Protein 9NHM (pdb70)

Radius of gyration: 42.29 Å; Cα contacts (8 Å, |Δi|>4): 4297; chains: 8; bounding box: 102×111×116 Å

InterPro domains:
  IPR000328 Retroviral envelope protein GP41-like [PF00517] (517-707)
  IPR000328 Retroviral envelope protein GP41-like [cd09909] (526-651)
  IPR000777 Human immunodeficiency virus 1, envelope glycoprotein Gp120 [PF00516] (30-139)
  IPR000777 Human immunodeficiency virus 1, envelope glycoprotein Gp120 [PF00516] (143-498)
  IPR036377 Gp120 core superfamily [G3DSA:2.170.40.20] (36-139)
  IPR036377 Gp120 core superfamily [G3DSA:2.170.40.20] (140-499)
  IPR036377 Gp120 core superfamily [SSF56502] (81-135)
  IPR036377 Gp120 core superfamily [SSF56502] (144-479)
  IPR037527 Envelope glycoprotein Gp160 [MF_04083] (4-850)

B-factor: mean 91.53, std 26.63, range [28.81, 444.77]

Foldseek 3Di:
DQQWAFQADAADAQDFWDKRWTAGPDAALDFWWFKQFAAPPVRQGGAWCLGRPVDIGGGPNDPAAFAWDGDRVRSTTGTIGGSGGPVSQGWIWMFTQGFDDDPPDGDSPGDRHNIYPTYGHD/DAWAFPCAPVQDAFAWWFGFIPCPPLLPPDLLQKFKWWAAVPGDIDGQDGSQHGDPPDDQQWGWDNGSRITTIGVTRNVVRDTFMWMFSRSDPCGYIYPRHD/DLWDKDKFFQDWDWDFDDDDWAKAFLELVCVRRVHHDDPDWDKFFPPFDKDWFALVPFCVLVNVVVVVVVSVCVQFVPAAWCLQQFFKWQWDAADAPDPDGFPQKIKTKGWAQDAVNPDIDIDIFIFGPVQWDDDDPPDRIIGGPCNVFATETERDPSHDHFWTFMKIFDDPQKWKKFQDQFLPAGTTMGRGIMITGIATTATLFFKWFFQWDGAAGDDAWGWHFDPVVDLDRKIKIFHNDWWKKKKWDQKFWDWDWAARYDPHTDIGTDHIGDDHQAMKMKTADVVLVVRVVSVVVVVCVVPPPDWEAFAFDPDDDLRFRFIFHCFPNWTKRWHCGVSRGDTVNIDMIRIHTHFKDDPQPVRNYIYGTRDDGTIGMGMIIGGIGIWGPPVYIYSGTDSRSVSPSVRCSGMGMIGGDRIDMDIDSDDDDD/DVCPCQVFFQVVNVVVVVVVVVVVVVVVVVVVQVLCVLLPQRPHPDDDFPDDDPCVLPVDPCVVCSRVHGPVVVCVSNVVCVVVVSVVSNVRSVVVVVVCCPPVDHD/DKDKFFQDFDWFFDDDAWQLQQLELSCVRNVHHDDPDWDKFWDPQDKAWFALVPFCVLVNVVVVVVVSVCVQQVPAFWPQQQQDKKQWDFDDEQDPDGQPQKIKIWFFAQFEDGDPRDIDIFIAGPVQWDDDDPPDRIIGGVLSVFAIAGARDNSHFHFQWFTKIFDDPQKWKKFAPDLADQRGGMRRIIMITGIHDTAGLFFKFFFQWDADAGPDAWHWHWPDLPDLPIKIKIFHNDWWKKKKWQFWFWDWDWAGRYVRHIAIHTDGIYGDSQGMKMWTDPVCLVVRVVSSVVVNCVSVVADKEAEAQFDDDDQLHGFIWGQFRLWIKGWRCSLRRGDISSTSITRIDTHFWDPPPVDGHYTYGRHDDGTIGMHMIIGRIGMWGWDNYTYIYRGGSHSSSNVSVRCSGMGMIGGDGIDIDDDDDDPPPD/DPDFWAFQVVCPPVLPDVVVVVVVVVVVVVVVVVQVLCVLFVRHPHPDDDAPDDPDCVQDPPPDCCLNGVGGPVVVCVSRVPCPVVVSVVRNVRSVVVVVVPVVPDDDD/DDKDKFFQDFDWDFDDDAWQKEPLELSCVVSVHHDDPDWDKFWDPQDKDWFALVPFCPLVNVVVVVVVSVVVQQPPAFWCLQQFFKWQFDQDDQDDDSPQPFKTKTWGWTQFADNPDIDIDIFIFGPVQKDDPDPPPRIIGGVCNVFEIATERDPPYDHFWDWIKIFDDPQKWKKFAPDLQCQQTDMGRIIMITGIAGTDTLFFKAFFQWDGDARPDAWHWHWDPVVDLPIKIKIFHNFWWKKKKWDFWFWDWDWGGRHDPHIDIHTPHIHGDSAAMKMKTAVVVLVVRVLSSVVVVCVVVVDAWEAFDAADDDDLRWRFMWGPFGQKIKRWGCPVSGGDTNNIDMIGIHIHQKDDRQPDSHYIYGGRDDGTIGMGMIIRGIGIWGWDVHIYIYSGGDRRSSNVSSRVSGMHMIGGDRIDMDDDPDDDDPD/DAQCPCQPPAQQVPPVHLVRVVCVLAPVDDDVVVVVVVVNVVSVVVNVVVQVLCVLLVNHPHSDDDFPDDDDCVLPVDDDCCRGHPHGPVVSCVSNVVCPVVVSVVSNVRSVVVVVVVDDPPPVD

Solvent-accessible surface area: 83552 Å² total; per-residue (Å²): 98,25,61,12,62,29,67,49,40,93,65,54,99,52,47,78,58,49,53,34,10,7,47,30,76,68,62,14,44,18,17,42,27,34,30,8,30,22,43,121,62,39,48,31,29,26,22,4,44,7,32,21,15,48,64,72,56,57,17,62,43,43,113,100,45,38,65,31,46,85,48,36,106,58,27,26,24,4,4,38,37,64,98,30,52,73,106,69,49,40,32,30,9,9,9,12,19,28,20,43,26,52,78,94,103,71,27,46,39,29,20,38,50,22,66,2,91,34,28,67,34,84,70,47,17,51,22,98,24,82,98,42,102,62,63,73,74,33,87,37,19,49,8,60,24,75,39,63,14,49,115,76,82,38,6,31,16,25,29,34,30,59,100,118,56,50,33,62,24,33,1,20,42,39,55,51,11,79,91,51,58,104,50,21,42,25,46,109,55,50,46,9,21,23,28,35,67,45,19,91,88,52,83,66,34,37,36,16,11,22,8,9,38,29,86,43,19,29,49,2,58,28,24,59,159,114,18,49,0,4,1,20,53,58,8,10,2,19,94,105,21,138,23,40,6,40,16,1,71,179,23,10,25,52,99,78,4,91,71,108,43,63,116,102,100,132,99,25,106,5,88,130,7,86,28,93,3,68,2,36,140,20,37,5,1,77,31,15,20,104,18,12,32,55,9,26,44,106,17,10,166,85,19,29,96,3,22,52,8,2,6,37,2,90,11,73,115,9,45,11,28,89,120,47,113,20,109,23,7,30,41,0,24,8,73,8,61,24,51,13,124,64,119,134,60,91,16,28,5,14,12,24,89,59,2,19,42,82,63,105,51,167,35,56,52,31,35,9,50,20,0,47,62,3,43,0,27,3,9,18,74,139,27,32,53,118,24,35,58,6,45,14,26,10,22,76,42,22,0,0,0,36,7,47,74,113,93,24,53,11,67,20,94,0,106,85,4,6,6,14,84,30,5,61,23,5,82,11,16,36,5,8,0,0,13,12,58,30,44,66,10,108,53,102,9,8,9,10,20,44,109,26,95,60,73,37,99,28,3,4,2,12,1,48,98,52,1,130,0,68,0,16,4,36,19,68,9,14,54,5,52,3,75,15,5,38,53,64,28,4,43,2,3,13,66,12,79,51,84,53,146,100,2,68,0,57,0,53,85,82,51,13,92,108,8,3,9,50,0,2,132,22,0,88,147,81,13,87,149,88,119,2,23,4,70,50,30,103,40,64,97,41,54,68,34,8,0,18,4,48,23,42,34,0,34,0,7,0,70,1,46,46,2,0,104,24,118,103,168,64,39,79,1,72,4,144,12,32,2,5,10,42,42,19,98,54,108,49,99,7,10,7,4,20,1,50,58,17,99,14,90,19,83,14,76,0,7,3,0,4,0,31,37,107,44,26,0,50,0,19,25,41,65,24,55,8,13,0,26,16,13,2,22,44,1,29,6,0,48,15,61,30,23,10,9,0,6,28,79,12,72,29,151,132,92,134,2,20,30,0,6,34,44,0,36,61,12,27,138,113,81,92,8,57,17,102,5,60,33,8,16,55,66,8,48,30,77,23,42,7,14,10,2,30,1,67,71,90,88,51,19,25,3,57,8,76,15,88,40,91,18,10,137,92,90,4,90,138,38,46,85,107,14,28,5,41,102,2,39,144,49,11,57,118,59,43,132,89,0,38,22,61,2,9,112,22,22,3,86,52,9,49,98,62,24,68,76,161,107,25,109,69,0,9,3,19,48,11,3,11,7,11,93,92,24,136,31,50,14,92,42,7,40,182,19,6,16,44,83,66,2,82,87,120,48,69,133,100,92,119,78,68,102,4,145,153,8,72,26,87,3,49,2,48,151,23,36,6,5,73,35,8,30,105,33,5,31,68,17,23,56,88,12,13,158,80,17,15,86,6,39,40,7,15,10,41,4,80,10,79,76,1,53,2,74,109,100,66,98,2,125,10,4,25,63,0,15,6,75,6,38,8,73,3,84,86,87,118,72,144,56,82,2,6,11,9,85,47,2,18,47,84,68,104,53,165,30,54,57,28,40,13,49,12,2,97,46,20,37,11,24,1,10,18,87,131,24,44,47,110,45,53,59,1,54,20,15,5,10,70,44,27,1,0,0,39,3,56,58,130,63,8,72,0,57,19,83,0,105,82,1,1,11,12,84,31,2,64,21,3,92,6,21,37,3,11,1,5,14,16,53,29,60,60,9,87,19,68,6,10,6,6,10,64,69,48,117,51,74,62,68,38,4,6,0,20,1,52,98,48,0,131,7,77,4,13,0,31,3,77,8,66,82,54,61,5,59,18,8,33,52,53,23,6,60,0,0,35,63,6,108,35,47,73,136,29,6,50,2,56,3,43,54,79,49,3,74,118,7,2,13,68,0,3,157,44,0,82,121,51,6,82,88,138,76,0,28,2,68,52,39,45,57,69,97,52,31,41,35,7,8,17,12,68,1,62,45,8,17,0,4,1,74,8,50,37,7,0,100,38,96,75,166,36,31,79,7,82,5,110,1,20,5,3,8,41,27,27,95,76,139,17,146,10,9,8,3,21,4,48,104,20,104,26,92,31,97,21,70,0,9,1,0,0,0,44,26,101,166,81,29,31,0,66,9,12,30,6,56,14,74,13,13,1,36,18,21,4,13,40,6,32,8,0,43,22,62,27,28,12,6,0,6,41,39,17,91,51,174,133,94,36,30,71,14,9,52,58,3,22,60,6,76,82,47,12,79,133,99,106,115,6,78,23,98,7,72,36,18,50,60,58,10,133,35,51,78,39,5,44,72,6,28,4,65,63,108,56,62,6,47,5,25,12,77,15,64,87,101,15,12,119,83,71,148,76,115,7,66,67,89,37,12,9,30,89,2,30,156,79,5,66,82,41,39,122,78,0,41,27,61,10,55,114,28,32,78,111,18,38,89,86,78,45,88,109,113,120,19,96,89,61,0,2,2,14,7,0,1,0,3,21,94,104,25,137,35,30,12,43,20,0,53,157,23,10,22,48,88,35,4,63,46,106,45,55,135,102,88,115,79,45,78,5,117,142,4,86,23,93,4,54,0,36,144,20,65,8,0,57,37,4,31,112,26,6,31,52,12,27,23,81,16,13,104,102,20,26,96,2,54,36,4,4,10,48,3,71,7,72,99,5,56,12,58,147,56,58,119,31,123,29,18,34,60,0,28,8,94,2,51,14,35,5,134,54,101,117,50,158,64,85,1,16,9,29,101,49,1,18,58,81,55,75,51,150,51,62,72,40,19,4,47,33,0,75,75,19,44,3,21,2,8,20,83,150,26,40,36,118,30,32,64,3,41,13,15,7,14,23,16,26,2,0,0,37,2,60,59,115,74,13,65,0,60,23,91,0,108,82,1,0,6,9,91,24,4,66,25,6,94,5,24,18,4,25,2,1,14,19,60,31,51,66,8,104,18,78,9,13,12,6,21,55,90,28,102,59,80,67,72,36,2,4,0,12,2,49,99,40,2,127,2,75,2,42,10,39,13,80,5,72,76,52,62,5,97,17,6,24,38,61,13,1,54,0,3,36,56,20,102,41,48,74,135,75,2,40,1,63,0,56,84,73,45,6,64,109,9,5,11,61,0,3,142,34,0,93,137,78,12,88,127,132,77,2,25,0,59,40,29,96,48,62,96,32,38,84,29,7,5,16,4,44,4,62,34,0,12,0,6,2,75,6,54,49,4,0,82,38,96,76,176,65,27,73,8,60,3,122,10,25,8,3,6,45,21,20,98,54,145,37,115,7,12,6,2,19,2,38,108,18,99,16,102,25,85,11,75,0,6,0,3,5,1,34,18,120,179,36,32,29,0,74,0,15,46,49,71,24,61,10,14,1,28,14,12,0,10,35,3,27,13,0,47,6,59,6,21,15,6,0,0,10,51,2,80,34,98,151,176,167,31,37,0,11,6,0,6,39,41,0,25,61,0,0,90,10,0,4,28,0,0,99,44,18,17,58,87,159,72,118,41,16,28,51,25,4,74,14,47,4,68,27,8,56,90,20,13,120,29,50,67,46,5,34,61,2,32,0,68,44,73,15,2,4,20,4,44,8,76,25,65,78,91,18,8,130,81,83,33,69,64,0,38,98,100,9,20,4,35,102,3,38,162,66,6,66,84,46,46,110,74,0,41,37,76,2,57,89,23,18,25,79,48,38,113,127,113,76,55,138,108,101,71,152

Sequence (1856 aa):
CWCWCWCFENLWVTVYYGVPVWKDAETTLFCASHNVWATHCCVPTDPNPQEIVLENVTENFNMWKNNMVEQMHEDIISLWDQSLKPCVKLTPLCVTLNCTNATASNSSIIEGMKNCSFNITTELRDKREKKNALFYKLDIVQLDGNSSQYRLINCNTSAITQACPKVSFEPIPIHYCAPAGFAILKCNNKTFTGTGPCNNVSTVQCTHGIKPVVSTQLLLNGSLAEGEIIIRSENITDNGKTILVHLNESVKIECTRPNNKTRTSIRIGPGQAFYATGQVIGDIREAYCNISESTWNETLGKVVKQLRKHFPHKNITFQPSSGGDLEVTTHSFNCGGEFFYCNTSGLFNSTWDSITLPCRIKQIINMWQEVGRAMYAPPIQGNITCVSNITGLILTRDETFRPGGGDMRDNWRSELYKYKVVKIEPLGVAPTACKRRVGFLGAAGSTMGAASMIKQLQARVLAVEHYLRDQQLLGIWGCSGKLICTTNVPWNSTWSNKTLSEIWDNMTWLQWDKEISNYTQIIYGLLEESQNQQEKNETDNLTCDWVTVYYGVPVWKDAETTLFCASHNVWATHCCVPTDPNPQEIVLENVTENFNMWKNNMVEQMHEDIISLWDQSLKPCVKLTPLCVTLNCTNATASNSSIIEGMKNCSFNITTELRDKREKKNALFYKLDIVQLDGNSSQYRLINCNTSAITQACPKVSFEPIPIHYCAPAGFAILKCNNKTFTGTGPCNNVSTVQCTHGIKPVVSTQLLLNGSLAEGEIIIRSENITDNGKTILVHLNESVKIECTRPNNKTRTSIRIGPGQAFYATGQVIGDIREAYCNISESTWNETLGKVVKQLRKHFPHKNITFQPSSGGDLEVTTHSFNCGGEFFYCNTSGLFNSTWDSITLPCRIKQIINMWQEVGRAMYAPPIQGNITCVSNITGLILTRDNTETFRPGGGDMRDNWRSELYKYKVVKIEPLGVAPTACKRRVVLGAAGSTMGAASMTLTVIKQLQARVLAVEHYLRDQQLLGIWGCSGKLICTTNVPWNSTWSNKTLSEIWDNMTWLQWDKEISNYTQIIYGLLEESQNQQEKNETDNLTCDLWVTVYYGVPVWKDAETTLFCASHNVWATHCCVPTDPNPQEIVLENVTENFNMWKNNMVEQMHEDIISLWDQSLKPCVKLTPLCVTLNCTNATASNSSIIEGMKNCSFNITTELRDKREKKNALFYKLDIVQLDGNSSQYRLINCNTSAITQACPKVSFEPIPIHYCAPAGFAILKCNNKTFTGTGPCNNVSTVQCTHGIKPVVSTQLLLNGSLAEGEIIIRSENITDNGKTILVHLNESVKIECTRPNNKTRTSIRIGPGQAFYATGQVIGDIREAYCNISESTWNETLGKVVKQLRKHFPHKNITFQPSSGGDLEVTTHSFNCGGEFFYCNTSGLFNSTWDSITLPCRIKQIINMWQEVGRAMYAPPIQGNITCVSNITGLILTRDNTETFRPGGGDMRDNWRSELYKYKVVKIEPLGVAPTACKRRVVLGFLGAAGSTMGAASMTLTVQARNLLSGDTHWGIKQLQARVLAVEHYLRDQQLLGIWGCSGKLICTTNVPWNSTWSNKTLSEIWDNMTWLQWDKEISNYTQIIYGLLEESQNQQEKNETDNLTCD

Nearest PDB structures (foldseek):
  8tq1-assembly1_F  TM=9.311E-01  e=1.354E-13  Human immunodeficiency virus 1
  8t2e-assembly1_D  TM=9.448E-01  e=2.399E-13  Human immunodeficiency virus 1
  8swx-assembly1_D  TM=9.525E-01  e=3.513E-13  Human immunodeficiency virus 1
  6udk-assembly1_Q  TM=9.418E-01  e=5.842E-13  Human immunodeficiency virus 1
  8tox-assembly1_B  TM=9.506E-01  e=6.971E-12  Human immunodeficiency virus 1

Structure (mmCIF, N/CA/C/O backbone):
data_9NHM
#
_entry.id   9NHM
#
_cell.length_a   1.00
_cell.length_b   1.00
_cell.length_c   1.00
_cell.angle_alpha   90.00
_cell.angle_beta   90.00
_cell.angle_gamma   90.00
#
_symmetry.space_group_name_H-M   'P 1'
#
loop_
_entity.id
_entity.type
_entity.pdbx_description
1 polymer 'RUu-V1V2V3-1 pAb heavy chain'
2 polymer 'RUu-V1V2V3-1 pAb light chain'
3 polymer 'BG505-CH505 Envelope glycoprotein gp120'
4 polymer 'BG505-CH505 Transmembrane protein gp41'
5 branched 2-acetamido-2-deoxy-beta-D-glucopyranose-(1-4)-2-acetamido-2-deoxy-beta-D-glucopyranose-(1-4)-2-acetamido-2-deoxy-beta-D-glucopyranose
6 branched beta-D-mannopyranose-(1-4)-2-acetamido-2-deoxy-beta-D-glucopyranose-(1-4)-2-acetamido-2-deoxy-beta-D-glucopyranose
7 branched 2-acetamido-2-deoxy-beta-D-glucopyranose-(1-4)-2-acetamido-2-deoxy-beta-D-glucopyranose
8 non-polymer 2-acetamido-2-deoxy-beta-D-glucopyranose
#
loop_
_atom_site.group_PDB
_atom_site.id
_atom_site.type_symbol
_atom_site.label_atom_id
_atom_site.label_alt_id
_atom_site.label_comp_id
_atom_site.label_asym_id
_atom_site.label_entity_id
_atom_site.label_seq_id
_atom_site.pdbx_PDB_ins_code
_atom_site.Cartn_x
_atom_site.Cartn_y
_atom_site.Cartn_z
_atom_site.occupancy
_atom_site.B_iso_or_equiv
_atom_site.auth_seq_id
_atom_site.auth_comp_id
_atom_site.auth_asym_id
_atom_site.auth_atom_id
_atom_site.pdbx_PDB_model_num
ATOM 1 N N . UNK A 1 1 ? 209.175 257.053 297.225 1.00 125.58 1 UNK H N 1
ATOM 2 C CA . UNK A 1 1 ? 209.670 258.281 297.822 1.00 128.78 1 UNK H CA 1
ATOM 3 C C . UNK A 1 1 ? 210.729 257.930 298.869 1.00 126.84 1 UNK H C 1
ATOM 4 O O . UNK A 1 1 ? 210.481 257.079 299.735 1.00 125.11 1 UNK H O 1
ATOM 6 N N . UNK A 1 2 ? 211.916 258.598 298.803 1.00 125.31 2 UNK H N 1
ATOM 7 C CA . UNK A 1 2 ? 213.024 258.399 299.754 1.00 129.74 2 UNK H CA 1
ATOM 8 C C . UNK A 1 2 ? 212.606 258.773 301.165 1.00 127.19 2 UNK H C 1
ATOM 9 O O . UNK A 1 2 ? 213.061 258.160 302.123 1.00 127.52 2 UNK H O 1
ATOM 11 N N . UNK A 1 3 ? 211.788 259.821 301.296 1.00 126.73 3 UNK H N 1
ATOM 12 C CA . UNK A 1 3 ? 211.287 260.239 302.596 1.00 128.84 3 UNK H CA 1
ATOM 13 C C . UNK A 1 3 ? 212.417 260.265 303.605 1.00 126.49 3 UNK H C 1
ATOM 14 O O . UNK A 1 3 ? 212.290 259.710 304.696 1.00 125.59 3 UNK H O 1
ATOM 16 N N . UNK A 1 4 ? 213.533 260.871 303.234 1.00 122.97 4 UNK H N 1
ATOM 17 C CA . UNK A 1 4 ? 214.687 260.818 304.089 1.00 128.47 4 UNK H CA 1
ATOM 18 C C . UNK A 1 4 ? 214.524 261.636 305.358 1.00 128.57 4 UNK H C 1
ATOM 19 O O . UNK A 1 4 ? 213.937 262.723 305.357 1.00 126.10 4 UNK H O 1
ATOM 21 N N . UNK A 1 5 ? 215.092 261.106 306.436 1.00 131.43 5 UNK H N 1
ATOM 22 C CA . UNK A 1 5 ? 215.116 261.734 307.744 1.00 132.41 5 UNK H CA 1
ATOM 23 C C . UNK A 1 5 ? 216.365 262.565 307.944 1.00 139.85 5 UNK H C 1
ATOM 24 O O . UNK A 1 5 ? 217.471 262.024 308.025 1.00 140.39 5 UNK H O 1
ATOM 26 N N . UNK A 1 6 ? 216.203 263.879 308.020 1.00 140.90 6 UNK H N 1
ATOM 27 C CA . UNK A 1 6 ? 217.352 264.764 308.141 1.00 137.42 6 UNK H CA 1
ATOM 28 C C . UNK A 1 6 ? 218.082 264.462 309.429 1.00 140.82 6 UNK H C 1
ATOM 29 O O . UNK A 1 6 ? 217.456 264.336 310.481 1.00 140.43 6 UNK H O 1
ATOM 31 N N . UNK A 1 7 ? 219.412 264.375 309.359 1.00 138.99 7 UNK H N 1
ATOM 32 C CA . UNK A 1 7 ? 220.216 264.092 310.543 1.00 140.21 7 UNK H CA 1
ATOM 33 C C . UNK A 1 7 ? 220.467 265.321 311.401 1.00 140.66 7 UNK H C 1
ATOM 34 O O . UNK A 1 7 ? 220.602 265.210 312.619 1.00 146.38 7 UNK H O 1
ATOM 36 N N . UNK A 1 8 ? 220.493 266.488 310.764 1.00 150.47 8 UNK H N 1
ATOM 37 C CA . UNK A 1 8 ? 220.769 267.779 311.388 1.00 160.91 8 UNK H CA 1
ATOM 38 C C . UNK A 1 8 ? 222.192 267.876 311.946 1.00 160.13 8 UNK H C 1
ATOM 39 O O . UNK A 1 8 ? 222.971 266.924 311.904 1.00 160.71 8 UNK H O 1
ATOM 41 N N . UNK A 1 9 ? 222.538 269.067 312.430 1.00 168.84 9 UNK H N 1
ATOM 42 C CA . UNK A 1 9 ? 223.862 269.369 312.961 1.00 161.10 9 UNK H CA 1
ATOM 43 C C . UNK A 1 9 ? 223.761 270.534 313.929 1.00 160.38 9 UNK H C 1
ATOM 44 O O . UNK A 1 9 ? 222.777 271.268 313.905 1.00 160.49 9 UNK H O 1
ATOM 46 N N . UNK A 1 10 ? 224.756 270.678 314.795 1.00 164.90 10 UNK H N 1
ATOM 47 C CA . UNK A 1 10 ? 224.835 271.822 315.696 1.00 165.60 10 UNK H CA 1
ATOM 48 C C . UNK A 1 10 ? 225.223 273.069 314.925 1.00 164.41 10 UNK H C 1
ATOM 49 O O . UNK A 1 10 ? 225.925 272.977 313.918 1.00 162.56 10 UNK H O 1
ATOM 51 N N . UNK A 1 11 ? 224.771 274.230 315.390 1.00 161.01 11 UNK H N 1
ATOM 52 C CA . UNK A 1 11 ? 225.181 275.492 314.790 1.00 161.31 11 UNK H CA 1
ATOM 53 C C . UNK A 1 11 ? 226.589 275.819 315.228 1.00 158.65 11 UNK H C 1
ATOM 54 O O . UNK A 1 11 ? 226.974 275.520 316.359 1.00 157.96 11 UNK H O 1
ATOM 56 N N . UNK A 1 12 ? 227.335 276.511 314.377 1.00 164.98 12 UNK H N 1
ATOM 57 C CA . UNK A 1 12 ? 228.675 276.947 314.737 1.00 173.03 12 UNK H CA 1
ATOM 58 C C . UNK A 1 12 ? 228.830 278.426 314.468 1.00 194.20 12 UNK H C 1
ATOM 59 O O . UNK A 1 12 ? 228.277 278.973 313.507 1.00 180.25 12 UNK H O 1
ATOM 61 N N . UNK A 1 13 ? 229.656 279.076 315.270 1.00 182.47 13 UNK H N 1
ATOM 62 C CA . UNK A 1 13 ? 229.887 280.501 315.118 1.00 190.61 13 UNK H CA 1
ATOM 63 C C . UNK A 1 13 ? 230.868 280.778 314.011 1.00 179.29 13 UNK H C 1
ATOM 64 O O . UNK A 1 13 ? 232.005 281.165 314.268 1.00 179.20 13 UNK H O 1
ATOM 66 N N . UNK A 1 14 ? 230.415 280.578 312.774 1.00 197.03 14 UNK H N 1
ATOM 67 C CA . UNK A 1 14 ? 231.270 280.744 311.605 1.00 168.10 14 UNK H CA 1
ATOM 68 C C . UNK A 1 14 ? 232.523 279.923 311.790 1.00 149.85 14 UNK H C 1
ATOM 69 O O . UNK A 1 14 ? 233.640 280.424 311.660 1.00 168.08 14 UNK H O 1
ATOM 71 N N . UNK A 1 15 ? 232.331 278.659 312.134 1.00 174.90 15 UNK H N 1
ATOM 72 C CA . UNK A 1 15 ? 233.446 277.797 312.419 1.00 186.40 15 UNK H CA 1
ATOM 73 C C . UNK A 1 15 ? 233.182 276.350 312.058 1.00 184.74 15 UNK H C 1
ATOM 74 O O . UNK A 1 15 ? 232.041 275.896 312.009 1.00 187.96 15 UNK H O 1
ATOM 76 N N . UNK A 1 16 ? 234.268 275.628 311.848 1.00 190.12 16 UNK H N 1
ATOM 77 C CA . UNK A 1 16 ? 234.286 274.205 311.536 1.00 197.31 16 UNK H CA 1
ATOM 78 C C . UNK A 1 16 ? 233.500 273.851 310.262 1.00 188.71 16 UNK H C 1
ATOM 79 O O . UNK A 1 16 ? 233.690 274.486 309.216 1.00 194.02 16 UNK H O 1
ATOM 81 N N . UNK A 1 17 ? 232.695 272.778 310.317 1.00 188.85 17 UNK H N 1
ATOM 82 C CA . UNK A 1 17 ? 231.969 272.287 309.153 1.00 177.55 17 UNK H CA 1
ATOM 83 C C . UNK A 1 17 ? 230.904 271.267 309.527 1.00 173.41 17 UNK H C 1
ATOM 84 O O . UNK A 1 17 ? 230.922 270.720 310.630 1.00 175.28 17 UNK H O 1
ATOM 86 N N . UNK A 1 18 ? 230.007 270.966 308.585 1.00 174.92 18 UNK H N 1
ATOM 87 C CA . UNK A 1 18 ? 229.031 269.895 308.769 1.00 175.13 18 UNK H CA 1
ATOM 88 C C . UNK A 1 18 ? 228.643 269.209 307.446 1.00 174.64 18 UNK H C 1
ATOM 89 O O . UNK A 1 18 ? 228.714 269.796 306.362 1.00 170.55 18 UNK H O 1
ATOM 91 N N . UNK A 1 19 ? 228.218 267.946 307.571 1.00 170.39 19 UNK H N 1
ATOM 92 C CA . UNK A 1 19 ? 227.698 267.115 306.477 1.00 163.45 19 UNK H CA 1
ATOM 93 C C . UNK A 1 19 ? 226.615 266.223 307.042 1.00 156.50 19 UNK H C 1
ATOM 94 O O . UNK A 1 19 ? 226.769 265.007 307.055 1.00 159.30 19 UNK H O 1
ATOM 96 N N . UNK A 1 20 ? 225.559 266.808 307.585 1.00 153.90 20 UNK H N 1
ATOM 97 C CA . UNK A 1 20 ? 224.585 265.996 308.315 1.00 148.59 20 UNK H CA 1
ATOM 98 C C . UNK A 1 20 ? 223.890 264.921 307.485 1.00 145.27 20 UNK H C 1
ATOM 99 O O . UNK A 1 20 ? 223.798 263.768 307.910 1.00 138.54 20 UNK H O 1
ATOM 101 N N . UNK A 1 21 ? 223.542 265.270 306.254 1.00 147.92 21 UNK H N 1
ATOM 102 C CA . UNK A 1 21 ? 222.817 264.387 305.330 1.00 147.38 21 UNK H CA 1
ATOM 103 C C . UNK A 1 21 ? 221.448 264.014 305.920 1.00 144.44 21 UNK H C 1
ATOM 104 O O . UNK A 1 21 ? 221.077 264.561 306.973 1.00 143.72 21 UNK H O 1
ATOM 106 N N . CYS A 1 22 ? 220.684 263.146 305.202 1.00 143.80 22 CYS H N 1
ATOM 107 C CA . CYS A 1 22 ? 219.376 262.630 305.589 1.00 142.19 22 CYS H CA 1
ATOM 108 C C . CYS A 1 22 ? 219.379 261.122 305.343 1.00 138.87 22 CYS H C 1
ATOM 109 O O . CYS A 1 22 ? 219.842 260.661 304.298 1.00 137.84 22 CYS H O 1
ATOM 112 N N . UNK A 1 23 ? 218.834 260.337 306.258 1.00 135.72 23 UNK H N 1
ATOM 113 C CA . UNK A 1 23 ? 218.800 258.887 306.050 1.00 130.62 23 UNK H CA 1
ATOM 114 C C . UNK A 1 23 ? 217.569 258.463 305.269 1.00 130.42 23 UNK H C 1
ATOM 115 O O . UNK A 1 23 ? 216.442 258.721 305.700 1.00 132.16 23 UNK H O 1
ATOM 117 N N . UNK A 1 24 ? 217.779 257.797 304.136 1.00 125.15 24 UNK H N 1
ATOM 118 C CA . UNK A 1 24 ? 216.691 257.365 303.259 1.00 124.31 24 UNK H CA 1
ATOM 119 C C . UNK A 1 24 ? 215.830 256.306 303.925 1.00 123.21 24 UNK H C 1
ATOM 120 O O . UNK A 1 24 ? 216.317 255.491 304.708 1.00 122.67 24 UNK H O 1
ATOM 122 N N . UNK A 1 25 ? 214.535 256.310 303.604 1.00 125.08 25 UNK H N 1
ATOM 123 C CA . UNK A 1 25 ? 213.594 255.323 304.114 1.00 122.71 25 UNK H CA 1
ATOM 124 C C . UNK A 1 25 ? 213.723 254.007 303.363 1.00 122.88 25 UNK H C 1
ATOM 125 O O . UNK A 1 25 ? 213.261 252.962 303.820 1.00 122.86 25 UNK H O 1
ATOM 127 N N . UNK A 1 26 ? 214.300 254.079 302.174 1.00 124.42 26 UNK H N 1
ATOM 128 C CA . UNK A 1 26 ? 214.487 252.924 301.318 1.00 121.80 26 UNK H CA 1
ATOM 129 C C . UNK A 1 26 ? 215.686 253.143 300.425 1.00 117.44 26 UNK H C 1
ATOM 130 O O . UNK A 1 26 ? 215.887 254.247 299.910 1.00 116.31 26 UNK H O 1
ATOM 132 N N . UNK A 1 27 ? 216.388 252.051 300.152 1.00 112.20 27 UNK H N 1
ATOM 133 C CA . UNK A 1 27 ? 217.553 252.000 299.289 1.00 109.85 27 UNK H CA 1
ATOM 134 C C . UNK A 1 27 ? 218.650 252.917 299.777 1.00 118.88 27 UNK H C 1
ATOM 135 O O . UNK A 1 27 ? 218.573 253.515 300.851 1.00 124.30 27 UNK H O 1
ATOM 137 N N . UNK A 1 28 ? 219.717 252.942 299.012 1.00 107.85 28 UNK H N 1
ATOM 138 C CA . UNK A 1 28 ? 220.861 253.774 299.262 1.00 109.48 28 UNK H CA 1
ATOM 139 C C . UNK A 1 28 ? 221.525 253.960 297.941 1.00 94.64 28 UNK H C 1
ATOM 140 O O . UNK A 1 28 ? 221.490 253.042 297.116 1.00 89.88 28 UNK H O 1
ATOM 142 N N . UNK A 1 29 ? 222.195 255.076 297.734 1.00 90.99 29 UNK H N 1
ATOM 143 C CA . UNK A 1 29 ? 222.831 255.251 296.449 1.00 92.88 29 UNK H CA 1
ATOM 144 C C . UNK A 1 29 ? 221.751 255.077 295.384 1.00 98.56 29 UNK H C 1
ATOM 145 O O . UNK A 1 29 ? 220.967 255.992 295.135 1.00 106.91 29 UNK H O 1
ATOM 147 N N . UNK A 1 30 ? 221.721 253.927 294.741 1.00 91.32 30 UNK H N 1
ATOM 148 C CA . UNK A 1 30 ? 220.783 253.653 293.670 1.00 93.05 30 UNK H CA 1
ATOM 149 C C . UNK A 1 30 ? 220.891 254.720 292.606 1.00 94.57 30 UNK H C 1
ATOM 150 O O . UNK A 1 30 ? 221.993 255.020 292.139 1.00 92.81 30 UNK H O 1
ATOM 152 N N . UNK A 1 31 ? 219.759 255.294 292.198 1.00 95.68 31 UNK H N 1
ATOM 153 C CA . UNK A 1 31 ? 219.774 256.306 291.163 1.00 97.48 31 UNK H CA 1
ATOM 154 C C . UNK A 1 31 ? 218.676 257.335 291.367 1.00 88.02 31 UNK H C 1
ATOM 155 O O . UNK A 1 31 ? 217.798 257.495 290.505 1.00 82.38 31 UNK H O 1
ATOM 157 N N . UNK A 1 32 ? 218.652 257.931 292.555 1.00 89.78 32 UNK H N 1
ATOM 158 C CA . UNK A 1 32 ? 217.664 258.938 292.921 1.00 95.66 32 UNK H CA 1
ATOM 159 C C . UNK A 1 32 ? 218.123 259.672 294.167 1.00 109.14 32 UNK H C 1
ATOM 160 O O . UNK A 1 32 ? 217.852 259.225 295.285 1.00 108.57 32 UNK H O 1
ATOM 162 N N . UNK A 1 33 ? 218.857 260.759 293.992 1.00 106.62 33 UNK H N 1
ATOM 163 C CA . UNK A 1 33 ? 219.389 261.489 295.135 1.00 106.08 33 UNK H CA 1
ATOM 164 C C . UNK A 1 33 ? 219.656 262.947 294.760 1.00 105.87 33 UNK H C 1
ATOM 165 O O . UNK A 1 33 ? 219.750 263.275 293.575 1.00 106.10 33 UNK H O 1
ATOM 167 N N . UNK A 1 34 ? 219.657 263.834 295.765 1.00 108.47 34 UNK H N 1
ATOM 168 C CA . UNK A 1 34 ? 219.964 265.259 295.585 1.00 110.91 34 UNK H CA 1
ATOM 169 C C . UNK A 1 34 ? 220.262 265.946 296.928 1.00 110.90 34 UNK H C 1
ATOM 170 O O . UNK A 1 34 ? 219.769 265.502 297.973 1.00 115.47 34 UNK H O 1
ATOM 172 N N . TRP A 1 35 ? 220.987 267.081 296.900 1.00 115.62 35 TRP H N 1
ATOM 173 C CA . TRP A 1 35 ? 221.231 267.886 298.106 1.00 124.32 35 TRP H CA 1
ATOM 174 C C . TRP A 1 35 ? 221.031 269.393 297.839 1.00 127.45 35 TRP H C 1
ATOM 175 O O . TRP A 1 35 ? 221.476 269.933 296.809 1.00 129.11 35 TRP H O 1
ATOM 186 N N . UNK A 1 36 ? 220.368 270.102 298.762 1.00 127.64 36 UNK H N 1
ATOM 187 C CA . UNK A 1 36 ? 220.134 271.524 298.534 1.00 128.88 36 UNK H CA 1
ATOM 188 C C . UNK A 1 36 ? 220.189 272.380 299.770 1.00 129.99 36 UNK H C 1
ATOM 189 O O . UNK A 1 36 ? 219.961 271.939 300.897 1.00 133.29 36 UNK H O 1
ATOM 191 N N . UNK A 1 37 ? 220.503 273.643 299.531 1.00 129.86 37 UNK H N 1
ATOM 192 C CA . UNK A 1 37 ? 220.511 274.654 300.554 1.00 136.62 37 UNK H CA 1
ATOM 193 C C . UNK A 1 37 ? 219.080 275.037 300.825 1.00 132.78 37 UNK H C 1
ATOM 194 O O . UNK A 1 37 ? 218.213 274.856 299.967 1.00 129.83 37 UNK H O 1
ATOM 196 N N . UNK A 1 38 ? 218.800 275.570 301.995 1.00 133.78 38 UNK H N 1
ATOM 197 C CA . UNK A 1 38 ? 217.455 276.035 302.219 1.00 139.38 38 UNK H CA 1
ATOM 198 C C . UNK A 1 38 ? 217.479 277.323 303.019 1.00 139.79 38 UNK H C 1
ATOM 199 O O . UNK A 1 38 ? 218.297 277.522 303.908 1.00 141.34 38 UNK H O 1
ATOM 201 N N . UNK A 1 39 ? 216.598 278.236 302.668 1.00 141.08 39 UNK H N 1
ATOM 202 C CA . UNK A 1 39 ? 216.513 279.500 303.369 1.00 143.63 39 UNK H CA 1
ATOM 203 C C . UNK A 1 39 ? 215.226 280.199 303.023 1.00 151.89 39 UNK H C 1
ATOM 204 O O . UNK A 1 39 ? 214.645 279.958 301.960 1.00 144.30 39 UNK H O 1
ATOM 206 N N . UNK A 1 40 ? 214.826 281.167 303.842 1.00 161.14 40 UNK H N 1
ATOM 207 C CA . UNK A 1 40 ? 213.694 282.026 303.489 1.00 165.14 40 UNK H CA 1
ATOM 208 C C . UNK A 1 40 ? 214.214 283.131 302.577 1.00 160.53 40 UNK H C 1
ATOM 209 O O . UNK A 1 40 ? 214.224 284.312 302.917 1.00 154.39 40 UNK H O 1
ATOM 211 N N . UNK A 1 41 ? 214.689 282.690 301.429 1.00 155.65 41 UNK H N 1
ATOM 212 C CA . UNK A 1 41 ? 215.332 283.493 300.417 1.00 150.31 41 UNK H CA 1
ATOM 213 C C . UNK A 1 41 ? 215.127 282.883 299.047 1.00 143.12 41 UNK H C 1
ATOM 214 O O . UNK A 1 41 ? 216.070 282.366 298.453 1.00 138.43 41 UNK H O 1
ATOM 216 N N . UNK A 1 42 ? 213.887 282.849 298.575 1.00 142.43 42 UNK H N 1
ATOM 217 C CA . UNK A 1 42 ? 213.559 282.226 297.287 1.00 138.82 42 UNK H CA 1
ATOM 218 C C . UNK A 1 42 ? 214.046 280.781 297.217 1.00 152.57 42 UNK H C 1
ATOM 219 O O . UNK A 1 42 ? 214.585 280.347 296.205 1.00 134.62 42 UNK H O 1
ATOM 221 N N . UNK A 1 43 ? 213.869 280.052 298.313 1.00 137.79 43 UNK H N 1
ATOM 222 C CA . UNK A 1 43 ? 214.248 278.649 298.454 1.00 131.57 43 UNK H CA 1
ATOM 223 C C . UNK A 1 43 ? 215.742 278.379 298.246 1.00 130.15 43 UNK H C 1
ATOM 224 O O . UNK A 1 43 ? 216.134 277.237 298.018 1.00 129.99 43 UNK H O 1
ATOM 226 N N . UNK A 1 44 ? 216.588 279.378 298.456 1.00 130.22 44 UNK H N 1
ATOM 227 C CA . UNK A 1 44 ? 218.027 279.228 298.354 1.00 129.22 44 UNK H CA 1
ATOM 228 C C . UNK A 1 44 ? 218.462 278.665 296.994 1.00 124.38 44 UNK H C 1
ATOM 229 O O . UNK A 1 44 ? 218.195 279.267 295.954 1.00 126.73 44 UNK H O 1
ATOM 231 N N . UNK A 1 45 ? 219.228 277.575 296.995 1.00 125.26 45 UNK H N 1
ATOM 232 C CA . UNK A 1 45 ? 219.742 277.015 295.753 1.00 127.98 45 UNK H CA 1
ATOM 233 C C . UNK A 1 45 ? 220.140 275.556 295.884 1.00 128.84 45 UNK H C 1
ATOM 234 O O . UNK A 1 45 ? 220.512 275.086 296.964 1.00 128.43 45 UNK H O 1
ATOM 236 N N . UNK A 1 46 ? 220.162 274.849 294.758 1.00 128.87 46 UNK H N 1
ATOM 237 C CA . UNK A 1 46 ? 220.677 273.490 294.777 1.00 125.29 46 UNK H CA 1
ATOM 238 C C . UNK A 1 46 ? 222.114 273.571 295.231 1.00 127.22 46 UNK H C 1
ATOM 239 O O . UNK A 1 46 ? 222.858 274.436 294.761 1.00 132.99 46 UNK H O 1
ATOM 241 N N . UNK A 1 47 ? 222.520 272.670 296.111 1.00 124.22 47 UNK H N 1
ATOM 242 C CA . UNK A 1 47 ? 223.866 272.702 296.637 1.00 124.16 47 UNK H CA 1
ATOM 243 C C . UNK A 1 47 ? 224.737 271.689 295.948 1.00 123.98 47 UNK H C 1
ATOM 244 O O . UNK A 1 47 ? 225.909 271.967 295.656 1.00 126.76 47 UNK H O 1
ATOM 246 N N . UNK A 1 48 ? 224.179 270.516 295.668 1.00 125.38 48 UNK H N 1
ATOM 247 C CA . UNK A 1 48 ? 224.961 269.504 295.006 1.00 125.38 48 UNK H CA 1
ATOM 248 C C . UNK A 1 48 ? 224.126 268.500 294.250 1.00 118.73 48 UNK H C 1
ATOM 249 O O . UNK A 1 48 ? 223.055 268.020 294.664 1.00 115.21 48 UNK H O 1
ATOM 251 N N . UNK A 1 49 ? 224.722 268.047 293.176 1.00 116.51 49 UNK H N 1
ATOM 252 C CA . UNK A 1 49 ? 224.191 267.003 292.358 1.00 112.66 49 UNK H CA 1
ATOM 253 C C . UNK A 1 49 ? 224.651 265.699 292.937 1.00 110.58 49 UNK H C 1
ATOM 254 O O . UNK A 1 49 ? 225.391 264.930 292.323 1.00 113.87 49 UNK H O 1
ATOM 256 N N . UNK A 1 50 ? 224.203 265.423 294.139 1.00 107.65 50 UNK H N 1
ATOM 257 C CA . UNK A 1 50 ? 224.548 264.180 294.801 1.00 108.78 50 UNK H CA 1
ATOM 258 C C . UNK A 1 50 ? 223.545 263.166 294.307 1.00 113.65 50 UNK H C 1
ATOM 259 O O . UNK A 1 50 ? 222.713 262.699 295.064 1.00 110.28 50 UNK H O 1
ATOM 261 N N . UNK A 1 51 ? 223.638 262.876 293.013 1.00 117.16 51 UNK H N 1
ATOM 262 C CA . UNK A 1 51 ? 222.678 262.126 292.212 1.00 113.78 51 UNK H CA 1
ATOM 263 C C . UNK A 1 51 ? 222.691 260.628 292.317 1.00 109.16 51 UNK H C 1
ATOM 264 O O . UNK A 1 51 ? 221.741 259.994 291.861 1.00 104.41 51 UNK H O 1
ATOM 266 N N . UNK A 1 52 ? 223.728 260.060 292.900 1.00 109.46 52 UNK H N 1
ATOM 267 C CA . UNK A 1 52 ? 223.921 258.619 292.859 1.00 101.85 52 UNK H CA 1
ATOM 268 C C . UNK A 1 52 ? 223.943 258.281 291.379 1.00 103.75 52 UNK H C 1
ATOM 269 O O . UNK A 1 52 ? 224.562 259.016 290.622 1.00 106.36 52 UNK H O 1
ATOM 271 N N . UNK A 1 53 ? 223.332 257.187 290.917 1.00 100.75 53 UNK H N 1
ATOM 272 C CA . UNK A 1 53 ? 223.374 256.892 289.488 1.00 101.59 53 UNK H CA 1
ATOM 273 C C . UNK A 1 53 ? 224.801 256.898 288.963 1.00 99.26 53 UNK H C 1
ATOM 274 O O . UNK A 1 53 ? 225.055 257.372 287.859 1.00 96.97 53 UNK H O 1
ATOM 276 N N . UNK A 1 54 ? 225.732 256.383 289.763 1.00 96.05 54 UNK H N 1
ATOM 277 C CA . UNK A 1 54 ? 227.147 256.333 289.425 1.00 101.38 54 UNK H CA 1
ATOM 278 C C . UNK A 1 54 ? 227.750 257.717 289.097 1.00 107.11 54 UNK H C 1
ATOM 279 O O . UNK A 1 54 ? 228.707 257.784 288.320 1.00 104.27 54 UNK H O 1
ATOM 281 N N . UNK A 1 55 ? 227.263 258.810 289.713 1.00 108.44 55 UNK H N 1
ATOM 282 C CA . UNK A 1 55 ? 227.807 260.134 289.426 1.00 108.46 55 UNK H CA 1
ATOM 283 C C . UNK A 1 55 ? 227.577 261.159 290.539 1.00 112.26 55 UNK H C 1
ATOM 284 O O . UNK A 1 55 ? 226.662 261.037 291.352 1.00 115.44 55 UNK H O 1
ATOM 286 N N . UNK A 1 56 ? 228.412 262.197 290.570 1.00 113.48 56 UNK H N 1
ATOM 287 C CA . UNK A 1 56 ? 228.159 263.312 291.473 1.00 117.68 56 UNK H CA 1
ATOM 288 C C . UNK A 1 56 ? 228.846 264.576 290.982 1.00 108.42 56 UNK H C 1
ATOM 289 O O . UNK A 1 56 ? 229.909 264.521 290.362 1.00 108.28 56 UNK H O 1
ATOM 291 N N . UNK A 1 57 ? 228.260 265.710 291.327 1.00 112.68 57 UNK H N 1
ATOM 292 C CA . UNK A 1 57 ? 228.837 267.025 291.032 1.00 115.65 57 UNK H CA 1
ATOM 293 C C . UNK A 1 57 ? 228.322 268.096 291.986 1.00 120.80 57 UNK H C 1
ATOM 294 O O . UNK A 1 57 ? 227.298 267.913 292.625 1.00 121.58 57 UNK H O 1
ATOM 296 N N . UNK A 1 58 ? 229.041 269.206 292.103 1.00 122.31 58 UNK H N 1
ATOM 297 C CA . UNK A 1 58 ? 228.578 270.351 292.893 1.00 122.04 58 UNK H CA 1
ATOM 298 C C . UNK A 1 58 ? 227.517 271.113 292.109 1.00 126.98 58 UNK H C 1
ATOM 299 O O . UNK A 1 58 ? 227.475 271.014 290.882 1.00 122.54 58 UNK H O 1
ATOM 301 N N . UNK A 1 59 ? 226.664 271.878 292.796 1.00 129.96 59 UNK H N 1
ATOM 302 C CA . UNK A 1 59 ? 225.663 272.685 292.104 1.00 131.13 59 UNK H CA 1
ATOM 303 C C . UNK A 1 59 ? 225.975 274.170 292.326 1.00 135.59 59 UNK H C 1
ATOM 304 O O . UNK A 1 59 ? 227.090 274.525 292.702 1.00 135.17 59 UNK H O 1
ATOM 306 N N . UNK A 1 60 ? 225.014 275.052 292.045 1.00 140.13 60 UNK H N 1
ATOM 307 C CA . UNK A 1 60 ? 225.261 276.495 292.095 1.00 150.43 60 UNK H CA 1
ATOM 308 C C . UNK A 1 60 ? 225.153 277.211 293.451 1.00 152.20 60 UNK H C 1
ATOM 309 O O . UNK A 1 60 ? 225.492 278.393 293.509 1.00 152.35 60 UNK H O 1
ATOM 311 N N . UNK A 1 61 ? 224.729 276.571 294.551 1.00 149.45 61 UNK H N 1
ATOM 312 C CA . UNK A 1 61 ? 224.598 277.344 295.794 1.00 154.45 61 UNK H CA 1
ATOM 313 C C . UNK A 1 61 ? 225.899 278.024 296.217 1.00 163.09 61 UNK H C 1
ATOM 314 O O . UNK A 1 61 ? 225.865 279.121 296.780 1.00 168.24 61 UNK H O 1
ATOM 316 N N . UNK A 1 62 ? 227.041 277.376 296.002 1.00 165.29 62 UNK H N 1
ATOM 317 C CA . UNK A 1 62 ? 228.317 277.978 296.357 1.00 166.84 62 UNK H CA 1
ATOM 318 C C . UNK A 1 62 ? 229.416 277.380 295.506 1.00 166.11 62 UNK H C 1
ATOM 319 O O . UNK A 1 62 ? 229.480 276.165 295.340 1.00 165.66 62 UNK H O 1
ATOM 321 N N . UNK A 1 63 ? 230.347 278.214 295.045 1.00 166.89 63 UNK H N 1
ATOM 322 C CA . UNK A 1 63 ? 231.437 277.705 294.216 1.00 167.88 63 UNK H CA 1
ATOM 323 C C . UNK A 1 63 ? 232.349 276.713 294.931 1.00 170.00 63 UNK H C 1
ATOM 324 O O . UNK A 1 63 ? 232.820 275.752 294.324 1.00 177.33 63 UNK H O 1
ATOM 326 N N . UNK A 1 64 ? 232.629 276.947 296.208 1.00 170.79 64 UNK H N 1
ATOM 327 C CA . UNK A 1 64 ? 233.517 276.048 296.930 1.00 173.07 64 UNK H CA 1
ATOM 328 C C . UNK A 1 64 ? 233.218 276.022 298.418 1.00 171.99 64 UNK H C 1
ATOM 329 O O . UNK A 1 64 ? 234.105 276.282 299.227 1.00 165.73 64 UNK H O 1
ATOM 331 N N . UNK A 1 65 ? 231.972 275.760 298.792 1.00 175.62 65 UNK H N 1
ATOM 332 C CA . UNK A 1 65 ? 231.635 275.729 300.222 1.00 180.10 65 UNK H CA 1
ATOM 333 C C . UNK A 1 65 ? 231.609 274.312 300.761 1.00 174.85 65 UNK H C 1
ATOM 334 O O . UNK A 1 65 ? 231.798 274.088 301.962 1.00 172.62 65 UNK H O 1
ATOM 336 N N . UNK A 1 66 ? 231.302 273.369 299.873 1.00 170.68 66 UNK H N 1
ATOM 337 C CA . UNK A 1 66 ? 231.148 271.978 300.226 1.00 178.58 66 UNK H CA 1
ATOM 338 C C . UNK A 1 66 ? 231.364 271.110 299.007 1.00 159.28 66 UNK H C 1
ATOM 339 O O . UNK A 1 66 ? 231.129 271.557 297.882 1.00 163.22 66 UNK H O 1
ATOM 341 N N . UNK A 1 67 ? 231.755 269.861 299.218 1.00 156.81 67 UNK H N 1
ATOM 342 C CA . UNK A 1 67 ? 231.869 268.915 298.109 1.00 158.43 67 UNK H CA 1
ATOM 343 C C . UNK A 1 67 ? 230.849 267.802 298.232 1.00 162.81 67 UNK H C 1
ATOM 344 O O . UNK A 1 67 ? 230.634 267.275 299.316 1.00 150.36 67 UNK H O 1
ATOM 346 N N . UNK A 1 68 ? 230.266 267.369 297.122 1.00 158.15 68 UNK H N 1
ATOM 347 C CA . UNK A 1 68 ? 229.293 266.283 297.224 1.00 154.28 68 UNK H CA 1
ATOM 348 C C . UNK A 1 68 ? 229.956 265.070 297.868 1.00 153.93 68 UNK H C 1
ATOM 349 O O . UNK A 1 68 ? 231.053 264.680 297.463 1.00 156.14 68 UNK H O 1
ATOM 351 N N . UNK A 1 69 ? 229.268 264.423 298.807 1.00 144.31 69 UNK H N 1
ATOM 352 C CA . UNK A 1 69 ? 229.796 263.239 299.464 1.00 140.66 69 UNK H CA 1
ATOM 353 C C . UNK A 1 69 ? 228.669 262.271 299.807 1.00 140.78 69 UNK H C 1
ATOM 354 O O . UNK A 1 69 ? 227.529 262.682 300.028 1.00 142.77 69 UNK H O 1
ATOM 356 N N . UNK A 1 70 ? 228.969 260.974 299.867 1.00 141.26 70 UNK H N 1
ATOM 357 C CA . UNK A 1 70 ? 227.917 260.024 300.207 1.00 138.81 70 UNK H CA 1
ATOM 358 C C . UNK A 1 70 ? 228.438 258.732 300.785 1.00 135.22 70 UNK H C 1
ATOM 359 O O . UNK A 1 70 ? 229.576 258.337 300.529 1.00 129.92 70 UNK H O 1
ATOM 361 N N . UNK A 1 71 ? 227.571 258.043 301.523 1.00 139.88 71 UNK H N 1
ATOM 362 C CA . UNK A 1 71 ? 227.884 256.711 302.004 1.00 139.60 71 UNK H CA 1
ATOM 363 C C . UNK A 1 71 ? 226.686 255.814 301.816 1.00 137.22 71 UNK H C 1
ATOM 364 O O . UNK A 1 71 ? 225.678 255.934 302.522 1.00 135.23 71 UNK H O 1
ATOM 366 N N . UNK A 1 72 ? 226.818 254.828 300.925 1.00 134.00 72 UNK H N 1
ATOM 367 C CA . UNK A 1 72 ? 225.696 253.937 300.665 1.00 127.70 72 UNK H CA 1
ATOM 368 C C . UNK A 1 72 ? 225.335 253.199 301.938 1.00 129.84 72 UNK H C 1
ATOM 369 O O . UNK A 1 72 ? 224.168 252.972 302.235 1.00 133.26 72 UNK H O 1
ATOM 371 N N . UNK A 1 73 ? 226.350 252.893 302.729 1.00 124.99 73 UNK H N 1
ATOM 372 C CA . UNK A 1 73 ? 226.214 252.172 303.979 1.00 130.30 73 UNK H CA 1
ATOM 373 C C . UNK A 1 73 ? 225.322 252.892 304.978 1.00 140.56 73 UNK H C 1
ATOM 374 O O . UNK A 1 73 ? 224.760 252.265 305.875 1.00 137.22 73 UNK H O 1
ATOM 376 N N . UNK A 1 74 ? 225.277 254.221 304.902 1.00 141.15 74 UNK H N 1
ATOM 377 C CA . UNK A 1 74 ? 224.508 255.027 305.822 1.00 141.43 74 UNK H CA 1
ATOM 378 C C . UNK A 1 74 ? 223.155 255.379 305.250 1.00 138.34 74 UNK H C 1
ATOM 379 O O . UNK A 1 74 ? 222.378 256.089 305.889 1.00 139.50 74 UNK H O 1
ATOM 381 N N . UNK A 1 75 ? 222.902 254.967 304.006 1.00 136.57 75 UNK H N 1
ATOM 382 C CA . UNK A 1 75 ? 221.714 255.370 303.284 1.00 133.67 75 UNK H CA 1
ATOM 383 C C . UNK A 1 75 ? 221.630 256.880 303.311 1.00 134.72 75 UNK H C 1
ATOM 384 O O . UNK A 1 75 ? 220.544 257.443 303.460 1.00 131.36 75 UNK H O 1
ATOM 386 N N . UNK A 1 76 ? 222.765 257.573 303.147 1.00 135.98 76 UNK H N 1
ATOM 387 C CA . UNK A 1 76 ? 222.690 259.024 303.251 1.00 136.54 76 UNK H CA 1
ATOM 388 C C . UNK A 1 76 ? 223.757 259.741 302.440 1.00 134.62 76 UNK H C 1
ATOM 389 O O . UNK A 1 76 ? 224.850 259.211 302.210 1.00 134.77 76 UNK H O 1
ATOM 391 N N . UNK A 1 77 ? 223.448 260.983 302.055 1.00 135.60 77 UNK H N 1
ATOM 392 C CA . UNK A 1 77 ? 224.384 261.838 301.339 1.00 139.70 77 UNK H CA 1
ATOM 393 C C . UNK A 1 77 ? 224.158 263.310 301.651 1.00 144.31 77 UNK H C 1
ATOM 394 O O . UNK A 1 77 ? 223.047 263.725 301.985 1.00 141.17 77 UNK H O 1
ATOM 396 N N . UNK A 1 78 ? 225.229 264.080 301.529 1.00 148.35 78 UNK H N 1
ATOM 397 C CA . UNK A 1 78 ? 225.257 265.531 301.720 1.00 146.51 78 UNK H CA 1
ATOM 398 C C . UNK A 1 78 ? 226.472 266.077 301.068 1.00 160.64 78 UNK H C 1
ATOM 399 O O . UNK A 1 78 ? 227.417 265.336 300.835 1.00 145.01 78 UNK H O 1
ATOM 401 N N . UNK A 1 79 ? 226.495 267.355 300.781 1.00 149.93 79 UNK H N 1
ATOM 402 C CA . UNK A 1 79 ? 227.772 267.886 300.422 1.00 161.77 79 UNK H CA 1
ATOM 403 C C . UNK A 1 79 ? 228.451 268.146 301.744 1.00 163.41 79 UNK H C 1
ATOM 404 O O . UNK A 1 79 ? 227.803 268.594 302.693 1.00 151.77 79 UNK H O 1
ATOM 406 N N . UNK A 1 80 ? 229.730 267.863 301.812 1.00 159.27 80 UNK H N 1
ATOM 407 C CA . UNK A 1 80 ? 230.491 268.073 303.010 1.00 156.88 80 UNK H CA 1
ATOM 408 C C . UNK A 1 80 ? 231.141 269.418 303.008 1.00 168.59 80 UNK H C 1
ATOM 409 O O . UNK A 1 80 ? 231.985 269.706 302.151 1.00 162.48 80 UNK H O 1
ATOM 411 N N . UNK A 1 81 ? 230.726 270.243 303.958 1.00 167.35 81 UNK H N 1
ATOM 412 C CA . UNK A 1 81 ? 231.183 271.603 304.090 1.00 161.78 81 UNK H CA 1
ATOM 413 C C . UNK A 1 81 ? 232.578 271.676 304.613 1.00 184.47 81 UNK H C 1
ATOM 414 O O . UNK A 1 81 ? 233.072 270.761 305.272 1.00 179.10 81 UNK H O 1
ATOM 416 N N . UNK A 1 82 ? 233.198 272.801 304.338 1.00 179.19 82 UNK H N 1
ATOM 417 C CA . UNK A 1 82 ? 234.502 273.117 304.872 1.00 187.30 82 UNK H CA 1
ATOM 418 C C . UNK A 1 82 ? 234.591 274.609 305.070 1.00 186.18 82 UNK H C 1
ATOM 419 O O . UNK A 1 82 ? 233.896 275.359 304.391 1.00 189.23 82 UNK H O 1
ATOM 421 N N . UNK A 1 83 ? 235.459 275.054 305.975 1.00 189.95 83 UNK H N 1
ATOM 422 C CA . UNK A 1 83 ? 235.669 276.488 306.159 1.00 195.26 83 UNK H CA 1
ATOM 423 C C . UNK A 1 83 ? 234.359 277.233 306.392 1.00 194.55 83 UNK H C 1
ATOM 424 O O . UNK A 1 83 ? 234.055 278.199 305.688 1.00 188.98 83 UNK H O 1
ATOM 426 N N . UNK A 1 84 ? 233.583 276.794 307.381 1.00 169.67 84 UNK H N 1
ATOM 427 C CA . UNK A 1 84 ? 232.298 277.410 307.654 1.00 180.23 84 UNK H CA 1
ATOM 428 C C . UNK A 1 84 ? 232.458 278.883 307.944 1.00 444.77 84 UNK H C 1
ATOM 429 O O . UNK A 1 84 ? 233.450 279.334 308.518 1.00 189.85 84 UNK H O 1
ATOM 431 N N . UNK A 1 85 ? 231.447 279.631 307.540 1.00 185.81 85 UNK H N 1
ATOM 432 C CA . UNK A 1 85 ? 231.399 281.067 307.694 1.00 203.97 85 UNK H CA 1
ATOM 433 C C . UNK A 1 85 ? 229.982 281.479 308.012 1.00 176.84 85 UNK H C 1
ATOM 434 O O . UNK A 1 85 ? 229.052 280.716 307.783 1.00 181.68 85 UNK H O 1
ATOM 436 N N . UNK A 1 86 ? 229.801 282.689 308.529 1.00 185.50 86 UNK H N 1
ATOM 437 C CA . UNK A 1 86 ? 228.478 283.180 308.923 1.00 190.04 86 UNK H CA 1
ATOM 438 C C . UNK A 1 86 ? 227.485 283.173 307.770 1.00 183.82 86 UNK H C 1
ATOM 439 O O . UNK A 1 86 ? 226.287 282.990 307.969 1.00 184.88 86 UNK H O 1
ATOM 441 N N . UNK A 1 87 ? 227.974 283.349 306.554 1.00 181.05 87 UNK H N 1
ATOM 442 C CA . UNK A 1 87 ? 227.139 283.365 305.364 1.00 183.49 87 UNK H CA 1
ATOM 443 C C . UNK A 1 87 ? 226.402 282.038 305.158 1.00 183.17 87 UNK H C 1
ATOM 444 O O . UNK A 1 87 ? 225.415 281.971 304.428 1.00 178.62 87 UNK H O 1
ATOM 446 N N . UNK A 1 88 ? 226.930 280.968 305.743 1.00 180.75 88 UNK H N 1
ATOM 447 C CA . UNK A 1 88 ? 226.399 279.625 305.629 1.00 180.66 88 UNK H CA 1
ATOM 448 C C . UNK A 1 88 ? 225.384 279.321 306.726 1.00 175.99 88 UNK H C 1
ATOM 449 O O . UNK A 1 88 ? 224.854 278.208 306.802 1.00 175.90 88 UNK H O 1
ATOM 451 N N . UNK A 1 89 ? 225.099 280.292 307.591 1.00 176.40 89 UNK H N 1
ATOM 452 C CA . UNK A 1 89 ? 224.205 280.076 308.717 1.00 170.46 89 UNK H CA 1
ATOM 453 C C . UNK A 1 89 ? 222.765 280.032 308.244 1.00 169.62 89 UNK H C 1
ATOM 454 O O . UNK A 1 89 ? 221.999 280.987 308.382 1.00 170.66 89 UNK H O 1
ATOM 456 N N . UNK A 1 90 ? 222.411 278.884 307.687 1.00 169.66 90 UNK H N 1
ATOM 457 C CA . UNK A 1 90 ? 221.129 278.642 307.051 1.00 170.16 90 UNK H CA 1
ATOM 458 C C . UNK A 1 90 ? 220.726 277.171 307.106 1.00 162.29 90 UNK H C 1
ATOM 459 O O . UNK A 1 90 ? 221.462 276.304 307.589 1.00 158.35 90 UNK H O 1
ATOM 461 N N . UNK A 1 91 ? 219.496 276.930 306.685 1.00 152.43 91 UNK H N 1
ATOM 462 C CA . UNK A 1 91 ? 218.889 275.616 306.594 1.00 141.64 91 UNK H CA 1
ATOM 463 C C . UNK A 1 91 ? 219.439 274.820 305.413 1.00 139.82 91 UNK H C 1
ATOM 464 O O . UNK A 1 91 ? 220.132 275.343 304.525 1.00 141.10 91 UNK H O 1
ATOM 466 N N . UNK A 1 92 ? 219.182 273.517 305.446 1.00 137.06 92 UNK H N 1
ATOM 467 C CA . UNK A 1 92 ? 219.546 272.609 304.366 1.00 138.15 92 UNK H CA 1
ATOM 468 C C . UNK A 1 92 ? 218.497 271.508 304.258 1.00 134.86 92 UNK H C 1
ATOM 469 O O . UNK A 1 92 ? 217.800 271.196 305.227 1.00 132.53 92 UNK H O 1
ATOM 471 N N . UNK A 1 93 ? 218.383 270.913 303.077 1.00 132.92 93 UNK H N 1
ATOM 472 C CA . UNK A 1 93 ? 217.377 269.888 302.833 1.00 127.26 93 UNK H CA 1
ATOM 473 C C . UNK A 1 93 ? 217.831 268.849 301.795 1.00 124.82 93 UNK H C 1
ATOM 474 O O . UNK A 1 93 ? 218.768 269.098 301.029 1.00 127.03 93 UNK H O 1
ATOM 476 N N . CYS A 1 94 ? 217.176 267.665 301.807 1.00 118.54 94 CYS H N 1
ATOM 477 C CA . CYS A 1 94 ? 217.420 266.542 300.889 1.00 118.30 94 CYS H CA 1
ATOM 478 C C . CYS A 1 94 ? 216.206 266.336 299.974 1.00 112.72 94 CYS H C 1
ATOM 479 O O . CYS A 1 94 ? 215.057 266.595 300.353 1.00 114.43 94 CYS H O 1
ATOM 482 N N . UNK A 1 95 ? 216.466 265.799 298.787 1.00 108.06 95 UNK H N 1
ATOM 483 C CA . UNK A 1 95 ? 215.431 265.467 297.793 1.00 106.31 95 UNK H CA 1
ATOM 484 C C . UNK A 1 95 ? 215.933 264.319 296.953 1.00 100.26 95 UNK H C 1
ATOM 485 O O . UNK A 1 95 ? 217.097 263.954 297.070 1.00 104.49 95 UNK H O 1
ATOM 487 N N . UNK A 1 96 ? 215.075 263.687 296.166 1.00 100.96 96 UNK H N 1
ATOM 488 C CA . UNK A 1 96 ? 215.561 262.581 295.362 1.00 103.48 96 UNK H CA 1
ATOM 489 C C . UNK A 1 96 ? 214.984 262.522 293.958 1.00 100.36 96 UNK H C 1
ATOM 490 O O . UNK A 1 96 ? 214.315 261.547 293.612 1.00 100.19 96 UNK H O 1
ATOM 492 N N . UNK A 1 97 ? 215.215 263.546 293.137 1.00 95.90 97 UNK H N 1
ATOM 493 C CA . UNK A 1 97 ? 214.691 263.458 291.779 1.00 92.41 97 UNK H CA 1
ATOM 494 C C . UNK A 1 97 ? 215.304 262.224 291.153 1.00 90.10 97 UNK H C 1
ATOM 495 O O . UNK A 1 97 ? 216.516 262.030 291.241 1.00 90.47 97 UNK H O 1
ATOM 497 N N . UNK A 1 98 ? 214.493 261.429 290.475 1.00 85.31 98 UNK H N 1
ATOM 498 C CA . UNK A 1 98 ? 214.987 260.223 289.829 1.00 78.94 98 UNK H CA 1
ATOM 499 C C . UNK A 1 98 ? 215.956 260.566 288.724 1.00 72.04 98 UNK H C 1
ATOM 500 O O . UNK A 1 98 ? 215.790 261.572 288.032 1.00 73.17 98 UNK H O 1
ATOM 502 N N . UNK A 1 99 ? 216.951 259.710 288.538 1.00 68.98 99 UNK H N 1
ATOM 503 C CA . UNK A 1 99 ? 217.911 259.871 287.466 1.00 68.45 99 UNK H CA 1
ATOM 504 C C . UNK A 1 99 ? 217.271 259.562 286.123 1.00 70.04 99 UNK H C 1
ATOM 505 O O . UNK A 1 99 ? 216.273 258.831 286.049 1.00 71.08 99 UNK H O 1
ATOM 507 N N . UNK A 1 100 ? 217.840 260.141 285.068 1.00 66.41 100 UNK H N 1
ATOM 508 C CA . UNK A 1 100 ? 217.429 259.879 283.697 1.00 66.82 100 UNK H CA 1
ATOM 509 C C . UNK A 1 100 ? 218.576 260.159 282.756 1.00 63.56 100 UNK H C 1
ATOM 510 O O . UNK A 1 100 ? 219.485 260.926 283.085 1.00 72.00 100 UNK H O 1
ATOM 512 N N . UNK A 1 101 ? 218.529 259.547 281.587 1.00 66.52 101 UNK H N 1
ATOM 513 C CA . UNK A 1 101 ? 219.522 259.791 280.564 1.00 71.24 101 UNK H CA 1
ATOM 514 C C . UNK A 1 101 ? 219.031 260.924 279.674 1.00 81.68 101 UNK H C 1
ATOM 515 O O . UNK A 1 101 ? 217.902 260.897 279.179 1.00 85.84 101 UNK H O 1
ATOM 517 N N . UNK A 1 102 ? 219.874 261.919 279.442 1.00 94.78 102 UNK H N 1
ATOM 518 C CA . UNK A 1 102 ? 219.464 263.049 278.622 1.00 107.93 102 UNK H CA 1
ATOM 519 C C . UNK A 1 102 ? 220.606 263.572 277.770 1.00 123.90 102 UNK H C 1
ATOM 520 O O . UNK A 1 102 ? 220.886 264.767 277.779 1.00 124.05 102 UNK H O 1
ATOM 522 N N . UNK A 1 103 ? 221.241 262.701 277.000 1.00 120.68 103 UNK H N 1
ATOM 523 C CA . UNK A 1 103 ? 222.397 263.108 276.213 1.00 123.23 103 UNK H CA 1
ATOM 524 C C . UNK A 1 103 ? 223.548 263.531 277.126 1.00 127.97 103 UNK H C 1
ATOM 525 O O . UNK A 1 103 ? 223.922 262.789 278.035 1.00 122.51 103 UNK H O 1
ATOM 526 N N . UNK A 1 104 ? 224.137 264.695 276.852 1.00 124.57 104 UNK H N 1
ATOM 527 C CA . UNK A 1 104 ? 225.258 265.199 277.642 1.00 121.21 104 UNK H CA 1
ATOM 528 C C . UNK A 1 104 ? 224.814 265.650 279.021 1.00 128.53 104 UNK H C 1
ATOM 529 O O . UNK A 1 104 ? 223.770 266.282 279.176 1.00 128.47 104 UNK H O 1
ATOM 531 N N . UNK A 1 105 ? 225.681 265.449 280.003 1.00 126.38 105 UNK H N 1
ATOM 532 C CA . UNK A 1 105 ? 225.424 265.879 281.369 1.00 128.07 105 UNK H CA 1
ATOM 533 C C . UNK A 1 105 ? 224.093 265.314 281.864 1.00 127.33 105 UNK H C 1
ATOM 534 O O . UNK A 1 105 ? 223.880 264.102 281.809 1.00 118.24 105 UNK H O 1
ATOM 536 N N . UNK A 1 106 ? 223.227 266.166 282.405 1.00 120.96 106 UNK H N 1
ATOM 537 C CA . UNK A 1 106 ? 221.957 265.709 282.934 1.00 115.34 106 UNK H CA 1
ATOM 538 C C . UNK A 1 106 ? 220.980 266.858 283.041 1.00 119.05 106 UNK H C 1
ATOM 539 O O . UNK A 1 106 ? 221.379 268.018 283.099 1.00 116.29 106 UNK H O 1
ATOM 541 N N . UNK A 1 107 ? 219.699 266.531 283.136 1.00 112.61 107 UNK H N 1
ATOM 542 C CA . UNK A 1 107 ? 218.668 267.534 283.384 1.00 107.21 107 UNK H CA 1
ATOM 543 C C . UNK A 1 107 ? 217.700 266.973 284.390 1.00 96.27 107 UNK H C 1
ATOM 544 O O . UNK A 1 107 ? 217.280 265.819 284.269 1.00 96.03 107 UNK H O 1
ATOM 546 N N . UNK A 1 108 ? 217.256 267.784 285.343 1.00 98.43 108 UNK H N 1
ATOM 547 C CA . UNK A 1 108 ? 216.302 267.263 286.316 1.00 95.83 108 UNK H CA 1
ATOM 548 C C . UNK A 1 108 ? 214.884 267.382 285.800 1.00 98.38 108 UNK H C 1
ATOM 549 O O . UNK A 1 108 ? 214.045 268.053 286.390 1.00 100.25 108 UNK H O 1
ATOM 551 N N . UNK A 1 109 ? 214.593 266.677 284.715 1.00 94.81 109 UNK H N 1
ATOM 552 C CA . UNK A 1 109 ? 213.251 266.724 284.162 1.00 93.45 109 UNK H CA 1
ATOM 553 C C . UNK A 1 109 ? 212.283 266.161 285.192 1.00 84.68 109 UNK H C 1
ATOM 554 O O . UNK A 1 109 ? 211.137 266.598 285.297 1.00 87.95 109 UNK H O 1
ATOM 556 N N . UNK A 1 110 ? 212.742 265.158 285.937 1.00 85.67 110 UNK H N 1
ATOM 557 C CA . UNK A 1 110 ? 211.958 264.576 286.995 1.00 90.17 110 UNK H CA 1
ATOM 558 C C . UNK A 1 110 ? 211.875 265.585 288.119 1.00 93.42 110 UNK H C 1
ATOM 559 O O . UNK A 1 110 ? 212.879 266.191 288.490 1.00 96.71 110 UNK H O 1
ATOM 561 N N . UNK A 1 111 ? 210.727 265.672 288.752 1.00 92.81 111 UNK H N 1
ATOM 562 C CA . UNK A 1 111 ? 210.562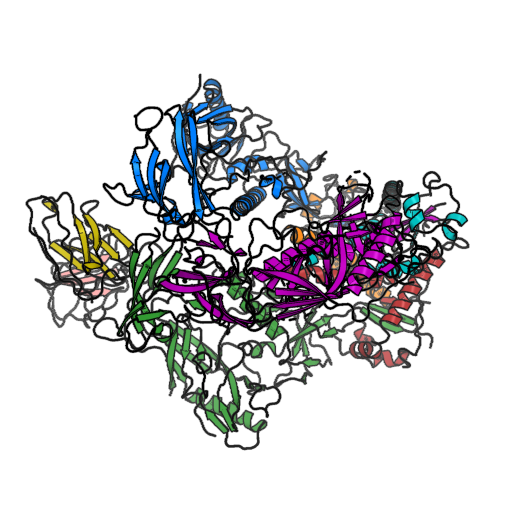 266.597 289.856 1.00 99.94 111 UNK H CA 1
ATOM 563 C C . UNK A 1 111 ? 211.391 266.210 291.070 1.00 104.29 111 UNK H C 1
ATOM 564 O O . UNK A 1 111 ? 211.654 265.031 291.334 1.00 103.08 111 UNK H O 1
ATOM 566 N N . UNK A 1 112 ? 211.733 267.209 291.887 1.00 102.76 112 UNK H N 1
ATOM 567 C CA . UNK A 1 112 ? 212.474 266.956 293.119 1.00 99.21 112 UNK H CA 1
ATOM 568 C C . UNK A 1 112 ? 211.538 266.396 294.164 1.00 103.81 112 UNK H C 1
ATOM 569 O O . UNK A 1 112 ? 211.061 267.083 295.059 1.00 105.29 112 UNK H O 1
ATOM 571 N N . UNK A 1 113 ? 211.252 265.133 293.970 1.00 105.74 113 UNK H N 1
ATOM 572 C CA . UNK A 1 113 ? 210.371 264.319 294.756 1.00 101.91 113 UNK H CA 1
ATOM 573 C C . UNK A 1 113 ? 211.020 263.992 296.068 1.00 105.39 113 UNK H C 1
ATOM 574 O O . UNK A 1 113 ? 212.247 264.027 296.196 1.00 107.23 113 UNK H O 1
ATOM 576 N N . UNK A 1 114 ? 210.194 263.602 297.030 1.00 101.01 114 UNK H N 1
ATOM 577 C CA . UNK A 1 114 ? 210.666 263.161 298.328 1.00 110.72 114 UNK H CA 1
ATOM 578 C C . UNK A 1 114 ? 211.472 264.189 299.101 1.00 106.18 114 UNK H C 1
ATOM 579 O O . UNK A 1 114 ? 212.519 263.859 299.656 1.00 110.01 114 UNK H O 1
ATOM 581 N N . TRP A 1 115 ? 210.984 265.418 299.193 1.00 104.70 115 TRP H N 1
ATOM 582 C CA . TRP A 1 115 ? 211.714 266.363 300.013 1.00 107.39 115 TRP H CA 1
ATOM 583 C C . TRP A 1 115 ? 211.660 265.926 301.458 1.00 109.44 115 TRP H C 1
ATOM 584 O O . TRP A 1 115 ? 210.612 265.542 301.983 1.00 108.81 115 TRP H O 1
ATOM 595 N N . UNK A 1 116 ? 212.813 266.006 302.086 1.00 112.46 116 UNK H N 1
ATOM 596 C CA . UNK A 1 116 ? 213.032 265.663 303.478 1.00 117.39 116 UNK H CA 1
ATOM 597 C C . UNK A 1 116 ? 212.483 266.722 304.396 1.00 121.14 116 UNK H C 1
ATOM 598 O O . UNK A 1 116 ? 212.316 267.879 304.018 1.00 120.51 116 UNK H O 1
ATOM 600 N N . UNK A 1 117 ? 212.291 266.336 305.654 1.00 128.03 117 UNK H N 1
ATOM 601 C CA . UNK A 1 117 ? 211.837 267.247 306.705 1.00 126.89 117 UNK H CA 1
ATOM 602 C C . UNK A 1 117 ? 212.788 268.425 306.845 1.00 126.32 117 UNK H C 1
ATOM 603 O O . UNK A 1 117 ? 212.389 269.498 307.296 1.00 126.49 117 UNK H O 1
ATOM 605 N N . UNK A 1 118 ? 214.044 268.192 306.476 1.00 126.39 118 UNK H N 1
ATOM 606 C CA . UNK A 1 118 ? 215.127 269.155 306.509 1.00 129.06 118 UNK H CA 1
ATOM 607 C C . UNK A 1 118 ? 215.548 269.508 307.917 1.00 132.70 118 UNK H C 1
ATOM 608 O O . UNK A 1 118 ? 215.012 268.996 308.903 1.00 132.22 118 UNK H O 1
ATOM 610 N N . UNK A 1 119 ? 216.568 270.349 308.002 1.00 131.02 119 UNK H N 1
ATOM 611 C CA . UNK A 1 119 ? 217.146 270.739 309.275 1.00 124.32 119 UNK H CA 1
ATOM 612 C C . UNK A 1 119 ? 217.853 272.066 309.137 1.00 130.47 119 UNK H C 1
ATOM 613 O O . UNK A 1 119 ? 218.131 272.511 308.022 1.00 133.95 119 UNK H O 1
ATOM 615 N N . UNK A 1 120 ? 218.148 272.718 310.257 1.00 134.34 120 UNK H N 1
ATOM 616 C CA . UNK A 1 120 ? 218.910 273.952 310.171 1.00 142.47 120 UNK H CA 1
ATOM 617 C C . UNK A 1 120 ? 219.840 274.094 311.341 1.00 144.05 120 UNK H C 1
ATOM 618 O O . UNK A 1 120 ? 219.555 273.629 312.441 1.00 138.72 120 UNK H O 1
ATOM 620 N N . UNK A 1 121 ? 220.953 274.767 311.104 1.00 145.27 121 UNK H N 1
ATOM 621 C CA . UNK A 1 121 ? 221.940 275.007 312.140 1.00 153.77 121 UNK H CA 1
ATOM 622 C C . UNK A 1 121 ? 222.567 276.395 311.996 1.00 155.68 121 UNK H C 1
ATOM 623 O O . UNK A 1 121 ? 223.784 276.512 311.830 1.00 162.15 121 UNK H O 1
ATOM 625 N N . UNK A 1 122 ? 221.727 277.453 312.045 1.00 156.12 122 UNK H N 1
ATOM 626 C CA . UNK A 1 122 ? 222.110 278.848 311.829 1.00 160.82 122 UNK H CA 1
ATOM 627 C C . UNK A 1 122 ? 222.508 279.484 313.155 1.00 160.75 122 UNK H C 1
ATOM 628 O O . UNK A 1 122 ? 223.147 280.540 313.194 1.00 160.21 122 UNK H O 1
ATOM 630 N N . UNK B 2 1 ? 221.445 280.564 283.735 1.00 114.95 1 UNK L N 1
ATOM 631 C CA . UNK B 2 1 ? 220.002 280.454 283.857 1.00 126.48 1 UNK L CA 1
ATOM 632 C C . UNK B 2 1 ? 219.528 281.409 284.955 1.00 119.82 1 UNK L C 1
ATOM 633 O O . UNK B 2 1 ? 220.327 281.840 285.802 1.00 116.70 1 UNK L O 1
ATOM 635 N N . UNK B 2 2 ? 218.226 281.769 284.917 1.00 118.52 2 UNK L N 1
ATOM 636 C CA . UNK B 2 2 ? 217.564 282.645 285.885 1.00 120.09 2 UNK L CA 1
ATOM 637 C C . UNK B 2 2 ? 216.081 282.358 285.892 1.00 120.98 2 UNK L C 1
ATOM 638 O O . UNK B 2 2 ? 215.471 281.984 284.875 1.00 122.07 2 UNK L O 1
ATOM 640 N N . UNK B 2 3 ? 215.481 282.611 287.035 1.00 122.00 3 UNK L N 1
ATOM 641 C CA . UNK B 2 3 ? 214.064 282.446 287.208 1.00 119.32 3 UNK L CA 1
ATOM 642 C C . UNK B 2 3 ? 213.562 283.508 288.150 1.00 122.11 3 UNK L C 1
ATOM 643 O O . UNK B 2 3 ? 214.248 283.907 289.086 1.00 123.56 3 UNK L O 1
ATOM 645 N N . UNK B 2 4 ? 212.381 283.995 287.858 1.00 123.58 4 UNK L N 1
ATOM 646 C CA . UNK B 2 4 ? 211.671 284.975 288.650 1.00 121.57 4 UNK L CA 1
ATOM 647 C C . UNK B 2 4 ? 210.279 284.995 288.116 1.00 118.32 4 UNK L C 1
ATOM 648 O O . UNK B 2 4 ? 210.108 284.696 286.945 1.00 118.31 4 UNK L O 1
ATOM 650 N N . UNK B 2 5 ? 209.296 285.409 288.893 1.00 117.15 5 UNK L N 1
ATOM 651 C CA . UNK B 2 5 ? 207.959 285.553 288.335 1.00 120.34 5 UNK L CA 1
ATOM 652 C C . UNK B 2 5 ? 207.228 286.631 289.117 1.00 125.60 5 UNK L C 1
ATOM 653 O O . UNK B 2 5 ? 207.377 286.727 290.339 1.00 130.28 5 UNK L O 1
ATOM 655 N N . UNK B 2 6 ? 206.360 287.391 288.461 1.00 120.57 6 UNK L N 1
ATOM 656 C CA . UNK B 2 6 ? 205.622 288.456 289.148 1.00 126.16 6 UNK L CA 1
ATOM 657 C C . UNK B 2 6 ? 204.395 287.938 289.880 1.00 126.73 6 UNK L C 1
ATOM 658 O O . UNK B 2 6 ? 203.263 288.252 289.522 1.00 117.77 6 UNK L O 1
ATOM 660 N N . UNK B 2 7 ? 204.636 287.160 290.923 1.00 132.61 7 UNK L N 1
ATOM 661 C CA . UNK B 2 7 ? 203.576 286.494 291.680 1.00 130.27 7 UNK L CA 1
ATOM 662 C C . UNK B 2 7 ? 203.458 287.031 293.101 1.00 134.13 7 UNK L C 1
ATOM 663 O O . UNK B 2 7 ? 203.018 286.328 294.012 1.00 132.50 7 UNK L O 1
ATOM 665 N N . UNK B 2 8 ? 203.910 288.253 293.307 1.00 130.12 8 UNK L N 1
ATOM 666 C CA . UNK B 2 8 ? 203.847 288.886 294.610 1.00 126.98 8 UNK L CA 1
ATOM 667 C C . UNK B 2 8 ? 202.420 289.228 294.988 1.00 127.49 8 UNK L C 1
ATOM 668 O O . UNK B 2 8 ? 201.611 289.584 294.135 1.00 126.09 8 UNK L O 1
ATOM 670 N N . UNK B 2 9 ? 202.122 289.157 296.285 1.00 129.89 9 UNK L N 1
ATOM 671 C CA . UNK B 2 9 ? 200.825 289.568 296.821 1.00 127.61 9 UNK L CA 1
ATOM 672 C C . UNK B 2 9 ? 199.661 288.889 296.117 1.00 126.63 9 UNK L C 1
ATOM 673 O O . UNK B 2 9 ? 198.613 289.498 295.884 1.00 125.04 9 UNK L O 1
ATOM 675 N N . UNK B 2 10 ? 199.789 287.598 295.871 1.00 129.11 10 UNK L N 1
ATOM 676 C CA . UNK B 2 10 ? 198.750 286.847 295.187 1.00 128.01 10 UNK L CA 1
ATOM 677 C C . UNK B 2 10 ? 197.636 286.446 296.138 1.00 126.85 10 UNK L C 1
ATOM 678 O O . UNK B 2 10 ? 197.408 285.271 296.413 1.00 127.28 10 UNK L O 1
ATOM 680 N N . UNK B 2 11 ? 196.924 287.443 296.627 1.00 130.76 11 UNK L N 1
ATOM 681 C CA . UNK B 2 11 ? 195.838 287.226 297.568 1.00 133.24 11 UNK L CA 1
ATOM 682 C C . UNK B 2 11 ? 194.568 286.971 296.789 1.00 135.29 11 UNK L C 1
ATOM 683 O O . UNK B 2 11 ? 193.970 287.892 296.233 1.00 130.38 11 UNK L O 1
ATOM 685 N N . UNK B 2 12 ? 194.169 285.713 296.713 1.00 138.97 12 UNK L N 1
ATOM 686 C CA . UNK B 2 12 ? 193.043 285.341 295.879 1.00 139.16 12 UNK L CA 1
ATOM 687 C C . UNK B 2 12 ? 192.409 284.033 296.309 1.00 141.57 12 UNK L C 1
ATOM 688 O O . UNK B 2 12 ? 193.008 283.230 297.027 1.00 136.45 12 UNK L O 1
ATOM 690 N N . UNK B 2 13 ? 191.187 283.824 295.841 1.00 146.61 13 UNK L N 1
ATOM 691 C CA . UNK B 2 13 ? 190.469 282.576 296.034 1.00 133.73 13 UNK L CA 1
ATOM 692 C C . UNK B 2 13 ? 189.563 282.343 294.834 1.00 147.74 13 UNK L C 1
ATOM 693 O O . UNK B 2 13 ? 189.155 283.289 294.155 1.00 136.81 13 UNK L O 1
ATOM 695 N N . UNK B 2 14 ? 189.256 281.073 294.571 1.00 141.22 14 UNK L N 1
ATOM 696 C CA . UNK B 2 14 ? 188.371 280.581 293.496 1.00 130.80 14 UNK L CA 1
ATOM 697 C C . UNK B 2 14 ? 189.023 280.696 292.114 1.00 141.38 14 UNK L C 1
ATOM 698 O O . UNK B 2 14 ? 189.130 279.705 291.370 1.00 125.13 14 UNK L O 1
ATOM 700 N N . UNK B 2 15 ? 189.429 281.910 291.761 1.00 129.97 15 UNK L N 1
ATOM 701 C CA . UNK B 2 15 ? 190.095 282.173 290.500 1.00 132.87 15 UNK L CA 1
ATOM 702 C C . UNK B 2 15 ? 191.589 281.967 290.637 1.00 130.82 15 UNK L C 1
ATOM 703 O O . UNK B 2 15 ? 192.252 282.652 291.417 1.00 130.94 15 UNK L O 1
ATOM 705 N N . UNK B 2 16 ? 192.106 281.011 289.888 1.00 130.25 16 UNK L N 1
ATOM 706 C CA . UNK B 2 16 ? 193.515 280.678 289.917 1.00 129.98 16 UNK L CA 1
ATOM 707 C C . UNK B 2 16 ? 194.326 281.600 289.049 1.00 121.09 16 UNK L C 1
ATOM 708 O O . UNK B 2 16 ? 193.836 282.125 288.048 1.00 119.43 16 UNK L O 1
ATOM 710 N N . UNK B 2 17 ? 195.578 281.789 289.431 1.00 119.99 17 UNK L N 1
ATOM 711 C CA . UNK B 2 17 ? 196.510 282.573 288.657 1.00 120.22 17 UNK L CA 1
ATOM 712 C C . UNK B 2 17 ? 197.928 282.243 289.062 1.00 119.11 17 UNK L C 1
ATOM 713 O O . UNK B 2 17 ? 198.169 281.775 290.175 1.00 117.62 17 UNK L O 1
ATOM 715 N N . UNK B 2 18 ? 198.859 282.517 288.172 1.00 116.63 18 UNK L N 1
ATOM 716 C CA . UNK B 2 18 ? 200.279 282.445 288.456 1.00 110.86 18 UNK L CA 1
ATOM 717 C C . UNK B 2 18 ? 200.965 283.348 287.497 1.00 114.26 18 UNK L C 1
ATOM 718 O O . UNK B 2 18 ? 200.456 283.605 286.407 1.00 117.64 18 UNK L O 1
ATOM 720 N N . UNK B 2 19 ? 202.123 283.821 287.868 1.00 110.70 19 UNK L N 1
ATOM 721 C CA . UNK B 2 19 ? 202.893 284.597 286.940 1.00 114.43 19 UNK L CA 1
ATOM 722 C C . UNK B 2 19 ? 203.819 283.691 286.193 1.00 109.66 19 UNK L C 1
ATOM 723 O O . UNK B 2 19 ? 204.293 282.699 286.743 1.00 109.91 19 UNK L O 1
ATOM 725 N N . UNK B 2 20 ? 204.073 284.033 284.946 1.00 115.11 20 UNK L N 1
ATOM 726 C CA . UNK B 2 20 ? 205.030 283.308 284.143 1.00 116.22 20 UNK L CA 1
ATOM 727 C C . UNK B 2 20 ? 206.420 283.601 284.641 1.00 120.07 20 UNK L C 1
ATOM 728 O O . UNK B 2 20 ? 206.693 284.752 285.012 1.00 120.13 20 UNK L O 1
ATOM 730 N N . CYS B 2 21 ? 207.322 282.598 284.564 1.00 121.94 21 CYS L N 1
ATOM 731 C CA . CYS B 2 21 ? 208.727 282.750 284.932 1.00 125.36 21 CYS L CA 1
ATOM 732 C C . CYS B 2 21 ? 209.565 283.432 283.851 1.00 128.53 21 CYS L C 1
ATOM 733 O O . CYS B 2 21 ? 209.318 283.304 282.651 1.00 124.57 21 CYS L O 1
ATOM 736 N N . UNK B 2 22 ? 210.644 284.067 284.305 1.00 124.75 22 UNK L N 1
ATOM 737 C CA . UNK B 2 22 ? 211.588 284.756 283.440 1.00 124.74 22 UNK L CA 1
ATOM 738 C C . UNK B 2 22 ? 212.130 283.847 282.361 1.00 124.99 22 UNK L C 1
ATOM 739 O O . UNK B 2 22 ? 212.355 284.295 281.239 1.00 130.00 22 UNK L O 1
ATOM 741 N N . UNK B 2 23 ? 212.359 282.578 282.690 1.00 126.54 23 UNK L N 1
ATOM 742 C CA . UNK B 2 23 ? 212.846 281.634 281.700 1.00 133.23 23 UNK L CA 1
ATOM 743 C C . UNK B 2 23 ? 214.030 282.202 280.946 1.00 138.17 23 UNK L C 1
ATOM 744 O O . UNK B 2 23 ? 214.030 282.213 279.714 1.00 140.51 23 UNK L O 1
ATOM 746 N N . UNK B 2 24 ? 215.059 282.691 281.666 1.00 136.65 24 UNK L N 1
ATOM 747 C CA . UNK B 2 24 ? 216.202 283.269 280.954 1.00 137.86 24 UNK L CA 1
ATOM 748 C C . UNK B 2 24 ? 216.795 282.205 280.050 1.00 145.01 24 UNK L C 1
ATOM 749 O O . UNK B 2 24 ? 217.271 282.479 278.949 1.00 134.61 24 UNK L O 1
ATOM 751 N N . UNK B 2 25 ? 216.767 280.982 280.543 1.00 144.50 25 UNK L N 1
ATOM 752 C CA . UNK B 2 25 ? 217.175 279.813 279.820 1.00 144.19 25 UNK L CA 1
ATOM 753 C C . UNK B 2 25 ? 215.878 279.105 279.494 1.00 154.14 25 UNK L C 1
ATOM 754 O O . UNK B 2 25 ? 215.087 278.845 280.399 1.00 141.75 25 UNK L O 1
ATOM 756 N N . UNK B 2 26 ? 215.654 278.757 278.229 1.00 143.42 26 UNK L N 1
ATOM 757 C CA . UNK B 2 26 ? 214.386 278.116 277.886 1.00 140.17 26 UNK L CA 1
ATOM 758 C C . UNK B 2 26 ? 214.190 276.822 278.653 1.00 136.62 26 UNK L C 1
ATOM 759 O O . UNK B 2 26 ? 213.067 276.452 278.987 1.00 129.44 26 UNK L O 1
ATOM 761 N N . UNK B 2 27 ? 215.289 276.104 278.892 1.00 136.76 27 UNK L N 1
ATOM 762 C CA . UNK B 2 27 ? 215.259 274.845 279.617 1.00 134.34 27 UNK L CA 1
ATOM 763 C C . UNK B 2 27 ? 214.283 273.883 278.971 1.00 134.77 27 UNK L C 1
ATOM 764 O O . UNK B 2 27 ? 213.588 273.132 279.643 1.00 127.49 27 UNK L O 1
ATOM 766 N N . UNK B 2 28 ? 214.249 273.862 277.647 1.00 135.08 28 UNK L N 1
ATOM 767 C CA . UNK B 2 28 ? 213.334 272.975 276.974 1.00 132.34 28 UNK L CA 1
ATOM 768 C C . UNK B 2 28 ? 213.938 272.392 275.718 1.00 131.30 28 UNK L C 1
ATOM 769 O O . UNK B 2 28 ? 213.316 272.428 274.661 1.00 120.21 28 UNK L O 1
ATOM 771 N N . UNK B 2 29 ? 215.154 271.837 275.821 1.00 132.91 29 UNK L N 1
ATOM 772 C CA . UNK B 2 29 ? 215.773 271.216 274.649 1.00 131.96 29 UNK L CA 1
ATOM 773 C C . UNK B 2 29 ? 214.926 270.041 274.210 1.00 130.94 29 UNK L C 1
ATOM 774 O O . UNK B 2 29 ? 214.780 269.754 273.021 1.00 126.91 29 UNK L O 1
ATOM 776 N N . UNK B 2 30 ? 214.386 269.349 275.203 1.00 131.68 30 UNK L N 1
ATOM 777 C CA . UNK B 2 30 ? 213.509 268.232 274.997 1.00 132.12 30 UNK L CA 1
ATOM 778 C C . UNK B 2 30 ? 212.659 268.051 276.236 1.00 126.03 30 UNK L C 1
ATOM 779 O O . UNK B 2 30 ? 213.167 268.029 277.354 1.00 122.41 30 UNK L O 1
ATOM 781 N N . UNK B 2 31 ? 211.370 267.880 276.029 1.00 121.93 31 UNK L N 1
ATOM 782 C CA . UNK B 2 31 ? 210.403 267.617 277.088 1.00 121.69 31 UNK L CA 1
ATOM 783 C C . UNK B 2 31 ? 210.334 268.670 278.194 1.00 129.31 31 UNK L C 1
ATOM 784 O O . UNK B 2 31 ? 210.067 268.315 279.338 1.00 130.01 31 UNK L O 1
ATOM 786 N N . UNK B 2 32 ? 210.530 269.954 277.878 1.00 124.33 32 UNK L N 1
ATOM 787 C CA . UNK B 2 32 ? 210.370 271.004 278.888 1.00 119.47 32 UNK L CA 1
ATOM 788 C C . UNK B 2 32 ? 211.066 270.713 280.223 1.00 117.84 32 UNK L C 1
ATOM 789 O O . UNK B 2 32 ? 210.397 270.640 281.256 1.00 116.30 32 UNK L O 1
ATOM 791 N N . UNK B 2 33 ? 212.394 270.570 280.247 1.00 114.22 33 UNK L N 1
ATOM 792 C CA . UNK B 2 33 ? 213.084 270.218 281.495 1.00 110.68 33 UNK L CA 1
ATOM 793 C C . UNK B 2 33 ? 213.178 271.395 282.469 1.00 111.82 33 UNK L C 1
ATOM 794 O O . UNK B 2 33 ? 214.226 272.018 282.682 1.00 112.71 33 UNK L O 1
ATOM 796 N N . UNK B 2 34 ? 212.038 271.649 283.085 1.00 112.01 34 UNK L N 1
ATOM 797 C CA . UNK B 2 34 ? 211.791 272.695 284.063 1.00 110.58 34 UNK L CA 1
ATOM 798 C C . UNK B 2 34 ? 210.700 272.196 285.002 1.00 106.67 34 UNK L C 1
ATOM 799 O O . UNK B 2 34 ? 209.867 271.372 284.600 1.00 106.37 34 UNK L O 1
ATOM 801 N N . UNK B 2 35 ? 210.673 272.693 286.236 1.00 106.55 35 UNK L N 1
ATOM 802 C CA . UNK B 2 35 ? 209.636 272.219 287.164 1.00 103.48 35 UNK L CA 1
ATOM 803 C C . UNK B 2 35 ? 209.239 273.229 288.223 1.00 105.14 35 UNK L C 1
ATOM 804 O O . UNK B 2 35 ? 209.977 274.168 288.524 1.00 106.53 35 UNK L O 1
ATOM 806 N N . TRP B 2 36 ? 208.039 273.014 288.773 1.00 104.71 36 TRP L N 1
ATOM 807 C CA . TRP B 2 36 ? 207.442 273.811 289.842 1.00 106.26 36 TRP L CA 1
ATOM 808 C C . TRP B 2 36 ? 207.209 273.019 291.117 1.00 108.33 36 TRP L C 1
ATOM 809 O O . TRP B 2 36 ? 206.772 271.860 291.076 1.00 110.39 36 TRP L O 1
ATOM 820 N N . UNK B 2 37 ? 207.363 273.698 292.247 1.00 103.27 37 UNK L N 1
ATOM 821 C CA . UNK B 2 37 ? 207.087 273.130 293.561 1.00 102.75 37 UNK L CA 1
ATOM 822 C C . UNK B 2 37 ? 206.600 274.226 294.478 1.00 106.88 37 UNK L C 1
ATOM 823 O O . UNK B 2 37 ? 206.824 275.414 294.222 1.00 108.40 37 UNK L O 1
ATOM 825 N N . UNK B 2 38 ? 205.930 273.838 295.547 1.00 111.35 38 UNK L N 1
ATOM 826 C CA . UNK B 2 38 ? 205.425 274.827 296.486 1.00 112.46 38 UNK L CA 1
ATOM 827 C C . UNK B 2 38 ? 205.457 274.325 297.903 1.00 119.69 38 UNK L C 1
ATOM 828 O O . UNK B 2 38 ? 205.481 273.116 298.144 1.00 114.85 38 UNK L O 1
ATOM 830 N N . UNK B 2 39 ? 205.472 275.260 298.857 1.00 125.97 39 UNK L N 1
ATOM 831 C CA . UNK B 2 39 ? 205.486 274.862 300.262 1.00 122.53 39 UNK L CA 1
ATOM 832 C C . UNK B 2 39 ? 204.624 275.746 301.126 1.00 125.52 39 UNK L C 1
ATOM 833 O O . UNK B 2 39 ? 204.752 276.971 301.134 1.00 124.83 39 UNK L O 1
ATOM 835 N N . UNK B 2 40 ? 203.856 275.080 301.962 1.00 127.29 40 UNK L N 1
ATOM 836 C CA . UNK B 2 40 ? 203.007 275.680 302.964 1.00 128.52 40 UNK L CA 1
ATOM 837 C C . UNK B 2 40 ? 203.887 276.208 304.061 1.00 129.31 40 UNK L C 1
ATOM 838 O O . UNK B 2 40 ? 205.074 275.894 304.118 1.00 130.97 40 UNK L O 1
ATOM 840 N N . UNK B 2 41 ? 203.363 277.083 304.891 1.00 125.95 41 UNK L N 1
ATOM 841 C CA . UNK B 2 41 ? 204.194 277.541 305.978 1.00 130.72 41 UNK L CA 1
ATOM 842 C C . UNK B 2 41 ? 204.592 276.345 306.820 1.00 132.85 41 UNK L C 1
ATOM 843 O O . UNK B 2 41 ? 203.760 275.487 307.114 1.00 132.09 41 UNK L O 1
ATOM 845 N N . UNK B 2 42 ? 205.846 276.334 307.279 1.00 136.66 42 UNK L N 1
ATOM 846 C CA . UNK B 2 42 ? 206.367 275.260 308.124 1.00 136.44 42 UNK L CA 1
ATOM 847 C C . UNK B 2 42 ? 206.193 273.895 307.470 1.00 137.48 42 UNK L C 1
ATOM 848 O O . UNK B 2 42 ? 205.770 272.932 308.112 1.00 137.74 42 UNK L O 1
ATOM 850 N N . UNK B 2 43 ? 206.551 273.807 306.195 1.00 138.33 43 UNK L N 1
ATOM 851 C CA . UNK B 2 43 ? 206.422 272.570 305.458 1.00 134.07 43 UNK L CA 1
ATOM 852 C C . UNK B 2 43 ? 207.483 272.437 304.380 1.00 128.93 43 UNK L C 1
ATOM 853 O O . UNK B 2 43 ? 208.029 273.424 303.884 1.00 128.54 43 UNK L O 1
ATOM 855 N N . UNK B 2 44 ? 207.774 271.193 304.029 1.00 124.84 44 UNK L N 1
ATOM 856 C CA . UNK B 2 44 ? 208.681 270.885 302.940 1.00 119.07 44 UNK L CA 1
ATOM 857 C C . UNK B 2 44 ? 207.990 271.205 301.643 1.00 114.63 44 UNK L C 1
ATOM 858 O O . UNK B 2 44 ? 206.761 271.165 301.574 1.00 119.13 44 UNK L O 1
ATOM 860 N N . UNK B 2 45 ? 208.766 271.514 300.627 1.00 109.80 45 UNK L N 1
ATOM 861 C CA . UNK B 2 45 ? 208.206 271.745 299.318 1.00 116.79 45 UNK L CA 1
ATOM 862 C C . UNK B 2 45 ? 207.751 270.451 298.709 1.00 116.89 45 UNK L C 1
ATOM 863 O O . UNK B 2 45 ? 208.257 269.382 299.047 1.00 114.38 45 UNK L O 1
ATOM 865 N N . UNK B 2 46 ? 206.792 270.547 297.809 1.00 110.46 46 UNK L N 1
ATOM 866 C CA . UNK B 2 46 ? 206.336 269.394 297.070 1.00 106.13 46 UNK L CA 1
ATOM 867 C C . UNK B 2 46 ? 206.092 269.785 295.642 1.00 106.92 46 UNK L C 1
ATOM 868 O O . UNK B 2 46 ? 205.744 270.930 295.348 1.00 108.79 46 UNK L O 1
ATOM 870 N N . UNK B 2 47 ? 206.281 268.837 294.737 1.00 103.61 47 UNK L N 1
ATOM 871 C CA . UNK B 2 47 ? 206.093 269.128 293.331 1.00 103.36 47 UNK L CA 1
ATOM 872 C C . UNK B 2 47 ? 204.678 269.549 293.047 1.00 106.60 47 UNK L C 1
ATOM 873 O O . UNK B 2 47 ? 203.721 268.957 293.544 1.00 103.59 47 UNK L O 1
ATOM 875 N N . UNK B 2 48 ? 204.556 270.562 292.217 1.00 105.36 48 UNK L N 1
ATOM 876 C CA . UNK B 2 48 ? 203.272 271.060 291.788 1.00 100.12 48 UNK L CA 1
ATOM 877 C C . UNK B 2 48 ? 203.031 270.651 290.351 1.00 105.79 48 UNK L C 1
ATOM 878 O O . UNK B 2 48 ? 201.919 270.264 289.972 1.00 109.28 48 UNK L O 1
ATOM 880 N N . UNK B 2 49 ? 204.097 270.756 289.556 1.00 105.57 49 UNK L N 1
ATOM 881 C CA . UNK B 2 49 ? 204.066 270.467 288.132 1.00 105.18 49 UNK L CA 1
ATOM 882 C C . UNK B 2 49 ? 205.463 270.166 287.625 1.00 104.56 49 UNK L C 1
ATOM 883 O O . UNK B 2 49 ? 206.459 270.639 288.174 1.00 104.29 49 UNK L O 1
ATOM 885 N N . UNK B 2 50 ? 205.550 269.430 286.537 1.00 105.85 50 UNK L N 1
ATOM 886 C CA . UNK B 2 50 ? 206.841 269.198 285.903 1.00 105.67 50 UNK L CA 1
ATOM 887 C C . UNK B 2 50 ? 206.615 269.115 284.422 1.00 107.14 50 UNK L C 1
ATOM 888 O O . UNK B 2 50 ? 205.649 268.511 283.976 1.00 106.79 50 UNK L O 1
ATOM 890 N N . UNK B 2 51 ? 207.474 269.756 283.639 1.00 109.23 51 UNK L N 1
ATOM 891 C CA . UNK B 2 51 ? 207.313 269.776 282.187 1.00 111.84 51 UNK L CA 1
ATOM 892 C C . UNK B 2 51 ? 205.911 270.283 281.839 1.00 109.84 51 UNK L C 1
ATOM 893 O O . UNK B 2 51 ? 205.253 269.775 280.931 1.00 111.29 51 UNK L O 1
ATOM 895 N N . UNK B 2 52 ? 205.465 271.287 282.601 1.00 106.09 52 UNK L N 1
ATOM 896 C CA . UNK B 2 52 ? 204.170 271.954 282.510 1.00 103.66 52 UNK L CA 1
ATOM 897 C C . UNK B 2 52 ? 202.985 271.003 282.697 1.00 106.87 52 UNK L C 1
ATOM 898 O O . UNK B 2 52 ? 201.867 271.317 282.285 1.00 107.66 52 UNK L O 1
ATOM 900 N N . UNK B 2 53 ? 203.194 269.870 283.352 1.00 108.46 53 UNK L N 1
ATOM 901 C CA . UNK B 2 53 ? 202.127 268.922 283.598 1.00 113.08 53 UNK L CA 1
ATOM 902 C C . UNK B 2 53 ? 201.875 268.788 285.078 1.00 114.96 53 UNK L C 1
ATOM 903 O O . UNK B 2 53 ? 202.808 268.830 285.877 1.00 112.04 53 UNK L O 1
ATOM 905 N N . UNK B 2 54 ? 200.626 268.556 285.472 1.00 119.66 54 UNK L N 1
ATOM 906 C CA . UNK B 2 54 ? 200.368 268.422 286.900 1.00 114.31 54 UNK L CA 1
ATOM 907 C C . UNK B 2 54 ? 201.273 267.350 287.447 1.00 112.07 54 UNK L C 1
ATOM 908 O O . UNK B 2 54 ? 201.434 266.293 286.831 1.00 107.50 54 UNK L O 1
ATOM 910 N N . UNK B 2 55 ? 201.872 267.614 288.601 1.00 113.78 55 UNK L N 1
ATOM 911 C CA . UNK B 2 55 ? 202.777 266.641 289.168 1.00 116.68 55 UNK L CA 1
ATOM 912 C C . UNK B 2 55 ? 202.011 265.400 289.562 1.00 116.18 55 UNK L C 1
ATOM 913 O O . UNK B 2 55 ? 200.839 265.450 289.975 1.00 112.91 55 UNK L O 1
ATOM 915 N N . UNK B 2 56 ? 202.663 264.259 289.393 1.00 124.04 56 UNK L N 1
ATOM 916 C CA . UNK B 2 56 ? 202.028 263.022 289.759 1.00 123.43 56 UNK L CA 1
ATOM 917 C C . UNK B 2 56 ? 201.787 263.016 291.236 1.00 110.54 56 UNK L C 1
ATOM 918 O O . UNK B 2 56 ? 202.637 263.450 292.012 1.00 108.78 56 UNK L O 1
ATOM 920 N N . UNK B 2 57 ? 200.624 262.516 291.616 1.00 107.54 57 UNK L N 1
ATOM 921 C CA . UNK B 2 57 ? 200.225 262.367 293.001 1.00 112.01 57 UNK L CA 1
ATOM 922 C C . UNK B 2 57 ? 200.259 263.684 293.762 1.00 113.40 57 UNK L C 1
ATOM 923 O O . UNK B 2 57 ? 200.374 263.680 294.987 1.00 116.75 57 UNK L O 1
ATOM 925 N N . UNK B 2 58 ? 200.088 264.806 293.063 1.00 111.40 58 UNK L N 1
ATOM 926 C CA . UNK B 2 58 ? 200.065 266.089 293.731 1.00 119.97 58 UNK L CA 1
ATOM 927 C C . UNK B 2 58 ? 198.633 266.580 293.881 1.00 113.81 58 UNK L C 1
ATOM 928 O O . UNK B 2 58 ? 198.004 266.343 294.912 1.00 107.33 58 UNK L O 1
ATOM 930 N N . UNK B 2 59 ? 198.100 267.273 292.882 1.00 111.71 59 UNK L N 1
ATOM 931 C CA . UNK B 2 59 ? 196.746 267.772 293.019 1.00 115.27 59 UNK L CA 1
ATOM 932 C C . UNK B 2 59 ? 196.060 267.929 291.689 1.00 123.06 59 UNK L C 1
ATOM 933 O O . UNK B 2 59 ? 196.711 268.080 290.658 1.00 117.17 59 UNK L O 1
ATOM 935 N N . UNK B 2 60 ? 194.728 267.871 291.730 1.00 125.72 60 UNK L N 1
ATOM 936 C CA . UNK B 2 60 ? 193.900 268.140 290.566 1.00 121.59 60 UNK L CA 1
ATOM 937 C C . UNK B 2 60 ? 193.989 269.605 290.193 1.00 117.58 60 UNK L C 1
ATOM 938 O O . UNK B 2 60 ? 193.958 269.977 289.021 1.00 115.80 60 UNK L O 1
ATOM 940 N N . UNK B 2 61 ? 194.139 270.463 291.199 1.00 116.35 61 UNK L N 1
ATOM 941 C CA . UNK B 2 61 ? 194.186 271.890 290.967 1.00 118.75 61 UNK L CA 1
ATOM 942 C C . UNK B 2 61 ? 195.571 272.319 290.541 1.00 119.20 61 UNK L C 1
ATOM 943 O O . UNK B 2 61 ? 196.264 273.049 291.248 1.00 116.41 61 UNK L O 1
ATOM 945 N N . UNK B 2 62 ? 195.965 271.884 289.361 1.00 119.97 62 UNK L N 1
ATOM 946 C CA . UNK B 2 62 ? 197.277 272.196 288.838 1.00 118.01 62 UNK L CA 1
ATOM 947 C C . UNK B 2 62 ? 197.225 272.292 287.328 1.00 114.47 62 UNK L C 1
ATOM 948 O O . UNK B 2 62 ? 196.540 271.520 286.657 1.00 116.11 62 UNK L O 1
ATOM 950 N N . UNK B 2 63 ? 197.960 273.247 286.799 1.00 113.12 63 UNK L N 1
ATOM 951 C CA . UNK B 2 63 ? 198.028 273.482 285.375 1.00 109.59 63 UNK L CA 1
ATOM 952 C C . UNK B 2 63 ? 199.248 274.317 285.071 1.00 111.82 63 UNK L C 1
ATOM 953 O O . UNK B 2 63 ? 199.841 274.889 285.981 1.00 114.28 63 UNK L O 1
ATOM 955 N N . UNK B 2 64 ? 199.676 274.342 283.823 1.00 109.09 64 UNK L N 1
ATOM 956 C CA . UNK B 2 64 ? 200.720 275.278 283.456 1.00 111.61 64 UNK L CA 1
ATOM 957 C C . UNK B 2 64 ? 200.669 275.563 281.981 1.00 114.07 64 UNK L C 1
ATOM 958 O O . UNK B 2 64 ? 200.280 274.715 281.180 1.00 114.59 64 UNK L O 1
ATOM 960 N N . UNK B 2 65 ? 201.102 276.756 281.624 1.00 115.49 65 UNK L N 1
ATOM 961 C CA . UNK B 2 65 ? 201.191 277.138 280.222 1.00 115.98 65 UNK L CA 1
ATOM 962 C C . UNK B 2 65 ? 202.246 276.345 279.464 1.00 115.07 65 UNK L C 1
ATOM 963 O O . UNK B 2 65 ? 203.333 276.065 279.966 1.00 114.13 65 UNK L O 1
ATOM 965 N N . UNK B 2 66 ? 201.970 276.059 278.199 1.00 115.31 66 UNK L N 1
ATOM 966 C CA . UNK B 2 66 ? 202.933 275.351 277.364 1.00 121.69 66 UNK L CA 1
ATOM 967 C C . UNK B 2 66 ? 203.962 276.319 276.793 1.00 117.67 66 UNK L C 1
ATOM 968 O O . UNK B 2 66 ? 203.948 276.643 275.606 1.00 117.46 66 UNK L O 1
ATOM 970 N N . UNK B 2 67 ? 204.839 276.788 277.660 1.00 117.30 67 UNK L N 1
ATOM 971 C CA . UNK B 2 67 ? 205.840 277.786 277.313 1.00 119.88 67 UNK L CA 1
ATOM 972 C C . UNK B 2 67 ? 207.071 277.647 278.175 1.00 127.05 67 UNK L C 1
ATOM 973 O O . UNK B 2 67 ? 206.996 277.130 279.281 1.00 125.71 67 UNK L O 1
ATOM 975 N N . UNK B 2 68 ? 208.234 278.106 277.704 1.00 135.95 68 UNK L N 1
ATOM 976 C CA . UNK B 2 68 ? 209.350 278.091 278.648 1.00 139.71 68 UNK L CA 1
ATOM 977 C C . UNK B 2 68 ? 209.004 279.044 279.786 1.00 132.49 68 UNK L C 1
ATOM 978 O O . UNK B 2 68 ? 209.133 278.727 280.971 1.00 127.00 68 UNK L O 1
ATOM 980 N N . UNK B 2 69 ? 208.436 280.191 279.416 1.00 129.51 69 UNK L N 1
ATOM 981 C CA . UNK B 2 69 ? 207.981 281.178 280.380 1.00 124.03 69 UNK L CA 1
ATOM 982 C C . UNK B 2 69 ? 206.564 280.833 280.744 1.00 117.30 69 UNK L C 1
ATOM 983 O O . UNK B 2 69 ? 205.625 281.557 280.410 1.00 114.05 69 UNK L O 1
ATOM 985 N N . UNK B 2 70 ? 206.405 279.688 281.360 1.00 116.35 70 UNK L N 1
ATOM 986 C CA . UNK B 2 70 ? 205.093 279.225 281.727 1.00 112.10 70 UNK L CA 1
ATOM 987 C C . UNK B 2 70 ? 204.686 279.767 283.052 1.00 111.09 70 UNK L C 1
ATOM 988 O O . UNK B 2 70 ? 205.525 279.947 283.938 1.00 116.58 70 UNK L O 1
ATOM 990 N N . UNK B 2 71 ? 203.390 279.970 283.201 1.00 110.95 71 UNK L N 1
ATOM 991 C CA . UNK B 2 71 ? 202.774 280.320 284.458 1.00 111.94 71 UNK L CA 1
ATOM 992 C C . UNK B 2 71 ? 202.017 279.121 284.970 1.00 111.44 71 UNK L C 1
ATOM 993 O O . UNK B 2 71 ? 201.053 278.680 284.331 1.00 109.77 71 UNK L O 1
ATOM 995 N N . UNK B 2 72 ? 202.392 278.615 286.136 1.00 111.27 72 UNK L N 1
ATOM 996 C CA . UNK B 2 72 ? 201.713 277.445 286.687 1.00 110.41 72 UNK L CA 1
ATOM 997 C C . UNK B 2 72 ? 200.483 277.844 287.458 1.00 105.84 72 UNK L C 1
ATOM 998 O O . UNK B 2 72 ? 200.433 277.692 288.678 1.00 105.23 72 UNK L O 1
ATOM 1000 N N . UNK B 2 73 ? 199.512 278.400 286.759 1.00 104.13 73 UNK L N 1
ATOM 1001 C CA . UNK B 2 73 ? 198.289 278.812 287.414 1.00 107.71 73 UNK L CA 1
ATOM 1002 C C . UNK B 2 73 ? 197.600 277.565 287.859 1.00 111.41 73 UNK L C 1
ATOM 1003 O O . UNK B 2 73 ? 197.598 276.576 287.138 1.00 111.61 73 UNK L O 1
ATOM 1005 N N . UNK B 2 74 ? 196.969 277.584 289.010 1.00 116.08 74 UNK L N 1
ATOM 1006 C CA . UNK B 2 74 ? 196.257 276.385 289.396 1.00 117.97 74 UNK L CA 1
ATOM 1007 C C . UNK B 2 74 ? 195.113 276.195 288.442 1.00 121.40 74 UNK L C 1
ATOM 1008 O O . UNK B 2 74 ? 194.621 277.148 287.855 1.00 117.78 74 UNK L O 1
ATOM 1010 N N . UNK B 2 75 ? 194.673 274.971 288.257 1.00 121.68 75 UNK L N 1
ATOM 1011 C CA . UNK B 2 75 ? 193.503 274.788 287.424 1.00 124.46 75 UNK L CA 1
ATOM 1012 C C . UNK B 2 75 ? 192.319 275.540 288.049 1.00 128.03 75 UNK L C 1
ATOM 1013 O O . UNK B 2 75 ? 191.462 276.080 287.350 1.00 121.02 75 UNK L O 1
ATOM 1015 N N . UNK B 2 76 ? 192.282 275.568 289.379 1.00 125.61 76 UNK L N 1
ATOM 1016 C CA . UNK B 2 76 ? 191.259 276.250 290.138 1.00 126.61 76 UNK L CA 1
ATOM 1017 C C . UNK B 2 76 ? 191.857 276.674 291.454 1.00 122.45 76 UNK L C 1
ATOM 1018 O O . UNK B 2 76 ? 192.742 275.998 291.972 1.00 123.87 76 UNK L O 1
ATOM 1020 N N . UNK B 2 77 ? 191.319 277.730 292.054 1.00 125.35 77 UNK L N 1
ATOM 1021 C CA . UNK B 2 77 ? 191.791 278.174 293.359 1.00 114.00 77 UNK L CA 1
ATOM 1022 C C . UNK B 2 77 ? 190.673 278.067 294.368 1.00 262.89 77 UNK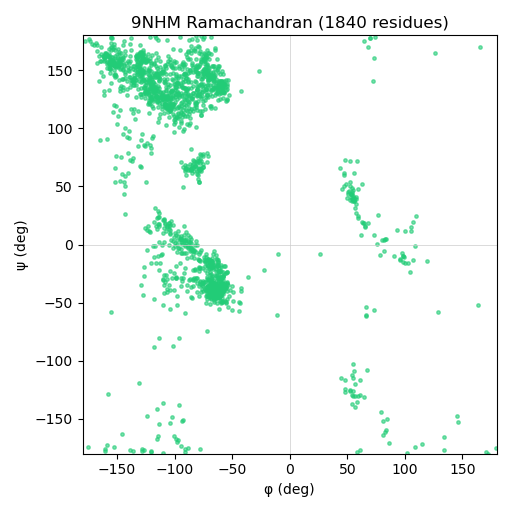 L C 1
ATOM 1023 O O . UNK B 2 77 ? 190.620 278.813 295.347 1.00 215.71 77 UNK L O 1
ATOM 1025 N N . UNK B 2 78 ? 189.800 277.092 294.170 1.00 119.37 78 UNK L N 1
ATOM 1026 C CA . UNK B 2 78 ? 188.657 276.869 295.044 1.00 141.02 78 UNK L CA 1
ATOM 1027 C C . UNK B 2 78 ? 189.080 276.642 296.491 1.00 141.99 78 UNK L C 1
ATOM 1028 O O . UNK B 2 78 ? 188.381 277.050 297.415 1.00 148.48 78 UNK L O 1
ATOM 1030 N N . UNK B 2 79 ? 190.231 276.008 296.699 1.00 145.01 79 UNK L N 1
ATOM 1031 C CA . UNK B 2 79 ? 190.728 275.729 298.038 1.00 153.82 79 UNK L CA 1
ATOM 1032 C C . UNK B 2 79 ? 191.471 276.910 298.657 1.00 150.18 79 UNK L C 1
ATOM 1033 O O . UNK B 2 79 ? 191.876 276.842 299.820 1.00 162.12 79 UNK L O 1
ATOM 1035 N N . UNK B 2 80 ? 191.687 277.984 297.894 1.00 138.28 80 UNK L N 1
ATOM 1036 C CA . UNK B 2 80 ? 192.493 279.093 298.377 1.00 285.46 80 UNK L CA 1
ATOM 1037 C C . UNK B 2 80 ? 193.842 278.511 298.795 1.00 148.06 80 UNK L C 1
ATOM 1038 O O . UNK B 2 80 ? 194.596 278.043 297.943 1.00 154.21 80 UNK L O 1
ATOM 1040 N N . UNK B 2 81 ? 194.174 278.569 300.087 1.00 163.12 81 UNK L N 1
ATOM 1041 C CA . UNK B 2 81 ? 195.440 278.035 300.587 1.00 162.39 81 UNK L CA 1
ATOM 1042 C C . UNK B 2 81 ? 196.669 278.580 299.871 1.00 158.69 81 UNK L C 1
ATOM 1043 O O . UNK B 2 81 ? 197.549 277.814 299.476 1.00 161.34 81 UNK L O 1
ATOM 1045 N N . UNK B 2 82 ? 196.754 279.899 299.712 1.00 157.93 82 UNK L N 1
ATOM 1046 C CA . UNK B 2 82 ? 197.922 280.464 299.052 1.00 155.27 82 UNK L CA 1
ATOM 1047 C C . UNK B 2 82 ? 199.170 280.091 299.823 1.00 148.86 82 UNK L C 1
ATOM 1048 O O . UNK B 2 82 ? 199.189 280.102 301.055 1.00 143.77 82 UNK L O 1
ATOM 1050 N N . UNK B 2 83 ? 200.217 279.779 299.085 1.00 144.93 83 UNK L N 1
ATOM 1051 C CA . UNK B 2 83 ? 201.494 279.410 299.654 1.00 142.69 83 UNK L CA 1
ATOM 1052 C C . UNK B 2 83 ? 202.566 279.757 298.664 1.00 130.97 83 UNK L C 1
ATOM 1053 O O . UNK B 2 83 ? 202.294 279.891 297.472 1.00 129.36 83 UNK L O 1
ATOM 1055 N N . UNK B 2 84 ? 203.780 279.914 299.140 1.00 125.92 84 UNK L N 1
ATOM 1056 C CA . UNK B 2 84 ? 204.874 280.224 298.246 1.00 121.81 84 UNK L CA 1
ATOM 1057 C C . UNK B 2 84 ? 205.078 279.157 297.207 1.00 123.26 84 UNK L C 1
ATOM 1058 O O . UNK B 2 84 ? 205.128 277.962 297.523 1.00 119.92 84 UNK L O 1
ATOM 1060 N N . UNK B 2 85 ? 205.315 279.589 295.974 1.00 120.23 85 UNK L N 1
ATOM 1061 C CA . UNK B 2 85 ? 205.594 278.642 294.903 1.00 117.97 85 UNK L CA 1
ATOM 1062 C C . UNK B 2 85 ? 206.634 279.190 293.956 1.00 115.97 85 UNK L C 1
ATOM 1063 O O . UNK B 2 85 ? 206.685 280.390 293.680 1.00 117.42 85 UNK L O 1
ATOM 1065 N N . UNK B 2 86 ? 207.441 278.295 293.412 1.00 109.96 86 UNK L N 1
ATOM 1066 C CA . UNK B 2 86 ? 208.504 278.704 292.510 1.00 111.54 86 UNK L CA 1
ATOM 1067 C C . UNK B 2 86 ? 208.832 277.643 291.467 1.00 110.02 86 UNK L C 1
ATOM 1068 O O . UNK B 2 86 ? 208.612 276.446 291.690 1.00 109.12 86 UNK L O 1
ATOM 1070 N N . CYS B 2 87 ? 209.397 278.103 290.337 1.00 112.17 87 CYS L N 1
ATOM 1071 C CA . CYS B 2 87 ? 209.914 277.300 289.247 1.00 114.88 87 CYS L CA 1
ATOM 1072 C C . CYS B 2 87 ? 211.427 277.177 289.400 1.00 110.64 87 CYS L C 1
ATOM 1073 O O . CYS B 2 87 ? 212.111 278.056 289.957 1.00 113.65 87 CYS L O 1
ATOM 1076 N N . UNK B 2 88 ? 211.970 276.129 288.805 1.00 102.56 88 UNK L N 1
ATOM 1077 C CA . UNK B 2 88 ? 213.408 275.989 288.742 1.00 103.93 88 UNK L CA 1
ATOM 1078 C C . UNK B 2 88 ? 213.852 275.626 287.346 1.00 103.64 88 UNK L C 1
ATOM 1079 O O . UNK B 2 88 ? 213.250 274.793 286.648 1.00 106.57 88 UNK L O 1
ATOM 1081 N N . UNK B 2 89 ? 215.001 276.165 286.960 1.00 104.07 89 UNK L N 1
ATOM 1082 C CA . UNK B 2 89 ? 215.581 275.875 285.655 1.00 106.36 89 UNK L CA 1
ATOM 1083 C C . UNK B 2 89 ? 216.304 274.551 285.698 1.00 109.27 89 UNK L C 1
ATOM 1084 O O . UNK B 2 89 ? 217.513 274.495 285.532 1.00 111.24 89 UNK L O 1
ATOM 1086 N N . UNK B 2 90 ? 215.514 273.490 285.796 1.00 108.51 90 UNK L N 1
ATOM 1087 C CA . UNK B 2 90 ? 215.932 272.106 286.015 1.00 110.66 90 UNK L CA 1
ATOM 1088 C C . UNK B 2 90 ? 216.945 271.605 285.002 1.00 111.65 90 UNK L C 1
ATOM 1089 O O . UNK B 2 90 ? 217.819 270.799 285.341 1.00 110.20 90 UNK L O 1
ATOM 1091 N N . UNK B 2 91 ? 216.843 272.078 283.770 1.00 109.69 91 UNK L N 1
ATOM 1092 C CA . UNK B 2 91 ? 217.766 271.728 282.704 1.00 111.00 91 UNK L CA 1
ATOM 1093 C C . UNK B 2 91 ? 219.208 272.115 283.029 1.00 108.25 91 UNK L C 1
ATOM 1094 O O . UNK B 2 91 ? 220.150 271.560 282.464 1.00 108.03 91 UNK L O 1
ATOM 1096 N N . UNK B 2 92 ? 219.381 273.162 283.827 1.00 107.65 92 UNK L N 1
ATOM 1097 C CA . UNK B 2 92 ? 220.690 273.687 284.168 1.00 111.08 92 UNK L CA 1
ATOM 1098 C C . UNK B 2 92 ? 221.240 273.070 285.439 1.00 115.21 92 UNK L C 1
ATOM 1099 O O . UNK B 2 92 ? 220.503 272.842 286.391 1.00 117.53 92 UNK L O 1
ATOM 1101 N N . UNK B 2 93 ? 222.569 272.894 285.527 1.00 112.90 93 UNK L N 1
ATOM 1102 C CA . UNK B 2 93 ? 223.118 272.483 286.822 1.00 115.14 93 UNK L CA 1
ATOM 1103 C C . UNK B 2 93 ? 222.792 273.595 287.809 1.00 116.97 93 UNK L C 1
ATOM 1104 O O . UNK B 2 93 ? 222.403 273.380 288.962 1.00 118.46 93 UNK L O 1
ATOM 1106 N N . UNK B 2 94 ? 222.866 274.810 287.288 1.00 109.72 94 UNK L N 1
ATOM 1107 C CA . UNK B 2 94 ? 222.506 275.999 288.006 1.00 113.69 94 UNK L CA 1
ATOM 1108 C C . UNK B 2 94 ? 221.017 276.197 287.862 1.00 116.29 94 UNK L C 1
ATOM 1109 O O . UNK B 2 94 ? 220.555 277.147 287.225 1.00 117.74 94 UNK L O 1
ATOM 1111 N N . UNK B 2 95 ? 220.255 275.317 288.478 1.00 114.55 95 UNK L N 1
ATOM 1112 C CA . UNK B 2 95 ? 218.817 275.345 288.301 1.00 117.27 95 UNK L CA 1
ATOM 1113 C C . UNK B 2 95 ? 218.220 276.433 289.134 1.00 110.78 95 UNK L C 1
ATOM 1114 O O . UNK B 2 95 ? 217.639 276.186 290.182 1.00 113.86 95 UNK L O 1
ATOM 1116 N N . UNK B 2 96 ? 218.353 277.646 288.627 1.00 108.69 96 UNK L N 1
ATOM 1117 C CA . UNK B 2 96 ? 217.958 278.866 289.293 1.00 109.33 96 UNK L CA 1
ATOM 1118 C C . UNK B 2 96 ? 216.518 278.820 289.715 1.00 112.22 96 UNK L C 1
ATOM 1119 O O . UNK B 2 96 ? 215.657 278.362 288.963 1.00 111.91 96 UNK L O 1
ATOM 1121 N N . PHE B 2 97 ? 216.254 279.310 290.931 1.00 113.14 97 PHE L N 1
ATOM 1122 C CA . PHE B 2 97 ? 214.911 279.311 291.502 1.00 117.00 97 PHE L CA 1
ATOM 1123 C C . PHE B 2 97 ? 214.236 280.668 291.445 1.00 118.41 97 PHE L C 1
ATOM 1124 O O . PHE B 2 97 ? 214.868 281.691 291.710 1.00 120.90 97 PHE L O 1
ATOM 1132 N N . UNK B 2 98 ? 212.930 280.650 291.197 1.00 117.09 98 UNK L N 1
ATOM 1133 C CA . UNK B 2 98 ? 212.112 281.858 291.240 1.00 121.79 98 UNK L CA 1
ATOM 1134 C C . UNK B 2 98 ? 211.942 282.296 292.693 1.00 123.96 98 UNK L C 1
ATOM 1135 O O . UNK B 2 98 ? 212.199 281.526 293.614 1.00 126.20 98 UNK L O 1
ATOM 1137 N N . UNK B 2 99 ? 211.446 283.522 292.878 1.00 119.57 99 UNK L N 1
ATOM 1138 C CA . UNK B 2 99 ? 211.280 284.216 294.161 1.00 120.69 99 UNK L CA 1
ATOM 1139 C C . UNK B 2 99 ? 210.489 283.478 295.236 1.00 126.27 99 UNK L C 1
ATOM 1140 O O . UNK B 2 99 ? 210.649 283.781 296.416 1.00 126.27 99 UNK L O 1
ATOM 1142 N N . UNK B 2 100 ? 209.637 282.547 294.848 1.00 129.62 100 UNK L N 1
ATOM 1143 C CA . UNK B 2 100 ? 208.796 281.796 295.780 1.00 125.67 100 UNK L CA 1
ATOM 1144 C C . UNK B 2 100 ? 207.830 282.694 296.524 1.00 131.21 100 UNK L C 1
ATOM 1145 O O . UNK B 2 100 ? 207.795 282.732 297.753 1.00 125.74 100 UNK L O 1
ATOM 1147 N N . UNK B 2 101 ? 207.097 283.485 295.755 1.00 133.91 101 UNK L N 1
ATOM 1148 C CA . UNK B 2 101 ? 206.067 284.374 296.269 1.00 134.03 101 UNK L CA 1
ATOM 1149 C C . UNK B 2 101 ? 204.788 283.562 296.488 1.00 129.32 101 UNK L C 1
ATOM 1150 O O . UNK B 2 101 ? 204.578 282.572 295.778 1.00 127.92 101 UNK L O 1
ATOM 1152 N N . UNK B 2 102 ? 203.907 283.998 297.435 1.00 122.12 102 UNK L N 1
ATOM 1153 C CA . UNK B 2 102 ? 202.601 283.381 297.764 1.00 121.50 102 UNK L CA 1
ATOM 1154 C C . UNK B 2 102 ? 201.736 283.153 296.510 1.00 125.58 102 UNK L C 1
ATOM 1155 O O . UNK B 2 102 ? 200.537 282.853 296.595 1.00 128.32 102 UNK L O 1
ATOM 1157 N N . GLU C 3 37 ? 222.377 215.008 205.200 1.00 91.89 32 GLU C N 1
ATOM 1158 C CA . GLU C 3 37 ? 221.342 216.010 205.486 1.00 93.30 32 GLU C CA 1
ATOM 1159 C C . GLU C 3 37 ? 221.715 217.451 205.038 1.00 92.24 32 GLU C C 1
ATOM 1160 O O . GLU C 3 37 ? 220.831 218.315 204.983 1.00 97.33 32 GLU C O 1
ATOM 1166 N N . ASN C 3 38 ? 223.014 217.704 204.705 1.00 81.80 33 ASN C N 1
ATOM 1167 C CA . ASN C 3 38 ? 223.610 219.005 204.322 1.00 75.41 33 ASN C CA 1
ATOM 1168 C C . ASN C 3 38 ? 223.421 220.079 205.379 1.00 72.86 33 ASN C C 1
ATOM 1169 O O . ASN C 3 38 ? 223.107 221.224 205.068 1.00 73.44 33 ASN C O 1
ATOM 1174 N N . LEU C 3 39 ? 223.576 219.687 206.625 1.00 69.76 34 LEU C N 1
ATOM 1175 C CA . LEU C 3 39 ? 223.481 220.608 207.728 1.00 64.18 34 LEU C CA 1
ATOM 1176 C C . LEU C 3 39 ? 224.814 220.662 208.418 1.00 60.38 34 LEU C C 1
ATOM 1177 O O . LEU C 3 39 ? 225.485 219.636 208.538 1.00 60.56 34 LEU C O 1
ATOM 1182 N N . TRP C 3 40 ? 225.166 221.839 208.893 1.00 59.06 35 TRP C N 1
ATOM 1183 C CA . TRP C 3 40 ? 226.399 222.110 209.614 1.00 55.07 35 TRP C CA 1
ATOM 1184 C C . TRP C 3 40 ? 226.063 222.842 210.873 1.00 53.78 35 TRP C C 1
ATOM 1185 O O . TRP C 3 40 ? 224.996 223.447 210.998 1.00 53.72 35 TRP C O 1
ATOM 1196 N N . VAL C 3 41 ? 226.931 222.741 211.842 1.00 48.11 36 VAL C N 1
ATOM 1197 C CA . VAL C 3 41 ? 226.639 223.389 213.095 1.00 39.61 36 VAL C CA 1
ATOM 1198 C C . VAL C 3 41 ? 226.745 224.904 213.003 1.00 39.99 36 VAL C C 1
ATOM 1199 O O . VAL C 3 41 ? 227.766 225.432 212.597 1.00 50.31 36 VAL C O 1
ATOM 1203 N N . THR C 3 42 ? 225.718 225.606 213.442 1.00 42.47 37 THR C N 1
ATOM 1204 C CA . THR C 3 42 ? 225.765 227.055 213.495 1.00 44.67 37 THR C CA 1
ATOM 1205 C C . THR C 3 42 ? 225.811 227.454 214.944 1.00 46.09 37 THR C C 1
ATOM 1206 O O . THR C 3 42 ? 225.057 226.945 215.783 1.00 47.84 37 THR C O 1
ATOM 1210 N N . VAL C 3 43 ? 226.739 228.331 215.249 1.00 45.16 38 VAL C N 1
ATOM 1211 C CA . VAL C 3 43 ? 226.923 228.788 216.596 1.00 40.90 38 VAL C CA 1
ATOM 1212 C C . VAL C 3 43 ? 226.242 230.110 216.775 1.00 49.26 38 VAL C C 1
ATOM 1213 O O . VAL C 3 43 ? 226.462 231.034 215.990 1.00 52.77 38 VAL C O 1
ATOM 1217 N N . TYR C 3 44 ? 225.425 230.214 217.814 1.00 46.82 39 TYR C N 1
ATOM 1218 C CA . TYR C 3 44 ? 224.717 231.443 218.098 1.00 47.27 39 TYR C CA 1
ATOM 1219 C C . TYR C 3 44 ? 225.038 231.957 219.489 1.00 50.24 39 TYR C C 1
ATOM 1220 O O . TYR C 3 44 ? 225.047 231.197 220.466 1.00 53.91 39 TYR C O 1
ATOM 1229 N N . TYR C 3 45 ? 225.215 233.262 219.608 1.00 46.95 40 TYR C N 1
ATOM 1230 C CA . TYR C 3 45 ? 225.427 233.847 220.908 1.00 49.73 40 TYR C CA 1
ATOM 1231 C C . TYR C 3 45 ? 224.368 234.906 221.155 1.00 58.31 40 TYR C C 1
ATOM 1232 O O . TYR C 3 45 ? 224.134 235.766 220.307 1.00 64.35 40 TYR C O 1
ATOM 1241 N N . GLY C 3 46 ? 223.730 234.845 222.319 1.00 59.87 41 GLY C N 1
ATOM 1242 C CA . GLY C 3 46 ? 222.649 235.752 222.668 1.00 65.67 41 GLY C CA 1
ATOM 1243 C C . GLY C 3 46 ? 221.328 234.988 222.672 1.00 59.99 41 GLY C C 1
ATOM 1244 O O . GLY C 3 46 ? 220.256 235.556 222.466 1.00 68.72 41 GLY C O 1
ATOM 1245 N N . VAL C 3 47 ? 221.433 233.686 222.877 1.00 48.51 42 VAL C N 1
ATOM 1246 C CA . VAL C 3 47 ? 220.325 232.761 222.925 1.00 44.27 42 VAL C CA 1
ATOM 1247 C C . VAL C 3 47 ? 219.518 232.919 224.224 1.00 52.91 42 VAL C C 1
ATOM 1248 O O . VAL C 3 47 ? 220.080 232.786 225.307 1.00 57.07 42 VAL C O 1
ATOM 1252 N N . PRO C 3 48 ? 218.191 233.110 224.175 1.00 52.29 43 PRO C N 1
ATOM 1253 C CA . PRO C 3 48 ? 217.330 233.350 225.322 1.00 50.83 43 PRO C CA 1
ATOM 1254 C C . PRO C 3 48 ? 216.997 232.115 226.138 1.00 52.42 43 PRO C C 1
ATOM 1255 O O . PRO C 3 48 ? 215.836 231.720 226.209 1.00 59.66 43 PRO C O 1
ATOM 1259 N N . VAL C 3 49 ? 218.008 231.503 226.729 1.00 49.49 44 VAL C N 1
ATOM 1260 C CA . VAL C 3 49 ? 217.787 230.329 227.567 1.00 49.86 44 VAL C CA 1
ATOM 1261 C C . VAL C 3 49 ? 218.446 230.470 228.919 1.00 54.74 44 VAL C C 1
ATOM 1262 O O . VAL C 3 49 ? 219.344 231.297 229.097 1.00 57.12 44 VAL C O 1
ATOM 1266 N N . TRP C 3 50 ? 218.006 229.654 229.864 1.00 52.34 45 TRP C N 1
ATOM 1267 C CA . TRP C 3 50 ? 218.523 229.706 231.213 1.00 54.11 45 TRP C CA 1
ATOM 1268 C C . TRP C 3 50 ? 218.418 228.400 231.975 1.00 54.22 45 TRP C C 1
ATOM 1269 O O . TRP C 3 50 ? 217.735 227.463 231.552 1.00 57.84 45 TRP C O 1
ATOM 1280 N N . LYS C 3 51 ? 219.106 228.359 233.114 1.00 59.32 46 LYS C N 1
ATOM 1281 C CA . LYS C 3 51 ? 219.082 227.229 234.040 1.00 62.73 46 LYS C CA 1
ATOM 1282 C C . LYS C 3 51 ? 218.845 227.630 235.488 1.00 63.24 46 LYS C C 1
ATOM 1283 O O . LYS C 3 51 ? 219.224 228.714 235.929 1.00 60.77 46 LYS C O 1
ATOM 1289 N N . ASP C 3 52 ? 218.266 226.723 236.264 1.00 60.63 47 ASP C N 1
ATOM 1290 C CA . ASP C 3 52 ? 218.083 226.993 237.682 1.00 57.03 47 ASP C CA 1
ATOM 1291 C C . ASP C 3 52 ? 219.443 227.261 238.267 1.00 60.98 47 ASP C C 1
ATOM 1292 O O . ASP C 3 52 ? 220.383 226.511 237.989 1.00 67.24 47 ASP C O 1
ATOM 1297 N N . ALA C 3 53 ? 219.576 228.272 239.112 1.00 62.61 48 ALA C N 1
ATOM 1298 C CA . ALA C 3 53 ? 220.897 228.504 239.657 1.00 68.19 48 ALA C CA 1
ATOM 1299 C C . ALA C 3 53 ? 220.882 229.139 241.020 1.00 68.00 48 ALA C C 1
ATOM 1300 O O . ALA C 3 53 ? 219.933 229.811 241.406 1.00 69.27 48 ALA C O 1
ATOM 1302 N N . GLU C 3 54 ? 221.958 228.933 241.755 1.00 64.35 49 GLU C N 1
ATOM 1303 C CA . GLU C 3 54 ? 222.081 229.554 243.048 1.00 64.45 49 GLU C CA 1
ATOM 1304 C C . GLU C 3 54 ? 223.301 230.437 243.063 1.00 65.77 49 GLU C C 1
ATOM 1305 O O . GLU C 3 54 ? 224.421 229.980 242.841 1.00 72.47 49 GLU C O 1
ATOM 1311 N N . THR C 3 55 ? 223.087 231.712 243.290 1.00 64.69 50 THR C N 1
ATOM 1312 C CA . THR C 3 55 ? 224.186 232.653 243.324 1.00 66.29 50 THR C CA 1
ATOM 1313 C C . THR C 3 55 ? 224.035 233.583 244.476 1.00 66.66 50 THR C C 1
ATOM 1314 O O . THR C 3 55 ? 223.098 233.444 245.267 1.00 69.65 50 THR C O 1
ATOM 1318 N N . THR C 3 56 ? 224.960 234.506 244.573 1.00 66.40 51 THR C N 1
ATOM 1319 C CA . THR C 3 56 ? 224.927 235.499 245.617 1.00 73.73 51 THR C CA 1
ATOM 1320 C C . THR C 3 56 ? 224.182 236.707 245.113 1.00 76.44 51 THR C C 1
ATOM 1321 O O . THR C 3 56 ? 224.538 237.271 244.081 1.00 77.41 51 THR C O 1
ATOM 1325 N N . LEU C 3 57 ? 223.163 237.117 245.838 1.00 72.52 52 LEU C N 1
ATOM 1326 C CA . LEU C 3 57 ? 222.405 238.283 245.467 1.00 72.59 52 LEU C CA 1
ATOM 1327 C C . LEU C 3 57 ? 222.876 239.399 246.337 1.00 77.65 52 LEU C C 1
ATOM 1328 O O . LEU C 3 57 ? 223.294 239.171 247.470 1.00 79.39 52 LEU C O 1
ATOM 1333 N N . PHE C 3 58 ? 222.773 240.609 245.846 1.00 77.11 53 PHE C N 1
ATOM 1334 C CA . PHE C 3 58 ? 223.176 241.733 246.662 1.00 77.84 53 PHE C CA 1
ATOM 1335 C C . PHE C 3 58 ? 221.975 242.572 246.982 1.00 76.49 53 PHE C C 1
ATOM 1336 O O . PHE C 3 58 ? 221.032 242.604 246.186 1.00 75.00 53 PHE C O 1
ATOM 1344 N N . CYS C 3 59 ? 221.978 243.232 248.159 1.00 69.89 54 CYS C N 1
ATOM 1345 C CA . CYS C 3 59 ? 220.873 244.073 248.589 1.00 73.05 54 CYS C CA 1
ATOM 1346 C C . CYS C 3 59 ? 221.101 245.531 248.210 1.00 76.68 54 CYS C C 1
ATOM 1347 O O . CYS C 3 59 ? 222.237 246.005 248.125 1.00 84.47 54 CYS C O 1
ATOM 1350 N N . ALA C 3 60 ? 219.996 246.244 248.083 1.00 78.52 55 ALA C N 1
ATOM 1351 C CA . ALA C 3 60 ? 220.005 247.663 247.809 1.00 83.87 55 ALA C CA 1
ATOM 1352 C C . ALA C 3 60 ? 218.906 248.387 248.606 1.00 81.88 55 ALA C C 1
ATOM 1353 O O . ALA C 3 60 ? 217.837 247.824 248.900 1.00 75.93 55 ALA C O 1
ATOM 1355 N N . SER C 3 61 ? 219.182 249.672 248.932 1.00 84.50 56 SER C N 1
ATOM 1356 C CA . SER C 3 61 ? 218.362 250.656 249.657 1.00 83.78 56 SER C CA 1
ATOM 1357 C C . SER C 3 61 ? 216.835 250.420 249.539 1.00 87.51 56 SER C C 1
ATOM 1358 O O . SER C 3 61 ? 216.047 251.363 249.360 1.00 88.68 56 SER C O 1
ATOM 1361 N N . HIS C 3 71 ? 222.469 256.214 261.037 1.00 98.80 66 HIS C N 1
ATOM 1362 C CA . HIS C 3 71 ? 222.527 255.358 262.226 1.00 97.29 66 HIS C CA 1
ATOM 1363 C C . HIS C 3 71 ? 221.734 254.014 262.102 1.00 99.05 66 HIS C C 1
ATOM 1364 O O . HIS C 3 71 ? 221.815 253.168 263.007 1.00 95.86 66 HIS C O 1
ATOM 1371 N N . ASN C 3 72 ? 220.946 253.841 261.014 1.00 98.36 67 ASN C N 1
ATOM 1372 C CA . ASN C 3 72 ? 220.177 252.629 260.690 1.00 90.68 67 ASN C CA 1
ATOM 1373 C C . ASN C 3 72 ? 221.091 251.553 260.109 1.00 87.28 67 ASN C C 1
ATOM 1374 O O . ASN C 3 72 ? 221.872 251.805 259.178 1.00 89.62 67 ASN C O 1
ATOM 1379 N N . VAL C 3 73 ? 221.016 250.368 260.687 1.00 84.10 68 VAL C N 1
ATOM 1380 C CA . VAL C 3 73 ? 221.887 249.272 260.321 1.00 82.06 68 VAL C CA 1
ATOM 1381 C C . VAL C 3 73 ? 221.654 248.760 258.909 1.00 84.41 68 VAL C C 1
ATOM 1382 O O . VAL C 3 73 ? 222.601 248.336 258.236 1.00 85.79 68 VAL C O 1
ATOM 1386 N N . TRP C 3 74 ? 220.405 248.786 258.464 1.00 80.93 69 TRP C N 1
ATOM 1387 C CA . TRP C 3 74 ? 220.048 248.260 257.180 1.00 81.12 69 TRP C CA 1
ATOM 1388 C C . TRP C 3 74 ? 220.476 249.198 256.114 1.00 84.57 69 TRP C C 1
ATOM 1389 O O . TRP C 3 74 ? 220.959 248.787 255.060 1.00 84.16 69 TRP C O 1
ATOM 1400 N N . ALA C 3 75 ? 220.285 250.481 256.398 1.00 86.13 70 ALA C N 1
ATOM 1401 C CA . ALA C 3 75 ? 220.635 251.524 255.454 1.00 90.55 70 ALA C CA 1
ATOM 1402 C C . ALA C 3 75 ? 222.142 251.581 255.267 1.00 91.25 70 ALA C C 1
ATOM 1403 O O . ALA C 3 75 ? 222.634 251.870 254.175 1.00 93.09 70 ALA C O 1
ATOM 1405 N N . THR C 3 76 ? 222.869 251.321 256.354 1.00 88.77 71 THR C N 1
ATOM 1406 C CA . THR C 3 76 ? 224.314 251.328 256.339 1.00 88.69 71 THR C CA 1
ATOM 1407 C C . THR C 3 76 ? 224.859 250.175 255.520 1.00 89.94 71 THR C C 1
ATOM 1408 O O . THR C 3 76 ? 225.776 250.350 254.718 1.00 94.38 71 THR C O 1
ATOM 1412 N N . HIS C 3 77 ? 224.312 248.981 255.727 1.00 87.43 72 HIS C N 1
ATOM 1413 C CA . HIS C 3 77 ? 224.778 247.819 254.986 1.00 89.71 72 HIS C CA 1
ATOM 1414 C C . HIS C 3 77 ? 224.348 247.801 253.510 1.00 94.16 72 HIS C C 1
ATOM 1415 O O . HIS C 3 77 ? 225.189 247.655 252.611 1.00 93.25 72 HIS C O 1
ATOM 1422 N N . CYS C 3 78 ? 223.036 248.008 253.229 1.00 90.04 73 CYS C N 1
ATOM 1423 C CA . CYS C 3 78 ? 222.451 247.969 251.890 1.00 89.32 73 CYS C CA 1
ATOM 1424 C C . CYS C 3 78 ? 222.538 249.393 251.359 1.00 91.62 73 CYS C C 1
ATOM 1425 O O . CYS C 3 78 ? 221.548 250.088 251.105 1.00 89.57 73 CYS C O 1
ATOM 1428 N N . CYS C 3 79 ? 223.787 249.805 251.193 1.00 94.80 74 CYS C N 1
ATOM 1429 C CA . CYS C 3 79 ? 224.176 251.143 250.782 1.00 100.91 74 CYS C CA 1
ATOM 1430 C C . CYS C 3 79 ? 224.028 251.352 249.289 1.00 101.42 74 CYS C C 1
ATOM 1431 O O . CYS C 3 79 ? 224.114 252.474 248.791 1.00 98.92 74 CYS C O 1
ATOM 1434 N N . VAL C 3 80 ? 223.842 250.257 248.584 1.00 93.49 75 VAL C N 1
ATOM 1435 C CA . VAL C 3 80 ? 223.711 250.235 247.154 1.00 91.47 75 VAL C CA 1
ATOM 1436 C C . VAL C 3 80 ? 222.357 250.820 246.765 1.00 92.61 75 VAL C C 1
ATOM 1437 O O . VAL C 3 80 ? 221.357 250.480 247.390 1.00 93.11 75 VAL C O 1
ATOM 1441 N N . PRO C 3 81 ? 222.288 251.787 245.843 1.00 97.35 76 PRO C N 1
ATOM 1442 C CA . PRO C 3 81 ? 221.063 252.377 245.343 1.00 100.53 76 PRO C CA 1
ATOM 1443 C C . PRO C 3 81 ? 220.195 251.353 244.652 1.00 101.31 76 PRO C C 1
ATOM 1444 O O . PRO C 3 81 ? 220.707 250.421 244.035 1.00 99.98 76 PRO C O 1
ATOM 1448 N N . THR C 3 82 ? 218.894 251.543 244.732 1.00 107.37 77 THR C N 1
ATOM 1449 C CA . THR C 3 82 ? 217.944 250.696 244.045 1.00 114.96 77 THR C CA 1
ATOM 1450 C C . THR C 3 82 ? 217.751 251.211 242.637 1.00 120.79 77 THR C C 1
ATOM 1451 O O . THR C 3 82 ? 218.171 252.322 242.314 1.00 120.34 77 THR C O 1
ATOM 1455 N N . ASP C 3 83 ? 217.115 250.404 241.794 1.00 126.24 78 ASP C N 1
ATOM 1456 C CA . ASP C 3 83 ? 216.775 250.815 240.440 1.00 131.01 78 ASP C CA 1
ATOM 1457 C C . ASP C 3 83 ? 215.543 251.720 240.517 1.00 129.74 78 ASP C C 1
ATOM 1458 O O . ASP C 3 83 ? 214.517 251.263 241.023 1.00 128.73 78 ASP C O 1
ATOM 1463 N N . PRO C 3 84 ? 215.617 253.021 240.172 1.00 131.65 79 PRO C N 1
ATOM 1464 C CA . PRO C 3 84 ? 214.510 253.950 240.252 1.00 133.58 79 PRO C CA 1
ATOM 1465 C C . PRO C 3 84 ? 213.414 253.634 239.237 1.00 136.15 79 PRO C C 1
ATOM 1466 O O . PRO C 3 84 ? 212.287 254.106 239.379 1.00 132.40 79 PRO C O 1
ATOM 1470 N N . ASN C 3 85 ? 213.747 252.851 238.202 1.00 132.52 80 ASN C N 1
ATOM 1471 C CA . ASN C 3 85 ? 212.786 252.525 237.165 1.00 129.52 80 ASN C CA 1
ATOM 1472 C C . ASN C 3 85 ? 212.892 251.061 236.760 1.00 136.37 80 ASN C C 1
ATOM 1473 O O . ASN C 3 85 ? 213.360 250.780 235.654 1.00 123.25 80 ASN C O 1
ATOM 1478 N N . PRO C 3 86 ? 212.439 250.114 237.596 1.00 127.75 81 PRO C N 1
ATOM 1479 C CA . PRO C 3 86 ? 212.591 248.687 237.404 1.00 129.29 81 PRO C CA 1
ATOM 1480 C C . PRO C 3 86 ? 211.987 248.256 236.087 1.00 119.84 81 PRO C C 1
ATOM 1481 O O . PRO C 3 86 ? 210.920 248.737 235.704 1.00 120.33 81 PRO C O 1
ATOM 1485 N N . GLN C 3 87 ? 212.654 247.334 235.417 1.00 117.21 82 GLN C N 1
ATOM 1486 C CA . GLN C 3 87 ? 212.174 246.827 234.145 1.00 110.30 82 GLN C CA 1
ATOM 1487 C C . GLN C 3 87 ? 211.509 245.492 234.335 1.00 91.35 82 GLN C C 1
ATOM 1488 O O . GLN C 3 87 ? 211.818 244.787 235.295 1.00 87.70 82 GLN C O 1
ATOM 1494 N N . GLU C 3 88 ? 210.616 245.140 233.422 1.00 81.60 83 GLU C N 1
ATOM 1495 C CA . GLU C 3 88 ? 209.987 243.837 233.479 1.00 75.13 83 GLU C CA 1
ATOM 1496 C C . GLU C 3 88 ? 209.669 243.305 232.090 1.00 73.27 83 GLU C C 1
ATOM 1497 O O . GLU C 3 88 ? 209.108 244.013 231.253 1.00 77.19 83 GLU C O 1
ATOM 1503 N N . ILE C 3 89 ? 209.977 242.040 231.866 1.00 66.94 84 ILE C N 1
ATOM 1504 C CA . ILE C 3 89 ? 209.710 241.407 230.581 1.00 61.54 84 ILE C CA 1
ATOM 1505 C C . ILE C 3 89 ? 208.588 240.412 230.716 1.00 62.94 84 ILE C C 1
ATOM 1506 O O . ILE C 3 89 ? 208.668 239.506 231.535 1.00 65.27 84 ILE C O 1
ATOM 1511 N N . VAL C 3 90 ? 207.573 240.535 229.878 1.00 54.95 85 VAL C N 1
ATOM 1512 C CA . VAL C 3 90 ? 206.382 239.681 229.944 1.00 59.84 85 VAL C CA 1
ATOM 1513 C C . VAL C 3 90 ? 206.559 238.205 229.569 1.00 58.41 85 VAL C C 1
ATOM 1514 O O . VAL C 3 90 ? 205.658 237.412 229.802 1.00 57.05 85 VAL C O 1
ATOM 1518 N N . LEU C 3 91 ? 207.654 237.867 228.912 1.00 59.36 86 LEU C N 1
ATOM 1519 C CA . LEU C 3 91 ? 207.958 236.495 228.522 1.00 61.73 86 LEU C CA 1
ATOM 1520 C C . LEU C 3 91 ? 206.786 235.802 227.850 1.00 61.49 86 LEU C C 1
ATOM 1521 O O . LEU C 3 91 ? 206.081 234.965 228.423 1.00 58.16 86 LEU C O 1
ATOM 1526 N N . GLU C 3 92 ? 206.535 236.207 226.632 1.00 66.79 87 GLU C N 1
ATOM 1527 C CA . GLU C 3 92 ? 205.412 235.716 225.877 1.00 67.60 87 GLU C CA 1
ATOM 1528 C C . GLU C 3 92 ? 205.519 234.203 225.751 1.00 68.96 87 GLU C C 1
ATOM 1529 O O . GLU C 3 92 ? 206.564 233.693 225.360 1.00 71.16 87 GLU C O 1
ATOM 1535 N N . ASN C 3 93 ? 204.429 233.490 226.014 1.00 61.11 88 ASN C N 1
ATOM 1536 C CA . ASN C 3 93 ? 204.384 232.029 225.888 1.00 57.90 88 ASN C CA 1
ATOM 1537 C C . ASN C 3 93 ? 205.455 231.293 226.695 1.00 61.63 88 ASN C C 1
ATOM 1538 O O . ASN C 3 93 ? 205.991 230.283 226.239 1.00 67.58 88 ASN C O 1
ATOM 1543 N N . VAL C 3 94 ? 205.740 231.747 227.899 1.00 58.64 89 VAL C N 1
ATOM 1544 C CA . VAL C 3 94 ? 206.735 231.074 228.716 1.00 55.15 89 VAL C CA 1
ATOM 1545 C C . VAL C 3 94 ? 206.164 230.577 230.006 1.00 59.31 89 VAL C C 1
ATOM 1546 O O . VAL C 3 94 ? 205.600 231.344 230.780 1.00 68.66 89 VAL C O 1
ATOM 1550 N N . THR C 3 95 ? 206.368 229.308 230.277 1.00 52.58 90 THR C N 1
ATOM 1551 C CA . THR C 3 95 ? 205.912 228.757 231.530 1.00 58.48 90 THR C CA 1
ATOM 1552 C C . THR C 3 95 ? 207.147 228.399 232.313 1.00 60.75 90 THR C C 1
ATOM 1553 O O . THR C 3 95 ? 208.206 228.171 231.722 1.00 61.40 90 THR C O 1
ATOM 1557 N N . GLU C 3 96 ? 207.013 228.313 233.631 1.00 62.12 91 GLU C N 1
ATOM 1558 C CA . GLU C 3 96 ? 208.154 227.946 234.466 1.00 55.88 91 GLU C CA 1
ATOM 1559 C C . GLU C 3 96 ? 207.737 227.271 235.762 1.00 60.45 91 GLU C C 1
ATOM 1560 O O . GLU C 3 96 ? 206.635 227.492 236.261 1.00 59.99 91 GLU C O 1
ATOM 1566 N N . ASN C 3 97 ? 208.630 226.459 236.311 1.00 56.05 92 ASN C N 1
ATOM 1567 C CA . ASN C 3 97 ? 208.415 225.796 237.596 1.00 57.38 92 ASN C CA 1
ATOM 1568 C C . ASN C 3 97 ? 209.037 226.508 238.776 1.00 60.04 92 ASN C C 1
ATOM 1569 O O . ASN C 3 97 ? 210.258 226.698 238.848 1.00 63.44 92 ASN C O 1
ATOM 1574 N N . PHE C 3 98 ? 208.182 226.893 239.704 1.00 58.42 93 PHE C N 1
ATOM 1575 C CA . PHE C 3 98 ? 208.593 227.595 240.906 1.00 52.29 93 PHE C CA 1
ATOM 1576 C C . PHE C 3 98 ? 208.412 226.686 242.108 1.00 57.88 93 PHE C C 1
ATOM 1577 O O . PHE C 3 98 ? 207.493 225.862 242.155 1.00 63.40 93 PHE C O 1
ATOM 1585 N N . ASN C 3 99 ? 209.277 226.827 243.095 1.00 51.72 94 ASN C N 1
ATOM 1586 C CA . ASN C 3 99 ? 209.133 226.027 244.293 1.00 52.46 94 ASN C CA 1
ATOM 1587 C C . ASN C 3 99 ? 209.552 226.815 245.510 1.00 58.28 94 ASN C C 1
ATOM 1588 O O . ASN C 3 99 ? 210.727 226.846 245.866 1.00 59.46 94 ASN C O 1
ATOM 1593 N N . MET C 3 100 ? 208.598 227.435 246.196 1.00 60.94 95 MET C N 1
ATOM 1594 C CA . MET C 3 100 ? 208.998 228.302 247.284 1.00 57.66 95 MET C CA 1
ATOM 1595 C C . MET C 3 100 ? 209.609 227.557 248.444 1.00 58.69 95 MET C C 1
ATOM 1596 O O . MET C 3 100 ? 210.505 228.065 249.120 1.00 61.78 95 MET C O 1
ATOM 1601 N N . TRP C 3 101 ? 209.209 226.323 248.636 1.00 57.50 96 TRP C N 1
ATOM 1602 C CA . TRP C 3 101 ? 209.685 225.586 249.773 1.00 58.59 96 TRP C CA 1
ATOM 1603 C C . TRP C 3 101 ? 211.150 225.228 249.671 1.00 60.97 96 TRP C C 1
ATOM 1604 O O . TRP C 3 101 ? 211.779 224.895 250.677 1.00 67.50 96 TRP C O 1
ATOM 1615 N N . LYS C 3 102 ? 211.685 225.232 248.460 1.00 58.40 97 LYS C N 1
ATOM 1616 C CA . LYS C 3 102 ? 213.065 224.873 248.228 1.00 58.36 97 LYS C CA 1
ATOM 1617 C C . LYS C 3 102 ? 213.842 226.065 247.690 1.00 56.62 97 LYS C C 1
ATOM 1618 O O . LYS C 3 102 ? 214.926 225.907 247.128 1.00 57.00 97 LYS C O 1
ATOM 1624 N N . ASN C 3 103 ? 213.275 227.257 247.830 1.00 58.16 98 ASN C N 1
ATOM 1625 C CA . ASN C 3 103 ? 213.869 228.462 247.290 1.00 56.41 98 ASN C CA 1
ATOM 1626 C C . ASN C 3 103 ? 215.033 228.918 248.140 1.00 58.93 98 ASN C C 1
ATOM 1627 O O . ASN C 3 103 ? 214.860 229.329 249.289 1.00 63.11 98 ASN C O 1
ATOM 1632 N N . ASN C 3 104 ? 216.221 228.890 247.558 1.00 57.36 99 ASN C N 1
ATOM 1633 C CA . ASN C 3 104 ? 217.456 229.183 248.258 1.00 62.31 99 ASN C CA 1
ATOM 1634 C C . ASN C 3 104 ? 217.569 230.628 248.686 1.00 64.54 99 ASN C C 1
ATOM 1635 O O . ASN C 3 104 ? 218.414 230.959 249.518 1.00 67.67 99 ASN C O 1
ATOM 1640 N N . MET C 3 105 ? 216.739 231.495 248.123 1.00 61.97 100 MET C N 1
ATOM 1641 C CA . MET C 3 105 ? 216.784 232.888 248.499 1.00 62.03 100 MET C CA 1
ATOM 1642 C C . MET C 3 105 ? 216.301 233.071 249.905 1.00 61.56 100 MET C C 1
ATOM 1643 O O . MET C 3 105 ? 216.665 234.046 250.559 1.00 62.00 100 MET C O 1
ATOM 1648 N N . VAL C 3 106 ? 215.468 232.159 250.393 1.00 59.43 101 VAL C N 1
ATOM 1649 C CA . VAL C 3 106 ? 214.973 232.340 251.727 1.00 53.59 101 VAL C CA 1
ATOM 1650 C C . VAL C 3 106 ? 216.139 232.126 252.657 1.00 60.86 101 VAL C C 1
ATOM 1651 O O . VAL C 3 106 ? 216.363 232.904 253.589 1.00 64.06 101 VAL C O 1
ATOM 1655 N N . GLU C 3 107 ? 216.905 231.083 252.385 1.00 58.16 102 GLU C N 1
ATOM 1656 C CA . GLU C 3 107 ? 218.038 230.778 253.218 1.00 62.49 102 GLU C CA 1
ATOM 1657 C C . GLU C 3 107 ? 219.108 231.845 253.072 1.00 62.38 102 GLU C C 1
ATOM 1658 O O . GLU C 3 107 ? 219.782 232.184 254.047 1.00 67.07 102 GLU C O 1
ATOM 1664 N N . GLN C 3 108 ? 219.294 232.377 251.868 1.00 60.52 103 GLN C N 1
ATOM 1665 C CA . GLN C 3 108 ? 220.316 233.387 251.722 1.00 64.98 103 GLN C CA 1
ATOM 1666 C C . GLN C 3 108 ? 219.937 234.642 252.495 1.00 64.64 103 GLN C C 1
ATOM 1667 O O . GLN C 3 108 ? 220.805 235.273 253.101 1.00 67.52 103 GLN C O 1
ATOM 1673 N N . MET C 3 109 ? 218.646 235.005 252.496 1.00 58.73 104 MET C N 1
ATOM 1674 C CA . MET C 3 109 ? 218.217 236.175 253.241 1.00 60.67 104 MET C CA 1
ATOM 1675 C C . MET C 3 109 ? 218.478 235.926 254.720 1.00 62.51 104 MET C C 1
ATOM 1676 O O . MET C 3 109 ? 218.869 236.848 255.444 1.00 65.21 104 MET C O 1
ATOM 1681 N N . HIS C 3 110 ? 218.284 234.682 255.170 1.00 60.79 105 HIS C N 1
ATOM 1682 C CA . HIS C 3 110 ? 218.564 234.348 256.552 1.00 60.53 105 HIS C CA 1
ATOM 1683 C C . HIS C 3 110 ? 220.028 234.600 256.835 1.00 64.33 105 HIS C C 1
ATOM 1684 O O . HIS C 3 110 ? 220.387 235.300 257.781 1.00 65.37 105 HIS C O 1
ATOM 1691 N N . GLU C 3 111 ? 220.915 234.110 255.983 1.00 62.37 106 GLU C N 1
ATOM 1692 C CA . GLU C 3 111 ? 222.313 234.334 256.293 1.00 67.16 106 GLU C CA 1
ATOM 1693 C C . GLU C 3 111 ? 222.636 235.818 256.354 1.00 67.66 106 GLU C C 1
ATOM 1694 O O . GLU C 3 111 ? 223.402 236.245 257.227 1.00 68.77 106 GLU C O 1
ATOM 1700 N N . ASP C 3 112 ? 222.037 236.625 255.481 1.00 62.88 107 ASP C N 1
ATOM 1701 C CA . ASP C 3 112 ? 222.319 238.045 255.537 1.00 64.91 107 ASP C CA 1
ATOM 1702 C C . ASP C 3 112 ? 221.811 238.691 256.812 1.00 66.32 107 ASP C C 1
ATOM 1703 O O . ASP C 3 112 ? 222.468 239.593 257.342 1.00 69.25 107 ASP C O 1
ATOM 1708 N N . ILE C 3 113 ? 220.660 238.262 257.338 1.00 61.27 108 ILE C N 1
ATOM 1709 C CA . ILE C 3 113 ? 220.197 238.934 258.536 1.00 59.16 108 ILE C CA 1
ATOM 1710 C C . ILE C 3 113 ? 221.069 238.571 259.710 1.00 66.96 108 ILE C C 1
ATOM 1711 O O . ILE C 3 113 ? 221.339 239.426 260.559 1.00 69.95 108 ILE C O 1
ATOM 1716 N N . ILE C 3 114 ? 221.539 237.328 259.762 1.00 65.09 109 ILE C N 1
ATOM 1717 C CA . ILE C 3 114 ? 222.362 236.950 260.883 1.00 65.65 109 ILE C CA 1
ATOM 1718 C C . ILE C 3 114 ? 223.672 237.690 260.800 1.00 69.07 109 ILE C C 1
ATOM 1719 O O . ILE C 3 114 ? 224.136 238.238 261.799 1.00 73.10 109 ILE C O 1
ATOM 1724 N N . SER C 3 115 ? 224.258 237.735 259.610 1.00 66.51 110 SER C N 1
ATOM 1725 C CA . SER C 3 115 ? 225.526 238.400 259.443 1.00 69.64 110 SER C CA 1
ATOM 1726 C C . SER C 3 115 ? 225.438 239.872 259.763 1.00 72.20 110 SER C C 1
ATOM 1727 O O . SER C 3 115 ? 226.305 240.403 260.465 1.00 77.01 110 SER C O 1
ATOM 1730 N N . LEU C 3 116 ? 224.389 240.548 259.300 1.00 67.49 111 LEU C N 1
ATOM 1731 C CA . LEU C 3 116 ? 224.304 241.958 259.585 1.00 71.15 111 LEU C CA 1
ATOM 1732 C C . LEU C 3 116 ? 224.129 242.202 261.057 1.00 72.75 111 LEU C C 1
ATOM 1733 O O . LEU C 3 116 ? 224.712 243.143 261.613 1.00 76.85 111 LEU C O 1
ATOM 1738 N N . TRP C 3 117 ? 223.306 241.385 261.693 1.00 70.70 112 TRP C N 1
ATOM 1739 C CA . TRP C 3 117 ? 223.084 241.515 263.101 1.00 72.33 112 TRP C CA 1
ATOM 1740 C C . TRP C 3 117 ? 224.403 241.433 263.829 1.00 76.49 112 TRP C C 1
ATOM 1741 O O . TRP C 3 117 ? 224.695 242.270 264.686 1.00 79.26 112 TRP C O 1
ATOM 1752 N N . ASP C 3 118 ? 225.212 240.429 263.492 1.00 74.32 113 ASP C N 1
ATOM 1753 C CA . ASP C 3 118 ? 226.475 240.254 264.167 1.00 78.18 113 ASP C CA 1
ATOM 1754 C C . ASP C 3 118 ? 227.422 241.408 263.919 1.00 78.94 113 ASP C C 1
ATOM 1755 O O . ASP C 3 118 ? 228.119 241.847 264.838 1.00 82.45 113 ASP C O 1
ATOM 1760 N N . GLN C 3 119 ? 227.440 241.965 262.708 1.00 78.49 114 GLN C N 1
ATOM 1761 C CA . GLN C 3 119 ? 228.360 243.068 262.502 1.00 79.79 114 GLN C CA 1
ATOM 1762 C C . GLN C 3 119 ? 227.986 244.232 263.391 1.00 80.35 114 GLN C C 1
ATOM 1763 O O . GLN C 3 119 ? 228.857 244.889 263.961 1.00 85.77 114 GLN C O 1
ATOM 1769 N N . SER C 3 120 ? 226.688 244.469 263.533 1.00 77.07 115 SER C N 1
ATOM 1770 C CA . SER C 3 120 ? 226.201 245.561 264.350 1.00 79.73 115 SER C CA 1
ATOM 1771 C C . SER C 3 120 ? 226.457 245.345 265.835 1.00 80.14 115 SER C C 1
ATOM 1772 O O . SER C 3 120 ? 226.876 246.263 266.539 1.00 83.14 115 SER C O 1
ATOM 1775 N N . LEU C 3 121 ? 226.199 244.132 266.318 1.00 78.51 116 LEU C N 1
ATOM 1776 C CA . LEU C 3 121 ? 226.357 243.818 267.729 1.00 78.97 116 LEU C CA 1
ATOM 1777 C C . LEU C 3 121 ? 227.777 243.587 268.199 1.00 83.56 116 LEU C C 1
ATOM 1778 O O . LEU C 3 121 ? 228.081 243.792 269.371 1.00 83.87 116 LEU C O 1
ATOM 1783 N N . LYS C 3 122 ? 228.644 243.069 267.348 1.00 84.07 117 LYS C N 1
ATOM 1784 C CA . LYS C 3 122 ? 229.998 242.799 267.780 1.00 88.28 117 LYS C CA 1
ATOM 1785 C C . LYS C 3 122 ? 230.712 243.976 268.490 1.00 83.96 117 LYS C C 1
ATOM 1786 O O . LYS C 3 122 ? 231.160 243.801 269.628 1.00 83.79 117 LYS C O 1
ATOM 1792 N N . PRO C 3 123 ? 230.851 245.186 267.906 1.00 80.44 118 PRO C N 1
ATOM 1793 C CA . PRO C 3 123 ? 231.561 246.309 268.506 1.00 75.02 118 PRO C CA 1
ATOM 1794 C C . PRO C 3 123 ? 230.739 247.073 269.547 1.00 76.44 118 PRO C C 1
ATOM 1795 O O . PRO C 3 123 ? 230.478 248.263 269.341 1.00 80.32 118 PRO C O 1
ATOM 1799 N N . CYS C 3 124 ? 230.365 246.392 270.649 1.00 74.00 119 CYS C N 1
ATOM 1800 C CA . CYS C 3 124 ? 229.514 246.900 271.728 1.00 72.30 119 CYS C CA 1
ATOM 1801 C C . CYS C 3 124 ? 229.952 246.342 273.081 1.00 75.76 119 CYS C C 1
ATOM 1802 O O . CYS C 3 124 ? 230.829 245.479 273.173 1.00 75.41 119 CYS C O 1
ATOM 1805 N N . VAL C 3 125 ? 229.352 246.885 274.131 1.00 71.76 120 VAL C N 1
ATOM 1806 C CA . VAL C 3 125 ? 229.614 246.545 275.523 1.00 65.54 120 VAL C CA 1
ATOM 1807 C C . VAL C 3 125 ? 229.187 245.152 275.935 1.00 68.32 120 VAL C C 1
ATOM 1808 O O . VAL C 3 125 ? 228.080 244.722 275.624 1.00 67.74 120 VAL C O 1
ATOM 1812 N N . LYS C 3 126 ? 230.075 244.448 276.631 1.00 61.05 121 LYS C N 1
ATOM 1813 C CA . LYS C 3 126 ? 229.775 243.114 277.118 1.00 63.18 121 LYS C CA 1
ATOM 1814 C C . LYS C 3 126 ? 229.168 243.272 278.497 1.00 63.91 121 LYS C C 1
ATOM 1815 O O . LYS C 3 126 ? 229.636 244.104 279.272 1.00 65.61 121 LYS C O 1
ATOM 1821 N N . LEU C 3 127 ? 228.184 242.451 278.854 1.00 64.35 122 LEU C N 1
ATOM 1822 C CA . LEU C 3 127 ? 227.608 242.538 280.182 1.00 65.13 122 LEU C CA 1
ATOM 1823 C C . LEU C 3 127 ? 228.025 241.403 281.079 1.00 71.38 122 LEU C C 1
ATOM 1824 O O . LEU C 3 127 ? 227.462 241.202 282.151 1.00 72.00 122 LEU C O 1
ATOM 1829 N N . THR C 3 128 ? 229.050 240.681 280.677 1.00 69.87 123 THR C N 1
ATOM 1830 C CA . THR C 3 128 ? 229.537 239.591 281.486 1.00 71.71 123 THR C CA 1
ATOM 1831 C C . THR C 3 128 ? 230.064 240.064 282.853 1.00 71.20 123 THR C C 1
ATOM 1832 O O . THR C 3 128 ? 229.991 239.289 283.811 1.00 73.74 123 THR C O 1
ATOM 1836 N N . PRO C 3 129 ? 230.589 241.310 283.029 1.00 66.24 124 PRO C N 1
ATOM 1837 C CA . PRO C 3 129 ? 230.987 241.862 284.306 1.00 64.02 124 PRO C CA 1
ATOM 1838 C C . PRO C 3 129 ? 229.819 241.931 285.285 1.00 67.86 124 PRO C C 1
ATOM 1839 O O . PRO C 3 129 ? 230.030 242.106 286.482 1.00 71.79 124 PRO C O 1
ATOM 1843 N N . LEU C 3 130 ? 228.583 241.837 284.784 1.00 68.09 125 LEU C N 1
ATOM 1844 C CA . LEU C 3 130 ? 227.409 241.889 285.644 1.00 69.78 125 LEU C CA 1
ATOM 1845 C C . LEU C 3 130 ? 226.885 240.516 286.105 1.00 65.15 125 LEU C C 1
ATOM 1846 O O . LEU C 3 130 ? 225.881 240.470 286.827 1.00 67.66 125 LEU C O 1
ATOM 1851 N N . CYS C 3 131 ? 227.545 239.384 285.728 1.00 65.75 126 CYS C N 1
ATOM 1852 C CA . CYS C 3 131 ? 227.125 238.043 286.124 1.00 66.69 126 CYS C CA 1
ATOM 1853 C C . CYS C 3 131 ? 227.588 237.756 287.549 1.00 73.18 126 CYS C C 1
ATOM 1854 O O . CYS C 3 131 ? 228.518 236.985 287.804 1.00 78.88 126 CYS C O 1
ATOM 1857 N N . VAL C 3 132 ? 226.877 238.402 288.458 1.00 63.68 127 VAL C N 1
ATOM 1858 C CA . VAL C 3 132 ? 227.107 238.370 289.892 1.00 68.86 127 VAL C CA 1
ATOM 1859 C C . VAL C 3 132 ? 225.827 237.997 290.597 1.00 67.97 127 VAL C C 1
ATOM 1860 O O . VAL C 3 132 ? 224.762 237.964 289.980 1.00 70.61 127 VAL C O 1
ATOM 1864 N N . THR C 3 133 ? 225.926 237.679 291.868 1.00 64.46 128 THR C N 1
ATOM 1865 C CA . THR C 3 133 ? 224.753 237.367 292.638 1.00 65.56 128 THR C CA 1
ATOM 1866 C C . THR C 3 133 ? 223.942 238.628 292.848 1.00 66.95 128 THR C C 1
ATOM 1867 O O . THR C 3 133 ? 224.468 239.685 293.200 1.00 68.52 128 THR C O 1
ATOM 1871 N N . LEU C 3 134 ? 222.654 238.518 292.627 1.00 69.39 129 LEU C N 1
ATOM 1872 C CA . LEU C 3 134 ? 221.735 239.611 292.812 1.00 70.29 129 LEU C CA 1
ATOM 1873 C C . LEU C 3 134 ? 220.959 239.404 294.110 1.00 77.22 129 LEU C C 1
ATOM 1874 O O . LEU C 3 134 ? 220.344 238.344 294.295 1.00 77.25 129 LEU C O 1
ATOM 1879 N N . ASN C 3 135 ? 220.978 240.406 295.014 1.00 78.70 130 ASN C N 1
ATOM 1880 C CA . ASN C 3 135 ? 220.237 240.392 296.274 1.00 81.26 130 ASN C CA 1
ATOM 1881 C C . ASN C 3 135 ? 218.898 241.079 296.002 1.00 79.77 130 ASN C C 1
ATOM 1882 O O . ASN C 3 135 ? 218.829 242.314 295.928 1.00 81.62 130 ASN C O 1
ATOM 1887 N N . CYS C 3 136 ? 217.832 240.281 295.758 1.00 82.15 131 CYS C N 1
ATOM 1888 C CA . CYS C 3 136 ? 216.557 240.804 295.280 1.00 80.51 131 CYS C CA 1
ATOM 1889 C C . CYS C 3 136 ? 215.494 240.763 296.360 1.00 84.31 131 CYS C C 1
ATOM 1890 O O . CYS C 3 136 ? 215.409 239.832 297.166 1.00 90.23 131 CYS C O 1
ATOM 1893 N N . THR C 3 137 ? 214.647 241.754 296.287 1.00 84.32 132 THR C N 1
ATOM 1894 C CA . THR C 3 137 ? 213.475 241.891 297.110 1.00 89.07 132 THR C CA 1
ATOM 1895 C C . THR C 3 137 ? 212.265 241.792 296.191 1.00 84.94 132 THR C C 1
ATOM 1896 O O . THR C 3 137 ? 212.386 241.346 295.041 1.00 83.95 132 THR C O 1
ATOM 1900 N N . ASN C 3 138 ? 211.086 242.147 296.718 1.00 85.81 133 ASN C N 1
ATOM 1901 C CA . ASN C 3 138 ? 209.801 242.075 296.041 1.00 88.74 133 ASN C CA 1
ATOM 1902 C C . ASN C 3 138 ? 209.692 243.203 294.995 1.00 87.26 133 ASN C C 1
ATOM 1903 O O . ASN C 3 138 ? 210.631 243.985 294.787 1.00 83.83 133 ASN C O 1
ATOM 1908 N N . ALA C 3 139 ? 208.561 243.224 294.275 1.00 85.17 134 ALA C N 1
ATOM 1909 C CA . ALA C 3 139 ? 208.231 244.204 293.256 1.00 88.42 134 ALA C CA 1
ATOM 1910 C C . ALA C 3 139 ? 207.983 245.568 293.891 1.00 87.74 134 ALA C C 1
ATOM 1911 O O . ALA C 3 139 ? 207.423 245.669 294.984 1.00 91.32 134 ALA C O 1
ATOM 1913 N N . THR C 3 140 ? 208.397 246.612 293.196 1.00 79.30 135 THR C N 1
ATOM 1914 C CA . THR C 3 140 ? 208.235 247.980 293.655 1.00 74.58 135 THR C CA 1
ATOM 1915 C C . THR C 3 140 ? 207.626 248.800 292.554 1.00 80.12 135 THR C C 1
ATOM 1916 O O . THR C 3 140 ? 207.470 248.315 291.432 1.00 81.78 135 THR C O 1
ATOM 1920 N N . ALA C 3 141 ? 207.255 250.032 292.867 1.00 84.51 136 ALA C N 1
ATOM 1921 C CA . ALA C 3 141 ? 206.694 250.940 291.880 1.00 88.31 136 ALA C CA 1
ATOM 1922 C C . ALA C 3 141 ? 206.726 252.362 292.364 1.00 90.24 136 ALA C C 1
ATOM 1923 O O . ALA C 3 141 ? 207.009 252.608 293.536 1.00 91.29 136 ALA C O 1
ATOM 1925 N N . SER C 3 142 ? 206.444 253.304 291.484 1.00 86.97 137 SER C N 1
ATOM 1926 C CA . SER C 3 142 ? 206.303 254.662 291.954 1.00 92.50 137 SER C CA 1
ATOM 1927 C C . SER C 3 142 ? 205.130 254.781 292.941 1.00 97.80 137 SER C C 1
ATOM 1928 O O . SER C 3 142 ? 204.026 254.250 292.732 1.00 98.63 137 SER C O 1
ATOM 1931 N N . ASN C 3 143 ? 205.384 255.534 294.003 1.00 102.35 138 ASN C N 1
ATOM 1932 C CA . ASN C 3 143 ? 204.455 255.843 295.079 1.00 104.02 138 ASN C CA 1
ATOM 1933 C C . ASN C 3 143 ? 203.833 254.599 295.725 1.00 101.00 138 ASN C C 1
ATOM 1934 O O . ASN C 3 143 ? 204.504 253.590 295.950 1.00 94.12 138 ASN C O 1
ATOM 1939 N N . SER C 3 144 ? 202.532 254.640 295.999 1.00 106.04 139 SER C N 1
ATOM 1940 C CA . SER C 3 144 ? 201.869 253.542 296.687 1.00 108.93 139 SER C CA 1
ATOM 1941 C C . SER C 3 144 ? 201.408 252.453 295.746 1.00 106.18 139 SER C C 1
ATOM 1942 O O . SER C 3 144 ? 200.206 252.223 295.588 1.00 109.88 139 SER C O 1
ATOM 1945 N N . SER C 3 145 ? 202.355 251.778 295.127 1.00 97.87 140 SER C N 1
ATOM 1946 C CA . SER C 3 145 ? 202.002 250.750 294.166 1.00 95.60 140 SER C CA 1
ATOM 1947 C C . SER C 3 145 ? 203.097 249.705 294.017 1.00 90.11 140 SER C C 1
ATOM 1948 O O . SER C 3 145 ? 204.193 249.854 294.560 1.00 89.80 140 SER C O 1
ATOM 1951 N N . ILE C 3 146 ? 202.767 248.595 293.356 1.00 87.14 141 ILE C N 1
ATOM 1952 C CA . ILE C 3 146 ? 203.705 247.508 293.058 1.00 84.52 141 ILE C CA 1
ATOM 1953 C C . ILE C 3 146 ? 203.680 247.087 291.585 1.00 85.51 141 ILE C C 1
ATOM 1954 O O . ILE C 3 146 ? 202.601 246.750 291.100 1.00 86.76 141 ILE C O 1
ATOM 1959 N N . ILE C 3 147 ? 204.823 246.995 290.880 1.00 82.01 142 ILE C N 1
ATOM 1960 C CA . ILE C 3 147 ? 204.715 246.482 289.519 1.00 82.11 142 ILE C CA 1
ATOM 1961 C C . ILE C 3 147 ? 204.965 245.008 289.456 1.00 81.08 142 ILE C C 1
ATOM 1962 O O . ILE C 3 147 ? 206.104 244.550 289.542 1.00 80.98 142 ILE C O 1
ATOM 1967 N N . GLU C 3 148 ? 203.904 244.262 289.260 1.00 84.35 143 GLU C N 1
ATOM 1968 C CA . GLU C 3 148 ? 204.042 242.839 289.161 1.00 82.63 143 GLU C CA 1
ATOM 1969 C C . GLU C 3 148 ? 204.820 242.584 287.900 1.00 86.71 143 GLU C C 1
ATOM 1970 O O . GLU C 3 148 ? 204.519 243.168 286.863 1.00 91.75 143 GLU C O 1
ATOM 1976 N N . GLY C 3 149 ? 205.815 241.728 287.967 1.00 79.51 144 GLY C N 1
ATOM 1977 C CA . GLY C 3 149 ? 206.611 241.426 286.796 1.00 77.73 144 GLY C CA 1
ATOM 1978 C C . GLY C 3 149 ? 207.983 242.049 286.890 1.00 73.75 144 GLY C C 1
ATOM 1979 O O . GLY C 3 149 ? 208.873 241.679 286.123 1.00 69.30 144 GLY C O 1
ATOM 1980 N N . MET C 3 150 ? 208.159 242.971 287.829 1.00 71.35 154 MET C N 1
ATOM 1981 C CA . MET C 3 150 ? 209.447 243.602 288.055 1.00 63.91 154 MET C CA 1
ATOM 1982 C C . MET C 3 150 ? 209.946 243.291 289.445 1.00 68.72 154 MET C C 1
ATOM 1983 O O . MET C 3 150 ? 209.159 243.183 290.379 1.00 76.56 154 MET C O 1
ATOM 1988 N N . LYS C 3 151 ? 211.254 243.187 289.594 1.00 62.19 155 LYS C N 1
ATOM 1989 C CA . LYS C 3 151 ? 211.853 243.027 290.914 1.00 66.07 155 LYS C CA 1
ATOM 1990 C C . LYS C 3 151 ? 212.965 244.053 291.131 1.00 68.35 155 LYS C C 1
ATOM 1991 O O . LYS C 3 151 ? 213.705 244.371 290.190 1.00 65.63 155 LYS C O 1
ATOM 1997 N N . ASN C 3 152 ? 213.102 244.548 292.384 1.00 72.17 156 ASN C N 1
ATOM 1998 C CA . ASN C 3 152 ? 214.164 245.460 292.816 1.00 69.16 156 ASN C CA 1
ATOM 1999 C C . ASN C 3 152 ? 215.375 244.644 293.309 1.00 77.89 156 ASN C C 1
ATOM 2000 O O . ASN C 3 152 ? 215.301 243.966 294.341 1.00 80.68 156 ASN C O 1
ATOM 2005 N N . CYS C 3 153 ? 216.501 244.670 292.539 1.00 75.86 157 CYS C N 1
ATOM 2006 C CA . CYS C 3 153 ? 217.703 243.877 292.839 1.00 74.25 157 CYS C CA 1
ATOM 2007 C C . CYS C 3 153 ? 218.945 244.737 293.056 1.00 74.19 157 CYS C C 1
ATOM 2008 O O . CYS C 3 153 ? 219.254 245.670 292.297 1.00 73.72 157 CYS C O 1
ATOM 2011 N N . SER C 3 154 ? 219.696 244.356 294.082 1.00 73.80 158 SER C N 1
ATOM 2012 C CA . SER C 3 154 ? 220.968 244.972 294.431 1.00 73.38 158 SER C CA 1
ATOM 2013 C C . SER C 3 154 ? 222.130 244.082 294.049 1.00 72.31 158 SER C C 1
ATOM 2014 O O . SER C 3 154 ? 222.099 242.864 294.248 1.00 73.56 158 SER C O 1
ATOM 2017 N N . PHE C 3 155 ? 223.180 244.655 293.502 1.00 68.13 159 PHE C N 1
ATOM 2018 C CA . PHE C 3 155 ? 224.300 243.807 293.131 1.00 68.59 159 PHE C CA 1
ATOM 2019 C C . PHE C 3 155 ? 225.664 244.444 293.368 1.00 71.90 159 PHE C C 1
ATOM 2020 O O . PHE C 3 155 ? 225.781 245.669 293.454 1.00 78.92 159 PHE C O 1
ATOM 2028 N N . ASN C 3 156 ? 226.703 243.585 293.519 1.00 71.15 160 ASN C N 1
ATOM 2029 C CA . ASN C 3 156 ? 228.103 243.949 293.736 1.00 73.49 160 ASN C CA 1
ATOM 2030 C C . ASN C 3 156 ? 228.848 244.079 292.403 1.00 70.59 160 ASN C C 1
ATOM 2031 O O . ASN C 3 156 ? 229.049 243.087 291.696 1.00 72.39 160 ASN C O 1
ATOM 2036 N N . ILE C 3 157 ? 229.221 245.319 292.046 1.00 75.35 161 ILE C N 1
ATOM 2037 C CA . ILE C 3 157 ? 229.907 245.683 290.807 1.00 77.30 161 ILE C CA 1
ATOM 2038 C C . ILE C 3 157 ? 231.275 246.292 291.097 1.00 90.59 161 ILE C C 1
ATOM 2039 O O . ILE C 3 157 ? 231.414 247.195 291.928 1.00 90.69 161 ILE C O 1
ATOM 2044 N N . THR C 3 158 ? 232.290 245.793 290.408 1.00 94.13 162 THR C N 1
ATOM 2045 C CA . THR C 3 158 ? 233.650 246.288 290.576 1.00 95.86 162 THR C CA 1
ATOM 2046 C C . THR C 3 158 ? 233.745 247.629 289.864 1.00 93.54 162 THR C C 1
ATOM 2047 O O . THR C 3 158 ? 233.226 247.773 288.756 1.00 89.48 162 THR C O 1
ATOM 2051 N N . THR C 3 159 ? 234.405 248.610 290.476 1.00 97.90 163 THR C N 1
ATOM 2052 C CA . THR C 3 159 ? 234.510 249.922 289.848 1.00 99.62 163 THR C CA 1
ATOM 2053 C C . THR C 3 159 ? 235.607 249.856 288.817 1.00 100.11 163 THR C C 1
ATOM 2054 O O . THR C 3 159 ? 236.320 248.851 288.692 1.00 100.28 163 THR C O 1
ATOM 2058 N N . GLU C 3 160 ? 235.794 250.939 288.092 1.00 100.73 164 GLU C N 1
ATOM 2059 C CA . GLU C 3 160 ? 236.784 250.986 287.036 1.00 106.81 164 GLU C CA 1
ATOM 2060 C C . GLU C 3 160 ? 238.224 250.783 287.517 1.00 102.91 164 GLU C C 1
ATOM 2061 O O . GLU C 3 160 ? 239.101 250.550 286.692 1.00 102.56 164 GLU C O 1
ATOM 2067 N N . LEU C 3 161 ? 238.488 250.862 288.827 1.00 96.87 165 LEU C N 1
ATOM 2068 C CA . LEU C 3 161 ? 239.859 250.677 289.283 1.00 94.54 165 LEU C CA 1
ATOM 2069 C C . LEU C 3 161 ? 240.202 249.243 289.646 1.00 95.58 165 LEU C C 1
ATOM 2070 O O . LEU C 3 161 ? 241.268 248.968 290.181 1.00 97.02 165 LEU C O 1
ATOM 2075 N N . ARG C 3 162 ? 239.282 248.315 289.442 1.00 94.52 166 ARG C N 1
ATOM 2076 C CA . ARG C 3 162 ? 239.591 246.914 289.697 1.00 93.88 166 ARG C CA 1
ATOM 2077 C C . ARG C 3 162 ? 240.105 246.643 291.109 1.00 93.53 166 ARG C C 1
ATOM 2078 O O . ARG C 3 162 ? 240.993 245.808 291.296 1.00 96.84 166 ARG C O 1
ATOM 2086 N N . ASP C 3 163 ? 239.543 247.318 292.096 1.00 92.22 167 ASP C N 1
ATOM 2087 C CA . ASP C 3 163 ? 239.932 247.161 293.481 1.00 93.55 167 ASP C CA 1
ATOM 2088 C C . ASP C 3 163 ? 238.772 247.567 294.374 1.00 98.44 167 ASP C C 1
ATOM 2089 O O . ASP C 3 163 ? 238.267 246.765 295.161 1.00 101.82 167 ASP C O 1
ATOM 2094 N N . LYS C 3 164 ? 238.330 248.793 294.221 1.00 96.86 168 LYS C N 1
ATOM 2095 C CA . LYS C 3 164 ? 237.184 249.316 294.916 1.00 98.50 168 LYS C CA 1
ATOM 2096 C C . LYS C 3 164 ? 235.965 248.623 294.342 1.00 98.08 168 LYS C C 1
ATOM 2097 O O . LYS C 3 164 ? 235.922 248.325 293.142 1.00 98.33 168 LYS C O 1
ATOM 2103 N N . ARG C 3 165 ? 235.008 248.323 295.199 1.00 94.78 169 ARG C N 1
ATOM 2104 C CA . ARG C 3 165 ? 233.770 247.701 294.777 1.00 93.76 169 ARG C CA 1
ATOM 2105 C C . ARG C 3 165 ? 232.617 248.498 295.347 1.00 95.31 169 ARG C C 1
ATOM 2106 O O . ARG C 3 165 ? 232.721 249.050 296.445 1.00 100.71 169 ARG C O 1
ATOM 2114 N N . GLU C 3 166 ? 231.530 248.566 294.599 1.00 90.70 170 GLU C N 1
ATOM 2115 C CA . GLU C 3 166 ? 230.330 249.285 295.002 1.00 88.55 170 GLU C CA 1
ATOM 2116 C C . GLU C 3 166 ? 229.067 248.489 294.783 1.00 85.84 170 GLU C C 1
ATOM 2117 O O . GLU C 3 166 ? 229.059 247.509 294.034 1.00 83.10 170 GLU C O 1
ATOM 2123 N N . LYS C 3 167 ? 228.002 248.872 295.479 1.00 82.50 171 LYS C N 1
ATOM 2124 C CA . LYS C 3 167 ? 226.742 248.221 295.206 1.00 79.12 171 LYS C CA 1
ATOM 2125 C C . LYS C 3 167 ? 225.872 249.161 294.395 1.00 76.44 171 LYS C C 1
ATOM 2126 O O . LYS C 3 167 ? 225.914 250.381 294.575 1.00 80.42 171 LYS C O 1
ATOM 2132 N N . LYS C 3 168 ? 225.071 248.581 293.520 1.00 72.99 172 LYS C N 1
ATOM 2133 C CA . LYS C 3 168 ? 224.119 249.320 292.703 1.00 65.87 172 LYS C CA 1
ATOM 2134 C C . LYS C 3 168 ? 222.756 248.675 292.717 1.00 70.14 172 LYS C C 1
ATOM 2135 O O . LYS C 3 168 ? 222.622 247.473 292.934 1.00 70.64 172 LYS C O 1
ATOM 2141 N N . ASN C 3 169 ? 221.731 249.489 292.506 1.00 70.76 173 ASN C N 1
ATOM 2142 C CA . ASN C 3 169 ? 220.371 248.981 292.436 1.00 70.58 173 ASN C CA 1
ATOM 2143 C C . ASN C 3 169 ? 219.809 249.158 291.042 1.00 68.23 173 ASN C C 1
ATOM 2144 O O . ASN C 3 169 ? 220.072 250.171 290.387 1.00 68.66 173 ASN C O 1
ATOM 2149 N N . ALA C 3 170 ? 219.009 248.192 290.605 1.00 64.86 174 ALA C N 1
ATOM 2150 C CA . ALA C 3 170 ? 218.324 248.268 289.319 1.00 63.00 174 ALA C CA 1
ATOM 2151 C C . ALA C 3 170 ? 217.053 247.439 289.333 1.00 66.52 174 ALA C C 1
ATOM 2152 O O . ALA C 3 170 ? 216.928 246.473 290.097 1.00 67.12 174 ALA C O 1
ATOM 2154 N N . LEU C 3 171 ? 216.109 247.792 288.470 1.00 62.39 175 LEU C N 1
ATOM 2155 C CA . LEU C 3 171 ? 214.929 246.962 288.371 1.00 60.18 175 LEU C CA 1
ATOM 2156 C C . LEU C 3 171 ? 215.076 246.037 287.193 1.00 59.36 175 LEU C C 1
ATOM 2157 O O . LEU C 3 171 ? 215.602 246.432 286.156 1.00 59.08 175 LEU C O 1
ATOM 2162 N N . PHE C 3 172 ? 214.585 244.824 287.347 1.00 57.48 176 PHE C N 1
ATOM 2163 C CA . PHE C 3 172 ? 214.615 243.854 286.269 1.00 52.77 176 PHE C CA 1
ATOM 2164 C C . PHE C 3 172 ? 213.287 243.168 286.080 1.00 58.84 176 PHE C C 1
ATOM 2165 O O . PHE C 3 172 ? 212.509 243.026 287.023 1.00 61.00 176 PHE C O 1
ATOM 2173 N N . TYR C 3 173 ? 213.045 242.688 284.873 1.00 56.30 177 TYR C N 1
ATOM 2174 C CA . TYR C 3 173 ? 211.854 241.902 284.621 1.00 56.26 177 TYR C CA 1
ATOM 2175 C C . TYR C 3 173 ? 212.054 240.524 285.182 1.00 54.93 177 TYR C C 1
ATOM 2176 O O . TYR C 3 173 ? 213.137 239.960 285.071 1.00 57.96 177 TYR C O 1
ATOM 2185 N N . LYS C 3 174 ? 210.998 239.922 285.697 1.00 55.38 178 LYS C N 1
ATOM 2186 C CA . LYS C 3 174 ? 211.099 238.565 286.215 1.00 55.07 178 LYS C CA 1
ATOM 2187 C C . LYS C 3 174 ? 211.541 237.584 285.151 1.00 58.10 178 LYS C C 1
ATOM 2188 O O . LYS C 3 174 ? 212.268 236.643 285.437 1.00 59.94 178 LYS C O 1
ATOM 2194 N N . LEU C 3 175 ? 211.156 237.818 283.912 1.00 56.16 179 LEU C N 1
ATOM 2195 C CA . LEU C 3 175 ? 211.473 236.907 282.832 1.00 52.06 179 LEU C CA 1
ATOM 2196 C C . LEU C 3 175 ? 212.953 236.889 282.475 1.00 54.58 179 LEU C C 1
ATOM 2197 O O . LEU C 3 175 ? 213.397 235.994 281.753 1.00 60.21 179 LEU C O 1
ATOM 2202 N N . ASP C 3 176 ? 213.705 237.889 282.929 1.00 54.79 180 ASP C N 1
ATOM 2203 C CA . ASP C 3 176 ? 215.126 237.980 282.663 1.00 53.88 180 ASP C CA 1
ATOM 2204 C C . ASP C 3 176 ? 215.965 237.521 283.862 1.00 60.47 180 ASP C C 1
ATOM 2205 O O . ASP C 3 176 ? 217.198 237.651 283.848 1.00 61.43 180 ASP C O 1
ATOM 2210 N N . ILE C 3 177 ? 215.305 237.050 284.929 1.00 58.87 181 ILE C N 1
ATOM 2211 C CA . ILE C 3 177 ? 215.983 236.677 286.172 1.00 56.99 181 ILE C CA 1
ATOM 2212 C C . ILE C 3 177 ? 215.736 235.232 286.592 1.00 59.52 181 ILE C C 1
ATOM 2213 O O . ILE C 3 177 ? 214.606 234.755 286.607 1.00 63.15 181 ILE C O 1
ATOM 2218 N N . VAL C 3 178 ? 216.792 234.534 286.971 1.00 61.76 182 VAL C N 1
ATOM 2219 C CA . VAL C 3 178 ? 216.639 233.161 287.418 1.00 60.62 182 VAL C CA 1
ATOM 2220 C C . VAL C 3 178 ? 217.105 232.980 288.856 1.00 68.92 182 VAL C C 1
ATOM 2221 O O . VAL C 3 178 ? 218.171 233.448 289.254 1.00 70.90 182 VAL C O 1
ATOM 2225 N N . GLN C 3 179 ? 216.281 232.309 289.645 1.00 69.74 183 GLN C N 1
ATOM 2226 C CA . GLN C 3 179 ? 216.564 232.072 291.058 1.00 76.28 183 GLN C CA 1
ATOM 2227 C C . GLN C 3 179 ? 217.691 231.082 291.241 1.00 81.92 183 GLN C C 1
ATOM 2228 O O . GLN C 3 179 ? 217.746 230.078 290.534 1.00 85.46 183 GLN C O 1
ATOM 2234 N N . LEU C 3 180 ? 218.597 231.363 292.185 1.00 81.88 184 LEU C N 1
ATOM 2235 C CA . LEU C 3 180 ? 219.714 230.458 292.436 1.00 85.20 184 LEU C CA 1
ATOM 2236 C C . LEU C 3 180 ? 219.370 229.186 293.201 1.00 93.65 184 LEU C C 1
ATOM 2237 O O . LEU C 3 180 ? 219.967 228.142 292.942 1.00 91.75 184 LEU C O 1
ATOM 2242 N N . ASP C 3 181 ? 218.441 229.256 294.147 1.00 95.53 185 ASP C N 1
ATOM 2243 C CA . ASP C 3 181 ? 218.058 228.071 294.907 1.00 100.63 185 ASP C CA 1
ATOM 2244 C C . ASP C 3 181 ? 216.646 228.244 295.442 1.00 101.73 185 ASP C C 1
ATOM 2245 O O . ASP C 3 181 ? 216.061 229.316 295.309 1.00 100.26 185 ASP C O 1
ATOM 2250 N N . GLY C 3 182 ? 216.130 227.237 296.115 1.00 105.80 186 GLY C N 1
ATOM 2251 C CA . GLY C 3 182 ? 214.794 227.335 296.672 1.00 109.20 186 GLY C CA 1
ATOM 2252 C C . GLY C 3 182 ? 214.822 228.155 297.938 1.00 112.06 186 GLY C C 1
ATOM 2253 O O . GLY C 3 182 ? 215.857 228.261 298.594 1.00 110.40 186 GLY C O 1
ATOM 2254 N N . ASN C 3 183 ? 213.686 228.751 298.290 1.00 112.55 187 ASN C N 1
ATOM 2255 C CA . ASN C 3 183 ? 213.587 229.514 299.527 1.00 116.03 187 ASN C CA 1
ATOM 2256 C C . ASN C 3 183 ? 214.720 230.524 299.636 1.00 111.36 187 ASN C C 1
ATOM 2257 O O . ASN C 3 183 ? 215.304 230.700 300.708 1.00 109.90 187 ASN C O 1
ATOM 2262 N N . SER C 3 184 ? 215.008 231.213 298.544 1.00 106.02 188 SER C N 1
ATOM 2263 C CA . SER C 3 184 ? 216.105 232.151 298.544 1.00 104.26 188 SER C CA 1
ATOM 2264 C C . SER C 3 184 ? 215.862 233.400 297.741 1.00 98.04 188 SER C C 1
ATOM 2265 O O . SER C 3 184 ? 215.230 233.398 296.683 1.00 96.39 188 SER C O 1
ATOM 2268 N N . SER C 3 185 ? 216.388 234.481 298.292 1.00 92.23 189 SER C N 1
ATOM 2269 C CA . SER C 3 185 ? 216.358 235.828 297.760 1.00 85.71 189 SER C CA 1
ATOM 2270 C C . SER C 3 185 ? 217.484 236.099 296.777 1.00 85.69 189 SER C C 1
ATOM 2271 O O . SER C 3 185 ? 217.606 237.205 296.237 1.00 84.97 189 SER C O 1
ATOM 2274 N N . GLN C 3 186 ? 218.357 235.117 296.596 1.00 85.26 190 GLN C N 1
ATOM 2275 C CA . GLN C 3 186 ? 219.483 235.318 295.710 1.00 84.29 190 GLN C CA 1
ATOM 2276 C C . GLN C 3 186 ? 219.175 234.816 294.301 1.00 82.58 190 GLN C C 1
ATOM 2277 O O . GLN C 3 186 ? 218.677 233.700 294.095 1.00 84.44 190 GLN C O 1
ATOM 2283 N N . TYR C 3 187 ? 219.458 235.679 293.338 1.00 77.42 191 TYR C N 1
ATOM 2284 C CA . TYR C 3 187 ? 219.189 235.470 291.920 1.00 72.65 191 TYR C CA 1
ATOM 2285 C C . TYR C 3 187 ? 220.376 235.795 291.032 1.00 70.82 191 TYR C C 1
ATOM 2286 O O . TYR C 3 187 ? 221.339 236.419 291.461 1.00 70.74 191 TYR C O 1
ATOM 2295 N N . ARG C 3 188 ? 220.331 235.330 289.799 1.00 68.07 192 ARG C N 1
ATOM 2296 C CA . ARG C 3 188 ? 221.319 235.704 288.788 1.00 65.01 192 ARG C CA 1
ATOM 2297 C C . ARG C 3 188 ? 220.604 236.057 287.501 1.00 64.74 192 ARG C C 1
ATOM 2298 O O . ARG C 3 188 ? 219.434 235.712 287.327 1.00 64.61 192 ARG C O 1
ATOM 2306 N N . LEU C 3 189 ? 221.285 236.746 286.605 1.00 63.16 193 LEU C N 1
ATOM 2307 C CA . LEU C 3 189 ? 220.661 237.083 285.338 1.00 61.51 193 LEU C CA 1
ATOM 2308 C C . LEU C 3 189 ? 220.476 235.821 284.519 1.00 67.81 193 LEU C C 1
ATOM 2309 O O . LEU C 3 189 ? 221.360 234.947 284.492 1.00 73.52 193 LEU C O 1
ATOM 2314 N N . ILE C 3 190 ? 219.368 235.755 283.796 1.00 65.12 194 ILE C N 1
ATOM 2315 C CA . ILE C 3 190 ? 219.113 234.616 282.946 1.00 65.34 194 ILE C CA 1
ATOM 2316 C C . ILE C 3 190 ? 220.202 234.542 281.922 1.00 65.27 194 ILE C C 1
ATOM 2317 O O . ILE C 3 190 ? 220.641 235.555 281.394 1.00 70.49 194 ILE C O 1
ATOM 2322 N N . ASN C 3 191 ? 220.617 233.326 281.653 1.00 66.12 195 ASN C N 1
ATOM 2323 C CA . ASN C 3 191 ? 221.674 232.944 280.734 1.00 75.27 195 ASN C CA 1
ATOM 2324 C C . ASN C 3 191 ? 223.141 233.215 281.157 1.00 79.41 195 ASN C C 1
ATOM 2325 O O . ASN C 3 191 ? 224.044 232.817 280.414 1.00 79.38 195 ASN C O 1
ATOM 2330 N N . CYS C 3 192 ? 223.435 233.648 282.430 1.00 77.57 196 CYS C N 1
ATOM 2331 C CA . CYS C 3 192 ? 224.846 233.770 282.906 1.00 78.87 196 CYS C CA 1
ATOM 2332 C C . CYS C 3 192 ? 225.443 232.381 283.136 1.00 83.88 196 CYS C C 1
ATOM 2333 O O . CYS C 3 192 ? 226.643 232.220 283.368 1.00 87.96 196 CYS C O 1
ATOM 2336 N N . ASN C 3 193 ? 224.592 231.375 283.097 1.00 81.49 197 ASN C N 1
ATOM 2337 C CA . ASN C 3 193 ? 225.029 229.993 283.211 1.00 85.12 197 ASN C CA 1
ATOM 2338 C C . ASN C 3 193 ? 225.131 229.279 281.842 1.00 85.73 197 ASN C C 1
ATOM 2339 O O . ASN C 3 193 ? 225.465 228.090 281.811 1.00 88.72 197 ASN C O 1
ATOM 2344 N N . THR C 3 194 ? 224.853 229.972 280.685 1.00 83.94 198 THR C N 1
ATOM 2345 C CA . THR C 3 194 ? 224.868 229.363 279.342 1.00 84.97 198 THR C CA 1
ATOM 2346 C C . THR C 3 194 ? 225.692 230.122 278.318 1.00 83.93 198 THR C C 1
ATOM 2347 O O . THR C 3 194 ? 226.296 229.511 277.431 1.00 88.47 198 THR C O 1
ATOM 2351 N N . SER C 3 195 ? 225.714 231.446 278.415 1.00 80.95 199 SER C N 1
ATOM 2352 C CA . SER C 3 195 ? 226.357 232.249 277.389 1.00 78.84 199 SER C CA 1
ATOM 2353 C C . SER C 3 195 ? 226.738 233.655 277.798 1.00 77.77 199 SER C C 1
ATOM 2354 O O . SER C 3 195 ? 226.271 234.184 278.804 1.00 77.78 199 SER C O 1
ATOM 2357 N N . ALA C 3 196 ? 227.597 234.286 277.008 1.00 73.34 200 ALA C N 1
ATOM 2358 C CA . ALA C 3 196 ? 227.889 235.685 277.249 1.00 68.58 200 ALA C CA 1
ATOM 2359 C C . ALA C 3 196 ? 226.682 236.513 276.866 1.00 66.34 200 ALA C C 1
ATOM 2360 O O . ALA C 3 196 ? 226.082 236.283 275.818 1.00 70.97 200 ALA C O 1
ATOM 2362 N N . ILE C 3 197 ? 226.398 237.531 277.648 1.00 64.42 201 ILE C N 1
ATOM 2363 C CA . ILE C 3 197 ? 225.311 238.434 277.344 1.00 64.19 201 ILE C CA 1
ATOM 2364 C C . ILE C 3 197 ? 225.929 239.736 276.937 1.00 64.41 201 ILE C C 1
ATOM 2365 O O . ILE C 3 197 ? 226.779 240.256 277.667 1.00 67.12 201 ILE C O 1
ATOM 2370 N N . THR C 3 198 ? 225.551 240.251 275.782 1.00 58.86 202 THR C N 1
ATOM 2371 C CA . THR C 3 198 ? 226.114 241.519 275.360 1.00 58.06 202 THR C CA 1
ATOM 2372 C C . THR C 3 198 ? 225.018 242.558 275.313 1.00 59.76 202 THR C C 1
ATOM 2373 O O . THR C 3 198 ? 223.842 242.212 275.243 1.00 60.40 202 THR C O 1
ATOM 2377 N N . GLN C 3 199 ? 225.392 243.827 275.323 1.00 58.29 203 GLN C N 1
ATOM 2378 C CA . GLN C 3 199 ? 224.429 244.913 275.257 1.00 56.60 203 GLN C CA 1
ATOM 2379 C C . GLN C 3 199 ? 224.381 245.515 273.895 1.00 53.90 203 GLN C C 1
ATOM 2380 O O . GLN C 3 199 ? 225.414 245.806 273.308 1.00 63.25 203 GLN C O 1
ATOM 2386 N N . ALA C 3 200 ? 223.186 245.698 273.375 1.00 58.39 204 ALA C N 1
ATOM 2387 C CA . ALA C 3 200 ? 223.084 246.343 272.085 1.00 61.55 204 ALA C CA 1
ATOM 2388 C C . ALA C 3 200 ? 223.466 247.796 272.267 1.00 64.30 204 ALA C C 1
ATOM 2389 O O . ALA C 3 200 ? 223.093 248.382 273.283 1.00 66.04 204 ALA C O 1
ATOM 2391 N N . CYS C 3 201 ? 224.168 248.400 271.287 1.00 67.35 205 CYS C N 1
ATOM 2392 C CA . CYS C 3 201 ? 224.533 249.808 271.316 1.00 71.82 205 CYS C CA 1
ATOM 2393 C C . CYS C 3 201 ? 223.284 250.673 270.991 1.00 78.02 205 CYS C C 1
ATOM 2394 O O . CYS C 3 201 ? 222.715 250.551 269.906 1.00 82.14 205 CYS C O 1
ATOM 2397 N N . PRO C 3 202 ? 222.884 251.622 271.852 1.00 78.48 206 PRO C N 1
ATOM 2398 C CA . PRO C 3 202 ? 221.739 252.517 271.676 1.00 81.78 206 PRO C CA 1
ATOM 2399 C C . PRO C 3 202 ? 221.833 253.384 270.423 1.00 85.23 206 PRO C C 1
ATOM 2400 O O . PRO C 3 202 ? 220.841 253.935 269.957 1.00 85.07 206 PRO C O 1
ATOM 2404 N N . LYS C 3 203 ? 223.044 253.521 269.907 1.00 85.12 207 LYS C N 1
ATOM 2405 C CA . LYS C 3 203 ? 223.350 254.329 268.743 1.00 91.11 207 LYS C CA 1
ATOM 2406 C C . LYS C 3 203 ? 222.829 253.742 267.439 1.00 91.46 207 LYS C C 1
ATOM 2407 O O . LYS C 3 203 ? 222.803 254.440 266.428 1.00 95.87 207 LYS C O 1
ATOM 2413 N N . VAL C 3 204 ? 222.493 252.453 267.424 1.00 86.15 208 VAL C N 1
ATOM 2414 C CA . VAL C 3 204 ? 222.080 251.845 266.166 1.00 87.32 208 VAL C CA 1
ATOM 2415 C C . VAL C 3 204 ? 220.642 251.405 266.142 1.00 85.49 208 VAL C C 1
ATOM 2416 O O . VAL C 3 204 ? 220.136 250.745 267.051 1.00 85.96 208 VAL C O 1
ATOM 2420 N N . SER C 3 205 ? 219.988 251.793 265.060 1.00 87.72 209 SER C N 1
ATOM 2421 C CA . SER C 3 205 ? 218.611 251.427 264.827 1.00 86.85 209 SER C CA 1
ATOM 2422 C C . SER C 3 205 ? 218.503 250.185 263.982 1.00 86.97 209 SER C C 1
ATOM 2423 O O . SER C 3 205 ? 219.214 250.011 262.987 1.00 87.12 209 SER C O 1
ATOM 2426 N N . PHE C 3 206 ? 217.597 249.309 264.374 1.00 83.86 210 PHE C N 1
ATOM 2427 C CA . PHE C 3 206 ? 217.347 248.087 263.634 1.00 82.73 210 PHE C CA 1
ATOM 2428 C C . PHE C 3 206 ? 216.024 248.135 262.906 1.00 79.88 210 PHE C C 1
ATOM 2429 O O . PHE C 3 206 ? 215.549 247.113 262.401 1.00 77.56 210 PHE C O 1
ATOM 2437 N N . GLU C 3 207 ? 215.424 249.322 262.847 1.00 81.75 211 GLU C N 1
ATOM 2438 C CA . GLU C 3 207 ? 214.128 249.459 262.210 1.00 82.39 211 GLU C CA 1
ATOM 2439 C C . GLU C 3 207 ? 214.164 248.941 260.775 1.00 78.75 211 GLU C C 1
ATOM 2440 O O . GLU C 3 207 ? 214.945 249.436 259.964 1.00 79.53 211 GLU C O 1
ATOM 2446 N N . PRO C 3 208 ? 213.314 247.982 260.402 1.00 71.53 212 PRO C N 1
ATOM 2447 C CA . PRO C 3 208 ? 213.248 247.421 259.075 1.00 74.81 212 PRO C CA 1
ATOM 2448 C C . PRO C 3 208 ? 212.985 248.486 258.025 1.00 74.93 212 PRO C C 1
ATOM 2449 O O . PRO C 3 208 ? 212.097 249.322 258.187 1.00 75.52 212 PRO C O 1
ATOM 2453 N N . ILE C 3 209 ? 213.696 248.408 256.914 1.00 71.77 213 ILE C N 1
ATOM 2454 C CA . ILE C 3 209 ? 213.479 249.319 255.810 1.00 69.21 213 ILE C CA 1
ATOM 2455 C C . ILE C 3 209 ? 213.306 248.351 254.670 1.00 68.66 213 ILE C C 1
ATOM 2456 O O . ILE C 3 209 ? 213.735 247.213 254.823 1.00 68.99 213 ILE C O 1
ATOM 2461 N N . PRO C 3 210 ? 212.698 248.691 253.546 1.00 65.15 214 PRO C N 1
ATOM 2462 C CA . PRO C 3 210 ? 212.574 247.770 252.457 1.00 65.15 214 PRO C CA 1
ATOM 2463 C C . PRO C 3 210 ? 213.947 247.413 251.969 1.00 65.44 214 PRO C C 1
ATOM 2464 O O . PRO C 3 210 ? 214.763 248.307 251.748 1.00 64.43 214 PRO C O 1
ATOM 2468 N N . ILE C 3 211 ? 214.177 246.145 251.727 1.00 65.31 215 ILE C N 1
ATOM 2469 C CA . ILE C 3 211 ? 215.432 245.701 251.172 1.00 63.17 215 ILE C CA 1
ATOM 2470 C C . ILE C 3 211 ? 215.164 245.104 249.816 1.00 68.05 215 ILE C C 1
ATOM 2471 O O . ILE C 3 211 ? 214.314 244.222 249.688 1.00 67.83 215 ILE C O 1
ATOM 2476 N N . HIS C 3 212 ? 215.868 245.557 248.801 1.00 66.36 216 HIS C N 1
ATOM 2477 C CA . HIS C 3 212 ? 215.661 244.998 247.478 1.00 67.57 216 HIS C CA 1
ATOM 2478 C C . HIS C 3 212 ? 216.806 244.087 247.122 1.00 72.16 216 HIS C C 1
ATOM 2479 O O . HIS C 3 212 ? 217.958 244.478 247.276 1.00 72.41 216 HIS C O 1
ATOM 2486 N N . TYR C 3 213 ? 216.534 242.871 246.659 1.00 68.07 217 TYR C N 1
ATOM 2487 C CA . TYR C 3 213 ? 217.645 242.021 246.236 1.00 68.95 217 TYR C CA 1
ATOM 2488 C C . TYR C 3 213 ? 217.782 242.047 244.735 1.00 71.51 217 TYR C C 1
ATOM 2489 O O . TYR C 3 213 ? 216.771 241.982 244.039 1.00 69.70 217 TYR C O 1
ATOM 2498 N N . CYS C 3 214 ? 219.035 242.123 244.234 1.00 71.18 218 CYS C N 1
ATOM 2499 C CA . CYS C 3 214 ? 219.359 242.192 242.813 1.00 69.98 218 CYS C CA 1
ATOM 2500 C C . CYS C 3 214 ? 220.323 241.086 242.406 1.00 70.34 218 CYS C C 1
ATOM 2501 O O . CYS C 3 214 ? 221.304 240.782 243.098 1.00 71.16 218 CYS C O 1
ATOM 2504 N N . ALA C 3 215 ? 220.033 240.483 241.264 1.00 68.99 219 ALA C N 1
ATOM 2505 C CA . ALA C 3 215 ? 220.900 239.455 240.734 1.00 65.47 219 ALA C CA 1
ATOM 2506 C C . ALA C 3 215 ? 222.153 240.102 240.151 1.00 65.77 219 ALA C C 1
ATOM 2507 O O . ALA C 3 215 ? 222.093 241.242 239.683 1.00 71.73 219 ALA C O 1
ATOM 2509 N N . PRO C 3 216 ? 223.312 239.433 240.215 1.00 67.26 220 PRO C N 1
ATOM 2510 C CA . PRO C 3 216 ? 224.571 239.827 239.625 1.00 71.01 220 PRO C CA 1
ATOM 2511 C C . PRO C 3 216 ? 224.537 239.626 238.132 1.00 70.62 220 PRO C C 1
ATOM 2512 O O . PRO C 3 216 ? 223.701 238.880 237.621 1.00 70.16 220 PRO C O 1
ATOM 2516 N N . ALA C 3 217 ? 225.468 240.239 237.432 1.00 69.45 221 ALA C N 1
ATOM 2517 C CA . ALA C 3 217 ? 225.511 240.053 235.999 1.00 72.26 221 ALA C CA 1
ATOM 2518 C C . ALA C 3 217 ? 225.607 238.581 235.651 1.00 70.54 221 ALA C C 1
ATOM 2519 O O . ALA C 3 217 ? 226.365 237.828 236.262 1.00 73.85 221 ALA C O 1
ATOM 2521 N N . GLY C 3 218 ? 224.847 238.186 234.634 1.00 63.18 222 GLY C N 1
ATOM 2522 C CA . GLY C 3 218 ? 224.810 236.807 234.170 1.00 65.29 222 GLY C CA 1
ATOM 2523 C C . GLY C 3 218 ? 223.607 236.067 234.729 1.00 63.88 222 GLY C C 1
ATOM 2524 O O . GLY C 3 218 ? 223.309 234.948 234.304 1.00 65.24 222 GLY C O 1
ATOM 2525 N N . PHE C 3 219 ? 222.924 236.701 235.673 1.00 60.27 223 PHE C N 1
ATOM 2526 C CA . PHE C 3 219 ? 221.754 236.150 236.325 1.00 61.19 223 PHE C CA 1
ATOM 2527 C C . PHE C 3 219 ? 220.545 237.055 236.227 1.00 60.55 223 PHE C C 1
ATOM 2528 O O . PHE C 3 219 ? 220.646 238.274 236.050 1.00 65.17 223 PHE C O 1
ATOM 2536 N N . ALA C 3 220 ? 219.383 236.445 236.359 1.00 51.80 224 ALA C N 1
ATOM 2537 C CA . ALA C 3 220 ? 218.131 237.180 236.344 1.00 50.96 224 ALA C CA 1
ATOM 2538 C C . ALA C 3 220 ? 217.154 236.532 237.283 1.00 58.54 224 ALA C C 1
ATOM 2539 O O . ALA C 3 220 ? 217.345 235.381 237.689 1.00 56.45 224 ALA C O 1
ATOM 2541 N N . ILE C 3 221 ? 216.146 237.288 237.700 1.00 57.97 225 ILE C N 1
ATOM 2542 C CA . ILE C 3 221 ? 215.164 236.737 238.596 1.00 50.21 225 ILE C CA 1
ATOM 2543 C C . ILE C 3 221 ? 213.826 236.617 237.894 1.00 53.78 225 ILE C C 1
ATOM 2544 O O . ILE C 3 221 ? 213.321 237.566 237.295 1.00 55.99 225 ILE C O 1
ATOM 2549 N N . LEU C 3 222 ? 213.258 235.438 237.936 1.00 50.28 226 LEU C N 1
ATOM 2550 C CA . LEU C 3 222 ? 211.981 235.248 237.303 1.00 51.02 226 LEU C CA 1
ATOM 2551 C C . LEU C 3 222 ? 210.919 235.403 238.355 1.00 54.27 226 LEU C C 1
ATOM 2552 O O . LEU C 3 222 ? 211.102 234.990 239.502 1.00 53.62 226 LEU C O 1
ATOM 2557 N N . LYS C 3 223 ? 209.788 235.959 237.970 1.00 53.73 227 LYS C N 1
ATOM 2558 C CA . LYS C 3 223 ? 208.680 236.107 238.885 1.00 51.03 227 LYS C CA 1
ATOM 2559 C C . LYS C 3 223 ? 207.442 235.413 238.394 1.00 55.11 227 LYS C C 1
ATOM 2560 O O . LYS C 3 223 ? 207.145 235.488 237.200 1.00 55.06 227 LYS C O 1
ATOM 2566 N N . CYS C 3 224 ? 206.648 234.838 239.324 1.00 53.96 228 CYS C N 1
ATOM 2567 C CA . CYS C 3 224 ? 205.333 234.291 239.014 1.00 52.75 228 CYS C CA 1
ATOM 2568 C C . CYS C 3 224 ? 204.296 235.363 239.310 1.00 53.06 228 CYS C C 1
ATOM 2569 O O . CYS C 3 224 ? 204.096 235.762 240.461 1.00 64.65 228 CYS C O 1
ATOM 2572 N N . ASN C 3 225 ? 203.646 235.830 238.262 1.00 55.41 229 ASN C N 1
ATOM 2573 C CA . ASN C 3 225 ? 202.672 236.911 238.382 1.00 57.96 229 ASN C CA 1
ATOM 2574 C C . ASN C 3 225 ? 201.211 236.531 238.079 1.00 65.04 229 ASN C C 1
ATOM 2575 O O . ASN C 3 225 ? 200.388 237.431 237.896 1.00 69.28 229 ASN C O 1
ATOM 2580 N N . ASN C 3 226 ? 200.894 235.214 238.063 1.00 65.85 230 ASN C N 1
ATOM 2581 C CA . ASN C 3 226 ? 199.578 234.646 237.754 1.00 69.29 230 ASN C CA 1
ATOM 2582 C C . ASN C 3 226 ? 198.515 234.944 238.828 1.00 65.64 230 ASN C C 1
ATOM 2583 O O . ASN C 3 226 ? 197.335 235.094 238.500 1.00 74.09 230 ASN C O 1
ATOM 2588 N N . LYS C 3 227 ? 198.921 235.077 240.119 1.00 64.80 231 LYS C N 1
ATOM 2589 C CA . LYS C 3 227 ? 198.066 235.239 241.301 1.00 68.73 231 LYS C CA 1
ATOM 2590 C C . LYS C 3 227 ? 197.425 233.889 241.558 1.00 65.24 231 LYS C C 1
ATOM 2591 O O . LYS C 3 227 ? 197.479 232.992 240.722 1.00 65.28 231 LYS C O 1
ATOM 2597 N N . THR C 3 228 ? 196.942 233.678 242.762 1.00 65.68 232 THR C N 1
ATOM 2598 C CA . THR C 3 228 ? 196.394 232.376 243.124 1.00 68.32 232 THR C CA 1
ATOM 2599 C C . THR C 3 228 ? 197.386 231.274 242.743 1.00 64.23 232 THR C C 1
ATOM 2600 O O . THR C 3 228 ? 197.009 230.195 242.296 1.00 67.79 232 THR C O 1
ATOM 2604 N N . PHE C 3 229 ? 198.671 231.532 242.969 1.00 60.91 233 PHE C N 1
ATOM 2605 C CA . PHE C 3 229 ? 199.699 230.569 242.631 1.00 63.04 233 PHE C CA 1
ATOM 2606 C C . PHE C 3 229 ? 199.682 229.418 243.591 1.00 63.48 233 PHE C C 1
ATOM 2607 O O . PHE C 3 229 ? 199.827 228.262 243.211 1.00 66.35 233 PHE C O 1
ATOM 2615 N N . THR C 3 230 ? 199.476 229.776 244.844 1.00 62.09 234 THR C N 1
ATOM 2616 C CA . THR C 3 230 ? 199.467 228.952 246.042 1.00 65.41 234 THR C CA 1
ATOM 2617 C C . THR C 3 230 ? 200.833 228.381 246.369 1.00 62.89 234 THR C C 1
ATOM 2618 O O . THR C 3 230 ? 201.719 229.122 246.798 1.00 64.21 234 THR C O 1
ATOM 2622 N N . GLY C 3 231 ? 201.011 227.084 246.175 1.00 66.77 235 GLY C N 1
ATOM 2623 C CA . GLY C 3 231 ? 202.245 226.397 246.530 1.00 71.75 235 GLY C CA 1
ATOM 2624 C C . GLY C 3 231 ? 203.202 226.231 245.376 1.00 69.71 235 GLY C C 1
ATOM 2625 O O . GLY C 3 231 ? 203.494 227.170 244.657 1.00 65.56 235 GLY C O 1
ATOM 2626 N N . THR C 3 232 ? 203.810 225.064 245.279 1.00 70.01 236 THR C N 1
ATOM 2627 C CA . THR C 3 232 ? 204.812 224.841 244.254 1.00 67.53 236 THR C CA 1
ATOM 2628 C C . THR C 3 232 ? 204.141 224.405 242.974 1.00 70.41 236 THR C C 1
ATOM 2629 O O . THR C 3 232 ? 202.996 223.948 242.997 1.00 75.05 236 THR C O 1
ATOM 2633 N N . GLY C 3 233 ? 204.866 224.464 241.865 1.00 70.39 237 GLY C N 1
ATOM 2634 C CA . GLY C 3 233 ? 204.312 223.984 240.611 1.00 69.47 237 GLY C CA 1
ATOM 2635 C C . GLY C 3 233 ? 204.560 224.959 239.474 1.00 67.19 237 GLY C C 1
ATOM 2636 O O . GLY C 3 233 ? 205.327 225.917 239.628 1.00 63.10 237 GLY C O 1
ATOM 2637 N N . PRO C 3 234 ? 204.043 224.664 238.285 1.00 59.77 238 PRO C N 1
ATOM 2638 C CA . PRO C 3 234 ? 204.193 225.473 237.116 1.00 58.93 238 PRO C CA 1
ATOM 2639 C C . PRO C 3 234 ? 203.392 226.736 237.298 1.00 57.42 238 PRO C C 1
ATOM 2640 O O . PRO C 3 234 ? 202.295 226.679 237.863 1.00 58.61 238 PRO C O 1
ATOM 2644 N N . CYS C 3 235 ? 203.901 227.838 236.749 1.00 58.12 239 CYS C N 1
ATOM 2645 C CA . CYS C 3 235 ? 203.291 229.143 236.693 1.00 58.88 239 CYS C CA 1
ATOM 2646 C C . CYS C 3 235 ? 203.188 229.459 235.218 1.00 59.51 239 CYS C C 1
ATOM 2647 O O . CYS C 3 235 ? 204.175 229.393 234.468 1.00 61.41 239 CYS C O 1
ATOM 2650 N N . ASN C 3 236 ? 201.985 229.786 234.780 1.00 62.12 240 ASN C N 1
ATOM 2651 C CA . ASN C 3 236 ? 201.778 230.072 233.362 1.00 63.23 240 ASN C CA 1
ATOM 2652 C C . ASN C 3 236 ? 201.786 231.559 232.948 1.00 58.40 240 ASN C C 1
ATOM 2653 O O . ASN C 3 236 ? 201.475 231.870 231.797 1.00 59.46 240 ASN C O 1
ATOM 2658 N N . ASN C 3 237 ? 202.139 232.462 233.884 1.00 54.47 241 ASN C N 1
ATOM 2659 C CA . ASN C 3 237 ? 202.269 233.901 233.690 1.00 53.56 241 ASN C CA 1
ATOM 2660 C C . ASN C 3 237 ? 203.507 234.351 234.477 1.00 54.92 241 ASN C C 1
ATOM 2661 O O . ASN C 3 237 ? 203.435 234.605 235.685 1.00 59.87 241 ASN C O 1
ATOM 2666 N N . VAL C 3 238 ? 204.661 234.359 233.787 1.00 51.35 242 VAL C N 1
ATOM 2667 C CA . VAL C 3 238 ? 206.001 234.532 234.344 1.00 50.29 242 VAL C CA 1
ATOM 2668 C C . VAL C 3 238 ? 206.674 235.724 233.721 1.00 50.36 242 VAL C C 1
ATOM 2669 O O . VAL C 3 238 ? 206.547 235.919 232.526 1.00 58.82 242 VAL C O 1
ATOM 2673 N N . SER C 3 239 ? 207.387 236.510 234.506 1.00 48.38 243 SER C N 1
ATOM 2674 C CA . SER C 3 239 ? 208.083 237.660 233.947 1.00 53.01 243 SER C CA 1
ATOM 2675 C C . SER C 3 239 ? 209.514 237.752 234.445 1.00 53.26 243 SER C C 1
ATOM 2676 O O . SER C 3 239 ? 209.886 237.148 235.450 1.00 55.95 243 SER C O 1
ATOM 2679 N N . THR C 3 240 ? 210.341 238.515 233.743 1.00 55.81 244 THR C N 1
ATOM 2680 C CA . THR C 3 240 ? 211.739 238.666 234.168 1.00 56.43 244 THR C CA 1
ATOM 2681 C C . THR C 3 240 ? 212.076 240.045 234.671 1.00 61.89 244 THR C C 1
ATOM 2682 O O . THR C 3 240 ? 211.769 241.054 234.028 1.00 66.95 244 THR C O 1
ATOM 2686 N N . VAL C 3 241 ? 212.714 240.075 235.841 1.00 58.41 245 VAL C N 1
ATOM 2687 C CA . VAL C 3 241 ? 213.173 241.301 236.472 1.00 59.19 245 VAL C CA 1
ATOM 2688 C C . VAL C 3 241 ? 214.625 241.153 236.899 1.00 65.47 245 VAL C C 1
ATOM 2689 O O . VAL C 3 241 ? 215.137 240.036 237.019 1.00 66.32 245 VAL C O 1
ATOM 2693 N N . GLN C 3 242 ? 215.294 242.261 237.181 1.00 68.87 246 GLN C N 1
ATOM 2694 C CA . GLN C 3 242 ? 216.654 242.140 237.725 1.00 75.06 246 GLN C CA 1
ATOM 2695 C C . GLN C 3 242 ? 216.710 242.162 239.275 1.00 70.40 246 GLN C C 1
ATOM 2696 O O . GLN C 3 242 ? 217.634 241.578 239.862 1.00 70.17 246 GLN C O 1
ATOM 2702 N N . CYS C 3 243 ? 215.757 242.895 239.914 1.00 70.53 247 CYS C N 1
ATOM 2703 C CA . CYS C 3 243 ? 215.659 243.133 241.352 1.00 69.51 247 CYS C CA 1
ATOM 2704 C C . CYS C 3 243 ? 214.257 242.782 241.848 1.00 69.24 247 CYS C C 1
ATOM 2705 O O . CYS C 3 243 ? 213.266 242.952 241.124 1.00 73.93 247 CYS C O 1
ATOM 2708 N N . THR C 3 244 ? 214.174 242.365 243.107 1.00 62.95 248 THR C N 1
ATOM 2709 C CA . THR C 3 244 ? 212.914 242.054 243.767 1.00 56.90 248 THR C CA 1
ATOM 2710 C C . THR C 3 244 ? 212.295 243.328 244.270 1.00 64.31 248 THR C C 1
ATOM 2711 O O . THR C 3 244 ? 212.946 244.385 244.268 1.00 68.94 248 THR C O 1
ATOM 2715 N N . HIS C 3 245 ? 211.039 243.227 244.702 1.00 65.64 249 HIS C N 1
ATOM 2716 C CA . HIS C 3 245 ? 210.368 244.344 245.332 1.00 67.46 249 HIS C CA 1
ATOM 2717 C C . HIS C 3 245 ? 211.029 244.504 246.666 1.00 68.61 249 HIS C C 1
ATOM 2718 O O . HIS C 3 245 ? 211.844 243.658 247.064 1.00 70.20 249 HIS C O 1
ATOM 2725 N N . GLY C 3 246 ? 210.827 245.633 247.318 1.00 68.39 250 GLY C N 1
ATOM 2726 C CA . GLY C 3 246 ? 211.476 245.744 248.595 1.00 69.02 250 GLY C CA 1
ATOM 2727 C C . GLY C 3 246 ? 210.720 244.917 249.594 1.00 69.10 250 GLY C C 1
ATOM 2728 O O . GLY C 3 246 ? 209.495 245.010 249.690 1.00 67.27 250 GLY C O 1
ATOM 2729 N N . ILE C 3 247 ? 211.453 244.195 250.409 1.00 64.30 251 ILE C N 1
ATOM 2730 C CA . ILE C 3 247 ? 210.877 243.423 251.480 1.00 62.55 251 ILE C CA 1
ATOM 2731 C C . ILE C 3 247 ? 211.407 243.919 252.788 1.00 66.32 251 ILE C C 1
ATOM 2732 O O . ILE C 3 247 ? 212.618 243.945 252.966 1.00 66.30 251 ILE C O 1
ATOM 2737 N N . LYS C 3 248 ? 210.538 244.310 253.707 1.00 65.95 252 LYS C N 1
ATOM 2738 C CA . LYS C 3 248 ? 211.057 244.726 254.988 1.00 63.01 252 LYS C CA 1
ATOM 2739 C C . LYS C 3 248 ? 211.354 243.485 255.820 1.00 58.46 252 LYS C C 1
ATOM 2740 O O . LYS C 3 248 ? 210.490 242.615 255.933 1.00 61.22 252 LYS C O 1
ATOM 2746 N N . PRO C 3 249 ? 212.505 243.396 256.479 1.00 56.56 253 PRO C N 1
ATOM 2747 C CA . PRO C 3 249 ? 212.927 242.302 257.323 1.00 56.20 253 PRO C CA 1
ATOM 2748 C C . PRO C 3 249 ? 212.265 242.350 258.679 1.00 58.47 253 PRO C C 1
ATOM 2749 O O . PRO C 3 249 ? 212.918 242.588 259.694 1.00 61.41 253 PRO C O 1
ATOM 2753 N N . VAL C 3 250 ? 210.962 242.176 258.674 1.00 56.56 254 VAL C N 1
ATOM 2754 C CA . VAL C 3 250 ? 210.185 242.208 259.890 1.00 52.87 254 VAL C CA 1
ATOM 2755 C C . VAL C 3 250 ? 210.191 240.818 260.483 1.00 58.09 254 VAL C C 1
ATOM 2756 O O . VAL C 3 250 ? 209.895 239.850 259.788 1.00 62.24 254 VAL C O 1
ATOM 2760 N N . VAL C 3 251 ? 210.535 240.722 261.752 1.00 53.06 255 VAL C N 1
ATOM 2761 C CA . VAL C 3 251 ? 210.618 239.445 262.430 1.00 51.90 255 VAL C CA 1
ATOM 2762 C C . VAL C 3 251 ? 209.509 239.291 263.446 1.00 48.17 255 VAL C C 1
ATOM 2763 O O . VAL C 3 251 ? 209.333 240.139 264.311 1.00 52.61 255 VAL C O 1
ATOM 2767 N N . SER C 3 252 ? 208.757 238.213 263.316 1.00 47.05 256 SER C N 1
ATOM 2768 C CA . SER C 3 252 ? 207.623 237.904 264.173 1.00 40.48 256 SER C CA 1
ATOM 2769 C C . SER C 3 252 ? 207.394 236.404 264.169 1.00 49.13 256 SER C C 1
ATOM 2770 O O . SER C 3 252 ? 208.113 235.668 263.487 1.00 60.88 256 SER C O 1
ATOM 2773 N N . THR C 3 253 ? 206.404 235.945 264.935 1.00 44.50 257 THR C N 1
ATOM 2774 C CA . THR C 3 253 ? 206.092 234.526 265.063 1.00 46.46 257 THR C CA 1
ATOM 2775 C C . THR C 3 253 ? 204.708 234.128 264.577 1.00 43.40 257 THR C C 1
ATOM 2776 O O . THR C 3 253 ? 204.543 233.706 263.445 1.00 51.88 257 THR C O 1
ATOM 2780 N N . GLN C 3 254 ? 203.725 234.192 265.446 1.00 37.97 258 GLN C N 1
ATOM 2781 C CA . GLN C 3 254 ? 202.381 233.723 265.107 1.00 34.89 258 GLN C CA 1
ATOM 2782 C C . GLN C 3 254 ? 201.663 234.573 264.072 1.00 37.39 258 GLN C C 1
ATOM 2783 O O . GLN C 3 254 ? 200.859 234.079 263.275 1.00 48.20 258 GLN C O 1
ATOM 2789 N N . LEU C 3 255 ? 201.916 235.863 264.100 1.00 36.58 259 LEU C N 1
ATOM 2790 C CA . LEU C 3 255 ? 201.300 236.775 263.161 1.00 37.22 259 LEU C CA 1
ATOM 2791 C C . LEU C 3 255 ? 202.397 237.388 262.334 1.00 45.98 259 LEU C C 1
ATOM 2792 O O . LEU C 3 255 ? 203.389 237.860 262.888 1.00 48.67 259 LEU C O 1
ATOM 2797 N N . LEU C 3 256 ? 202.223 237.398 261.023 1.00 44.50 260 LEU C N 1
ATOM 2798 C CA . LEU C 3 256 ? 203.190 238.004 260.129 1.00 42.54 260 LEU C CA 1
ATOM 2799 C C . LEU C 3 256 ? 202.752 239.405 259.854 1.00 50.17 260 LEU C C 1
ATOM 2800 O O . LEU C 3 256 ? 201.638 239.639 259.357 1.00 45.54 260 LEU C O 1
ATOM 2805 N N . LEU C 3 257 ? 203.628 240.330 260.188 1.00 43.41 261 LEU C N 1
ATOM 2806 C CA . LEU C 3 257 ? 203.334 241.733 260.076 1.00 45.27 261 LEU C CA 1
ATOM 2807 C C . LEU C 3 257 ? 204.071 242.427 258.935 1.00 47.03 261 LEU C C 1
ATOM 2808 O O . LEU C 3 257 ? 205.165 242.004 258.558 1.00 49.05 261 LEU C O 1
ATOM 2813 N N . ASN C 3 258 ? 203.441 243.502 258.409 1.00 50.58 262 ASN C N 1
ATOM 2814 C CA . ASN C 3 258 ? 203.929 244.487 257.440 1.00 51.86 262 ASN C CA 1
ATOM 2815 C C . ASN C 3 258 ? 204.442 243.882 256.111 1.00 58.39 262 ASN C C 1
ATOM 2816 O O . ASN C 3 258 ? 205.377 244.416 255.501 1.00 58.37 262 ASN C O 1
ATOM 2821 N N . GLY C 3 259 ? 203.789 242.815 255.595 1.00 62.52 263 GLY C N 1
ATOM 2822 C CA . GLY C 3 259 ? 204.113 242.195 254.311 1.00 66.24 263 GLY C CA 1
ATOM 2823 C C . GLY C 3 259 ? 203.149 242.725 253.272 1.00 65.92 263 GLY C C 1
ATOM 2824 O O . GLY C 3 259 ? 202.447 243.714 253.500 1.00 65.66 263 GLY C O 1
ATOM 2825 N N . SER C 3 260 ? 203.125 242.096 252.126 1.00 62.09 264 SER C N 1
ATOM 2826 C CA . SER C 3 260 ? 202.218 242.511 251.083 1.00 67.63 264 SER C CA 1
ATOM 2827 C C . SER C 3 260 ? 200.928 241.741 251.260 1.00 66.90 264 SER C C 1
ATOM 2828 O O . SER C 3 260 ? 200.883 240.752 251.988 1.00 67.14 264 SER C O 1
ATOM 2831 N N . LEU C 3 261 ? 199.856 242.177 250.626 1.00 62.49 265 LEU C N 1
ATOM 2832 C CA . LEU C 3 261 ? 198.616 241.415 250.709 1.00 66.33 265 LEU C CA 1
ATOM 2833 C C . LEU C 3 261 ? 198.412 240.576 249.495 1.00 68.94 265 LEU C C 1
ATOM 2834 O O . LEU C 3 261 ? 198.893 240.904 248.410 1.00 72.90 265 LEU C O 1
ATOM 2839 N N . ALA C 3 262 ? 197.706 239.479 249.681 1.00 67.29 266 ALA C N 1
ATOM 2840 C CA . ALA C 3 262 ? 197.386 238.608 248.578 1.00 71.35 266 ALA C CA 1
ATOM 2841 C C . ALA C 3 262 ? 196.448 239.312 247.633 1.00 77.95 266 ALA C C 1
ATOM 2842 O O . ALA C 3 262 ? 195.521 239.993 248.061 1.00 77.83 266 ALA C O 1
ATOM 2844 N N . GLU C 3 263 ? 196.645 239.123 246.349 1.00 74.45 267 GLU C N 1
ATOM 2845 C CA . GLU C 3 263 ? 195.698 239.667 245.407 1.00 76.61 267 GLU C CA 1
ATOM 2846 C C . GLU C 3 263 ? 194.649 238.599 245.239 1.00 73.98 267 GLU C C 1
ATOM 2847 O O . GLU C 3 263 ? 194.978 237.415 245.266 1.00 73.22 267 GLU C O 1
ATOM 2853 N N . GLY C 3 264 ? 193.409 238.976 245.005 1.00 74.67 268 GLY C N 1
ATOM 2854 C CA . GLY C 3 264 ? 192.408 237.941 244.856 1.00 72.66 268 GLY C CA 1
ATOM 2855 C C . GLY C 3 264 ? 192.035 237.458 246.244 1.00 73.58 268 GLY C C 1
ATOM 2856 O O . GLY C 3 264 ? 191.966 238.257 247.163 1.00 75.86 268 GLY C O 1
ATOM 2857 N N . GLU C 3 265 ? 191.760 236.173 246.384 1.00 74.79 269 GLU C N 1
ATOM 2858 C CA . GLU C 3 265 ? 191.276 235.603 247.638 1.00 76.12 269 GLU C CA 1
ATOM 2859 C C . GLU C 3 265 ? 192.412 235.249 248.589 1.00 70.11 269 GLU C C 1
ATOM 2860 O O . GLU C 3 265 ? 193.584 235.363 248.246 1.00 69.25 269 GLU C O 1
ATOM 2866 N N . ILE C 3 266 ? 192.054 234.778 249.779 1.00 65.90 270 ILE C N 1
ATOM 2867 C CA . ILE C 3 266 ? 193.051 234.370 250.759 1.00 58.56 270 ILE C CA 1
ATOM 2868 C C . ILE C 3 266 ? 193.741 233.122 250.260 1.00 58.18 270 ILE C C 1
ATOM 2869 O O . ILE C 3 266 ? 193.099 232.173 249.793 1.00 65.35 270 ILE C O 1
ATOM 2874 N N . ILE C 3 267 ? 195.059 233.130 250.329 1.00 51.86 271 ILE C N 1
ATOM 2875 C CA . ILE C 3 267 ? 195.828 232.015 249.829 1.00 49.93 271 ILE C CA 1
ATOM 2876 C C . ILE C 3 267 ? 196.448 231.184 250.912 1.00 52.37 271 ILE C C 1
ATOM 2877 O O . ILE C 3 267 ? 197.153 231.684 251.786 1.00 52.18 271 ILE C O 1
ATOM 2882 N N . ILE C 3 268 ? 196.211 229.893 250.838 1.00 44.54 272 ILE C N 1
ATOM 2883 C CA . ILE C 3 268 ? 196.777 228.996 251.810 1.00 40.68 272 ILE C CA 1
ATOM 2884 C C . ILE C 3 268 ? 197.918 228.238 251.181 1.00 42.96 272 ILE C C 1
ATOM 2885 O O . ILE C 3 268 ? 197.734 227.519 250.200 1.00 58.05 272 ILE C O 1
ATOM 2890 N N . ARG C 3 269 ? 199.105 228.402 251.739 1.00 45.30 273 ARG C N 1
ATOM 2891 C CA . ARG C 3 269 ? 200.276 227.767 251.179 1.00 47.08 273 ARG C CA 1
ATOM 2892 C C . ARG C 3 269 ? 200.882 226.752 252.132 1.00 48.89 273 ARG C C 1
ATOM 2893 O O . ARG C 3 269 ? 201.127 227.026 253.306 1.00 51.76 273 ARG C O 1
ATOM 2901 N N . SER C 3 270 ? 201.166 225.580 251.625 1.00 47.97 274 SER C N 1
ATOM 2902 C CA . SER C 3 270 ? 201.719 224.520 252.447 1.00 53.01 274 SER C CA 1
ATOM 2903 C C . SER C 3 270 ? 202.499 223.564 251.581 1.00 62.38 274 SER C C 1
ATOM 2904 O O . SER C 3 270 ? 202.508 223.701 250.352 1.00 66.67 274 SER C O 1
ATOM 2907 N N . GLU C 3 271 ? 203.231 222.660 252.208 1.00 65.38 275 GLU C N 1
ATOM 2908 C CA . GLU C 3 271 ? 203.911 221.593 251.491 1.00 69.43 275 GLU C CA 1
ATOM 2909 C C . GLU C 3 271 ? 203.239 220.302 251.955 1.00 73.97 275 GLU C C 1
ATOM 2910 O O . GLU C 3 271 ? 203.488 219.900 253.080 1.00 76.38 275 GLU C O 1
ATOM 2916 N N . ASN C 3 272 ? 202.378 219.647 251.118 1.00 74.78 276 ASN C N 1
ATOM 2917 C CA . ASN C 3 272 ? 201.581 218.469 251.518 1.00 83.96 276 ASN C CA 1
ATOM 2918 C C . ASN C 3 272 ? 200.670 218.806 252.724 1.00 82.58 276 ASN C C 1
ATOM 2919 O O . ASN C 3 272 ? 200.904 218.340 253.847 1.00 86.98 276 ASN C O 1
ATOM 2924 N N . ILE C 3 273 ? 199.604 219.610 252.468 1.00 77.43 277 ILE C N 1
ATOM 2925 C CA . ILE C 3 273 ? 198.679 220.206 253.455 1.00 76.24 277 ILE C CA 1
ATOM 2926 C C . ILE C 3 273 ? 197.993 219.192 254.359 1.00 85.64 277 ILE C C 1
ATOM 2927 O O . ILE C 3 273 ? 197.462 219.550 255.406 1.00 86.61 277 ILE C O 1
ATOM 2932 N N . THR C 3 274 ? 197.977 217.938 253.948 1.00 87.50 278 THR C N 1
ATOM 2933 C CA . THR C 3 274 ? 197.357 216.897 254.732 1.00 91.24 278 THR C CA 1
ATOM 2934 C C . THR C 3 274 ? 198.209 216.509 255.947 1.00 93.50 278 THR C C 1
ATOM 2935 O O . THR C 3 274 ? 197.720 215.818 256.851 1.00 93.75 278 THR C O 1
ATOM 2939 N N . ASP C 3 275 ? 199.477 216.937 255.975 1.00 92.49 279 ASP C N 1
ATOM 2940 C CA . ASP C 3 275 ? 200.384 216.656 257.083 1.00 92.76 279 ASP C CA 1
ATOM 2941 C C . ASP C 3 275 ? 200.066 217.572 258.264 1.00 91.47 279 ASP C C 1
ATOM 2942 O O . ASP C 3 275 ? 199.410 218.607 258.117 1.00 89.59 279 ASP C O 1
ATOM 2947 N N . ASN C 3 276 ? 200.493 217.170 259.449 1.00 91.52 280 ASN C N 1
ATOM 2948 C CA . ASN C 3 276 ? 200.319 217.982 260.641 1.00 93.88 280 ASN C CA 1
ATOM 2949 C C . ASN C 3 276 ? 201.427 219.019 260.734 1.00 92.89 280 ASN C C 1
ATOM 2950 O O . ASN C 3 276 ? 201.250 220.136 261.257 1.00 91.76 280 ASN C O 1
ATOM 2955 N N . GLY C 3 277 ? 202.574 218.650 260.176 1.00 87.66 281 GLY C N 1
ATOM 2956 C CA . GLY C 3 277 ? 203.748 219.495 260.163 1.00 81.27 281 GLY C CA 1
ATOM 2957 C C . GLY C 3 277 ? 203.686 220.241 258.861 1.00 75.53 281 GLY C C 1
ATOM 2958 O O . GLY C 3 277 ? 202.596 220.507 258.366 1.00 75.93 281 GLY C O 1
ATOM 2959 N N . LYS C 3 278 ? 204.824 220.634 258.305 1.00 72.56 282 LYS C N 1
ATOM 2960 C CA . LYS C 3 278 ? 204.752 221.380 257.056 1.00 76.07 282 LYS C CA 1
ATOM 2961 C C . LYS C 3 278 ? 203.869 222.601 257.217 1.00 67.31 282 LYS C C 1
ATOM 2962 O O . LYS C 3 278 ? 202.840 222.746 256.551 1.00 66.60 282 LYS C O 1
ATOM 2968 N N . THR C 3 279 ? 204.307 223.470 258.113 1.00 60.71 283 THR C N 1
ATOM 2969 C CA . THR C 3 279 ? 203.611 224.659 258.542 1.00 54.09 283 THR C CA 1
ATOM 2970 C C . THR C 3 279 ? 202.968 225.406 257.401 1.00 49.04 283 THR C C 1
ATOM 2971 O O . THR C 3 279 ? 203.579 225.632 256.354 1.00 56.22 283 THR C O 1
ATOM 2975 N N . ILE C 3 280 ? 201.707 225.755 257.636 1.00 46.18 284 ILE C N 1
ATOM 2976 C CA . ILE C 3 280 ? 200.831 226.427 256.711 1.00 44.99 284 ILE C CA 1
ATOM 2977 C C . ILE C 3 280 ? 200.941 227.930 256.822 1.00 44.49 284 ILE C C 1
ATOM 2978 O O . ILE C 3 280 ? 200.817 228.509 257.907 1.00 44.36 284 ILE C O 1
ATOM 2983 N N . LEU C 3 281 ? 201.159 228.575 255.697 1.00 41.46 285 LEU C N 1
ATOM 2984 C CA . LEU C 3 281 ? 201.240 230.014 255.677 1.00 36.24 285 LEU C CA 1
ATOM 2985 C C . LEU C 3 281 ? 199.968 230.551 255.058 1.00 38.97 285 LEU C C 1
ATOM 2986 O O . LEU C 3 281 ? 199.640 230.232 253.913 1.00 48.36 285 LEU C O 1
ATOM 2991 N N . VAL C 3 282 ? 199.222 231.341 255.806 1.00 34.82 286 VAL C N 1
ATOM 2992 C CA . VAL C 3 282 ? 197.985 231.871 255.266 1.00 33.09 286 VAL C CA 1
ATOM 2993 C C . VAL C 3 282 ? 198.201 233.322 254.926 1.00 40.04 286 VAL C C 1
ATOM 2994 O O . VAL C 3 282 ? 198.504 234.142 255.795 1.00 47.72 286 VAL C O 1
ATOM 2998 N N . HIS C 3 283 ? 198.034 233.646 253.664 1.00 43.37 287 HIS C N 1
ATOM 2999 C CA . HIS C 3 283 ? 198.292 234.985 253.189 1.00 48.33 287 HIS C CA 1
ATOM 3000 C C . HIS C 3 283 ? 196.976 235.709 252.959 1.00 54.75 287 HIS C C 1
ATOM 3001 O O . HIS C 3 283 ? 196.145 235.315 252.128 1.00 57.33 287 HIS C O 1
ATOM 3008 N N . LEU C 3 284 ? 196.748 236.747 253.743 1.00 52.61 288 LEU C N 1
ATOM 3009 C CA . LEU C 3 284 ? 195.477 237.436 253.721 1.00 57.36 288 LEU C CA 1
ATOM 3010 C C . LEU C 3 284 ? 195.456 238.427 252.564 1.00 63.16 288 LEU C C 1
ATOM 3011 O O . LEU C 3 284 ? 196.512 238.962 252.226 1.00 62.10 288 LEU C O 1
ATOM 3016 N N . ASN C 3 285 ? 194.256 238.689 251.975 1.00 65.63 289 ASN C N 1
ATOM 3017 C CA . ASN C 3 285 ? 194.040 239.692 250.918 1.00 67.86 289 ASN C CA 1
ATOM 3018 C C . ASN C 3 285 ? 193.625 241.080 251.467 1.00 65.85 289 ASN C C 1
ATOM 3019 O O . ASN C 3 285 ? 193.571 242.058 250.717 1.00 69.05 289 ASN C O 1
ATOM 3024 N N . GLU C 3 286 ? 193.367 241.182 252.790 1.00 67.29 290 GLU C N 1
ATOM 3025 C CA . GLU C 3 286 ? 192.965 242.371 253.534 1.00 74.40 290 GLU C CA 1
ATOM 3026 C C . GLU C 3 286 ? 193.791 242.368 254.794 1.00 71.20 290 GLU C C 1
ATOM 3027 O O . GLU C 3 286 ? 193.989 241.309 255.388 1.00 72.12 290 GLU C O 1
ATOM 3033 N N . SER C 3 287 ? 194.256 243.524 255.214 1.00 59.61 291 SER C N 1
ATOM 3034 C CA . SER C 3 287 ? 195.036 243.615 256.428 1.00 59.21 291 SER C CA 1
ATOM 3035 C C . SER C 3 287 ? 194.188 243.769 257.666 1.00 55.78 291 SER C C 1
ATOM 3036 O O . SER C 3 287 ? 193.051 244.247 257.608 1.00 58.52 291 SER C O 1
ATOM 3039 N N . VAL C 3 288 ? 194.779 243.434 258.807 1.00 56.68 292 VAL C N 1
ATOM 3040 C CA . VAL C 3 288 ? 194.133 243.686 260.085 1.00 53.70 292 VAL C CA 1
ATOM 3041 C C . VAL C 3 288 ? 195.011 244.616 260.908 1.00 57.80 292 VAL C C 1
ATOM 3042 O O . VAL C 3 288 ? 196.199 244.367 261.110 1.00 55.72 292 VAL C O 1
ATOM 3046 N N . LYS C 3 289 ? 194.447 245.724 261.351 1.00 56.27 293 LYS C N 1
ATOM 3047 C CA . LYS C 3 289 ? 195.220 246.676 262.134 1.00 54.16 293 LYS C CA 1
ATOM 3048 C C . LYS C 3 289 ? 195.420 246.194 263.548 1.00 55.69 293 LYS C C 1
ATOM 3049 O O . LYS C 3 289 ? 194.456 245.813 264.212 1.00 59.17 293 LYS C O 1
ATOM 3055 N N . ILE C 3 290 ? 196.658 246.237 264.018 1.00 54.23 294 ILE C N 1
ATOM 3056 C CA . ILE C 3 290 ? 196.946 245.890 265.399 1.00 51.15 294 ILE C CA 1
ATOM 3057 C C . ILE C 3 290 ? 197.713 247.015 266.085 1.00 56.58 294 ILE C C 1
ATOM 3058 O O . ILE C 3 290 ? 198.777 247.441 265.621 1.00 58.32 294 ILE C O 1
ATOM 3063 N N . GLU C 3 291 ? 197.195 247.478 267.214 1.00 59.51 295 GLU C N 1
ATOM 3064 C CA . GLU C 3 291 ? 197.869 248.546 267.954 1.00 58.23 295 GLU C CA 1
ATOM 3065 C C . GLU C 3 291 ? 198.371 248.052 269.306 1.00 58.42 295 GLU C C 1
ATOM 3066 O O . GLU C 3 291 ? 197.563 247.653 270.144 1.00 60.08 295 GLU C O 1
ATOM 3072 N N . CYS C 3 292 ? 199.697 248.099 269.525 1.00 54.94 296 CYS C N 1
ATOM 3073 C CA . CYS C 3 292 ? 200.371 247.595 270.719 1.00 55.93 296 CYS C CA 1
ATOM 3074 C C . CYS C 3 292 ? 200.992 248.724 271.520 1.00 61.36 296 CYS C C 1
ATOM 3075 O O . CYS C 3 292 ? 201.576 249.668 270.980 1.00 62.33 296 CYS C O 1
ATOM 3078 N N . THR C 3 293 ? 200.901 248.606 272.828 1.00 57.42 297 THR C N 1
ATOM 3079 C CA . THR C 3 293 ? 201.450 249.643 273.663 1.00 54.56 297 THR C CA 1
ATOM 3080 C C . THR C 3 293 ? 201.913 249.235 275.044 1.00 58.34 297 THR C C 1
ATOM 3081 O O . THR C 3 293 ? 201.474 248.236 275.633 1.00 58.02 297 THR C O 1
ATOM 3085 N N . ARG C 3 294 ? 202.826 250.051 275.546 1.00 55.94 298 ARG C N 1
ATOM 3086 C CA . ARG C 3 294 ? 203.374 249.987 276.885 1.00 54.76 298 ARG C CA 1
ATOM 3087 C C . ARG C 3 294 ? 203.150 251.340 277.556 1.00 56.43 298 ARG C C 1
ATOM 3088 O O . ARG C 3 294 ? 203.999 252.235 277.465 1.00 58.84 298 ARG C O 1
ATOM 3096 N N . PRO C 3 295 ? 202.000 251.553 278.199 1.00 51.04 299 PRO C N 1
ATOM 3097 C CA . PRO C 3 295 ? 201.525 252.817 278.723 1.00 56.62 299 PRO C CA 1
ATOM 3098 C C . PRO C 3 295 ? 202.131 253.219 280.056 1.00 63.73 299 PRO C C 1
ATOM 3099 O O . PRO C 3 295 ? 201.409 253.363 281.037 1.00 69.40 299 PRO C O 1
ATOM 3103 N N . ASN C 3 296 ? 203.434 253.363 280.105 1.00 62.88 300 ASN C N 1
ATOM 3104 C CA . ASN C 3 296 ? 204.104 253.787 281.335 1.00 65.30 300 ASN C CA 1
ATOM 3105 C C . ASN C 3 296 ? 205.393 254.502 280.964 1.00 68.37 300 ASN C C 1
ATOM 3106 O O . ASN C 3 296 ? 205.923 254.221 279.896 1.00 67.15 300 ASN C O 1
ATOM 3111 N N . ASN C 3 297 ? 205.897 255.408 281.841 1.00 65.79 301 ASN C N 1
ATOM 3112 C CA . ASN C 3 297 ? 207.107 256.201 281.624 1.00 63.77 301 ASN C CA 1
ATOM 3113 C C . ASN C 3 297 ? 208.314 255.601 282.353 1.00 62.69 301 ASN C C 1
ATOM 3114 O O . ASN C 3 297 ? 208.422 255.684 283.583 1.00 63.76 301 ASN C O 1
ATOM 3119 N N . LYS C 3 298 ? 209.228 254.964 281.599 1.00 57.63 302 LYS C N 1
ATOM 3120 C CA . LYS C 3 298 ? 210.420 254.315 282.140 1.00 58.50 302 LYS C CA 1
ATOM 3121 C C . LYS C 3 298 ? 211.576 255.305 282.102 1.00 57.23 302 LYS C C 1
ATOM 3122 O O . LYS C 3 298 ? 211.561 256.243 281.297 1.00 60.82 302 LYS C O 1
ATOM 3128 N N . THR C 3 299 ? 212.556 255.128 282.984 1.00 55.87 303 THR C N 1
ATOM 3129 C CA . THR C 3 299 ? 213.753 255.958 282.939 1.00 57.51 303 THR C CA 1
ATOM 3130 C C . THR C 3 299 ? 214.957 255.062 282.808 1.00 59.46 303 THR C C 1
ATOM 3131 O O . THR C 3 299 ? 214.888 253.863 283.110 1.00 60.88 303 THR C O 1
ATOM 3135 N N . ARG C 3 300 ? 216.078 255.644 282.427 1.00 57.13 304 ARG C N 1
ATOM 3136 C CA . ARG C 3 300 ? 217.300 254.889 282.253 1.00 55.23 304 ARG C CA 1
ATOM 3137 C C . ARG C 3 300 ? 218.460 255.448 283.035 1.00 59.91 304 ARG C C 1
ATOM 3138 O O . ARG C 3 300 ? 218.672 256.659 283.093 1.00 65.88 304 ARG C O 1
ATOM 3146 N N . THR C 3 301 ? 219.213 254.549 283.651 1.00 55.68 305 THR C N 1
ATOM 3147 C CA . THR C 3 301 ? 220.384 254.947 284.411 1.00 55.18 305 THR C CA 1
ATOM 3148 C C . THR C 3 301 ? 221.640 254.393 283.794 1.00 60.81 305 THR C C 1
ATOM 3149 O O . THR C 3 301 ? 221.750 253.192 283.525 1.00 60.37 305 THR C O 1
ATOM 3153 N N . SER C 3 302 ? 222.606 255.268 283.577 1.00 63.81 306 SER C N 1
ATOM 3154 C CA . SER C 3 302 ? 223.858 254.833 282.998 1.00 65.40 306 SER C CA 1
ATOM 3155 C C . SER C 3 302 ? 224.821 254.440 284.095 1.00 63.80 306 SER C C 1
ATOM 3156 O O . SER C 3 302 ? 225.254 255.281 284.878 1.00 70.21 306 SER C O 1
ATOM 3159 N N . ILE C 3 303 ? 225.181 253.177 284.128 1.00 61.44 307 ILE C N 1
ATOM 3160 C CA . ILE C 3 303 ? 226.089 252.672 285.128 1.00 63.92 307 ILE C CA 1
ATOM 3161 C C . ILE C 3 303 ? 227.409 252.386 284.490 1.00 67.82 307 ILE C C 1
ATOM 3162 O O . ILE C 3 303 ? 227.510 251.610 283.545 1.00 66.62 307 ILE C O 1
ATOM 3167 N N . ARG C 3 304 ? 228.454 252.998 284.989 1.00 69.94 308 ARG C N 1
ATOM 3168 C CA . ARG C 3 304 ? 229.726 252.718 284.378 1.00 69.35 308 ARG C CA 1
ATOM 3169 C C . ARG C 3 304 ? 230.107 251.325 284.805 1.00 68.89 308 ARG C C 1
ATOM 3170 O O . ARG C 3 304 ? 229.988 251.010 285.987 1.00 72.78 308 ARG C O 1
ATOM 3178 N N . ILE C 3 305 ? 230.552 250.483 283.875 1.00 71.23 309 ILE C N 1
ATOM 3179 C CA . ILE C 3 305 ? 230.942 249.147 284.299 1.00 70.19 309 ILE C CA 1
ATOM 3180 C C . ILE C 3 305 ? 232.411 248.883 284.030 1.00 75.02 309 ILE C C 1
ATOM 3181 O O . ILE C 3 305 ? 232.968 247.906 284.527 1.00 78.79 309 ILE C O 1
ATOM 3186 N N . GLY C 3 306 ? 233.061 249.765 283.274 1.00 80.21 312 GLY C N 1
ATOM 3187 C CA . GLY C 3 306 ? 234.464 249.544 282.983 1.00 87.51 312 GLY C CA 1
ATOM 3188 C C . GLY C 3 306 ? 235.121 250.684 282.203 1.00 90.24 312 GLY C C 1
ATOM 3189 O O . GLY C 3 306 ? 234.487 251.698 281.869 1.00 89.24 312 GLY C O 1
ATOM 3190 N N . PRO C 3 307 ? 236.381 250.508 281.801 1.00 89.27 313 PRO C N 1
ATOM 3191 C CA . PRO C 3 307 ? 237.215 251.476 281.129 1.00 88.53 313 PRO C CA 1
ATOM 3192 C C . PRO C 3 307 ? 236.765 251.693 279.706 1.00 86.53 313 PRO C C 1
ATOM 3193 O O . PRO C 3 307 ? 237.329 251.108 278.775 1.00 86.09 313 PRO C O 1
ATOM 3197 N N . GLY C 3 308 ? 235.697 252.490 279.580 1.00 88.86 314 GLY C N 1
ATOM 3198 C CA . GLY C 3 308 ? 235.055 252.796 278.312 1.00 92.88 314 GLY C CA 1
ATOM 3199 C C . GLY C 3 308 ? 233.721 252.074 278.120 1.00 89.65 314 GLY C C 1
ATOM 3200 O O . GLY C 3 308 ? 233.190 252.029 277.007 1.00 86.58 314 GLY C O 1
ATOM 3201 N N . GLN C 3 309 ? 233.187 251.470 279.186 1.00 83.43 315 GLN C N 1
ATOM 3202 C CA . GLN C 3 309 ? 231.927 250.741 279.068 1.00 76.00 315 GLN C CA 1
ATOM 3203 C C . GLN C 3 309 ? 230.885 251.150 280.090 1.00 75.82 315 GLN C C 1
ATOM 3204 O O . GLN C 3 309 ? 231.206 251.439 281.253 1.00 77.56 315 GLN C O 1
ATOM 3210 N N . ALA C 3 310 ? 229.622 251.078 279.679 1.00 68.16 316 ALA C N 1
ATOM 3211 C CA . ALA C 3 310 ? 228.505 251.355 280.564 1.00 69.31 316 ALA C CA 1
ATOM 3212 C C . ALA C 3 310 ? 227.330 250.470 280.240 1.00 68.63 316 ALA C C 1
ATOM 3213 O O . ALA C 3 310 ? 227.124 250.064 279.096 1.00 75.21 316 ALA C O 1
ATOM 3215 N N . PHE C 3 311 ? 226.564 250.212 281.267 1.00 63.77 317 PHE C N 1
ATOM 3216 C CA . PHE C 3 311 ? 225.356 249.431 281.253 1.00 59.62 317 PHE C CA 1
ATOM 3217 C C . PHE C 3 311 ? 224.152 250.287 281.445 1.00 63.83 317 PHE C C 1
ATOM 3218 O O . PHE C 3 311 ? 224.173 251.233 282.235 1.00 64.65 317 PHE C O 1
ATOM 3226 N N . TYR C 3 312 ? 223.105 249.992 280.713 1.00 60.14 318 TYR C N 1
ATOM 3227 C CA . TYR C 3 312 ? 221.901 250.758 280.917 1.00 60.37 318 TYR C CA 1
ATOM 3228 C C . TYR C 3 312 ? 220.879 250.021 281.745 1.00 57.29 318 TYR C C 1
ATOM 3229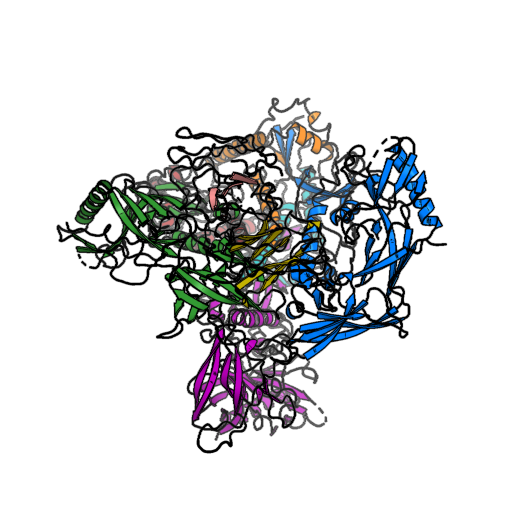 O O . TYR C 3 312 ? 220.317 249.011 281.321 1.00 58.47 318 TYR C O 1
ATOM 3238 N N . ALA C 3 313 ? 220.651 250.544 282.934 1.00 55.67 319 ALA C N 1
ATOM 3239 C CA . ALA C 3 313 ? 219.774 249.954 283.916 1.00 53.81 319 ALA C CA 1
ATOM 3240 C C . ALA C 3 313 ? 218.396 250.568 283.865 1.00 57.70 319 ALA C C 1
ATOM 3241 O O . ALA C 3 313 ? 218.241 251.744 283.517 1.00 59.20 319 ALA C O 1
ATOM 3243 N N . THR C 3 314 ? 217.403 249.797 284.283 1.00 55.15 320 THR C N 1
ATOM 3244 C CA . THR C 3 314 ? 216.049 250.319 284.422 1.00 53.18 320 THR C CA 1
ATOM 3245 C C . THR C 3 314 ? 215.853 250.945 285.797 1.00 52.91 320 THR C C 1
ATOM 3246 O O . THR C 3 314 ? 216.134 250.334 286.837 1.00 55.05 320 THR C O 1
ATOM 3250 N N . GLY C 3 315 ? 215.366 252.183 285.795 1.00 55.83 321 GLY C N 1
ATOM 3251 C CA . GLY C 3 315 ? 215.117 252.916 287.027 1.00 53.03 321 GLY C CA 1
ATOM 3252 C C . GLY C 3 315 ? 213.636 252.959 287.367 1.00 54.50 321 GLY C C 1
ATOM 3253 O O . GLY C 3 315 ? 212.859 252.106 286.956 1.00 61.88 321 GLY C O 1
ATOM 3254 N N . GLN C 3 316 ? 213.215 253.981 288.088 1.00 50.51 322 GLN C N 1
ATOM 3255 C CA . GLN C 3 316 ? 211.831 254.002 288.520 1.00 52.02 322 GLN C CA 1
ATOM 3256 C C . GLN C 3 316 ? 210.862 254.200 287.370 1.00 56.19 322 GLN C C 1
ATOM 3257 O O . GLN C 3 316 ? 211.130 254.948 286.436 1.00 61.49 322 GLN C O 1
ATOM 3263 N N . VAL C 3 317 ? 209.722 253.530 287.458 1.00 54.74 323 VAL C N 1
ATOM 3264 C CA . VAL C 3 317 ? 208.696 253.629 286.431 1.00 60.06 323 VAL C CA 1
ATOM 3265 C C . VAL C 3 317 ? 207.498 254.445 286.904 1.00 66.75 323 VAL C C 1
ATOM 3266 O O . VAL C 3 317 ? 206.891 254.165 287.940 1.00 74.29 323 VAL C O 1
ATOM 3270 N N . ILE C 3 318 A 207.180 255.452 286.111 1.00 58.47 323 ILE C N 1
ATOM 3271 C CA . ILE C 3 318 A 206.159 256.453 286.337 1.00 60.23 323 ILE C CA 1
ATOM 3272 C C . ILE C 3 318 A 204.825 256.203 285.631 1.00 70.81 323 ILE C C 1
ATOM 3273 O O . ILE C 3 318 A 204.765 255.936 284.427 1.00 75.35 323 ILE C O 1
ATOM 3278 N N . GLY C 3 319 ? 203.725 256.324 286.373 1.00 79.10 324 GLY C N 1
ATOM 3279 C CA . GLY C 3 319 ? 202.406 256.155 285.769 1.00 86.76 324 GLY C CA 1
ATOM 3280 C C . GLY C 3 319 ? 201.663 254.951 286.305 1.00 99.00 324 GLY C C 1
ATOM 3281 O O . GLY C 3 319 ? 202.058 254.364 287.311 1.00 94.03 324 GLY C O 1
ATOM 3282 N N . ASP C 3 320 ? 200.536 254.640 285.669 1.00 102.22 325 ASP C N 1
ATOM 3283 C CA . ASP C 3 320 ? 199.698 253.533 286.095 1.00 106.33 325 ASP C CA 1
ATOM 3284 C C . ASP C 3 320 ? 200.381 252.249 285.690 1.00 96.31 325 ASP C C 1
ATOM 3285 O O . ASP C 3 320 ? 201.250 252.240 284.816 1.00 88.39 325 ASP C O 1
ATOM 3290 N N . ILE C 3 321 ? 200.010 251.164 286.321 1.00 95.31 326 ILE C N 1
ATOM 3291 C CA . ILE C 3 321 ? 200.639 249.913 285.982 1.00 89.93 326 ILE C CA 1
ATOM 3292 C C . ILE C 3 321 ? 199.677 249.043 285.214 1.00 91.33 326 ILE C C 1
ATOM 3293 O O . ILE C 3 321 ? 198.798 248.412 285.793 1.00 92.29 326 ILE C O 1
ATOM 3298 N N . ARG C 3 322 ? 199.867 248.978 283.905 1.00 84.83 327 ARG C N 1
ATOM 3299 C CA . ARG C 3 322 ? 198.951 248.226 283.063 1.00 87.90 327 ARG C CA 1
ATOM 3300 C C . ARG C 3 322 ? 199.666 247.176 282.236 1.00 77.74 327 ARG C C 1
ATOM 3301 O O . ARG C 3 322 ? 199.086 246.617 281.310 1.00 77.50 327 ARG C O 1
ATOM 3309 N N . GLU C 3 323 ? 200.921 246.918 282.580 1.00 73.16 328 GLU C N 1
ATOM 3310 C CA . GLU C 3 323 ? 201.768 245.970 281.862 1.00 68.68 328 GLU C CA 1
ATOM 3311 C C . GLU C 3 323 ? 201.928 246.437 280.413 1.00 60.63 328 GLU C C 1
ATOM 3312 O O . GLU C 3 323 ? 202.516 247.492 280.162 1.00 68.80 328 GLU C O 1
ATOM 3318 N N . ALA C 3 324 ? 201.442 245.644 279.472 1.00 56.55 329 ALA C N 1
ATOM 3319 C CA . ALA C 3 324 ? 201.495 245.943 278.054 1.00 53.11 329 ALA C CA 1
ATOM 3320 C C . ALA C 3 324 ? 200.340 245.213 277.407 1.00 55.26 329 ALA C C 1
ATOM 3321 O O . ALA C 3 324 ? 199.844 244.211 277.941 1.00 60.80 329 ALA C O 1
ATOM 3323 N N . TYR C 3 325 ? 199.879 245.718 276.284 1.00 51.63 330 TYR C N 1
ATOM 3324 C CA . TYR C 3 325 ? 198.783 245.047 275.603 1.00 53.51 330 TYR C CA 1
ATOM 3325 C C . TYR C 3 325 ? 198.679 245.414 274.123 1.00 56.71 330 TYR C C 1
ATOM 3326 O O . TYR C 3 325 ? 199.262 246.423 273.704 1.00 57.29 330 TYR C O 1
ATOM 3335 N N . CYS C 3 326 ? 197.908 244.604 273.342 1.00 49.56 331 CYS C N 1
ATOM 3336 C CA . CYS C 3 326 ? 197.594 244.883 271.927 1.00 47.92 331 CYS C CA 1
ATOM 3337 C C . CYS C 3 326 ? 196.085 244.868 271.660 1.00 54.69 331 CYS C C 1
ATOM 3338 O O . CYS C 3 326 ? 195.360 243.962 272.075 1.00 55.05 331 CYS C O 1
ATOM 3341 N N . ASN C 3 327 ? 195.626 245.878 270.923 1.00 52.73 332 ASN C N 1
ATOM 3342 C CA . ASN C 3 327 ? 194.234 246.090 270.532 1.00 47.75 332 ASN C CA 1
ATOM 3343 C C . ASN C 3 327 ? 193.964 245.669 269.077 1.00 54.47 332 ASN C C 1
ATOM 3344 O O . ASN C 3 327 ? 194.594 246.172 268.135 1.00 59.49 332 ASN C O 1
ATOM 3349 N N . ILE C 3 328 ? 193.039 244.698 268.910 1.00 54.20 333 ILE C N 1
ATOM 3350 C CA . ILE C 3 328 ? 192.578 244.126 267.634 1.00 48.62 333 ILE C CA 1
ATOM 3351 C C . ILE C 3 328 ? 191.064 244.309 267.531 1.00 58.66 333 ILE C C 1
ATOM 3352 O O . ILE C 3 328 ? 190.342 243.978 268.471 1.00 62.12 333 ILE C O 1
ATOM 3357 N N . SER C 3 329 ? 190.560 244.859 266.425 1.00 55.49 334 SER C N 1
ATOM 3358 C CA . SER C 3 329 ? 189.109 245.037 266.302 1.00 60.77 334 SER C CA 1
ATOM 3359 C C . SER C 3 329 ? 188.449 243.667 266.309 1.00 64.44 334 SER C C 1
ATOM 3360 O O . SER C 3 329 ? 188.941 242.737 265.657 1.00 64.33 334 SER C O 1
ATOM 3363 N N . GLU C 3 330 ? 187.322 243.532 267.006 1.00 68.89 335 GLU C N 1
ATOM 3364 C CA . GLU C 3 330 ? 186.719 242.216 267.132 1.00 69.50 335 GLU C CA 1
ATOM 3365 C C . GLU C 3 330 ? 186.066 241.730 265.877 1.00 68.59 335 GLU C C 1
ATOM 3366 O O . GLU C 3 330 ? 186.241 240.569 265.494 1.00 67.03 335 GLU C O 1
ATOM 3372 N N . SER C 3 331 ? 185.310 242.599 265.216 1.00 68.89 336 SER C N 1
ATOM 3373 C CA . SER C 3 331 ? 184.607 242.149 264.039 1.00 70.81 336 SER C CA 1
ATOM 3374 C C . SER C 3 331 ? 185.571 241.875 262.919 1.00 64.65 336 SER C C 1
ATOM 3375 O O . SER C 3 331 ? 185.352 240.971 262.106 1.00 65.05 336 SER C O 1
ATOM 3378 N N . THR C 3 332 ? 186.678 242.609 262.899 1.00 59.80 337 THR C N 1
ATOM 3379 C CA . THR C 3 332 ? 187.641 242.408 261.853 1.00 56.54 337 THR C CA 1
ATOM 3380 C C . THR C 3 332 ? 188.267 241.056 262.038 1.00 57.63 337 THR C C 1
ATOM 3381 O O . THR C 3 332 ? 188.387 240.287 261.077 1.00 58.65 337 THR C O 1
ATOM 3385 N N . TRP C 3 333 ? 188.667 240.739 263.270 1.00 56.33 338 TRP C N 1
ATOM 3386 C CA . TRP C 3 333 ? 189.269 239.442 263.494 1.00 53.42 338 TRP C CA 1
ATOM 3387 C C . TRP C 3 333 ? 188.311 238.289 263.213 1.00 55.50 338 TRP C C 1
ATOM 3388 O O . TRP C 3 333 ? 188.718 237.325 262.553 1.00 56.28 338 TRP C O 1
ATOM 3399 N N . ASN C 3 334 ? 187.035 238.371 263.702 1.00 58.85 339 ASN C N 1
ATOM 3400 C CA . ASN C 3 334 ? 186.021 237.326 263.537 1.00 61.49 339 ASN C CA 1
ATOM 3401 C C . ASN C 3 334 ? 185.743 237.047 262.045 1.00 63.59 339 ASN C C 1
ATOM 3402 O O . ASN C 3 334 ? 185.734 235.879 261.630 1.00 68.51 339 ASN C O 1
ATOM 3407 N N . GLU C 3 335 ? 185.617 238.116 261.206 1.00 61.79 340 GLU C N 1
ATOM 3408 C CA . GLU C 3 335 ? 185.361 237.986 259.774 1.00 63.77 340 GLU C CA 1
ATOM 3409 C C . GLU C 3 335 ? 186.595 237.458 259.060 1.00 62.80 340 GLU C C 1
ATOM 3410 O O . GLU C 3 335 ? 186.483 236.599 258.184 1.00 65.29 340 GLU C O 1
ATOM 3416 N N . THR C 3 336 ? 187.776 237.924 259.462 1.00 56.08 341 THR C N 1
ATOM 3417 C CA . THR C 3 336 ? 188.987 237.484 258.813 1.00 49.17 341 THR C CA 1
ATOM 3418 C C . THR C 3 336 ? 189.186 236.012 259.045 1.00 54.32 341 THR C C 1
ATOM 3419 O O . THR C 3 336 ? 189.505 235.268 258.114 1.00 56.07 341 THR C O 1
ATOM 3423 N N . LEU C 3 337 ? 188.980 235.566 260.278 1.00 53.65 342 LEU C N 1
ATOM 3424 C CA . LEU C 3 337 ? 189.200 234.177 260.564 1.00 52.21 342 LEU C CA 1
ATOM 3425 C C . LEU C 3 337 ? 188.166 233.342 259.833 1.00 59.62 342 LEU C C 1
ATOM 3426 O O . LEU C 3 337 ? 188.491 232.258 259.344 1.00 60.80 342 LEU C O 1
ATOM 3431 N N . GLY C 3 338 ? 186.916 233.811 259.757 1.00 61.10 343 GLY C N 1
ATOM 3432 C CA . GLY C 3 338 ? 185.905 233.045 259.050 1.00 67.09 343 GLY C CA 1
ATOM 3433 C C . GLY C 3 338 ? 186.268 232.868 257.581 1.00 65.00 343 GLY C C 1
ATOM 3434 O O . GLY C 3 338 ? 186.074 231.785 257.019 1.00 67.12 343 GLY C O 1
ATOM 3435 N N . LYS C 3 339 ? 186.815 233.911 256.955 1.00 60.34 344 LYS C N 1
ATOM 3436 C CA . LYS C 3 339 ? 187.221 233.805 255.563 1.00 63.26 344 LYS C CA 1
ATOM 3437 C C . LYS C 3 339 ? 188.332 232.771 255.402 1.00 61.73 344 LYS C C 1
ATOM 3438 O O . LYS C 3 339 ? 188.342 232.015 254.425 1.00 66.29 344 LYS C O 1
ATOM 3444 N N . VAL C 3 340 ? 189.248 232.704 256.372 1.00 56.38 345 VAL C N 1
ATOM 3445 C CA . VAL C 3 340 ? 190.314 231.719 256.299 1.00 51.91 345 VAL C CA 1
ATOM 3446 C C . VAL C 3 340 ? 189.707 230.338 256.346 1.00 60.31 345 VAL C C 1
ATOM 3447 O O . VAL C 3 340 ? 190.137 229.453 255.606 1.00 62.14 345 VAL C O 1
ATOM 3451 N N . VAL C 3 341 ? 188.722 230.150 257.213 1.00 60.00 346 VAL C N 1
ATOM 3452 C CA . VAL C 3 341 ? 188.061 228.867 257.325 1.00 63.54 346 VAL C CA 1
ATOM 3453 C C . VAL C 3 341 ? 187.378 228.492 256.032 1.00 66.41 346 VAL C C 1
ATOM 3454 O O . VAL C 3 341 ? 187.474 227.345 255.588 1.00 69.60 346 VAL C O 1
ATOM 3458 N N . LYS C 3 342 ? 186.710 229.438 255.399 1.00 64.50 347 LYS C N 1
ATOM 3459 C CA . LYS C 3 342 ? 186.076 229.111 254.142 1.00 69.22 347 LYS C CA 1
ATOM 3460 C C . LYS C 3 342 ? 187.109 228.603 253.146 1.00 68.16 347 LYS C C 1
ATOM 3461 O O . LYS C 3 342 ? 186.822 227.684 252.380 1.00 72.48 347 LYS C O 1
ATOM 3467 N N . GLN C 3 343 ? 188.319 229.162 253.165 1.00 64.24 348 GLN C N 1
ATOM 3468 C CA . GLN C 3 343 ? 189.340 228.657 252.263 1.00 67.79 348 GLN C CA 1
ATOM 3469 C C . GLN C 3 343 ? 189.882 227.309 252.751 1.00 69.21 348 GLN C C 1
ATOM 3470 O O . GLN C 3 343 ? 190.166 226.430 251.948 1.00 75.22 348 GLN C O 1
ATOM 3476 N N . LEU C 3 344 ? 189.946 227.075 254.060 1.00 65.20 349 LEU C N 1
ATOM 3477 C CA . LEU C 3 344 ? 190.405 225.768 254.542 1.00 67.65 349 LEU C CA 1
ATOM 3478 C C . LEU C 3 344 ? 189.454 224.683 254.067 1.00 73.41 349 LEU C C 1
ATOM 3479 O O . LEU C 3 344 ? 189.886 223.589 253.693 1.00 75.15 349 LEU C O 1
ATOM 3484 N N . ARG C 3 345 ? 188.177 225.018 253.965 1.00 72.72 350 ARG C N 1
ATOM 3485 C CA . ARG C 3 345 ? 187.153 224.091 253.497 1.00 76.92 350 ARG C CA 1
ATOM 3486 C C . ARG C 3 345 ? 187.325 223.707 252.017 1.00 79.27 350 ARG C C 1
ATOM 3487 O O . ARG C 3 345 ? 186.610 222.847 251.506 1.00 82.95 350 ARG C O 1
ATOM 3495 N N . LYS C 3 346 ? 188.238 224.364 251.296 1.00 79.17 351 LYS C N 1
ATOM 3496 C CA . LYS C 3 346 ? 188.519 223.989 249.920 1.00 83.77 351 LYS C CA 1
ATOM 3497 C C . LYS C 3 346 ? 189.623 222.932 249.874 1.00 80.48 351 LYS C C 1
ATOM 3498 O O . LYS C 3 346 ? 189.882 222.346 248.821 1.00 83.10 351 LYS C O 1
ATOM 3504 N N . HIS C 3 347 ? 190.291 222.711 251.008 1.00 75.73 352 HIS C N 1
ATOM 3505 C CA . HIS C 3 347 ? 191.370 221.744 251.113 1.00 76.13 352 HIS C CA 1
ATOM 3506 C C . HIS C 3 347 ? 190.918 220.564 251.940 1.00 79.92 352 HIS C C 1
ATOM 3507 O O . HIS C 3 347 ? 191.401 219.442 251.770 1.00 83.16 352 HIS C O 1
ATOM 3514 N N . PHE C 3 348 ? 189.957 220.818 252.813 1.00 78.60 353 PHE C N 1
ATOM 3515 C CA . PHE C 3 348 ? 189.440 219.802 253.686 1.00 81.08 353 PHE C CA 1
ATOM 3516 C C . PHE C 3 348 ? 187.934 219.684 253.443 1.00 85.95 353 PHE C C 1
ATOM 3517 O O . PHE C 3 348 ? 187.307 220.680 253.112 1.00 84.62 353 PHE C O 1
ATOM 3525 N N . PRO C 3 349 ? 187.321 218.507 253.624 1.00 94.92 354 PRO C N 1
ATOM 3526 C CA . PRO C 3 349 ? 185.893 218.254 253.526 1.00 102.75 354 PRO C CA 1
ATOM 3527 C C . PRO C 3 349 ? 185.219 219.013 254.628 1.00 102.64 354 PRO C C 1
ATOM 3528 O O . PRO C 3 349 ? 185.913 219.579 255.469 1.00 98.72 354 PRO C O 1
ATOM 3532 N N . HIS C 3 350 ? 183.895 219.117 254.614 1.00 104.80 355 HIS C N 1
ATOM 3533 C CA . HIS C 3 350 ? 183.304 219.793 255.750 1.00 104.75 355 HIS C CA 1
ATOM 3534 C C . HIS C 3 350 ? 183.764 218.992 256.961 1.00 103.03 355 HIS C C 1
ATOM 3535 O O . HIS C 3 350 ? 183.572 217.776 257.030 1.00 101.57 355 HIS C O 1
ATOM 3542 N N . LYS C 3 351 ? 184.370 219.692 257.901 1.00 100.41 356 LYS C N 1
ATOM 3543 C CA . LYS C 3 351 ? 184.978 219.135 259.096 1.00 99.21 356 LYS C CA 1
ATOM 3544 C C . LYS C 3 351 ? 184.791 220.041 260.308 1.00 98.69 356 LYS C C 1
ATOM 3545 O O . LYS C 3 351 ? 184.463 221.229 260.183 1.00 95.40 356 LYS C O 1
ATOM 3551 N N . ASN C 3 352 ? 185.063 219.487 261.497 1.00 99.81 357 ASN C N 1
ATOM 3552 C CA . ASN C 3 352 ? 184.991 220.156 262.790 1.00 96.16 357 ASN C CA 1
ATOM 3553 C C . ASN C 3 352 ? 186.243 221.035 262.972 1.00 92.29 357 ASN C C 1
ATOM 3554 O O . ASN C 3 352 ? 187.157 220.710 263.742 1.00 90.69 357 ASN C O 1
ATOM 3559 N N . ILE C 3 353 ? 186.265 222.168 262.221 1.00 88.55 358 ILE C N 1
ATOM 3560 C CA . ILE C 3 353 ? 187.369 223.137 262.202 1.00 82.23 358 ILE C CA 1
ATOM 3561 C C . ILE C 3 353 ? 187.348 224.000 263.442 1.00 77.93 358 ILE C C 1
ATOM 3562 O O . ILE C 3 353 ? 186.319 224.587 263.799 1.00 76.79 358 ILE C O 1
ATOM 3567 N N . THR C 3 354 ? 188.490 224.056 264.094 1.00 74.19 359 THR C N 1
ATOM 3568 C CA . THR C 3 354 ? 188.634 224.825 265.310 1.00 71.92 359 THR C CA 1
ATOM 3569 C C . THR C 3 354 ? 190.036 225.348 265.534 1.00 71.19 359 THR C C 1
ATOM 3570 O O . THR C 3 354 ? 191.023 224.777 265.063 1.00 71.80 359 THR C O 1
ATOM 3574 N N . PHE C 3 355 ? 190.110 226.454 266.251 1.00 70.11 361 PHE C N 1
ATOM 3575 C CA . PHE C 3 355 ? 191.374 227.078 266.571 1.00 68.61 361 PHE C CA 1
ATOM 3576 C C . PHE C 3 355 ? 191.623 227.143 268.045 1.00 67.66 361 PHE C C 1
ATOM 3577 O O . PHE C 3 355 ? 190.756 227.543 268.832 1.00 70.22 361 PHE C O 1
ATOM 3585 N N . GLN C 3 356 ? 192.844 226.781 268.393 1.00 66.99 362 GLN C N 1
ATOM 3586 C CA . GLN C 3 356 ? 193.320 226.793 269.757 1.00 70.95 362 GLN C CA 1
ATOM 3587 C C . GLN C 3 356 ? 194.693 227.480 269.870 1.00 69.20 362 GLN C C 1
ATOM 3588 O O . GLN C 3 356 ? 195.380 227.623 268.864 1.00 65.51 362 GLN C O 1
ATOM 3594 N N . PRO C 3 357 ? 195.072 227.991 271.051 1.00 63.67 363 PRO C N 1
ATOM 3595 C CA . PRO C 3 357 ? 196.381 228.521 271.405 1.00 60.61 363 PRO C CA 1
ATOM 3596 C C . PRO C 3 357 ? 197.437 227.433 271.329 1.00 66.39 363 PRO C C 1
ATOM 3597 O O . PRO C 3 357 ? 197.105 226.253 271.404 1.00 66.33 363 PRO C O 1
ATOM 3601 N N . SER C 3 358 ? 198.707 227.818 271.205 1.00 65.90 364 SER C N 1
ATOM 3602 C CA . SER C 3 358 ? 199.779 226.827 271.172 1.00 65.37 364 SER C CA 1
ATOM 3603 C C . SER C 3 358 ? 199.743 225.933 272.377 1.00 71.62 364 SER C C 1
ATOM 3604 O O . SER C 3 358 ? 199.475 226.373 273.497 1.00 78.67 364 SER C O 1
ATOM 3607 N N . SER C 3 359 ? 200.024 224.664 272.137 1.00 75.10 365 SER C N 1
ATOM 3608 C CA . SER C 3 359 ? 200.007 223.628 273.146 1.00 88.46 365 SER C CA 1
ATOM 3609 C C . SER C 3 359 ? 201.172 223.657 274.123 1.00 90.35 365 SER C C 1
ATOM 3610 O O . SER C 3 359 ? 201.122 222.993 275.161 1.00 91.91 365 SER C O 1
ATOM 3613 N N . GLY C 3 360 ? 202.233 224.392 273.814 1.00 87.14 366 GLY C N 1
ATOM 3614 C CA . GLY C 3 360 ? 203.357 224.384 274.740 1.00 90.19 366 GLY C CA 1
ATOM 3615 C C . GLY C 3 360 ? 204.617 225.059 274.232 1.00 89.05 366 GLY C C 1
ATOM 3616 O O . GLY C 3 360 ? 204.671 225.576 273.116 1.00 86.30 366 GLY C O 1
ATOM 3617 N N . GLY C 3 361 ? 205.647 225.027 275.073 1.00 79.49 367 GLY C N 1
ATOM 3618 C CA . GLY C 3 361 ? 206.928 225.654 274.778 1.00 81.12 367 GLY C CA 1
ATOM 3619 C C . GLY C 3 361 ? 207.031 226.976 275.516 1.00 83.47 367 GLY C C 1
ATOM 3620 O O . GLY C 3 361 ? 206.143 227.331 276.293 1.00 80.97 367 GLY C O 1
ATOM 3621 N N . ASP C 3 362 ? 208.143 227.675 275.344 1.00 77.35 368 ASP C N 1
ATOM 3622 C CA . ASP C 3 362 ? 208.347 228.927 276.042 1.00 71.83 368 ASP C CA 1
ATOM 3623 C C . ASP C 3 362 ? 207.772 230.095 275.248 1.00 70.96 368 ASP C C 1
ATOM 3624 O O . ASP C 3 362 ? 207.238 229.918 274.146 1.00 73.08 368 ASP C O 1
ATOM 3629 N N . LEU C 3 363 ? 207.988 231.313 275.730 1.00 66.77 369 LEU C N 1
ATOM 3630 C CA . LEU C 3 363 ? 207.361 232.471 275.114 1.00 66.94 369 LEU C CA 1
ATOM 3631 C C . LEU C 3 363 ? 207.749 232.647 273.659 1.00 69.01 369 LEU C C 1
ATOM 3632 O O . LEU C 3 363 ? 206.928 233.078 272.845 1.00 65.93 369 LEU C O 1
ATOM 3637 N N . GLU C 3 364 ? 208.942 232.219 273.281 1.00 68.89 370 GLU C N 1
ATOM 3638 C CA . GLU C 3 364 ? 209.404 232.397 271.919 1.00 70.73 370 GLU C CA 1
ATOM 3639 C C . GLU C 3 364 ? 208.519 231.670 270.911 1.00 69.31 370 GLU C C 1
ATOM 3640 O O . GLU C 3 364 ? 208.539 231.999 269.725 1.00 69.13 370 GLU C O 1
ATOM 3646 N N . VAL C 3 365 ? 207.831 230.614 271.345 1.00 67.55 371 VAL C N 1
ATOM 3647 C CA . VAL C 3 365 ? 206.963 229.873 270.447 1.00 65.93 371 VAL C CA 1
ATOM 3648 C C . VAL C 3 365 ? 205.488 229.927 270.849 1.00 62.08 371 VAL C C 1
ATOM 3649 O O . VAL C 3 365 ? 204.622 229.650 270.024 1.00 62.87 371 VAL C O 1
ATOM 3653 N N . THR C 3 366 ? 205.186 230.326 272.086 1.00 61.44 372 THR C N 1
ATOM 3654 C CA . THR C 3 366 ? 203.790 230.392 272.486 1.00 61.34 372 THR C CA 1
ATOM 3655 C C . THR C 3 366 ? 203.183 231.771 272.331 1.00 59.16 372 THR C C 1
ATOM 3656 O O . THR C 3 366 ? 201.959 231.899 272.274 1.00 65.01 372 THR C O 1
ATOM 3660 N N . THR C 3 367 ? 204.002 232.805 272.187 1.00 57.93 373 THR C N 1
ATOM 3661 C CA . THR C 3 367 ? 203.511 234.175 272.054 1.00 59.85 373 THR C CA 1
ATOM 3662 C C . THR C 3 367 ? 203.845 234.809 270.717 1.00 53.41 373 THR C C 1
ATOM 3663 O O . THR C 3 367 ? 204.428 234.184 269.814 1.00 57.31 373 THR C O 1
ATOM 3667 N N . HIS C 3 368 ? 203.366 236.029 270.568 1.00 47.30 374 HIS C N 1
ATOM 3668 C CA . HIS C 3 368 ? 203.658 236.854 269.429 1.00 43.03 374 HIS C CA 1
ATOM 3669 C C . HIS C 3 368 ? 204.918 237.650 269.740 1.00 50.42 374 HIS C C 1
ATOM 3670 O O . HIS C 3 368 ? 204.875 238.631 270.495 1.00 47.93 374 HIS C O 1
ATOM 3677 N N . SER C 3 369 ? 206.054 237.236 269.155 1.00 49.31 375 SER C N 1
ATOM 3678 C CA . SER C 3 369 ? 207.356 237.845 269.454 1.00 48.49 375 SER C CA 1
ATOM 3679 C C . SER C 3 369 ? 207.568 239.089 268.620 1.00 45.26 375 SER C C 1
ATOM 3680 O O . SER C 3 369 ? 208.332 239.107 267.657 1.00 49.88 375 SER C O 1
ATOM 3683 N N . PHE C 3 370 ? 206.843 240.103 269.007 1.00 44.83 376 PHE C N 1
ATOM 3684 C CA . PHE C 3 370 ? 206.749 241.396 268.375 1.00 42.81 376 PHE C CA 1
ATOM 3685 C C . PHE C 3 370 ? 207.863 242.354 268.823 1.00 46.89 376 PHE C C 1
ATOM 3686 O O . PHE C 3 370 ? 208.084 242.548 270.015 1.00 48.08 376 PHE C O 1
ATOM 3694 N N . ASN C 3 371 ? 208.607 242.934 267.880 1.00 44.57 377 ASN C N 1
ATOM 3695 C CA . ASN C 3 371 ? 209.713 243.827 268.264 1.00 49.08 377 ASN C CA 1
ATOM 3696 C C . ASN C 3 371 ? 209.336 245.259 268.690 1.00 51.55 377 ASN C C 1
ATOM 3697 O O . ASN C 3 371 ? 210.131 245.920 269.362 1.00 56.01 377 ASN C O 1
ATOM 3702 N N . CYS C 3 372 ? 208.160 245.751 268.247 1.00 55.75 378 CYS C N 1
ATOM 3703 C CA . CYS C 3 372 ? 207.569 247.062 268.521 1.00 60.66 378 CYS C CA 1
ATOM 3704 C C . CYS C 3 372 ? 208.603 248.195 268.387 1.00 60.12 378 CYS C C 1
ATOM 3705 O O . CYS C 3 372 ? 209.133 248.450 267.304 1.00 66.69 378 CYS C O 1
ATOM 3708 N N . GLY C 3 373 ? 208.902 248.864 269.509 1.00 60.21 379 GLY C N 1
ATOM 3709 C CA . GLY C 3 373 ? 209.812 249.999 269.558 1.00 62.52 379 GLY C CA 1
ATOM 3710 C C . GLY C 3 373 ? 211.262 249.665 269.922 1.00 63.96 379 GLY C C 1
ATOM 3711 O O . GLY C 3 373 ? 212.085 250.570 270.053 1.00 62.95 379 GLY C O 1
ATOM 3712 N N . GLY C 3 374 ? 211.600 248.387 270.072 1.00 59.24 380 GLY C N 1
ATOM 3713 C CA . GLY C 3 374 ? 212.949 248.001 270.496 1.00 57.75 380 GLY C CA 1
ATOM 3714 C C . GLY C 3 374 ? 212.989 247.229 271.819 1.00 61.13 380 GLY C C 1
ATOM 3715 O O . GLY C 3 374 ? 214.021 246.658 272.175 1.00 72.31 380 GLY C O 1
ATOM 3716 N N . GLU C 3 375 ? 211.900 247.241 272.572 1.00 52.72 381 GLU C N 1
ATOM 3717 C CA . GLU C 3 375 ? 211.828 246.417 273.775 1.00 54.54 381 GLU C CA 1
ATOM 3718 C C . GLU C 3 375 ? 211.115 245.210 273.251 1.00 53.93 381 GLU C C 1
ATOM 3719 O O . GLU C 3 375 ? 210.366 245.351 272.295 1.00 52.86 381 GLU C O 1
ATOM 3725 N N . PHE C 3 376 ? 211.305 244.029 273.807 1.00 49.11 382 PHE C N 1
ATOM 3726 C CA . PHE C 3 376 ? 210.642 242.928 273.146 1.00 43.73 382 PHE C CA 1
ATOM 3727 C C . PHE C 3 376 ? 209.365 242.502 273.791 1.00 48.65 382 PHE C C 1
ATOM 3728 O O . PHE C 3 376 ? 209.300 242.217 274.989 1.00 46.86 382 PHE C O 1
ATOM 3736 N N . PHE C 3 377 ? 208.335 242.452 272.969 1.00 42.18 383 PHE C N 1
ATOM 3737 C CA . PHE C 3 377 ? 207.014 242.084 273.388 1.00 45.68 383 PHE C CA 1
ATOM 3738 C C . PHE C 3 377 ? 206.762 240.623 273.119 1.00 44.60 383 PHE C C 1
ATOM 3739 O O . PHE C 3 377 ? 207.107 240.110 272.059 1.00 46.42 383 PHE C O 1
ATOM 3747 N N . TYR C 3 378 ? 206.159 239.969 274.082 1.00 41.62 384 TYR C N 1
ATOM 3748 C CA . TYR C 3 378 ? 205.744 238.583 274.006 1.00 41.89 384 TYR C CA 1
ATOM 3749 C C . TYR C 3 378 ? 204.274 238.530 274.364 1.00 50.91 384 TYR C C 1
ATOM 3750 O O . TYR C 3 378 ? 203.944 238.348 275.547 1.00 57.80 384 TYR C O 1
ATOM 3759 N N . CYS C 3 379 ? 203.394 238.754 273.352 1.00 49.49 385 CYS C N 1
ATOM 3760 C CA . CYS C 3 379 ? 201.960 238.954 273.563 1.00 46.37 385 CYS C CA 1
ATOM 3761 C C . CYS C 3 379 ? 201.187 237.645 273.452 1.00 52.06 385 CYS C C 1
ATOM 3762 O O . CYS C 3 379 ? 201.440 236.808 272.581 1.00 53.57 385 CYS C O 1
ATOM 3765 N N . ASN C 3 380 ? 200.209 237.496 274.335 1.00 51.31 386 ASN C N 1
ATOM 3766 C CA . ASN C 3 380 ? 199.391 236.296 274.432 1.00 50.19 386 ASN C CA 1
ATOM 3767 C C . ASN C 3 380 ? 198.283 236.297 273.374 1.00 52.28 386 ASN C C 1
ATOM 3768 O O . ASN C 3 380 ? 197.359 237.110 273.428 1.00 55.66 386 ASN C O 1
ATOM 3773 N N . THR C 3 381 ? 198.337 235.326 272.439 1.00 49.84 387 THR C N 1
ATOM 3774 C CA . THR C 3 381 ? 197.432 235.176 271.304 1.00 51.53 387 THR C CA 1
ATOM 3775 C C . THR C 3 381 ? 196.221 234.341 271.690 1.00 53.99 387 THR C C 1
ATOM 3776 O O . THR C 3 381 ? 195.328 234.068 270.871 1.00 56.07 387 THR C O 1
ATOM 3780 N N . SER C 3 382 ? 196.188 233.884 272.930 1.00 49.84 388 SER C N 1
ATOM 3781 C CA . SER C 3 382 ? 195.010 233.181 273.357 1.00 50.75 388 SER C CA 1
ATOM 3782 C C . SER C 3 382 ? 193.913 234.212 273.331 1.00 51.37 388 SER C C 1
ATOM 3783 O O . SER C 3 382 ? 194.138 235.381 273.634 1.00 60.19 388 SER C O 1
ATOM 3786 N N . GLY C 3 383 ? 192.735 233.820 272.907 1.00 55.02 389 GLY C N 1
ATOM 3787 C CA . GLY C 3 383 ? 191.620 234.749 272.827 1.00 56.68 389 GLY C CA 1
ATOM 3788 C C . GLY C 3 383 ? 191.507 235.296 271.414 1.00 56.36 389 GLY C C 1
ATOM 3789 O O . GLY C 3 383 ? 190.497 235.894 271.047 1.00 58.72 389 GLY C O 1
ATOM 3790 N N . LEU C 3 384 ? 192.543 235.065 270.615 1.00 53.06 390 LEU C N 1
ATOM 3791 C CA . LEU C 3 384 ? 192.579 235.487 269.238 1.00 53.90 390 LEU C CA 1
ATOM 3792 C C . LEU C 3 384 ? 192.337 234.201 268.461 1.00 54.56 390 LEU C C 1
ATOM 3793 O O . LEU C 3 384 ? 191.347 234.036 267.736 1.00 55.49 390 LEU C O 1
ATOM 3798 N N . PHE C 3 385 ? 193.186 233.215 268.728 1.00 54.40 391 PHE C N 1
ATOM 3799 C CA . PHE C 3 385 ? 193.031 231.893 268.121 1.00 53.23 391 PHE C CA 1
ATOM 3800 C C . PHE C 3 385 ? 192.207 230.986 269.028 1.00 60.09 391 PHE C C 1
ATOM 3801 O O . PHE C 3 385 ? 192.721 230.017 269.587 1.00 61.92 391 PHE C O 1
ATOM 3809 N N . ASN C 3 386 ? 190.925 231.349 269.170 1.00 62.38 392 ASN C N 1
ATOM 3810 C CA . ASN C 3 386 ? 189.923 230.712 270.022 1.00 67.70 392 ASN C CA 1
ATOM 3811 C C . ASN C 3 386 ? 188.582 230.708 269.279 1.00 72.61 392 ASN C C 1
ATOM 3812 O O . ASN C 3 386 ? 187.848 231.703 269.310 1.00 80.94 392 ASN C O 1
ATOM 3817 N N . SER C 3 387 ? 188.289 229.617 268.532 1.00 71.70 393 SER C N 1
ATOM 3818 C CA . SER C 3 387 ? 187.029 229.501 267.765 1.00 74.59 393 SER C CA 1
ATOM 3819 C C . SER C 3 387 ? 186.669 228.089 267.395 1.00 71.53 393 SER C C 1
ATOM 3820 O O . SER C 3 387 ? 187.519 227.204 267.289 1.00 73.63 393 SER C O 1
ATOM 3823 N N . THR C 3 388 ? 185.393 227.890 267.116 1.00 71.75 394 THR C N 1
ATOM 3824 C CA . THR C 3 388 ? 184.901 226.641 266.561 1.00 77.03 394 THR C CA 1
ATOM 3825 C C . THR C 3 388 ? 184.035 226.995 265.357 1.00 76.96 394 THR C C 1
ATOM 3826 O O . THR C 3 388 ? 183.286 227.976 265.434 1.00 78.19 394 THR C O 1
ATOM 3830 N N . TRP C 3 389 ? 184.051 226.148 264.295 1.00 72.57 395 TRP C N 1
ATOM 3831 C CA . TRP C 3 389 ? 183.313 226.381 263.046 1.00 70.23 395 TRP C CA 1
ATOM 3832 C C . TRP C 3 389 ? 182.598 225.108 262.609 1.00 77.71 395 TRP C C 1
ATOM 3833 O O . TRP C 3 389 ? 181.652 225.151 261.812 1.00 81.80 395 TRP C O 1
ATOM 3844 N N . ASP C 3 405 ? 183.281 245.464 270.717 1.00 77.88 413 ASP C N 1
ATOM 3845 C CA . ASP C 3 405 ? 183.824 246.128 269.530 1.00 78.24 413 ASP C CA 1
ATOM 3846 C C . ASP C 3 405 ? 185.290 245.747 269.243 1.00 79.54 413 ASP C C 1
ATOM 3847 O O . ASP C 3 405 ? 185.692 245.679 268.067 1.00 79.70 413 ASP C O 1
ATOM 3852 N N . SER C 3 406 ? 186.095 245.504 270.3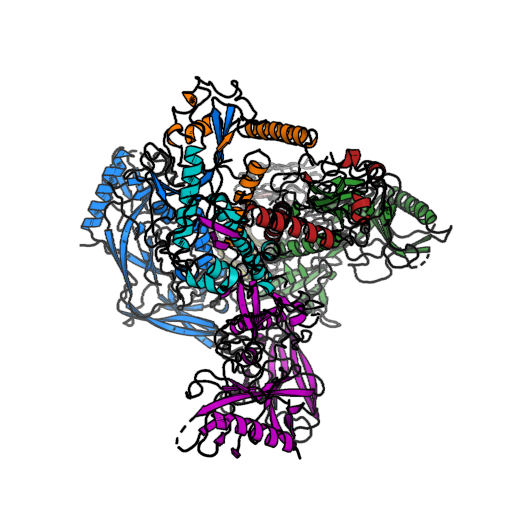00 1.00 73.01 414 SER C N 1
ATOM 3853 C CA . SER C 3 406 ? 187.523 245.164 270.235 1.00 70.57 414 SER C CA 1
ATOM 3854 C C . SER C 3 406 ? 187.910 244.217 271.333 1.00 66.48 414 SER C C 1
ATOM 3855 O O . SER C 3 406 ? 187.233 244.087 272.356 1.00 66.29 414 SER C O 1
ATOM 3858 N N . ILE C 3 407 ? 189.034 243.560 271.115 1.00 61.50 415 ILE C N 1
ATOM 3859 C CA . ILE C 3 407 ? 189.589 242.654 272.089 1.00 57.67 415 ILE C CA 1
ATOM 3860 C C . ILE C 3 407 ? 190.996 243.081 272.389 1.00 60.17 415 ILE C C 1
ATOM 3861 O O . ILE C 3 407 ? 191.636 243.752 271.569 1.00 59.05 415 ILE C O 1
ATOM 3866 N N . THR C 3 408 ? 191.509 242.662 273.533 1.00 55.40 416 THR C N 1
ATOM 3867 C CA . THR C 3 408 ? 192.881 242.973 273.829 1.00 50.41 416 THR C CA 1
ATOM 3868 C C . THR C 3 408 ? 193.659 241.740 274.166 1.00 51.73 416 THR C C 1
ATOM 3869 O O . THR C 3 408 ? 193.149 240.812 274.797 1.00 57.32 416 THR C O 1
ATOM 3873 N N . LEU C 3 409 ? 194.921 241.773 273.824 1.00 50.74 417 LEU C N 1
ATOM 3874 C CA . LEU C 3 409 ? 195.827 240.706 274.155 1.00 50.33 417 LEU C CA 1
ATOM 3875 C C . LEU C 3 409 ? 196.713 241.196 275.281 1.00 55.51 417 LEU C C 1
ATOM 3876 O O . LEU C 3 409 ? 197.288 242.278 275.138 1.00 54.95 417 LEU C O 1
ATOM 3881 N N . PRO C 3 410 ? 196.824 240.509 276.420 1.00 48.09 418 PRO C N 1
ATOM 3882 C CA . PRO C 3 410 ? 197.708 240.890 277.497 1.00 41.06 418 PRO C CA 1
ATOM 3883 C C . PRO C 3 410 ? 199.069 240.598 276.927 1.00 43.46 418 PRO C C 1
ATOM 3884 O O . PRO C 3 410 ? 199.150 239.649 276.129 1.00 48.53 418 PRO C O 1
ATOM 3888 N N . CYS C 3 411 ? 200.123 241.340 277.338 1.00 46.92 419 CYS C N 1
ATOM 3889 C CA . CYS C 3 411 ? 201.467 241.152 276.791 1.00 46.71 419 CYS C CA 1
ATOM 3890 C C . CYS C 3 411 ? 202.585 241.368 277.816 1.00 47.57 419 CYS C C 1
ATOM 3891 O O . CYS C 3 411 ? 202.493 242.213 278.709 1.00 56.58 419 CYS C O 1
ATOM 3894 N N . ARG C 3 412 ? 203.623 240.537 277.709 1.00 43.37 420 ARG C N 1
ATOM 3895 C CA . ARG C 3 412 ? 204.784 240.615 278.584 1.00 40.48 420 ARG C CA 1
ATOM 3896 C C . ARG C 3 412 ? 205.969 241.260 277.879 1.00 43.17 420 ARG C C 1
ATOM 3897 O O . ARG C 3 412 ? 206.066 241.226 276.653 1.00 46.59 420 ARG C O 1
ATOM 3905 N N . ILE C 3 413 ? 206.867 241.861 278.655 1.00 40.55 421 ILE C N 1
ATOM 3906 C CA . ILE C 3 413 ? 208.048 242.531 278.107 1.00 36.31 421 ILE C CA 1
ATOM 3907 C C . ILE C 3 413 ? 209.363 241.947 278.610 1.00 41.22 421 ILE C C 1
ATOM 3908 O O . ILE C 3 413 ? 209.478 241.600 279.783 1.00 50.32 421 ILE C O 1
ATOM 3913 N N . LYS C 3 414 ? 210.335 241.798 277.706 1.00 37.53 422 LYS C N 1
ATOM 3914 C CA . LYS C 3 414 ? 211.665 241.316 278.070 1.00 39.47 422 LYS C CA 1
ATOM 3915 C C . LYS C 3 414 ? 212.812 242.177 277.555 1.00 46.46 422 LYS C C 1
ATOM 3916 O O . LYS C 3 414 ? 212.715 242.846 276.511 1.00 52.10 422 LYS C O 1
ATOM 3922 N N . GLN C 3 415 ? 213.940 242.128 278.276 1.00 47.19 423 GLN C N 1
ATOM 3923 C CA . GLN C 3 415 ? 215.157 242.759 277.811 1.00 49.68 423 GLN C CA 1
ATOM 3924 C C . GLN C 3 415 ? 216.230 241.781 277.330 1.00 54.54 423 GLN C C 1
ATOM 3925 O O . GLN C 3 415 ? 217.064 242.173 276.516 1.00 54.18 423 GLN C O 1
ATOM 3931 N N . ILE C 3 416 ? 216.266 240.531 277.822 1.00 51.63 424 ILE C N 1
ATOM 3932 C CA . ILE C 3 416 ? 217.326 239.636 277.359 1.00 48.60 424 ILE C CA 1
ATOM 3933 C C . ILE C 3 416 ? 216.766 238.592 276.429 1.00 55.09 424 ILE C C 1
ATOM 3934 O O . ILE C 3 416 ? 215.948 237.758 276.821 1.00 59.53 424 ILE C O 1
ATOM 3939 N N . ILE C 3 417 ? 217.224 238.617 275.193 1.00 52.54 425 ILE C N 1
ATOM 3940 C CA . ILE C 3 417 ? 216.703 237.690 274.216 1.00 50.37 425 ILE C CA 1
ATOM 3941 C C . ILE C 3 417 ? 217.806 236.912 273.521 1.00 60.33 425 ILE C C 1
ATOM 3942 O O . ILE C 3 417 ? 218.964 237.329 273.480 1.00 64.67 425 ILE C O 1
ATOM 3947 N N . ASN C 3 418 ? 217.437 235.782 272.930 1.00 62.13 426 ASN C N 1
ATOM 3948 C CA . ASN C 3 418 ? 218.402 234.919 272.250 1.00 71.12 426 ASN C CA 1
ATOM 3949 C C . ASN C 3 418 ? 218.279 234.935 270.722 1.00 78.47 426 ASN C C 1
ATOM 3950 O O . ASN C 3 418 ? 218.792 234.049 270.028 1.00 85.24 426 ASN C O 1
ATOM 3955 N N . MET C 3 419 ? 217.614 235.964 270.220 1.00 74.11 427 MET C N 1
ATOM 3956 C CA . MET C 3 419 ? 217.390 236.223 268.801 1.00 81.14 427 MET C CA 1
ATOM 3957 C C . MET C 3 419 ? 216.884 235.014 268.020 1.00 84.22 427 MET C C 1
ATOM 3958 O O . MET C 3 419 ? 215.924 234.363 268.431 1.00 84.89 427 MET C O 1
ATOM 3963 N N . TRP C 3 420 ? 217.554 234.648 266.924 1.00 85.30 428 TRP C N 1
ATOM 3964 C CA . TRP C 3 420 ? 217.083 233.557 266.075 1.00 87.46 428 TRP C CA 1
ATOM 3965 C C . TRP C 3 420 ? 217.541 232.217 266.567 1.00 90.36 428 TRP C C 1
ATOM 3966 O O . TRP C 3 420 ? 218.277 231.512 265.878 1.00 90.80 428 TRP C O 1
ATOM 3977 N N . GLN C 3 421 ? 217.111 231.875 267.768 1.00 92.33 429 GLN C N 1
ATOM 3978 C CA . GLN C 3 421 ? 217.490 230.627 268.393 1.00 96.71 429 GLN C CA 1
ATOM 3979 C C . GLN C 3 421 ? 218.999 230.449 268.371 1.00 97.30 429 GLN C C 1
ATOM 3980 O O . GLN C 3 421 ? 219.488 229.364 268.054 1.00 94.06 429 GLN C O 1
ATOM 3986 N N . GLU C 3 422 ? 219.745 231.503 268.726 1.00 97.29 430 GLU C N 1
ATOM 3987 C CA . GLU C 3 422 ? 221.192 231.412 268.723 1.00 100.21 430 GLU C CA 1
ATOM 3988 C C . GLU C 3 422 ? 221.636 230.523 269.860 1.00 101.61 430 GLU C C 1
ATOM 3989 O O . GLU C 3 422 ? 222.636 229.810 269.755 1.00 98.03 430 GLU C O 1
ATOM 3995 N N . VAL C 3 423 ? 220.890 230.596 270.972 1.00 103.97 431 VAL C N 1
ATOM 3996 C CA . VAL C 3 423 ? 221.046 229.811 272.203 1.00 107.31 431 VAL C CA 1
ATOM 3997 C C . VAL C 3 423 ? 222.328 230.075 272.984 1.00 103.11 431 VAL C C 1
ATOM 3998 O O . VAL C 3 423 ? 222.290 230.382 274.172 1.00 98.04 431 VAL C O 1
ATOM 4002 N N . GLY C 3 424 ? 223.465 229.959 272.315 1.00 100.50 432 GLY C N 1
ATOM 4003 C CA . GLY C 3 424 ? 224.778 230.143 272.908 1.00 100.94 432 GLY C CA 1
ATOM 4004 C C . GLY C 3 424 ? 225.186 231.606 272.911 1.00 99.06 432 GLY C C 1
ATOM 4005 O O . GLY C 3 424 ? 226.313 231.946 273.270 1.00 97.78 432 GLY C O 1
ATOM 4006 N N . ARG C 3 425 ? 224.278 232.469 272.479 1.00 94.59 433 ARG C N 1
ATOM 4007 C CA . ARG C 3 425 ? 224.492 233.902 272.415 1.00 91.15 433 ARG C CA 1
ATOM 4008 C C . ARG C 3 425 ? 223.261 234.580 272.992 1.00 88.79 433 ARG C C 1
ATOM 4009 O O . ARG C 3 425 ? 222.151 234.061 272.842 1.00 88.80 433 ARG C O 1
ATOM 4017 N N . ALA C 3 426 ? 223.433 235.762 273.588 1.00 80.27 434 ALA C N 1
ATOM 4018 C CA . ALA C 3 426 ? 222.299 236.519 274.118 1.00 67.73 434 ALA C CA 1
ATOM 4019 C C . ALA C 3 426 ? 222.541 238.005 274.009 1.00 61.89 434 ALA C C 1
ATOM 4020 O O . ALA C 3 426 ? 223.683 238.467 274.075 1.00 65.54 434 ALA C O 1
ATOM 4022 N N . MET C 3 427 ? 221.454 238.751 273.870 1.00 59.03 435 MET C N 1
ATOM 4023 C CA . MET C 3 427 ? 221.538 240.195 273.778 1.00 57.06 435 MET C CA 1
ATOM 4024 C C . MET C 3 427 ? 220.604 240.900 274.743 1.00 58.96 435 MET C C 1
ATOM 4025 O O . MET C 3 427 ? 219.448 240.515 274.919 1.00 59.55 435 MET C O 1
ATOM 4030 N N . TYR C 3 428 ? 221.104 241.979 275.329 1.00 54.11 436 TYR C N 1
ATOM 4031 C CA . TYR C 3 428 ? 220.351 242.822 276.229 1.00 53.17 436 TYR C CA 1
ATOM 4032 C C . TYR C 3 428 ? 219.930 244.109 275.573 1.00 54.28 436 TYR C C 1
ATOM 4033 O O . TYR C 3 428 ? 220.749 244.873 275.042 1.00 56.68 436 TYR C O 1
ATOM 4042 N N . ALA C 3 429 ? 218.640 244.359 275.619 1.00 51.38 437 ALA C N 1
ATOM 4043 C CA . ALA C 3 429 ? 218.072 245.552 275.056 1.00 48.41 437 ALA C CA 1
ATOM 4044 C C . ALA C 3 429 ? 218.011 246.643 276.118 1.00 53.46 437 ALA C C 1
ATOM 4045 O O . ALA C 3 429 ? 217.339 246.434 277.132 1.00 55.94 437 ALA C O 1
ATOM 4047 N N . PRO C 3 430 ? 218.693 247.787 275.945 1.00 51.07 438 PRO C N 1
ATOM 4048 C CA . PRO C 3 430 ? 218.673 248.890 276.863 1.00 48.56 438 PRO C CA 1
ATOM 4049 C C . PRO C 3 430 ? 217.221 249.269 276.930 1.00 49.33 438 PRO C C 1
ATOM 4050 O O . PRO C 3 430 ? 216.549 249.161 275.910 1.00 55.48 438 PRO C O 1
ATOM 4054 N N . PRO C 3 431 ? 216.732 249.778 278.044 1.00 47.69 439 PRO C N 1
ATOM 4055 C CA . PRO C 3 431 ? 215.365 250.175 278.240 1.00 47.95 439 PRO C CA 1
ATOM 4056 C C . PRO C 3 431 ? 215.052 251.404 277.428 1.00 51.85 439 PRO C C 1
ATOM 4057 O O . PRO C 3 431 ? 215.928 252.247 277.221 1.00 57.13 439 PRO C O 1
ATOM 4061 N N . ILE C 3 432 ? 213.794 251.551 277.050 1.00 53.75 440 ILE C N 1
ATOM 4062 C CA . ILE C 3 432 ? 213.361 252.750 276.351 1.00 52.65 440 ILE C CA 1
ATOM 4063 C C . ILE C 3 432 ? 212.628 253.701 277.263 1.00 58.57 440 ILE C C 1
ATOM 4064 O O . ILE C 3 432 ? 211.560 253.388 277.792 1.00 61.83 440 ILE C O 1
ATOM 4069 N N . GLN C 3 433 ? 213.176 254.899 277.387 1.00 59.47 441 GLN C N 1
ATOM 4070 C CA . GLN C 3 433 ? 212.629 255.882 278.294 1.00 61.55 441 GLN C CA 1
ATOM 4071 C C . GLN C 3 433 ? 211.310 256.418 277.769 1.00 64.69 441 GLN C C 1
ATOM 4072 O O . GLN C 3 433 ? 211.123 256.559 276.560 1.00 63.37 441 GLN C O 1
ATOM 4078 N N . GLY C 3 434 ? 210.403 256.741 278.680 1.00 69.15 442 GLY C N 1
ATOM 4079 C CA . GLY C 3 434 ? 209.089 257.248 278.291 1.00 71.47 442 GLY C CA 1
ATOM 4080 C C . GLY C 3 434 ? 208.209 256.048 277.954 1.00 69.34 442 GLY C C 1
ATOM 4081 O O . GLY C 3 434 ? 208.481 254.959 278.484 1.00 68.19 442 GLY C O 1
ATOM 4082 N N . ASN C 3 435 ? 207.083 256.269 277.209 1.00 64.21 443 ASN C N 1
ATOM 4083 C CA . ASN C 3 435 ? 206.101 255.235 276.847 1.00 63.25 443 ASN C CA 1
ATOM 4084 C C . ASN C 3 435 ? 206.246 254.861 275.360 1.00 62.11 443 ASN C C 1
ATOM 4085 O O . ASN C 3 435 ? 206.883 255.586 274.589 1.00 65.67 443 ASN C O 1
ATOM 4090 N N . ILE C 3 436 ? 205.684 253.683 274.964 1.00 62.78 444 ILE C N 1
ATOM 4091 C CA . ILE C 3 436 ? 205.700 253.165 273.566 1.00 56.17 444 ILE C CA 1
ATOM 4092 C C . ILE C 3 436 ? 204.337 252.837 272.964 1.00 59.74 444 ILE C C 1
ATOM 4093 O O . ILE C 3 436 ? 203.519 252.147 273.579 1.00 61.04 444 ILE C O 1
ATOM 4098 N N . THR C 3 437 ? 204.100 253.317 271.742 1.00 58.54 445 THR C N 1
ATOM 4099 C CA . THR C 3 437 ? 202.911 252.945 270.971 1.00 58.47 445 THR C CA 1
ATOM 4100 C C . THR C 3 437 ? 203.384 252.497 269.574 1.00 57.30 445 THR C C 1
ATOM 4101 O O . THR C 3 437 ? 204.125 253.245 268.927 1.00 57.86 445 THR C O 1
ATOM 4105 N N . CYS C 3 438 ? 202.931 251.307 269.104 1.00 60.68 446 CYS C N 1
ATOM 4106 C CA . CYS C 3 438 ? 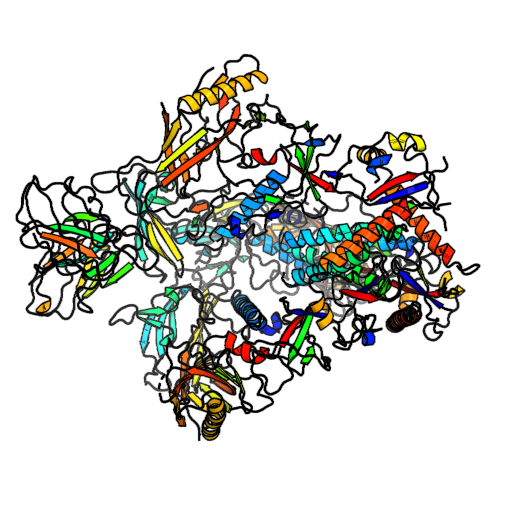203.264 250.719 267.801 1.00 56.62 446 CYS C CA 1
ATOM 4107 C C . CYS C 3 438 ? 202.002 250.291 267.055 1.00 60.00 446 CYS C C 1
ATOM 4108 O O . CYS C 3 438 ? 201.122 249.609 267.592 1.00 62.06 446 CYS C O 1
ATOM 4111 N N . VAL C 3 439 ? 201.940 250.622 265.776 1.00 57.13 447 VAL C N 1
ATOM 4112 C CA . VAL C 3 439 ? 200.827 250.173 264.958 1.00 55.74 447 VAL C CA 1
ATOM 4113 C C . VAL C 3 439 ? 201.339 249.388 263.785 1.00 56.64 447 VAL C C 1
ATOM 4114 O O . VAL C 3 439 ? 202.101 249.911 262.975 1.00 62.50 447 VAL C O 1
ATOM 4118 N N . SER C 3 440 ? 200.884 248.155 263.663 1.00 54.86 448 SER C N 1
ATOM 4119 C CA . SER C 3 440 ? 201.336 247.292 262.584 1.00 52.29 448 SER C CA 1
ATOM 4120 C C . SER C 3 440 ? 200.162 246.728 261.782 1.00 54.16 448 SER C C 1
ATOM 4121 O O . SER C 3 440 ? 199.007 246.776 262.230 1.00 56.84 448 SER C O 1
ATOM 4124 N N . ASN C 3 441 ? 200.465 246.230 260.566 1.00 49.74 449 ASN C N 1
ATOM 4125 C CA . ASN C 3 441 ? 199.525 245.593 259.644 1.00 46.63 449 ASN C CA 1
ATOM 4126 C C . ASN C 3 441 ? 199.703 244.070 259.654 1.00 53.58 449 ASN C C 1
ATOM 4127 O O . ASN C 3 441 ? 200.771 243.573 259.283 1.00 52.23 449 ASN C O 1
ATOM 4132 N N . ILE C 3 442 ? 198.668 243.292 260.078 1.00 49.98 450 ILE C N 1
ATOM 4133 C CA . ILE C 3 442 ? 198.744 241.817 260.057 1.00 43.30 450 ILE C CA 1
ATOM 4134 C C . ILE C 3 442 ? 198.430 241.425 258.637 1.00 47.32 450 ILE C C 1
ATOM 4135 O O . ILE C 3 442 ? 197.344 241.727 258.138 1.00 53.96 450 ILE C O 1
ATOM 4140 N N . THR C 3 443 ? 199.386 240.783 257.982 1.00 43.23 451 THR C N 1
ATOM 4141 C CA . THR C 3 443 ? 199.244 240.435 256.580 1.00 43.99 451 THR C CA 1
ATOM 4142 C C . THR C 3 443 ? 199.145 238.934 256.371 1.00 47.82 451 THR C C 1
ATOM 4143 O O . THR C 3 443 ? 198.682 238.468 255.326 1.00 55.80 451 THR C O 1
ATOM 4147 N N . GLY C 3 444 ? 199.509 238.166 257.379 1.00 46.36 452 GLY C N 1
ATOM 4148 C CA . GLY C 3 444 ? 199.394 236.726 257.233 1.00 45.46 452 GLY C CA 1
ATOM 4149 C C . GLY C 3 444 ? 199.473 236.019 258.558 1.00 42.72 452 GLY C C 1
ATOM 4150 O O . GLY C 3 444 ? 199.918 236.579 259.561 1.00 48.32 452 GLY C O 1
ATOM 4151 N N . LEU C 3 445 ? 199.046 234.773 258.550 1.00 35.16 453 LEU C N 1
ATOM 4152 C CA . LEU C 3 445 ? 199.017 233.962 259.750 1.00 31.56 453 LEU C CA 1
ATOM 4153 C C . LEU C 3 445 ? 199.836 232.698 259.606 1.00 38.99 453 LEU C C 1
ATOM 4154 O O . LEU C 3 445 ? 199.924 232.121 258.519 1.00 47.12 453 LEU C O 1
ATOM 4159 N N . ILE C 3 446 ? 200.402 232.220 260.698 1.00 34.66 454 ILE C N 1
ATOM 4160 C CA . ILE C 3 446 ? 201.058 230.922 260.652 1.00 28.96 454 ILE C CA 1
ATOM 4161 C C . ILE C 3 446 ? 200.301 229.889 261.439 1.00 41.50 454 ILE C C 1
ATOM 4162 O O . ILE C 3 446 ? 199.926 230.148 262.570 1.00 49.01 454 ILE C O 1
ATOM 4167 N N . LEU C 3 447 ? 200.008 228.755 260.792 1.00 43.23 455 LEU C N 1
ATOM 4168 C CA . LEU C 3 447 ? 199.272 227.653 261.412 1.00 44.52 455 LEU C CA 1
ATOM 4169 C C . LEU C 3 447 ? 199.900 226.260 261.254 1.00 53.23 455 LEU C C 1
ATOM 4170 O O . LEU C 3 447 ? 200.514 225.929 260.233 1.00 55.25 455 LEU C O 1
ATOM 4175 N N . THR C 3 448 ? 199.677 225.406 262.247 1.00 55.94 456 THR C N 1
ATOM 4176 C CA . THR C 3 448 ? 200.054 223.995 262.185 1.00 59.06 456 THR C CA 1
ATOM 4177 C C . THR C 3 448 ? 198.812 223.172 262.526 1.00 64.30 456 THR C C 1
ATOM 4178 O O . THR C 3 448 ? 197.834 223.713 263.057 1.00 65.45 456 THR C O 1
ATOM 4182 N N . ARG C 3 449 ? 198.829 221.862 262.260 1.00 70.41 457 ARG C N 1
ATOM 4183 C CA . ARG C 3 449 ? 197.646 221.045 262.549 1.00 76.92 457 ARG C CA 1
ATOM 4184 C C . ARG C 3 449 ? 197.886 219.984 263.624 1.00 81.73 457 ARG C C 1
ATOM 4185 O O . ARG C 3 449 ? 199.017 219.549 263.844 1.00 83.59 457 ARG C O 1
ATOM 4193 N N . ASP C 3 450 ? 196.803 219.621 264.345 1.00 86.20 458 ASP C N 1
ATOM 4194 C CA . ASP C 3 450 ? 196.754 218.594 265.385 1.00 92.29 458 ASP C CA 1
ATOM 4195 C C . ASP C 3 450 ? 196.855 217.187 264.763 1.00 95.63 458 ASP C C 1
ATOM 4196 O O . ASP C 3 450 ? 196.028 216.767 263.941 1.00 96.56 458 ASP C O 1
ATOM 4201 N N . GLU C 3 457 ? 189.389 218.979 262.797 1.00 85.40 466 GLU C N 1
ATOM 4202 C CA . GLU C 3 457 ? 190.477 219.721 262.176 1.00 83.11 466 GLU C CA 1
ATOM 4203 C C . GLU C 3 457 ? 190.863 220.895 263.104 1.00 83.66 466 GLU C C 1
ATOM 4204 O O . GLU C 3 457 ? 190.443 222.050 262.893 1.00 79.59 466 GLU C O 1
ATOM 4210 N N . THR C 3 458 ? 191.690 220.586 264.132 1.00 76.28 467 THR C N 1
ATOM 4211 C CA . THR C 3 458 ? 192.205 221.567 265.090 1.00 74.31 467 THR C CA 1
ATOM 4212 C C . THR C 3 458 ? 193.512 222.154 264.610 1.00 74.73 467 THR C C 1
ATOM 4213 O O . THR C 3 458 ? 194.476 221.435 264.308 1.00 76.29 467 THR C O 1
ATOM 4217 N N . PHE C 3 459 ? 193.534 223.473 264.578 1.00 72.59 468 PHE C N 1
ATOM 4218 C CA . PHE C 3 459 ? 194.676 224.250 264.175 1.00 67.57 468 PHE C CA 1
ATOM 4219 C C . PHE C 3 459 ? 195.174 225.067 265.332 1.00 65.15 468 PHE C C 1
ATOM 4220 O O . PHE C 3 459 ? 194.386 225.507 266.179 1.00 67.21 468 PHE C O 1
ATOM 4228 N N . ARG C 3 460 ? 196.471 225.268 265.361 1.00 57.71 469 ARG C N 1
ATOM 4229 C CA . ARG C 3 460 ? 197.077 226.118 266.358 1.00 51.91 469 ARG C CA 1
ATOM 4230 C C . ARG C 3 460 ? 198.085 226.983 265.638 1.00 54.62 469 ARG C C 1
ATOM 4231 O O . ARG C 3 460 ? 198.606 226.560 264.615 1.00 56.17 469 ARG C O 1
ATOM 4239 N N . PRO C 3 461 ? 198.377 228.197 266.094 1.00 47.80 470 PRO C N 1
ATOM 4240 C CA . PRO C 3 461 ? 199.381 229.063 265.518 1.00 49.39 470 PRO C CA 1
ATOM 4241 C C . PRO C 3 461 ? 200.728 228.393 265.305 1.00 55.15 470 PRO C C 1
ATOM 4242 O O . PRO C 3 461 ? 201.422 228.657 264.330 1.00 55.95 470 PRO C O 1
ATOM 4246 N N . GLY C 3 462 ? 201.115 227.511 266.205 1.00 57.68 471 GLY C N 1
ATOM 4247 C CA . GLY C 3 462 ? 202.382 226.857 266.007 1.00 66.52 471 GLY C CA 1
ATOM 4248 C C . GLY C 3 462 ? 203.452 227.917 265.888 1.00 58.64 471 GLY C C 1
ATOM 4249 O O . GLY C 3 462 ? 203.522 228.837 266.699 1.00 63.67 471 GLY C O 1
ATOM 4250 N N . GLY C 3 463 ? 204.264 227.795 264.855 1.00 57.01 472 GLY C N 1
ATOM 4251 C CA . GLY C 3 463 ? 205.326 228.732 264.581 1.00 59.34 472 GLY C CA 1
ATOM 4252 C C . GLY C 3 463 ? 206.270 228.112 263.580 1.00 71.36 472 GLY C C 1
ATOM 4253 O O . GLY C 3 463 ? 206.168 226.923 263.271 1.00 71.47 472 GLY C O 1
ATOM 4254 N N . GLY C 3 464 ? 207.188 228.912 263.067 1.00 71.44 473 GLY C N 1
ATOM 4255 C CA . GLY C 3 464 ? 208.143 228.427 262.083 1.00 77.58 473 GLY C CA 1
ATOM 4256 C C . GLY C 3 464 ? 209.572 228.423 262.598 1.00 81.76 473 GLY C C 1
ATOM 4257 O O . GLY C 3 464 ? 209.831 228.359 263.797 1.00 85.15 473 GLY C O 1
ATOM 4258 N N . ASP C 3 465 ? 210.489 228.519 261.651 1.00 78.13 474 ASP C N 1
ATOM 4259 C CA . ASP C 3 465 ? 211.941 228.525 261.799 1.00 80.73 474 ASP C CA 1
ATOM 4260 C C . ASP C 3 465 ? 212.493 229.925 261.620 1.00 78.01 474 ASP C C 1
ATOM 4261 O O . ASP C 3 465 ? 213.666 230.137 261.292 1.00 76.65 474 ASP C O 1
ATOM 4266 N N . MET C 3 466 ? 211.585 230.872 261.759 1.00 74.65 475 MET C N 1
ATOM 4267 C CA . MET C 3 466 ? 211.787 232.298 261.624 1.00 74.63 475 MET C CA 1
ATOM 4268 C C . MET C 3 466 ? 212.187 232.679 260.212 1.00 75.95 475 MET C C 1
ATOM 4269 O O . MET C 3 466 ? 212.698 233.773 260.004 1.00 77.27 475 MET C O 1
ATOM 4274 N N . ARG C 3 467 ? 211.928 231.791 259.238 1.00 71.76 476 ARG C N 1
ATOM 4275 C CA . ARG C 3 467 ? 212.203 232.069 257.843 1.00 67.39 476 ARG C CA 1
ATOM 4276 C C . ARG C 3 467 ? 210.916 232.224 257.038 1.00 64.14 476 ARG C C 1
ATOM 4277 O O . ARG C 3 467 ? 210.924 232.566 255.850 1.00 62.08 476 ARG C O 1
ATOM 4285 N N . ASP C 3 468 ? 209.790 232.078 257.713 1.00 60.38 477 ASP C N 1
ATOM 4286 C CA . ASP C 3 468 ? 208.491 232.128 257.056 1.00 59.42 477 ASP C CA 1
ATOM 4287 C C . ASP C 3 468 ? 208.070 233.544 256.799 1.00 62.88 477 ASP C C 1
ATOM 4288 O O . ASP C 3 468 ? 207.160 233.815 256.017 1.00 65.11 477 ASP C O 1
ATOM 4293 N N . ASN C 3 469 ? 208.786 234.455 257.418 1.00 63.31 478 ASN C N 1
ATOM 4294 C CA . ASN C 3 469 ? 208.543 235.863 257.283 1.00 65.00 478 ASN C CA 1
ATOM 4295 C C . ASN C 3 469 ? 209.303 236.406 256.095 1.00 65.74 478 ASN C C 1
ATOM 4296 O O . ASN C 3 469 ? 209.259 237.601 255.809 1.00 72.69 478 ASN C O 1
ATOM 4301 N N . TRP C 3 470 ? 209.995 235.516 255.401 1.00 61.13 479 TRP C N 1
ATOM 4302 C CA . TRP C 3 470 ? 210.734 235.836 254.214 1.00 61.75 479 TRP C CA 1
ATOM 4303 C C . TRP C 3 470 ? 210.112 235.045 253.102 1.00 59.48 479 TRP C C 1
ATOM 4304 O O . TRP C 3 470 ? 209.781 235.594 252.051 1.00 58.93 479 TRP C O 1
ATOM 4315 N N . ARG C 3 471 ? 209.870 233.759 253.348 1.00 58.09 480 ARG C N 1
ATOM 4316 C CA . ARG C 3 471 ? 209.275 232.924 252.330 1.00 53.27 480 ARG C CA 1
ATOM 4317 C C . ARG C 3 471 ? 207.941 233.482 251.876 1.00 54.71 480 ARG C C 1
ATOM 4318 O O . ARG C 3 471 ? 207.622 233.437 250.686 1.00 58.90 480 ARG C O 1
ATOM 4326 N N . SER C 3 472 ? 207.174 234.071 252.788 1.00 51.35 481 SER C N 1
ATOM 4327 C CA . SER C 3 472 ? 205.877 234.618 252.441 1.00 58.81 481 SER C CA 1
ATOM 4328 C C . SER C 3 472 ? 205.949 235.773 251.436 1.00 65.24 481 SER C C 1
ATOM 4329 O O . SER C 3 472 ? 204.924 236.127 250.853 1.00 67.70 481 SER C O 1
ATOM 4332 N N . GLU C 3 473 ? 207.126 236.381 251.251 1.00 60.55 482 GLU C N 1
ATOM 4333 C CA . GLU C 3 473 ? 207.308 237.438 250.262 1.00 61.73 482 GLU C CA 1
ATOM 4334 C C . GLU C 3 473 ? 208.144 236.941 249.074 1.00 60.04 482 GLU C C 1
ATOM 4335 O O . GLU C 3 473 ? 207.928 237.358 247.935 1.00 64.13 482 GLU C O 1
ATOM 4341 N N . LEU C 3 474 ? 209.083 236.030 249.333 1.00 54.63 483 LEU C N 1
ATOM 4342 C CA . LEU C 3 474 ? 209.995 235.535 248.307 1.00 47.74 483 LEU C CA 1
ATOM 4343 C C . LEU C 3 474 ? 209.456 234.404 247.452 1.00 54.40 483 LEU C C 1
ATOM 4344 O O . LEU C 3 474 ? 210.047 234.055 246.432 1.00 56.66 483 LEU C O 1
ATOM 4349 N N . TYR C 3 475 ? 208.313 233.867 247.810 1.00 55.36 484 TYR C N 1
ATOM 4350 C CA . TYR C 3 475 ? 207.685 232.756 247.106 1.00 56.20 484 TYR C CA 1
ATOM 4351 C C . TYR C 3 475 ? 207.462 232.971 245.626 1.00 52.99 484 TYR C C 1
ATOM 4352 O O . TYR C 3 475 ? 207.306 232.006 244.883 1.00 59.03 484 TYR C O 1
ATOM 4361 N N . LYS C 3 476 ? 207.384 234.205 245.177 1.00 53.03 485 LYS C N 1
ATOM 4362 C CA . LYS C 3 476 ? 207.119 234.429 243.779 1.00 54.78 485 LYS C CA 1
ATOM 4363 C C . LYS C 3 476 ? 208.380 234.599 242.974 1.00 55.49 485 LYS C C 1
ATOM 4364 O O . LYS C 3 476 ? 208.309 234.800 241.768 1.00 54.67 485 LYS C O 1
ATOM 4370 N N . TYR C 3 477 ? 209.550 234.523 243.604 1.00 50.58 486 TYR C N 1
ATOM 4371 C CA . TYR C 3 477 ? 210.770 234.762 242.848 1.00 53.73 486 TYR C CA 1
ATOM 4372 C C . TYR C 3 477 ? 211.672 233.536 242.705 1.00 51.19 486 TYR C C 1
ATOM 4373 O O . TYR C 3 477 ? 211.884 232.776 243.647 1.00 52.26 486 TYR C O 1
ATOM 4382 N N . LYS C 3 478 ? 212.307 233.414 241.543 1.00 53.34 487 LYS C N 1
ATOM 4383 C CA . LYS C 3 478 ? 213.290 232.360 241.278 1.00 48.72 487 LYS C CA 1
ATOM 4384 C C . LYS C 3 478 ? 214.564 232.887 240.619 1.00 52.95 487 LYS C C 1
ATOM 4385 O O . LYS C 3 478 ? 214.500 233.732 239.735 1.00 55.32 487 LYS C O 1
ATOM 4391 N N . VAL C 3 479 ? 215.725 232.357 240.990 1.00 48.18 488 VAL C N 1
ATOM 4392 C CA . VAL C 3 479 ? 216.966 232.796 240.343 1.00 47.88 488 VAL C CA 1
ATOM 4393 C C . VAL C 3 479 ? 217.432 231.856 239.255 1.00 55.54 488 VAL C C 1
ATOM 4394 O O . VAL C 3 479 ? 217.520 230.640 239.477 1.00 59.63 488 VAL C O 1
ATOM 4398 N N . VAL C 3 480 ? 217.724 232.421 238.080 1.00 54.63 489 VAL C N 1
ATOM 4399 C CA . VAL C 3 480 ? 218.230 231.608 236.994 1.00 53.16 489 VAL C CA 1
ATOM 4400 C C . VAL C 3 480 ? 219.503 232.184 236.394 1.00 60.95 489 VAL C C 1
ATOM 4401 O O . VAL C 3 480 ? 219.706 233.404 236.349 1.00 59.45 489 VAL C O 1
ATOM 4405 N N . LYS C 3 481 ? 220.346 231.291 235.907 1.00 62.23 490 LYS C N 1
ATOM 4406 C CA . LYS C 3 481 ? 221.576 231.643 235.226 1.00 61.05 490 LYS C CA 1
ATOM 4407 C C . LYS C 3 481 ? 221.292 231.748 233.767 1.00 58.46 490 LYS C C 1
ATOM 4408 O O . LYS C 3 481 ? 220.627 230.879 233.197 1.00 59.31 490 LYS C O 1
ATOM 4414 N N . ILE C 3 482 ? 221.793 232.784 233.144 1.00 55.77 491 ILE C N 1
ATOM 4415 C CA . ILE C 3 482 ? 221.556 232.952 231.736 1.00 55.36 491 ILE C CA 1
ATOM 4416 C C . ILE C 3 482 ? 222.663 232.260 230.977 1.00 59.35 491 ILE C C 1
ATOM 4417 O O . ILE C 3 482 ? 223.841 232.396 231.319 1.00 61.64 491 ILE C O 1
ATOM 4422 N N . GLU C 3 483 ? 222.279 231.484 229.972 1.00 59.84 492 GLU C N 1
ATOM 4423 C CA . GLU C 3 483 ? 223.219 230.726 229.164 1.00 60.03 492 GLU C CA 1
ATOM 4424 C C . GLU C 3 483 ? 223.119 231.121 227.693 1.00 56.82 492 GLU C C 1
ATOM 4425 O O . GLU C 3 483 ? 222.571 230.365 226.903 1.00 60.02 492 GLU C O 1
ATOM 4431 N N . PRO C 3 484 ? 223.708 232.254 227.277 1.00 49.83 493 PRO C N 1
ATOM 4432 C CA . PRO C 3 484 ? 223.584 232.862 225.967 1.00 54.29 493 PRO C CA 1
ATOM 4433 C C . PRO C 3 484 ? 224.241 232.101 224.826 1.00 56.46 493 PRO C C 1
ATOM 4434 O O . PRO C 3 484 ? 224.053 232.464 223.667 1.00 56.03 493 PRO C O 1
ATOM 4438 N N . LEU C 3 485 ? 225.083 231.126 225.122 1.00 55.00 494 LEU C N 1
ATOM 4439 C CA . LEU C 3 485 ? 225.750 230.416 224.049 1.00 53.09 494 LEU C CA 1
ATOM 4440 C C . LEU C 3 485 ? 225.068 229.103 223.719 1.00 51.56 494 LEU C C 1
ATOM 4441 O O . LEU C 3 485 ? 224.790 228.306 224.614 1.00 58.78 494 LEU C O 1
ATOM 4446 N N . GLY C 3 486 ? 224.889 228.820 222.434 1.00 49.90 495 GLY C N 1
ATOM 4447 C CA . GLY C 3 486 ? 224.321 227.535 222.054 1.00 53.10 495 GLY C CA 1
ATOM 4448 C C . GLY C 3 486 ? 224.446 227.255 220.566 1.00 52.40 495 GLY C C 1
ATOM 4449 O O . GLY C 3 486 ? 224.903 228.098 219.789 1.00 51.54 495 GLY C O 1
ATOM 4450 N N . VAL C 3 487 ? 224.074 226.042 220.177 1.00 43.49 496 VAL C N 1
ATOM 4451 C CA . VAL C 3 487 ? 224.190 225.641 218.787 1.00 43.57 496 VAL C CA 1
ATOM 4452 C C . VAL C 3 487 ? 222.935 224.999 218.256 1.00 47.64 496 VAL C C 1
ATOM 4453 O O . VAL C 3 487 ? 222.141 224.463 219.030 1.00 53.46 496 VAL C O 1
ATOM 4457 N N . ALA C 3 488 ? 222.819 224.994 216.936 1.00 47.28 497 ALA C N 1
ATOM 4458 C CA . ALA C 3 488 ? 221.760 224.304 216.209 1.00 44.19 497 ALA C CA 1
ATOM 4459 C C . ALA C 3 488 ? 222.255 224.075 214.787 1.00 46.54 497 ALA C C 1
ATOM 4460 O O . ALA C 3 488 ? 223.140 224.805 214.357 1.00 48.88 497 ALA C O 1
ATOM 4462 N N . PRO C 3 489 ? 221.819 223.050 214.058 1.00 43.16 498 PRO C N 1
ATOM 4463 C CA . PRO C 3 489 ? 222.173 222.846 212.677 1.00 49.88 498 PRO C CA 1
ATOM 4464 C C . PRO C 3 489 ? 221.485 223.797 211.745 1.00 46.53 498 PRO C C 1
ATOM 4465 O O . PRO C 3 489 ? 220.303 224.089 211.940 1.00 43.66 498 PRO C O 1
ATOM 4469 N N . THR C 3 490 ? 222.191 224.196 210.698 1.00 52.18 499 THR C N 1
ATOM 4470 C CA . THR C 3 490 ? 221.637 224.998 209.626 1.00 52.24 499 THR C CA 1
ATOM 4471 C C . THR C 3 490 ? 222.189 224.533 208.281 1.00 62.20 499 THR C C 1
ATOM 4472 O O . THR C 3 490 ? 223.294 223.983 208.191 1.00 61.27 499 THR C O 1
ATOM 4476 N N . ALA C 3 491 ? 221.491 224.833 207.194 1.00 64.79 500 ALA C N 1
ATOM 4477 C CA . ALA C 3 491 ? 222.021 224.457 205.879 1.00 65.68 500 ALA C CA 1
ATOM 4478 C C . ALA C 3 491 ? 222.971 225.514 205.307 1.00 61.04 500 ALA C C 1
ATOM 4479 O O . ALA C 3 491 ? 222.668 226.125 204.278 1.00 65.63 500 ALA C O 1
ATOM 4481 N N . CYS C 3 492 ? 224.114 225.715 205.989 1.00 61.81 501 CYS C N 1
ATOM 4482 C CA . CYS C 3 492 ? 225.164 226.667 205.643 1.00 66.36 501 CYS C CA 1
ATOM 4483 C C . CYS C 3 492 ? 226.534 226.235 206.166 1.00 68.99 501 CYS C C 1
ATOM 4484 O O . CYS C 3 492 ? 226.775 226.176 207.372 1.00 70.81 501 CYS C O 1
ATOM 4487 N N . LYS C 3 493 ? 227.425 225.936 205.237 1.00 69.05 502 LYS C N 1
ATOM 4488 C CA . LYS C 3 493 ? 228.787 225.540 205.542 1.00 68.27 502 LYS C CA 1
ATOM 4489 C C . LYS C 3 493 ? 229.675 226.783 205.607 1.00 69.67 502 LYS C C 1
ATOM 4490 O O . LYS C 3 493 ? 229.522 227.708 204.796 1.00 77.11 502 LYS C O 1
ATOM 4496 N N . ARG C 3 494 ? 230.650 226.808 206.511 1.00 63.98 503 ARG C N 1
ATOM 4497 C CA . ARG C 3 494 ? 231.555 227.949 206.526 1.00 65.52 503 ARG C CA 1
ATOM 4498 C C . ARG C 3 494 ? 232.348 228.076 205.240 1.00 75.71 503 ARG C C 1
ATOM 4499 O O . ARG C 3 494 ? 233.004 227.128 204.793 1.00 81.47 503 ARG C O 1
ATOM 4507 N N . ARG C 3 495 ? 232.379 229.294 204.708 1.00 81.26 504 ARG C N 1
ATOM 4508 C CA . ARG C 3 495 ? 233.191 229.599 203.543 1.00 86.88 504 ARG C CA 1
ATOM 4509 C C . ARG C 3 495 ? 234.582 230.008 204.010 1.00 85.48 504 ARG C C 1
ATOM 4510 O O . ARG C 3 495 ? 234.691 230.809 204.941 1.00 86.59 504 ARG C O 1
ATOM 4518 N N . VAL C 3 496 ? 235.635 229.467 203.361 1.00 90.47 505 VAL C N 1
ATOM 4519 C CA . VAL C 3 496 ? 237.041 229.757 203.659 1.00 102.87 505 VAL C CA 1
ATOM 4520 C C . VAL C 3 496 ? 237.712 230.139 202.337 1.00 103.14 505 VAL C C 1
ATOM 4521 O O . VAL C 3 496 ? 237.452 231.201 201.762 1.00 98.05 505 VAL C O 1
ATOM 4525 N N . GLY D 4 10 ? 213.094 243.297 224.991 1.00 77.35 521 GLY D N 1
ATOM 4526 C CA . GLY D 4 10 ? 213.444 242.857 226.319 1.00 85.34 521 GLY D CA 1
ATOM 4527 C C . GLY D 4 10 ? 214.486 241.736 226.249 1.00 77.99 521 GLY D C 1
ATOM 4528 O O . GLY D 4 10 ? 214.438 240.908 225.338 1.00 72.20 521 GLY D O 1
ATOM 4529 N N . PHE D 4 11 ? 215.356 241.650 227.275 1.00 73.15 522 PHE D N 1
ATOM 4530 C CA . PHE D 4 11 ? 216.486 240.708 227.412 1.00 75.78 522 PHE D CA 1
ATOM 4531 C C . PHE D 4 11 ? 216.161 239.219 227.149 1.00 73.11 522 PHE D C 1
ATOM 4532 O O . PHE D 4 11 ? 216.857 238.567 226.372 1.00 75.89 522 PHE D O 1
ATOM 4540 N N . LEU D 4 12 ? 215.106 238.705 227.755 1.00 65.50 523 LEU D N 1
ATOM 4541 C CA . LEU D 4 12 ? 214.630 237.346 227.499 1.00 60.70 523 LEU D CA 1
ATOM 4542 C C . LEU D 4 12 ? 213.314 237.368 226.741 1.00 62.36 523 LEU D C 1
ATOM 4543 O O . LEU D 4 12 ? 212.546 236.395 226.778 1.00 63.44 523 LEU D O 1
ATOM 4548 N N . GLY D 4 13 ? 213.024 238.471 226.074 1.00 65.12 524 GLY D N 1
ATOM 4549 C CA . GLY D 4 13 ? 211.776 238.563 225.362 1.00 66.12 524 GLY D CA 1
ATOM 4550 C C . GLY D 4 13 ? 211.821 237.544 224.258 1.00 62.08 524 GLY D C 1
ATOM 4551 O O . GLY D 4 13 ? 212.893 237.184 223.774 1.00 63.43 524 GLY D O 1
ATOM 4552 N N . ALA D 4 14 ? 210.656 237.048 223.877 1.00 62.35 525 ALA D N 1
ATOM 4553 C CA . ALA D 4 14 ? 210.503 236.035 222.846 1.00 62.90 525 ALA D CA 1
ATOM 4554 C C . ALA D 4 14 ? 211.167 234.720 223.231 1.00 56.90 525 ALA D C 1
ATOM 4555 O O . ALA D 4 14 ? 211.290 233.833 222.399 1.00 63.37 525 ALA D O 1
ATOM 4557 N N . ALA D 4 15 ? 211.448 234.505 224.514 1.00 51.17 526 ALA D N 1
ATOM 4558 C CA . ALA D 4 15 ? 212.004 233.225 224.936 1.00 55.09 526 ALA D CA 1
ATOM 4559 C C . ALA D 4 15 ? 211.053 232.079 224.598 1.00 58.05 526 ALA D C 1
ATOM 4560 O O . ALA D 4 15 ? 211.495 230.972 224.317 1.00 66.47 526 ALA D O 1
ATOM 4562 N N . GLY D 4 16 ? 209.747 232.329 224.599 1.00 60.32 527 GLY D N 1
ATOM 4563 C CA . GLY D 4 16 ? 208.768 231.290 224.297 1.00 66.26 527 GLY D CA 1
ATOM 4564 C C . GLY D 4 16 ? 208.460 231.175 222.796 1.00 67.25 527 GLY D C 1
ATOM 4565 O O . GLY D 4 16 ? 207.574 230.412 222.384 1.00 72.19 527 GLY D O 1
ATOM 4566 N N . SER D 4 17 ? 209.138 231.968 221.972 1.00 59.75 528 SER D N 1
ATOM 4567 C CA . SER D 4 17 ? 208.899 231.959 220.540 1.00 63.85 528 SER D CA 1
ATOM 4568 C C . SER D 4 17 ? 209.769 230.930 219.866 1.00 66.61 528 SER D C 1
ATOM 4569 O O . SER D 4 17 ? 210.811 230.522 220.384 1.00 68.75 528 SER D O 1
ATOM 4572 N N . THR D 4 18 ? 209.390 230.526 218.677 1.00 62.44 529 THR D N 1
ATOM 4573 C CA . THR D 4 18 ? 210.213 229.565 218.003 1.00 65.95 529 THR D CA 1
ATOM 4574 C C . THR D 4 18 ? 211.426 230.229 217.392 1.00 67.44 529 THR D C 1
ATOM 4575 O O . THR D 4 18 ? 211.449 231.457 217.215 1.00 67.19 529 THR D O 1
ATOM 4579 N N . MET D 4 19 ? 212.392 229.404 216.985 1.00 67.50 530 MET D N 1
ATOM 4580 C CA . MET D 4 19 ? 213.711 229.849 216.524 1.00 70.26 530 MET D CA 1
ATOM 4581 C C . MET D 4 19 ? 213.675 230.871 215.416 1.00 71.65 530 MET D C 1
ATOM 4582 O O . MET D 4 19 ? 214.470 231.819 215.413 1.00 71.50 530 MET D O 1
ATOM 4587 N N . GLY D 4 20 ? 212.701 230.771 214.527 1.00 72.83 531 GLY D N 1
ATOM 4588 C CA . GLY D 4 20 ? 212.638 231.686 213.406 1.00 74.60 531 GLY D CA 1
ATOM 4589 C C . GLY D 4 20 ? 212.615 233.143 213.862 1.00 70.84 531 GLY D C 1
ATOM 4590 O O . GLY D 4 20 ? 213.117 234.022 213.161 1.00 76.13 531 GLY D O 1
ATOM 4591 N N . ALA D 4 21 ? 212.001 233.413 215.015 1.00 69.29 532 ALA D N 1
ATOM 4592 C CA . ALA D 4 21 ? 211.939 234.757 215.553 1.00 72.84 532 ALA D CA 1
ATOM 4593 C C . ALA D 4 21 ? 212.823 234.902 216.775 1.00 73.83 532 ALA D C 1
ATOM 4594 O O . ALA D 4 21 ? 213.401 235.959 217.027 1.00 74.73 532 ALA D O 1
ATOM 4596 N N . ALA D 4 22 ? 212.917 233.834 217.560 1.00 73.94 533 ALA D N 1
ATOM 4597 C CA . ALA D 4 22 ? 213.631 233.854 218.827 1.00 80.25 533 ALA D CA 1
ATOM 4598 C C . ALA D 4 22 ? 215.092 234.157 218.609 1.00 80.58 533 ALA D C 1
ATOM 4599 O O . ALA D 4 22 ? 215.731 234.819 219.426 1.00 83.55 533 ALA D O 1
ATOM 4601 N N . SER D 4 23 ? 215.615 233.708 217.480 1.00 76.12 534 SER D N 1
ATOM 4602 C CA . SER D 4 23 ? 217.000 233.934 217.109 1.00 80.18 534 SER D CA 1
ATOM 4603 C C . SER D 4 23 ? 217.369 235.402 216.768 1.00 81.09 534 SER D C 1
ATOM 4604 O O . SER D 4 23 ? 218.562 235.713 216.690 1.00 81.20 534 SER D O 1
ATOM 4607 N N . MET D 4 24 ? 216.369 236.304 216.563 1.00 78.78 535 MET D N 1
ATOM 4608 C CA . MET D 4 24 ? 216.542 237.706 216.198 1.00 77.67 535 MET D CA 1
ATOM 4609 C C . MET D 4 24 ? 216.580 238.541 217.469 1.00 74.31 535 MET D C 1
ATOM 4610 O O . MET D 4 24 ? 217.136 239.646 217.496 1.00 71.65 535 MET D O 1
ATOM 4615 N N . ILE D 4 62 ? 232.995 240.982 251.598 1.00 79.91 573 ILE D N 1
ATOM 4616 C CA . ILE D 4 62 ? 233.854 240.164 250.727 1.00 84.37 573 ILE D CA 1
ATOM 4617 C C . ILE D 4 62 ? 233.094 239.534 249.521 1.00 84.40 573 ILE D C 1
ATOM 4618 O O . ILE D 4 62 ? 233.711 239.226 248.482 1.00 84.50 573 ILE D O 1
ATOM 4623 N N . LYS D 4 63 ? 231.750 239.404 249.635 1.00 85.99 574 LYS D N 1
ATOM 4624 C CA . LYS D 4 63 ? 230.846 238.825 248.637 1.00 84.71 574 LYS D CA 1
ATOM 4625 C C . LYS D 4 63 ? 230.934 239.555 247.313 1.00 84.25 574 LYS D C 1
ATOM 4626 O O . LYS D 4 63 ? 230.843 238.939 246.251 1.00 82.27 574 LYS D O 1
ATOM 4632 N N . GLN D 4 64 ? 231.151 240.856 247.385 1.00 84.84 575 GLN D N 1
ATOM 4633 C CA . GLN D 4 64 ? 231.255 241.678 246.211 1.00 84.69 575 GLN D CA 1
ATOM 4634 C C . GLN D 4 64 ? 232.482 241.326 245.388 1.00 81.79 575 GLN D C 1
ATOM 4635 O O . GLN D 4 64 ? 232.440 241.434 244.163 1.00 80.21 575 GLN D O 1
ATOM 4641 N N . LEU D 4 65 ? 233.589 240.910 246.017 1.00 79.59 576 LEU D N 1
ATOM 4642 C CA . LEU D 4 65 ? 234.730 240.601 245.180 1.00 76.76 576 LEU D CA 1
ATOM 4643 C C . LEU D 4 65 ? 234.504 239.266 244.557 1.00 75.18 576 LEU D C 1
ATOM 4644 O O . LEU D 4 65 ? 234.859 239.059 243.398 1.00 74.23 576 LEU D O 1
ATOM 4649 N N . GLN D 4 66 ? 233.856 238.368 245.282 1.00 75.48 577 GLN D N 1
ATOM 4650 C CA . GLN D 4 66 ? 233.623 237.080 244.685 1.00 74.55 577 GLN D CA 1
ATOM 4651 C C . GLN D 4 66 ? 232.695 237.225 243.500 1.00 75.07 577 GLN D C 1
ATOM 4652 O O . GLN D 4 66 ? 232.924 236.622 242.450 1.00 74.65 577 GLN D O 1
ATOM 4658 N N . ALA D 4 67 ? 231.673 238.061 243.633 1.00 74.32 578 ALA D N 1
ATOM 4659 C CA . ALA D 4 67 ? 230.757 238.240 242.535 1.00 75.90 578 ALA D CA 1
ATOM 4660 C C . ALA D 4 67 ? 231.421 238.890 241.339 1.00 71.70 578 ALA D C 1
ATOM 4661 O O . ALA D 4 67 ? 231.170 238.480 240.202 1.00 74.13 578 ALA D O 1
ATOM 4663 N N . ARG D 4 68 ? 232.303 239.865 241.571 1.00 69.16 579 ARG D N 1
ATOM 4664 C CA . ARG D 4 68 ? 232.951 240.504 240.449 1.00 68.40 579 ARG D CA 1
ATOM 4665 C C . ARG D 4 68 ? 233.862 239.533 239.736 1.00 68.83 579 ARG D C 1
ATOM 4666 O O . ARG D 4 68 ? 233.895 239.509 238.502 1.00 71.23 579 ARG D O 1
ATOM 4674 N N . VAL D 4 69 ? 234.564 238.694 240.493 1.00 65.23 580 VAL D N 1
ATOM 4675 C CA . VAL D 4 69 ? 235.453 237.741 239.873 1.00 62.98 580 VAL D CA 1
ATOM 4676 C C . VAL D 4 69 ? 234.673 236.753 239.054 1.00 67.14 580 VAL D C 1
ATOM 4677 O O . VAL D 4 69 ? 235.091 236.428 237.942 1.00 67.09 580 VAL D O 1
ATOM 4681 N N . LEU D 4 70 ? 233.557 236.262 239.575 1.00 68.40 581 LEU D N 1
ATOM 4682 C CA . LEU D 4 70 ? 232.797 235.315 238.802 1.00 68.63 581 LEU D CA 1
ATOM 4683 C C . LEU D 4 70 ? 232.256 235.962 237.551 1.00 68.26 581 LEU D C 1
ATOM 4684 O O . LEU D 4 70 ? 232.304 235.369 236.475 1.00 66.88 581 LEU D O 1
ATOM 4689 N N . ALA D 4 71 ? 231.802 237.211 237.632 1.00 64.81 582 ALA D N 1
ATOM 4690 C CA . ALA D 4 71 ? 231.281 237.824 236.429 1.00 64.45 582 ALA D CA 1
ATOM 4691 C C . ALA D 4 71 ? 232.355 237.860 235.360 1.00 64.55 582 ALA D C 1
ATOM 4692 O O . ALA D 4 71 ? 232.086 237.552 234.190 1.00 68.87 582 ALA D O 1
ATOM 4694 N N . VAL D 4 72 ? 233.589 238.147 235.769 1.00 60.55 583 VAL D N 1
ATOM 4695 C CA . VAL D 4 72 ? 234.676 238.166 234.824 1.00 59.11 583 VAL D CA 1
ATOM 4696 C C . VAL D 4 72 ? 234.963 236.791 234.284 1.00 61.47 583 VAL D C 1
ATOM 4697 O O . VAL D 4 72 ? 235.153 236.648 233.077 1.00 60.27 583 VAL D O 1
ATOM 4701 N N . GLU D 4 73 ? 235.006 235.777 235.138 1.00 60.78 584 GLU D N 1
ATOM 4702 C CA . GLU D 4 73 ? 235.295 234.456 234.630 1.00 63.74 584 GLU D CA 1
ATOM 4703 C C . GLU D 4 73 ? 234.237 233.973 233.654 1.00 65.31 584 GLU D C 1
ATOM 4704 O O . GLU D 4 73 ? 234.576 233.326 232.658 1.00 65.46 584 GLU D O 1
ATOM 4710 N N . HIS D 4 74 ? 232.965 234.290 233.892 1.00 65.94 585 HIS D N 1
ATOM 4711 C CA . HIS D 4 74 ? 231.952 233.825 232.963 1.00 65.45 585 HIS D CA 1
ATOM 4712 C C . HIS D 4 74 ? 232.120 234.544 231.638 1.00 62.90 585 HIS D C 1
ATOM 4713 O O . HIS D 4 74 ? 232.062 233.924 230.569 1.00 67.43 585 HIS D O 1
ATOM 4720 N N . TYR D 4 75 ? 232.406 235.840 231.695 1.00 60.46 586 TYR D N 1
ATOM 4721 C CA . TYR D 4 75 ? 232.619 236.610 230.492 1.00 57.89 586 TYR D CA 1
ATOM 4722 C C . TYR D 4 75 ? 233.760 236.055 229.673 1.00 60.81 586 TYR D C 1
ATOM 4723 O O . TYR D 4 75 ? 233.617 235.844 228.460 1.00 61.18 586 TYR D O 1
ATOM 4732 N N . LEU D 4 76 ? 234.895 235.819 230.328 1.00 58.47 587 LEU D N 1
ATOM 4733 C CA . LEU D 4 76 ? 236.054 235.359 229.612 1.00 57.84 587 LEU D CA 1
ATOM 4734 C C . LEU D 4 76 ? 235.840 233.993 229.033 1.00 61.05 587 LEU D C 1
ATOM 4735 O O . LEU D 4 76 ? 236.317 233.736 227.927 1.00 61.83 587 LEU D O 1
ATOM 4740 N N . ARG D 4 77 ? 235.142 233.102 229.735 1.00 60.86 588 ARG D N 1
ATOM 4741 C CA . ARG D 4 77 ? 234.913 231.804 229.142 1.00 61.26 588 ARG D CA 1
ATOM 4742 C C . ARG D 4 77 ? 234.096 231.908 227.881 1.00 60.62 588 ARG D C 1
ATOM 4743 O O . ARG D 4 77 ? 234.431 231.255 226.890 1.00 61.76 588 ARG D O 1
ATOM 4751 N N . ASP D 4 78 ? 233.068 232.756 227.852 1.00 58.86 589 ASP D N 1
ATOM 4752 C CA . ASP D 4 78 ? 232.329 232.822 226.607 1.00 57.70 589 ASP D CA 1
ATOM 4753 C C . ASP D 4 78 ? 233.170 233.413 225.506 1.00 60.94 589 ASP D C 1
ATOM 4754 O O . ASP D 4 78 ? 233.099 232.950 224.366 1.00 60.55 589 ASP D O 1
ATOM 4759 N N . GLN D 4 79 ? 233.995 234.405 225.814 1.00 59.01 590 GLN D N 1
ATOM 4760 C CA . GLN D 4 79 ? 234.773 234.978 224.738 1.00 59.29 590 GLN D CA 1
ATOM 4761 C C . GLN D 4 79 ? 235.827 234.025 224.234 1.00 59.12 590 GLN D C 1
ATOM 4762 O O . GLN D 4 79 ? 236.068 233.951 223.023 1.00 60.79 590 GLN D O 1
ATOM 4768 N N . GLN D 4 80 ? 236.446 233.263 225.133 1.00 56.42 591 GLN D N 1
ATOM 4769 C CA . GLN D 4 80 ? 237.465 232.351 224.683 1.00 59.01 591 GLN D CA 1
ATOM 4770 C C . GLN D 4 80 ? 236.850 231.275 223.840 1.00 59.10 591 GLN D C 1
ATOM 4771 O O . GLN D 4 80 ? 237.393 230.920 222.792 1.00 60.36 591 GLN D O 1
ATOM 4777 N N . LEU D 4 81 ? 235.711 230.764 224.284 1.00 57.94 592 LEU D N 1
ATOM 4778 C CA . LEU D 4 81 ? 235.087 229.663 223.611 1.00 57.23 592 LEU D CA 1
ATOM 4779 C C . LEU D 4 81 ? 234.553 230.083 222.252 1.00 58.58 592 LEU D C 1
ATOM 4780 O O . LEU D 4 81 ? 234.619 229.330 221.290 1.00 57.77 592 LEU D O 1
ATOM 4785 N N . LEU D 4 82 ? 234.013 231.281 222.130 1.00 57.12 593 LEU D N 1
ATOM 4786 C CA . LEU D 4 82 ? 233.609 231.685 220.805 1.00 58.65 593 LEU D CA 1
ATOM 4787 C C . LEU D 4 82 ? 234.828 231.883 219.913 1.00 59.69 593 LEU D C 1
ATOM 4788 O O . LEU D 4 82 ? 234.881 231.398 218.773 1.00 58.93 593 LEU D O 1
ATOM 4793 N N . GLY D 4 83 ? 235.879 232.499 220.444 1.00 56.59 594 GLY D N 1
ATOM 4794 C CA . GLY D 4 83 ? 237.030 232.766 219.612 1.00 59.19 594 GLY D CA 1
ATOM 4795 C C . GLY D 4 83 ? 237.720 231.518 219.106 1.00 56.04 594 GLY D C 1
ATOM 4796 O O . GLY D 4 83 ? 238.079 231.435 217.930 1.00 61.58 594 GLY D O 1
ATOM 4797 N N . ILE D 4 84 ? 237.812 230.510 219.953 1.00 52.56 595 ILE D N 1
ATOM 4798 C CA . ILE D 4 84 ? 238.519 229.277 219.664 1.00 52.02 595 ILE D CA 1
ATOM 4799 C C . ILE D 4 84 ? 237.810 228.459 218.586 1.00 57.15 595 ILE D C 1
ATOM 4800 O O . ILE D 4 84 ? 238.361 227.478 218.093 1.00 61.92 595 ILE D O 1
ATOM 4805 N N . TRP D 4 85 ? 236.556 228.798 218.285 1.00 55.33 596 TRP D N 1
ATOM 4806 C CA . TRP D 4 85 ? 235.770 228.122 217.271 1.00 57.73 596 TRP D CA 1
ATOM 4807 C C . TRP D 4 85 ? 235.651 228.944 215.999 1.00 56.57 596 TRP D C 1
ATOM 4808 O O . TRP D 4 85 ? 234.976 228.524 215.053 1.00 59.82 596 TRP D O 1
ATOM 4819 N N . GLY D 4 86 ? 236.245 230.129 215.987 1.00 58.66 597 GLY D N 1
ATOM 4820 C CA . GLY D 4 86 ? 236.101 231.021 214.844 1.00 64.02 597 GLY D CA 1
ATOM 4821 C C . GLY D 4 86 ? 234.968 232.089 214.869 1.00 61.45 597 GLY D C 1
ATOM 4822 O O . GLY D 4 86 ? 234.727 232.695 213.821 1.00 69.52 597 GLY D O 1
ATOM 4823 N N . CYS D 4 87 ? 234.293 232.356 216.033 1.00 58.35 598 CYS D N 1
ATOM 4824 C CA . CYS D 4 87 ? 233.222 233.356 216.157 1.00 62.43 598 CYS D CA 1
ATOM 4825 C C . CYS D 4 87 ? 233.763 234.611 216.851 1.00 68.25 598 CYS D C 1
ATOM 4826 O O . CYS D 4 87 ? 233.009 235.405 217.423 1.00 69.12 598 CYS D O 1
ATOM 4829 N N . SER D 4 88 ? 235.068 234.816 216.869 1.00 64.38 599 SER D N 1
ATOM 4830 C CA . SER D 4 88 ? 235.497 236.028 217.531 1.00 66.89 599 SER D CA 1
ATOM 4831 C C . SER D 4 88 ? 234.936 237.214 216.778 1.00 69.56 599 SER D C 1
ATOM 4832 O O . SER D 4 88 ? 235.056 237.295 215.556 1.00 73.90 599 SER D O 1
ATOM 4835 N N . GLY D 4 89 ? 234.316 238.138 217.495 1.00 71.44 600 GLY D N 1
ATOM 4836 C CA . GLY D 4 89 ? 233.779 239.337 216.867 1.00 78.53 600 GLY D CA 1
ATOM 4837 C C . GLY D 4 89 ? 232.409 239.164 216.210 1.00 74.51 600 GLY D C 1
ATOM 4838 O O . GLY D 4 89 ? 231.912 240.114 215.602 1.00 80.41 600 GLY D O 1
ATOM 4839 N N . LYS D 4 90 ? 231.804 237.985 216.335 1.00 63.12 601 LYS D N 1
ATOM 4840 C CA . LYS D 4 90 ? 230.520 237.696 215.719 1.00 65.56 601 LYS D CA 1
ATOM 4841 C C . LYS D 4 90 ? 229.512 237.137 216.696 1.00 62.81 601 LYS D C 1
ATOM 4842 O O . LYS D 4 90 ? 229.862 236.436 217.637 1.00 62.89 601 LYS D O 1
ATOM 4848 N N . LEU D 4 91 ? 228.238 237.427 216.467 1.00 62.93 602 LEU D N 1
ATOM 4849 C CA . LEU D 4 91 ? 227.205 236.825 217.293 1.00 59.11 602 LEU D CA 1
ATOM 4850 C C . LEU D 4 91 ? 226.804 235.491 216.722 1.00 56.38 602 LEU D C 1
ATOM 4851 O O . LEU D 4 91 ? 226.352 234.593 217.434 1.00 56.61 602 LEU D O 1
ATOM 4856 N N . ILE D 4 92 ? 226.897 235.377 215.413 1.00 54.47 603 ILE D N 1
ATOM 4857 C CA . ILE D 4 92 ? 226.548 234.147 214.744 1.00 54.47 603 ILE D CA 1
ATOM 4858 C C . ILE D 4 92 ? 227.667 233.799 213.773 1.00 54.66 603 ILE D C 1
ATOM 4859 O O . ILE D 4 92 ? 228.086 234.697 213.033 1.00 62.66 603 ILE D O 1
ATOM 4864 N N . CYS D 4 93 ? 228.139 232.525 213.738 1.00 51.53 604 CYS D N 1
ATOM 4865 C CA . CYS D 4 93 ? 229.112 232.108 212.721 1.00 53.74 604 CYS D CA 1
ATOM 4866 C C . CYS D 4 93 ? 228.838 230.653 212.428 1.00 53.15 604 CYS D C 1
ATOM 4867 O O . CYS D 4 93 ? 228.176 229.939 213.197 1.00 54.35 604 CYS D O 1
ATOM 4870 N N . THR D 4 94 ? 229.375 230.200 211.318 1.00 48.63 605 THR D N 1
ATOM 4871 C CA . THR D 4 94 ? 229.230 228.826 210.916 1.00 56.56 605 THR D CA 1
ATOM 4872 C C . THR D 4 94 ? 230.579 228.177 210.903 1.00 61.33 605 THR D C 1
ATOM 4873 O O . THR D 4 94 ? 231.601 228.872 210.942 1.00 64.36 605 THR D O 1
ATOM 4877 N N . THR D 4 95 ? 230.565 226.858 210.855 1.00 53.85 606 THR D N 1
ATOM 4878 C CA . THR D 4 95 ? 231.735 226.000 210.822 1.00 57.64 606 THR D CA 1
ATOM 4879 C C . THR D 4 95 ? 231.704 224.992 209.711 1.00 61.47 606 THR D C 1
ATOM 4880 O O . THR D 4 95 ? 230.770 224.953 208.910 1.00 64.02 606 THR D O 1
ATOM 4884 N N . ASN D 4 96 ? 232.730 224.155 209.684 1.00 58.41 607 ASN D N 1
ATOM 4885 C CA . ASN D 4 96 ? 232.835 223.088 208.708 1.00 59.91 607 ASN D CA 1
ATOM 4886 C C . ASN D 4 96 ? 232.481 221.723 209.304 1.00 55.84 607 ASN D C 1
ATOM 4887 O O . ASN D 4 96 ? 232.552 220.699 208.628 1.00 59.09 607 ASN D O 1
ATOM 4892 N N . VAL D 4 97 ? 232.063 221.728 210.558 1.00 48.41 608 VAL D N 1
ATOM 4893 C CA . VAL D 4 97 ? 231.631 220.532 211.252 1.00 48.16 608 VAL D CA 1
ATOM 4894 C C . VAL D 4 97 ? 230.197 220.250 210.849 1.00 54.87 608 VAL D C 1
ATOM 4895 O O . VAL D 4 97 ? 229.355 221.125 211.067 1.00 54.75 608 VAL D O 1
ATOM 4899 N N . PRO D 4 98 ? 229.891 219.082 210.276 1.00 51.61 609 PRO D N 1
ATOM 4900 C CA . PRO D 4 98 ? 228.590 218.665 209.826 1.00 52.43 609 PRO D CA 1
ATOM 4901 C C . PRO D 4 98 ? 227.749 218.308 211.007 1.00 55.36 609 PRO D C 1
ATOM 4902 O O . PRO D 4 98 ? 228.282 217.928 212.049 1.00 59.39 609 PRO D O 1
ATOM 4906 N N . TRP D 4 99 ? 226.457 218.345 210.827 1.00 55.79 610 TRP D N 1
ATOM 4907 C CA . TRP D 4 99 ? 225.562 217.837 211.836 1.00 58.83 610 TRP D CA 1
ATOM 4908 C C . TRP D 4 99 ? 225.566 216.323 211.630 1.00 63.25 610 TRP D C 1
ATOM 4909 O O . TRP D 4 99 ? 225.337 215.878 210.502 1.00 65.50 610 TRP D O 1
ATOM 4920 N N . ASN D 4 100 ? 225.805 215.522 212.702 1.00 65.56 611 ASN D N 1
ATOM 4921 C CA . ASN D 4 100 ? 225.922 214.055 212.623 1.00 70.11 611 ASN D CA 1
ATOM 4922 C C . ASN D 4 100 ? 224.587 213.318 212.409 1.00 71.28 611 ASN D C 1
ATOM 4923 O O . ASN D 4 100 ? 224.594 212.163 211.974 1.00 74.12 611 ASN D O 1
ATOM 4928 N N . SER D 4 101 ? 223.419 213.941 212.755 1.00 69.70 612 SER D N 1
ATOM 4929 C CA . SER D 4 101 ? 222.034 213.387 212.681 1.00 72.57 612 SER D CA 1
ATOM 4930 C C . SER D 4 101 ? 221.716 212.447 213.831 1.00 73.12 612 SER D C 1
ATOM 4931 O O . SER D 4 101 ? 220.573 212.035 214.016 1.00 74.22 612 SER D O 1
ATOM 4934 N N . THR D 4 102 ? 222.732 212.106 214.610 1.00 70.58 613 THR D N 1
ATOM 4935 C CA . THR D 4 102 ? 222.558 211.212 215.724 1.00 72.79 613 THR D CA 1
ATOM 4936 C C . THR D 4 102 ? 222.261 212.017 216.964 1.00 73.37 613 THR D C 1
ATOM 4937 O O . THR D 4 102 ? 221.591 211.547 217.879 1.00 79.67 613 THR D O 1
ATOM 4941 N N . TRP D 4 103 ? 222.701 213.269 216.948 1.00 70.43 614 TRP D N 1
ATOM 4942 C CA . TRP D 4 103 ? 222.486 214.196 218.039 1.00 70.56 614 TRP D CA 1
ATOM 4943 C C . TRP D 4 103 ? 221.000 214.489 218.084 1.00 71.82 614 TRP D C 1
ATOM 4944 O O . TRP D 4 103 ? 220.385 214.625 219.139 1.00 77.46 614 TRP D O 1
ATOM 4955 N N . SER D 4 104 ? 220.448 214.615 216.893 1.00 67.46 615 SER D N 1
ATOM 4956 C CA . SER D 4 104 ? 219.035 214.789 216.634 1.00 70.87 615 SER D CA 1
ATOM 4957 C C . SER D 4 104 ? 218.787 214.419 215.182 1.00 76.92 615 SER D C 1
ATOM 4958 O O . SER D 4 104 ? 219.458 214.963 214.290 1.00 75.53 615 SER D O 1
ATOM 4961 N N . ASN D 4 105 ? 217.794 213.535 214.935 1.00 84.25 616 ASN D N 1
ATOM 4962 C CA . ASN D 4 105 ? 217.423 213.021 213.608 1.00 88.44 616 ASN D CA 1
ATOM 4963 C C . ASN D 4 105 ? 216.233 213.770 212.967 1.00 86.97 616 ASN D C 1
ATOM 4964 O O . ASN D 4 105 ? 215.712 213.332 211.936 1.00 90.66 616 ASN D O 1
ATOM 4969 N N . LYS D 4 106 ? 215.816 214.926 213.541 1.00 84.36 617 LYS D N 1
ATOM 4970 C CA . LYS D 4 106 ? 214.700 215.745 213.073 1.00 90.08 617 LYS D CA 1
ATOM 4971 C C . LYS D 4 106 ? 214.932 216.517 211.794 1.00 89.88 617 LYS D C 1
ATOM 4972 O O . LYS D 4 106 ? 216.021 217.018 211.508 1.00 88.95 617 LYS D O 1
ATOM 4978 N N . THR D 4 107 ? 213.867 216.666 211.024 1.00 92.78 618 THR D N 1
ATOM 4979 C CA . THR D 4 107 ? 213.893 217.452 209.809 1.00 91.49 618 THR D CA 1
ATOM 4980 C C . THR D 4 107 ? 213.790 218.917 210.182 1.00 86.87 618 THR D C 1
ATOM 4981 O O . THR D 4 107 ? 212.764 219.578 209.938 1.00 87.34 618 THR D O 1
ATOM 4985 N N . LEU D 4 108 ? 214.889 219.393 210.751 1.00 88.55 619 LEU D N 1
ATOM 4986 C CA . LEU D 4 108 ? 215.047 220.699 211.350 1.00 91.52 619 LEU D CA 1
ATOM 4987 C C . LEU D 4 108 ? 214.984 221.811 210.362 1.00 85.63 619 LEU D C 1
ATOM 4988 O O . LEU D 4 108 ? 214.619 222.924 210.718 1.00 86.19 619 LEU D O 1
ATOM 4993 N N . SER D 4 109 ? 215.189 221.532 209.092 1.00 79.61 620 SER D N 1
ATOM 4994 C CA . SER D 4 109 ? 215.049 222.612 208.151 1.00 86.70 620 SER D CA 1
ATOM 4995 C C . SER D 4 109 ? 213.611 223.155 208.184 1.00 92.98 620 SER D C 1
ATOM 4996 O O . SER D 4 109 ? 213.390 224.316 207.830 1.00 100.20 620 SER D O 1
ATOM 4999 N N . GLU D 4 110 ? 212.625 222.343 208.626 1.00 91.75 621 GLU D N 1
ATOM 5000 C CA . GLU D 4 110 ? 211.263 222.837 208.751 1.00 95.02 621 GLU D CA 1
ATOM 5001 C C . GLU D 4 110 ? 210.909 223.026 210.234 1.00 86.56 621 GLU D C 1
ATOM 5002 O O . GLU D 4 110 ? 210.294 224.037 210.594 1.00 86.04 621 GLU D O 1
ATOM 5008 N N . ILE D 4 111 ? 211.389 222.094 211.084 1.00 87.83 622 ILE D N 1
ATOM 5009 C CA . ILE D 4 111 ? 211.147 222.081 212.537 1.00 89.35 622 ILE D CA 1
ATOM 5010 C C . ILE D 4 111 ? 211.733 223.297 213.225 1.00 80.53 622 ILE D C 1
ATOM 5011 O O . ILE D 4 111 ? 211.225 223.745 214.241 1.00 79.68 622 ILE D O 1
ATOM 5016 N N . TRP D 4 112 ? 212.793 223.864 212.682 1.00 79.74 623 TRP D N 1
ATOM 5017 C CA . TRP D 4 112 ? 213.374 225.084 213.191 1.00 72.95 623 TRP D CA 1
ATOM 5018 C C . TRP D 4 112 ? 212.292 226.092 213.562 1.00 71.58 623 TRP D C 1
ATOM 5019 O O . TRP D 4 112 ? 212.390 226.753 214.587 1.00 74.98 623 TRP D O 1
ATOM 5030 N N . ASP D 4 113 ? 211.231 226.222 212.767 1.00 66.67 624 ASP D N 1
ATOM 5031 C CA . ASP D 4 113 ? 210.256 227.248 213.083 1.00 71.30 624 ASP D CA 1
ATOM 5032 C C . ASP D 4 113 ? 209.114 226.815 214.001 1.00 76.80 624 ASP D C 1
ATOM 5033 O O . ASP D 4 113 ? 208.201 227.614 214.253 1.00 81.36 624 ASP D O 1
ATOM 5038 N N . ASN D 4 114 ? 209.141 225.580 214.512 1.00 76.86 625 ASN D N 1
ATOM 5039 C CA . ASN D 4 114 ? 208.096 225.126 215.425 1.00 79.32 625 ASN D CA 1
ATOM 5040 C C . ASN D 4 114 ? 208.668 224.649 216.775 1.00 76.75 625 ASN D C 1
ATOM 5041 O O . ASN D 4 114 ? 207.966 224.016 217.567 1.00 74.29 625 ASN D O 1
ATOM 5046 N N . MET D 4 115 ? 209.925 225.005 217.058 1.00 77.54 626 MET D N 1
ATOM 5047 C CA . MET D 4 115 ? 210.573 224.665 218.324 1.00 73.11 626 MET D CA 1
ATOM 5048 C C . MET D 4 115 ? 211.200 225.926 218.898 1.00 71.78 626 MET D C 1
ATOM 5049 O O . MET D 4 115 ? 211.637 226.803 218.151 1.00 71.99 626 MET D O 1
ATOM 5054 N N . THR D 4 116 ? 211.268 226.003 220.219 1.00 67.63 627 THR D N 1
ATOM 5055 C CA . THR D 4 116 ? 211.888 227.120 220.924 1.00 68.73 627 THR D CA 1
ATOM 5056 C C . THR D 4 116 ? 213.328 226.806 221.281 1.00 68.45 627 THR D C 1
ATOM 5057 O O . THR D 4 116 ? 213.741 225.642 221.230 1.00 68.90 627 THR D O 1
ATOM 5061 N N . TRP D 4 117 ? 214.091 227.827 221.697 1.00 61.48 628 TRP D N 1
ATOM 5062 C CA . TRP D 4 117 ? 215.461 227.576 222.118 1.00 60.75 628 TRP D CA 1
ATOM 5063 C C . TRP D 4 117 ? 215.524 226.815 223.418 1.00 62.01 628 TRP D C 1
ATOM 5064 O O . TRP D 4 117 ? 216.469 226.066 223.652 1.00 63.37 628 TRP D O 1
ATOM 5075 N N . LEU D 4 118 ? 214.542 227.003 224.285 1.00 60.68 629 LEU D N 1
ATOM 5076 C CA . LEU D 4 118 ? 214.572 226.302 225.551 1.00 62.80 629 LEU D CA 1
ATOM 5077 C C . LEU D 4 118 ? 214.385 224.813 225.327 1.00 65.18 629 LEU D C 1
ATOM 5078 O O . LEU D 4 118 ? 215.099 223.991 225.913 1.00 69.44 629 LEU D O 1
ATOM 5083 N N . GLN D 4 119 ? 213.462 224.450 224.435 1.00 64.58 630 GLN D N 1
ATOM 5084 C CA . GLN D 4 119 ? 213.231 223.038 224.206 1.00 70.53 630 GLN D CA 1
ATOM 5085 C C . GLN D 4 119 ? 214.407 222.404 223.502 1.00 69.69 630 GLN D C 1
ATOM 5086 O O . GLN D 4 119 ? 214.796 221.275 223.814 1.00 69.61 630 GLN D O 1
ATOM 5092 N N . TRP D 4 120 ? 214.979 223.140 222.561 1.00 65.53 631 TRP D N 1
ATOM 5093 C CA . TRP D 4 120 ? 216.114 222.674 221.803 1.00 65.57 631 TRP D CA 1
ATOM 5094 C C . TRP D 4 120 ? 217.305 222.450 222.702 1.00 65.29 631 TRP D C 1
ATOM 5095 O O . TRP D 4 120 ? 217.990 221.427 222.614 1.00 68.13 631 TRP D O 1
ATOM 5106 N N . ASP D 4 121 ? 217.554 223.392 223.611 1.00 66.24 632 ASP D N 1
ATOM 5107 C CA . ASP D 4 121 ? 218.683 223.253 224.494 1.00 70.31 632 ASP D CA 1
ATOM 5108 C C . ASP D 4 121 ? 218.552 221.956 225.269 1.00 71.24 632 ASP D C 1
ATOM 5109 O O . ASP D 4 121 ? 219.532 221.229 225.434 1.00 71.14 632 ASP D O 1
ATOM 5114 N N . LYS D 4 122 ? 217.339 221.613 225.697 1.00 72.15 633 LYS D N 1
ATOM 5115 C CA . LYS D 4 122 ? 217.195 220.347 226.380 1.00 75.66 633 LYS D CA 1
ATOM 5116 C C . LYS D 4 122 ? 217.418 219.168 225.428 1.00 71.68 633 LYS D C 1
ATOM 5117 O O . LYS D 4 122 ? 218.167 218.243 225.753 1.00 70.16 633 LYS D O 1
ATOM 5123 N N . GLU D 4 123 ? 216.866 219.252 224.215 1.00 68.34 634 GLU D N 1
ATOM 5124 C CA . GLU D 4 123 ? 216.911 218.154 223.252 1.00 67.08 634 GLU D CA 1
ATOM 5125 C C . GLU D 4 123 ? 218.295 217.645 222.945 1.00 67.07 634 GLU D C 1
ATOM 5126 O O . GLU D 4 123 ? 218.493 216.435 222.835 1.00 73.81 634 GLU D O 1
ATOM 5132 N N . ILE D 4 124 ? 219.256 218.538 222.818 1.00 67.13 635 ILE D N 1
ATOM 5133 C CA . ILE D 4 124 ? 220.606 218.100 222.503 1.00 66.06 635 ILE D CA 1
ATOM 5134 C C . ILE D 4 124 ? 221.599 218.355 223.614 1.00 71.43 635 ILE D C 1
ATOM 5135 O O . ILE D 4 124 ? 222.803 218.447 223.352 1.00 70.91 635 ILE D O 1
ATOM 5140 N N . SER D 4 125 ? 221.144 218.473 224.857 1.00 71.88 636 SER D N 1
ATOM 5141 C CA . SER D 4 125 ? 222.107 218.787 225.916 1.00 74.19 636 SER D CA 1
ATOM 5142 C C . SER D 4 125 ? 223.224 217.738 226.108 1.00 76.10 636 SER D C 1
ATOM 5143 O O . SER D 4 125 ? 224.369 218.120 226.404 1.00 78.88 636 SER D O 1
ATOM 5146 N N . ASN D 4 126 ? 222.961 216.450 225.775 1.00 75.94 637 ASN D N 1
ATOM 5147 C CA . ASN D 4 126 ? 223.889 215.319 225.908 1.00 75.51 637 ASN D CA 1
ATOM 5148 C C . ASN D 4 126 ? 225.060 215.364 224.912 1.00 74.49 637 ASN D C 1
ATOM 5149 O O . ASN D 4 126 ? 226.019 214.601 225.062 1.00 76.88 637 ASN D O 1
ATOM 5154 N N . TYR D 4 127 ? 224.993 216.231 223.873 1.00 69.66 638 TYR D N 1
ATOM 5155 C CA . TYR D 4 127 ? 225.980 216.333 222.814 1.00 68.20 638 TYR D CA 1
ATOM 5156 C C . TYR D 4 127 ? 226.754 217.620 222.936 1.00 67.35 638 TYR D C 1
ATOM 5157 O O . TYR D 4 127 ? 227.525 217.971 222.043 1.00 63.75 638 TYR D O 1
ATOM 5166 N N . THR D 4 128 ? 226.582 218.337 224.042 1.00 64.50 639 THR D N 1
ATOM 5167 C CA . THR D 4 128 ? 227.231 219.632 224.154 1.00 65.10 639 THR D CA 1
ATOM 5168 C C . THR D 4 128 ? 228.735 219.559 224.027 1.00 64.18 639 THR D C 1
ATOM 5169 O O . THR D 4 128 ? 229.335 220.332 223.280 1.00 66.13 639 THR D O 1
ATOM 5173 N N . GLN D 4 129 ? 229.353 218.618 224.714 1.00 66.92 640 GLN D N 1
ATOM 5174 C CA . GLN D 4 129 ? 230.797 218.530 224.694 1.00 69.99 640 GLN D CA 1
ATOM 5175 C C . GLN D 4 129 ? 231.293 217.956 223.395 1.00 66.62 640 GLN D C 1
ATOM 5176 O O . GLN D 4 129 ? 232.375 218.313 222.927 1.00 67.18 640 GLN D O 1
ATOM 5182 N N . ILE D 4 130 ? 230.505 217.083 222.797 1.00 63.13 641 ILE D N 1
ATOM 5183 C CA . ILE D 4 130 ? 230.904 216.485 221.547 1.00 59.52 641 ILE D CA 1
ATOM 5184 C C . ILE D 4 130 ? 230.953 217.544 220.485 1.00 61.56 641 ILE D C 1
ATOM 5185 O O . ILE D 4 130 ? 231.941 217.659 219.756 1.00 61.87 641 ILE D O 1
ATOM 5190 N N . ILE D 4 131 ? 229.908 218.349 220.414 1.00 59.02 642 ILE D N 1
ATOM 5191 C CA . ILE D 4 131 ? 229.870 219.364 219.406 1.00 55.74 642 ILE D CA 1
ATOM 5192 C C . ILE D 4 131 ? 230.948 220.370 219.649 1.00 57.23 642 ILE D C 1
ATOM 5193 O O . ILE D 4 131 ? 231.623 220.778 218.705 1.00 57.18 642 ILE D O 1
ATOM 5198 N N . TYR D 4 132 ? 231.122 220.795 220.889 1.00 57.14 643 TYR D N 1
ATOM 5199 C CA . TYR D 4 132 ? 232.130 221.786 221.138 1.00 57.38 643 TYR D CA 1
ATOM 5200 C C . TYR D 4 132 ? 233.501 221.250 220.787 1.00 62.04 643 TYR D C 1
ATOM 5201 O O . TYR D 4 132 ? 234.300 221.976 220.191 1.00 62.51 643 TYR D O 1
ATOM 5210 N N . GLY D 4 133 ? 233.781 219.984 221.102 1.00 61.97 644 GLY D N 1
ATOM 5211 C CA . GLY D 4 133 ? 235.078 219.419 220.777 1.00 68.08 644 GLY D CA 1
ATOM 5212 C C . GLY D 4 133 ? 235.307 219.415 219.273 1.00 65.35 644 GLY D C 1
ATOM 5213 O O . GLY D 4 133 ? 236.397 219.745 218.802 1.00 68.16 644 GLY D O 1
ATOM 5214 N N . LEU D 4 134 ? 234.275 219.087 218.506 1.00 57.68 645 LEU D N 1
ATOM 5215 C CA . LEU D 4 134 ? 234.433 219.085 217.070 1.00 59.74 645 LEU D CA 1
ATOM 5216 C C . LEU D 4 134 ? 234.675 220.484 216.551 1.00 62.18 645 LEU D C 1
ATOM 5217 O O . LEU D 4 134 ? 235.478 220.671 215.631 1.00 64.49 645 LEU D O 1
ATOM 5222 N N . LEU D 4 135 ? 234.008 221.478 217.136 1.00 58.10 646 LEU D N 1
ATOM 5223 C CA . LEU D 4 135 ? 234.201 222.841 216.687 1.00 59.84 646 LEU D CA 1
ATOM 5224 C C . LEU D 4 135 ? 235.628 223.287 216.956 1.00 62.82 646 LEU D C 1
ATOM 5225 O O . LEU D 4 135 ? 236.233 223.962 216.112 1.00 65.53 646 LEU D O 1
ATOM 5230 N N . GLU D 4 136 ? 236.190 222.885 218.101 1.00 62.59 647 GLU D N 1
ATOM 5231 C CA . GLU D 4 136 ? 237.563 223.250 218.415 1.00 63.35 647 GLU D CA 1
ATOM 5232 C C . GLU D 4 136 ? 238.519 222.615 217.415 1.00 64.11 647 GLU D C 1
ATOM 5233 O O . GLU D 4 136 ? 239.430 223.277 216.902 1.00 67.11 647 GLU D O 1
ATOM 5239 N N . GLU D 4 137 ? 238.273 221.349 217.069 1.00 62.54 648 GLU D N 1
ATOM 5240 C CA . GLU D 4 137 ? 239.152 220.666 216.142 1.00 66.64 648 GLU D CA 1
ATOM 5241 C C . GLU D 4 137 ? 239.103 221.293 214.778 1.00 66.25 648 GLU D C 1
ATOM 5242 O O . GLU D 4 137 ? 240.140 221.443 214.127 1.00 67.53 648 GLU D O 1
ATOM 5248 N N . SER D 4 138 ? 237.912 221.695 214.357 1.00 62.64 649 SER D N 1
ATOM 5249 C CA . SER D 4 138 ? 237.737 222.283 213.054 1.00 64.56 649 SER D CA 1
ATOM 5250 C C . SER D 4 138 ? 238.520 223.563 212.942 1.00 64.87 649 SER D C 1
ATOM 5251 O O . SER D 4 138 ? 239.243 223.770 211.960 1.00 71.26 649 SER D O 1
ATOM 5254 N N . GLN D 4 139 ? 238.438 224.413 213.963 1.00 63.74 650 GLN D N 1
ATOM 5255 C CA . GLN D 4 139 ? 239.164 225.661 213.885 1.00 66.58 650 GLN D CA 1
ATOM 5256 C C . GLN D 4 139 ? 240.654 225.427 213.900 1.00 63.57 650 GLN D C 1
ATOM 5257 O O . GLN D 4 139 ? 241.397 226.091 213.169 1.00 67.21 650 GLN D O 1
ATOM 5263 N N . ASN D 4 140 ? 241.107 224.451 214.674 1.00 60.48 651 ASN D N 1
ATOM 5264 C CA . ASN D 4 140 ? 242.529 224.239 214.739 1.00 63.09 651 ASN D CA 1
ATOM 5265 C C . ASN D 4 140 ? 243.034 223.692 213.414 1.00 65.02 651 ASN D C 1
ATOM 5266 O O . ASN D 4 140 ? 244.106 224.078 212.941 1.00 67.76 651 ASN D O 1
ATOM 5271 N N . GLN D 4 141 ? 242.257 222.822 212.776 1.00 64.43 652 GLN D N 1
ATOM 5272 C CA . GLN D 4 141 ? 242.715 222.284 211.518 1.00 67.90 652 GLN D CA 1
ATOM 5273 C C . GLN D 4 141 ? 242.747 223.375 210.462 1.00 70.51 652 GLN D C 1
ATOM 5274 O O . GLN D 4 141 ? 243.681 223.431 209.658 1.00 73.04 652 GLN D O 1
ATOM 5280 N N . GLN D 4 142 ? 241.774 224.291 210.479 1.00 65.90 653 GLN D N 1
ATOM 5281 C CA . GLN D 4 142 ? 241.787 225.339 209.475 1.00 66.11 653 GLN D CA 1
ATOM 5282 C C . GLN D 4 142 ? 243.067 226.138 209.576 1.00 67.51 653 GLN D C 1
ATOM 5283 O O . GLN D 4 142 ? 243.673 226.462 208.546 1.00 75.43 653 GLN D O 1
ATOM 5289 N N . GLU D 4 143 ? 243.498 226.447 210.801 1.00 65.41 654 GLU D N 1
ATOM 5290 C CA . GLU D 4 143 ? 244.733 227.196 210.954 1.00 68.08 654 GLU D CA 1
ATOM 5291 C C . GLU D 4 143 ? 245.935 226.393 210.470 1.00 71.36 654 GLU D C 1
ATOM 5292 O O . GLU D 4 143 ? 246.838 226.944 209.827 1.00 74.38 654 GLU D O 1
ATOM 5298 N N . LYS D 4 144 ? 245.942 225.090 210.734 1.00 66.35 655 LYS D N 1
ATOM 5299 C CA . LYS D 4 144 ? 247.055 224.279 210.251 1.00 70.37 655 LYS D CA 1
ATOM 5300 C C . LYS D 4 144 ? 247.148 224.257 208.718 1.00 74.41 655 LYS D C 1
ATOM 5301 O O . LYS D 4 144 ? 248.266 224.252 208.187 1.00 79.01 655 LYS D O 1
ATOM 5307 N N . ASN D 4 145 ? 245.990 224.266 207.999 1.00 72.64 656 ASN D N 1
ATOM 5308 C CA . ASN D 4 145 ? 245.947 224.308 206.536 1.00 74.59 656 ASN D CA 1
ATOM 5309 C C . ASN D 4 145 ? 246.443 225.669 206.004 1.00 77.76 656 ASN D C 1
ATOM 5310 O O . ASN D 4 145 ? 247.214 225.705 205.038 1.00 87.73 656 ASN D O 1
ATOM 5315 N N . GLU D 4 146 ? 246.102 226.799 206.693 1.00 76.26 657 GLU D N 1
ATOM 5316 C CA . GLU D 4 146 ? 246.508 228.175 206.343 1.00 82.39 657 GLU D CA 1
ATOM 5317 C C . GLU D 4 146 ? 248.015 228.352 206.288 1.00 84.99 657 GLU D C 1
ATOM 5318 O O . GLU D 4 146 ? 248.552 228.969 205.362 1.00 93.62 657 GLU D O 1
ATOM 5324 N N . THR D 4 147 ? 248.703 227.735 207.236 1.00 79.29 658 THR D N 1
ATOM 5325 C CA . THR D 4 147 ? 250.147 227.851 207.316 1.00 81.25 658 THR D CA 1
ATOM 5326 C C . THR D 4 147 ? 250.883 226.644 206.766 1.00 85.87 658 THR D C 1
ATOM 5327 O O . THR D 4 147 ? 252.046 226.422 207.097 1.00 83.53 658 THR D O 1
ATOM 5331 N N . ASP D 4 148 ? 250.209 225.809 205.982 1.00 89.69 659 ASP D N 1
ATOM 5332 C CA . ASP D 4 148 ? 250.878 224.667 205.384 1.00 91.24 659 ASP D CA 1
ATOM 5333 C C . ASP D 4 148 ? 251.961 225.196 204.469 1.00 98.84 659 ASP D C 1
ATOM 5334 O O . ASP D 4 148 ? 251.694 226.013 203.599 1.00 100.79 659 ASP D O 1
ATOM 5339 N N . ASN D 4 149 ? 253.190 224.766 204.688 1.00 99.77 660 ASN D N 1
ATOM 5340 C CA . ASN D 4 149 ? 254.324 225.279 203.942 1.00 101.91 660 ASN D CA 1
ATOM 5341 C C . ASN D 4 149 ? 254.283 224.953 202.455 1.00 104.70 660 ASN D C 1
ATOM 5342 O O . ASN D 4 149 ? 254.880 225.672 201.653 1.00 107.36 660 ASN D O 1
ATOM 5347 N N . LEU D 4 150 ? 253.617 223.866 202.063 1.00 104.39 661 LEU D N 1
ATOM 5348 C CA . LEU D 4 150 ? 253.640 223.498 200.650 1.00 109.10 661 LEU D CA 1
ATOM 5349 C C . LEU D 4 150 ? 252.883 224.506 199.791 1.00 108.52 661 LEU D C 1
ATOM 5350 O O . LEU D 4 150 ? 253.349 224.911 198.724 1.00 109.02 661 LEU D O 1
ATOM 5355 N N . THR D 4 151 ? 251.706 224.897 200.254 1.00 108.47 662 THR D N 1
ATOM 5356 C CA . THR D 4 151 ? 250.859 225.877 199.581 1.00 112.13 662 THR D CA 1
ATOM 5357 C C . THR D 4 151 ? 250.323 226.827 200.640 1.00 107.93 662 THR D C 1
ATOM 5358 O O . THR D 4 151 ? 249.154 226.698 201.022 1.00 107.84 662 THR D O 1
ATOM 5362 N N . CYS D 4 152 ? 251.180 227.736 201.147 1.00 105.86 663 CYS D N 1
ATOM 5363 C CA . CYS D 4 152 ? 250.884 228.614 202.280 1.00 105.90 663 CYS D CA 1
ATOM 5364 C C . CYS D 4 152 ? 249.999 229.791 201.871 1.00 112.13 663 CYS D C 1
ATOM 5365 O O . CYS D 4 152 ? 250.253 230.461 200.864 1.00 115.61 663 CYS D O 1
ATOM 5368 N N . ASP D 4 153 ? 248.949 230.026 202.667 1.00 109.64 664 ASP D N 1
ATOM 5369 C CA . ASP D 4 153 ? 247.985 231.089 202.457 1.00 115.74 664 ASP D CA 1
ATOM 5370 C C . ASP D 4 153 ? 247.926 231.456 200.974 1.00 125.96 664 ASP D C 1
ATOM 5371 O O . ASP D 4 153 ? 247.014 231.041 200.242 1.00 129.24 664 ASP D O 1
ATOM 5376 N N . TRP E 3 40 ? 233.107 262.799 209.904 1.00 117.49 35 TRP A N 1
ATOM 5377 C CA . TRP E 3 40 ? 233.007 261.374 210.231 1.00 116.04 35 TRP A CA 1
ATOM 5378 C C . TRP E 3 40 ? 233.655 261.138 211.595 1.00 111.07 35 TRP A C 1
ATOM 5379 O O . TRP E 3 40 ? 234.689 261.746 211.894 1.00 115.58 35 TRP A O 1
ATOM 5390 N N . VAL E 3 41 ? 233.056 260.272 212.453 1.00 108.98 36 VAL A N 1
ATOM 5391 C CA . VAL E 3 41 ? 233.602 260.036 213.807 1.00 101.53 36 VAL A CA 1
ATOM 5392 C C . VAL E 3 41 ? 234.730 259.011 213.801 1.00 92.63 36 VAL A C 1
ATOM 5393 O O . VAL E 3 41 ? 234.517 257.838 213.528 1.00 95.61 36 VAL A O 1
ATOM 5397 N N . THR E 3 42 ? 235.915 259.431 214.198 1.00 95.48 37 THR A N 1
ATOM 5398 C CA . THR E 3 42 ? 237.032 258.511 214.258 1.00 95.66 37 THR A CA 1
ATOM 5399 C C . THR E 3 42 ? 237.230 258.164 215.694 1.00 91.48 37 THR A C 1
ATOM 5400 O O . THR E 3 42 ? 237.219 259.034 216.570 1.00 95.40 37 THR A O 1
ATOM 5404 N N . VAL E 3 43 ? 237.360 256.888 215.951 1.00 83.43 38 VAL A N 1
ATOM 5405 C CA . VAL E 3 43 ? 237.543 256.413 217.291 1.00 78.49 38 VAL A CA 1
ATOM 5406 C C . VAL E 3 43 ? 238.991 256.040 217.516 1.00 86.53 38 VAL A C 1
ATOM 5407 O O . VAL E 3 43 ? 239.620 255.371 216.686 1.00 90.07 38 VAL A O 1
ATOM 5411 N N . TYR E 3 44 ? 239.536 256.528 218.624 1.00 85.23 39 TYR A N 1
ATOM 5412 C CA . TYR E 3 44 ? 240.924 256.305 218.972 1.00 79.71 39 TYR A CA 1
ATOM 5413 C C . TYR E 3 44 ? 241.041 255.621 220.329 1.00 74.36 39 TYR A C 1
ATOM 5414 O O . TYR E 3 44 ? 240.336 255.979 221.284 1.00 80.27 39 TYR A O 1
ATOM 5423 N N . TYR E 3 45 ? 241.992 254.700 220.448 1.00 70.29 40 TYR A N 1
ATOM 5424 C CA . TYR E 3 45 ? 242.292 254.061 221.724 1.00 71.66 40 TYR A CA 1
ATOM 5425 C C . TYR E 3 45 ? 243.758 254.191 222.109 1.00 82.29 40 TYR A C 1
ATOM 5426 O O . TYR E 3 45 ? 244.642 253.851 221.331 1.00 87.13 40 TYR A O 1
ATOM 5435 N N . GLY E 3 46 ? 244.011 254.637 223.344 1.00 83.54 41 GLY A N 1
ATOM 5436 C CA . GLY E 3 46 ? 245.367 254.863 223.852 1.00 88.42 41 GLY A CA 1
ATOM 5437 C C . GLY E 3 46 ? 245.674 256.363 223.910 1.00 85.44 41 GLY A C 1
ATOM 5438 O O . GLY E 3 46 ? 246.824 256.776 224.049 1.00 87.03 41 GLY A O 1
ATOM 5439 N N . VAL E 3 47 ? 244.619 257.157 223.804 1.00 82.06 42 VAL A N 1
ATOM 5440 C CA . VAL E 3 47 ? 244.638 258.609 223.788 1.00 82.05 42 VAL A CA 1
ATOM 5441 C C . VAL E 3 47 ? 245.193 259.208 225.088 1.00 91.64 42 VAL A C 1
ATOM 5442 O O . VAL E 3 47 ? 244.729 258.871 226.174 1.00 91.86 42 VAL A O 1
ATOM 5446 N N . PRO E 3 48 ? 246.144 260.159 225.021 1.00 97.17 43 PRO A N 1
ATOM 5447 C CA . PRO E 3 48 ? 246.821 260.776 226.152 1.00 93.67 43 PRO A CA 1
ATOM 5448 C C . PRO E 3 48 ? 245.986 261.794 226.923 1.00 92.30 43 PRO A C 1
ATOM 5449 O O . PRO E 3 48 ? 246.243 262.996 226.872 1.00 93.91 43 PRO A O 1
ATOM 5453 N N . VAL E 3 49 ? 244.954 261.291 227.575 1.00 88.18 44 VAL A N 1
ATOM 5454 C CA . VAL E 3 49 ? 244.025 262.060 228.394 1.00 83.74 44 VAL A CA 1
ATOM 5455 C C . VAL E 3 49 ? 243.873 261.466 229.777 1.00 86.42 44 VAL A C 1
ATOM 5456 O O . VAL E 3 49 ? 243.892 260.246 229.947 1.00 86.01 44 VAL A O 1
ATOM 5460 N N . TRP E 3 50 ? 243.758 262.334 230.768 1.00 87.74 45 TRP A N 1
ATOM 5461 C CA . TRP E 3 50 ? 243.578 261.909 232.136 1.00 85.61 45 TRP A CA 1
ATOM 5462 C C . TRP E 3 50 ? 242.558 262.772 232.839 1.00 86.97 45 TRP A C 1
ATOM 5463 O O . TRP E 3 50 ? 242.305 263.909 232.432 1.00 85.70 45 TRP A O 1
ATOM 5474 N N . LYS E 3 51 ? 241.980 262.225 233.903 1.00 91.40 46 LYS A N 1
ATOM 5475 C CA . LYS E 3 51 ? 241.015 262.935 234.730 1.00 93.77 46 LYS A CA 1
ATOM 5476 C C . LYS E 3 51 ? 241.316 262.791 236.207 1.00 94.33 46 LYS A C 1
ATOM 5477 O O . LYS E 3 51 ? 241.843 261.778 236.659 1.00 91.16 46 LYS A O 1
ATOM 5483 N N . ASP E 3 52 ? 240.939 263.787 236.985 1.00 98.09 47 ASP A N 1
ATOM 5484 C CA . ASP E 3 52 ? 241.168 263.716 238.418 1.00 98.71 47 ASP A CA 1
ATOM 5485 C C . ASP E 3 52 ? 240.481 262.508 238.988 1.00 94.16 47 ASP A C 1
ATOM 5486 O O . ASP E 3 52 ? 239.328 262.232 238.646 1.00 98.15 47 ASP A O 1
ATOM 5491 N N . ALA E 3 53 ? 241.161 261.782 239.867 1.00 90.22 48 ALA A N 1
ATOM 5492 C CA . ALA E 3 53 ? 240.531 260.600 240.414 1.00 93.07 48 ALA A CA 1
ATOM 5493 C C . ALA E 3 53 ? 241.087 260.219 241.759 1.00 90.84 48 ALA A C 1
ATOM 5494 O O . ALA E 3 53 ? 242.211 260.567 242.098 1.00 90.46 48 ALA A O 1
ATOM 5496 N N . GLU E 3 54 ? 240.307 259.477 242.527 1.00 92.14 49 GLU A N 1
ATOM 5497 C CA . GLU E 3 54 ? 240.801 259.008 243.802 1.00 93.42 49 GLU A CA 1
ATOM 5498 C C . GLU E 3 54 ? 240.841 257.500 243.829 1.00 93.00 49 GLU A C 1
ATOM 5499 O O . GLU E 3 54 ? 239.844 256.829 243.560 1.00 95.93 49 GLU A O 1
ATOM 5505 N N . THR E 3 55 ? 242.011 256.982 244.131 1.00 89.72 50 THR A N 1
ATOM 5506 C CA . THR E 3 55 ? 242.245 255.556 244.237 1.00 92.39 50 THR A CA 1
ATOM 5507 C C . THR E 3 55 ? 243.122 255.256 245.409 1.00 87.04 50 THR A C 1
ATOM 5508 O O . THR E 3 55 ? 243.490 256.161 246.161 1.00 88.11 50 THR A O 1
ATOM 5512 N N . THR E 3 56 ? 243.449 253.995 245.559 1.00 83.44 51 THR A N 1
ATOM 5513 C CA . THR E 3 56 ? 244.305 253.548 246.637 1.00 91.46 51 THR A CA 1
ATOM 5514 C C . THR E 3 56 ? 245.722 253.411 246.135 1.00 93.24 51 THR A C 1
ATOM 5515 O O . THR E 3 56 ? 245.965 252.693 245.169 1.00 94.85 51 THR A O 1
ATOM 5519 N N . LEU E 3 57 ? 246.661 254.072 246.796 1.00 91.56 52 LEU A N 1
ATOM 5520 C CA . LEU E 3 57 ? 248.051 253.981 246.386 1.00 91.31 52 LEU A CA 1
ATOM 5521 C C . LEU E 3 57 ? 248.735 252.857 247.109 1.00 96.04 52 LEU A C 1
ATOM 5522 O O . LEU E 3 57 ? 248.320 252.444 248.191 1.00 98.53 52 LEU A O 1
ATOM 5527 N N . PHE E 3 58 ? 249.784 252.350 246.510 1.00 99.54 53 PHE A N 1
ATOM 5528 C CA . PHE E 3 58 ? 250.527 251.283 247.114 1.00 103.26 53 PHE A CA 1
ATOM 5529 C C . PHE E 3 58 ? 251.388 251.821 248.241 1.00 105.12 53 PHE A C 1
ATOM 5530 O O . PHE E 3 58 ? 252.022 252.871 248.075 1.00 103.40 53 PHE A O 1
ATOM 5538 N N . CYS E 3 59 ? 251.496 251.019 249.342 1.00 107.88 54 CYS A N 1
ATOM 5539 C CA . CYS E 3 59 ? 252.345 251.225 250.522 1.00 114.88 54 CYS A CA 1
ATOM 5540 C C . CYS E 3 59 ? 253.789 251.212 250.023 1.00 114.78 54 CYS A C 1
ATOM 5541 O O . CYS E 3 59 ? 254.609 252.063 250.360 1.00 114.37 54 CYS A O 1
ATOM 5544 N N . ALA E 3 60 ? 254.028 250.298 249.086 1.00 118.21 55 ALA A N 1
ATOM 5545 C CA . ALA E 3 60 ? 255.309 250.166 248.412 1.00 122.86 55 ALA A CA 1
ATOM 5546 C C . ALA E 3 60 ? 256.419 249.955 249.460 1.00 124.92 55 ALA A C 1
ATOM 5547 O O . ALA E 3 60 ? 256.340 248.951 250.163 1.00 123.41 55 ALA A O 1
ATOM 5549 N N . SER E 3 61 ? 257.440 250.846 249.549 1.00 122.68 56 SER A N 1
ATOM 5550 C CA . SER E 3 61 ? 258.584 250.817 250.464 1.00 122.80 56 SER A CA 1
ATOM 5551 C C . SER E 3 61 ? 259.193 252.210 250.422 1.00 114.82 56 SER A C 1
ATOM 5552 O O . SER E 3 61 ? 258.769 253.050 249.612 1.00 111.26 56 SER A O 1
ATOM 5555 N N . HIS E 3 71 ? 259.821 243.704 263.242 1.00 123.16 66 HIS A N 1
ATOM 5556 C CA . HIS E 3 71 ? 260.741 244.574 263.978 1.00 126.57 66 HIS A CA 1
ATOM 5557 C C . HIS E 3 71 ? 260.703 246.078 263.556 1.00 127.83 66 HIS A C 1
ATOM 5558 O O . HIS E 3 71 ? 261.335 246.918 264.215 1.00 127.28 66 HIS A O 1
ATOM 5565 N N . ASN E 3 72 ? 259.972 246.407 262.469 1.00 125.32 67 ASN A N 1
ATOM 5566 C CA . ASN E 3 72 ? 259.752 247.747 261.908 1.00 120.50 67 ASN A CA 1
ATOM 5567 C C . ASN E 3 72 ? 258.403 247.766 261.214 1.00 118.25 67 ASN A C 1
ATOM 5568 O O . ASN E 3 72 ? 258.139 246.983 260.291 1.00 118.51 67 ASN A O 1
ATOM 5573 N N . VAL E 3 73 ? 257.523 248.622 261.697 1.00 114.39 68 VAL A N 1
ATOM 5574 C CA . VAL E 3 73 ? 256.151 248.628 261.204 1.00 113.31 68 VAL A CA 1
ATOM 5575 C C . VAL E 3 73 ? 256.045 249.018 259.763 1.00 115.78 68 VAL A C 1
ATOM 5576 O O . VAL E 3 73 ? 255.334 248.391 258.970 1.00 116.12 68 VAL A O 1
ATOM 5580 N N . TRP E 3 74 ? 256.749 250.059 259.421 1.00 111.61 69 TRP A N 1
ATOM 5581 C CA . TRP E 3 74 ? 256.696 250.586 258.097 1.00 111.78 69 TRP A CA 1
ATOM 5582 C C . TRP E 3 74 ? 257.203 249.568 257.108 1.00 116.73 69 TRP A C 1
ATOM 5583 O O . TRP E 3 74 ? 256.564 249.325 256.091 1.00 118.63 69 TRP A O 1
ATOM 5594 N N . ALA E 3 75 ? 258.315 248.912 257.445 1.00 115.90 70 ALA A N 1
ATOM 5595 C CA . ALA E 3 75 ? 258.913 247.898 256.597 1.00 122.08 70 ALA A CA 1
ATOM 5596 C C . ALA E 3 75 ? 258.043 246.655 256.480 1.00 121.67 70 ALA A C 1
ATOM 5597 O O . ALA E 3 75 ? 258.084 245.964 255.464 1.00 125.14 70 ALA A O 1
ATOM 5599 N N . THR E 3 76 ? 257.303 246.323 257.543 1.00 120.88 71 THR A N 1
ATOM 5600 C CA . THR E 3 76 ? 256.448 245.147 257.527 1.00 123.61 71 THR A CA 1
ATOM 5601 C C . THR E 3 76 ? 255.349 245.274 256.498 1.00 122.38 71 THR A C 1
ATOM 5602 O O . THR E 3 76 ? 255.100 244.341 255.729 1.00 132.44 71 THR A O 1
ATOM 5606 N N . HIS E 3 77 ? 254.694 246.428 256.466 1.00 124.91 72 HIS A N 1
ATOM 5607 C CA . HIS E 3 77 ? 253.612 246.614 255.499 1.00 126.31 72 HIS A CA 1
ATOM 5608 C C . HIS E 3 77 ? 254.063 247.174 254.145 1.00 122.48 72 HIS A C 1
ATOM 5609 O O . HIS E 3 77 ? 253.642 246.671 253.093 1.00 127.42 72 HIS A O 1
ATOM 5616 N N . CYS E 3 78 ? 255.003 248.144 254.140 1.00 119.02 73 CYS A N 1
ATOM 5617 C CA . CYS E 3 78 ? 255.541 248.774 252.950 1.00 124.01 73 CYS A CA 1
ATOM 5618 C C . CYS E 3 78 ? 256.802 247.958 252.674 1.00 126.54 73 CYS A C 1
ATOM 5619 O O . CYS E 3 78 ? 257.954 248.389 252.847 1.00 123.20 73 CYS A O 1
ATOM 5622 N N . CYS E 3 79 ? 256.520 246.736 252.243 1.00 125.26 74 CYS A N 1
ATOM 5623 C CA . CYS E 3 79 ? 257.489 245.683 252.017 1.00 131.28 74 CYS A CA 1
ATOM 5624 C C . CYS E 3 79 ? 257.748 245.366 250.550 1.00 133.71 74 CYS A C 1
ATOM 5625 O O . CYS E 3 79 ? 258.260 244.292 250.227 1.00 135.39 74 CYS A O 1
ATOM 5628 N N . VAL E 3 80 ? 257.380 246.275 249.663 1.00 131.51 75 VAL A N 1
ATOM 5629 C CA . VAL E 3 80 ? 257.572 246.082 248.243 1.00 133.70 75 VAL A CA 1
ATOM 5630 C C . VAL E 3 80 ? 258.630 247.040 247.706 1.00 134.15 75 VAL A C 1
ATOM 5631 O O . VAL E 3 80 ? 258.395 248.243 247.686 1.00 133.73 75 VAL A O 1
ATOM 5635 N N . PRO E 3 81 ? 259.746 246.554 247.151 1.00 141.07 76 PRO A N 1
ATOM 5636 C CA . PRO E 3 81 ? 260.848 247.361 246.673 1.00 141.03 76 PRO A CA 1
ATOM 5637 C C . PRO E 3 81 ? 260.388 248.413 245.694 1.00 140.43 76 PRO A C 1
ATOM 5638 O O . PRO E 3 81 ? 259.509 248.171 244.866 1.00 139.43 76 PRO A O 1
ATOM 5642 N N . THR E 3 82 ? 261.003 249.576 245.802 1.00 140.96 77 THR A N 1
ATOM 5643 C CA . THR E 3 82 ? 260.696 250.714 244.975 1.00 148.28 77 THR A CA 1
ATOM 5644 C C . THR E 3 82 ? 261.418 250.625 243.657 1.00 152.16 77 THR A C 1
ATOM 5645 O O . THR E 3 82 ? 262.353 249.843 243.497 1.00 150.65 77 THR A O 1
ATOM 5649 N N . ASP E 3 83 ? 261.015 251.466 242.720 1.00 150.21 78 ASP A N 1
ATOM 5650 C CA . ASP E 3 83 ? 261.665 251.531 241.426 1.00 177.57 78 ASP A CA 1
ATOM 5651 C C . ASP E 3 83 ? 263.107 252.014 241.622 1.00 164.88 78 ASP A C 1
ATOM 5652 O O . ASP E 3 83 ? 263.291 253.074 242.222 1.00 149.33 78 ASP A O 1
ATOM 5657 N N . PRO E 3 84 ? 264.151 251.220 241.282 1.00 167.36 79 PRO A N 1
ATOM 5658 C CA . PRO E 3 84 ? 265.552 251.565 241.443 1.00 160.21 79 PRO A CA 1
ATOM 5659 C C . PRO E 3 84 ? 265.973 252.703 240.521 1.00 154.97 79 PRO A C 1
ATOM 5660 O O . PRO E 3 84 ? 267.026 253.308 240.718 1.00 152.62 79 PRO A O 1
ATOM 5664 N N . ASN E 3 85 ? 265.166 252.980 239.497 1.00 151.40 80 ASN A N 1
ATOM 5665 C CA . ASN E 3 85 ? 265.482 254.040 238.565 1.00 162.01 80 ASN A CA 1
ATOM 5666 C C . ASN E 3 85 ? 264.203 254.692 238.064 1.00 165.69 80 ASN A C 1
ATOM 5667 O O . ASN E 3 85 ? 263.792 254.440 236.928 1.00 151.41 80 ASN A O 1
ATOM 5672 N N . PRO E 3 86 ? 263.551 255.532 238.885 1.00 152.61 81 PRO A N 1
ATOM 5673 C CA . PRO E 3 86 ? 262.283 256.163 238.602 1.00 152.87 81 PRO A CA 1
ATOM 5674 C C . PRO E 3 86 ? 262.384 256.989 237.351 1.00 146.93 81 PRO A C 1
ATOM 5675 O O . PRO E 3 86 ? 263.379 257.682 237.146 1.00 151.65 81 PRO A O 1
ATOM 5679 N N . GLN E 3 87 ? 261.350 256.945 236.539 1.00 148.52 82 GLN A N 1
ATOM 5680 C CA . GLN E 3 87 ? 261.341 257.738 235.330 1.00 140.13 82 GLN A CA 1
ATOM 5681 C C . GLN E 3 87 ? 260.402 258.895 235.480 1.00 129.33 82 GLN A C 1
ATOM 5682 O O . GLN E 3 87 ? 259.458 258.830 236.267 1.00 121.86 82 GLN A O 1
ATOM 5688 N N . GLU E 3 88 ? 260.650 259.941 234.714 1.00 119.49 83 GLU A N 1
ATOM 5689 C CA . GLU E 3 88 ? 259.786 261.099 234.737 1.00 114.59 83 GLU A CA 1
ATOM 5690 C C . GLU E 3 88 ? 259.654 261.735 233.374 1.00 110.32 83 GLU A C 1
ATOM 5691 O O . GLU E 3 88 ? 260.650 261.978 232.690 1.00 109.87 83 GLU A O 1
ATOM 5697 N N . ILE E 3 89 ? 258.421 262.039 232.998 1.00 103.76 84 ILE A N 1
ATOM 5698 C CA . ILE E 3 89 ? 258.160 262.669 231.714 1.00 94.81 84 ILE A CA 1
ATOM 5699 C C . ILE E 3 89 ? 257.651 264.073 231.842 1.00 89.39 84 ILE A C 1
ATOM 5700 O O . ILE E 3 89 ? 256.645 264.331 232.494 1.00 91.25 84 ILE A O 1
ATOM 5705 N N . VAL E 3 90 ? 258.334 264.991 231.199 1.00 85.52 85 VAL A N 1
ATOM 5706 C CA . VAL E 3 90 ? 257.933 266.384 231.243 1.00 91.76 85 VAL A CA 1
ATOM 5707 C C . VAL E 3 90 ? 256.816 266.600 230.257 1.00 88.67 85 VAL A C 1
ATOM 5708 O O . VAL E 3 90 ? 256.904 266.128 229.124 1.00 91.45 85 VAL A O 1
ATOM 5712 N N . LEU E 3 91 ? 255.752 267.272 230.677 1.00 89.40 86 LEU A N 1
ATOM 5713 C CA . LEU E 3 91 ? 254.666 267.485 229.753 1.00 86.66 86 LEU A CA 1
ATOM 5714 C C . LEU E 3 91 ? 254.723 268.891 229.190 1.00 86.20 86 LEU A C 1
ATOM 5715 O O . LEU E 3 91 ? 254.281 269.859 229.819 1.00 88.81 86 LEU A O 1
ATOM 5720 N N . GLU E 3 92 ? 255.308 269.005 228.015 1.00 90.04 87 GLU A N 1
ATOM 5721 C CA . GLU E 3 92 ? 255.526 270.293 227.399 1.00 98.40 87 GLU A CA 1
ATOM 5722 C C . GLU E 3 92 ? 254.187 270.964 227.142 1.00 103.93 87 GLU A C 1
ATOM 5723 O O . GLU E 3 92 ? 253.268 270.302 226.669 1.00 104.96 87 GLU A O 1
ATOM 5729 N N . ASN E 3 93 ? 254.066 272.280 227.452 1.00 107.52 88 ASN A N 1
ATOM 5730 C CA . ASN E 3 93 ? 252.869 273.108 227.207 1.00 112.55 88 ASN A CA 1
ATOM 5731 C C . ASN E 3 93 ? 251.625 272.678 228.033 1.00 107.48 88 ASN A C 1
ATOM 5732 O O . ASN E 3 93 ? 250.519 273.169 227.779 1.00 108.38 88 ASN A O 1
ATOM 5737 N N . VAL E 3 94 ? 251.788 271.842 229.099 1.00 102.61 89 VAL A N 1
ATOM 5738 C CA . VAL E 3 94 ? 250.688 271.409 229.977 1.00 104.08 89 VAL A CA 1
ATOM 5739 C C . VAL E 3 94 ? 250.654 272.163 231.295 1.00 104.64 89 VAL A C 1
ATOM 5740 O O . VAL E 3 94 ? 251.664 272.330 231.970 1.00 102.34 89 VAL A O 1
ATOM 5744 N N . THR E 3 95 ? 249.467 272.627 231.634 1.00 99.45 90 THR A N 1
ATOM 5745 C CA . THR E 3 95 ? 249.188 273.309 232.886 1.00 100.61 90 THR A CA 1
ATOM 5746 C C . THR E 3 95 ? 248.186 272.454 233.627 1.00 102.57 90 THR A C 1
ATOM 5747 O O . THR E 3 95 ? 247.272 271.913 233.002 1.00 98.79 90 THR A O 1
ATOM 5751 N N . GLU E 3 96 ? 248.369 272.301 234.935 1.00 102.43 91 GLU A N 1
ATOM 5752 C CA . GLU E 3 96 ? 247.440 271.499 235.729 1.00 100.36 91 GLU A CA 1
ATOM 5753 C C . GLU E 3 96 ? 247.168 272.143 237.085 1.00 96.03 91 GLU A C 1
ATOM 5754 O O . GLU E 3 96 ? 247.995 272.885 237.609 1.00 95.80 91 GLU A O 1
ATOM 5760 N N . ASN E 3 97 ? 245.994 271.867 237.642 1.00 94.40 92 ASN A N 1
ATOM 5761 C CA . ASN E 3 97 ? 245.578 272.408 238.936 1.00 94.75 92 ASN A CA 1
ATOM 5762 C C . ASN E 3 97 ? 245.860 271.519 240.127 1.00 90.79 92 ASN A C 1
ATOM 5763 O O . ASN E 3 97 ? 245.359 270.392 240.232 1.00 91.97 92 ASN A O 1
ATOM 5768 N N . PHE E 3 98 ? 246.667 272.037 241.037 1.00 86.29 93 PHE A N 1
ATOM 5769 C CA . PHE E 3 98 ? 247.034 271.299 242.236 1.00 87.12 93 PHE A CA 1
ATOM 5770 C C . PHE E 3 98 ? 246.432 272.044 243.413 1.00 89.66 93 PHE A C 1
ATOM 5771 O O . PHE E 3 98 ? 246.345 273.265 243.374 1.00 90.45 93 PHE A O 1
ATOM 5779 N N . ASN E 3 99 ? 246.007 271.325 244.445 1.00 87.40 94 ASN A N 1
ATOM 5780 C CA . ASN E 3 99 ? 245.469 271.996 245.616 1.00 86.59 94 ASN A CA 1
ATOM 5781 C C . ASN E 3 99 ? 245.747 271.199 246.875 1.00 87.60 94 ASN A C 1
ATOM 5782 O O . ASN E 3 99 ? 245.191 270.124 247.092 1.00 88.23 94 ASN A O 1
ATOM 5787 N N . MET E 3 100 ? 246.616 271.728 247.709 1.00 88.42 95 MET A N 1
ATOM 5788 C CA . MET E 3 100 ? 247.068 271.049 248.909 1.00 88.04 95 MET A CA 1
ATOM 5789 C C . MET E 3 100 ? 245.977 270.689 249.879 1.00 87.58 95 MET A C 1
ATOM 5790 O O . MET E 3 100 ? 246.041 269.653 250.543 1.00 87.02 95 MET A O 1
ATOM 5795 N N . TRP E 3 101 ? 244.948 271.499 249.954 1.00 87.51 96 TRP A N 1
ATOM 5796 C CA . TRP E 3 101 ? 243.937 271.277 250.952 1.00 89.05 96 TRP A CA 1
ATOM 5797 C C . TRP E 3 101 ? 242.783 270.459 250.427 1.00 92.45 96 TRP A C 1
ATOM 5798 O O . TRP E 3 101 ? 241.811 270.216 251.142 1.00 101.69 96 TRP A O 1
ATOM 5809 N N . LYS E 3 102 ? 242.885 270.041 249.170 1.00 87.89 97 LYS A N 1
ATOM 5810 C CA . LYS E 3 102 ? 241.876 269.231 248.524 1.00 86.51 97 LYS A CA 1
ATOM 5811 C C . LYS E 3 102 ? 242.531 267.942 248.067 1.00 83.59 97 LYS A C 1
ATOM 5812 O O . LYS E 3 102 ? 241.972 267.183 247.278 1.00 86.10 97 LYS A O 1
ATOM 5818 N N . ASN E 3 103 ? 243.750 267.723 248.522 1.00 84.41 98 ASN A N 1
ATOM 5819 C CA . ASN E 3 103 ? 244.534 266.588 248.092 1.00 83.21 98 ASN A CA 1
ATOM 5820 C C . ASN E 3 103 ? 244.227 265.379 248.947 1.00 81.45 98 ASN A C 1
ATOM 5821 O O . ASN E 3 103 ? 244.624 265.304 250.113 1.00 85.02 98 ASN A O 1
ATOM 5826 N N . ASN E 3 104 ? 243.549 264.409 248.359 1.00 76.90 99 ASN A N 1
ATOM 5827 C CA . ASN E 3 104 ? 243.063 263.244 249.073 1.00 82.91 99 ASN A CA 1
ATOM 5828 C C . ASN E 3 104 ? 244.166 262.326 249.542 1.00 84.12 99 ASN A C 1
ATOM 5829 O O . ASN E 3 104 ? 243.917 261.430 250.351 1.00 85.48 99 ASN A O 1
ATOM 5834 N N . MET E 3 105 ? 245.373 262.509 249.028 1.00 82.51 100 MET A N 1
ATOM 5835 C CA . MET E 3 105 ? 246.468 261.668 249.446 1.00 83.68 100 MET A CA 1
ATOM 5836 C C . MET E 3 105 ? 246.854 261.966 250.865 1.00 82.37 100 MET A C 1
ATOM 5837 O O . MET E 3 105 ? 247.403 261.107 251.553 1.00 83.12 100 MET A O 1
ATOM 5842 N N . VAL E 3 106 ? 246.589 263.181 251.334 1.00 80.04 101 VAL A N 1
ATOM 5843 C CA . VAL E 3 106 ? 247.000 263.493 252.675 1.00 78.93 101 VAL A CA 1
ATOM 5844 C C . VAL E 3 106 ? 246.129 262.684 253.604 1.00 84.18 101 VAL A C 1
ATOM 5845 O O . VAL E 3 106 ? 246.612 262.091 254.577 1.00 88.60 101 VAL A O 1
ATOM 5849 N N . GLU E 3 107 ? 244.837 262.674 253.304 1.00 83.58 102 GLU A N 1
ATOM 5850 C CA . GLU E 3 107 ? 243.885 261.963 254.115 1.00 86.56 102 GLU A CA 1
ATOM 5851 C C . GLU E 3 107 ? 244.103 260.468 253.992 1.00 87.52 102 GLU A C 1
ATOM 5852 O O . GLU E 3 107 ? 244.012 259.746 254.986 1.00 92.31 102 GLU A O 1
ATOM 5858 N N . GLN E 3 108 ? 244.408 259.984 252.785 1.00 84.92 103 GLN A N 1
ATOM 5859 C CA . GLN E 3 108 ? 244.610 258.561 252.645 1.00 87.69 103 GLN A CA 1
ATOM 5860 C C . GLN E 3 108 ? 245.806 258.106 253.428 1.00 89.46 103 GLN A C 1
ATOM 5861 O O . GLN E 3 108 ? 245.749 257.075 254.102 1.00 92.87 103 GLN A O 1
ATOM 5867 N N . MET E 3 109 ? 246.903 258.860 253.367 1.00 85.20 104 MET A N 1
ATOM 5868 C CA . MET E 3 109 ? 248.061 258.411 254.087 1.00 87.12 104 MET A CA 1
ATOM 5869 C C . MET E 3 109 ? 247.756 258.423 255.569 1.00 88.79 104 MET A C 1
ATOM 5870 O O . MET E 3 109 ? 248.160 257.507 256.278 1.00 90.56 104 MET A O 1
ATOM 5875 N N . HIS E 3 110 ? 247.011 259.425 256.039 1.00 86.96 105 HIS A N 1
ATOM 5876 C CA . HIS E 3 110 ? 246.653 259.520 257.441 1.00 88.42 105 HIS A CA 1
ATOM 5877 C C . HIS E 3 110 ? 245.907 258.276 257.877 1.00 90.66 105 HIS A C 1
ATOM 5878 O O . HIS E 3 110 ? 246.259 257.663 258.891 1.00 93.37 105 HIS A O 1
ATOM 5885 N N . GLU E 3 111 ? 244.895 257.866 257.109 1.00 92.33 106 GLU A N 1
ATOM 5886 C CA . GLU E 3 111 ? 244.147 256.687 257.504 1.00 94.07 106 GLU A CA 1
ATOM 5887 C C . GLU E 3 111 ? 245.018 255.447 257.521 1.00 93.08 106 GLU A C 1
ATOM 5888 O O . GLU E 3 111 ? 244.924 254.627 258.446 1.00 95.31 106 GLU A O 1
ATOM 5894 N N . ASP E 3 112 ? 245.913 255.316 256.548 1.00 90.98 107 ASP A N 1
ATOM 5895 C CA . ASP E 3 112 ? 246.750 254.140 256.539 1.00 96.02 107 ASP A CA 1
ATOM 5896 C C . ASP E 3 112 ? 247.744 254.153 257.676 1.00 95.17 107 ASP A C 1
ATOM 5897 O O . ASP E 3 112 ? 248.000 253.104 258.265 1.00 97.35 107 ASP A O 1
ATOM 5902 N N . ILE E 3 113 ? 248.268 255.315 258.039 1.00 89.81 108 ILE A N 1
ATOM 5903 C CA . ILE E 3 113 ? 249.221 255.345 259.123 1.00 90.36 108 ILE A CA 1
ATOM 5904 C C . ILE E 3 113 ? 248.535 254.941 260.407 1.00 91.61 108 ILE A C 1
ATOM 5905 O O . ILE E 3 113 ? 249.132 254.226 261.216 1.00 93.83 108 ILE A O 1
ATOM 5910 N N . ILE E 3 114 ? 247.310 255.414 260.628 1.00 89.83 109 ILE A N 1
ATOM 5911 C CA . ILE E 3 114 ? 246.619 255.047 261.847 1.00 91.26 109 ILE A CA 1
ATOM 5912 C C . ILE E 3 114 ? 246.452 253.553 261.880 1.00 92.10 109 ILE A C 1
ATOM 5913 O O . ILE E 3 114 ? 246.685 252.931 262.918 1.00 96.40 109 ILE A O 1
ATOM 5918 N N . SER E 3 115 ? 246.054 252.964 260.760 1.00 88.33 110 SER A N 1
ATOM 5919 C CA . SER E 3 115 ? 245.888 251.534 260.732 1.00 92.13 110 SER A CA 1
ATOM 5920 C C . SER E 3 115 ? 247.198 250.829 261.048 1.00 94.10 110 SER A C 1
ATOM 5921 O O . SER E 3 115 ? 247.208 249.893 261.850 1.00 97.60 110 SER A O 1
ATOM 5924 N N . LEU E 3 116 ? 248.318 251.295 260.480 1.00 92.59 111 LEU A N 1
ATOM 5925 C CA . LEU E 3 116 ? 249.595 250.641 260.730 1.00 94.32 111 LEU A CA 1
ATOM 5926 C C . LEU E 3 116 ? 249.957 250.714 262.199 1.00 95.55 111 LEU A C 1
ATOM 5927 O O . LEU E 3 116 ? 250.461 249.745 262.775 1.00 99.43 111 LEU A O 1
ATOM 5932 N N . TRP E 3 117 ? 249.694 251.861 262.808 1.00 93.70 112 TRP A N 1
ATOM 5933 C CA . TRP E 3 117 ? 249.977 252.079 264.208 1.00 98.45 112 TRP A CA 1
ATOM 5934 C C . TRP E 3 117 ? 249.226 251.087 265.078 1.00 97.08 112 TRP A C 1
ATOM 5935 O O . TRP E 3 117 ? 249.817 250.401 265.925 1.00 105.13 112 TRP A O 1
ATOM 5946 N N . ASP E 3 118 ? 247.921 250.977 264.849 1.00 98.43 113 ASP A N 1
ATOM 5947 C CA . ASP E 3 118 ? 247.119 250.085 265.657 1.00 101.35 113 ASP A CA 1
ATOM 5948 C C . ASP E 3 118 ? 247.412 248.633 265.369 1.00 101.46 113 ASP A C 1
ATOM 5949 O O . ASP E 3 118 ? 247.396 247.803 266.282 1.00 103.70 113 ASP A O 1
ATOM 5954 N N . GLN E 3 119 ? 247.681 248.295 264.113 1.00 100.68 114 GLN A N 1
ATOM 5955 C CA . GLN E 3 119 ? 247.937 246.910 263.790 1.00 105.37 114 GLN A CA 1
ATOM 5956 C C . GLN E 3 119 ? 249.189 246.439 264.487 1.00 108.23 114 GLN A C 1
ATOM 5957 O O . GLN E 3 119 ? 249.242 245.310 264.973 1.00 108.85 114 GLN A O 1
ATOM 5963 N N . SER E 3 120 ? 250.195 247.305 264.548 1.00 103.29 115 SER A N 1
ATOM 5964 C CA . SER E 3 120 ? 251.439 246.971 265.197 1.00 104.29 115 SER A CA 1
ATOM 5965 C C . SER E 3 120 ? 251.286 246.770 266.688 1.00 102.61 115 SER A C 1
ATOM 5966 O O . SER E 3 120 ? 251.831 245.820 267.254 1.00 105.25 115 SER A O 1
ATOM 5969 N N . LEU E 3 121 ? 250.546 247.666 267.339 1.00 101.38 116 LEU A N 1
ATOM 5970 C CA . LEU E 3 121 ? 250.371 247.575 268.775 1.00 102.06 116 LEU A CA 1
ATOM 5971 C C . LEU E 3 121 ? 249.411 246.490 269.221 1.00 104.03 116 LEU A C 1
ATOM 5972 O O . LEU E 3 121 ? 249.607 245.900 270.275 1.00 104.76 116 LEU A O 1
ATOM 5977 N N . LYS E 3 122 ? 248.380 246.198 268.442 1.00 106.69 117 LYS A N 1
ATOM 5978 C CA . LYS E 3 122 ? 247.415 245.188 268.841 1.00 109.14 117 LYS A CA 1
ATOM 5979 C C . LYS E 3 122 ? 248.030 243.886 269.420 1.00 110.34 117 LYS A C 1
ATOM 5980 O O . LYS E 3 122 ? 247.700 243.530 270.557 1.00 107.81 117 LYS A O 1
ATOM 5986 N N . PRO E 3 123 ? 248.915 243.134 268.723 1.00 113.04 118 PRO A N 1
ATOM 5987 C CA . PRO E 3 123 ? 249.519 241.894 269.216 1.00 113.09 118 PRO A CA 1
ATOM 5988 C C . PRO E 3 123 ? 250.683 242.146 270.193 1.00 110.35 118 PRO A C 1
ATOM 5989 O O . PRO E 3 123 ? 251.845 241.828 269.867 1.00 114.33 118 PRO A O 1
ATOM 5993 N N . CYS E 3 124 ? 250.349 242.731 271.367 1.00 106.87 119 CYS A N 1
ATOM 5994 C CA . CYS E 3 124 ? 251.276 243.156 272.415 1.00 103.88 119 CYS A CA 1
ATOM 5995 C C . CYS E 3 124 ? 250.573 243.135 273.782 1.00 98.47 119 CYS A C 1
ATOM 5996 O O . CYS E 3 124 ? 249.464 242.612 273.921 1.00 99.00 119 CYS A O 1
ATOM 5999 N N . VAL E 3 125 ? 251.266 243.610 274.811 1.00 98.99 120 VAL A N 1
ATOM 6000 C CA . VAL E 3 125 ? 250.837 243.606 276.195 1.00 96.35 120 VAL A CA 1
ATOM 6001 C C . VAL E 3 125 ? 249.804 244.642 276.586 1.00 94.92 120 VAL A C 1
ATOM 6002 O O . VAL E 3 125 ? 249.944 245.838 276.326 1.00 95.70 120 VAL A O 1
ATOM 6006 N N . LYS E 3 126 ? 248.767 244.179 277.265 1.00 93.89 121 LYS A N 1
ATOM 6007 C CA . LYS E 3 126 ? 247.745 245.091 277.744 1.00 92.51 121 LYS A CA 1
ATOM 6008 C C . LYS E 3 126 ? 248.109 245.506 279.154 1.00 92.29 121 LYS A C 1
ATOM 6009 O O . LYS E 3 126 ? 248.560 244.685 279.945 1.00 95.90 121 LYS A O 1
ATOM 6015 N N . LEU E 3 127 ? 247.869 246.756 279.510 1.00 89.36 122 LEU A N 1
ATOM 6016 C CA . LEU E 3 127 ? 248.156 247.199 280.861 1.00 87.91 122 LEU A CA 1
ATOM 6017 C C . LEU E 3 127 ? 246.915 247.347 281.709 1.00 89.51 122 LEU A C 1
ATOM 6018 O O . LEU E 3 127 ? 246.965 247.895 282.804 1.00 89.61 122 LEU A O 1
ATOM 6023 N N . THR E 3 128 ? 245.801 246.830 281.221 1.00 86.15 123 THR A N 1
ATOM 6024 C CA . THR E 3 128 ? 244.531 246.904 281.915 1.00 88.57 123 THR A CA 1
ATOM 6025 C C . THR E 3 128 ? 244.613 246.622 283.427 1.00 88.02 123 THR A C 1
ATOM 6026 O O . THR E 3 128 ? 244.112 247.438 284.205 1.00 87.17 123 THR A O 1
ATOM 6030 N N . PRO E 3 129 ? 245.242 245.524 283.918 1.00 89.57 124 PRO A N 1
ATOM 6031 C CA . PRO E 3 129 ? 245.305 245.180 285.323 1.00 90.11 124 PRO A CA 1
ATOM 6032 C C . PRO E 3 129 ? 246.044 246.185 286.187 1.00 89.26 124 PRO A C 1
ATOM 6033 O O . PRO E 3 129 ? 245.971 246.096 287.407 1.00 92.35 124 PRO A O 1
ATOM 6037 N N . LEU E 3 130 ? 246.771 247.114 285.581 1.00 84.82 125 LEU A N 1
ATOM 6038 C CA . LEU E 3 130 ? 247.475 248.140 286.340 1.00 85.91 125 LEU A CA 1
ATOM 6039 C C . LEU E 3 130 ? 246.624 249.378 286.673 1.00 85.58 125 LEU A C 1
ATOM 6040 O O . LEU E 3 130 ? 247.098 250.266 287.394 1.00 90.31 125 LEU A O 1
ATOM 6045 N N . CYS E 3 131 ? 245.352 249.449 286.194 1.00 84.71 126 CYS A N 1
ATOM 6046 C CA . CYS E 3 131 ? 244.447 250.561 286.463 1.00 85.18 126 CYS A CA 1
ATOM 6047 C C . CYS E 3 131 ? 243.819 250.349 287.841 1.00 88.08 126 CYS A C 1
ATOM 6048 O O . CYS E 3 131 ? 242.640 250.031 287.986 1.00 92.53 126 CYS A O 1
ATOM 6051 N N . VAL E 3 132 ? 244.660 250.528 288.840 1.00 83.74 127 VAL A N 1
ATOM 6052 C CA . VAL E 3 132 ? 244.332 250.328 290.238 1.00 85.83 127 VAL A CA 1
ATOM 6053 C C . VAL E 3 132 ? 244.751 251.520 291.045 1.00 89.71 127 VAL A C 1
ATOM 6054 O O . VAL E 3 132 ? 245.531 252.344 290.573 1.00 92.32 127 VAL A O 1
ATOM 6058 N N . THR E 3 133 ? 244.265 251.619 292.266 1.00 88.67 128 THR A N 1
ATOM 6059 C CA . THR E 3 133 ? 244.701 252.696 293.120 1.00 91.50 128 THR A CA 1
ATOM 6060 C C . THR E 3 133 ? 246.192 252.564 293.371 1.00 93.94 128 THR A C 1
ATOM 6061 O O . THR E 3 133 ? 246.677 251.479 293.689 1.00 96.48 128 THR A O 1
ATOM 6065 N N . LEU E 3 134 ? 246.913 253.664 293.221 1.00 89.85 129 LEU A N 1
ATOM 6066 C CA . LEU E 3 134 ? 248.340 253.696 293.465 1.00 88.69 129 LEU A CA 1
ATOM 6067 C C . LEU E 3 134 ? 248.612 254.500 294.733 1.00 96.93 129 LEU A C 1
ATOM 6068 O O . LEU E 3 134 ? 247.974 255.537 294.943 1.00 100.93 129 LEU A O 1
ATOM 6073 N N . ASN E 3 135 ? 249.598 254.069 295.551 1.00 100.95 130 ASN A N 1
ATOM 6074 C CA . ASN E 3 135 ? 250.070 254.782 296.747 1.00 105.14 130 ASN A CA 1
ATOM 6075 C C . ASN E 3 135 ? 251.370 255.509 296.380 1.00 106.59 130 ASN A C 1
ATOM 6076 O O . ASN E 3 135 ? 252.412 254.863 296.218 1.00 109.81 130 ASN A O 1
ATOM 6081 N N . CYS E 3 136 ? 251.313 256.858 296.172 1.00 108.06 131 CYS A N 1
ATOM 6082 C CA . CYS E 3 136 ? 252.440 257.625 295.620 1.00 109.48 131 CYS A CA 1
ATOM 6083 C C . CYS E 3 136 ? 253.032 258.638 296.599 1.00 109.75 131 CYS A C 1
ATOM 6084 O O . CYS E 3 136 ? 252.326 259.450 297.207 1.00 107.79 131 CYS A O 1
ATOM 6087 N N . THR E 3 137 ? 254.366 258.653 296.615 1.00 114.31 132 THR A N 1
ATOM 6088 C CA . THR E 3 137 ? 255.202 259.588 297.369 1.00 116.16 132 THR A CA 1
ATOM 6089 C C . THR E 3 137 ? 256.228 260.278 296.478 1.00 114.88 132 THR A C 1
ATOM 6090 O O . THR E 3 137 ? 256.229 260.113 295.259 1.00 113.90 132 THR A O 1
ATOM 6094 N N . ASN E 3 138 ? 257.076 261.101 297.070 1.00 116.80 133 ASN A N 1
ATOM 6095 C CA . ASN E 3 138 ? 258.066 261.850 296.290 1.00 117.92 133 ASN A CA 1
ATOM 6096 C C . ASN E 3 138 ? 259.295 261.025 295.920 1.00 119.56 133 ASN A C 1
ATOM 6097 O O . ASN E 3 138 ? 259.917 260.416 296.790 1.00 117.96 133 ASN A O 1
ATOM 6102 N N . ALA E 3 139 ? 259.646 261.000 294.628 1.00 119.59 134 ALA A N 1
ATOM 6103 C CA . ALA E 3 139 ? 260.813 260.257 294.173 1.00 120.30 134 ALA A CA 1
ATOM 6104 C C . ALA E 3 139 ? 262.069 261.102 294.268 1.00 125.17 134 ALA A C 1
ATOM 6105 O O . ALA E 3 139 ? 262.005 262.315 294.068 1.00 125.76 134 ALA A O 1
ATOM 6107 N N . THR E 3 140 ? 263.210 260.459 294.491 1.00 127.70 135 THR A N 1
ATOM 6108 C CA . THR E 3 140 ? 264.498 261.140 294.528 1.00 132.21 135 THR A CA 1
ATOM 6109 C C . THR E 3 140 ? 265.400 260.578 293.449 1.00 134.58 135 THR A C 1
ATOM 6110 O O . THR E 3 140 ? 265.126 259.499 292.906 1.00 132.13 135 THR A O 1
ATOM 6114 N N . ALA E 3 141 ? 266.463 261.313 293.125 1.00 134.49 136 ALA A N 1
ATOM 6115 C CA . ALA E 3 141 ? 267.435 260.827 292.134 1.00 133.31 136 ALA A CA 1
ATOM 6116 C C . ALA E 3 141 ? 268.819 261.378 292.377 1.00 137.26 136 ALA A C 1
ATOM 6117 O O . ALA E 3 141 ? 268.971 262.543 292.745 1.00 140.93 136 ALA A O 1
ATOM 6119 N N . SER E 3 142 ? 269.842 260.540 292.118 1.00 137.41 137 SER A N 1
ATOM 6120 C CA . SER E 3 142 ? 271.282 260.858 292.232 1.00 139.50 137 SER A CA 1
ATOM 6121 C C . SER E 3 142 ? 271.711 261.122 293.684 1.00 142.33 137 SER A C 1
ATOM 6122 O O . SER E 3 142 ? 272.558 260.423 294.240 1.00 139.01 137 SER A O 1
ATOM 6125 N N . ASN E 3 143 ? 271.119 262.146 294.269 1.00 142.52 138 ASN A N 1
ATOM 6126 C CA . ASN E 3 143 ? 271.297 262.585 295.633 1.00 143.21 138 ASN A CA 1
ATOM 6127 C C . ASN E 3 143 ? 269.997 262.273 296.376 1.00 137.31 138 ASN A C 1
ATOM 6128 O O . ASN E 3 143 ? 269.060 261.726 295.801 1.00 136.36 138 ASN A O 1
ATOM 6133 N N . SER E 3 144 ? 269.934 262.614 297.655 1.00 143.79 139 SER A N 1
ATOM 6134 C CA . SER E 3 144 ? 268.745 262.409 298.483 1.00 145.67 139 SER A CA 1
ATOM 6135 C C . SER E 3 144 ? 267.598 263.359 298.102 1.00 146.50 139 SER A C 1
ATOM 6136 O O . SER E 3 144 ? 266.464 263.206 298.564 1.00 141.21 139 SER A O 1
ATOM 6139 N N . SER E 3 145 ? 267.914 264.366 297.296 1.00 144.38 140 SER A N 1
ATOM 6140 C CA . SER E 3 145 ? 266.978 265.372 296.828 1.00 139.30 140 SER A CA 1
ATOM 6141 C C . SER E 3 145 ? 265.891 264.808 295.921 1.00 130.51 140 SER A C 1
ATOM 6142 O O . SER E 3 145 ? 266.137 263.933 295.076 1.00 130.23 140 SER A O 1
ATOM 6145 N N . ILE E 3 146 ? 264.703 265.388 296.064 1.00 128.33 141 ILE A N 1
ATOM 6146 C CA . ILE E 3 146 ? 263.527 265.042 295.282 1.00 127.40 141 ILE A CA 1
ATOM 6147 C C . ILE E 3 146 ? 263.649 265.534 293.874 1.00 123.68 141 ILE A C 1
ATOM 6148 O O . ILE E 3 146 ? 264.023 266.686 293.643 1.00 121.69 141 ILE A O 1
ATOM 6153 N N . ILE E 3 147 ? 263.367 264.647 292.936 1.00 125.52 142 ILE A N 1
ATOM 6154 C CA . ILE E 3 147 ? 263.424 265.015 291.541 1.00 125.16 142 ILE A CA 1
ATOM 6155 C C . ILE E 3 147 ? 262.023 265.358 291.055 1.00 120.08 142 ILE A C 1
ATOM 6156 O O . ILE E 3 147 ? 261.144 264.502 290.923 1.00 116.91 142 ILE A O 1
ATOM 6161 N N . GLU E 3 148 ? 261.847 266.627 290.754 1.00 119.33 143 GLU A N 1
ATOM 6162 C CA . GLU E 3 148 ? 260.556 267.144 290.370 1.00 117.96 143 GLU A CA 1
ATOM 6163 C C . GLU E 3 148 ? 259.997 266.494 289.139 1.00 113.47 143 GLU A C 1
ATOM 6164 O O . GLU E 3 148 ? 260.663 266.382 288.111 1.00 119.11 143 GLU A O 1
ATOM 6170 N N . GLY E 3 149 ? 258.747 266.094 289.258 1.00 111.02 144 GLY A N 1
ATOM 6171 C CA . GLY E 3 149 ? 257.998 265.487 288.190 1.00 107.67 144 GLY A CA 1
ATOM 6172 C C . GLY E 3 149 ? 257.892 263.999 288.362 1.00 101.38 144 GLY A C 1
ATOM 6173 O O . GLY E 3 149 ? 257.032 263.373 287.738 1.00 96.91 144 GLY A O 1
ATOM 6174 N N . MET E 3 150 ? 258.724 263.414 289.228 1.00 104.69 154 MET A N 1
ATOM 6175 C CA . MET E 3 150 ? 258.617 261.982 289.424 1.00 108.84 154 MET A CA 1
ATOM 6176 C C . MET E 3 150 ? 258.033 261.608 290.769 1.00 110.55 154 MET A C 1
ATOM 6177 O O . MET E 3 150 ? 258.408 262.153 291.820 1.00 113.25 154 MET A O 1
ATOM 6182 N N . LYS E 3 151 ? 257.170 260.611 290.741 1.00 107.71 155 LYS A N 1
ATOM 6183 C CA . LYS E 3 151 ? 256.610 260.090 291.968 1.00 106.81 155 LYS A CA 1
ATOM 6184 C C . LYS E 3 151 ? 256.907 258.603 292.080 1.00 108.06 155 LYS A C 1
ATOM 6185 O O . LYS E 3 151 ? 256.973 257.883 291.078 1.00 109.36 155 LYS A O 1
ATOM 6191 N N . ASN E 3 152 ? 257.117 258.157 293.324 1.00 112.42 156 ASN A N 1
ATOM 6192 C CA . ASN E 3 152 ? 257.418 256.784 293.721 1.00 112.37 156 ASN A CA 1
ATOM 6193 C C . ASN E 3 152 ? 256.107 256.099 294.140 1.00 112.80 156 ASN A C 1
ATOM 6194 O O . ASN E 3 152 ? 255.570 256.368 295.222 1.00 111.16 156 ASN A O 1
ATOM 6199 N N . CYS E 3 153 ? 255.525 255.272 293.230 1.00 112.65 157 CYS A N 1
ATOM 6200 C CA . CYS E 3 153 ? 254.179 254.699 293.394 1.00 114.60 157 CYS A CA 1
ATOM 6201 C C . CYS E 3 153 ? 254.188 253.190 293.565 1.00 113.64 157 CYS A C 1
ATOM 6202 O O . CYS E 3 153 ? 254.826 252.451 292.802 1.00 113.18 157 CYS A O 1
ATOM 6205 N N . SER E 3 154 ? 253.408 252.719 294.535 1.00 111.30 158 SER A N 1
ATOM 6206 C CA . SER E 3 154 ? 253.268 251.285 294.765 1.00 108.12 158 SER A CA 1
ATOM 6207 C C . SER E 3 154 ? 251.847 250.787 294.523 1.00 106.92 158 SER A C 1
ATOM 6208 O O . SER E 3 154 ? 250.859 251.524 294.653 1.00 105.81 158 SER A O 1
ATOM 6211 N N . PHE E 3 155 ? 251.744 249.504 294.183 1.00 107.22 159 PHE A N 1
ATOM 6212 C CA . PHE E 3 155 ? 250.464 248.848 293.922 1.00 106.93 159 PHE A CA 1
ATOM 6213 C C . PHE E 3 155 ? 250.480 247.316 294.134 1.00 110.17 159 PHE A C 1
ATOM 6214 O O . PHE E 3 155 ? 251.548 246.703 294.137 1.00 107.70 159 PHE A O 1
ATOM 6222 N N . ASN E 3 156 ? 249.273 246.699 294.288 1.00 107.25 160 ASN A N 1
ATOM 6223 C CA . ASN E 3 156 ? 249.049 245.252 294.447 1.00 110.80 160 ASN A CA 1
ATOM 6224 C C . ASN E 3 156 ? 248.646 244.591 293.111 1.00 110.52 160 ASN A C 1
ATOM 6225 O O . ASN E 3 156 ? 247.537 244.817 292.613 1.00 110.98 160 ASN A O 1
ATOM 6230 N N . ILE E 3 157 ? 249.552 243.770 292.521 1.00 110.41 161 ILE A N 1
ATOM 6231 C CA . ILE E 3 157 ? 249.381 243.084 291.217 1.00 109.94 161 ILE A CA 1
ATOM 6232 C C . ILE E 3 157 ? 249.468 241.553 291.332 1.00 117.18 161 ILE A C 1
ATOM 6233 O O . ILE E 3 157 ? 250.253 241.005 292.105 1.00 119.31 161 ILE A O 1
ATOM 6238 N N . THR E 3 158 ? 248.640 240.849 290.560 1.00 117.05 162 THR A N 1
ATOM 6239 C CA . THR E 3 158 ? 248.598 239.393 290.620 1.00 118.08 162 THR A CA 1
ATOM 6240 C C . THR E 3 158 ? 249.899 238.682 290.259 1.00 119.13 162 THR A C 1
ATOM 6241 O O . THR E 3 158 ? 250.309 237.783 290.973 1.00 121.22 162 THR A O 1
ATOM 6245 N N . THR E 3 159 ? 250.564 239.095 289.191 1.00 117.11 163 THR A N 1
ATOM 6246 C CA . THR E 3 159 ? 251.780 238.462 288.646 1.00 119.59 163 THR A CA 1
ATOM 6247 C C . THR E 3 159 ? 251.553 236.966 288.344 1.00 119.24 163 THR A C 1
ATOM 6248 O O . THR E 3 159 ? 250.895 236.610 287.365 1.00 119.18 163 THR A O 1
ATOM 6252 N N . GLU E 3 160 ? 252.153 236.073 289.130 1.00 120.42 164 GLU A N 1
ATOM 6253 C CA . GLU E 3 160 ? 252.006 234.648 288.873 1.00 118.58 164 GLU A CA 1
ATOM 6254 C C . GLU E 3 160 ? 250.705 234.091 289.418 1.00 115.37 164 GLU A C 1
ATOM 6255 O O . GLU E 3 160 ? 250.320 234.354 290.554 1.00 116.05 164 GLU A O 1
ATOM 6261 N N . LEU E 3 161 ? 250.096 233.214 288.645 1.00 111.84 165 LEU A N 1
ATOM 6262 C CA . LEU E 3 161 ? 248.893 232.517 289.055 1.00 109.74 165 LEU A CA 1
ATOM 6263 C C . LEU E 3 161 ? 247.793 233.457 289.548 1.00 111.79 165 LEU A C 1
ATOM 6264 O O . LEU E 3 161 ? 247.388 234.367 288.817 1.00 111.77 165 LEU A O 1
ATOM 6269 N N . ARG E 3 162 ? 247.288 233.224 290.768 1.00 109.41 166 ARG A N 1
ATOM 6270 C CA . ARG E 3 162 ? 246.224 234.026 291.347 1.00 112.00 166 ARG A CA 1
ATOM 6271 C C . ARG E 3 162 ? 246.441 234.300 292.821 1.00 114.97 166 ARG A C 1
ATOM 6272 O O . ARG E 3 162 ? 247.102 233.531 293.521 1.00 116.84 166 ARG A O 1
ATOM 6280 N N . ASP E 3 163 ? 245.815 235.386 293.275 1.00 117.48 167 ASP A N 1
ATOM 6281 C CA . ASP E 3 163 ? 245.775 235.842 294.657 1.00 122.44 167 ASP A CA 1
ATOM 6282 C C . ASP E 3 163 ? 247.125 236.099 295.292 1.00 122.52 167 ASP A C 1
ATOM 6283 O O . ASP E 3 163 ? 247.311 235.843 296.480 1.00 123.17 167 ASP A O 1
ATOM 6288 N N . LYS E 3 164 ? 248.060 236.661 294.544 1.00 122.13 168 LYS A N 1
ATOM 6289 C CA . LYS E 3 164 ? 249.331 236.945 295.176 1.00 122.60 168 LYS A CA 1
ATOM 6290 C C . LYS E 3 164 ? 249.349 238.372 295.676 1.00 122.57 168 LYS A C 1
ATOM 6291 O O . LYS E 3 164 ? 249.932 238.653 296.719 1.00 125.21 168 LYS A O 1
ATOM 6297 N N . ARG E 3 165 ? 248.710 239.279 294.931 1.00 120.71 169 ARG A N 1
ATOM 6298 C CA . ARG E 3 165 ? 248.651 240.685 295.316 1.00 117.33 169 ARG A CA 1
ATOM 6299 C C . ARG E 3 165 ? 250.025 241.165 295.706 1.00 116.07 169 ARG A C 1
ATOM 6300 O O . ARG E 3 165 ? 250.214 241.703 296.797 1.00 115.50 169 ARG A O 1
ATOM 6308 N N . GLU E 3 166 ? 251.000 240.913 294.857 1.00 118.18 170 GLU A N 1
ATOM 6309 C CA . GLU E 3 166 ? 252.346 241.249 295.213 1.00 120.39 170 GLU A CA 1
ATOM 6310 C C . GLU E 3 166 ? 252.525 242.736 295.142 1.00 118.35 170 GLU A C 1
ATOM 6311 O O . GLU E 3 166 ? 252.076 243.387 294.193 1.00 115.39 170 GLU A O 1
ATOM 6317 N N . LYS E 3 167 ? 253.187 243.293 296.142 1.00 116.93 171 LYS A N 1
ATOM 6318 C CA . LYS E 3 167 ? 253.398 244.717 296.128 1.00 112.95 171 LYS A CA 1
ATOM 6319 C C . LYS E 3 167 ? 254.594 245.060 295.270 1.00 113.00 171 LYS A C 1
ATOM 6320 O O . LYS E 3 167 ? 255.718 244.626 295.528 1.00 118.20 171 LYS A O 1
ATOM 6326 N N . LYS E 3 168 ? 254.325 245.856 294.260 1.00 110.89 172 LYS A N 1
ATOM 6327 C CA . LYS E 3 168 ? 255.286 246.302 293.277 1.00 111.37 172 LYS A CA 1
ATOM 6328 C C . LYS E 3 168 ? 255.285 247.793 293.216 1.00 112.28 172 LYS A C 1
ATOM 6329 O O . LYS E 3 168 ? 254.338 248.439 293.664 1.00 112.78 172 LYS A O 1
ATOM 6335 N N . ASN E 3 169 ? 256.349 248.359 292.688 1.00 111.03 173 ASN A N 1
ATOM 6336 C CA . ASN E 3 169 ? 256.361 249.785 292.528 1.00 109.56 173 ASN A CA 1
ATOM 6337 C C . ASN E 3 169 ? 257.177 250.201 291.335 1.00 108.98 173 ASN A C 1
ATOM 6338 O O . ASN E 3 169 ? 257.901 249.395 290.743 1.00 111.27 173 ASN A O 1
ATOM 6343 N N . ALA E 3 170 ? 257.034 251.466 290.987 1.00 107.05 174 ALA A N 1
ATOM 6344 C CA . ALA E 3 170 ? 257.773 252.073 289.897 1.00 105.92 174 ALA A CA 1
ATOM 6345 C C . ALA E 3 170 ? 257.757 253.576 290.010 1.00 106.71 174 ALA A C 1
ATOM 6346 O O . ALA E 3 170 ? 256.915 254.160 290.708 1.00 106.92 174 ALA A O 1
ATOM 6348 N N . LEU E 3 171 ? 258.678 254.214 289.308 1.00 108.53 175 LEU A N 1
ATOM 6349 C CA . LEU E 3 171 ? 258.626 255.655 289.267 1.00 107.80 175 LEU A CA 1
ATOM 6350 C C . LEU E 3 171 ? 257.792 256.044 288.069 1.00 105.90 175 LEU A C 1
ATOM 6351 O O . LEU E 3 171 ? 257.885 255.425 287.009 1.00 105.54 175 LEU A O 1
ATOM 6356 N N . PHE E 3 172 ? 256.988 257.073 288.247 1.00 102.85 176 PHE A N 1
ATOM 6357 C CA . PHE E 3 172 ? 256.126 257.602 287.204 1.00 96.38 176 PHE A CA 1
ATOM 6358 C C . PHE E 3 172 ? 256.198 259.096 287.082 1.00 96.76 176 PHE A C 1
ATOM 6359 O O . PHE E 3 172 ? 256.474 259.799 288.053 1.00 102.34 176 PHE A O 1
ATOM 6367 N N . TYR E 3 173 ? 255.876 259.591 285.905 1.00 90.76 177 TYR A N 1
ATOM 6368 C CA . TYR E 3 173 ? 255.787 261.019 285.699 1.00 91.67 177 TYR A CA 1
ATOM 6369 C C . TYR E 3 173 ? 254.464 261.533 286.211 1.00 86.96 177 TYR A C 1
ATOM 6370 O O . TYR E 3 173 ? 253.426 260.895 286.032 1.00 87.69 177 TYR A O 1
ATOM 6379 N N . LYS E 3 174 ? 254.470 262.738 286.754 1.00 84.01 178 LYS A N 1
ATOM 6380 C CA . LYS E 3 174 ? 253.231 263.361 287.189 1.00 86.20 178 LYS A CA 1
ATOM 6381 C C . LYS E 3 174 ? 252.246 263.548 286.046 1.00 83.33 178 LYS A C 1
ATOM 6382 O O . LYS E 3 174 ? 251.044 263.450 286.243 1.00 85.73 178 LYS A O 1
ATOM 6388 N N . LEU E 3 175 ? 252.729 263.758 284.834 1.00 76.02 179 LEU A N 1
ATOM 6389 C CA . LEU E 3 175 ? 251.840 264.002 283.709 1.00 69.41 179 LEU A CA 1
ATOM 6390 C C . LEU E 3 175 ? 250.944 262.818 283.380 1.00 73.14 179 LEU A C 1
ATOM 6391 O O . LEU E 3 175 ? 249.944 262.982 282.682 1.00 77.89 179 LEU A O 1
ATOM 6396 N N . ASP E 3 176 ? 251.326 261.621 283.813 1.00 76.66 180 ASP A N 1
ATOM 6397 C CA . ASP E 3 176 ? 250.568 260.416 283.532 1.00 81.95 180 ASP A CA 1
ATOM 6398 C C . ASP E 3 176 ? 249.626 260.014 284.672 1.00 81.71 180 ASP A C 1
ATOM 6399 O O . ASP E 3 176 ? 248.903 259.007 284.576 1.00 82.02 180 ASP A O 1
ATOM 6404 N N . ILE E 3 177 ? 249.665 260.761 285.780 1.00 77.78 181 ILE A N 1
ATOM 6405 C CA . ILE E 3 177 ? 248.911 260.402 286.974 1.00 76.09 181 ILE A CA 1
ATOM 6406 C C . ILE E 3 177 ? 247.947 261.452 287.507 1.00 77.40 181 ILE A C 1
ATOM 6407 O O . ILE E 3 177 ? 248.282 262.622 287.668 1.00 86.55 181 ILE A O 1
ATOM 6412 N N . VAL E 3 178 ? 246.741 261.013 287.820 1.00 79.98 182 VAL A N 1
ATOM 6413 C CA . VAL E 3 178 ? 245.730 261.902 288.366 1.00 82.60 182 VAL A CA 1
ATOM 6414 C C . VAL E 3 178 ? 245.316 261.516 289.781 1.00 90.92 182 VAL A C 1
ATOM 6415 O O . VAL E 3 178 ? 245.068 260.352 290.094 1.00 93.83 182 VAL A O 1
ATOM 6419 N N . GLN E 3 179 ? 245.269 262.519 290.647 1.00 95.30 183 GLN A N 1
ATOM 6420 C CA . GLN E 3 179 ? 244.918 262.356 292.055 1.00 97.89 183 GLN A CA 1
ATOM 6421 C C . GLN E 3 179 ? 243.461 261.990 292.232 1.00 99.32 183 GLN A C 1
ATOM 6422 O O . GLN E 3 179 ? 242.595 262.559 291.571 1.00 96.72 183 GLN A O 1
ATOM 6428 N N . LEU E 3 180 ? 243.187 261.039 293.128 1.00 100.90 184 LEU A N 1
ATOM 6429 C CA . LEU E 3 180 ? 241.815 260.619 293.377 1.00 100.23 184 LEU A CA 1
ATOM 6430 C C . LEU E 3 180 ? 240.989 261.545 294.261 1.00 105.83 184 LEU A C 1
ATOM 6431 O O . LEU E 3 180 ? 239.776 261.633 294.076 1.00 106.84 184 LEU A O 1
ATOM 6436 N N . ASP E 3 181 ? 241.610 262.216 295.225 1.00 111.67 185 ASP A N 1
ATOM 6437 C CA . ASP E 3 181 ? 240.861 263.106 296.106 1.00 117.30 185 ASP A CA 1
ATOM 6438 C C . ASP E 3 181 ? 241.764 264.198 296.674 1.00 120.70 185 ASP A C 1
ATOM 6439 O O . ASP E 3 181 ? 242.974 264.195 296.466 1.00 118.94 185 ASP A O 1
ATOM 6444 N N . GLY E 3 182 ? 241.202 265.096 297.455 1.00 123.12 186 GLY A N 1
ATOM 6445 C CA . GLY E 3 182 ? 242.000 266.156 298.046 1.00 125.97 186 GLY A CA 1
ATOM 6446 C C . GLY E 3 182 ? 242.845 265.618 299.180 1.00 127.14 186 GLY A C 1
ATOM 6447 O O . GLY E 3 182 ? 242.466 264.651 299.839 1.00 124.99 186 GLY A O 1
ATOM 6448 N N . ASN E 3 183 ? 243.997 266.245 299.419 1.00 127.94 187 ASN A N 1
ATOM 6449 C CA . ASN E 3 183 ? 244.857 265.854 300.531 1.00 129.94 187 ASN A CA 1
ATOM 6450 C C . ASN E 3 183 ? 245.122 264.357 300.526 1.00 128.40 187 ASN A C 1
ATOM 6451 O O . ASN E 3 183 ? 245.087 263.704 301.571 1.00 128.78 187 ASN A O 1
ATOM 6456 N N . SER E 3 184 ? 245.426 263.801 299.365 1.00 125.04 188 SER A N 1
ATOM 6457 C CA . SER E 3 184 ? 245.606 262.370 299.316 1.00 121.27 188 SER A CA 1
ATOM 6458 C C . SER E 3 184 ? 246.733 261.847 298.469 1.00 113.79 188 SER A C 1
ATOM 6459 O O . SER E 3 184 ? 247.077 262.350 297.394 1.00 112.76 188 SER A O 1
ATOM 6462 N N . SER E 3 185 ? 247.298 260.785 299.011 1.00 112.05 189 SER A N 1
ATOM 6463 C CA . SER E 3 185 ? 248.375 259.981 298.468 1.00 115.58 189 SER A CA 1
ATOM 6464 C C . SER E 3 185 ? 247.889 258.961 297.450 1.00 110.13 189 SER A C 1
ATOM 6465 O O . SER E 3 185 ? 248.692 258.228 296.856 1.00 111.92 189 SER A O 1
ATOM 6468 N N . GLN E 3 186 ? 246.568 258.852 297.305 1.00 106.10 190 GLN A N 1
ATOM 6469 C CA . GLN E 3 186 ? 246.009 257.865 296.401 1.00 102.82 190 GLN A CA 1
ATOM 6470 C C . GLN E 3 186 ? 245.741 258.454 295.019 1.00 102.28 190 GLN A C 1
ATOM 6471 O O . GLN E 3 186 ? 245.116 259.515 294.868 1.00 101.68 190 GLN A O 1
ATOM 6477 N N . TYR E 3 187 ? 246.251 257.750 294.016 1.00 98.93 191 TYR A N 1
ATOM 6478 C CA . TYR E 3 187 ? 246.201 258.144 292.609 1.00 95.11 191 TYR A CA 1
ATOM 6479 C C . TYR E 3 187 ? 245.761 257.046 291.648 1.00 92.15 191 TYR A C 1
ATOM 6480 O O . TYR E 3 187 ? 245.791 255.863 291.974 1.00 93.52 191 TYR A O 1
ATOM 6489 N N . ARG E 3 188 ? 245.327 257.446 290.459 1.00 90.11 192 ARG A N 1
ATOM 6490 C CA . ARG E 3 188 ? 245.026 256.502 289.378 1.00 85.42 192 ARG A CA 1
ATOM 6491 C C . ARG E 3 188 ? 245.687 256.990 288.099 1.00 86.60 192 ARG A C 1
ATOM 6492 O O . ARG E 3 188 ? 246.071 258.157 288.013 1.00 86.15 192 ARG A O 1
ATOM 6500 N N . LEU E 3 189 ? 245.821 256.119 287.111 1.00 85.12 193 LEU A N 1
ATOM 6501 C CA . LEU E 3 189 ? 246.398 256.544 285.845 1.00 81.79 193 LEU A CA 1
ATOM 6502 C C . LEU E 3 189 ? 245.377 257.354 285.072 1.00 83.81 193 LEU A C 1
ATOM 6503 O O . LEU E 3 189 ? 244.180 257.060 285.079 1.00 86.73 193 LEU A O 1
ATOM 6508 N N . ILE E 3 190 ? 245.842 258.322 284.304 1.00 80.69 194 ILE A N 1
ATOM 6509 C CA . ILE E 3 190 ? 244.897 259.177 283.585 1.00 81.85 194 ILE A CA 1
ATOM 6510 C C . ILE E 3 190 ? 243.991 258.488 282.576 1.00 79.23 194 ILE A C 1
ATOM 6511 O O . ILE E 3 190 ? 242.831 258.879 282.423 1.00 87.30 194 ILE A O 1
ATOM 6516 N N . ASN E 3 191 ? 244.427 257.396 281.976 1.00 76.64 195 ASN A N 1
ATOM 6517 C CA . ASN E 3 191 ? 243.548 256.776 280.987 1.00 82.42 195 ASN A CA 1
ATOM 6518 C C . ASN E 3 191 ? 242.459 255.860 281.569 1.00 86.07 195 ASN A C 1
ATOM 6519 O O . ASN E 3 191 ? 241.603 255.396 280.807 1.00 86.15 195 ASN A O 1
ATOM 6524 N N . CYS E 3 192 ? 242.393 255.696 282.926 1.00 87.98 196 CYS A N 1
ATOM 6525 C CA . CYS E 3 192 ? 241.407 254.885 283.640 1.00 87.99 196 CYS A CA 1
ATOM 6526 C C . CYS E 3 192 ? 240.038 255.510 283.471 1.00 91.07 196 CYS A C 1
ATOM 6527 O O . CYS E 3 192 ? 239.010 254.857 283.649 1.00 91.34 196 CYS A O 1
ATOM 6530 N N . ASN E 3 193 ? 240.042 256.779 283.101 1.00 91.82 197 ASN A N 1
ATOM 6531 C CA . ASN E 3 193 ? 238.832 257.550 282.873 1.00 93.80 197 ASN A CA 1
ATOM 6532 C C . ASN E 3 193 ? 238.088 257.115 281.594 1.00 93.84 197 ASN A C 1
ATOM 6533 O O . ASN E 3 193 ? 236.871 257.297 281.512 1.00 98.04 197 ASN A O 1
ATOM 6538 N N . THR E 3 194 ? 238.822 256.603 280.551 1.00 91.83 198 THR A N 1
ATOM 6539 C CA . THR E 3 194 ? 238.274 256.278 279.224 1.00 92.57 198 THR A CA 1
ATOM 6540 C C . THR E 3 194 ? 238.539 254.880 278.678 1.00 91.66 198 THR A C 1
ATOM 6541 O O . THR E 3 194 ? 237.667 254.321 278.012 1.00 93.91 198 THR A O 1
ATOM 6545 N N . SER E 3 195 ? 239.763 254.366 278.814 1.00 91.06 199 SER A N 1
ATOM 6546 C CA . SER E 3 195 ? 240.105 253.138 278.093 1.00 93.15 199 SER A CA 1
ATOM 6547 C C . SER E 3 195 ? 241.302 252.376 278.620 1.00 90.18 199 SER A C 1
ATOM 6548 O O . SER E 3 195 ? 241.899 252.717 279.641 1.00 90.67 199 SER A O 1
ATOM 6551 N N . ALA E 3 196 ? 241.622 251.305 277.921 1.00 86.29 200 ALA A N 1
ATOM 6552 C CA . ALA E 3 196 ? 242.771 250.478 278.236 1.00 84.30 200 ALA A CA 1
ATOM 6553 C C . ALA E 3 196 ? 244.017 251.127 277.676 1.00 82.89 200 ALA A C 1
ATOM 6554 O O . ALA E 3 196 ? 243.948 251.877 276.704 1.00 87.73 200 ALA A O 1
ATOM 6556 N N . ILE E 3 197 ? 245.157 250.832 278.263 1.00 80.22 201 ILE A N 1
ATOM 6557 C CA . ILE E 3 197 ? 246.396 251.353 277.726 1.00 84.94 201 ILE A CA 1
ATOM 6558 C C . ILE E 3 197 ? 247.179 250.186 277.159 1.00 85.61 201 ILE A C 1
ATOM 6559 O O . ILE E 3 197 ? 247.363 249.173 277.839 1.00 87.21 201 ILE A O 1
ATOM 6564 N N . THR E 3 198 ? 247.612 250.294 275.917 1.00 80.49 202 THR A N 1
ATOM 6565 C CA . THR E 3 198 ? 248.402 249.212 275.336 1.00 79.52 202 THR A CA 1
ATOM 6566 C C . THR E 3 198 ? 249.867 249.571 275.466 1.00 84.15 202 THR A C 1
ATOM 6567 O O . THR E 3 198 ? 250.257 250.685 275.143 1.00 85.19 202 THR A O 1
ATOM 6571 N N . GLN E 3 199 ? 250.680 248.665 275.969 1.00 85.82 203 GLN A N 1
ATOM 6572 C CA . GLN E 3 199 ? 252.098 248.947 276.087 1.00 87.17 203 GLN A CA 1
ATOM 6573 C C . GLN E 3 199 ? 252.730 248.747 274.760 1.00 87.90 203 GLN A C 1
ATOM 6574 O O . GLN E 3 199 ? 252.449 247.761 274.112 1.00 94.26 203 GLN A O 1
ATOM 6580 N N . ALA E 3 200 ? 253.590 249.639 274.329 1.00 92.04 204 ALA A N 1
ATOM 6581 C CA . ALA E 3 200 ? 254.257 249.315 273.079 1.00 95.95 204 ALA A CA 1
ATOM 6582 C C . ALA E 3 200 ? 255.333 248.289 273.404 1.00 103.10 204 ALA A C 1
ATOM 6583 O O . ALA E 3 200 ? 256.082 248.492 274.359 1.00 104.94 204 ALA A O 1
ATOM 6585 N N . CYS E 3 201 ? 255.493 247.247 272.564 1.00 107.74 205 CYS A N 1
ATOM 6586 C CA . CYS E 3 201 ? 256.519 246.221 272.727 1.00 114.33 205 CYS A CA 1
ATOM 6587 C C . CYS E 3 201 ? 257.843 246.701 272.104 1.00 115.07 205 CYS A C 1
ATOM 6588 O O . CYS E 3 201 ? 257.877 247.045 270.920 1.00 115.65 205 CYS A O 1
ATOM 6591 N N . PRO E 3 202 ? 258.973 246.615 272.835 1.00 114.24 206 PRO A N 1
ATOM 6592 C CA . PRO E 3 202 ? 260.322 246.979 272.416 1.00 118.25 206 PRO A CA 1
ATOM 6593 C C . PRO E 3 202 ? 260.784 246.237 271.169 1.00 120.88 206 PRO A C 1
ATOM 6594 O O . PRO E 3 202 ? 261.744 246.643 270.521 1.00 123.99 206 PRO A O 1
ATOM 6598 N N . LYS E 3 203 ? 260.119 245.129 270.864 1.00 118.41 207 LYS A N 1
ATOM 6599 C CA . LYS E 3 203 ? 260.430 244.300 269.718 1.00 121.47 207 LYS A CA 1
ATOM 6600 C C . LYS E 3 203 ? 260.208 245.027 268.396 1.00 123.51 207 LYS A C 1
ATOM 6601 O O . LYS E 3 203 ? 260.761 244.619 267.376 1.00 125.11 207 LYS A O 1
ATOM 6607 N N . VAL E 3 204 ? 259.358 246.062 268.385 1.00 121.54 208 VAL A N 1
ATOM 6608 C CA . VAL E 3 204 ? 259.061 246.741 267.133 1.00 123.54 208 VAL A CA 1
ATOM 6609 C C . VAL E 3 204 ? 259.318 248.236 267.106 1.00 122.85 208 VAL A C 1
ATOM 6610 O O . VAL E 3 204 ? 258.835 248.994 267.950 1.00 120.05 208 VAL A O 1
ATOM 6614 N N . SER E 3 205 ? 260.022 248.654 266.064 1.00 126.17 209 SER A N 1
ATOM 6615 C CA . SER E 3 205 ? 260.306 250.048 265.815 1.00 126.50 209 SER A CA 1
ATOM 6616 C C . SER E 3 205 ? 259.235 250.727 264.989 1.00 123.20 209 SER A C 1
ATOM 6617 O O . SER E 3 205 ? 258.708 250.185 264.009 1.00 125.16 209 SER A O 1
ATOM 6620 N N . PHE E 3 206 ? 258.973 251.969 265.341 1.00 123.47 210 PHE A N 1
ATOM 6621 C CA . PHE E 3 206 ? 258.044 252.812 264.615 1.00 122.50 210 PHE A CA 1
ATOM 6622 C C . PHE E 3 206 ? 258.774 253.924 263.859 1.00 119.36 210 PHE A C 1
ATOM 6623 O O . PHE E 3 206 ? 258.143 254.871 263.383 1.00 116.37 210 PHE A O 1
ATOM 6631 N N . GLU E 3 207 ? 260.098 253.796 263.731 1.00 118.76 211 GLU A N 1
ATOM 6632 C CA . GLU E 3 207 ? 260.923 254.811 263.081 1.00 117.72 211 GLU A CA 1
ATOM 6633 C C . GLU E 3 207 ? 260.395 255.164 261.686 1.00 115.82 211 GLU A C 1
ATOM 6634 O O . GLU E 3 207 ? 260.293 254.289 260.826 1.00 115.49 211 GLU A O 1
ATOM 6640 N N . PRO E 3 208 ? 260.184 256.454 261.369 1.00 113.73 212 PRO A N 1
ATOM 6641 C CA . PRO E 3 208 ? 259.606 256.944 260.133 1.00 109.54 212 PRO A CA 1
ATOM 6642 C C . PRO E 3 208 ? 260.522 256.896 258.925 1.00 106.94 212 PRO A C 1
ATOM 6643 O O . PRO E 3 208 ? 260.955 257.932 258.430 1.00 104.41 212 PRO A O 1
ATOM 6647 N N . ILE E 3 209 ? 260.811 255.692 258.475 1.00 109.20 213 ILE A N 1
ATOM 6648 C CA . ILE E 3 209 ? 261.624 255.479 257.287 1.00 106.96 213 ILE A CA 1
ATOM 6649 C C . ILE E 3 209 ? 260.811 256.027 256.101 1.00 102.12 213 ILE A C 1
ATOM 6650 O O . ILE E 3 209 ? 259.593 255.877 256.096 1.00 102.89 213 ILE A O 1
ATOM 6655 N N . PRO E 3 210 ? 261.422 256.684 255.111 1.00 100.57 214 PRO A N 1
ATOM 6656 C CA . PRO E 3 210 ? 260.728 257.284 253.989 1.00 100.20 214 PRO A CA 1
ATOM 6657 C C . PRO E 3 210 ? 260.030 256.274 253.131 1.00 101.26 214 PRO A C 1
ATOM 6658 O O . PRO E 3 210 ? 260.631 255.268 252.748 1.00 106.33 214 PRO A O 1
ATOM 6662 N N . ILE E 3 211 ? 258.803 256.590 252.760 1.00 97.46 215 ILE A N 1
ATOM 6663 C CA . ILE E 3 211 ? 258.009 255.734 251.902 1.00 98.99 215 ILE A CA 1
ATOM 6664 C C . ILE E 3 211 ? 257.613 256.438 250.618 1.00 98.76 215 ILE A C 1
ATOM 6665 O O . ILE E 3 211 ? 257.202 257.600 250.638 1.00 99.68 215 ILE A O 1
ATOM 6670 N N . HIS E 3 212 ? 257.756 255.741 249.508 1.00 98.76 216 HIS A N 1
ATOM 6671 C CA . HIS E 3 212 ? 257.383 256.238 248.191 1.00 99.14 216 HIS A CA 1
ATOM 6672 C C . HIS E 3 212 ? 256.017 255.686 247.850 1.00 101.22 216 HIS A C 1
ATOM 6673 O O . HIS E 3 212 ? 255.882 254.481 247.744 1.00 107.76 216 HIS A O 1
ATOM 6680 N N . TYR E 3 213 ? 255.004 256.517 247.666 1.00 99.58 217 TYR A N 1
ATOM 6681 C CA . TYR E 3 213 ? 253.687 255.933 247.395 1.00 100.46 217 TYR A CA 1
ATOM 6682 C C . TYR E 3 213 ? 253.512 255.825 245.893 1.00 102.98 217 TYR A C 1
ATOM 6683 O O . TYR E 3 213 ? 253.874 256.767 245.179 1.00 101.27 217 TYR A O 1
ATOM 6692 N N . CYS E 3 214 ? 252.995 254.666 245.404 1.00 103.33 218 CYS A N 1
ATOM 6693 C CA . CYS E 3 214 ? 252.910 254.372 243.964 1.00 104.38 218 CYS A CA 1
ATOM 6694 C C . CYS E 3 214 ? 251.478 254.173 243.473 1.00 103.40 218 CYS A C 1
ATOM 6695 O O . CYS E 3 214 ? 250.642 253.548 244.131 1.00 102.96 218 CYS A O 1
ATOM 6698 N N . ALA E 3 215 ? 251.191 254.697 242.286 1.00 102.74 219 ALA A N 1
ATOM 6699 C CA . ALA E 3 215 ? 249.866 254.540 241.699 1.00 99.16 219 ALA A CA 1
ATOM 6700 C C . ALA E 3 215 ? 249.687 253.148 241.077 1.00 98.55 219 ALA A C 1
ATOM 6701 O O . ALA E 3 215 ? 250.659 252.557 240.601 1.00 100.45 219 ALA A O 1
ATOM 6703 N N . PRO E 3 216 ? 248.457 252.592 241.103 1.00 96.85 220 PRO A N 1
ATOM 6704 C CA . PRO E 3 216 ? 248.030 251.352 240.484 1.00 98.68 220 PRO A CA 1
ATOM 6705 C C . PRO E 3 216 ? 247.907 251.490 238.999 1.00 98.78 220 PRO A C 1
ATOM 6706 O O . PRO E 3 216 ? 247.780 252.598 238.484 1.00 97.74 220 PRO A O 1
ATOM 6710 N N . ALA E 3 217 ? 247.893 250.368 238.308 1.00 97.71 221 ALA A N 1
ATOM 6711 C CA . ALA E 3 217 ? 247.722 250.423 236.876 1.00 103.53 221 ALA A CA 1
ATOM 6712 C C . ALA E 3 217 ? 246.437 251.147 236.534 1.00 100.60 221 ALA A C 1
ATOM 6713 O O . ALA E 3 217 ? 245.397 250.930 237.157 1.00 99.21 221 ALA A O 1
ATOM 6715 N N . GLY E 3 218 ? 246.517 251.995 235.514 1.00 95.47 222 GLY A N 1
ATOM 6716 C CA . GLY E 3 218 ? 245.387 252.786 235.059 1.00 93.67 222 GLY A CA 1
ATOM 6717 C C . GLY E 3 218 ? 245.450 254.194 235.624 1.00 93.29 222 GLY A C 1
ATOM 6718 O O . GLY E 3 218 ? 244.689 255.063 235.202 1.00 92.71 222 GLY A O 1
ATOM 6719 N N . PHE E 3 219 ? 246.364 254.403 236.567 1.00 92.99 223 PHE A N 1
ATOM 6720 C CA . PHE E 3 219 ? 246.581 255.670 237.241 1.00 92.87 223 PHE A CA 1
ATOM 6721 C C . PHE E 3 219 ? 248.015 256.158 237.150 1.00 95.72 223 PHE A C 1
ATOM 6722 O O . PHE E 3 219 ? 248.959 255.398 236.893 1.00 98.51 223 PHE A O 1
ATOM 6730 N N . ALA E 3 220 ? 248.168 257.457 237.343 1.00 90.19 224 ALA A N 1
ATOM 6731 C CA . ALA E 3 220 ? 249.475 258.096 237.334 1.00 89.78 224 ALA A CA 1
ATOM 6732 C C . ALA E 3 220 ? 249.498 259.248 238.307 1.00 89.63 224 ALA A C 1
ATOM 6733 O O . ALA E 3 220 ? 248.443 259.734 238.734 1.00 86.20 224 ALA A O 1
ATOM 6735 N N . ILE E 3 221 ? 250.695 259.645 238.722 1.00 89.32 225 ILE A N 1
ATOM 6736 C CA . ILE E 3 221 ? 250.812 260.760 239.625 1.00 80.52 225 ILE A CA 1
ATOM 6737 C C . ILE E 3 221 ? 251.432 261.935 238.899 1.00 82.74 225 ILE A C 1
ATOM 6738 O O . ILE E 3 221 ? 252.500 261.835 238.298 1.00 86.27 225 ILE A O 1
ATOM 6743 N N . LEU E 3 222 ? 250.759 263.053 238.928 1.00 78.98 226 LEU A N 1
ATOM 6744 C CA . LEU E 3 222 ? 251.315 264.201 238.271 1.00 81.84 226 LEU A CA 1
ATOM 6745 C C . LEU E 3 222 ? 252.062 264.964 239.324 1.00 82.91 226 LEU A C 1
ATOM 6746 O O . LEU E 3 222 ? 251.638 265.027 240.480 1.00 84.41 226 LEU A O 1
ATOM 6751 N N . LYS E 3 223 ? 253.164 265.563 238.936 1.00 84.08 227 LYS A N 1
ATOM 6752 C CA . LYS E 3 223 ? 253.957 266.342 239.856 1.00 79.73 227 LYS A CA 1
ATOM 6753 C C . LYS E 3 223 ? 254.118 267.777 239.353 1.00 81.36 227 LYS A C 1
ATOM 6754 O O . LYS E 3 223 ? 254.309 268.003 238.148 1.00 86.11 227 LYS A O 1
ATOM 6760 N N . CYS E 3 224 ? 254.059 268.749 240.286 1.00 81.47 228 CYS A N 1
ATOM 6761 C CA . CYS E 3 224 ? 254.271 270.168 240.035 1.00 87.38 228 CYS A CA 1
ATOM 6762 C C . CYS E 3 224 ? 255.745 270.495 240.230 1.00 82.34 228 CYS A C 1
ATOM 6763 O O . CYS E 3 224 ? 256.325 270.233 241.286 1.00 89.34 228 CYS A O 1
ATOM 6766 N N . ASN E 3 225 ? 256.357 271.075 239.212 1.00 83.31 229 ASN A N 1
ATOM 6767 C CA . ASN E 3 225 ? 257.767 271.424 239.286 1.00 89.56 229 ASN A CA 1
ATOM 6768 C C . ASN E 3 225 ? 258.058 272.942 239.383 1.00 93.62 229 ASN A C 1
ATOM 6769 O O . ASN E 3 225 ? 259.162 273.386 239.042 1.00 95.29 229 ASN A O 1
ATOM 6774 N N . ASN E 3 226 ? 257.064 273.736 239.846 1.00 92.27 230 ASN A N 1
ATOM 6775 C CA . ASN E 3 226 ? 257.166 275.172 240.074 1.00 92.33 230 ASN A CA 1
ATOM 6776 C C . ASN E 3 226 ? 257.705 275.410 241.496 1.00 96.11 230 ASN A C 1
ATOM 6777 O O . ASN E 3 226 ? 257.030 275.125 242.492 1.00 97.22 230 ASN A O 1
ATOM 6782 N N . LYS E 3 227 ? 258.939 275.948 241.581 1.00 96.01 231 LYS A N 1
ATOM 6783 C CA . LYS E 3 227 ? 259.729 276.176 242.800 1.00 97.72 231 LYS A CA 1
ATOM 6784 C C . LYS E 3 227 ? 259.073 277.157 243.760 1.00 95.00 231 LYS A C 1
ATOM 6785 O O . LYS E 3 227 ? 259.438 277.237 244.932 1.00 104.58 231 LYS A O 1
ATOM 6791 N N . THR E 3 228 ? 258.134 277.935 243.243 1.00 88.09 232 THR A N 1
ATOM 6792 C CA . THR E 3 228 ? 257.420 278.913 244.027 1.00 91.87 232 THR A CA 1
ATOM 6793 C C . THR E 3 228 ? 255.926 278.620 244.076 1.00 91.30 232 THR A C 1
ATOM 6794 O O . THR E 3 228 ? 255.128 279.514 244.352 1.00 92.55 232 THR A O 1
ATOM 6798 N N . PHE E 3 229 ? 255.523 277.385 243.783 1.00 89.48 233 PHE A N 1
ATOM 6799 C CA . PHE E 3 229 ? 254.105 277.052 243.804 1.00 90.10 233 PHE A CA 1
ATOM 6800 C C . PHE E 3 229 ? 253.497 277.305 245.171 1.00 88.91 233 PHE A C 1
ATOM 6801 O O . PHE E 3 229 ? 254.028 276.850 246.188 1.00 88.51 233 PHE A O 1
ATOM 6809 N N . THR E 3 230 ? 252.345 277.983 245.197 1.00 88.88 234 THR A N 1
ATOM 6810 C CA . THR E 3 230 ? 251.691 278.385 246.435 1.00 89.86 234 THR A CA 1
ATOM 6811 C C . THR E 3 230 ? 250.676 277.427 247.032 1.00 89.51 234 THR A C 1
ATOM 6812 O O . THR E 3 230 ? 250.071 277.724 248.060 1.00 92.29 234 THR A O 1
ATOM 6816 N N . GLY E 3 231 ? 250.431 276.312 246.387 1.00 89.98 235 GLY A N 1
ATOM 6817 C CA . GLY E 3 231 ? 249.527 275.318 246.949 1.00 94.30 235 GLY A CA 1
ATOM 6818 C C . GLY E 3 231 ? 248.079 275.275 246.477 1.00 94.58 235 GLY A C 1
ATOM 6819 O O . GLY E 3 231 ? 247.399 274.296 246.766 1.00 92.72 235 GLY A O 1
ATOM 6820 N N . THR E 3 232 ? 247.565 276.305 245.799 1.00 96.20 236 THR A N 1
ATOM 6821 C CA . THR E 3 232 ? 246.159 276.246 245.336 1.00 96.41 236 THR A CA 1
ATOM 6822 C C . THR E 3 232 ? 245.928 276.495 243.846 1.00 96.66 236 THR A C 1
ATOM 6823 O O . THR E 3 232 ? 244.849 276.208 243.319 1.00 100.74 236 THR A O 1
ATOM 6827 N N . GLY E 3 233 ? 246.886 277.107 243.176 1.00 89.05 237 GLY A N 1
ATOM 6828 C CA . GLY E 3 233 ? 246.666 277.522 241.801 1.00 87.24 237 GLY A CA 1
ATOM 6829 C C . GLY E 3 233 ? 247.138 276.523 240.757 1.00 91.06 237 GLY A C 1
ATOM 6830 O O . GLY E 3 233 ? 247.457 275.374 241.081 1.00 91.90 237 GLY A O 1
ATOM 6831 N N . PRO E 3 234 ? 247.079 276.916 239.478 1.00 89.61 238 PRO A N 1
ATOM 6832 C CA . PRO E 3 234 ? 247.560 276.174 238.350 1.00 86.59 238 PRO A CA 1
ATOM 6833 C C . PRO E 3 234 ? 249.062 276.128 238.498 1.00 85.88 238 PRO A C 1
ATOM 6834 O O . PRO E 3 234 ? 249.638 277.098 238.998 1.00 89.99 238 PRO A O 1
ATOM 6838 N N . CYS E 3 235 ? 249.684 275.048 238.037 1.00 85.49 239 CYS A N 1
ATOM 6839 C CA . CYS E 3 235 ? 251.112 274.846 237.974 1.00 88.17 239 CYS A CA 1
ATOM 6840 C C . CYS E 3 235 ? 251.402 274.806 236.478 1.00 92.91 239 CYS A C 1
ATOM 6841 O O . CYS E 3 235 ? 250.848 273.978 235.741 1.00 98.24 239 CYS A O 1
ATOM 6844 N N . ASN E 3 236 ? 252.264 275.706 236.009 1.00 95.35 240 ASN A N 1
ATOM 6845 C CA . ASN E 3 236 ? 252.528 275.816 234.559 1.00 97.00 240 ASN A CA 1
ATOM 6846 C C . ASN E 3 236 ? 253.740 275.028 234.006 1.00 92.73 240 ASN A C 1
ATOM 6847 O O . ASN E 3 236 ? 254.095 275.193 232.836 1.00 90.98 240 ASN A O 1
ATOM 6852 N N . ASN E 3 237 ? 254.367 274.197 234.850 1.00 89.05 241 ASN A N 1
ATOM 6853 C CA . ASN E 3 237 ? 255.487 273.320 234.541 1.00 83.30 241 ASN A CA 1
ATOM 6854 C C . ASN E 3 237 ? 255.267 272.031 235.337 1.00 86.90 241 ASN A C 1
ATOM 6855 O O . ASN E 3 237 ? 255.502 272.001 236.552 1.00 92.20 241 ASN A O 1
ATOM 6860 N N . VAL E 3 238 ? 254.755 270.982 234.659 1.00 81.12 242 VAL A N 1
ATOM 6861 C CA . VAL E 3 238 ? 254.359 269.712 235.276 1.00 82.66 242 VAL A CA 1
ATOM 6862 C C . VAL E 3 238 ? 254.992 268.536 234.562 1.00 83.25 242 VAL A C 1
ATOM 6863 O O . VAL E 3 238 ? 255.365 268.644 233.386 1.00 91.11 242 VAL A O 1
ATOM 6867 N N . SER E 3 239 ? 255.040 267.418 235.271 1.00 79.77 243 SER A N 1
ATOM 6868 C CA . SER E 3 239 ? 255.577 266.166 234.765 1.00 84.79 243 SER A CA 1
ATOM 6869 C C . SER E 3 239 ? 254.843 264.967 235.334 1.00 86.20 243 SER A C 1
ATOM 6870 O O . SER E 3 239 ? 254.092 265.078 236.307 1.00 85.92 243 SER A O 1
ATOM 6873 N N . THR E 3 240 ? 255.028 263.813 234.711 1.00 89.20 244 THR A N 1
ATOM 6874 C CA . THR E 3 240 ? 254.368 262.598 235.167 1.00 88.11 244 THR A CA 1
ATOM 6875 C C . THR E 3 240 ? 255.315 261.556 235.722 1.00 89.29 244 THR A C 1
ATOM 6876 O O . THR E 3 240 ? 256.344 261.216 235.119 1.00 96.62 244 THR A O 1
ATOM 6880 N N . VAL E 3 241 ? 254.952 261.050 236.898 1.00 84.20 245 VAL A N 1
ATOM 6881 C CA . VAL E 3 241 ? 255.698 260.009 237.578 1.00 89.99 245 VAL A CA 1
ATOM 6882 C C . VAL E 3 241 ? 254.752 258.887 237.993 1.00 96.33 245 VAL A C 1
ATOM 6883 O O . VAL E 3 241 ? 253.536 259.074 238.068 1.00 95.60 245 VAL A O 1
ATOM 6887 N N . GLN E 3 242 ? 255.295 257.723 238.305 1.00 103.92 246 GLN A N 1
ATOM 6888 C CA . GLN E 3 242 ? 254.428 256.652 238.814 1.00 108.80 246 GLN A CA 1
ATOM 6889 C C . GLN E 3 242 ? 254.366 256.580 240.363 1.00 108.66 246 GLN A C 1
ATOM 6890 O O . GLN E 3 242 ? 253.373 256.070 240.903 1.00 107.90 246 GLN A O 1
ATOM 6896 N N . CYS E 3 243 ? 255.459 257.014 241.051 1.00 106.79 247 CYS A N 1
ATOM 6897 C CA . CYS E 3 243 ? 255.658 256.983 242.501 1.00 107.22 247 CYS A CA 1
ATOM 6898 C C . CYS E 3 243 ? 256.084 258.371 242.980 1.00 106.42 247 CYS A C 1
ATOM 6899 O O . CYS E 3 243 ? 256.794 259.091 242.263 1.00 107.93 247 CYS A O 1
ATOM 6902 N N . THR E 3 244 ? 255.728 258.702 244.220 1.00 98.96 248 THR A N 1
ATOM 6903 C CA . THR E 3 244 ? 256.154 259.946 244.858 1.00 92.43 248 THR A CA 1
ATOM 6904 C C . THR E 3 244 ? 257.566 259.734 245.340 1.00 94.94 248 THR A C 1
ATOM 6905 O O . THR E 3 244 ? 258.080 258.609 245.273 1.00 96.72 248 THR A O 1
ATOM 6909 N N . HIS E 3 245 ? 258.219 260.799 245.791 1.00 91.85 249 HIS A N 1
ATOM 6910 C CA . HIS E 3 245 ? 259.537 260.635 246.355 1.00 90.94 249 HIS A CA 1
ATOM 6911 C C . HIS E 3 245 ? 259.321 260.032 247.717 1.00 93.14 249 HIS A C 1
ATOM 6912 O O . HIS E 3 245 ? 258.173 259.774 248.115 1.00 99.01 249 HIS A O 1
ATOM 6919 N N . GLY E 3 246 ? 260.400 259.727 248.421 1.00 94.05 250 GLY A N 1
ATOM 6920 C CA . GLY E 3 246 ? 260.225 259.107 249.713 1.00 96.07 250 GLY A CA 1
ATOM 6921 C C . GLY E 3 246 ? 259.915 260.144 250.762 1.00 94.35 250 GLY A C 1
ATOM 6922 O O . GLY E 3 246 ? 260.727 261.027 251.039 1.00 95.10 250 GLY A O 1
ATOM 6923 N N . ILE E 3 247 ? 258.760 260.009 251.385 1.00 94.41 251 ILE A N 1
ATOM 6924 C CA . ILE E 3 247 ? 258.332 260.934 252.413 1.00 92.28 251 ILE A CA 1
ATOM 6925 C C . ILE E 3 247 ? 258.375 260.266 253.756 1.00 93.53 251 ILE A C 1
ATOM 6926 O O . ILE E 3 247 ? 257.758 259.218 253.954 1.00 94.63 251 ILE A O 1
ATOM 6931 N N . LYS E 3 248 ? 259.111 260.863 254.677 1.00 91.76 252 LYS A N 1
ATOM 6932 C CA . LYS E 3 248 ? 259.209 260.312 256.011 1.00 92.43 252 LYS A CA 1
ATOM 6933 C C . LYS E 3 248 ? 257.960 260.707 256.780 1.00 87.89 252 LYS A C 1
ATOM 6934 O O . LYS E 3 248 ? 257.694 261.902 256.923 1.00 89.70 252 LYS A O 1
ATOM 6940 N N . PRO E 3 249 ? 257.188 259.770 257.337 1.00 89.97 253 PRO A N 1
ATOM 6941 C CA . PRO E 3 249 ? 255.967 260.013 258.080 1.00 89.55 253 PRO A CA 1
ATOM 6942 C C . PRO E 3 249 ? 256.298 260.472 259.483 1.00 89.89 253 PRO A C 1
ATOM 6943 O O . PRO E 3 249 ? 256.048 259.769 260.460 1.00 91.92 253 PRO A O 1
ATOM 6947 N N . VAL E 3 250 ? 256.909 261.635 259.552 1.00 88.93 254 VAL A N 1
ATOM 6948 C CA . VAL E 3 250 ? 257.369 262.224 260.788 1.00 89.28 254 VAL A CA 1
ATOM 6949 C C . VAL E 3 250 ? 256.211 262.850 261.517 1.00 86.53 254 VAL A C 1
ATOM 6950 O O . VAL E 3 250 ? 255.316 263.437 260.905 1.00 88.81 254 VAL A O 1
ATOM 6954 N N . VAL E 3 251 ? 256.185 262.637 262.819 1.00 82.96 255 VAL A N 1
ATOM 6955 C CA . VAL E 3 251 ? 255.157 263.188 263.666 1.00 79.41 255 VAL A CA 1
ATOM 6956 C C . VAL E 3 251 ? 255.687 264.313 264.524 1.00 80.16 255 VAL A C 1
ATOM 6957 O O . VAL E 3 251 ? 256.692 264.164 265.221 1.00 85.09 255 VAL A O 1
ATOM 6961 N N . SER E 3 252 ? 254.998 265.432 264.442 1.00 76.98 256 SER A N 1
ATOM 6962 C CA . SER E 3 252 ? 255.301 266.653 265.161 1.00 78.25 256 SER A CA 1
ATOM 6963 C C . SER E 3 252 ? 254.025 267.483 265.314 1.00 76.61 256 SER A C 1
ATOM 6964 O O . SER E 3 252 ? 252.972 267.123 264.771 1.00 78.60 256 SER A O 1
ATOM 6967 N N . THR E 3 253 ? 254.113 268.579 266.070 1.00 72.55 257 THR A N 1
ATOM 6968 C CA . THR E 3 253 ? 252.988 269.474 266.322 1.00 70.89 257 THR A CA 1
ATOM 6969 C C . THR E 3 253 ? 253.155 270.849 265.715 1.00 71.47 257 THR A C 1
ATOM 6970 O O . THR E 3 253 ? 252.547 271.142 264.689 1.00 79.44 257 THR A O 1
ATOM 6974 N N . GLN E 3 254 ? 253.911 271.704 266.399 1.00 65.20 258 GLN A N 1
ATOM 6975 C CA . GLN E 3 254 ? 254.127 273.100 265.999 1.00 68.14 258 GLN A CA 1
ATOM 6976 C C . GLN E 3 254 ? 255.225 273.337 264.974 1.00 67.36 258 GLN A C 1
ATOM 6977 O O . GLN E 3 254 ? 255.194 274.324 264.230 1.00 71.75 258 GLN A O 1
ATOM 6983 N N . LEU E 3 255 ? 256.230 272.484 264.972 1.00 64.47 259 LEU A N 1
ATOM 6984 C CA . LEU E 3 255 ? 257.346 272.630 264.058 1.00 71.16 259 LEU A CA 1
ATOM 6985 C C . LEU E 3 255 ? 257.346 271.457 263.116 1.00 75.89 259 LEU A C 1
ATOM 6986 O O . LEU E 3 255 ? 257.029 270.346 263.534 1.00 76.04 259 LEU A O 1
ATOM 6991 N N . LEU E 3 256 ? 257.737 271.692 261.873 1.00 74.07 260 LEU A N 1
ATOM 6992 C CA . LEU E 3 256 ? 257.840 270.636 260.888 1.00 69.55 260 LEU A CA 1
ATOM 6993 C C . LEU E 3 256 ? 259.272 270.173 260.827 1.00 74.04 260 LEU A C 1
ATOM 6994 O O . LEU E 3 256 ? 260.184 270.953 260.516 1.00 74.32 260 LEU A O 1
ATOM 6999 N N . LEU E 3 257 ? 259.477 268.906 261.150 1.00 73.67 261 LEU A N 1
ATOM 7000 C CA . LEU E 3 257 ? 260.818 268.364 261.205 1.00 69.77 261 LEU A CA 1
ATOM 7001 C C . LEU E 3 257 ? 261.094 267.384 260.075 1.00 71.90 261 LEU A C 1
ATOM 7002 O O . LEU E 3 257 ? 260.174 266.704 259.616 1.00 78.68 261 LEU A O 1
ATOM 7007 N N . ASN E 3 258 ? 262.374 267.322 259.646 1.00 70.83 262 ASN A N 1
ATOM 7008 C CA . ASN E 3 258 ? 262.974 266.349 258.728 1.00 71.23 262 ASN A CA 1
ATOM 7009 C C . ASN E 3 258 ? 262.246 266.215 257.367 1.00 81.65 262 ASN A C 1
ATOM 7010 O O . ASN E 3 258 ? 262.203 265.122 256.788 1.00 91.42 262 ASN A O 1
ATOM 7015 N N . GLY E 3 259 ? 261.740 267.329 256.792 1.00 79.41 263 GLY A N 1
ATOM 7016 C CA . GLY E 3 259 ? 261.079 267.348 255.487 1.00 84.28 263 GLY A CA 1
ATOM 7017 C C . GLY E 3 259 ? 262.061 267.776 254.419 1.00 88.28 263 GLY A C 1
ATOM 7018 O O . GLY E 3 259 ? 263.276 267.821 254.639 1.00 89.15 263 GLY A O 1
ATOM 7019 N N . SER E 3 260 ? 261.532 268.072 253.256 1.00 83.73 264 SER A N 1
ATOM 7020 C CA . SER E 3 260 ? 262.348 268.516 252.147 1.00 82.75 264 SER A CA 1
ATOM 7021 C C . SER E 3 260 ? 262.314 270.027 252.125 1.00 81.02 264 SER A C 1
ATOM 7022 O O . SER E 3 260 ? 261.230 270.598 252.188 1.00 79.74 264 SER A O 1
ATOM 7025 N N . LEU E 3 261 ? 263.475 270.671 252.077 1.00 83.25 265 LEU A N 1
ATOM 7026 C CA . LEU E 3 261 ? 263.554 272.134 252.062 1.00 86.86 265 LEU A CA 1
ATOM 7027 C C . LEU E 3 261 ? 263.135 272.700 250.736 1.00 87.46 265 LEU A C 1
ATOM 7028 O O . LEU E 3 261 ? 263.279 272.054 249.702 1.00 91.00 265 LEU A O 1
ATOM 7033 N N . ALA E 3 262 ? 262.610 273.909 250.775 1.00 91.01 266 ALA A N 1
ATOM 7034 C CA . ALA E 3 262 ? 262.127 274.584 249.585 1.00 99.31 266 ALA A CA 1
ATOM 7035 C C . ALA E 3 262 ? 263.218 274.780 248.556 1.00 105.07 266 ALA A C 1
ATOM 7036 O O . ALA E 3 262 ? 264.349 275.130 248.890 1.00 102.01 266 ALA A O 1
ATOM 7038 N N . GLU E 3 263 ? 262.849 274.584 247.285 1.00 112.61 267 GLU A N 1
ATOM 7039 C CA . GLU E 3 263 ? 263.748 274.792 246.155 1.00 117.38 267 GLU A CA 1
ATOM 7040 C C . GLU E 3 263 ? 264.083 276.266 245.970 1.00 114.33 267 GLU A C 1
ATOM 7041 O O . GLU E 3 263 ? 265.194 276.625 245.580 1.00 105.77 267 GLU A O 1
ATOM 7047 N N . GLY E 3 264 ? 263.086 277.105 246.209 1.00 110.75 268 GLY A N 1
ATOM 7048 C CA . GLY E 3 264 ? 263.198 278.544 246.065 1.00 109.88 268 GLY A CA 1
ATOM 7049 C C . GLY E 3 264 ? 263.357 279.160 247.435 1.00 101.99 268 GLY A C 1
ATOM 7050 O O . GLY E 3 264 ? 263.949 278.563 248.320 1.00 97.88 268 GLY A O 1
ATOM 7051 N N . GLU E 3 265 ? 262.852 280.365 247.592 1.00 103.17 269 GLU A N 1
ATOM 7052 C CA . GLU E 3 265 ? 262.918 281.131 248.824 1.00 100.55 269 GLU A CA 1
ATOM 7053 C C . GLU E 3 265 ? 261.889 280.580 249.786 1.00 100.72 269 GLU A C 1
ATOM 7054 O O . GLU E 3 265 ? 261.228 279.596 249.473 1.00 97.56 269 GLU A O 1
ATOM 7060 N N . ILE E 3 266 ? 261.786 281.141 250.984 1.00 98.45 270 ILE A N 1
ATOM 7061 C CA . ILE E 3 266 ? 260.835 280.570 251.925 1.00 93.77 270 ILE A CA 1
ATOM 7062 C C . ILE E 3 266 ? 259.449 280.767 251.349 1.00 88.44 270 ILE A C 1
ATOM 7063 O O . ILE E 3 266 ? 259.074 281.881 250.981 1.00 89.01 270 ILE A O 1
ATOM 7068 N N . ILE E 3 267 ? 258.680 279.689 251.290 1.00 80.98 271 ILE A N 1
ATOM 7069 C CA . ILE E 3 267 ? 257.365 279.783 250.701 1.00 78.08 271 ILE A CA 1
ATOM 7070 C C . ILE E 3 267 ? 256.324 279.678 251.777 1.00 75.80 271 ILE A C 1
ATOM 7071 O O . ILE E 3 267 ? 256.325 278.748 252.582 1.00 74.35 271 ILE A O 1
ATOM 7076 N N . ILE E 3 268 ? 255.429 280.634 251.800 1.00 69.67 272 ILE A N 1
ATOM 7077 C CA . ILE E 3 268 ? 254.387 280.628 252.793 1.00 67.56 272 ILE A CA 1
ATOM 7078 C C . ILE E 3 268 ? 253.101 280.188 252.133 1.00 68.39 272 ILE A C 1
ATOM 7079 O O . ILE E 3 268 ? 252.607 280.836 251.213 1.00 72.82 272 ILE A O 1
ATOM 7084 N N . ARG E 3 269 ? 252.573 279.052 252.577 1.00 66.28 273 ARG A N 1
ATOM 7085 C CA . ARG E 3 269 ? 251.410 278.484 251.931 1.00 63.58 273 ARG A CA 1
ATOM 7086 C C . ARG E 3 269 ? 250.224 278.333 252.852 1.00 67.74 273 ARG A C 1
ATOM 7087 O O . ARG E 3 269 ? 250.312 277.745 253.931 1.00 72.28 273 ARG A O 1
ATOM 7095 N N . SER E 3 270 ? 249.091 278.812 252.410 1.00 67.59 274 SER A N 1
ATOM 7096 C CA . SER E 3 270 ? 247.877 278.666 253.185 1.00 72.30 274 SER A CA 1
ATOM 7097 C C . SER E 3 270 ? 246.749 278.562 252.213 1.00 76.88 274 SER A C 1
ATOM 7098 O O . SER E 3 270 ? 246.882 278.998 251.072 1.00 82.31 274 SER A O 1
ATOM 7101 N N . GLU E 3 271 ? 245.640 277.987 252.643 1.00 83.46 275 GLU A N 1
ATOM 7102 C CA . GLU E 3 271 ? 244.485 277.903 251.780 1.00 87.56 275 GLU A CA 1
ATOM 7103 C C . GLU E 3 271 ? 243.991 279.299 251.441 1.00 91.31 275 GLU A C 1
ATOM 7104 O O . GLU E 3 271 ? 243.509 279.553 250.336 1.00 97.11 275 GLU A O 1
ATOM 7110 N N . ASN E 3 272 ? 244.062 280.194 252.424 1.00 89.57 276 ASN A N 1
ATOM 7111 C CA . ASN E 3 272 ? 243.611 281.559 252.273 1.00 95.62 276 ASN A CA 1
ATOM 7112 C C . ASN E 3 272 ? 244.399 282.465 253.224 1.00 93.91 276 ASN A C 1
ATOM 7113 O O . ASN E 3 272 ? 244.392 282.254 254.433 1.00 96.98 276 ASN A O 1
ATOM 7118 N N . ILE E 3 273 ? 245.108 283.449 252.675 1.00 92.11 277 ILE A N 1
ATOM 7119 C CA . ILE E 3 273 ? 245.915 284.373 253.477 1.00 93.07 277 ILE A CA 1
ATOM 7120 C C . ILE E 3 273 ? 245.076 285.257 254.393 1.00 99.69 277 ILE A C 1
ATOM 7121 O O . ILE E 3 273 ? 245.387 285.378 255.582 1.00 102.97 277 ILE A O 1
ATOM 7126 N N . THR E 3 274 ? 243.997 285.814 253.838 1.00 101.52 278 THR A N 1
ATOM 7127 C CA . THR E 3 274 ? 243.072 286.721 254.514 1.00 105.31 278 THR A CA 1
ATOM 7128 C C . THR E 3 274 ? 242.321 286.070 255.671 1.00 103.66 278 THR A C 1
ATOM 7129 O O . THR E 3 274 ? 242.101 286.691 256.717 1.00 104.74 278 THR A O 1
ATOM 7133 N N . ASP E 3 275 ? 241.907 284.835 255.488 1.00 101.65 279 ASP A N 1
ATOM 7134 C CA . ASP E 3 275 ? 241.131 284.121 256.483 1.00 103.01 279 ASP A CA 1
ATOM 7135 C C . ASP E 3 275 ? 241.981 283.695 257.684 1.00 104.42 279 ASP A C 1
ATOM 7136 O O . ASP E 3 275 ? 242.903 282.887 257.570 1.00 104.13 279 ASP A O 1
ATOM 7141 N N . ASN E 3 276 ? 241.673 284.219 258.868 1.00 106.03 280 ASN A N 1
ATOM 7142 C CA . ASN E 3 276 ? 242.485 283.913 260.043 1.00 106.61 280 ASN A CA 1
ATOM 7143 C C . ASN E 3 276 ? 242.118 282.555 260.629 1.00 104.46 280 ASN A C 1
ATOM 7144 O O . ASN E 3 276 ? 242.758 282.059 261.555 1.00 99.50 280 ASN A O 1
ATOM 7149 N N . GLY E 3 277 ? 241.148 281.896 260.013 1.00 107.67 281 GLY A N 1
ATOM 7150 C CA . GLY E 3 277 ? 240.739 280.582 260.436 1.00 110.91 281 GLY A CA 1
ATOM 7151 C C . GLY E 3 277 ? 241.565 279.504 259.754 1.00 101.35 281 GLY A C 1
ATOM 7152 O O . GLY E 3 277 ? 241.375 278.315 260.019 1.00 96.46 281 GLY A O 1
ATOM 7153 N N . LYS E 3 278 ? 242.480 279.896 258.866 1.00 98.10 282 LYS A N 1
ATOM 7154 C CA . LYS E 3 278 ? 243.279 278.908 258.171 1.00 90.48 282 LYS A CA 1
ATOM 7155 C C . LYS E 3 278 ? 244.673 278.809 258.751 1.00 85.17 282 LYS A C 1
ATOM 7156 O O . LYS E 3 278 ? 245.222 279.773 259.283 1.00 87.91 282 LYS A O 1
ATOM 7162 N N . THR E 3 279 ? 245.251 277.632 258.598 1.00 77.93 283 THR A N 1
ATOM 7163 C CA . THR E 3 279 ? 246.607 277.331 259.022 1.00 70.23 283 THR A CA 1
ATOM 7164 C C . THR E 3 279 ? 247.626 277.749 257.981 1.00 70.67 283 THR A C 1
ATOM 7165 O O . THR E 3 279 ? 247.432 277.507 256.789 1.00 77.45 283 THR A O 1
ATOM 7169 N N . ILE E 3 280 ? 248.715 278.364 258.426 1.00 67.18 284 ILE A N 1
ATOM 7170 C CA . ILE E 3 280 ? 249.789 278.761 257.544 1.00 65.20 284 ILE A CA 1
ATOM 7171 C C . ILE E 3 280 ? 250.977 277.828 257.671 1.00 63.49 284 ILE A C 1
ATOM 7172 O O . ILE E 3 280 ? 251.556 277.663 258.749 1.00 64.15 284 ILE A O 1
ATOM 7177 N N . LEU E 3 281 ? 251.361 277.221 256.564 1.00 62.13 285 LEU A N 1
ATOM 7178 C CA . LEU E 3 281 ? 252.492 276.324 256.571 1.00 58.80 285 LEU A CA 1
ATOM 7179 C C . LEU E 3 281 ? 253.680 277.061 255.988 1.00 62.47 285 LEU A C 1
ATOM 7180 O O . LEU E 3 281 ? 253.643 277.526 254.844 1.00 67.72 285 LEU A O 1
ATOM 7185 N N . VAL E 3 282 ? 254.728 277.204 256.774 1.00 58.90 286 VAL A N 1
ATOM 7186 C CA . VAL E 3 282 ? 255.891 277.916 256.290 1.00 57.60 286 VAL A CA 1
ATOM 7187 C C . VAL E 3 282 ? 256.927 276.915 255.884 1.00 59.10 286 VAL A C 1
ATOM 7188 O O . VAL E 3 282 ? 257.385 276.120 256.707 1.00 66.96 286 VAL A O 1
ATOM 7192 N N . HIS E 3 283 ? 257.318 276.967 254.623 1.00 69.77 287 HIS A N 1
ATOM 7193 C CA . HIS E 3 283 ? 258.268 276.026 254.085 1.00 78.23 287 HIS A CA 1
ATOM 7194 C C . HIS E 3 283 ? 259.616 276.709 253.935 1.00 80.72 287 HIS A C 1
ATOM 7195 O O . HIS E 3 283 ? 259.818 277.587 253.085 1.00 83.89 287 HIS A O 1
ATOM 7202 N N . LEU E 3 284 ? 260.564 276.311 254.763 1.00 80.50 288 LEU A N 1
ATOM 7203 C CA . LEU E 3 284 ? 261.844 276.984 254.785 1.00 83.62 288 LEU A CA 1
ATOM 7204 C C . LEU E 3 284 ? 262.714 276.452 253.658 1.00 86.45 288 LEU A C 1
ATOM 7205 O O . LEU E 3 284 ? 262.561 275.286 253.288 1.00 86.87 288 LEU A O 1
ATOM 7210 N N . ASN E 3 285 ? 263.636 277.296 253.129 1.00 87.37 289 ASN A N 1
ATOM 7211 C CA . ASN E 3 285 ? 264.647 276.914 252.127 1.00 88.40 289 ASN A CA 1
ATOM 7212 C C . ASN E 3 285 ? 266.009 276.530 252.759 1.00 88.57 289 ASN A C 1
ATOM 7213 O O . ASN E 3 285 ? 266.898 276.026 252.068 1.00 90.22 289 ASN A O 1
ATOM 7218 N N . GLU E 3 286 ? 266.165 276.731 254.092 1.00 88.77 290 GLU A N 1
ATOM 7219 C CA . GLU E 3 286 ? 267.341 276.445 254.912 1.00 90.59 290 GLU A CA 1
ATOM 7220 C C . GLU E 3 286 ? 266.838 275.805 256.187 1.00 84.83 290 GLU A C 1
ATOM 7221 O O . GLU E 3 286 ? 265.806 276.209 256.717 1.00 84.02 290 GLU A O 1
ATOM 7227 N N . SER E 3 287 ? 267.563 274.827 256.684 1.00 81.44 291 SER A N 1
ATOM 7228 C CA . SER E 3 287 ? 267.196 274.143 257.905 1.00 83.16 291 SER A CA 1
ATOM 7229 C C . SER E 3 287 ? 267.741 274.756 259.177 1.00 83.46 291 SER A C 1
ATOM 7230 O O . SER E 3 287 ? 268.753 275.464 259.171 1.00 84.77 291 SER A O 1
ATOM 7233 N N . VAL E 3 288 ? 267.114 274.387 260.291 1.00 80.54 292 VAL A N 1
ATOM 7234 C CA . VAL E 3 288 ? 267.614 274.779 261.603 1.00 72.76 292 VAL A CA 1
ATOM 7235 C C . VAL E 3 288 ? 268.052 273.517 262.328 1.00 73.58 292 VAL A C 1
ATOM 7236 O O . VAL E 3 288 ? 267.270 272.571 262.447 1.00 76.23 292 VAL A O 1
ATOM 7240 N N . LYS E 3 289 ? 269.293 273.478 262.816 1.00 66.39 293 LYS A N 1
ATOM 7241 C CA . LYS E 3 289 ? 269.741 272.283 263.531 1.00 75.12 293 LYS A CA 1
ATOM 7242 C C . LYS E 3 289 ? 269.296 272.285 264.977 1.00 79.71 293 LYS A C 1
ATOM 7243 O O . LYS E 3 289 ? 269.627 273.196 265.740 1.00 83.20 293 LYS A O 1
ATOM 7249 N N . ILE E 3 290 ? 268.564 271.242 265.350 1.00 82.71 294 ILE A N 1
ATOM 7250 C CA . ILE E 3 290 ? 268.031 271.084 266.689 1.00 80.91 294 ILE A CA 1
ATOM 7251 C C . ILE E 3 290 ? 268.593 269.874 267.404 1.00 87.67 294 ILE A C 1
ATOM 7252 O O . ILE E 3 290 ? 268.511 268.755 266.900 1.00 86.63 294 ILE A O 1
ATOM 7257 N N . GLU E 3 291 ? 269.140 270.073 268.595 1.00 94.27 295 GLU A N 1
ATOM 7258 C CA . GLU E 3 291 ? 269.627 268.930 269.367 1.00 95.76 295 GLU A CA 1
ATOM 7259 C C . GLU E 3 291 ? 268.936 268.859 270.738 1.00 94.95 295 GLU A C 1
ATOM 7260 O O . GLU E 3 291 ? 269.180 269.725 271.585 1.00 97.53 295 GLU A O 1
ATOM 7266 N N . CYS E 3 292 ? 268.101 267.814 270.969 1.00 89.79 296 CYS A N 1
ATOM 7267 C CA . CYS E 3 292 ? 267.296 267.645 272.182 1.00 88.16 296 CYS A CA 1
ATOM 7268 C C . CYS E 3 292 ? 267.821 266.478 273.010 1.00 95.44 296 CYS A C 1
ATOM 7269 O O . CYS E 3 292 ? 268.328 265.483 272.479 1.00 97.37 296 CYS A O 1
ATOM 7272 N N . THR E 3 293 ? 267.681 266.588 274.329 1.00 96.95 297 THR A N 1
ATOM 7273 C CA . THR E 3 293 ? 268.170 265.525 275.195 1.00 94.19 297 THR A CA 1
ATOM 7274 C C . THR E 3 293 ? 267.510 265.332 276.549 1.00 96.65 297 THR A C 1
ATOM 7275 O O . THR E 3 293 ? 266.883 266.232 277.125 1.00 100.43 297 THR A O 1
ATOM 7279 N N . ARG E 3 294 ? 267.689 264.113 277.038 1.00 98.54 298 ARG A N 1
ATOM 7280 C CA . ARG E 3 294 ? 267.316 263.659 278.367 1.00 100.09 298 ARG A CA 1
ATOM 7281 C C . ARG E 3 294 ? 268.606 263.197 279.062 1.00 104.26 298 ARG A C 1
ATOM 7282 O O . ARG E 3 294 ? 269.028 262.037 278.925 1.00 106.76 298 ARG A O 1
ATOM 7290 N N . PRO E 3 295 ? 269.281 264.098 279.804 1.00 107.24 299 PRO A N 1
ATOM 7291 C CA . PRO E 3 295 ? 270.622 263.946 280.363 1.00 111.37 299 PRO A CA 1
ATOM 7292 C C . PRO E 3 295 ? 270.715 263.108 281.636 1.00 111.56 299 PRO A C 1
ATOM 7293 O O . PRO E 3 295 ? 271.287 263.549 282.644 1.00 116.81 299 PRO A O 1
ATOM 7297 N N . ASN E 3 296 ? 270.191 261.910 281.583 1.00 106.14 300 ASN A N 1
ATOM 7298 C CA . ASN E 3 296 ? 270.282 261.025 282.726 1.00 109.15 300 ASN A CA 1
ATOM 7299 C C . ASN E 3 296 ? 270.195 259.585 282.273 1.00 109.24 300 ASN A C 1
ATOM 7300 O O . ASN E 3 296 ? 269.674 259.336 281.193 1.00 109.12 300 ASN A O 1
ATOM 7305 N N . ASN E 3 297 ? 270.686 258.645 283.102 1.00 110.97 301 ASN A N 1
ATOM 7306 C CA . ASN E 3 297 ? 270.680 257.209 282.850 1.00 110.96 301 ASN A CA 1
ATOM 7307 C C . ASN E 3 297 ? 269.534 256.527 283.594 1.00 111.03 301 ASN A C 1
ATOM 7308 O O . ASN E 3 297 ? 269.552 256.431 284.829 1.00 112.20 301 ASN A O 1
ATOM 7313 N N . LYS E 3 298 ? 268.506 256.088 282.849 1.00 108.24 302 LYS A N 1
ATOM 7314 C CA . LYS E 3 298 ? 267.344 255.430 283.420 1.00 108.83 302 LYS A CA 1
ATOM 7315 C C . LYS E 3 298 ? 267.595 253.932 283.508 1.00 108.54 302 LYS A C 1
ATOM 7316 O O . LYS E 3 298 ? 268.200 253.329 282.616 1.00 108.91 302 LYS A O 1
ATOM 7322 N N . THR E 3 299 ? 267.157 253.336 284.598 1.00 108.98 303 THR A N 1
ATOM 7323 C CA . THR E 3 299 ? 267.202 251.895 284.750 1.00 108.92 303 THR A CA 1
ATOM 7324 C C . THR E 3 299 ? 265.788 251.448 284.962 1.00 107.60 303 THR A C 1
ATOM 7325 O O . THR E 3 299 ? 265.031 252.087 285.706 1.00 109.18 303 THR A O 1
ATOM 7329 N N . ARG E 3 300 ? 265.416 250.370 284.300 1.00 105.26 304 ARG A N 1
ATOM 7330 C CA . ARG E 3 300 ? 264.045 249.906 284.337 1.00 109.61 304 ARG A CA 1
ATOM 7331 C C . ARG E 3 300 ? 263.905 248.514 284.865 1.00 107.57 304 ARG A C 1
ATOM 7332 O O . ARG E 3 300 ? 264.837 247.712 284.803 1.00 104.50 304 ARG A O 1
ATOM 7340 N N . THR E 3 301 ? 262.708 248.237 285.344 1.00 106.72 305 THR A N 1
ATOM 7341 C CA . THR E 3 301 ? 262.335 246.924 285.802 1.00 107.09 305 THR A CA 1
ATOM 7342 C C . THR E 3 301 ? 261.262 246.332 284.938 1.00 105.86 305 THR A C 1
ATOM 7343 O O . THR E 3 301 ? 260.716 246.989 284.040 1.00 106.65 305 THR A O 1
ATOM 7347 N N . SER E 3 302 ? 260.931 245.092 285.247 1.00 104.26 306 SER A N 1
ATOM 7348 C CA . SER E 3 302 ? 259.897 244.371 284.530 1.00 100.50 306 SER A CA 1
ATOM 7349 C C . SER E 3 302 ? 259.003 243.661 285.511 1.00 94.87 306 SER A C 1
ATOM 7350 O O . SER E 3 302 ? 259.434 242.786 286.269 1.00 97.48 306 SER A O 1
ATOM 7353 N N . ILE E 3 303 ? 257.757 244.072 285.518 1.00 97.52 307 ILE A N 1
ATOM 7354 C CA . ILE E 3 303 ? 256.780 243.556 286.433 1.00 97.40 307 ILE A CA 1
ATOM 7355 C C . ILE E 3 303 ? 255.850 242.596 285.742 1.00 97.75 307 ILE A C 1
ATOM 7356 O O . ILE E 3 303 ? 255.057 242.970 284.880 1.00 101.55 307 ILE A O 1
ATOM 7361 N N . ARG E 3 304 ? 255.904 241.344 286.149 1.00 99.18 308 ARG A N 1
ATOM 7362 C CA . ARG E 3 304 ? 255.074 240.352 285.507 1.00 102.74 308 ARG A CA 1
ATOM 7363 C C . ARG E 3 304 ? 253.629 240.715 285.690 1.00 108.31 308 ARG A C 1
ATOM 7364 O O . ARG E 3 304 ? 253.204 241.041 286.794 1.00 111.87 308 ARG A O 1
ATOM 7372 N N . ILE E 3 305 ? 252.862 240.618 284.632 1.00 107.39 309 ILE A N 1
ATOM 7373 C CA . ILE E 3 305 ? 251.445 240.870 284.721 1.00 107.84 309 ILE A CA 1
ATOM 7374 C C . ILE E 3 305 ? 250.714 239.563 284.839 1.00 109.15 309 ILE A C 1
ATOM 7375 O O . ILE E 3 305 ? 249.765 239.425 285.613 1.00 110.28 309 ILE A O 1
ATOM 7380 N N . GLY E 3 306 ? 251.144 238.627 284.011 1.00 110.02 312 GLY A N 1
ATOM 7381 C CA . GLY E 3 306 ? 250.535 237.324 283.910 1.00 112.08 312 GLY A CA 1
ATOM 7382 C C . GLY E 3 306 ? 251.283 236.539 282.855 1.00 112.06 312 GLY A C 1
ATOM 7383 O O . GLY E 3 306 ? 252.319 236.987 282.360 1.00 111.76 312 GLY A O 1
ATOM 7384 N N . PRO E 3 307 ? 250.843 235.340 282.510 1.00 109.13 313 PRO A N 1
ATOM 7385 C CA . PRO E 3 307 ? 251.508 234.525 281.531 1.00 108.44 313 PRO A CA 1
ATOM 7386 C C . PRO E 3 307 ? 251.509 235.288 280.229 1.00 109.72 313 PRO A C 1
ATOM 7387 O O . PRO E 3 307 ? 250.444 235.683 279.756 1.00 109.56 313 PRO A O 1
ATOM 7391 N N . GLY E 3 308 ? 252.672 235.481 279.636 1.00 108.96 314 GLY A N 1
ATOM 7392 C CA . GLY E 3 308 ? 252.765 236.154 278.353 1.00 111.60 314 GLY A CA 1
ATOM 7393 C C . GLY E 3 308 ? 252.689 237.680 278.424 1.00 110.00 314 GLY A C 1
ATOM 7394 O O . GLY E 3 308 ? 252.668 238.336 277.378 1.00 106.55 314 GLY A O 1
ATOM 7395 N N . GLN E 3 309 ? 252.629 238.253 279.635 1.00 111.48 315 GLN A N 1
ATOM 7396 C CA . GLN E 3 309 ? 252.496 239.702 279.785 1.00 111.48 315 GLN A CA 1
ATOM 7397 C C . GLN E 3 309 ? 253.416 240.275 280.873 1.00 110.28 315 GLN A C 1
ATOM 7398 O O . GLN E 3 309 ? 253.477 239.743 281.992 1.00 109.48 315 GLN A O 1
ATOM 7404 N N . ALA E 3 310 ? 254.048 241.420 280.592 1.00 107.17 316 ALA A N 1
ATOM 7405 C CA . ALA E 3 310 ? 254.862 242.116 281.591 1.00 104.81 316 ALA A CA 1
ATOM 7406 C C . ALA E 3 310 ? 254.868 243.605 281.332 1.00 106.97 316 ALA A C 1
ATOM 7407 O O . ALA E 3 310 ? 254.899 244.046 280.181 1.00 109.25 316 ALA A O 1
ATOM 7409 N N . PHE E 3 311 ? 254.897 244.355 282.416 1.00 104.82 317 PHE A N 1
ATOM 7410 C CA . PHE E 3 311 ? 254.953 245.800 282.449 1.00 99.17 317 PHE A CA 1
ATOM 7411 C C . PHE E 3 311 ? 256.346 246.340 282.615 1.00 99.19 317 PHE A C 1
ATOM 7412 O O . PHE E 3 311 ? 257.075 245.960 283.532 1.00 98.48 317 PHE A O 1
ATOM 7420 N N . TYR E 3 312 ? 256.738 247.227 281.736 1.00 96.32 318 TYR A N 1
ATOM 7421 C CA . TYR E 3 312 ? 258.058 247.801 281.886 1.00 96.25 318 TYR A CA 1
ATOM 7422 C C . TYR E 3 312 ? 257.917 249.141 282.543 1.00 97.13 318 TYR A C 1
ATOM 7423 O O . TYR E 3 312 ? 257.086 249.957 282.142 1.00 97.56 318 TYR A O 1
ATOM 7432 N N . ALA E 3 313 ? 258.736 249.384 283.549 1.00 96.02 319 ALA A N 1
ATOM 7433 C CA . ALA E 3 313 ? 258.586 250.630 284.276 1.00 96.44 319 ALA A CA 1
ATOM 7434 C C . ALA E 3 313 ? 259.866 251.144 284.884 1.00 99.60 319 ALA A C 1
ATOM 7435 O O . ALA E 3 313 ? 260.796 250.398 285.185 1.00 102.28 319 ALA A O 1
ATOM 7437 N N . THR E 3 314 ? 259.926 252.446 285.084 1.00 102.55 320 THR A N 1
ATOM 7438 C CA . THR E 3 314 ? 261.127 253.040 285.630 1.00 108.28 320 THR A CA 1
ATOM 7439 C C . THR E 3 314 ? 261.445 252.522 287.022 1.00 107.95 320 THR A C 1
ATOM 7440 O O . THR E 3 314 ? 260.616 252.566 287.934 1.00 106.65 320 THR A O 1
ATOM 7444 N N . GLY E 3 315 ? 262.685 252.094 287.202 1.00 109.71 321 GLY A N 1
ATOM 7445 C CA . GLY E 3 315 ? 263.190 251.608 288.464 1.00 110.71 321 GLY A CA 1
ATOM 7446 C C . GLY E 3 315 ? 263.790 252.778 289.217 1.00 114.52 321 GLY A C 1
ATOM 7447 O O . GLY E 3 315 ? 263.413 253.076 290.351 1.00 116.82 321 GLY A O 1
ATOM 7448 N N . GLN E 3 316 ? 264.774 253.402 288.577 1.00 113.05 322 GLN A N 1
ATOM 7449 C CA . GLN E 3 316 ? 265.478 254.542 289.143 1.00 115.66 322 GLN A CA 1
ATOM 7450 C C . GLN E 3 316 ? 266.130 255.406 288.066 1.00 113.47 322 GLN A C 1
ATOM 7451 O O . GLN E 3 316 ? 266.431 254.955 286.961 1.00 111.97 322 GLN A O 1
ATOM 7457 N N . VAL E 3 317 ? 266.360 256.666 288.393 1.00 112.74 323 VAL A N 1
ATOM 7458 C CA . VAL E 3 317 ? 267.094 257.552 287.510 1.00 112.77 323 VAL A CA 1
ATOM 7459 C C . VAL E 3 317 ? 268.382 258.050 288.163 1.00 115.97 323 VAL A C 1
ATOM 7460 O O . VAL E 3 317 ? 268.376 258.480 289.319 1.00 119.57 323 VAL A O 1
ATOM 7464 N N . ILE E 3 318 A 269.494 257.904 287.446 1.00 114.71 323 ILE A N 1
ATOM 7465 C CA . ILE E 3 318 A 270.798 258.367 287.901 1.00 116.66 323 ILE A CA 1
ATOM 7466 C C . ILE E 3 318 A 271.362 259.373 286.902 1.00 117.87 323 ILE A C 1
ATOM 7467 O O . ILE E 3 318 A 271.507 259.060 285.723 1.00 118.13 323 ILE A O 1
ATOM 7472 N N . GLY E 3 319 ? 271.711 260.565 287.346 1.00 120.79 324 GLY A N 1
ATOM 7473 C CA . GLY E 3 319 ? 272.221 261.543 286.389 1.00 120.81 324 GLY A CA 1
ATOM 7474 C C . GLY E 3 319 ? 271.795 262.950 286.748 1.00 124.97 324 GLY A C 1
ATOM 7475 O O . GLY E 3 319 ? 271.691 263.302 287.931 1.00 127.39 324 GLY A O 1
ATOM 7476 N N . ASP E 3 320 ? 271.600 263.781 285.724 1.00 119.31 325 ASP A N 1
ATOM 7477 C CA . ASP E 3 320 ? 271.181 265.137 285.950 1.00 119.85 325 ASP A CA 1
ATOM 7478 C C . ASP E 3 320 ? 269.755 265.084 286.441 1.00 120.23 325 ASP A C 1
ATOM 7479 O O . ASP E 3 320 ? 269.062 264.076 286.289 1.00 118.52 325 ASP A O 1
ATOM 7484 N N . ILE E 3 321 ? 269.360 266.151 287.075 1.00 122.26 326 ILE A N 1
ATOM 7485 C CA . ILE E 3 321 ? 268.048 266.331 287.631 1.00 124.63 326 ILE A CA 1
ATOM 7486 C C . ILE E 3 321 ? 267.147 266.944 286.586 1.00 124.07 326 ILE A C 1
ATOM 7487 O O . ILE E 3 321 ? 265.942 266.697 286.582 1.00 124.74 326 ILE A O 1
ATOM 7492 N N . ARG E 3 322 ? 267.697 267.810 285.742 1.00 123.97 327 ARG A N 1
ATOM 7493 C CA . ARG E 3 322 ? 266.840 268.404 284.728 1.00 118.98 327 ARG A CA 1
ATOM 7494 C C . ARG E 3 322 ? 266.257 267.246 283.947 1.00 116.20 327 ARG A C 1
ATOM 7495 O O . ARG E 3 322 ? 266.993 266.386 283.474 1.00 116.93 327 ARG A O 1
ATOM 7503 N N . GLU E 3 323 ? 264.948 267.225 283.748 1.00 113.39 328 GLU A N 1
ATOM 7504 C CA . GLU E 3 323 ? 264.406 266.080 283.038 1.00 113.18 328 GLU A CA 1
ATOM 7505 C C . GLU E 3 323 ? 264.779 266.085 281.572 1.00 109.95 328 GLU A C 1
ATOM 7506 O O . GLU E 3 323 ? 265.128 265.053 281.009 1.00 106.10 328 GLU A O 1
ATOM 7512 N N . ALA E 3 324 ? 264.685 267.237 280.944 1.00 107.98 329 ALA A N 1
ATOM 7513 C CA . ALA E 3 324 ? 265.009 267.342 279.542 1.00 99.80 329 ALA A CA 1
ATOM 7514 C C . ALA E 3 324 ? 265.191 268.808 279.177 1.00 93.65 329 ALA A C 1
ATOM 7515 O O . ALA E 3 324 ? 264.687 269.710 279.862 1.00 92.76 329 ALA A O 1
ATOM 7517 N N . TYR E 3 325 ? 265.905 269.027 278.092 1.00 93.10 330 TYR A N 1
ATOM 7518 C CA . TYR E 3 325 ? 266.120 270.355 277.531 1.00 91.99 330 TYR A CA 1
ATOM 7519 C C . TYR E 3 325 ? 266.463 270.218 276.053 1.00 95.07 330 TYR A C 1
ATOM 7520 O O . TYR E 3 325 ? 266.692 269.079 275.614 1.00 96.87 330 TYR A O 1
ATOM 7529 N N . CYS E 3 326 ? 266.463 271.350 275.273 1.00 95.38 331 CYS A N 1
ATOM 7530 C CA . CYS E 3 326 ? 266.844 271.298 273.847 1.00 98.21 331 CYS A CA 1
ATOM 7531 C C . CYS E 3 326 ? 267.612 272.560 273.347 1.00 97.20 331 CYS A C 1
ATOM 7532 O O . CYS E 3 326 ? 267.273 273.724 273.629 1.00 95.81 331 CYS A O 1
ATOM 7535 N N . ASN E 3 327 ? 268.684 272.273 272.590 1.00 97.39 332 ASN A N 1
ATOM 7536 C CA . ASN E 3 327 ? 269.630 273.216 271.997 1.00 91.32 332 ASN A CA 1
ATOM 7537 C C . ASN E 3 327 ? 269.260 273.613 270.549 1.00 92.41 332 ASN A C 1
ATOM 7538 O O . ASN E 3 327 ? 269.373 272.808 269.616 1.00 91.88 332 ASN A O 1
ATOM 7543 N N . ILE E 3 328 ? 268.829 274.874 270.352 1.00 90.51 333 ILE A N 1
ATOM 7544 C CA . ILE E 3 328 ? 268.462 275.474 269.058 1.00 88.45 333 ILE A CA 1
ATOM 7545 C C . ILE E 3 328 ? 269.457 276.586 268.805 1.00 88.93 333 ILE A C 1
ATOM 7546 O O . ILE E 3 328 ? 269.558 277.500 269.622 1.00 94.17 333 ILE A O 1
ATOM 7551 N N . SER E 3 329 ? 270.186 276.554 267.698 1.00 84.96 334 SER A N 1
ATOM 7552 C CA . SER E 3 329 ? 271.186 277.609 267.493 1.00 90.91 334 SER A CA 1
ATOM 7553 C C . SER E 3 329 ? 270.538 278.984 267.537 1.00 91.84 334 SER A C 1
ATOM 7554 O O . SER E 3 329 ? 269.554 279.240 266.829 1.00 88.86 334 SER A O 1
ATOM 7557 N N . GLU E 3 330 ? 271.127 279.892 268.324 1.00 94.17 335 GLU A N 1
ATOM 7558 C CA . GLU E 3 330 ? 270.555 281.220 268.511 1.00 93.84 335 GLU A CA 1
ATOM 7559 C C . GLU E 3 330 ? 270.581 282.063 267.264 1.00 92.72 335 GLU A C 1
ATOM 7560 O O . GLU E 3 330 ? 269.569 282.668 266.895 1.00 95.63 335 GLU A O 1
ATOM 7566 N N . SER E 3 331 ? 271.709 282.077 266.567 1.00 90.73 336 SER A N 1
ATOM 7567 C CA . SER E 3 331 ? 271.780 282.940 265.412 1.00 92.88 336 SER A CA 1
ATOM 7568 C C . SER E 3 331 ? 270.893 282.429 264.309 1.00 92.87 336 SER A C 1
ATOM 7569 O O . SER E 3 331 ? 270.198 283.213 263.656 1.00 90.67 336 SER A O 1
ATOM 7572 N N . THR E 3 332 ? 270.861 281.111 264.132 1.00 88.61 337 THR A N 1
ATOM 7573 C CA . THR E 3 332 ? 270.072 280.550 263.067 1.00 88.28 337 THR A CA 1
ATOM 7574 C C . THR E 3 332 ? 268.619 280.837 263.307 1.00 84.63 337 THR A C 1
ATOM 7575 O O . THR E 3 332 ? 267.911 281.257 262.389 1.00 84.20 337 THR A O 1
ATOM 7579 N N . TRP E 3 333 ? 268.156 280.634 264.532 1.00 84.10 338 TRP A N 1
ATOM 7580 C CA . TRP E 3 333 ? 266.766 280.856 264.815 1.00 82.27 338 TRP A CA 1
ATOM 7581 C C . TRP E 3 333 ? 266.366 282.291 264.568 1.00 89.76 338 TRP A C 1
ATOM 7582 O O . TRP E 3 333 ? 265.319 282.553 263.963 1.00 83.89 338 TRP A O 1
ATOM 7593 N N . ASN E 3 334 ? 267.178 283.239 265.029 1.00 85.90 339 ASN A N 1
ATOM 7594 C CA . ASN E 3 334 ? 266.784 284.618 264.875 1.00 89.32 339 ASN A CA 1
ATOM 7595 C C . ASN E 3 334 ? 266.747 285.039 263.420 1.00 94.90 339 ASN A C 1
ATOM 7596 O O . ASN E 3 334 ? 265.814 285.739 262.996 1.00 93.17 339 ASN A O 1
ATOM 7601 N N . GLU E 3 335 ? 267.711 284.570 262.631 1.00 89.84 340 GLU A N 1
ATOM 7602 C CA . GLU E 3 335 ? 267.731 284.941 261.235 1.00 90.93 340 GLU A CA 1
ATOM 7603 C C . GLU E 3 335 ? 266.619 284.255 260.485 1.00 85.56 340 GLU A C 1
ATOM 7604 O O . GLU E 3 335 ? 266.010 284.852 259.593 1.00 84.75 340 GLU A O 1
ATOM 7610 N N . THR E 3 336 ? 266.324 283.015 260.860 1.00 85.37 341 THR A N 1
ATOM 7611 C CA . THR E 3 336 ? 265.304 282.263 260.179 1.00 82.06 341 THR A CA 1
ATOM 7612 C C . THR E 3 336 ? 263.981 282.933 260.341 1.00 79.79 341 THR A C 1
ATOM 7613 O O . THR E 3 336 ? 263.257 283.105 259.360 1.00 81.70 341 THR A O 1
ATOM 7617 N N . LEU E 3 337 ? 263.646 283.348 261.555 1.00 80.61 342 LEU A N 1
ATOM 7618 C CA . LEU E 3 337 ? 262.348 283.949 261.686 1.00 88.46 342 LEU A CA 1
ATOM 7619 C C . LEU E 3 337 ? 262.309 285.283 260.980 1.00 94.74 342 LEU A C 1
ATOM 7620 O O . LEU E 3 337 ? 261.276 285.637 260.407 1.00 95.71 342 LEU A O 1
ATOM 7625 N N . GLY E 3 338 ? 263.409 286.038 260.992 1.00 90.55 343 GLY A N 1
ATOM 7626 C CA . GLY E 3 338 ? 263.374 287.315 260.312 1.00 98.35 343 GLY A CA 1
ATOM 7627 C C . GLY E 3 338 ? 263.096 287.122 258.826 1.00 96.46 343 GLY A C 1
ATOM 7628 O O . GLY E 3 338 ? 262.303 287.867 258.241 1.00 96.68 343 GLY A O 1
ATOM 7629 N N . LYS E 3 339 ? 263.719 286.107 258.217 1.00 90.16 344 LYS A N 1
ATOM 7630 C CA . LYS E 3 339 ? 263.496 285.825 256.806 1.00 93.96 344 LYS A CA 1
ATOM 7631 C C . LYS E 3 339 ? 262.051 285.423 256.534 1.00 90.43 344 LYS A C 1
ATOM 7632 O O . LYS E 3 339 ? 261.468 285.852 255.528 1.00 90.55 344 LYS A O 1
ATOM 7638 N N . VAL E 3 340 ? 261.454 284.646 257.450 1.00 90.12 345 VAL A N 1
ATOM 7639 C CA . VAL E 3 340 ? 260.071 284.235 257.273 1.00 88.21 345 VAL A CA 1
ATOM 7640 C C . VAL E 3 340 ? 259.208 285.446 257.265 1.00 88.03 345 VAL A C 1
ATOM 7641 O O . VAL E 3 340 ? 258.320 285.553 256.430 1.00 90.01 345 VAL A O 1
ATOM 7645 N N . VAL E 3 341 ? 259.458 286.354 258.186 1.00 89.81 346 VAL A N 1
ATOM 7646 C CA . VAL E 3 341 ? 258.671 287.548 258.278 1.00 92.34 346 VAL A CA 1
ATOM 7647 C C . VAL E 3 341 ? 258.852 288.440 257.068 1.00 95.28 346 VAL A C 1
ATOM 7648 O O . VAL E 3 341 ? 257.876 288.987 256.555 1.00 97.15 346 VAL A O 1
ATOM 7652 N N . LYS E 3 342 ? 260.070 288.595 256.566 1.00 91.69 347 LYS A N 1
ATOM 7653 C CA . LYS E 3 342 ? 260.210 289.422 255.379 1.00 95.68 347 LYS A CA 1
ATOM 7654 C C . LYS E 3 342 ? 259.308 288.891 254.275 1.00 92.59 347 LYS A C 1
ATOM 7655 O O . LYS E 3 342 ? 258.708 289.677 253.538 1.00 95.88 347 LYS A O 1
ATOM 7661 N N . GLN E 3 343 ? 259.202 287.565 254.159 1.00 89.06 348 GLN A N 1
ATOM 7662 C CA . GLN E 3 343 ? 258.302 286.990 253.177 1.00 91.82 348 GLN A CA 1
ATOM 7663 C C . GLN E 3 343 ? 256.843 287.081 253.645 1.00 93.00 348 GLN A C 1
ATOM 7664 O O . GLN E 3 343 ? 255.943 287.305 252.857 1.00 97.39 348 GLN A O 1
ATOM 7670 N N . LEU E 3 344 ? 256.590 286.988 254.937 1.00 90.70 349 LEU A N 1
ATOM 7671 C CA . LEU E 3 344 ? 255.230 287.021 255.460 1.00 94.04 349 LEU A CA 1
ATOM 7672 C C . LEU E 3 344 ? 254.609 288.371 255.156 1.00 102.35 349 LEU A C 1
ATOM 7673 O O . LEU E 3 344 ? 253.435 288.450 254.789 1.00 102.98 349 LEU A O 1
ATOM 7678 N N . ARG E 3 345 ? 255.413 289.421 255.202 1.0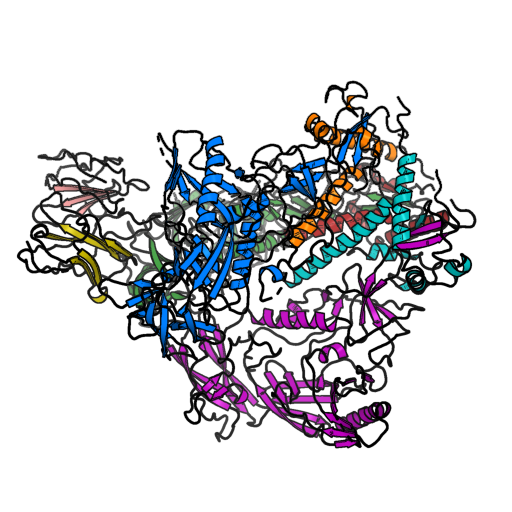0 98.06 350 ARG A N 1
ATOM 7679 C CA . ARG E 3 345 ? 254.951 290.776 254.953 1.00 102.88 350 ARG A CA 1
ATOM 7680 C C . ARG E 3 345 ? 254.530 291.017 253.516 1.00 102.32 350 ARG A C 1
ATOM 7681 O O . ARG E 3 345 ? 253.995 292.075 253.211 1.00 107.42 350 ARG A O 1
ATOM 7689 N N . LYS E 3 346 ? 254.821 290.107 252.585 1.00 100.66 351 LYS A N 1
ATOM 7690 C CA . LYS E 3 346 ? 254.379 290.380 251.225 1.00 103.26 351 LYS A CA 1
ATOM 7691 C C . LYS E 3 346 ? 252.943 289.888 251.098 1.00 103.84 351 LYS A C 1
ATOM 7692 O O . LYS E 3 346 ? 252.278 290.134 250.093 1.00 108.98 351 LYS A O 1
ATOM 7698 N N . HIS E 3 347 ? 252.476 289.150 252.111 1.00 103.58 352 HIS A N 1
ATOM 7699 C CA . HIS E 3 347 ? 251.141 288.602 252.122 1.00 104.66 352 HIS A CA 1
ATOM 7700 C C . HIS E 3 347 ? 250.354 289.418 253.115 1.00 106.49 352 HIS A C 1
ATOM 7701 O O . HIS E 3 347 ? 249.155 289.652 252.946 1.00 107.76 352 HIS A O 1
ATOM 7708 N N . PHE E 3 348 ? 251.087 289.911 254.112 1.00 107.48 353 PHE A N 1
ATOM 7709 C CA . PHE E 3 348 ? 250.556 290.717 255.182 1.00 113.04 353 PHE A CA 1
ATOM 7710 C C . PHE E 3 348 ? 251.338 292.004 255.402 1.00 106.15 353 PHE A C 1
ATOM 7711 O O . PHE E 3 348 ? 251.902 292.198 256.482 1.00 116.15 353 PHE A O 1
ATOM 7719 N N . PRO E 3 349 ? 251.336 292.951 254.460 1.00 113.23 354 PRO A N 1
ATOM 7720 C CA . PRO E 3 349 ? 252.075 294.198 254.523 1.00 120.99 354 PRO A CA 1
ATOM 7721 C C . PRO E 3 349 ? 251.349 295.189 255.405 1.00 123.68 354 PRO A C 1
ATOM 7722 O O . PRO E 3 349 ? 250.885 296.223 254.922 1.00 121.73 354 PRO A O 1
ATOM 7726 N N . HIS E 3 350 ? 251.208 294.869 256.683 1.00 128.41 355 HIS A N 1
ATOM 7727 C CA . HIS E 3 350 ? 250.400 295.725 257.532 1.00 135.95 355 HIS A CA 1
ATOM 7728 C C . HIS E 3 350 ? 251.065 296.091 258.838 1.00 135.09 355 HIS A C 1
ATOM 7729 O O . HIS E 3 350 ? 251.294 295.234 259.688 1.00 127.05 355 HIS A O 1
ATOM 7736 N N . LYS E 3 351 ? 251.355 297.372 259.011 1.00 137.32 356 LYS A N 1
ATOM 7737 C CA . LYS E 3 351 ? 251.993 297.837 260.236 1.00 139.19 356 LYS A CA 1
ATOM 7738 C C . LYS E 3 351 ? 253.207 296.913 260.544 1.00 132.19 356 LYS A C 1
ATOM 7739 O O . LYS E 3 351 ? 254.077 296.780 259.671 1.00 130.73 356 LYS A O 1
ATOM 7745 N N . ASN E 3 352 ? 253.273 296.295 261.759 1.00 130.54 357 ASN A N 1
ATOM 7746 C CA . ASN E 3 352 ? 254.333 295.398 262.227 1.00 127.34 357 ASN A CA 1
ATOM 7747 C C . ASN E 3 352 ? 253.759 294.003 262.515 1.00 121.67 357 ASN A C 1
ATOM 7748 O O . ASN E 3 352 ? 252.562 293.856 262.796 1.00 122.02 357 ASN A O 1
ATOM 7753 N N . ILE E 3 353 ? 254.651 292.986 262.464 1.00 116.45 358 ILE A N 1
ATOM 7754 C CA . ILE E 3 353 ? 254.378 291.574 262.759 1.00 114.01 358 ILE A CA 1
ATOM 7755 C C . ILE E 3 353 ? 255.071 291.110 264.000 1.00 108.92 358 ILE A C 1
ATOM 7756 O O . ILE E 3 353 ? 256.268 291.332 264.187 1.00 109.71 358 ILE A O 1
ATOM 7761 N N . THR E 3 354 ? 254.313 290.461 264.858 1.00 110.11 359 THR A N 1
ATOM 7762 C CA . THR E 3 354 ? 254.907 289.930 266.061 1.00 105.47 359 THR A CA 1
ATOM 7763 C C . THR E 3 354 ? 254.547 288.472 266.223 1.00 100.13 359 THR A C 1
ATOM 7764 O O . THR E 3 354 ? 253.440 288.043 265.875 1.00 104.73 359 THR A O 1
ATOM 7768 N N . PHE E 3 355 ? 255.500 287.714 266.729 1.00 98.94 361 PHE A N 1
ATOM 7769 C CA . PHE E 3 355 ? 255.314 286.319 267.068 1.00 94.88 361 PHE A CA 1
ATOM 7770 C C . PHE E 3 355 ? 255.260 286.280 268.564 1.00 93.53 361 PHE A C 1
ATOM 7771 O O . PHE E 3 355 ? 256.213 286.683 269.246 1.00 91.27 361 PHE A O 1
ATOM 7779 N N . GLN E 3 356 ? 254.110 285.872 269.063 1.00 92.39 362 GLN A N 1
ATOM 7780 C CA . GLN E 3 356 ? 253.857 285.847 270.481 1.00 90.64 362 GLN A CA 1
ATOM 7781 C C . GLN E 3 356 ? 254.191 284.473 271.023 1.00 86.79 362 GLN A C 1
ATOM 7782 O O . GLN E 3 356 ? 253.753 283.469 270.459 1.00 84.91 362 GLN A O 1
ATOM 7788 N N . PRO E 3 357 ? 254.885 284.361 272.158 1.00 89.76 363 PRO A N 1
ATOM 7789 C CA . PRO E 3 357 ? 255.243 283.109 272.777 1.00 90.58 363 PRO A CA 1
ATOM 7790 C C . PRO E 3 357 ? 254.057 282.531 273.505 1.00 92.02 363 PRO A C 1
ATOM 7791 O O . PRO E 3 357 ? 254.056 282.441 274.732 1.00 95.70 363 PRO A O 1
ATOM 7795 N N . SER E 3 358 ? 253.037 282.173 272.751 1.00 85.49 364 SER A N 1
ATOM 7796 C CA . SER E 3 358 ? 251.812 281.685 273.342 1.00 87.66 364 SER A CA 1
ATOM 7797 C C . SER E 3 358 ? 251.127 280.679 272.465 1.00 80.62 364 SER A C 1
ATOM 7798 O O . SER E 3 358 ? 251.344 280.616 271.257 1.00 81.01 364 SER A O 1
ATOM 7801 N N . SER E 3 359 ? 250.295 279.879 273.092 1.00 77.89 365 SER A N 1
ATOM 7802 C CA . SER E 3 359 ? 249.506 278.862 272.436 1.00 83.29 365 SER A CA 1
ATOM 7803 C C . SER E 3 359 ? 248.320 278.530 273.326 1.00 88.00 365 SER A C 1
ATOM 7804 O O . SER E 3 359 ? 248.340 278.852 274.515 1.00 90.51 365 SER A O 1
ATOM 7807 N N . GLY E 3 360 ? 247.280 277.901 272.776 1.00 92.20 366 GLY A N 1
ATOM 7808 C CA . GLY E 3 360 ? 246.159 277.472 273.619 1.00 95.13 366 GLY A CA 1
ATOM 7809 C C . GLY E 3 360 ? 245.955 275.962 273.549 1.00 111.63 366 GLY A C 1
ATOM 7810 O O . GLY E 3 360 ? 246.655 275.273 272.810 1.00 108.41 366 GLY A O 1
ATOM 7811 N N . GLY E 3 361 ? 244.934 275.457 274.239 1.00 100.10 367 GLY A N 1
ATOM 7812 C CA . GLY E 3 361 ? 244.667 274.017 274.257 1.00 97.60 367 GLY A CA 1
ATOM 7813 C C . GLY E 3 361 ? 245.496 273.335 275.344 1.00 95.68 367 GLY A C 1
ATOM 7814 O O . GLY E 3 361 ? 246.068 274.003 276.206 1.00 92.85 367 GLY A O 1
ATOM 7815 N N . ASP E 3 362 ? 245.509 272.006 275.356 1.00 92.84 368 ASP A N 1
ATOM 7816 C CA . ASP E 3 362 ? 246.233 271.272 276.387 1.00 95.64 368 ASP A CA 1
ATOM 7817 C C . ASP E 3 362 ? 247.677 270.975 275.951 1.00 91.71 368 ASP A C 1
ATOM 7818 O O . ASP E 3 362 ? 248.101 271.347 274.848 1.00 90.54 368 ASP A O 1
ATOM 7823 N N . LEU E 3 363 ? 248.420 270.239 276.776 1.00 89.25 369 LEU A N 1
ATOM 7824 C CA . LEU E 3 363 ? 249.832 269.986 276.499 1.00 85.88 369 LEU A CA 1
ATOM 7825 C C . LEU E 3 363 ? 250.095 269.274 275.190 1.00 84.17 369 LEU A C 1
ATOM 7826 O O . LEU E 3 363 ? 251.203 269.323 274.685 1.00 81.69 369 LEU A O 1
ATOM 7831 N N . GLU E 3 364 ? 249.140 268.557 274.646 1.00 84.91 370 GLU A N 1
ATOM 7832 C CA . GLU E 3 364 ? 249.440 267.827 273.435 1.00 85.13 370 GLU A CA 1
ATOM 7833 C C . GLU E 3 364 ? 249.639 268.779 272.264 1.00 82.39 370 GLU A C 1
ATOM 7834 O O . GLU E 3 364 ? 250.182 268.381 271.233 1.00 85.11 370 GLU A O 1
ATOM 7840 N N . VAL E 3 365 ? 249.070 269.984 272.360 1.00 82.86 371 VAL A N 1
ATOM 7841 C CA . VAL E 3 365 ? 249.147 270.944 271.271 1.00 86.89 371 VAL A CA 1
ATOM 7842 C C . VAL E 3 365 ? 249.811 272.286 271.610 1.00 83.23 371 VAL A C 1
ATOM 7843 O O . VAL E 3 365 ? 250.233 272.997 270.690 1.00 84.27 371 VAL A O 1
ATOM 7847 N N . THR E 3 366 ? 249.960 272.611 272.902 1.00 82.71 372 THR A N 1
ATOM 7848 C CA . THR E 3 366 ? 250.548 273.892 273.290 1.00 79.08 372 THR A CA 1
ATOM 7849 C C . THR E 3 366 ? 252.037 273.923 273.163 1.00 79.88 372 THR A C 1
ATOM 7850 O O . THR E 3 366 ? 252.629 275.008 273.128 1.00 83.63 372 THR A O 1
ATOM 7854 N N . THR E 3 367 ? 252.624 272.756 273.019 1.00 78.49 373 THR A N 1
ATOM 7855 C CA . THR E 3 367 ? 254.060 272.548 272.957 1.00 80.51 373 THR A CA 1
ATOM 7856 C C . THR E 3 367 ? 254.552 271.903 271.683 1.00 79.17 373 THR A C 1
ATOM 7857 O O . THR E 3 367 ? 253.780 271.586 270.766 1.00 79.77 373 THR A O 1
ATOM 7861 N N . HIS E 3 368 ? 255.859 271.687 271.638 1.00 75.94 374 HIS A N 1
ATOM 7862 C CA . HIS E 3 368 ? 256.453 270.969 270.540 1.00 73.97 374 HIS A CA 1
ATOM 7863 C C . HIS E 3 368 ? 256.566 269.524 270.941 1.00 75.38 374 HIS A C 1
ATOM 7864 O O . HIS E 3 368 ? 257.425 269.156 271.750 1.00 77.74 374 HIS A O 1
ATOM 7871 N N . SER E 3 369 ? 255.681 268.705 270.396 1.00 71.27 375 SER A N 1
ATOM 7872 C CA . SER E 3 369 ? 255.662 267.309 270.739 1.00 72.78 375 SER A CA 1
ATOM 7873 C C . SER E 3 369 ? 256.259 266.522 269.622 1.00 71.93 375 SER A C 1
ATOM 7874 O O . SER E 3 369 ? 255.899 266.710 268.461 1.00 74.69 375 SER A O 1
ATOM 7877 N N . PHE E 3 370 ? 257.225 265.702 269.958 1.00 72.16 376 PHE A N 1
ATOM 7878 C CA . PHE E 3 370 ? 257.913 264.896 268.969 1.00 73.16 376 PHE A CA 1
ATOM 7879 C C . PHE E 3 370 ? 258.493 263.648 269.575 1.00 74.19 376 PHE A C 1
ATOM 7880 O O . PHE E 3 370 ? 258.712 263.558 270.791 1.00 77.72 376 PHE A O 1
ATOM 7888 N N . ASN E 3 371 ? 258.787 262.685 268.727 1.00 71.91 377 ASN A N 1
ATOM 7889 C CA . ASN E 3 371 ? 259.433 261.503 269.226 1.00 75.35 377 ASN A CA 1
ATOM 7890 C C . ASN E 3 371 ? 260.931 261.718 269.129 1.00 79.36 377 ASN A C 1
ATOM 7891 O O . ASN E 3 371 ? 261.396 262.364 268.185 1.00 87.33 377 ASN A O 1
ATOM 7896 N N . CYS E 3 372 ? 261.668 261.142 270.079 1.00 82.15 378 CYS A N 1
ATOM 7897 C CA . CYS E 3 372 ? 263.120 261.115 270.159 1.00 84.80 378 CYS A CA 1
ATOM 7898 C C . CYS E 3 372 ? 263.513 259.655 270.343 1.00 93.56 378 CYS A C 1
ATOM 7899 O O . CYS E 3 372 ? 263.493 259.109 271.449 1.00 93.29 378 CYS A O 1
ATOM 7902 N N . GLY E 3 373 ? 263.824 258.991 269.253 1.00 98.47 379 GLY A N 1
ATOM 7903 C CA . GLY E 3 373 ? 263.997 257.567 269.373 1.00 99.44 379 GLY A CA 1
ATOM 7904 C C . GLY E 3 373 ? 262.634 257.095 269.844 1.00 102.32 379 GLY A C 1
ATOM 7905 O O . GLY E 3 373 ? 261.615 257.473 269.266 1.00 101.17 379 GLY A O 1
ATOM 7906 N N . GLY E 3 374 ? 262.591 256.310 270.906 1.00 99.22 380 GLY A N 1
ATOM 7907 C CA . GLY E 3 374 ? 261.306 255.837 271.419 1.00 111.32 380 GLY A CA 1
ATOM 7908 C C . GLY E 3 374 ? 260.751 256.730 272.539 1.00 99.64 380 GLY A C 1
ATOM 7909 O O . GLY E 3 374 ? 259.773 256.371 273.197 1.00 98.56 380 GLY A O 1
ATOM 7910 N N . GLU E 3 375 ? 261.419 257.840 272.813 1.00 89.92 381 GLU A N 1
ATOM 7911 C CA . GLU E 3 375 ? 261.032 258.729 273.893 1.00 85.23 381 GLU A CA 1
ATOM 7912 C C . GLU E 3 375 ? 260.030 259.786 273.442 1.00 83.24 381 GLU A C 1
ATOM 7913 O O . GLU E 3 375 ? 260.025 260.232 272.294 1.00 87.31 381 GLU A O 1
ATOM 7919 N N . PHE E 3 376 ? 259.195 260.236 274.370 1.00 81.61 382 PHE A N 1
ATOM 7920 C CA . PHE E 3 376 ? 258.211 261.271 274.044 1.00 79.14 382 PHE A CA 1
ATOM 7921 C C . PHE E 3 376 ? 258.425 262.611 274.727 1.00 77.13 382 PHE A C 1
ATOM 7922 O O . PHE E 3 376 ? 258.196 262.781 275.933 1.00 78.66 382 PHE A O 1
ATOM 7930 N N . PHE E 3 377 ? 258.838 263.578 273.911 1.00 71.14 383 PHE A N 1
ATOM 7931 C CA . PHE E 3 377 ? 259.182 264.920 274.351 1.00 73.25 383 PHE A CA 1
ATOM 7932 C C . PHE E 3 377 ? 258.103 265.923 274.080 1.00 75.41 383 PHE A C 1
ATOM 7933 O O . PHE E 3 377 ? 257.468 265.911 273.031 1.00 74.82 383 PHE A O 1
ATOM 7941 N N . TYR E 3 378 ? 257.941 266.816 275.039 1.00 72.65 384 TYR A N 1
ATOM 7942 C CA . TYR E 3 378 ? 257.034 267.953 275.026 1.00 72.10 384 TYR A CA 1
ATOM 7943 C C . TYR E 3 378 ? 257.810 269.237 275.404 1.00 75.60 384 TYR A C 1
ATOM 7944 O O . TYR E 3 378 ? 257.959 269.510 276.602 1.00 79.43 384 TYR A O 1
ATOM 7953 N N . CYS E 3 379 ? 258.398 269.961 274.407 1.00 74.66 385 CYS A N 1
ATOM 7954 C CA . CYS E 3 379 ? 259.302 271.102 274.632 1.00 75.12 385 CYS A CA 1
ATOM 7955 C C . CYS E 3 379 ? 258.575 272.446 274.590 1.00 78.77 385 CYS A C 1
ATOM 7956 O O . CYS E 3 379 ? 257.731 272.718 273.729 1.00 77.22 385 CYS A O 1
ATOM 7959 N N . ASN E 3 380 ? 258.947 273.323 275.509 1.00 79.69 386 ASN A N 1
ATOM 7960 C CA . ASN E 3 380 ? 258.332 274.643 275.594 1.00 76.57 386 ASN A CA 1
ATOM 7961 C C . ASN E 3 380 ? 258.863 275.547 274.476 1.00 79.00 386 ASN A C 1
ATOM 7962 O O . ASN E 3 380 ? 260.050 275.840 274.438 1.00 81.34 386 ASN A O 1
ATOM 7967 N N . THR E 3 381 ? 257.976 276.055 273.589 1.00 74.20 387 THR A N 1
ATOM 7968 C CA . THR E 3 381 ? 258.311 276.875 272.417 1.00 71.85 387 THR A CA 1
ATOM 7969 C C . THR E 3 381 ? 258.220 278.366 272.703 1.00 73.11 387 THR A C 1
ATOM 7970 O O . THR E 3 381 ? 258.414 279.208 271.814 1.00 74.91 387 THR A O 1
ATOM 7974 N N . SER E 3 382 ? 257.949 278.716 273.960 1.00 71.73 388 SER A N 1
ATOM 7975 C CA . SER E 3 382 ? 257.845 280.117 274.368 1.00 75.27 388 SER A CA 1
ATOM 7976 C C . SER E 3 382 ? 259.196 280.796 274.290 1.00 71.51 388 SER A C 1
ATOM 7977 O O . SER E 3 382 ? 259.302 282.017 274.214 1.00 78.71 388 SER A O 1
ATOM 7980 N N . GLY E 3 383 ? 260.243 279.995 274.271 1.00 74.31 389 GLY A N 1
ATOM 7981 C CA . GLY E 3 383 ? 261.598 280.502 274.180 1.00 81.42 389 GLY A CA 1
ATOM 7982 C C . GLY E 3 383 ? 262.010 280.710 272.726 1.00 84.82 389 GLY A C 1
ATOM 7983 O O . GLY E 3 383 ? 263.122 281.156 272.449 1.00 80.05 389 GLY A O 1
ATOM 7984 N N . LEU E 3 384 ? 261.119 280.367 271.795 1.00 80.21 390 LEU A N 1
ATOM 7985 C CA . LEU E 3 384 ? 261.401 280.493 270.381 1.00 75.28 390 LEU A CA 1
ATOM 7986 C C . LEU E 3 384 ? 260.596 281.590 269.709 1.00 73.69 390 LEU A C 1
ATOM 7987 O O . LEU E 3 384 ? 261.144 282.483 269.051 1.00 77.04 390 LEU A O 1
ATOM 7992 N N . PHE E 3 385 ? 259.286 281.554 269.887 1.00 70.95 391 PHE A N 1
ATOM 7993 C CA . PHE E 3 385 ? 258.415 282.500 269.199 1.00 73.79 391 PHE A CA 1
ATOM 7994 C C . PHE E 3 385 ? 258.153 283.749 269.987 1.00 80.77 391 PHE A C 1
ATOM 7995 O O . PHE E 3 385 ? 257.034 284.010 270.398 1.00 81.37 391 PHE A O 1
ATOM 8003 N N . ASN E 3 386 ? 259.191 284.542 270.149 1.00 81.78 392 ASN A N 1
ATOM 8004 C CA . ASN E 3 386 ? 259.096 285.748 270.958 1.00 82.45 392 ASN A CA 1
ATOM 8005 C C . ASN E 3 386 ? 259.854 286.899 270.336 1.00 79.45 392 ASN A C 1
ATOM 8006 O O . ASN E 3 386 ? 260.991 287.183 270.723 1.00 84.13 392 ASN A O 1
ATOM 8011 N N . SER E 3 387 ? 259.255 287.522 269.331 1.00 85.66 393 SER A N 1
ATOM 8012 C CA . SER E 3 387 ? 259.942 288.583 268.596 1.00 99.41 393 SER A CA 1
ATOM 8013 C C . SER E 3 387 ? 259.008 289.482 267.784 1.00 106.07 393 SER A C 1
ATOM 8014 O O . SER E 3 387 ? 257.987 289.028 267.259 1.00 101.68 393 SER A O 1
ATOM 8017 N N . THR E 3 388 ? 259.348 290.766 267.696 1.00 108.48 394 THR A N 1
ATOM 8018 C CA . THR E 3 388 ? 258.555 291.729 266.925 1.00 108.95 394 THR A CA 1
ATOM 8019 C C . THR E 3 388 ? 259.396 292.401 265.831 1.00 110.35 394 THR A C 1
ATOM 8020 O O . THR E 3 388 ? 260.517 292.840 266.109 1.00 114.06 394 THR A O 1
ATOM 8024 N N . TRP E 3 389 ? 258.828 292.510 264.602 1.00 107.17 395 TRP A N 1
ATOM 8025 C CA . TRP E 3 389 ? 259.443 293.127 263.432 1.00 111.53 395 TRP A CA 1
ATOM 8026 C C . TRP E 3 389 ? 258.434 294.141 262.852 1.00 114.60 395 TRP A C 1
ATOM 8027 O O . TRP E 3 389 ? 257.604 293.805 261.980 1.00 116.44 395 TRP A O 1
ATOM 8038 N N . ASP E 3 405 ? 275.807 280.760 270.491 1.00 102.41 413 ASP A N 1
ATOM 8039 C CA . ASP E 3 405 ? 274.885 280.557 271.601 1.00 107.22 413 ASP A CA 1
ATOM 8040 C C . ASP E 3 405 ? 273.678 279.704 271.129 1.00 109.22 413 ASP A C 1
ATOM 8041 O O . ASP E 3 405 ? 273.539 279.402 269.929 1.00 108.36 413 ASP A O 1
ATOM 8046 N N . SER E 3 406 ? 272.744 279.380 272.062 1.00 105.69 414 SER A N 1
ATOM 8047 C CA . SER E 3 406 ? 271.517 278.621 271.771 1.00 101.15 414 SER A CA 1
ATOM 8048 C C . SER E 3 406 ? 270.406 279.032 272.709 1.00 96.48 414 SER A C 1
ATOM 8049 O O . SER E 3 406 ? 270.641 279.642 273.753 1.00 96.75 414 SER A O 1
ATOM 8052 N N . ILE E 3 407 ? 269.198 278.662 272.315 1.00 92.77 415 ILE A N 1
ATOM 8053 C CA . ILE E 3 407 ? 267.957 278.941 273.028 1.00 92.35 415 ILE A CA 1
ATOM 8054 C C . ILE E 3 407 ? 267.820 278.218 274.378 1.00 94.72 415 ILE A C 1
ATOM 8055 O O . ILE E 3 407 ? 267.264 278.780 275.320 1.00 97.74 415 ILE A O 1
ATOM 8060 N N . THR E 3 408 ? 268.235 276.954 274.414 1.00 94.33 416 THR A N 1
ATOM 8061 C CA . THR E 3 408 ? 268.169 276.059 275.574 1.00 91.84 416 THR A CA 1
ATOM 8062 C C . THR E 3 408 ? 266.779 275.990 276.189 1.00 91.41 416 THR A C 1
ATOM 8063 O O . THR E 3 408 ? 266.536 276.539 277.270 1.00 94.50 416 THR A O 1
ATOM 8067 N N . LEU E 3 409 ? 265.864 275.338 275.489 1.00 92.18 417 LEU A N 1
ATOM 8068 C CA . LEU E 3 409 ? 264.494 275.238 275.953 1.00 90.65 417 LEU A CA 1
ATOM 8069 C C . LEU E 3 409 ? 264.381 274.156 276.991 1.00 89.39 417 LEU A C 1
ATOM 8070 O O . LEU E 3 409 ? 265.136 273.189 276.925 1.00 94.51 417 LEU A O 1
ATOM 8075 N N . PRO E 3 410 ? 263.494 274.276 277.983 1.00 85.74 418 PRO A N 1
ATOM 8076 C CA . PRO E 3 410 ? 263.154 273.220 278.904 1.00 84.30 418 PRO A CA 1
ATOM 8077 C C . PRO E 3 410 ? 262.262 272.264 278.140 1.00 79.73 418 PRO A C 1
ATOM 8078 O O . PRO E 3 410 ? 261.487 272.757 277.301 1.00 79.42 418 PRO A O 1
ATOM 8082 N N . CYS E 3 411 ? 262.303 270.955 278.478 1.00 84.39 419 CYS A N 1
ATOM 8083 C CA . CYS E 3 411 ? 261.438 269.929 277.885 1.00 83.92 419 CYS A CA 1
ATOM 8084 C C . CYS E 3 411 ? 260.861 268.986 278.945 1.00 87.58 419 CYS A C 1
ATOM 8085 O O . CYS E 3 411 ? 261.502 268.655 279.946 1.00 93.30 419 CYS A O 1
ATOM 8088 N N . ARG E 3 412 ? 259.634 268.538 278.707 1.00 79.90 420 ARG A N 1
ATOM 8089 C CA . ARG E 3 412 ? 258.963 267.571 279.563 1.00 76.83 420 ARG A CA 1
ATOM 8090 C C . ARG E 3 412 ? 258.861 266.210 278.896 1.00 78.40 420 ARG A C 1
ATOM 8091 O O . ARG E 3 412 ? 258.870 266.103 277.666 1.00 78.56 420 ARG A O 1
ATOM 8099 N N . ILE E 3 413 ? 258.793 265.170 279.720 1.00 74.53 421 ILE A N 1
ATOM 8100 C CA . ILE E 3 413 ? 258.664 263.789 279.267 1.00 72.47 421 ILE A CA 1
ATOM 8101 C C . ILE E 3 413 ? 257.375 263.168 279.773 1.00 73.09 421 ILE A C 1
ATOM 8102 O O . ILE E 3 413 ? 256.994 263.388 280.921 1.00 79.37 421 ILE A O 1
ATOM 8107 N N . LYS E 3 414 ? 256.675 262.447 278.898 1.00 72.42 422 LYS A N 1
ATOM 8108 C CA . LYS E 3 414 ? 255.409 261.801 279.275 1.00 74.33 422 LYS A CA 1
ATOM 8109 C C . LYS E 3 414 ? 255.358 260.365 278.737 1.00 74.01 422 LYS A C 1
ATOM 8110 O O . LYS E 3 414 ? 255.853 260.124 277.643 1.00 78.36 422 LYS A O 1
ATOM 8116 N N . GLN E 3 415 ? 254.778 259.404 279.484 1.00 75.11 423 GLN A N 1
ATOM 8117 C CA . GLN E 3 415 ? 254.687 258.026 278.991 1.00 77.75 423 GLN A CA 1
ATOM 8118 C C . GLN E 3 415 ? 253.332 257.542 278.474 1.00 78.37 423 GLN A C 1
ATOM 8119 O O . GLN E 3 415 ? 253.302 256.575 277.708 1.00 78.37 423 GLN A O 1
ATOM 8125 N N . ILE E 3 416 ? 252.205 258.137 278.875 1.00 79.60 424 ILE A N 1
ATOM 8126 C CA . ILE E 3 416 ? 250.946 257.616 278.337 1.00 75.62 424 ILE A CA 1
ATOM 8127 C C . ILE E 3 416 ? 250.546 258.551 277.232 1.00 76.27 424 ILE A C 1
ATOM 8128 O O . ILE E 3 416 ? 250.155 259.692 277.473 1.00 81.96 424 ILE A O 1
ATOM 8133 N N . ILE E 3 417 ? 250.630 258.052 276.022 1.00 73.67 425 ILE A N 1
ATOM 8134 C CA . ILE E 3 417 ? 250.464 258.877 274.866 1.00 75.21 425 ILE A CA 1
ATOM 8135 C C . ILE E 3 417 ? 249.169 258.627 274.133 1.00 82.49 425 ILE A C 1
ATOM 8136 O O . ILE E 3 417 ? 248.930 257.550 273.575 1.00 85.18 425 ILE A O 1
ATOM 8141 N N . ASN E 3 418 ? 248.351 259.657 274.042 1.00 81.04 426 ASN A N 1
ATOM 8142 C CA . ASN E 3 418 ? 247.091 259.552 273.335 1.00 79.94 426 ASN A CA 1
ATOM 8143 C C . ASN E 3 418 ? 247.341 259.932 271.894 1.00 87.93 426 ASN A C 1
ATOM 8144 O O . ASN E 3 418 ? 246.868 260.962 271.402 1.00 98.13 426 ASN A O 1
ATOM 8149 N N . MET E 3 419 ? 248.122 259.113 271.224 1.00 87.50 427 MET A N 1
ATOM 8150 C CA . MET E 3 419 ? 248.544 259.448 269.883 1.00 96.16 427 MET A CA 1
ATOM 8151 C C . MET E 3 419 ? 247.326 259.491 269.024 1.00 102.13 427 MET A C 1
ATOM 8152 O O . MET E 3 419 ? 246.407 258.701 269.222 1.00 103.54 427 MET A O 1
ATOM 8157 N N . TRP E 3 420 ? 247.316 260.441 268.092 1.00 105.74 428 TRP A N 1
ATOM 8158 C CA . TRP E 3 420 ? 246.228 260.691 267.147 1.00 104.83 428 TRP A CA 1
ATOM 8159 C C . TRP E 3 420 ? 245.123 261.509 267.769 1.00 107.46 428 TRP A C 1
ATOM 8160 O O . TRP E 3 420 ? 244.187 261.903 267.078 1.00 108.26 428 TRP A O 1
ATOM 8171 N N . GLN E 3 421 ? 245.231 261.784 269.070 1.00 110.05 429 GLN A N 1
ATOM 8172 C CA . GLN E 3 421 ? 244.247 262.563 269.792 1.00 116.12 429 GLN A CA 1
ATOM 8173 C C . GLN E 3 421 ? 242.861 261.954 269.660 1.00 119.65 429 GLN A C 1
ATOM 8174 O O . GLN E 3 421 ? 241.867 262.669 269.537 1.00 122.19 429 GLN A O 1
ATOM 8180 N N . GLU E 3 422 ? 242.791 260.627 269.726 1.00 117.66 430 GLU A N 1
ATOM 8181 C CA . GLU E 3 422 ? 241.524 259.931 269.657 1.00 121.30 430 GLU A CA 1
ATOM 8182 C C . GLU E 3 422 ? 241.082 259.512 271.037 1.00 122.35 430 GLU A C 1
ATOM 8183 O O . GLU E 3 422 ? 241.898 259.199 271.902 1.00 116.05 430 GLU A O 1
ATOM 8189 N N . VAL E 3 423 ? 239.784 259.502 271.232 1.00 126.49 431 VAL A N 1
ATOM 8190 C CA . VAL E 3 423 ? 239.219 259.073 272.485 1.00 127.42 431 VAL A CA 1
ATOM 8191 C C . VAL E 3 423 ? 238.997 257.578 272.452 1.00 124.73 431 VAL A C 1
ATOM 8192 O O . VAL E 3 423 ? 238.375 257.063 271.528 1.00 124.77 431 VAL A O 1
ATOM 8196 N N . GLY E 3 424 ? 239.484 256.886 273.471 1.00 120.48 432 GLY A N 1
ATOM 8197 C CA . GLY E 3 424 ? 239.321 255.438 273.541 1.00 123.55 432 GLY A CA 1
ATOM 8198 C C . GLY E 3 424 ? 240.615 254.667 273.310 1.00 119.63 432 GLY A C 1
ATOM 8199 O O . GLY E 3 424 ? 240.625 253.428 273.381 1.00 115.15 432 GLY A O 1
ATOM 8200 N N . ARG E 3 425 ? 241.705 255.385 273.053 1.00 114.88 433 ARG A N 1
ATOM 8201 C CA . ARG E 3 425 ? 242.997 254.764 272.825 1.00 103.16 433 ARG A CA 1
ATOM 8202 C C . ARG E 3 425 ? 244.117 255.480 273.542 1.00 99.55 433 ARG A C 1
ATOM 8203 O O . ARG E 3 425 ? 244.157 256.714 273.593 1.00 100.37 433 ARG A O 1
ATOM 8211 N N . ALA E 3 426 ? 245.050 254.685 274.044 1.00 92.64 434 ALA A N 1
ATOM 8212 C CA . ALA E 3 426 ? 246.266 255.187 274.648 1.00 90.12 434 ALA A CA 1
ATOM 8213 C C . ALA E 3 426 ? 247.352 254.158 274.511 1.00 84.58 434 ALA A C 1
ATOM 8214 O O . ALA E 3 426 ? 247.085 252.948 274.533 1.00 83.95 434 ALA A O 1
ATOM 8216 N N . MET E 3 427 ? 248.576 254.633 274.435 1.00 83.82 435 MET A N 1
ATOM 8217 C CA . MET E 3 427 ? 249.710 253.749 274.396 1.00 80.37 435 MET A CA 1
ATOM 8218 C C . MET E 3 427 ? 250.680 254.099 275.508 1.00 81.78 435 MET A C 1
ATOM 8219 O O . MET E 3 427 ? 250.870 255.268 275.838 1.00 81.20 435 MET A O 1
ATOM 8224 N N . TYR E 3 428 ? 251.291 253.096 276.104 1.00 80.99 436 TYR A N 1
ATOM 8225 C CA . TYR E 3 428 ? 252.292 253.352 277.123 1.00 81.40 436 TYR A CA 1
ATOM 8226 C C . TYR E 3 428 ? 253.683 253.116 276.628 1.00 81.89 436 TYR A C 1
ATOM 8227 O O . TYR E 3 428 ? 254.043 252.017 276.193 1.00 84.87 436 TYR A O 1
ATOM 8236 N N . ALA E 3 429 ? 254.482 254.159 276.717 1.00 79.11 437 ALA A N 1
ATOM 8237 C CA . ALA E 3 429 ? 255.842 254.125 276.263 1.00 79.10 437 ALA A CA 1
ATOM 8238 C C . ALA E 3 429 ? 256.732 253.537 277.349 1.00 83.33 437 ALA A C 1
ATOM 8239 O O . ALA E 3 429 ? 256.862 254.165 278.402 1.00 86.38 437 ALA A O 1
ATOM 8241 N N . PRO E 3 430 ? 257.358 252.365 277.144 1.00 82.08 438 PRO A N 1
ATOM 8242 C CA . PRO E 3 430 ? 258.201 251.706 278.101 1.00 82.38 438 PRO A CA 1
ATOM 8243 C C . PRO E 3 430 ? 259.346 252.646 278.348 1.00 84.55 438 PRO A C 1
ATOM 8244 O O . PRO E 3 430 ? 259.710 253.387 277.440 1.00 89.62 438 PRO A O 1
ATOM 8248 N N . PRO E 3 431 ? 259.983 252.595 279.497 1.00 86.69 439 PRO A N 1
ATOM 8249 C CA . PRO E 3 431 ? 261.131 253.386 279.823 1.00 90.71 439 PRO A CA 1
ATOM 8250 C C . PRO E 3 431 ? 262.282 252.935 278.957 1.00 96.91 439 PRO A C 1
ATOM 8251 O O . PRO E 3 431 ? 262.433 251.731 278.713 1.00 98.61 439 PRO A O 1
ATOM 8255 N N . ILE E 3 432 ? 263.125 253.882 278.583 1.00 97.96 440 ILE A N 1
ATOM 8256 C CA . ILE E 3 432 ? 264.323 253.603 277.816 1.00 97.49 440 ILE A CA 1
ATOM 8257 C C . ILE E 3 432 ? 265.552 253.776 278.663 1.00 101.95 440 ILE A C 1
ATOM 8258 O O . ILE E 3 432 ? 265.839 254.871 279.157 1.00 101.80 440 ILE A O 1
ATOM 8263 N N . GLN E 3 433 ? 266.294 252.696 278.775 1.00 105.86 441 GLN A N 1
ATOM 8264 C CA . GLN E 3 433 ? 267.464 252.625 279.611 1.00 107.92 441 GLN A CA 1
ATOM 8265 C C . GLN E 3 433 ? 268.613 253.483 279.112 1.00 111.84 441 GLN A C 1
ATOM 8266 O O . GLN E 3 433 ? 268.835 253.630 277.908 1.00 109.14 441 GLN A O 1
ATOM 8272 N N . GLY E 3 434 ? 269.355 254.039 280.055 1.00 116.41 442 GLY A N 1
ATOM 8273 C CA . GLY E 3 434 ? 270.508 254.875 279.735 1.00 117.55 442 GLY A CA 1
ATOM 8274 C C . GLY E 3 434 ? 270.019 256.277 279.395 1.00 113.69 442 GLY A C 1
ATOM 8275 O O . GLY E 3 434 ? 268.929 256.655 279.851 1.00 110.45 442 GLY A O 1
ATOM 8276 N N . ASN E 3 435 ? 270.890 257.094 278.747 1.00 115.80 443 ASN A N 1
ATOM 8277 C CA . ASN E 3 435 ? 270.629 258.492 278.387 1.00 115.06 443 ASN A CA 1
ATOM 8278 C C . ASN E 3 435 ? 270.325 258.586 276.886 1.00 111.51 443 ASN A C 1
ATOM 8279 O O . ASN E 3 435 ? 270.669 257.677 276.122 1.00 108.71 443 ASN A O 1
ATOM 8284 N N . ILE E 3 436 ? 269.604 259.659 276.458 1.00 108.00 444 ILE A N 1
ATOM 8285 C CA . ILE E 3 436 ? 269.258 259.876 275.030 1.00 104.72 444 ILE A CA 1
ATOM 8286 C C . ILE E 3 436 ? 269.465 261.287 274.500 1.00 104.29 444 ILE A C 1
ATOM 8287 O O . ILE E 3 436 ? 269.172 262.291 275.165 1.00 102.89 444 ILE A O 1
ATOM 8292 N N . THR E 3 437 ? 269.942 261.345 273.260 1.00 103.00 445 THR A N 1
ATOM 8293 C CA . THR E 3 437 ? 270.067 262.573 272.499 1.00 102.76 445 THR A CA 1
ATOM 8294 C C . THR E 3 437 ? 269.479 262.325 271.114 1.00 99.90 445 THR A C 1
ATOM 8295 O O . THR E 3 437 ? 269.656 261.223 270.577 1.00 96.58 445 THR A O 1
ATOM 8299 N N . CYS E 3 438 ? 268.884 263.373 270.497 1.00 98.29 446 CYS A N 1
ATOM 8300 C CA . CYS E 3 438 ? 268.348 263.355 269.132 1.00 93.36 446 CYS A CA 1
ATOM 8301 C C . CYS E 3 438 ? 268.704 264.625 268.399 1.00 87.01 446 CYS A C 1
ATOM 8302 O O . CYS E 3 438 ? 268.647 265.736 268.943 1.00 90.13 446 CYS A O 1
ATOM 8305 N N . VAL E 3 439 ? 269.011 264.464 267.131 1.00 79.31 447 VAL A N 1
ATOM 8306 C CA . VAL E 3 439 ? 269.282 265.599 266.281 1.00 79.02 447 VAL A CA 1
ATOM 8307 C C . VAL E 3 439 ? 268.262 265.620 265.178 1.00 82.87 447 VAL A C 1
ATOM 8308 O O . VAL E 3 439 ? 268.001 264.595 264.556 1.00 85.13 447 VAL A O 1
ATOM 8312 N N . SER E 3 440 ? 267.699 266.778 264.919 1.00 82.18 448 SER A N 1
ATOM 8313 C CA . SER E 3 440 ? 266.711 266.910 263.867 1.00 80.15 448 SER A CA 1
ATOM 8314 C C . SER E 3 440 ? 266.828 268.257 263.166 1.00 79.68 448 SER A C 1
ATOM 8315 O O . SER E 3 440 ? 267.445 269.194 263.686 1.00 79.58 448 SER A O 1
ATOM 8318 N N . ASN E 3 441 ? 266.253 268.338 261.951 1.00 78.69 449 ASN A N 1
ATOM 8319 C CA . ASN E 3 441 ? 266.252 269.526 261.096 1.00 75.15 449 ASN A CA 1
ATOM 8320 C C . ASN E 3 441 ? 264.864 270.169 261.041 1.00 75.63 449 ASN A C 1
ATOM 8321 O O . ASN E 3 441 ? 263.901 269.518 260.613 1.00 74.44 449 ASN A O 1
ATOM 8326 N N . ILE E 3 442 ? 264.726 271.473 261.447 1.00 70.65 450 ILE A N 1
ATOM 8327 C CA . ILE E 3 442 ? 263.415 272.150 261.286 1.00 68.79 450 ILE A CA 1
ATOM 8328 C C . ILE E 3 442 ? 263.397 272.578 259.849 1.00 74.02 450 ILE A C 1
ATOM 8329 O O . ILE E 3 442 ? 264.291 273.301 259.401 1.00 76.86 450 ILE A O 1
ATOM 8334 N N . THR E 3 443 ? 262.398 272.106 259.132 1.00 67.95 451 THR A N 1
ATOM 8335 C CA . THR E 3 443 ? 262.260 272.386 257.725 1.00 69.30 451 THR A CA 1
ATOM 8336 C C . THR E 3 443 ? 261.056 273.272 257.473 1.00 72.27 451 THR A C 1
ATOM 8337 O O . THR E 3 443 ? 260.888 273.817 256.378 1.00 79.38 451 THR A O 1
ATOM 8341 N N . GLY E 3 444 ? 260.259 273.474 258.512 1.00 71.37 452 GLY A N 1
ATOM 8342 C CA . GLY E 3 444 ? 259.102 274.336 258.396 1.00 71.86 452 GLY A CA 1
ATOM 8343 C C . GLY E 3 444 ? 258.455 274.645 259.733 1.00 69.11 452 GLY A C 1
ATOM 8344 O O . GLY E 3 444 ? 258.822 274.109 260.781 1.00 70.51 452 GLY A O 1
ATOM 8345 N N . LEU E 3 445 ? 257.513 275.561 259.689 1.00 64.17 453 LEU A N 1
ATOM 8346 C CA . LEU E 3 445 ? 256.810 276.019 260.883 1.00 58.73 453 LEU A CA 1
ATOM 8347 C C . LEU E 3 445 ? 255.315 275.965 260.660 1.00 62.39 453 LEU A C 1
ATOM 8348 O O . LEU E 3 445 ? 254.863 276.148 259.525 1.00 65.73 453 LEU A O 1
ATOM 8353 N N . ILE E 3 446 ? 254.517 275.761 261.705 1.00 56.34 454 ILE A N 1
ATOM 8354 C CA . ILE E 3 446 ? 253.090 275.937 261.494 1.00 56.74 454 ILE A CA 1
ATOM 8355 C C . ILE E 3 446 ? 252.592 277.107 262.317 1.00 61.56 454 ILE A C 1
ATOM 8356 O O . ILE E 3 446 ? 252.763 277.117 263.533 1.00 68.16 454 ILE A O 1
ATOM 8361 N N . LEU E 3 447 ? 251.984 278.082 261.652 1.00 60.38 455 LEU A N 1
ATOM 8362 C CA . LEU E 3 447 ? 251.466 279.278 262.308 1.00 63.86 455 LEU A CA 1
ATOM 8363 C C . LEU E 3 447 ? 249.985 279.547 262.096 1.00 73.41 455 LEU A C 1
ATOM 8364 O O . LEU E 3 447 ? 249.409 279.229 261.052 1.00 72.49 455 LEU A O 1
ATOM 8369 N N . THR E 3 448 ? 249.380 280.175 263.094 1.00 77.31 456 THR A N 1
ATOM 8370 C CA . THR E 3 448 ? 248.017 280.697 263.021 1.00 79.49 456 THR A CA 1
ATOM 8371 C C . THR E 3 448 ? 248.074 282.143 263.494 1.00 88.91 456 THR A C 1
ATOM 8372 O O . THR E 3 448 ? 249.077 282.573 264.071 1.00 90.64 456 THR A O 1
ATOM 8376 N N . ARG E 3 449 ? 247.025 282.919 263.255 1.00 91.30 457 ARG A N 1
ATOM 8377 C CA . ARG E 3 449 ? 247.065 284.319 263.667 1.00 97.58 457 ARG A CA 1
ATOM 8378 C C . ARG E 3 449 ? 245.741 284.801 264.266 1.00 100.83 457 ARG A C 1
ATOM 8379 O O . ARG E 3 449 ? 244.709 284.151 264.084 1.00 98.58 457 ARG A O 1
ATOM 8387 N N . ASP E 3 450 ? 245.798 285.939 265.011 1.00 100.55 458 ASP A N 1
ATOM 8388 C CA . ASP E 3 450 ? 244.678 286.635 265.675 1.00 101.97 458 ASP A CA 1
ATOM 8389 C C . ASP E 3 450 ? 244.214 285.822 266.879 1.00 110.90 458 ASP A C 1
ATOM 8390 O O . ASP E 3 450 ? 244.496 286.161 268.040 1.00 113.62 458 ASP A O 1
ATOM 8395 N N . ASN E 3 455 ? 245.635 296.976 264.590 1.00 139.97 464 ASN A N 1
ATOM 8396 C CA . ASN E 3 455 ? 246.599 297.607 263.693 1.00 142.24 464 ASN A CA 1
ATOM 8397 C C . ASN E 3 455 ? 247.670 296.599 263.236 1.00 140.92 464 ASN A C 1
ATOM 8398 O O . ASN E 3 455 ? 247.821 296.367 262.029 1.00 138.21 464 ASN A O 1
ATOM 8403 N N . THR E 3 456 ? 248.431 296.031 264.198 1.00 140.13 465 THR A N 1
ATOM 8404 C CA . THR E 3 456 ? 249.513 295.058 263.979 1.00 139.02 465 THR A CA 1
ATOM 8405 C C . THR E 3 456 ? 248.970 293.646 263.972 1.00 135.57 465 THR A C 1
ATOM 8406 O O . THR E 3 456 ? 247.842 293.395 264.406 1.00 130.72 465 THR A O 1
ATOM 8410 N N . GLU E 3 457 ? 249.779 292.699 263.514 1.00 131.57 466 GLU A N 1
ATOM 8411 C CA . GLU E 3 457 ? 249.308 291.321 263.503 1.00 129.34 466 GLU A CA 1
ATOM 8412 C C . GLU E 3 457 ? 250.165 290.393 264.336 1.00 120.21 466 GLU A C 1
ATOM 8413 O O . GLU E 3 457 ? 251.399 290.438 264.287 1.00 112.52 466 GLU A O 1
ATOM 8419 N N . THR E 3 458 ? 249.471 289.546 265.091 1.00 114.02 467 THR A N 1
ATOM 8420 C CA . THR E 3 458 ? 250.093 288.569 265.966 1.00 106.29 467 THR A CA 1
ATOM 8421 C C . THR E 3 458 ? 249.902 287.163 265.473 1.00 104.36 467 THR A C 1
ATOM 8422 O O . THR E 3 458 ? 248.773 286.720 265.222 1.00 101.59 467 THR A O 1
ATOM 8426 N N . PHE E 3 459 ? 251.018 286.461 265.388 1.00 103.28 468 PHE A N 1
ATOM 8427 C CA . PHE E 3 459 ? 251.061 285.081 264.967 1.00 98.44 468 PHE A CA 1
ATOM 8428 C C . PHE E 3 459 ? 251.514 284.221 266.126 1.00 92.92 468 PHE A C 1
ATOM 8429 O O . PHE E 3 459 ? 252.293 284.650 266.988 1.00 93.46 468 PHE A O 1
ATOM 8437 N N . ARG E 3 460 ? 251.007 283.005 266.154 1.00 86.79 469 ARG A N 1
ATOM 8438 C CA . ARG E 3 460 ? 251.351 282.055 267.188 1.00 85.98 469 ARG A CA 1
ATOM 8439 C C . ARG E 3 460 ? 251.631 280.701 266.574 1.00 81.24 469 ARG A C 1
ATOM 8440 O O . ARG E 3 460 ? 251.123 280.405 265.492 1.00 79.66 469 ARG A O 1
ATOM 8448 N N . PRO E 3 461 ? 252.446 279.851 267.192 1.00 78.36 470 PRO A N 1
ATOM 8449 C CA . PRO E 3 461 ? 252.611 278.491 266.774 1.00 74.12 470 PRO A CA 1
ATOM 8450 C C . PRO E 3 461 ? 251.251 277.840 266.758 1.00 74.04 470 PRO A C 1
ATOM 8451 O O . PRO E 3 461 ? 250.485 277.956 267.716 1.00 75.27 470 PRO A O 1
ATOM 8455 N N . GLY E 3 462 ? 250.973 277.149 265.685 1.00 74.53 471 GLY A N 1
ATOM 8456 C CA . GLY E 3 462 ? 249.726 276.456 265.485 1.00 73.99 471 GLY A CA 1
ATOM 8457 C C . GLY E 3 462 ? 250.019 275.013 265.202 1.00 76.13 471 GLY A C 1
ATOM 8458 O O . GLY E 3 462 ? 250.994 274.467 265.702 1.00 75.77 471 GLY A O 1
ATOM 8459 N N . GLY E 3 463 ? 249.193 274.391 264.383 1.00 75.38 472 GLY A N 1
ATOM 8460 C CA . GLY E 3 463 ? 249.393 272.984 264.105 1.00 79.23 472 GLY A CA 1
ATOM 8461 C C . GLY E 3 463 ? 248.748 272.131 265.166 1.00 83.12 472 GLY A C 1
ATOM 8462 O O . GLY E 3 463 ? 247.691 272.477 265.696 1.00 79.67 472 GLY A O 1
ATOM 8463 N N . GLY E 3 464 ? 249.334 270.963 265.396 1.00 86.11 473 GLY A N 1
ATOM 8464 C CA . GLY E 3 464 ? 248.773 269.952 266.289 1.00 87.18 473 GLY A CA 1
ATOM 8465 C C . GLY E 3 464 ? 247.960 268.909 265.515 1.00 97.40 473 GLY A C 1
ATOM 8466 O O . GLY E 3 464 ? 247.596 267.860 266.047 1.00 98.80 473 GLY A O 1
ATOM 8467 N N . ASP E 3 465 ? 247.652 269.209 264.254 1.00 92.90 474 ASP A N 1
ATOM 8468 C CA . ASP E 3 465 ? 246.907 268.306 263.386 1.00 91.97 474 ASP A CA 1
ATOM 8469 C C . ASP E 3 465 ? 247.917 267.557 262.558 1.00 94.90 474 ASP A C 1
ATOM 8470 O O . ASP E 3 465 ? 248.623 268.143 261.745 1.00 94.57 474 ASP A O 1
ATOM 8475 N N . MET E 3 466 ? 248.027 266.267 262.785 1.00 95.42 475 MET A N 1
ATOM 8476 C CA . MET E 3 466 ? 249.067 265.462 262.165 1.00 94.86 475 MET A CA 1
ATOM 8477 C C . MET E 3 466 ? 249.038 265.514 260.645 1.00 93.97 475 MET A C 1
ATOM 8478 O O . MET E 3 466 ? 250.077 265.400 260.001 1.00 90.86 475 MET A O 1
ATOM 8483 N N . ARG E 3 467 ? 247.881 265.762 260.048 1.00 90.68 476 ARG A N 1
ATOM 8484 C CA . ARG E 3 467 ? 247.820 265.789 258.601 1.00 88.57 476 ARG A CA 1
ATOM 8485 C C . ARG E 3 467 ? 248.564 266.979 258.024 1.00 87.80 476 ARG A C 1
ATOM 8486 O O . ARG E 3 467 ? 249.009 266.935 256.873 1.00 88.26 476 ARG A O 1
ATOM 8494 N N . ASP E 3 468 ? 248.792 268.008 258.834 1.00 88.69 477 ASP A N 1
ATOM 8495 C CA . ASP E 3 468 ? 249.454 269.215 258.380 1.00 89.20 477 ASP A CA 1
ATOM 8496 C C . ASP E 3 468 ? 250.908 268.925 258.118 1.00 86.67 477 ASP A C 1
ATOM 8497 O O . ASP E 3 468 ? 251.577 269.648 257.380 1.00 86.79 477 ASP A O 1
ATOM 8502 N N . ASN E 3 469 ? 251.409 267.848 258.706 1.00 85.67 478 ASN A N 1
ATOM 8503 C CA . ASN E 3 469 ? 252.799 267.523 258.579 1.00 85.68 478 ASN A CA 1
ATOM 8504 C C . ASN E 3 469 ? 253.058 266.776 257.300 1.00 86.84 478 ASN A C 1
ATOM 8505 O O . ASN E 3 469 ? 254.209 266.560 256.925 1.00 91.25 478 ASN A O 1
ATOM 8510 N N . TRP E 3 470 ? 251.991 266.334 256.645 1.00 84.40 479 TRP A N 1
ATOM 8511 C CA . TRP E 3 470 ? 252.114 265.511 255.463 1.00 83.30 479 TRP A CA 1
ATOM 8512 C C . TRP E 3 470 ? 251.676 266.300 254.256 1.00 84.26 479 TRP A C 1
ATOM 8513 O O . TRP E 3 470 ? 252.233 266.160 253.160 1.00 82.72 479 TRP A O 1
ATOM 8524 N N . ARG E 3 471 ? 250.750 267.223 254.486 1.00 81.99 480 ARG A N 1
ATOM 8525 C CA . ARG E 3 471 ? 250.248 268.087 253.445 1.00 79.33 480 ARG A CA 1
ATOM 8526 C C . ARG E 3 471 ? 251.379 268.899 252.863 1.00 78.67 480 ARG A C 1
ATOM 8527 O O . ARG E 3 471 ? 251.377 269.211 251.677 1.00 83.56 480 ARG A O 1
ATOM 8535 N N . SER E 3 472 ? 252.333 269.255 253.711 1.00 78.69 481 SER A N 1
ATOM 8536 C CA . SER E 3 472 ? 253.500 270.033 253.364 1.00 84.17 481 SER A CA 1
ATOM 8537 C C . SER E 3 472 ? 254.508 269.292 252.474 1.00 86.94 481 SER A C 1
ATOM 8538 O O . SER E 3 472 ? 255.413 269.925 251.934 1.00 94.63 481 SER A O 1
ATOM 8541 N N . GLU E 3 473 ? 254.400 267.963 252.354 1.00 83.20 482 GLU A N 1
ATOM 8542 C CA . GLU E 3 473 ? 255.300 267.169 251.509 1.00 83.42 482 GLU A CA 1
ATOM 8543 C C . GLU E 3 473 ? 254.608 266.719 250.224 1.00 83.08 482 GLU A C 1
ATOM 8544 O O . GLU E 3 473 ? 255.194 266.723 249.140 1.00 88.30 482 GLU A O 1
ATOM 8550 N N . LEU E 3 474 ? 253.321 266.427 250.329 1.00 78.52 483 LEU A N 1
ATOM 8551 C CA . LEU E 3 474 ? 252.517 265.926 249.223 1.00 76.01 483 LEU A CA 1
ATOM 8552 C C . LEU E 3 474 ? 251.946 267.024 248.351 1.00 79.28 483 LEU A C 1
ATOM 8553 O O . LEU E 3 474 ? 251.246 266.759 247.377 1.00 81.82 483 LEU A O 1
ATOM 8558 N N . TYR E 3 475 ? 252.261 268.258 248.678 1.00 79.40 484 TYR A N 1
ATOM 8559 C CA . TYR E 3 475 ? 251.725 269.433 248.014 1.00 81.49 484 TYR A CA 1
ATOM 8560 C C . TYR E 3 475 ? 251.955 269.500 246.532 1.00 82.35 484 TYR A C 1
ATOM 8561 O O . TYR E 3 475 ? 251.222 270.183 245.818 1.00 87.12 484 TYR A O 1
ATOM 8570 N N . LYS E 3 476 ? 252.990 268.843 246.059 1.00 84.90 485 LYS A N 1
ATOM 8571 C CA . LYS E 3 476 ? 253.315 268.885 244.661 1.00 87.94 485 LYS A CA 1
ATOM 8572 C C . LYS E 3 476 ? 252.809 267.681 243.896 1.00 83.18 485 LYS A C 1
ATOM 8573 O O . LYS E 3 476 ? 253.072 267.568 242.703 1.00 86.69 485 LYS A O 1
ATOM 8579 N N . TYR E 3 477 ? 252.080 266.771 244.542 1.00 76.49 486 TYR A N 1
ATOM 8580 C CA . TYR E 3 477 ? 251.631 265.595 243.808 1.00 78.92 486 TYR A CA 1
ATOM 8581 C C . TYR E 3 477 ? 250.113 265.496 243.675 1.00 77.84 486 TYR A C 1
ATOM 8582 O O . TYR E 3 477 ? 249.364 265.769 244.613 1.00 81.45 486 TYR A O 1
ATOM 8591 N N . LYS E 3 478 ? 249.658 264.995 242.528 1.00 79.18 487 LYS A N 1
ATOM 8592 C CA . LYS E 3 478 ? 248.232 264.766 242.288 1.00 76.70 487 LYS A CA 1
ATOM 8593 C C . LYS E 3 478 ? 247.954 263.410 241.637 1.00 80.76 487 LYS A C 1
ATOM 8594 O O . LYS E 3 478 ? 248.688 262.985 240.754 1.00 82.78 487 LYS A O 1
ATOM 8600 N N . VAL E 3 479 ? 246.860 262.748 242.009 1.00 77.37 488 VAL A N 1
ATOM 8601 C CA . VAL E 3 479 ? 246.529 261.471 241.367 1.00 75.19 488 VAL A CA 1
ATOM 8602 C C . VAL E 3 479 ? 245.446 261.594 240.317 1.00 80.43 488 VAL A C 1
ATOM 8603 O O . VAL E 3 479 ? 244.382 262.169 240.584 1.00 86.94 488 VAL A O 1
ATOM 8607 N N . VAL E 3 480 ? 245.733 261.060 239.126 1.00 80.28 489 VAL A N 1
ATOM 8608 C CA . VAL E 3 480 ? 244.760 261.085 238.049 1.00 82.80 489 VAL A CA 1
ATOM 8609 C C . VAL E 3 480 ? 244.582 259.704 237.440 1.00 86.98 489 VAL A C 1
ATOM 8610 O O . VAL E 3 480 ? 245.482 258.859 237.498 1.00 87.61 489 VAL A O 1
ATOM 8614 N N . LYS E 3 481 ? 243.428 259.497 236.831 1.00 89.82 490 LYS A N 1
ATOM 8615 C CA . LYS E 3 481 ? 243.089 258.279 236.121 1.00 91.62 490 LYS A CA 1
ATOM 8616 C C . LYS E 3 481 ? 243.338 258.491 234.654 1.00 92.08 490 LYS A C 1
ATOM 8617 O O . LYS E 3 481 ? 243.032 259.555 234.114 1.00 90.71 490 LYS A O 1
ATOM 8623 N N . ILE E 3 482 ? 243.868 257.486 233.999 1.00 89.01 491 ILE A N 1
ATOM 8624 C CA . ILE E 3 482 ? 244.125 257.579 232.581 1.00 81.64 491 ILE A CA 1
ATOM 8625 C C . ILE E 3 482 ? 242.893 257.108 231.832 1.00 85.72 491 ILE A C 1
ATOM 8626 O O . ILE E 3 482 ? 242.322 256.065 232.162 1.00 88.82 491 ILE A O 1
ATOM 8631 N N . GLU E 3 483 ? 242.475 257.886 230.832 1.00 83.15 492 GLU A N 1
ATOM 8632 C CA . GLU E 3 483 ? 241.289 257.592 230.033 1.00 80.94 492 GLU A CA 1
ATOM 8633 C C . GLU E 3 483 ? 241.600 257.444 228.534 1.00 78.74 492 GLU A C 1
ATOM 8634 O O . GLU E 3 483 ? 241.439 258.403 227.788 1.00 83.23 492 GLU A O 1
ATOM 8640 N N . PRO E 3 484 ? 241.996 256.243 228.061 1.00 75.99 493 PRO A N 1
ATOM 8641 C CA . PRO E 3 484 ? 242.446 255.907 226.717 1.00 76.57 493 PRO A CA 1
ATOM 8642 C C . PRO E 3 484 ? 241.464 256.094 225.562 1.00 79.57 493 PRO A C 1
ATOM 8643 O O . PRO E 3 484 ? 241.880 255.998 224.407 1.00 81.24 493 PRO A O 1
ATOM 8647 N N . LEU E 3 485 ? 240.167 256.215 225.813 1.00 76.63 494 LEU A N 1
ATOM 8648 C CA . LEU E 3 485 ? 239.263 256.371 224.678 1.00 73.95 494 LEU A CA 1
ATOM 8649 C C . LEU E 3 485 ? 238.847 257.787 224.391 1.00 74.32 494 LEU A C 1
ATOM 8650 O O . LEU E 3 485 ? 238.568 258.571 225.298 1.00 77.71 494 LEU A O 1
ATOM 8655 N N . GLY E 3 486 ? 238.681 258.066 223.108 1.00 76.76 495 GLY A N 1
ATOM 8656 C CA . GLY E 3 486 ? 238.161 259.348 222.677 1.00 83.58 495 GLY A CA 1
ATOM 8657 C C . GLY E 3 486 ? 237.880 259.365 221.188 1.00 88.18 495 GLY A C 1
ATOM 8658 O O . GLY E 3 486 ? 238.170 258.401 220.471 1.00 87.53 495 GLY A O 1
ATOM 8659 N N . VAL E 3 487 ? 237.256 260.447 220.743 1.00 91.11 496 VAL A N 1
ATOM 8660 C CA . VAL E 3 487 ? 236.878 260.603 219.350 1.00 94.23 496 VAL A CA 1
ATOM 8661 C C . VAL E 3 487 ? 237.251 261.958 218.787 1.00 103.68 496 VAL A C 1
ATOM 8662 O O . VAL E 3 487 ? 237.422 262.909 219.548 1.00 106.94 496 VAL A O 1
ATOM 8666 N N . ALA E 3 488 ? 237.298 262.049 217.464 1.00 104.94 497 ALA A N 1
ATOM 8667 C CA . ALA E 3 488 ? 237.512 263.318 216.765 1.00 109.45 497 ALA A CA 1
ATOM 8668 C C . ALA E 3 488 ? 236.938 263.199 215.342 1.00 108.32 497 ALA A C 1
ATOM 8669 O O . ALA E 3 488 ? 236.753 262.078 214.875 1.00 107.68 497 ALA A O 1
ATOM 8671 N N . PRO E 3 489 ? 236.541 264.294 214.667 1.00 106.70 498 PRO A N 1
ATOM 8672 C CA . PRO E 3 489 ? 236.056 264.298 213.298 1.00 108.00 498 PRO A CA 1
ATOM 8673 C C . PRO E 3 489 ? 237.128 264.012 212.265 1.00 114.30 498 PRO A C 1
ATOM 8674 O O . PRO E 3 489 ? 238.248 264.501 212.393 1.00 118.15 498 PRO A O 1
ATOM 8678 N N . THR E 3 490 ? 236.754 263.331 211.188 1.00 120.04 499 THR A N 1
ATOM 8679 C CA . THR E 3 490 ? 237.648 263.116 210.056 1.00 127.38 499 THR A CA 1
ATOM 8680 C C . THR E 3 490 ? 236.987 263.272 208.693 1.00 125.26 499 THR A C 1
ATOM 8681 O O . THR E 3 490 ? 235.777 263.504 208.551 1.00 123.45 499 THR A O 1
ATOM 8685 N N . ALA E 3 491 ? 237.824 263.129 207.673 1.00 123.76 500 ALA A N 1
ATOM 8686 C CA . ALA E 3 491 ? 237.414 263.229 206.273 1.00 127.71 500 ALA A CA 1
ATOM 8687 C C . ALA E 3 491 ? 236.746 261.974 205.656 1.00 133.69 500 ALA A C 1
ATOM 8688 O O . ALA E 3 491 ? 235.946 262.131 204.730 1.00 133.16 500 ALA A O 1
ATOM 8690 N N . CYS E 3 492 ? 237.083 260.746 206.139 1.00 135.45 501 CYS A N 1
ATOM 8691 C CA . CYS E 3 492 ? 236.645 259.475 205.553 1.00 135.10 501 CYS A CA 1
ATOM 8692 C C . CYS E 3 492 ? 235.623 258.704 206.390 1.00 127.00 501 CYS A C 1
ATOM 8693 O O . CYS E 3 492 ? 235.660 258.671 207.623 1.00 123.16 501 CYS A O 1
ATOM 8696 N N . LYS E 3 493 ? 234.785 257.993 205.648 1.00 123.60 502 LYS A N 1
ATOM 8697 C CA . LYS E 3 493 ? 233.816 257.008 206.113 1.00 116.76 502 LYS A CA 1
ATOM 8698 C C . LYS E 3 493 ? 234.508 255.658 206.051 1.00 117.69 502 LYS A C 1
ATOM 8699 O O . LYS E 3 493 ? 235.436 255.485 205.258 1.00 122.57 502 LYS A O 1
ATOM 8705 N N . ARG E 3 494 ? 234.049 254.682 206.819 1.00 111.80 503 ARG A N 1
ATOM 8706 C CA . ARG E 3 494 ? 234.601 253.346 206.702 1.00 111.56 503 ARG A CA 1
ATOM 8707 C C . ARG E 3 494 ? 234.491 252.944 205.241 1.00 121.54 503 ARG A C 1
ATOM 8708 O O . ARG E 3 494 ? 233.458 253.176 204.615 1.00 122.47 503 ARG A O 1
ATOM 8716 N N . ARG E 3 495 ? 235.576 252.385 204.688 1.00 132.69 504 ARG A N 1
ATOM 8717 C CA . ARG E 3 495 ? 235.614 252.029 203.269 1.00 140.95 504 ARG A CA 1
ATOM 8718 C C . ARG E 3 495 ? 234.849 250.769 202.888 1.00 144.89 504 ARG A C 1
ATOM 8719 O O . ARG E 3 495 ? 234.305 250.680 201.787 1.00 141.61 504 ARG A O 1
ATOM 8727 N N . VAL E 3 496 ? 234.840 249.777 203.763 1.00 139.82 505 VAL A N 1
ATOM 8728 C CA . VAL E 3 496 ? 234.155 248.532 203.445 1.00 142.98 505 VAL A CA 1
ATOM 8729 C C . VAL E 3 496 ? 232.950 248.404 204.365 1.00 140.80 505 VAL A C 1
ATOM 8730 O O . VAL E 3 496 ? 233.126 248.189 205.567 1.00 141.20 505 VAL A O 1
ATOM 8734 N N . VAL E 3 497 ? 231.727 248.487 203.788 1.00 136.80 506 VAL A N 1
ATOM 8735 C CA . VAL E 3 497 ? 230.466 248.531 204.541 1.00 140.07 506 VAL A CA 1
ATOM 8736 C C . VAL E 3 497 ? 229.495 247.544 203.890 1.00 142.24 506 VAL A C 1
ATOM 8737 O O . VAL E 3 497 ? 228.926 246.650 204.534 1.00 141.96 506 VAL A O 1
ATOM 8741 N N . LEU F 4 12 ? 251.115 256.732 231.337 1.00 94.20 523 LEU B N 1
ATOM 8742 C CA . LEU F 4 12 ? 250.666 257.784 230.420 1.00 103.53 523 LEU B CA 1
ATOM 8743 C C . LEU F 4 12 ? 251.586 257.910 229.190 1.00 101.19 523 LEU B C 1
ATOM 8744 O O . LEU F 4 12 ? 251.093 257.891 228.052 1.00 112.22 523 LEU B O 1
ATOM 8749 N N . GLY F 4 13 ? 252.918 258.061 229.413 1.00 86.11 524 GLY B N 1
ATOM 8750 C CA . GLY F 4 13 ? 253.909 258.281 228.352 1.00 86.22 524 GLY B CA 1
ATOM 8751 C C . GLY F 4 13 ? 253.896 259.755 227.961 1.00 90.46 524 GLY B C 1
ATOM 8752 O O . GLY F 4 13 ? 253.702 260.621 228.814 1.00 92.76 524 GLY B O 1
ATOM 8753 N N . ALA F 4 14 ? 254.244 260.051 226.719 1.00 93.04 525 ALA B N 1
ATOM 8754 C CA . ALA F 4 14 ? 254.281 261.437 226.281 1.00 93.40 525 ALA B CA 1
ATOM 8755 C C . ALA F 4 14 ? 252.848 261.922 226.180 1.00 90.16 525 ALA B C 1
ATOM 8756 O O . ALA F 4 14 ? 251.958 261.142 225.842 1.00 94.29 525 ALA B O 1
ATOM 8758 N N . ALA F 4 15 ? 252.608 263.192 226.454 1.00 79.78 526 ALA B N 1
ATOM 8759 C CA . ALA F 4 15 ? 251.252 263.707 226.367 1.00 83.91 526 ALA B CA 1
ATOM 8760 C C . ALA F 4 15 ? 251.240 265.216 226.225 1.00 84.44 526 ALA B C 1
ATOM 8761 O O . ALA F 4 15 ? 252.247 265.871 226.465 1.00 90.84 526 ALA B O 1
ATOM 8763 N N . GLY F 4 16 ? 250.095 265.760 225.801 1.00 94.38 527 GLY B N 1
ATOM 8764 C CA . GLY F 4 16 ? 249.860 267.206 225.748 1.00 99.49 527 GLY B CA 1
ATOM 8765 C C . GLY F 4 16 ? 250.066 267.881 224.393 1.00 110.22 527 GLY B C 1
ATOM 8766 O O . GLY F 4 16 ? 249.757 269.064 224.244 1.00 116.29 527 GLY B O 1
ATOM 8767 N N . SER F 4 17 ? 250.582 267.153 223.416 1.00 114.57 528 SER B N 1
ATOM 8768 C CA . SER F 4 17 ? 250.825 267.722 222.100 1.00 123.10 528 SER B CA 1
ATOM 8769 C C . SER F 4 17 ? 249.551 267.947 221.287 1.00 125.93 528 SER B C 1
ATOM 8770 O O . SER F 4 17 ? 248.520 267.298 221.491 1.00 125.15 528 SER B O 1
ATOM 8773 N N . THR F 4 18 ? 249.637 268.829 220.303 1.00 126.75 529 THR B N 1
ATOM 8774 C CA . THR F 4 18 ? 248.497 269.162 219.465 1.00 124.43 529 THR B CA 1
ATOM 8775 C C . THR F 4 18 ? 248.030 267.855 218.837 1.00 123.90 529 THR B C 1
ATOM 8776 O O . THR F 4 18 ? 248.860 267.103 218.349 1.00 122.71 529 THR B O 1
ATOM 8780 N N . MET F 4 19 ? 246.722 267.584 218.810 1.00 124.76 530 MET B N 1
ATOM 8781 C CA . MET F 4 19 ? 246.186 266.294 218.353 1.00 120.28 530 MET B CA 1
ATOM 8782 C C . MET F 4 19 ? 246.792 265.660 217.104 1.00 119.66 530 MET B C 1
ATOM 8783 O O . MET F 4 19 ? 246.948 264.441 217.078 1.00 112.66 530 MET B O 1
ATOM 8788 N N . GLY F 4 20 ? 247.176 266.406 216.074 1.00 124.77 531 GLY B N 1
ATOM 8789 C CA . GLY F 4 20 ? 247.704 265.751 214.883 1.00 126.24 531 GLY B CA 1
ATOM 8790 C C . GLY F 4 20 ? 249.083 265.148 215.137 1.00 123.05 531 GLY B C 1
ATOM 8791 O O . GLY F 4 20 ? 249.589 264.337 214.359 1.00 126.08 531 GLY B O 1
ATOM 8792 N N . ALA F 4 21 ? 249.696 265.549 216.239 1.00 118.05 532 ALA B N 1
ATOM 8793 C CA . ALA F 4 21 ? 250.997 265.092 216.665 1.00 119.27 532 ALA B CA 1
ATOM 8794 C C . ALA F 4 21 ? 250.856 263.846 217.512 1.00 115.45 532 ALA B C 1
ATOM 8795 O O . ALA F 4 21 ? 251.850 263.267 217.946 1.00 122.94 532 ALA B O 1
ATOM 8797 N N . ALA F 4 22 ? 249.618 263.426 217.762 1.00 109.39 533 ALA B N 1
ATOM 8798 C CA . ALA F 4 22 ? 249.361 262.274 218.595 1.00 106.67 533 ALA B CA 1
ATOM 8799 C C . ALA F 4 22 ? 249.483 260.984 217.809 1.00 110.46 533 ALA B C 1
ATOM 8800 O O . ALA F 4 22 ? 249.328 259.893 218.377 1.00 107.89 533 ALA B O 1
ATOM 8802 N N . SER F 4 23 ? 249.704 261.086 216.510 1.00 110.74 534 SER B N 1
ATOM 8803 C CA . SER F 4 23 ? 249.807 259.895 215.712 1.00 113.44 534 SER B CA 1
ATOM 8804 C C . SER F 4 23 ? 250.970 259.088 216.228 1.00 113.58 534 SER B C 1
ATOM 8805 O O . SER F 4 23 ? 252.015 259.630 216.576 1.00 107.77 534 SER B O 1
ATOM 8808 N N . MET F 4 24 ? 250.771 257.782 216.286 1.00 115.25 535 MET B N 1
ATOM 8809 C CA . MET F 4 24 ? 251.759 256.819 216.752 1.00 114.79 535 MET B CA 1
ATOM 8810 C C . MET F 4 24 ? 252.164 256.992 218.203 1.00 111.62 535 MET B C 1
ATOM 8811 O O . MET F 4 24 ? 253.161 256.418 218.635 1.00 112.08 535 MET B O 1
ATOM 8816 N N . THR F 4 25 ? 251.349 257.689 218.994 1.00 107.66 536 THR B N 1
ATOM 8817 C CA . THR F 4 25 ? 251.643 257.790 220.416 1.00 111.80 536 THR B CA 1
ATOM 8818 C C . THR F 4 25 ? 250.745 256.825 221.171 1.00 109.51 536 THR B C 1
ATOM 8819 O O . THR F 4 25 ? 250.884 256.611 222.377 1.00 108.81 536 THR B O 1
ATOM 8823 N N . LEU F 4 26 ? 249.857 256.159 220.441 1.00 103.84 537 LEU B N 1
ATOM 8824 C CA . LEU F 4 26 ? 248.870 255.272 221.037 1.00 96.70 537 LEU B CA 1
ATOM 8825 C C . LEU F 4 26 ? 249.487 253.905 221.270 1.00 92.31 537 LEU B C 1
ATOM 8826 O O . LEU F 4 26 ? 249.104 252.917 220.658 1.00 94.99 537 LEU B O 1
ATOM 8831 N N . THR F 4 27 ? 250.465 253.861 222.158 1.00 92.98 538 THR B N 1
ATOM 8832 C CA . THR F 4 27 ? 251.226 252.639 222.423 1.00 103.06 538 THR B CA 1
ATOM 8833 C C . THR F 4 27 ? 251.075 251.997 223.825 1.00 104.54 538 THR B C 1
ATOM 8834 O O . THR F 4 27 ? 251.746 251.002 224.105 1.00 96.22 538 THR B O 1
ATOM 8838 N N . VAL F 4 28 ? 250.224 252.570 224.714 1.00 102.73 539 VAL B N 1
ATOM 8839 C CA . VAL F 4 28 ? 249.994 252.118 226.095 1.00 96.39 539 VAL B CA 1
ATOM 8840 C C . VAL F 4 28 ? 249.065 250.899 226.050 1.00 90.71 539 VAL B C 1
ATOM 8841 O O . VAL F 4 28 ? 249.167 249.979 226.870 1.00 94.04 539 VAL B O 1
ATOM 8845 N N . ILE F 4 62 ? 243.028 243.173 251.814 1.00 78.82 573 ILE B N 1
ATOM 8846 C CA . ILE F 4 62 ? 241.883 243.110 250.896 1.00 77.66 573 ILE B CA 1
ATOM 8847 C C . ILE F 4 62 ? 241.908 244.257 249.856 1.00 81.72 573 ILE B C 1
ATOM 8848 O O . ILE F 4 62 ? 241.436 244.062 248.725 1.00 81.96 573 ILE B O 1
ATOM 8853 N N . LYS F 4 63 ? 242.509 245.426 250.191 1.00 82.08 574 LYS B N 1
ATOM 8854 C CA . LYS F 4 63 ? 242.605 246.608 249.310 1.00 82.73 574 LYS B CA 1
ATOM 8855 C C . LYS F 4 63 ? 243.304 246.266 247.998 1.00 86.11 574 LYS B C 1
ATOM 8856 O O . LYS F 4 63 ? 242.960 246.802 246.943 1.00 85.78 574 LYS B O 1
ATOM 8862 N N . GLN F 4 64 ? 244.263 245.352 248.074 1.00 85.98 575 GLN B N 1
ATOM 8863 C CA . GLN F 4 64 ? 245.003 244.915 246.916 1.00 87.84 575 GLN B CA 1
ATOM 8864 C C . GLN F 4 64 ? 244.102 244.128 245.967 1.00 82.90 575 GLN B C 1
ATOM 8865 O O . GLN F 4 64 ? 244.306 244.157 244.751 1.00 84.43 575 GLN B O 1
ATOM 8871 N N . LEU F 4 65 ? 243.125 243.389 246.506 1.00 79.97 576 LEU B N 1
ATOM 8872 C CA . LEU F 4 65 ? 242.239 242.634 245.651 1.00 77.00 576 LEU B CA 1
ATOM 8873 C C . LEU F 4 65 ? 241.313 243.595 244.991 1.00 77.08 576 LEU B C 1
ATOM 8874 O O . LEU F 4 65 ? 241.003 243.465 243.811 1.00 75.70 576 LEU B O 1
ATOM 8879 N N . GLN F 4 66 ? 240.895 244.600 245.736 1.00 76.98 577 GLN B N 1
ATOM 8880 C CA . GLN F 4 66 ? 239.967 245.538 245.171 1.00 74.99 577 GLN B CA 1
ATOM 8881 C C . GLN F 4 66 ? 240.636 246.271 244.032 1.00 77.04 577 GLN B C 1
ATOM 8882 O O . GLN F 4 66 ? 240.036 246.444 242.972 1.00 78.08 577 GLN B O 1
ATOM 8888 N N . ALA F 4 67 ? 241.903 246.643 244.215 1.00 75.38 578 ALA B N 1
ATOM 8889 C CA . ALA F 4 67 ? 242.617 247.339 243.170 1.00 76.83 578 ALA B CA 1
ATOM 8890 C C . ALA F 4 67 ? 242.821 246.473 241.938 1.00 75.19 578 ALA B C 1
ATOM 8891 O O . ALA F 4 67 ? 242.657 246.953 240.811 1.00 75.91 578 ALA B O 1
ATOM 8893 N N . ARG F 4 68 ? 243.142 245.190 242.129 1.00 73.91 579 ARG B N 1
ATOM 8894 C CA . ARG F 4 68 ? 243.365 244.334 240.982 1.00 73.00 579 ARG B CA 1
ATOM 8895 C C . ARG F 4 68 ? 242.083 244.040 240.242 1.00 71.70 579 ARG B C 1
ATOM 8896 O O . ARG F 4 68 ? 242.061 244.049 239.008 1.00 74.50 579 ARG B O 1
ATOM 8904 N N . VAL F 4 69 ? 241.004 243.824 240.980 1.00 69.90 580 VAL B N 1
ATOM 8905 C CA . VAL F 4 69 ? 239.748 243.510 240.354 1.00 67.29 580 VAL B CA 1
ATOM 8906 C C . VAL F 4 69 ? 239.260 244.696 239.567 1.00 70.09 580 VAL B C 1
ATOM 8907 O O . VAL F 4 69 ? 238.762 244.522 238.453 1.00 69.48 580 VAL B O 1
ATOM 8911 N N . LEU F 4 70 ? 239.367 245.895 240.128 1.00 72.33 581 LEU B N 1
ATOM 8912 C CA . LEU F 4 70 ? 238.939 247.050 239.388 1.00 73.54 581 LEU B CA 1
ATOM 8913 C C . LEU F 4 70 ? 239.814 247.271 238.179 1.00 75.48 581 LEU B C 1
ATOM 8914 O O . LEU F 4 70 ? 239.304 247.586 237.109 1.00 76.56 581 LEU B O 1
ATOM 8919 N N . ALA F 4 71 ? 241.123 247.044 238.269 1.00 70.59 582 ALA B N 1
ATOM 8920 C CA . ALA F 4 71 ? 241.916 247.252 237.071 1.00 71.27 582 ALA B CA 1
ATOM 8921 C C . ALA F 4 71 ? 241.412 246.353 235.950 1.00 69.47 582 ALA B C 1
ATOM 8922 O O . ALA F 4 71 ? 241.289 246.798 234.800 1.00 70.10 582 ALA B O 1
ATOM 8924 N N . VAL F 4 72 ? 241.036 245.118 236.297 1.00 67.61 583 VAL B N 1
ATOM 8925 C CA . VAL F 4 72 ? 240.498 244.206 235.314 1.00 61.08 583 VAL B CA 1
ATOM 8926 C C . VAL F 4 72 ? 239.177 244.702 234.788 1.00 65.81 583 VAL B C 1
ATOM 8927 O O . VAL F 4 72 ? 238.955 244.666 233.577 1.00 65.21 583 VAL B O 1
ATOM 8931 N N . GLU F 4 73 ? 238.304 245.172 235.668 1.00 66.33 584 GLU B N 1
ATOM 8932 C CA . GLU F 4 73 ? 237.018 245.651 235.220 1.00 68.74 584 GLU B CA 1
ATOM 8933 C C . GLU F 4 73 ? 237.164 246.829 234.280 1.00 73.77 584 GLU B C 1
ATOM 8934 O O . GLU F 4 73 ? 236.489 246.879 233.254 1.00 74.23 584 GLU B O 1
ATOM 8940 N N . HIS F 4 74 ? 238.079 247.744 234.562 1.00 73.93 585 HIS B N 1
ATOM 8941 C CA . HIS F 4 74 ? 238.200 248.895 233.696 1.00 73.30 585 HIS B CA 1
ATOM 8942 C C . HIS F 4 74 ? 238.731 248.472 232.346 1.00 71.37 585 HIS B C 1
ATOM 8943 O O . HIS F 4 74 ? 238.241 248.931 231.307 1.00 75.76 585 HIS B O 1
ATOM 8950 N N . TYR F 4 75 ? 239.692 247.556 232.345 1.00 66.23 586 TYR B N 1
ATOM 8951 C CA . TYR F 4 75 ? 240.236 247.065 231.103 1.00 63.08 586 TYR B CA 1
ATOM 8952 C C . TYR F 4 75 ? 239.156 246.451 230.255 1.00 65.44 586 TYR B C 1
ATOM 8953 O O . TYR F 4 75 ? 239.029 246.769 229.064 1.00 68.82 586 TYR B O 1
ATOM 8962 N N . LEU F 4 76 ? 238.369 245.569 230.858 1.00 63.55 587 LEU B N 1
ATOM 8963 C CA . LEU F 4 76 ? 237.353 244.909 230.095 1.00 63.27 587 LEU B CA 1
ATOM 8964 C C . LEU F 4 76 ? 236.298 245.888 229.637 1.00 68.77 587 LEU B C 1
ATOM 8965 O O . LEU F 4 76 ? 235.862 245.806 228.498 1.00 69.26 587 LEU B O 1
ATOM 8970 N N . ARG F 4 77 ? 235.930 246.885 230.440 1.00 69.97 588 ARG B N 1
ATOM 8971 C CA . ARG F 4 77 ? 234.904 247.797 229.959 1.00 71.20 588 ARG B CA 1
ATOM 8972 C C . ARG F 4 77 ? 235.319 248.461 228.660 1.00 72.94 588 ARG B C 1
ATOM 8973 O O . ARG F 4 77 ? 234.501 248.576 227.737 1.00 75.26 588 ARG B O 1
ATOM 8981 N N . ASP F 4 78 ? 236.588 248.844 228.541 1.00 70.16 589 ASP B N 1
ATOM 8982 C CA . ASP F 4 78 ? 237.003 249.454 227.293 1.00 72.30 589 ASP B CA 1
ATOM 8983 C C . ASP F 4 78 ? 237.001 248.430 226.177 1.00 73.43 589 ASP B C 1
ATOM 8984 O O . ASP F 4 78 ? 236.584 248.728 225.055 1.00 76.37 589 ASP B O 1
ATOM 8989 N N . GLN F 4 79 ? 237.394 247.199 226.471 1.00 67.29 590 GLN B N 1
ATOM 8990 C CA . GLN F 4 79 ? 237.398 246.214 225.408 1.00 67.92 590 GLN B CA 1
ATOM 8991 C C . GLN F 4 79 ? 235.989 245.872 224.953 1.00 72.58 590 GLN B C 1
ATOM 8992 O O . GLN F 4 79 ? 235.761 245.660 223.762 1.00 77.34 590 GLN B O 1
ATOM 8998 N N . GLN F 4 80 ? 235.038 245.856 225.877 1.00 70.38 591 GLN B N 1
ATOM 8999 C CA . GLN F 4 80 ? 233.658 245.531 225.564 1.00 71.02 591 GLN B CA 1
ATOM 9000 C C . GLN F 4 80 ? 233.045 246.597 224.678 1.00 74.17 591 GLN B C 1
ATOM 9001 O O . GLN F 4 80 ? 232.284 246.278 223.758 1.00 77.63 591 GLN B O 1
ATOM 9007 N N . LEU F 4 81 ? 233.396 247.853 224.934 1.00 73.81 592 LEU B N 1
ATOM 9008 C CA . LEU F 4 81 ? 232.895 248.949 224.134 1.00 75.53 592 LEU B CA 1
ATOM 9009 C C . LEU F 4 81 ? 233.509 248.898 222.729 1.00 77.61 592 LEU B C 1
ATOM 9010 O O . LEU F 4 81 ? 232.812 249.082 221.728 1.00 84.31 592 LEU B O 1
ATOM 9015 N N . LEU F 4 82 ? 234.802 248.586 222.645 1.00 75.68 593 LEU B N 1
ATOM 9016 C CA . LEU F 4 82 ? 235.461 248.469 221.352 1.00 79.88 593 LEU B CA 1
ATOM 9017 C C . LEU F 4 82 ? 234.882 247.270 220.616 1.00 79.53 593 LEU B C 1
ATOM 9018 O O . LEU F 4 82 ? 234.821 247.250 219.386 1.00 82.57 593 LEU B O 1
ATOM 9023 N N . GLY F 4 83 ? 234.463 246.268 221.393 1.00 77.67 594 GLY B N 1
ATOM 9024 C CA . GLY F 4 83 ? 233.794 245.060 220.943 1.00 85.08 594 GLY B CA 1
ATOM 9025 C C . GLY F 4 83 ? 232.435 245.335 220.294 1.00 84.83 594 GLY B C 1
ATOM 9026 O O . GLY F 4 83 ? 232.161 244.820 219.209 1.00 85.65 594 GLY B O 1
ATOM 9027 N N . ILE F 4 84 ? 231.566 246.115 220.958 1.00 78.44 595 ILE B N 1
ATOM 9028 C CA . ILE F 4 84 ? 230.263 246.434 220.364 1.00 80.56 595 ILE B CA 1
ATOM 9029 C C . ILE F 4 84 ? 230.411 247.313 219.134 1.00 80.06 595 ILE B C 1
ATOM 9030 O O . ILE F 4 84 ? 229.613 247.224 218.208 1.00 87.92 595 ILE B O 1
ATOM 9035 N N . TRP F 4 85 ? 231.399 248.181 219.137 1.00 79.37 596 TRP B N 1
ATOM 9036 C CA . TRP F 4 85 ? 231.711 249.019 218.002 1.00 81.00 596 TRP B CA 1
ATOM 9037 C C . TRP F 4 85 ? 232.522 248.169 217.051 1.00 82.48 596 TRP B C 1
ATOM 9038 O O . TRP F 4 85 ? 233.121 247.186 217.455 1.00 84.03 596 TRP B O 1
ATOM 9049 N N . GLY F 4 86 ? 232.613 248.516 215.790 1.00 82.58 597 GLY B N 1
ATOM 9050 C CA . GLY F 4 86 ? 233.511 247.706 214.948 1.00 93.33 597 GLY B CA 1
ATOM 9051 C C . GLY F 4 86 ? 235.000 248.111 215.136 1.00 94.28 597 GLY B C 1
ATOM 9052 O O . GLY F 4 86 ? 235.667 248.459 214.156 1.00 98.61 597 GLY B O 1
ATOM 9053 N N . CYS F 4 87 ? 235.507 248.073 216.405 1.00 87.25 598 CYS B N 1
ATOM 9054 C CA . CYS F 4 87 ? 236.828 248.561 216.801 1.00 90.59 598 CYS B CA 1
ATOM 9055 C C . CYS F 4 87 ? 237.688 247.508 217.489 1.00 93.58 598 CYS B C 1
ATOM 9056 O O . CYS F 4 87 ? 238.847 247.772 217.827 1.00 94.05 598 CYS B O 1
ATOM 9059 N N . SER F 4 88 ? 237.161 246.328 217.745 1.00 89.85 599 SER B N 1
ATOM 9060 C CA . SER F 4 88 ? 237.978 245.383 218.472 1.00 90.82 599 SER B CA 1
ATOM 9061 C C . SER F 4 88 ? 239.273 245.097 217.738 1.00 95.08 599 SER B C 1
ATOM 9062 O O . SER F 4 88 ? 239.284 244.881 216.521 1.00 97.83 599 SER B O 1
ATOM 9065 N N . GLY F 4 89 ? 240.373 245.108 218.487 1.00 91.31 600 GLY B N 1
ATOM 9066 C CA . GLY F 4 89 ? 241.696 244.809 217.956 1.00 91.16 600 GLY B CA 1
ATOM 9067 C C . GLY F 4 89 ? 242.387 245.986 217.270 1.00 89.10 600 GLY B C 1
ATOM 9068 O O . GLY F 4 89 ? 243.476 245.821 216.722 1.00 91.73 600 GLY B O 1
ATOM 9069 N N . LYS F 4 90 ? 241.787 247.171 217.307 1.00 89.60 601 LYS B N 1
ATOM 9070 C CA . LYS F 4 90 ? 242.371 248.309 216.616 1.00 92.64 601 LYS B CA 1
ATOM 9071 C C . LYS F 4 90 ? 242.640 249.511 217.503 1.00 89.19 601 LYS B C 1
ATOM 9072 O O . LYS F 4 90 ? 241.864 249.811 218.401 1.00 91.84 601 LYS B O 1
ATOM 9078 N N . LEU F 4 91 ? 243.705 250.256 217.196 1.00 86.55 602 LEU B N 1
ATOM 9079 C CA . LEU F 4 91 ? 243.951 251.517 217.894 1.00 87.07 602 LEU B CA 1
ATOM 9080 C C . LEU F 4 91 ? 243.152 252.607 217.231 1.00 86.56 602 LEU B C 1
ATOM 9081 O O . LEU F 4 91 ? 242.671 253.548 217.872 1.00 87.51 602 LEU B O 1
ATOM 9086 N N . ILE F 4 92 ? 243.051 252.488 215.919 1.00 79.69 603 ILE B N 1
ATOM 9087 C CA . ILE F 4 92 ? 242.314 253.424 215.103 1.00 86.28 603 ILE B CA 1
ATOM 9088 C C . ILE F 4 92 ? 241.242 252.643 214.365 1.00 90.09 603 ILE B C 1
ATOM 9089 O O . ILE F 4 92 ? 241.578 251.682 213.665 1.00 89.95 603 ILE B O 1
ATOM 9094 N N . CYS F 4 93 ? 239.978 253.084 214.457 1.00 92.07 604 CYS B N 1
ATOM 9095 C CA . CYS F 4 93 ? 238.837 252.483 213.769 1.00 92.38 604 CYS B CA 1
ATOM 9096 C C . CYS F 4 93 ? 237.962 253.586 213.172 1.00 92.46 604 CYS B C 1
ATOM 9097 O O . CYS F 4 93 ? 237.723 254.659 213.750 1.00 92.14 604 CYS B O 1
ATOM 9100 N N . THR F 4 94 ? 237.470 253.292 211.977 1.00 87.87 605 THR B N 1
ATOM 9101 C CA . THR F 4 94 ? 236.669 254.223 211.201 1.00 89.75 605 THR B CA 1
ATOM 9102 C C . THR F 4 94 ? 235.220 253.808 211.279 1.00 96.13 605 THR B C 1
ATOM 9103 O O . THR F 4 94 ? 234.908 252.618 211.232 1.00 96.12 605 THR B O 1
ATOM 9107 N N . THR F 4 95 ? 234.358 254.787 211.449 1.00 100.04 606 THR B N 1
ATOM 9108 C CA . THR F 4 95 ? 232.924 254.606 211.593 1.00 102.16 606 THR B CA 1
ATOM 9109 C C . THR F 4 95 ? 232.062 254.738 210.364 1.00 106.04 606 THR B C 1
ATOM 9110 O O . THR F 4 95 ? 232.522 255.049 209.261 1.00 108.83 606 THR B O 1
ATOM 9114 N N . ASN F 4 96 ? 230.771 254.521 210.607 1.00 103.01 607 ASN B N 1
ATOM 9115 C CA . ASN F 4 96 ? 229.715 254.726 209.632 1.00 102.84 607 ASN B CA 1
ATOM 9116 C C . ASN F 4 96 ? 228.783 255.857 210.086 1.00 104.74 607 ASN B C 1
ATOM 9117 O O . ASN F 4 96 ? 227.704 256.051 209.527 1.00 110.81 607 ASN B O 1
ATOM 9122 N N . VAL F 4 97 ? 229.224 256.608 211.088 1.00 99.94 608 VAL B N 1
ATOM 9123 C CA . VAL F 4 97 ? 228.505 257.746 211.643 1.00 98.01 608 VAL B CA 1
ATOM 9124 C C . VAL F 4 97 ? 229.187 259.067 211.258 1.00 104.72 608 VAL B C 1
ATOM 9125 O O . VAL F 4 97 ? 230.357 259.243 211.596 1.00 107.18 608 VAL B O 1
ATOM 9129 N N . PRO F 4 98 ? 228.525 259.978 210.528 1.00 102.94 609 PRO B N 1
ATOM 9130 C CA . PRO F 4 98 ? 229.030 261.278 210.129 1.00 108.79 609 PRO B CA 1
ATOM 9131 C C . PRO F 4 98 ? 229.271 262.087 211.376 1.00 111.98 609 PRO B C 1
ATOM 9132 O O . PRO F 4 98 ? 228.558 261.898 212.358 1.00 111.25 609 PRO B O 1
ATOM 9136 N N . TRP F 4 99 ? 230.225 262.999 211.368 1.00 113.94 610 TRP B N 1
ATOM 9137 C CA . TRP F 4 99 ? 230.356 263.833 212.544 1.00 121.99 610 TRP B CA 1
ATOM 9138 C C . TRP F 4 99 ? 229.171 264.780 212.501 1.00 120.76 610 TRP B C 1
ATOM 9139 O O . TRP F 4 99 ? 228.874 265.355 211.452 1.00 125.24 610 TRP B O 1
ATOM 9150 N N . ASN F 4 100 ? 228.488 264.954 213.610 1.00 124.94 611 ASN B N 1
ATOM 9151 C CA . ASN F 4 100 ? 227.351 265.853 213.637 1.00 122.32 611 ASN B CA 1
ATOM 9152 C C . ASN F 4 100 ? 227.819 267.276 213.912 1.00 128.18 611 ASN B C 1
ATOM 9153 O O . ASN F 4 100 ? 228.367 267.580 214.972 1.00 143.19 611 ASN B O 1
ATOM 9158 N N . SER F 4 101 ? 227.592 268.155 212.943 1.00 133.52 612 SER B N 1
ATOM 9159 C CA . SER F 4 101 ? 228.021 269.553 212.949 1.00 133.23 612 SER B CA 1
ATOM 9160 C C . SER F 4 101 ? 227.367 270.379 214.048 1.00 140.35 612 SER B C 1
ATOM 9161 O O . SER F 4 101 ? 227.749 271.523 214.290 1.00 139.94 612 SER B O 1
ATOM 9164 N N . THR F 4 102 ? 226.341 269.823 214.672 1.00 135.83 613 THR B N 1
ATOM 9165 C CA . THR F 4 102 ? 225.650 270.477 215.763 1.00 137.92 613 THR B CA 1
ATOM 9166 C C . THR F 4 102 ? 226.504 270.490 217.034 1.00 138.94 613 THR B C 1
ATOM 9167 O O . THR F 4 102 ? 226.326 271.347 217.898 1.00 135.78 613 THR B O 1
ATOM 9171 N N . TRP F 4 103 ? 227.392 269.501 217.193 1.00 140.64 614 TRP B N 1
ATOM 9172 C CA . TRP F 4 103 ? 228.140 269.361 218.434 1.00 139.35 614 TRP B CA 1
ATOM 9173 C C . TRP F 4 103 ? 229.151 270.473 218.717 1.00 137.45 614 TRP B C 1
ATOM 9174 O O . TRP F 4 103 ? 229.254 270.984 219.840 1.00 140.09 614 TRP B O 1
ATOM 9185 N N . SER F 4 104 ? 229.893 270.865 217.701 1.00 145.33 615 SER B N 1
ATOM 9186 C CA . SER F 4 104 ? 230.936 271.865 217.844 1.00 150.89 615 SER B CA 1
ATOM 9187 C C . SER F 4 104 ? 231.106 272.587 216.533 1.00 153.20 615 SER B C 1
ATOM 9188 O O . SER F 4 104 ? 230.734 272.069 215.485 1.00 146.58 615 SER B O 1
ATOM 9191 N N . ASN F 4 105 ? 231.739 273.747 216.558 1.00 153.01 616 ASN B N 1
ATOM 9192 C CA . ASN F 4 105 ? 231.937 274.460 215.312 1.00 159.40 616 ASN B CA 1
ATOM 9193 C C . ASN F 4 105 ? 233.131 273.906 214.568 1.00 159.76 616 ASN B C 1
ATOM 9194 O O . ASN F 4 105 ? 234.276 274.222 214.881 1.00 158.57 616 ASN B O 1
ATOM 9199 N N . LYS F 4 106 ? 232.859 273.078 213.574 1.00 154.50 617 LYS B N 1
ATOM 9200 C CA . LYS F 4 106 ? 233.915 272.405 212.859 1.00 161.97 617 LYS B CA 1
ATOM 9201 C C . LYS F 4 106 ? 234.421 273.254 211.734 1.00 162.27 617 LYS B C 1
ATOM 9202 O O . LYS F 4 106 ? 233.814 273.327 210.661 1.00 170.87 617 LYS B O 1
ATOM 9208 N N . THR F 4 107 ? 235.585 273.832 211.927 1.00 160.32 618 THR B N 1
ATOM 9209 C CA . THR F 4 107 ? 236.194 274.682 210.937 1.00 172.24 618 THR B CA 1
ATOM 9210 C C . THR F 4 107 ? 237.027 273.758 210.062 1.00 163.07 618 THR B C 1
ATOM 9211 O O . THR F 4 107 ? 238.269 273.775 210.107 1.00 165.76 618 THR B O 1
ATOM 9215 N N . LEU F 4 108 ? 236.310 272.915 209.337 1.00 174.44 619 LEU B N 1
ATOM 9216 C CA . LEU F 4 108 ? 236.839 271.854 208.507 1.00 179.43 619 LEU B CA 1
ATOM 9217 C C . LEU F 4 108 ? 237.796 270.995 209.318 1.00 166.76 619 LEU B C 1
ATOM 9218 O O . LEU F 4 108 ? 237.445 270.520 210.395 1.00 161.65 619 LEU B O 1
ATOM 9223 N N . SER F 4 109 ? 239.014 270.805 208.829 1.00 173.87 620 SER B N 1
ATOM 9224 C CA . SER F 4 109 ? 239.986 269.967 209.502 1.00 172.59 620 SER B CA 1
ATOM 9225 C C . SER F 4 109 ? 240.805 270.690 210.556 1.00 156.56 620 SER B C 1
ATOM 9226 O O . SER F 4 109 ? 241.576 270.060 211.275 1.00 164.83 620 SER B O 1
ATOM 9229 N N . GLU F 4 110 ? 240.658 272.003 210.694 1.00 164.42 621 GLU B N 1
ATOM 9230 C CA . GLU F 4 110 ? 241.529 272.713 211.623 1.00 156.22 621 GLU B CA 1
ATOM 9231 C C . GLU F 4 110 ? 241.237 272.317 213.056 1.00 145.17 621 GLU B C 1
ATOM 9232 O O . GLU F 4 110 ? 242.142 272.232 213.879 1.00 142.50 621 GLU B O 1
ATOM 9238 N N . ILE F 4 111 ? 239.979 272.012 213.343 1.00 166.43 622 ILE B N 1
ATOM 9239 C CA . ILE F 4 111 ? 239.533 271.610 214.672 1.00 146.71 622 ILE B CA 1
ATOM 9240 C C . ILE F 4 111 ? 240.193 270.313 215.119 1.00 141.11 622 ILE B C 1
ATOM 9241 O O . ILE F 4 111 ? 240.216 269.992 216.304 1.00 142.22 622 ILE B O 1
ATOM 9246 N N . TRP F 4 112 ? 240.652 269.519 214.160 1.00 143.70 623 TRP B N 1
ATOM 9247 C CA . TRP F 4 112 ? 241.271 268.251 214.432 1.00 141.55 623 TRP B CA 1
ATOM 9248 C C . TRP F 4 112 ? 242.714 268.427 214.883 1.00 132.53 623 TRP B C 1
ATOM 9249 O O . TRP F 4 112 ? 243.296 267.499 215.433 1.00 128.23 623 TRP B O 1
ATOM 9260 N N . ASP F 4 113 ? 243.336 269.579 214.590 1.00 135.40 624 ASP B N 1
ATOM 9261 C CA . ASP F 4 113 ? 244.737 269.753 214.932 1.00 134.70 624 ASP B CA 1
ATOM 9262 C C . ASP F 4 113 ? 245.087 271.179 215.370 1.00 139.45 624 ASP B C 1
ATOM 9263 O O . ASP F 4 113 ? 246.112 271.721 214.961 1.00 139.02 624 ASP B O 1
ATOM 9268 N N . ASN F 4 114 ? 244.252 271.804 216.202 1.00 137.52 625 ASN B N 1
ATOM 9269 C CA . ASN F 4 114 ? 244.550 273.148 216.694 1.00 148.95 625 ASN B CA 1
ATOM 9270 C C . ASN F 4 114 ? 244.618 273.236 218.222 1.00 145.24 625 ASN B C 1
ATOM 9271 O O . ASN F 4 114 ? 244.662 274.326 218.794 1.00 137.32 625 ASN B O 1
ATOM 9276 N N . MET F 4 115 ? 244.647 272.081 218.861 1.00 142.45 626 MET B N 1
ATOM 9277 C CA . MET F 4 115 ? 244.704 271.920 220.310 1.00 134.63 626 MET B CA 1
ATOM 9278 C C . MET F 4 115 ? 245.025 270.478 220.614 1.00 129.63 626 MET B C 1
ATOM 9279 O O . MET F 4 115 ? 244.995 269.654 219.704 1.00 129.76 626 MET B O 1
ATOM 9284 N N . THR F 4 116 ? 245.290 270.154 221.868 1.00 126.85 627 THR B N 1
ATOM 9285 C CA . THR F 4 116 ? 245.486 268.761 222.238 1.00 121.19 627 THR B CA 1
ATOM 9286 C C . THR F 4 116 ? 244.179 268.125 222.663 1.00 119.03 627 THR B C 1
ATOM 9287 O O . THR F 4 116 ? 243.107 268.745 222.613 1.00 121.20 627 THR B O 1
ATOM 9291 N N . TRP F 4 117 ? 244.283 266.867 223.048 1.00 119.94 628 TRP B N 1
ATOM 9292 C CA . TRP F 4 117 ? 243.152 266.047 223.383 1.00 115.30 628 TRP B CA 1
ATOM 9293 C C . TRP F 4 117 ? 242.450 266.508 224.634 1.00 114.59 628 TRP B C 1
ATOM 9294 O O . TRP F 4 117 ? 241.256 266.279 224.794 1.00 115.95 628 TRP B O 1
ATOM 9305 N N . LEU F 4 118 ? 243.174 267.149 225.530 1.00 115.96 629 LEU B N 1
ATOM 9306 C CA . LEU F 4 118 ? 242.599 267.582 226.778 1.00 117.09 629 LEU B CA 1
ATOM 9307 C C . LEU F 4 118 ? 241.548 268.667 226.557 1.00 116.21 629 LEU B C 1
ATOM 9308 O O . LEU F 4 118 ? 240.481 268.633 227.179 1.00 125.94 629 LEU B O 1
ATOM 9313 N N . GLN F 4 119 ? 241.813 269.604 225.643 1.00 125.83 630 GLN B N 1
ATOM 9314 C CA . GLN F 4 119 ? 240.863 270.676 225.399 1.00 127.70 630 GLN B CA 1
ATOM 9315 C C . GLN F 4 119 ? 239.755 270.170 224.547 1.00 130.48 630 GLN B C 1
ATOM 9316 O O . GLN F 4 119 ? 238.604 270.574 224.713 1.00 126.91 630 GLN B O 1
ATOM 9322 N N . TRP F 4 120 ? 240.091 269.283 223.634 1.00 124.67 631 TRP B N 1
ATOM 9323 C CA . TRP F 4 120 ? 239.087 268.734 222.777 1.00 117.15 631 TRP B CA 1
ATOM 9324 C C . TRP F 4 120 ? 238.082 267.944 223.576 1.00 123.26 631 TRP B C 1
ATOM 9325 O O . TRP F 4 120 ? 236.874 268.128 223.423 1.00 136.36 631 TRP B O 1
ATOM 9336 N N . ASP F 4 121 ? 238.566 267.127 224.506 1.00 123.62 632 ASP B N 1
ATOM 9337 C CA . ASP F 4 121 ? 237.669 266.348 225.319 1.00 121.20 632 ASP B CA 1
ATOM 9338 C C . ASP F 4 121 ? 236.755 267.273 226.097 1.00 124.15 632 ASP B C 1
ATOM 9339 O O . ASP F 4 121 ? 235.563 267.007 226.221 1.00 124.26 632 ASP B O 1
ATOM 9344 N N . LYS F 4 122 ? 237.276 268.400 226.585 1.00 127.14 633 LYS B N 1
ATOM 9345 C CA . LYS F 4 122 ? 236.394 269.314 227.277 1.00 128.29 633 LYS B CA 1
ATOM 9346 C C . LYS F 4 122 ? 235.361 269.925 226.324 1.00 130.46 633 LYS B C 1
ATOM 9347 O O . LYS F 4 122 ? 234.171 269.965 226.642 1.00 132.14 633 LYS B O 1
ATOM 9353 N N . GLU F 4 123 ? 235.777 270.304 225.109 1.00 128.80 634 GLU B N 1
ATOM 9354 C CA . GLU F 4 123 ? 234.857 270.928 224.153 1.00 140.41 634 GLU B CA 1
ATOM 9355 C C . GLU F 4 123 ? 233.664 270.047 223.837 1.00 135.13 634 GLU B C 1
ATOM 9356 O O . GLU F 4 123 ? 232.545 270.540 223.690 1.00 135.54 634 GLU B O 1
ATOM 9362 N N . ILE F 4 124 ? 233.896 268.749 223.743 1.00 129.13 635 ILE B N 1
ATOM 9363 C CA . ILE F 4 124 ? 232.830 267.811 223.444 1.00 129.39 635 ILE B CA 1
ATOM 9364 C C . ILE F 4 124 ? 232.520 266.870 224.598 1.00 128.43 635 ILE B C 1
ATOM 9365 O O . ILE F 4 124 ? 232.025 265.759 224.378 1.00 126.24 635 ILE B O 1
ATOM 9370 N N . SER F 4 125 ? 232.775 267.300 225.832 1.00 123.80 636 SER B N 1
ATOM 9371 C CA . SER F 4 125 ? 232.548 266.431 226.977 1.00 123.87 636 SER B CA 1
ATOM 9372 C C . SER F 4 125 ? 231.101 266.039 227.148 1.00 121.29 636 SER B C 1
ATOM 9373 O O . SER F 4 125 ? 230.797 264.950 227.636 1.00 120.72 636 SER B O 1
ATOM 9376 N N . ASN F 4 126 ? 230.193 266.869 226.669 1.00 125.09 637 ASN B N 1
ATOM 9377 C CA . ASN F 4 126 ? 228.785 266.610 226.807 1.00 129.09 637 ASN B CA 1
ATOM 9378 C C . ASN F 4 126 ? 228.182 265.852 225.648 1.00 127.67 637 ASN B C 1
ATOM 9379 O O . ASN F 4 126 ? 226.962 265.689 225.584 1.00 126.55 637 ASN B O 1
ATOM 9384 N N . TYR F 4 127 ? 229.016 265.369 224.737 1.00 127.19 638 TYR B N 1
ATOM 9385 C CA . TYR F 4 127 ? 228.481 264.606 223.639 1.00 122.25 638 TYR B CA 1
ATOM 9386 C C . TYR F 4 127 ? 229.021 263.203 223.636 1.00 122.77 638 TYR B C 1
ATOM 9387 O O . TYR F 4 127 ? 228.621 262.381 222.818 1.00 116.60 638 TYR B O 1
ATOM 9396 N N . THR F 4 128 ? 229.891 262.870 224.566 1.00 120.19 639 THR B N 1
ATOM 9397 C CA . THR F 4 128 ? 230.532 261.565 224.505 1.00 116.08 639 THR B CA 1
ATOM 9398 C C . THR F 4 128 ? 229.537 260.423 224.517 1.00 111.06 639 THR B C 1
ATOM 9399 O O . THR F 4 128 ? 229.676 259.467 223.755 1.00 108.24 639 THR B O 1
ATOM 9403 N N . GLN F 4 129 ? 228.528 260.526 225.356 1.00 112.38 640 GLN B N 1
ATOM 9404 C CA . GLN F 4 129 ? 227.514 259.496 225.484 1.00 112.39 640 GLN B CA 1
ATOM 9405 C C . GLN F 4 129 ? 226.575 259.448 224.273 1.00 110.08 640 GLN B C 1
ATOM 9406 O O . GLN F 4 129 ? 225.880 258.455 224.044 1.00 111.23 640 GLN B O 1
ATOM 9412 N N . ILE F 4 130 ? 226.562 260.512 223.484 1.00 111.27 641 ILE B N 1
ATOM 9413 C CA . ILE F 4 130 ? 225.713 260.596 222.323 1.00 106.69 641 ILE B CA 1
ATOM 9414 C C . ILE F 4 130 ? 226.453 259.945 221.205 1.00 104.73 641 ILE B C 1
ATOM 9415 O O . ILE F 4 130 ? 225.893 259.138 220.466 1.00 103.69 641 ILE B O 1
ATOM 9420 N N . ILE F 4 131 ? 227.725 260.283 221.099 1.00 108.90 642 ILE B N 1
ATOM 9421 C CA . ILE F 4 131 ? 228.548 259.755 220.055 1.00 107.21 642 ILE B CA 1
ATOM 9422 C C . ILE F 4 131 ? 228.651 258.266 220.247 1.00 101.95 642 ILE B C 1
ATOM 9423 O O . ILE F 4 131 ? 228.506 257.512 219.287 1.00 100.58 642 ILE B O 1
ATOM 9428 N N . TYR F 4 132 ? 228.886 257.829 221.479 1.00 103.15 643 TYR B N 1
ATOM 9429 C CA . TYR F 4 132 ? 229.002 256.417 221.718 1.00 100.00 643 TYR B CA 1
ATOM 9430 C C . TYR F 4 132 ? 227.706 255.708 221.396 1.00 96.82 643 TYR B C 1
ATOM 9431 O O . TYR F 4 132 ? 227.739 254.640 220.778 1.00 97.57 643 TYR B O 1
ATOM 9440 N N . GLY F 4 133 ? 226.561 256.292 221.758 1.00 97.36 644 GLY B N 1
ATOM 9441 C CA . GLY F 4 133 ? 225.306 255.654 221.434 1.00 98.60 644 GLY B CA 1
ATOM 9442 C C . GLY F 4 133 ? 225.121 255.540 219.926 1.00 101.02 644 GLY B C 1
ATOM 9443 O O . GLY F 4 133 ? 224.687 254.496 219.435 1.00 103.71 644 GLY B O 1
ATOM 9444 N N . LEU F 4 134 ? 225.486 256.585 219.176 1.00 99.45 645 LEU B N 1
ATOM 9445 C CA . LEU F 4 134 ? 225.331 256.532 217.731 1.00 102.00 645 LEU B CA 1
ATOM 9446 C C . LEU F 4 134 ? 226.223 255.485 217.114 1.00 102.01 645 LEU B C 1
ATOM 9447 O O . LEU F 4 134 ? 225.810 254.790 216.179 1.00 102.16 645 LEU B O 1
ATOM 9452 N N . LEU F 4 135 ? 227.440 255.346 217.633 1.00 99.41 646 LEU B N 1
ATOM 9453 C CA . LEU F 4 135 ? 228.345 254.356 217.098 1.00 99.34 646 LEU B CA 1
ATOM 9454 C C . LEU F 4 135 ? 227.779 252.967 217.336 1.00 98.52 646 LEU B C 1
ATOM 9455 O O . LEU F 4 135 ? 227.837 252.115 216.440 1.00 99.92 646 LEU B O 1
ATOM 9460 N N . GLU F 4 136 ? 227.173 252.736 218.509 1.00 99.56 647 GLU B N 1
ATOM 9461 C CA . GLU F 4 136 ? 226.593 251.431 218.767 1.00 100.90 647 GLU B CA 1
ATOM 9462 C C . GLU F 4 136 ? 225.424 251.167 217.844 1.00 101.91 647 GLU B C 1
ATOM 9463 O O . GLU F 4 136 ? 225.319 250.073 217.299 1.00 103.10 647 GLU B O 1
ATOM 9469 N N . GLU F 4 137 ? 224.580 252.171 217.606 1.00 102.22 648 GLU B N 1
ATOM 9470 C CA . GLU F 4 137 ? 223.426 251.953 216.755 1.00 102.96 648 GLU B CA 1
ATOM 9471 C C . GLU F 4 137 ? 223.843 251.629 215.348 1.00 102.05 648 GLU B C 1
ATOM 9472 O O . GLU F 4 137 ? 223.268 250.739 214.709 1.00 101.41 648 GLU B O 1
ATOM 9478 N N . SER F 4 138 ? 224.865 252.320 214.872 1.00 99.53 649 SER B N 1
ATOM 9479 C CA . SER F 4 138 ? 225.337 252.094 213.536 1.00 103.92 649 SER B CA 1
ATOM 9480 C C . SER F 4 138 ? 225.930 250.707 213.407 1.00 104.29 649 SER B C 1
ATOM 9481 O O . SER F 4 138 ? 225.645 249.993 212.436 1.00 107.18 649 SER B O 1
ATOM 9484 N N . GLN F 4 139 ? 226.743 250.297 214.382 1.00 103.90 650 GLN B N 1
ATOM 9485 C CA . GLN F 4 139 ? 227.336 248.982 214.296 1.00 104.82 650 GLN B CA 1
ATOM 9486 C C . GLN F 4 139 ? 226.264 247.916 214.445 1.00 104.53 650 GLN B C 1
ATOM 9487 O O . GLN F 4 139 ? 226.385 246.844 213.853 1.00 106.86 650 GLN B O 1
ATOM 9493 N N . ASN F 4 140 ? 225.225 248.181 215.240 1.00 101.46 651 ASN B N 1
ATOM 9494 C CA . ASN F 4 140 ? 224.173 247.201 215.400 1.00 103.28 651 ASN B CA 1
ATOM 9495 C C . ASN F 4 140 ? 223.460 247.015 214.072 1.00 105.25 651 ASN B C 1
ATOM 9496 O O . ASN F 4 140 ? 223.116 245.887 213.704 1.00 110.28 651 ASN B O 1
ATOM 9501 N N . GLN F 4 141 ? 223.282 248.105 213.315 1.00 105.03 652 GLN B N 1
ATOM 9502 C CA . GLN F 4 141 ? 222.672 247.973 212.006 1.00 107.58 652 GLN B CA 1
ATOM 9503 C C . GLN F 4 141 ? 223.576 247.205 211.076 1.00 110.09 652 GLN B C 1
ATOM 9504 O O . GLN F 4 141 ? 223.097 246.396 210.276 1.00 114.16 652 GLN B O 1
ATOM 9510 N N . GLN F 4 142 ? 224.881 247.425 211.190 1.00 108.40 653 GLN B N 1
ATOM 9511 C CA . GLN F 4 142 ? 225.818 246.720 210.344 1.00 111.78 653 GLN B CA 1
ATOM 9512 C C . GLN F 4 142 ? 225.762 245.233 210.642 1.00 111.92 653 GLN B C 1
ATOM 9513 O O . GLN F 4 142 ? 225.760 244.421 209.713 1.00 118.34 653 GLN B O 1
ATOM 9519 N N . GLU F 4 143 ? 225.624 244.876 211.922 1.00 110.71 654 GLU B N 1
ATOM 9520 C CA . GLU F 4 143 ? 225.574 243.480 212.300 1.00 112.70 654 GLU B CA 1
ATOM 9521 C C . GLU F 4 143 ? 224.315 242.854 211.762 1.00 115.37 654 GLU B C 1
ATOM 9522 O O . GLU F 4 143 ? 224.354 241.753 211.196 1.00 116.63 654 GLU B O 1
ATOM 9528 N N . LYS F 4 144 ? 223.193 243.561 211.870 1.00 115.22 655 LYS B N 1
ATOM 9529 C CA . LYS F 4 144 ? 221.969 242.986 211.349 1.00 117.75 655 LYS B CA 1
ATOM 9530 C C . LYS F 4 144 ? 222.031 242.811 209.830 1.00 117.35 655 LYS B C 1
ATOM 9531 O O . LYS F 4 144 ? 221.592 241.767 209.333 1.00 120.64 655 LYS B O 1
ATOM 9537 N N . ASN F 4 145 ? 222.604 243.806 209.091 1.00 113.08 656 ASN B N 1
ATOM 9538 C CA . ASN F 4 145 ? 222.693 243.770 207.634 1.00 115.42 656 ASN B CA 1
ATOM 9539 C C . ASN F 4 145 ? 223.599 242.625 207.147 1.00 116.43 656 ASN B C 1
ATOM 9540 O O . ASN F 4 145 ? 223.249 241.958 206.169 1.00 120.05 656 ASN B O 1
ATOM 9545 N N . GLU F 4 146 ? 224.738 242.335 207.860 1.00 115.09 657 GLU B N 1
ATOM 9546 C CA . GLU F 4 146 ? 225.644 241.217 207.539 1.00 119.57 657 GLU B CA 1
ATOM 9547 C C . GLU F 4 146 ? 224.989 239.885 207.885 1.00 118.34 657 GLU B C 1
ATOM 9548 O O . GLU F 4 146 ? 225.161 238.892 207.183 1.00 123.16 657 GLU B O 1
ATOM 9554 N N . THR F 4 147 ? 224.215 239.873 208.965 1.00 114.76 658 THR B N 1
ATOM 9555 C CA . THR F 4 147 ? 223.526 238.672 209.381 1.00 116.34 658 THR B CA 1
ATOM 9556 C C . THR F 4 147 ? 222.515 238.264 208.327 1.00 118.78 658 THR B C 1
ATOM 9557 O O . THR F 4 147 ? 222.437 237.089 207.959 1.00 120.64 658 THR B O 1
ATOM 9561 N N . ASP F 4 148 ? 221.750 239.233 207.820 1.00 119.31 659 ASP B N 1
ATOM 9562 C CA . ASP F 4 148 ? 220.758 238.930 206.806 1.00 125.28 659 ASP B CA 1
ATOM 9563 C C . ASP F 4 148 ? 221.394 238.711 205.435 1.00 124.73 659 ASP B C 1
ATOM 9564 O O . ASP F 4 148 ? 221.008 237.801 204.690 1.00 122.00 659 ASP B O 1
ATOM 9569 N N . ASN F 4 149 ? 222.420 239.493 205.096 1.00 126.02 660 ASN B N 1
ATOM 9570 C CA . ASN F 4 149 ? 223.062 239.368 203.801 1.00 128.68 660 ASN B CA 1
ATOM 9571 C C . ASN F 4 149 ? 224.150 238.316 203.862 1.00 129.91 660 ASN B C 1
ATOM 9572 O O . ASN F 4 149 ? 225.346 238.608 203.772 1.00 129.94 660 ASN B O 1
ATOM 9577 N N . LEU F 4 150 ? 223.703 237.088 204.001 1.00 128.23 661 LEU B N 1
ATOM 9578 C CA . LEU F 4 150 ? 224.553 235.932 204.124 1.00 127.67 661 LEU B CA 1
ATOM 9579 C C . LEU F 4 150 ? 225.219 235.605 202.811 1.00 131.34 661 LEU B C 1
ATOM 9580 O O . LEU F 4 150 ? 224.575 235.637 201.763 1.00 136.91 661 LEU B O 1
ATOM 9585 N N . THR F 4 151 ? 226.501 235.272 202.876 1.00 124.48 662 THR B N 1
ATOM 9586 C CA . THR F 4 151 ? 227.269 234.830 201.725 1.00 123.11 662 THR B CA 1
ATOM 9587 C C . THR F 4 151 ? 227.259 233.286 201.753 1.00 119.80 662 THR B C 1
ATOM 9588 O O . THR F 4 151 ? 226.424 232.677 201.079 1.00 124.50 662 THR B O 1
ATOM 9592 N N . CYS F 4 152 ? 228.136 232.671 202.595 1.00 113.62 663 CYS B N 1
ATOM 9593 C CA . CYS F 4 152 ? 228.242 231.223 202.884 1.00 106.24 663 CYS B CA 1
ATOM 9594 C C . CYS F 4 152 ? 228.741 230.355 201.704 1.00 104.07 663 CYS B C 1
ATOM 9595 O O . CYS F 4 152 ? 228.912 230.815 200.562 1.00 109.80 663 CYS B O 1
ATOM 9598 N N . ASP F 4 153 ? 229.035 229.085 202.014 1.00 98.79 664 ASP B N 1
ATOM 9599 C CA . ASP F 4 153 ? 229.465 228.101 201.036 1.00 96.40 664 ASP B CA 1
ATOM 9600 C C . ASP F 4 153 ? 228.361 227.056 200.864 1.00 92.98 664 ASP B C 1
ATOM 9601 O O . ASP F 4 153 ? 227.359 227.278 200.171 1.00 100.57 664 ASP B O 1
ATOM 9606 N N . LEU G 3 39 ? 263.595 232.169 206.624 1.00 92.52 34 LEU E N 1
ATOM 9607 C CA . LEU G 3 39 ? 262.482 231.731 207.457 1.00 84.84 34 LEU E CA 1
ATOM 9608 C C . LEU G 3 39 ? 261.890 232.945 208.178 1.00 84.71 34 LEU E C 1
ATOM 9609 O O . LEU G 3 39 ? 262.544 233.995 208.270 1.00 87.01 34 LEU E O 1
ATOM 9614 N N . TRP G 3 40 ? 260.639 232.793 208.657 1.00 84.10 35 TRP E N 1
ATOM 9615 C CA . TRP G 3 40 ? 259.785 233.804 209.307 1.00 83.15 35 TRP E CA 1
ATOM 9616 C C . TRP G 3 40 ? 259.329 233.401 210.697 1.00 79.36 35 TRP E C 1
ATOM 9617 O O . TRP G 3 40 ? 259.258 232.217 211.015 1.00 77.37 35 TRP E O 1
ATOM 9628 N N . VAL G 3 41 ? 259.072 234.382 211.556 1.00 75.27 36 VAL E N 1
ATOM 9629 C CA . VAL G 3 41 ? 258.587 234.076 212.898 1.00 63.18 36 VAL E CA 1
ATOM 9630 C C . VAL G 3 41 ? 257.091 233.749 212.936 1.00 65.42 36 VAL E C 1
ATOM 9631 O O . VAL G 3 41 ? 256.271 234.530 212.445 1.00 72.77 36 VAL E O 1
ATOM 9635 N N . THR G 3 42 ? 256.744 232.627 213.578 1.00 67.70 37 THR E N 1
ATOM 9636 C CA . THR G 3 42 ? 255.350 232.244 213.799 1.00 70.16 37 THR E CA 1
ATOM 9637 C C . THR G 3 42 ? 255.084 232.220 215.293 1.00 65.04 37 THR E C 1
ATOM 9638 O O . THR G 3 42 ? 255.863 231.677 216.082 1.00 63.07 37 THR E O 1
ATOM 9642 N N . VAL G 3 43 ? 253.987 232.837 215.672 1.00 63.67 38 VAL E N 1
ATOM 9643 C CA . VAL G 3 43 ? 253.527 232.945 217.033 1.00 58.02 38 VAL E CA 1
ATOM 9644 C C . VAL G 3 43 ? 252.488 231.887 217.336 1.00 58.95 38 VAL E C 1
ATOM 9645 O O . VAL G 3 43 ? 251.520 231.710 216.589 1.00 60.11 38 VAL E O 1
ATOM 9649 N N . TYR G 3 44 ? 252.679 231.176 218.435 1.00 53.72 39 TYR E N 1
ATOM 9650 C CA . TYR G 3 44 ? 251.733 230.158 218.831 1.00 52.47 39 TYR E CA 1
ATOM 9651 C C . TYR G 3 44 ? 251.174 230.394 220.217 1.00 55.28 39 TYR E C 1
ATOM 9652 O O . TYR G 3 44 ? 251.898 230.788 221.140 1.00 57.65 39 TYR E O 1
ATOM 9661 N N . TYR G 3 45 ? 249.893 230.069 220.381 1.00 52.99 40 TYR E N 1
ATOM 9662 C CA . TYR G 3 45 ? 249.235 230.099 221.676 1.00 53.61 40 TYR E CA 1
ATOM 9663 C C . TYR G 3 45 ? 248.555 228.777 221.966 1.00 59.22 40 TYR E C 1
ATOM 9664 O O . TYR G 3 45 ? 247.777 228.292 221.150 1.00 61.19 40 TYR E O 1
ATOM 9673 N N . GLY G 3 46 ? 248.833 228.225 223.145 1.00 59.85 41 GLY E N 1
ATOM 9674 C CA . GLY G 3 46 ? 248.293 226.930 223.548 1.00 59.27 41 GLY E CA 1
ATOM 9675 C C . GLY G 3 46 ? 249.390 225.869 223.502 1.00 56.99 41 GLY E C 1
ATOM 9676 O O . GLY G 3 46 ? 249.121 224.674 223.419 1.00 60.08 41 GLY E O 1
ATOM 9677 N N . VAL G 3 47 ? 250.634 226.310 223.521 1.00 48.88 42 VAL E N 1
ATOM 9678 C CA . VAL G 3 47 ? 251.774 225.424 223.480 1.00 48.44 42 VAL E CA 1
ATOM 9679 C C . VAL G 3 47 ? 251.922 224.668 224.812 1.00 57.28 42 VAL E C 1
ATOM 9680 O O . VAL G 3 47 ? 252.052 225.298 225.857 1.00 59.96 42 VAL E O 1
ATOM 9684 N N . PRO G 3 48 ? 252.001 223.329 224.820 1.00 52.99 43 PRO E N 1
ATOM 9685 C CA . PRO G 3 48 ? 252.063 222.492 226.009 1.00 53.13 43 PRO E CA 1
ATOM 9686 C C . PRO G 3 48 ? 253.418 222.451 226.700 1.00 53.06 43 PRO E C 1
ATOM 9687 O O . PRO G 3 48 ? 254.064 221.408 226.736 1.00 59.70 43 PRO E O 1
ATOM 9691 N N . VAL G 3 49 ? 253.841 223.587 227.225 1.00 52.96 44 VAL E N 1
ATOM 9692 C CA . VAL G 3 49 ? 255.100 223.699 227.965 1.00 60.63 44 VAL E CA 1
ATOM 9693 C C . VAL G 3 49 ? 254.862 224.334 229.328 1.00 62.25 44 VAL E C 1
ATOM 9694 O O . VAL G 3 49 ? 253.810 224.934 229.556 1.00 62.12 44 VAL E O 1
ATOM 9698 N N . TRP G 3 50 ? 255.833 224.205 230.228 1.00 60.23 45 TRP E N 1
ATOM 9699 C CA . TRP G 3 50 ? 255.686 224.730 231.576 1.00 60.79 45 TRP E CA 1
ATOM 9700 C C . TRP G 3 50 ? 256.981 225.119 232.270 1.00 65.57 45 TRP E C 1
ATOM 9701 O O . TRP G 3 50 ? 258.081 224.821 231.798 1.00 65.89 45 TRP E O 1
ATOM 9712 N N . LYS G 3 51 ? 256.820 225.786 233.415 1.00 67.59 46 LYS E N 1
ATOM 9713 C CA . LYS G 3 51 ? 257.911 226.197 234.301 1.00 68.94 46 LYS E CA 1
ATOM 9714 C C . LYS G 3 51 ? 257.670 225.854 235.758 1.00 73.40 46 LYS E C 1
ATOM 9715 O O . LYS G 3 51 ? 256.533 225.806 236.229 1.00 69.79 46 LYS E O 1
ATOM 9721 N N . ASP G 3 52 ? 258.755 225.683 236.508 1.00 75.36 47 ASP E N 1
ATOM 9722 C CA . ASP G 3 52 ? 258.644 225.441 237.942 1.00 75.60 47 ASP E CA 1
ATOM 9723 C C . ASP G 3 52 ? 257.856 226.599 238.510 1.00 74.69 47 ASP E C 1
ATOM 9724 O O . ASP G 3 52 ? 258.157 227.752 238.189 1.00 80.13 47 ASP E O 1
ATOM 9729 N N . ALA G 3 53 ? 256.887 226.345 239.380 1.00 69.07 48 ALA E N 1
ATOM 9730 C CA . ALA G 3 53 ? 256.127 227.483 239.868 1.00 72.71 48 ALA E CA 1
ATOM 9731 C C . ALA G 3 53 ? 255.544 227.297 241.247 1.00 73.28 48 ALA E C 1
ATOM 9732 O O . ALA G 3 53 ? 255.399 226.184 241.741 1.00 77.40 48 ALA E O 1
ATOM 9734 N N . GLU G 3 54 ? 255.208 228.412 241.879 1.00 66.46 49 GLU E N 1
ATOM 9735 C CA . GLU G 3 54 ? 254.588 228.358 243.183 1.00 68.25 49 GLU E CA 1
ATOM 9736 C C . GLU G 3 54 ? 253.219 229.006 243.142 1.00 72.09 49 GLU E C 1
ATOM 9737 O O . GLU G 3 54 ? 253.034 230.047 242.513 1.00 80.45 49 GLU E O 1
ATOM 9743 N N . THR G 3 55 ? 252.269 228.378 243.811 1.00 70.35 50 THR E N 1
ATOM 9744 C CA . THR G 3 55 ? 250.909 228.877 243.950 1.00 71.82 50 THR E CA 1
ATOM 9745 C C . THR G 3 55 ? 250.239 228.261 245.135 1.00 75.63 50 THR E C 1
ATOM 9746 O O . THR G 3 55 ? 250.884 227.541 245.896 1.00 77.42 50 THR E O 1
ATOM 9750 N N . THR G 3 56 ? 248.950 228.519 245.272 1.00 74.37 51 THR E N 1
ATOM 9751 C CA . THR G 3 56 ? 248.162 227.957 246.358 1.00 76.92 51 THR E CA 1
ATOM 9752 C C . THR G 3 56 ? 247.327 226.815 245.830 1.00 78.34 51 THR E C 1
ATOM 9753 O O . THR G 3 56 ? 246.547 226.993 244.898 1.00 80.64 51 THR E O 1
ATOM 9757 N N . LEU G 3 57 ? 247.458 225.651 246.438 1.00 75.12 52 LEU E N 1
ATOM 9758 C CA . LEU G 3 57 ? 246.689 224.501 246.006 1.00 80.59 52 LEU E CA 1
ATOM 9759 C C . LEU G 3 57 ? 245.402 224.413 246.788 1.00 79.39 52 LEU E C 1
ATOM 9760 O O . LEU G 3 57 ? 245.300 224.911 247.910 1.00 75.91 52 LEU E O 1
ATOM 9765 N N . PHE G 3 58 ? 244.410 223.794 246.184 1.00 81.79 53 PHE E N 1
ATOM 9766 C CA . PHE G 3 58 ? 243.133 223.590 246.833 1.00 83.15 53 PHE E CA 1
ATOM 9767 C C . PHE G 3 58 ? 243.181 222.331 247.667 1.00 80.83 53 PHE E C 1
ATOM 9768 O O . PHE G 3 58 ? 243.726 221.324 247.206 1.00 81.44 53 PHE E O 1
ATOM 9776 N N . CYS G 3 59 ? 242.568 222.354 248.870 1.00 75.62 54 CYS E N 1
ATOM 9777 C CA . CYS G 3 59 ? 242.474 221.192 249.745 1.00 76.30 54 CYS E CA 1
ATOM 9778 C C . CYS G 3 59 ? 241.144 220.490 249.487 1.00 79.77 54 CYS E C 1
ATOM 9779 O O . CYS G 3 59 ? 240.071 221.033 249.763 1.00 86.51 54 CYS E O 1
ATOM 9782 N N . ALA G 3 60 ? 241.200 219.282 248.943 1.00 81.58 55 ALA E N 1
ATOM 9783 C CA . ALA G 3 60 ? 239.962 218.596 248.620 1.00 86.85 55 ALA E CA 1
ATOM 9784 C C . ALA G 3 60 ? 239.740 217.349 249.494 1.00 91.57 55 ALA E C 1
ATOM 9785 O O . ALA G 3 60 ? 240.661 216.556 249.750 1.00 86.43 55 ALA E O 1
ATOM 9787 N N . SER G 3 61 ? 238.458 217.142 249.856 1.00 94.53 56 SER E N 1
ATOM 9788 C CA . SER G 3 61 ? 237.896 216.024 250.611 1.00 88.95 56 SER E CA 1
ATOM 9789 C C . SER G 3 61 ? 236.401 215.964 250.278 1.00 90.86 56 SER E C 1
ATOM 9790 O O . SER G 3 61 ? 235.854 214.931 249.868 1.00 85.53 56 SER E O 1
ATOM 9793 N N . HIS G 3 71 ? 231.683 215.639 263.202 1.00 100.84 66 HIS E N 1
ATOM 9794 C CA . HIS G 3 71 ? 232.071 217.042 263.128 1.00 100.24 66 HIS E CA 1
ATOM 9795 C C . HIS G 3 71 ? 233.628 217.141 263.121 1.00 101.19 66 HIS E C 1
ATOM 9796 O O . HIS G 3 71 ? 234.256 217.548 264.116 1.00 100.00 66 HIS E O 1
ATOM 9803 N N . ASN G 3 72 ? 234.224 216.727 261.981 1.00 97.66 67 ASN E N 1
ATOM 9804 C CA . ASN G 3 72 ? 235.661 216.708 261.676 1.00 95.04 67 ASN E CA 1
ATOM 9805 C C . ASN G 3 72 ? 236.163 218.047 261.130 1.00 93.09 67 ASN E C 1
ATOM 9806 O O . ASN G 3 72 ? 235.513 218.656 260.266 1.00 94.33 67 ASN E O 1
ATOM 9811 N N . VAL G 3 73 ? 237.305 218.502 261.643 1.00 90.28 68 VAL E N 1
ATOM 9812 C CA . VAL G 3 73 ? 237.880 219.781 261.225 1.00 90.40 68 VAL E CA 1
ATOM 9813 C C . VAL G 3 73 ? 238.410 219.768 259.814 1.00 92.81 68 VAL E C 1
ATOM 9814 O O . VAL G 3 73 ? 238.351 220.784 259.120 1.00 96.28 68 VAL E O 1
ATOM 9818 N N . TRP G 3 74 ? 238.950 218.640 259.384 1.00 89.99 69 TRP E N 1
ATOM 9819 C CA . TRP G 3 74 ? 239.550 218.565 258.084 1.00 89.84 69 TRP E CA 1
ATOM 9820 C C . TRP G 3 74 ? 238.456 218.566 257.076 1.00 88.88 69 TRP E C 1
ATOM 9821 O O . TRP G 3 74 ? 238.558 219.199 256.030 1.00 94.23 69 TRP E O 1
ATOM 9832 N N . ALA G 3 75 ? 237.385 217.853 257.406 1.00 92.19 70 ALA E N 1
ATOM 9833 C CA . ALA G 3 75 ? 236.250 217.756 256.505 1.00 93.87 70 ALA E CA 1
ATOM 9834 C C . ALA G 3 75 ? 235.534 219.095 256.370 1.00 94.02 70 ALA E C 1
ATOM 9835 O O . ALA G 3 75 ? 235.039 219.437 255.296 1.00 95.41 70 ALA E O 1
ATOM 9837 N N . THR G 3 76 ? 235.469 219.836 257.478 1.00 93.77 71 THR E N 1
ATOM 9838 C CA . THR G 3 76 ? 234.821 221.133 257.514 1.00 94.95 71 THR E CA 1
ATOM 9839 C C . THR G 3 76 ? 235.613 222.167 256.740 1.00 94.80 71 THR E C 1
ATOM 9840 O O . THR G 3 76 ? 235.048 222.966 255.992 1.00 96.52 71 THR E O 1
ATOM 9844 N N . HIS G 3 77 ? 236.924 222.178 256.951 1.00 93.86 72 HIS E N 1
ATOM 9845 C CA . HIS G 3 77 ? 237.822 223.110 256.288 1.00 96.49 72 HIS E CA 1
ATOM 9846 C C . HIS G 3 77 ? 237.966 222.816 254.785 1.00 99.48 72 HIS E C 1
ATOM 9847 O O . HIS G 3 77 ? 237.736 223.687 253.937 1.00 104.46 72 HIS E O 1
ATOM 9854 N N . CYS G 3 78 ? 238.268 221.543 254.426 1.00 94.62 73 CYS E N 1
ATOM 9855 C CA . CYS G 3 78 ? 238.499 221.072 253.065 1.00 93.69 73 CYS E CA 1
ATOM 9856 C C . CYS G 3 78 ? 237.133 220.614 252.571 1.00 95.37 73 CYS E C 1
ATOM 9857 O O . CYS G 3 78 ? 236.874 219.443 252.277 1.00 93.99 73 CYS E O 1
ATOM 9860 N N . CYS G 3 79 ? 236.259 221.604 252.461 1.00 96.85 74 CYS E N 1
ATOM 9861 C CA . CYS G 3 79 ? 234.860 221.440 252.104 1.00 100.92 74 CYS E CA 1
ATOM 9862 C C . CYS G 3 79 ? 234.673 221.126 250.633 1.00 101.26 74 CYS E C 1
ATOM 9863 O O . CYS G 3 79 ? 233.593 220.730 250.199 1.00 101.67 74 CYS E O 1
ATOM 9866 N N . VAL G 3 80 ? 235.728 221.340 249.873 1.00 96.39 75 VAL E N 1
ATOM 9867 C CA . VAL G 3 80 ? 235.764 221.110 248.452 1.00 95.42 75 VAL E CA 1
ATOM 9868 C C . VAL G 3 80 ? 235.805 219.604 248.187 1.00 94.08 75 VAL E C 1
ATOM 9869 O O . VAL G 3 80 ? 236.713 218.943 248.678 1.00 94.72 75 VAL E O 1
ATOM 9873 N N . PRO G 3 81 ? 234.880 219.031 247.407 1.00 93.53 76 PRO E N 1
ATOM 9874 C CA . PRO G 3 81 ? 234.820 217.622 247.057 1.00 96.58 76 PRO E CA 1
ATOM 9875 C C . PRO G 3 81 ? 236.035 217.194 246.272 1.00 98.12 76 PRO E C 1
ATOM 9876 O O . PRO G 3 81 ? 236.630 218.004 245.564 1.00 98.73 76 PRO E O 1
ATOM 9880 N N . THR G 3 82 ? 236.395 215.929 246.375 1.00 101.29 77 THR E N 1
ATOM 9881 C CA . THR G 3 82 ? 237.479 215.407 245.573 1.00 108.55 77 THR E CA 1
ATOM 9882 C C . THR G 3 82 ? 236.941 215.063 244.218 1.00 107.95 77 THR E C 1
ATOM 9883 O O . THR G 3 82 ? 235.730 214.968 244.022 1.00 106.26 77 THR E O 1
ATOM 9887 N N . ASP G 3 83 ? 237.841 214.838 243.288 1.00 111.82 78 ASP E N 1
ATOM 9888 C CA . ASP G 3 83 ? 237.463 214.407 241.965 1.00 118.50 78 ASP E CA 1
ATOM 9889 C C . ASP G 3 83 ? 236.918 212.984 242.108 1.00 120.20 78 ASP E C 1
ATOM 9890 O O . ASP G 3 83 ? 237.613 212.153 242.695 1.00 118.39 78 ASP E O 1
ATOM 9895 N N . PRO G 3 84 ? 235.645 212.699 241.757 1.00 119.76 79 PRO E N 1
ATOM 9896 C CA . PRO G 3 84 ? 235.004 211.400 241.894 1.00 123.65 79 PRO E CA 1
ATOM 9897 C C . PRO G 3 84 ? 235.639 210.344 240.993 1.00 121.20 79 PRO E C 1
ATOM 9898 O O . PRO G 3 84 ? 235.429 209.147 241.187 1.00 115.52 79 PRO E O 1
ATOM 9902 N N . ASN G 3 85 ? 236.391 210.788 239.992 1.00 120.95 80 ASN E N 1
ATOM 9903 C CA . ASN G 3 85 ? 237.055 209.886 239.076 1.00 120.13 80 ASN E CA 1
ATOM 9904 C C . ASN G 3 85 ? 238.320 210.560 238.579 1.00 118.82 80 ASN E C 1
ATOM 9905 O O . ASN G 3 85 ? 238.349 211.047 237.447 1.00 117.27 80 ASN E O 1
ATOM 9910 N N . PRO G 3 86 ? 239.382 210.612 239.397 1.00 116.54 81 PRO E N 1
ATOM 9911 C CA . PRO G 3 86 ? 240.604 211.332 239.129 1.00 112.31 81 PRO E CA 1
ATOM 9912 C C . PRO G 3 86 ? 241.207 210.848 237.846 1.00 109.23 81 PRO E C 1
ATOM 9913 O O . PRO G 3 86 ? 241.231 209.643 237.600 1.00 108.55 81 PRO E O 1
ATOM 9917 N N . GLN G 3 87 ? 241.716 211.762 237.046 1.00 101.56 82 GLN E N 1
ATOM 9918 C CA . GLN G 3 87 ? 242.349 211.362 235.810 1.00 91.25 82 GLN E CA 1
ATOM 9919 C C . GLN G 3 87 ? 243.830 211.534 235.900 1.00 83.75 82 GLN E C 1
ATOM 9920 O O . GLN G 3 87 ? 244.321 212.373 236.660 1.00 85.86 82 GLN E O 1
ATOM 9926 N N . GLU G 3 88 ? 244.534 210.759 235.104 1.00 76.65 83 GLU E N 1
ATOM 9927 C CA . GLU G 3 88 ? 245.968 210.859 235.015 1.00 76.81 83 GLU E CA 1
ATOM 9928 C C . GLU G 3 88 ? 246.409 210.681 233.592 1.00 77.95 83 GLU E C 1
ATOM 9929 O O . GLU G 3 88 ? 246.049 209.700 232.941 1.00 83.78 83 GLU E O 1
ATOM 9935 N N . ILE G 3 89 ? 247.208 211.615 233.116 1.00 71.96 84 ILE E N 1
ATOM 9936 C CA . ILE G 3 89 ? 247.680 211.544 231.753 1.00 67.60 84 ILE E CA 1
ATOM 9937 C C . ILE G 3 89 ? 249.154 211.259 231.673 1.00 69.90 84 ILE E C 1
ATOM 9938 O O . ILE G 3 89 ? 249.993 212.064 232.069 1.00 69.27 84 ILE E O 1
ATOM 9943 N N . VAL G 3 90 ? 249.500 210.129 231.110 1.00 66.56 85 VAL E N 1
ATOM 9944 C CA . VAL G 3 90 ? 250.901 209.779 231.027 1.00 66.07 85 VAL E CA 1
ATOM 9945 C C . VAL G 3 90 ? 251.539 210.630 229.972 1.00 66.86 85 VAL E C 1
ATOM 9946 O O . VAL G 3 90 ? 250.976 210.779 228.889 1.00 74.75 85 VAL E O 1
ATOM 9950 N N . LEU G 3 91 ? 252.688 211.210 230.269 1.00 63.34 86 LEU E N 1
ATOM 9951 C CA . LEU G 3 91 ? 253.308 212.021 229.269 1.00 67.32 86 LEU E CA 1
ATOM 9952 C C . LEU G 3 91 ? 254.367 211.192 228.575 1.00 73.46 86 LEU E C 1
ATOM 9953 O O . LEU G 3 91 ? 255.404 210.851 229.144 1.00 74.30 86 LEU E O 1
ATOM 9958 N N . GLU G 3 92 ? 254.112 210.845 227.339 1.00 74.66 87 GLU E N 1
ATOM 9959 C CA . GLU G 3 92 ? 255.059 210.001 226.647 1.00 79.63 87 GLU E CA 1
ATOM 9960 C C . GLU G 3 92 ? 256.249 210.866 226.261 1.00 76.93 87 GLU E C 1
ATOM 9961 O O . GLU G 3 92 ? 256.055 212.036 225.934 1.00 78.50 87 GLU E O 1
ATOM 9967 N N . ASN G 3 93 ? 257.475 210.297 226.308 1.00 71.65 88 ASN E N 1
ATOM 9968 C CA . ASN G 3 93 ? 258.752 210.936 225.940 1.00 75.11 88 ASN E CA 1
ATOM 9969 C C . ASN G 3 93 ? 259.020 212.252 226.727 1.00 75.49 88 ASN E C 1
ATOM 9970 O O . ASN G 3 93 ? 259.598 213.202 226.189 1.00 81.65 88 ASN E O 1
ATOM 9975 N N . VAL G 3 94 ? 258.658 212.295 228.034 1.00 65.28 89 VAL E N 1
ATOM 9976 C CA . VAL G 3 94 ? 258.856 213.438 228.939 1.00 60.39 89 VAL E CA 1
ATOM 9977 C C . VAL G 3 94 ? 259.659 213.060 230.140 1.00 71.58 89 VAL E C 1
ATOM 9978 O O . VAL G 3 94 ? 259.393 212.061 230.803 1.00 74.34 89 VAL E O 1
ATOM 9982 N N . THR G 3 95 ? 260.643 213.884 230.431 1.00 74.48 90 THR E N 1
ATOM 9983 C CA . THR G 3 95 ? 261.450 213.687 231.603 1.00 76.50 90 THR E CA 1
ATOM 9984 C C . THR G 3 95 ? 261.278 214.945 232.423 1.00 71.21 90 THR E C 1
ATOM 9985 O O . THR G 3 95 ? 260.972 216.005 231.870 1.00 75.97 90 THR E O 1
ATOM 9989 N N . GLU G 3 96 ? 261.496 214.843 233.724 1.00 68.66 91 GLU E N 1
ATOM 9990 C CA . GLU G 3 96 ? 261.383 216.006 234.606 1.00 68.04 91 GLU E CA 1
ATOM 9991 C C . GLU G 3 96 ? 262.262 215.864 235.836 1.00 73.90 91 GLU E C 1
ATOM 9992 O O . GLU G 3 96 ? 262.569 214.750 236.251 1.00 72.82 91 GLU E O 1
ATOM 9998 N N . ASN G 3 97 ? 262.665 216.996 236.415 1.00 72.98 92 ASN E N 1
ATOM 9999 C CA . ASN G 3 97 ? 263.488 217.031 237.628 1.00 72.87 92 ASN E CA 1
ATOM 10000 C C . ASN G 3 97 ? 262.712 217.305 238.894 1.00 72.33 92 ASN E C 1
ATOM 10001 O O . ASN G 3 97 ? 262.129 218.378 239.080 1.00 78.05 92 ASN E O 1
ATOM 10006 N N . PHE G 3 98 ? 262.726 216.327 239.772 1.00 66.31 93 PHE E N 1
ATOM 10007 C CA . PHE G 3 98 ? 261.992 216.386 241.017 1.00 60.03 93 PHE E CA 1
ATOM 10008 C C . PHE G 3 98 ? 262.956 216.518 242.192 1.00 68.22 93 PHE E C 1
ATOM 10009 O O . PHE G 3 98 ? 264.112 216.079 242.118 1.00 72.53 93 PHE E O 1
ATOM 10017 N N . ASN G 3 99 ? 262.501 217.163 243.263 1.00 69.50 94 ASN E N 1
ATOM 10018 C CA . ASN G 3 99 ? 263.319 217.291 244.461 1.00 72.35 94 ASN E CA 1
ATOM 10019 C C . ASN G 3 99 ? 262.448 217.365 245.702 1.00 74.15 94 ASN E C 1
ATOM 10020 O O . ASN G 3 99 ? 261.860 218.405 246.003 1.00 75.47 94 ASN E O 1
ATOM 10025 N N . MET G 3 100 ? 262.380 216.276 246.441 1.00 72.88 95 MET E N 1
ATOM 10026 C CA . MET G 3 100 ? 261.506 216.170 247.599 1.00 71.84 95 MET E CA 1
ATOM 10027 C C . MET G 3 100 ? 261.899 217.070 248.753 1.00 73.35 95 MET E C 1
ATOM 10028 O O . MET G 3 100 ? 261.153 217.200 249.729 1.00 74.11 95 MET E O 1
ATOM 10033 N N . TRP G 3 101 ? 263.102 217.610 248.706 1.00 71.73 96 TRP E N 1
ATOM 10034 C CA . TRP G 3 101 ? 263.583 218.431 249.781 1.00 74.84 96 TRP E CA 1
ATOM 10035 C C . TRP G 3 101 ? 263.298 219.896 249.495 1.00 79.04 96 TRP E C 1
ATOM 10036 O O . TRP G 3 101 ? 263.568 220.753 250.336 1.00 83.94 96 TRP E O 1
ATOM 10047 N N . LYS G 3 102 ? 262.808 220.204 248.285 1.00 79.40 97 LYS E N 1
ATOM 10048 C CA . LYS G 3 102 ? 262.610 221.593 247.889 1.00 80.17 97 LYS E CA 1
ATOM 10049 C C . LYS G 3 102 ? 261.363 221.874 247.035 1.00 82.00 97 LYS E C 1
ATOM 10050 O O . LYS G 3 102 ? 261.368 222.837 246.273 1.00 82.37 97 LYS E O 1
ATOM 10056 N N . ASN G 3 103 ? 260.298 221.071 247.122 1.00 80.26 98 ASN E N 1
ATOM 10057 C CA . ASN G 3 103 ? 259.160 221.319 246.220 1.00 81.25 98 ASN E CA 1
ATOM 10058 C C . ASN G 3 103 ? 258.056 222.256 246.715 1.00 77.14 98 ASN E C 1
ATOM 10059 O O . ASN G 3 103 ? 257.080 222.490 246.003 1.00 77.88 98 ASN E O 1
ATOM 10064 N N . ASN G 3 104 ? 258.187 222.768 247.923 1.00 75.71 99 ASN E N 1
ATOM 10065 C CA . ASN G 3 104 ? 257.245 223.701 248.538 1.00 76.59 99 ASN E CA 1
ATOM 10066 C C . ASN G 3 104 ? 255.831 223.169 248.742 1.00 74.44 99 ASN E C 1
ATOM 10067 O O . ASN G 3 104 ? 254.952 223.913 249.184 1.00 76.07 99 ASN E O 1
ATOM 10072 N N . MET G 3 105 ? 255.589 221.884 248.512 1.00 71.15 100 MET E N 1
ATOM 10073 C CA . MET G 3 105 ? 254.245 221.395 248.734 1.00 71.24 100 MET E CA 1
ATOM 10074 C C . MET G 3 105 ? 254.124 221.067 250.193 1.00 70.38 100 MET E C 1
ATOM 10075 O O . MET G 3 105 ? 253.054 221.191 250.791 1.00 72.33 100 MET E O 1
ATOM 10080 N N . VAL G 3 106 ? 255.248 220.679 250.767 1.00 66.56 101 VAL E N 1
ATOM 10081 C CA . VAL G 3 106 ? 255.327 220.335 252.157 1.00 67.15 101 VAL E CA 1
ATOM 10082 C C . VAL G 3 106 ? 255.207 221.590 252.981 1.00 71.86 101 VAL E C 1
ATOM 10083 O O . VAL G 3 106 ? 254.505 221.614 253.991 1.00 75.62 101 VAL E O 1
ATOM 10087 N N . GLU G 3 107 ? 255.899 222.632 252.568 1.00 70.79 102 GLU E N 1
ATOM 10088 C CA . GLU G 3 107 ? 255.829 223.888 253.267 1.00 72.06 102 GLU E CA 1
ATOM 10089 C C . GLU G 3 107 ? 254.443 224.479 253.184 1.00 70.35 102 GLU E C 1
ATOM 10090 O O . GLU G 3 107 ? 253.930 224.992 254.183 1.00 70.88 102 GLU E O 1
ATOM 10096 N N . GLN G 3 108 ? 253.803 224.385 252.025 1.00 69.29 103 GLN E N 1
ATOM 10097 C CA . GLN G 3 108 ? 252.473 224.922 251.954 1.00 70.39 103 GLN E CA 1
ATOM 10098 C C . GLN G 3 108 ? 251.504 224.148 252.804 1.00 69.67 103 GLN E C 1
ATOM 10099 O O . GLN G 3 108 ? 250.658 224.755 253.472 1.00 72.69 103 GLN E O 1
ATOM 10105 N N . MET G 3 109 ? 251.601 222.811 252.834 1.00 67.11 104 MET E N 1
ATOM 10106 C CA . MET G 3 109 ? 250.607 222.171 253.655 1.00 73.58 104 MET E CA 1
ATOM 10107 C C . MET G 3 109 ? 250.944 222.452 255.092 1.00 71.70 104 MET E C 1
ATOM 10108 O O . MET G 3 109 ? 250.044 222.646 255.891 1.00 72.66 104 MET E O 1
ATOM 10113 N N . HIS G 3 110 ? 252.217 222.632 255.432 1.00 69.12 105 HIS E N 1
ATOM 10114 C CA . HIS G 3 110 ? 252.531 222.912 256.810 1.00 69.39 105 HIS E CA 1
ATOM 10115 C C . HIS G 3 110 ? 251.742 224.116 257.239 1.00 71.45 105 HIS E C 1
ATOM 10116 O O . HIS G 3 110 ? 251.018 224.076 258.234 1.00 75.04 105 HIS E O 1
ATOM 10123 N N . GLU G 3 111 ? 251.788 225.188 256.457 1.00 71.64 106 GLU E N 1
ATOM 10124 C CA . GLU G 3 111 ? 251.080 226.371 256.906 1.00 75.57 106 GLU E CA 1
ATOM 10125 C C . GLU G 3 111 ? 249.594 226.107 257.088 1.00 76.18 106 GLU E C 1
ATOM 10126 O O . GLU G 3 111 ? 249.013 226.547 258.086 1.00 76.99 106 GLU E O 1
ATOM 10132 N N . ASP G 3 112 ? 248.985 225.335 256.192 1.00 74.08 107 ASP E N 1
ATOM 10133 C CA . ASP G 3 112 ? 247.566 225.034 256.339 1.00 76.95 107 ASP E CA 1
ATOM 10134 C C . ASP G 3 112 ? 247.268 224.092 257.502 1.00 75.56 107 ASP E C 1
ATOM 10135 O O . ASP G 3 112 ? 246.197 224.175 258.114 1.00 78.20 107 ASP E O 1
ATOM 10140 N N . ILE G 3 113 ? 248.189 223.195 257.824 1.00 71.57 108 ILE E N 1
ATOM 10141 C CA . ILE G 3 113 ? 247.981 222.285 258.929 1.00 67.61 108 ILE E CA 1
ATOM 10142 C C . ILE G 3 113 ? 247.967 223.101 260.203 1.00 76.11 108 ILE E C 1
ATOM 10143 O O . ILE G 3 113 ? 247.106 222.895 261.066 1.00 79.36 108 ILE E O 1
ATOM 10148 N N . ILE G 3 114 ? 248.904 224.043 260.311 1.00 74.84 109 ILE E N 1
ATOM 10149 C CA . ILE G 3 114 ? 249.006 224.873 261.497 1.00 76.86 109 ILE E CA 1
ATOM 10150 C C . ILE G 3 114 ? 247.807 225.776 261.604 1.00 77.75 109 ILE E C 1
ATOM 10151 O O . ILE G 3 114 ? 247.231 225.922 262.689 1.00 82.28 109 ILE E O 1
ATOM 10156 N N . SER G 3 115 ? 247.425 226.381 260.487 1.00 74.08 110 SER E N 1
ATOM 10157 C CA . SER G 3 115 ? 246.307 227.284 260.468 1.00 75.99 110 SER E CA 1
ATOM 10158 C C . SER G 3 115 ? 245.035 226.592 260.875 1.00 77.75 110 SER E C 1
ATOM 10159 O O . SER G 3 115 ? 244.293 227.117 261.705 1.00 80.24 110 SER E O 1
ATOM 10162 N N . LEU G 3 116 ? 244.764 225.399 260.348 1.00 75.83 111 LEU E N 1
ATOM 10163 C CA . LEU G 3 116 ? 243.539 224.749 260.747 1.00 79.60 111 LEU E CA 1
ATOM 10164 C C . LEU G 3 116 ? 243.580 224.339 262.189 1.00 82.93 111 LEU E C 1
ATOM 10165 O O . LEU G 3 116 ? 242.587 224.493 262.905 1.00 86.83 111 LEU E O 1
ATOM 10170 N N . TRP G 3 117 ? 244.704 223.801 262.639 1.00 82.57 112 TRP E N 1
ATOM 10171 C CA . TRP G 3 117 ? 244.809 223.386 264.014 1.00 83.13 112 TRP E CA 1
ATOM 10172 C C . TRP G 3 117 ? 244.474 224.543 264.925 1.00 85.96 112 TRP E C 1
ATOM 10173 O O . TRP G 3 117 ? 243.613 224.435 265.804 1.00 91.41 112 TRP E O 1
ATOM 10184 N N . ASP G 3 118 ? 245.103 225.682 264.677 1.00 83.77 113 ASP E N 1
ATOM 10185 C CA . ASP G 3 118 ? 244.898 226.803 265.550 1.00 87.13 113 ASP E CA 1
ATOM 10186 C C . ASP G 3 118 ? 243.502 227.373 265.400 1.00 87.92 113 ASP E C 1
ATOM 10187 O O . ASP G 3 118 ? 242.838 227.647 266.400 1.00 91.54 113 ASP E O 1
ATOM 10192 N N . GLN G 3 119 ? 242.999 227.471 264.175 1.00 86.88 114 GLN E N 1
ATOM 10193 C CA . GLN G 3 119 ? 241.695 228.067 263.973 1.00 90.53 114 GLN E CA 1
ATOM 10194 C C . GLN G 3 119 ? 240.602 227.227 264.598 1.00 90.54 114 GLN E C 1
ATOM 10195 O O . GLN G 3 119 ? 239.620 227.761 265.114 1.00 92.43 114 GLN E O 1
ATOM 10201 N N . SER G 3 120 ? 240.779 225.913 264.577 1.00 88.17 115 SER E N 1
ATOM 10202 C CA . SER G 3 120 ? 239.814 224.985 265.136 1.00 88.47 115 SER E CA 1
ATOM 10203 C C . SER G 3 120 ? 239.746 225.139 266.644 1.00 88.30 115 SER E C 1
ATOM 10204 O O . SER G 3 120 ? 238.682 225.003 267.244 1.00 91.52 115 SER E O 1
ATOM 10207 N N . LEU G 3 121 ? 240.884 225.434 267.263 1.00 87.34 116 LEU E N 1
ATOM 10208 C CA . LEU G 3 121 ? 240.946 225.591 268.703 1.00 85.39 116 LEU E CA 1
ATOM 10209 C C . LEU G 3 121 ? 240.553 226.976 269.186 1.00 88.82 116 LEU E C 1
ATOM 10210 O O . LEU G 3 121 ? 240.215 227.141 270.352 1.00 89.06 116 LEU E O 1
ATOM 10215 N N . LYS G 3 122 ? 240.626 227.996 268.336 1.00 89.20 117 LYS E N 1
ATOM 10216 C CA . LYS G 3 122 ? 240.268 229.330 268.797 1.00 90.32 117 LYS E CA 1
ATOM 10217 C C . LYS G 3 122 ? 238.875 229.440 269.454 1.00 91.54 117 LYS E C 1
ATOM 10218 O O . LYS G 3 122 ? 238.794 229.919 270.590 1.00 92.75 117 LYS E O 1
ATOM 10224 N N . PRO G 3 123 ? 237.748 229.015 268.833 1.00 91.66 118 PRO E N 1
ATOM 10225 C CA . PRO G 3 123 ? 236.407 229.135 269.406 1.00 91.25 118 PRO E CA 1
ATOM 10226 C C . PRO G 3 123 ? 236.079 228.039 270.423 1.00 88.35 118 PRO E C 1
ATOM 10227 O O . PRO G 3 123 ? 235.116 227.298 270.214 1.00 84.33 118 PRO E O 1
ATOM 10231 N N . CYS G 3 124 ? 236.868 227.966 271.512 1.00 85.66 119 CYS E N 1
ATOM 10232 C CA . CYS G 3 124 ? 236.803 226.952 272.565 1.00 82.06 119 CYS E CA 1
ATOM 10233 C C . CYS G 3 124 ? 237.123 227.569 273.924 1.00 80.67 119 CYS E C 1
ATOM 10234 O O . CYS G 3 124 ? 237.424 228.761 274.038 1.00 80.34 119 CYS E O 1
ATOM 10237 N N . VAL G 3 125 ? 236.997 226.759 274.963 1.00 77.73 120 VAL E N 1
ATOM 10238 C CA . VAL G 3 125 ? 237.210 227.186 276.336 1.00 75.18 120 VAL E CA 1
ATOM 10239 C C . VAL G 3 125 ? 238.647 227.497 276.689 1.00 78.35 120 VAL E C 1
ATOM 10240 O O . VAL G 3 125 ? 239.544 226.687 276.476 1.00 78.65 120 VAL E O 1
ATOM 10244 N N . LYS G 3 126 ? 238.862 228.662 277.283 1.00 77.77 121 LYS E N 1
ATOM 10245 C CA . LYS G 3 126 ? 240.202 229.029 277.699 1.00 79.33 121 LYS E CA 1
ATOM 10246 C C . LYS G 3 126 ? 240.375 228.523 279.107 1.00 76.08 121 LYS E C 1
ATOM 10247 O O . LYS G 3 126 ? 239.440 228.591 279.898 1.00 78.24 121 LYS E O 1
ATOM 10253 N N . LEU G 3 127 ? 241.575 228.103 279.465 1.00 73.70 122 LEU E N 1
ATOM 10254 C CA . LEU G 3 127 ? 241.815 227.649 280.815 1.00 73.28 122 LEU E CA 1
ATOM 10255 C C . LEU G 3 127 ? 242.576 228.652 281.640 1.00 75.59 122 LEU E C 1
ATOM 10256 O O . LEU G 3 127 ? 243.087 228.339 282.703 1.00 77.22 122 LEU E O 1
ATOM 10261 N N . THR G 3 128 ? 242.629 229.879 281.177 1.00 72.03 123 THR E N 1
ATOM 10262 C CA . THR G 3 128 ? 243.291 230.944 281.893 1.00 74.52 123 THR E CA 1
ATOM 10263 C C . THR G 3 128 ? 242.969 230.943 283.415 1.00 78.34 123 THR E C 1
ATOM 10264 O O . THR G 3 128 ? 243.904 230.979 284.220 1.00 80.11 123 THR E O 1
ATOM 10268 N N . PRO G 3 129 ? 241.690 230.864 283.883 1.00 78.26 124 PRO E N 1
ATOM 10269 C CA . PRO G 3 129 ? 241.308 230.879 285.288 1.00 80.19 124 PRO E CA 1
ATOM 10270 C C . PRO G 3 129 ? 241.812 229.684 286.080 1.00 80.31 124 PRO E C 1
ATOM 10271 O O . PRO G 3 129 ? 241.647 229.647 287.296 1.00 86.07 124 PRO E O 1
ATOM 10275 N N . LEU G 3 130 ? 242.375 228.683 285.413 1.00 77.38 125 LEU E N 1
ATOM 10276 C CA . LEU G 3 130 ? 242.907 227.527 286.119 1.00 80.84 125 LEU E CA 1
ATOM 10277 C C . LEU G 3 130 ? 244.342 227.708 286.623 1.00 82.28 125 LEU E C 1
ATOM 10278 O O . LEU G 3 130 ? 244.849 226.821 287.321 1.00 87.65 125 LEU E O 1
ATOM 10283 N N . CYS G 3 131 ? 245.014 228.842 286.305 1.00 77.03 126 CYS E N 1
ATOM 10284 C CA . CYS G 3 131 ? 246.377 229.121 286.734 1.00 80.54 126 CYS E CA 1
ATOM 10285 C C . CYS G 3 131 ? 246.362 229.562 288.197 1.00 86.98 126 CYS E C 1
ATOM 10286 O O . CYS G 3 131 ? 246.578 230.722 288.542 1.00 96.78 126 CYS E O 1
ATOM 10289 N N . VAL G 3 132 ? 246.107 228.586 289.048 1.00 80.68 127 VAL E N 1
ATOM 10290 C CA . VAL G 3 132 ? 245.987 228.765 290.480 1.00 89.77 127 VAL E CA 1
ATOM 10291 C C . VAL G 3 132 ? 246.908 227.792 291.178 1.00 89.32 127 VAL E C 1
ATOM 10292 O O . VAL G 3 132 ? 247.353 226.820 290.574 1.00 90.70 127 VAL E O 1
ATOM 10296 N N . THR G 3 133 ? 247.183 228.030 292.449 1.00 86.35 128 THR E N 1
ATOM 10297 C CA . THR G 3 133 ? 248.001 227.092 293.199 1.00 91.77 128 THR E CA 1
ATOM 10298 C C . THR G 3 133 ? 247.247 225.776 293.315 1.00 93.75 128 THR E C 1
ATOM 10299 O O . THR G 3 133 ? 246.054 225.771 293.619 1.00 98.10 128 THR E O 1
ATOM 10303 N N . LEU G 3 134 ? 247.937 224.674 293.064 1.00 89.74 129 LEU E N 1
ATOM 10304 C CA . LEU G 3 134 ? 247.384 223.336 293.205 1.00 93.48 129 LEU E CA 1
ATOM 10305 C C . LEU G 3 134 ? 248.074 222.621 294.391 1.00 97.09 129 LEU E C 1
ATOM 10306 O O . LEU G 3 134 ? 249.269 222.864 294.611 1.00 97.38 129 LEU E O 1
ATOM 10311 N N . ASN G 3 135 ? 247.359 221.712 295.129 1.00 100.32 130 ASN E N 1
ATOM 10312 C CA . ASN G 3 135 ? 247.958 220.899 296.219 1.00 106.97 130 ASN E CA 1
ATOM 10313 C C . ASN G 3 135 ? 248.735 219.652 295.705 1.00 108.22 130 ASN E C 1
ATOM 10314 O O . ASN G 3 135 ? 249.801 219.317 296.223 1.00 109.70 130 ASN E O 1
ATOM 10319 N N . CYS G 3 136 ? 248.190 218.959 294.684 1.00 105.72 131 CYS E N 1
ATOM 10320 C CA . CYS G 3 136 ? 248.697 217.777 293.961 1.00 106.89 131 CYS E CA 1
ATOM 10321 C C . CYS G 3 136 ? 249.306 216.669 294.848 1.00 108.39 131 CYS E C 1
ATOM 10322 O O . CYS G 3 136 ? 250.497 216.347 294.763 1.00 112.50 131 CYS E O 1
ATOM 10325 N N . THR G 3 137 ? 248.473 216.046 295.672 1.00 106.11 132 THR E N 1
ATOM 10326 C CA . THR G 3 137 ? 248.890 214.961 296.564 1.00 103.62 132 THR E CA 1
ATOM 10327 C C . THR G 3 137 ? 248.822 213.623 295.788 1.00 102.75 132 THR E C 1
ATOM 10328 O O . THR G 3 137 ? 248.306 213.606 294.675 1.00 102.38 132 THR E O 1
ATOM 10332 N N . ASN G 3 138 ? 249.330 212.486 296.336 1.00 99.84 133 ASN E N 1
ATOM 10333 C CA . ASN G 3 138 ? 249.324 211.190 295.623 1.00 101.88 133 ASN E CA 1
ATOM 10334 C C . ASN G 3 138 ? 247.889 210.638 295.462 1.00 108.51 133 ASN E C 1
ATOM 10335 O O . ASN G 3 138 ? 247.206 210.382 296.459 1.00 111.38 133 ASN E O 1
ATOM 10340 N N . ALA G 3 139 ? 247.415 210.483 294.186 1.00 111.64 134 ALA E N 1
ATOM 10341 C CA . ALA G 3 139 ? 246.060 210.002 293.830 1.00 113.75 134 ALA E CA 1
ATOM 10342 C C . ALA G 3 139 ? 245.961 208.479 293.921 1.00 116.52 134 ALA E C 1
ATOM 10343 O O . ALA G 3 139 ? 246.903 207.784 293.552 1.00 114.84 134 ALA E O 1
ATOM 10345 N N . THR G 3 140 ? 244.810 207.950 294.341 1.00 115.85 135 THR E N 1
ATOM 10346 C CA . THR G 3 140 ? 244.660 206.491 294.377 1.00 121.13 135 THR E CA 1
ATOM 10347 C C . THR G 3 140 ? 243.543 205.978 293.482 1.00 124.13 135 THR E C 1
ATOM 10348 O O . THR G 3 140 ? 242.366 206.236 293.750 1.00 121.60 135 THR E O 1
ATOM 10352 N N . ALA G 3 141 ? 243.917 205.161 292.488 1.00 124.79 136 ALA E N 1
ATOM 10353 C CA . ALA G 3 141 ? 242.960 204.562 291.546 1.00 121.15 136 ALA E CA 1
ATOM 10354 C C . ALA G 3 141 ? 242.211 203.405 292.181 1.00 123.34 136 ALA E C 1
ATOM 10355 O O . ALA G 3 141 ? 241.015 203.202 291.964 1.00 117.95 136 ALA E O 1
ATOM 10357 N N . SER G 3 142 ? 242.954 202.619 292.936 1.00 125.49 137 SER E N 1
ATOM 10358 C CA . SER G 3 142 ? 242.443 201.458 293.625 1.00 126.45 137 SER E CA 1
ATOM 10359 C C . SER G 3 142 ? 243.460 201.025 294.645 1.00 128.98 137 SER E C 1
ATOM 10360 O O . SER G 3 142 ? 244.655 201.031 294.357 1.00 127.51 137 SER E O 1
ATOM 10363 N N . ASN G 3 143 ? 243.020 200.608 295.816 1.00 132.71 138 ASN E N 1
ATOM 10364 C CA . ASN G 3 143 ? 243.952 200.114 296.817 1.00 133.85 138 ASN E CA 1
ATOM 10365 C C . ASN G 3 143 ? 245.076 201.110 297.131 1.00 129.34 138 ASN E C 1
ATOM 10366 O O . ASN G 3 143 ? 244.827 202.126 297.779 1.00 126.25 138 ASN E O 1
ATOM 10371 N N . SER G 3 144 ? 246.302 200.755 296.748 1.00 126.18 139 SER E N 1
ATOM 10372 C CA . SER G 3 144 ? 247.526 201.504 296.989 1.00 130.07 139 SER E CA 1
ATOM 10373 C C . SER G 3 144 ? 247.661 202.828 296.206 1.00 131.53 139 SER E C 1
ATOM 10374 O O . SER G 3 144 ? 247.297 202.930 295.036 1.00 124.98 139 SER E O 1
ATOM 10377 N N . SER G 3 145 ? 248.340 203.807 296.822 1.00 131.88 140 SER E N 1
ATOM 10378 C CA . SER G 3 145 ? 248.586 205.173 296.300 1.00 125.95 140 SER E CA 1
ATOM 10379 C C . SER G 3 145 ? 249.887 205.306 295.514 1.00 120.21 140 SER E C 1
ATOM 10380 O O . SER G 3 145 ? 250.403 206.397 295.276 1.00 120.43 140 SER E O 1
ATOM 10383 N N . ILE G 3 146 ? 250.408 204.164 295.139 1.00 120.71 141 ILE E N 1
ATOM 10384 C CA . ILE G 3 146 ? 251.648 203.943 294.406 1.00 124.90 141 ILE E CA 1
ATOM 10385 C C . ILE G 3 146 ? 251.732 204.441 292.958 1.00 123.34 141 ILE E C 1
ATOM 10386 O O . ILE G 3 146 ? 252.786 204.312 292.333 1.00 120.43 141 ILE E O 1
ATOM 10391 N N . ILE G 3 147 ? 250.654 204.952 292.382 1.00 118.08 142 ILE E N 1
ATOM 10392 C CA . ILE G 3 147 ? 250.776 205.440 291.023 1.00 112.37 142 ILE E CA 1
ATOM 10393 C C . ILE G 3 147 ? 251.461 206.786 291.069 1.00 112.56 142 ILE E C 1
ATOM 10394 O O . ILE G 3 147 ? 250.877 207.774 291.489 1.00 111.34 142 ILE E O 1
ATOM 10399 N N . GLU G 3 148 ? 252.687 206.858 290.572 1.00 113.44 143 GLU E N 1
ATOM 10400 C CA . GLU G 3 148 ? 253.407 208.118 290.669 1.00 113.56 143 GLU E CA 1
ATOM 10401 C C . GLU G 3 148 ? 252.865 209.149 289.717 1.00 108.06 143 GLU E C 1
ATOM 10402 O O . GLU G 3 148 ? 252.786 210.331 290.032 1.00 103.89 143 GLU E O 1
ATOM 10408 N N . GLY G 3 149 ? 252.462 208.684 288.552 1.00 105.60 144 GLY E N 1
ATOM 10409 C CA . GLY G 3 149 ? 252.035 209.559 287.484 1.00 98.49 144 GLY E CA 1
ATOM 10410 C C . GLY G 3 149 ? 250.870 210.476 287.801 1.00 94.42 144 GLY E C 1
ATOM 10411 O O . GLY G 3 149 ? 250.834 211.582 287.267 1.00 86.59 144 GLY E O 1
ATOM 10412 N N . MET G 3 150 ? 249.913 210.048 288.630 1.00 99.28 154 MET E N 1
ATOM 10413 C CA . MET G 3 150 ? 248.771 210.908 288.903 1.00 96.79 154 MET E CA 1
ATOM 10414 C C . MET G 3 150 ? 248.765 211.567 290.268 1.00 100.47 154 MET E C 1
ATOM 10415 O O . MET G 3 150 ? 248.931 210.918 291.312 1.00 104.89 154 MET E O 1
ATOM 10420 N N . LYS G 3 151 ? 248.445 212.851 290.254 1.00 96.18 155 LYS E N 1
ATOM 10421 C CA . LYS G 3 151 ? 248.324 213.607 291.480 1.00 98.12 155 LYS E CA 1
ATOM 10422 C C . LYS G 3 151 ? 246.911 214.168 291.610 1.00 98.65 155 LYS E C 1
ATOM 10423 O O . LYS G 3 151 ? 246.322 214.604 290.614 1.00 94.69 155 LYS E O 1
ATOM 10429 N N . ASN G 3 152 ? 246.390 214.188 292.847 1.00 96.60 156 ASN E N 1
ATOM 10430 C CA . ASN G 3 152 ? 245.087 214.716 293.225 1.00 97.53 156 ASN E CA 1
ATOM 10431 C C . ASN G 3 152 ? 245.260 216.183 293.631 1.00 100.18 156 ASN E C 1
ATOM 10432 O O . ASN G 3 152 ? 245.765 216.493 294.722 1.00 103.61 156 ASN E O 1
ATOM 10437 N N . CYS G 3 153 ? 244.934 217.094 292.692 1.00 99.05 157 CYS E N 1
ATOM 10438 C CA . CYS G 3 153 ? 245.178 218.511 292.812 1.00 97.63 157 CYS E CA 1
ATOM 10439 C C . CYS G 3 153 ? 243.896 219.196 293.216 1.00 92.84 157 CYS E C 1
ATOM 10440 O O . CYS G 3 153 ? 242.879 219.153 292.514 1.00 92.21 157 CYS E O 1
ATOM 10443 N N . SER G 3 154 ? 243.947 219.870 294.345 1.00 91.24 158 SER E N 1
ATOM 10444 C CA . SER G 3 154 ? 242.804 220.603 294.814 1.00 89.70 158 SER E CA 1
ATOM 10445 C C . SER G 3 154 ? 243.169 222.045 294.698 1.00 86.43 158 SER E C 1
ATOM 10446 O O . SER G 3 154 ? 244.352 222.405 294.790 1.00 91.72 158 SER E O 1
ATOM 10449 N N . PHE G 3 155 ? 242.166 222.866 294.443 1.00 84.86 159 PHE E N 1
ATOM 10450 C CA . PHE G 3 155 ? 242.370 224.286 294.280 1.00 89.71 159 PHE E CA 1
ATOM 10451 C C . PHE G 3 155 ? 241.107 225.147 294.445 1.00 89.46 159 PHE E C 1
ATOM 10452 O O . PHE G 3 155 ? 239.987 224.645 294.325 1.00 92.10 159 PHE E O 1
ATOM 10460 N N . ASN G 3 156 ? 241.299 226.468 294.680 1.00 90.98 160 ASN E N 1
ATOM 10461 C CA . ASN G 3 156 ? 240.245 227.487 294.768 1.00 90.71 160 ASN E CA 1
ATOM 10462 C C . ASN G 3 156 ? 240.103 228.213 293.417 1.00 89.55 160 ASN E C 1
ATOM 10463 O O . ASN G 3 156 ? 241.007 228.955 293.016 1.00 91.04 160 ASN E O 1
ATOM 10468 N N . ILE G 3 157 ? 238.984 227.968 292.681 1.00 88.32 161 ILE E N 1
ATOM 10469 C CA . ILE G 3 157 ? 238.741 228.527 291.328 1.00 89.65 161 ILE E CA 1
ATOM 10470 C C . ILE G 3 157 ? 237.419 229.286 291.234 1.00 89.55 161 ILE E C 1
ATOM 10471 O O . ILE G 3 157 ? 236.401 228.878 291.807 1.00 90.28 161 ILE E O 1
ATOM 10476 N N . THR G 3 158 ? 237.446 230.406 290.519 1.00 90.87 162 THR E N 1
ATOM 10477 C CA . THR G 3 158 ? 236.273 231.246 290.308 1.00 92.52 162 THR E CA 1
ATOM 10478 C C . THR G 3 158 ? 235.271 230.482 289.466 1.00 89.44 162 THR E C 1
ATOM 10479 O O . THR G 3 158 ? 235.654 229.810 288.512 1.00 89.02 162 THR E O 1
ATOM 10483 N N . THR G 3 159 ? 234.002 230.559 289.836 1.00 89.41 163 THR E N 1
ATOM 10484 C CA . THR G 3 159 ? 232.951 229.859 289.101 1.00 88.83 163 THR E CA 1
ATOM 10485 C C . THR G 3 159 ? 232.177 230.778 288.158 1.00 90.95 163 THR E C 1
ATOM 10486 O O . THR G 3 159 ? 232.628 231.868 287.816 1.00 92.00 163 THR E O 1
ATOM 10490 N N . GLU G 3 160 ? 231.023 230.310 287.686 1.00 92.44 164 GLU E N 1
ATOM 10491 C CA . GLU G 3 160 ? 230.241 231.042 286.690 1.00 93.86 164 GLU E CA 1
ATOM 10492 C C . GLU G 3 160 ? 229.802 232.426 287.166 1.00 94.32 164 GLU E C 1
ATOM 10493 O O . GLU G 3 160 ? 229.631 233.327 286.347 1.00 94.74 164 GLU E O 1
ATOM 10499 N N . LEU G 3 161 ? 229.632 232.632 288.470 1.00 93.74 165 LEU E N 1
ATOM 10500 C CA . LEU G 3 161 ? 229.340 233.977 288.924 1.00 92.66 165 LEU E CA 1
ATOM 10501 C C . LEU G 3 161 ? 230.664 234.541 289.383 1.00 90.88 165 LEU E C 1
ATOM 10502 O O . LEU G 3 161 ? 231.427 233.882 290.089 1.00 93.38 165 LEU E O 1
ATOM 10507 N N . ARG G 3 162 ? 230.890 235.793 289.051 1.00 85.98 166 ARG E N 1
ATOM 10508 C CA . ARG G 3 162 ? 232.148 236.468 289.333 1.00 87.22 166 ARG E CA 1
ATOM 10509 C C . ARG G 3 162 ? 232.440 236.735 290.798 1.00 91.04 166 ARG E C 1
ATOM 10510 O O . ARG G 3 162 ? 233.572 237.052 291.158 1.00 94.55 166 ARG E O 1
ATOM 10518 N N . ASP G 3 163 ? 231.426 236.677 291.636 1.00 89.98 167 ASP E N 1
ATOM 10519 C CA . ASP G 3 163 ? 231.571 236.910 293.048 1.00 92.89 167 ASP E CA 1
ATOM 10520 C C . ASP G 3 163 ? 231.519 235.630 293.863 1.00 88.61 167 ASP E C 1
ATOM 10521 O O . ASP G 3 163 ? 231.419 235.677 295.092 1.00 88.84 167 ASP E O 1
ATOM 10526 N N . LYS G 3 164 ? 231.623 234.484 293.199 1.00 91.05 168 LYS E N 1
ATOM 10527 C CA . LYS G 3 164 ? 231.597 233.225 293.901 1.00 94.83 168 LYS E CA 1
ATOM 10528 C C . LYS G 3 164 ? 232.819 232.404 293.537 1.00 97.86 168 LYS E C 1
ATOM 10529 O O . LYS G 3 164 ? 233.236 232.365 292.375 1.00 97.92 168 LYS E O 1
ATOM 10535 N N . ARG G 3 165 ? 233.384 231.731 294.524 1.00 96.87 169 ARG E N 1
ATOM 10536 C CA . ARG G 3 165 ? 234.532 230.885 294.279 1.00 95.45 169 ARG E CA 1
ATOM 10537 C C . ARG G 3 165 ? 234.297 229.548 294.945 1.00 98.41 169 ARG E C 1
ATOM 10538 O O . ARG G 3 165 ? 233.662 229.485 295.998 1.00 100.89 169 ARG E O 1
ATOM 10546 N N . GLU G 3 166 ? 234.808 228.482 294.338 1.00 101.00 170 GLU E N 1
ATOM 10547 C CA . GLU G 3 166 ? 234.636 227.149 294.892 1.00 105.52 170 GLU E CA 1
ATOM 10548 C C . GLU G 3 166 ? 235.920 226.334 294.987 1.00 101.48 170 GLU E C 1
ATOM 10549 O O . GLU G 3 166 ? 236.866 226.521 294.212 1.00 97.93 170 GLU E O 1
ATOM 10555 N N . LYS G 3 167 ? 235.938 225.404 295.941 1.00 100.52 171 LYS E N 1
ATOM 10556 C CA . LYS G 3 167 ? 237.039 224.465 296.043 1.00 97.65 171 LYS E CA 1
ATOM 10557 C C . LYS G 3 167 ? 236.725 223.261 295.174 1.00 94.13 171 LYS E C 1
ATOM 10558 O O . LYS G 3 167 ? 235.707 222.591 295.363 1.00 101.79 171 LYS E O 1
ATOM 10564 N N . LYS G 3 168 ? 237.597 223.017 294.223 1.00 86.19 172 LYS E N 1
ATOM 10565 C CA . LYS G 3 168 ? 237.460 221.976 293.229 1.00 87.58 172 LYS E CA 1
ATOM 10566 C C . LYS G 3 168 ? 238.690 221.110 293.164 1.00 90.29 172 LYS E C 1
ATOM 10567 O O . LYS G 3 168 ? 239.747 221.472 293.684 1.00 90.64 172 LYS E O 1
ATOM 10573 N N . ASN G 3 169 ? 238.558 219.938 292.563 1.00 90.21 173 ASN E N 1
ATOM 10574 C CA . ASN G 3 169 ? 239.735 219.123 292.370 1.00 89.89 173 ASN E CA 1
ATOM 10575 C C . ASN G 3 169 ? 239.649 218.310 291.098 1.00 87.68 173 ASN E C 1
ATOM 10576 O O . ASN G 3 169 ? 238.567 218.104 290.540 1.00 89.93 173 ASN E O 1
ATOM 10581 N N . ALA G 3 170 ? 240.812 217.868 290.646 1.00 88.86 174 ALA E N 1
ATOM 10582 C CA . ALA G 3 170 ? 240.959 217.031 289.462 1.00 91.05 174 ALA E CA 1
ATOM 10583 C C . ALA G 3 170 ? 242.272 216.272 289.526 1.00 93.30 174 ALA E C 1
ATOM 10584 O O . ALA G 3 170 ? 243.178 216.641 290.282 1.00 94.31 174 ALA E O 1
ATOM 10586 N N . LEU G 3 171 ? 242.397 215.216 288.736 1.00 91.12 175 LEU E N 1
ATOM 10587 C CA . LEU G 3 171 ? 243.663 214.518 288.746 1.00 89.44 175 LEU E CA 1
ATOM 10588 C C . LEU G 3 171 ? 244.488 214.956 287.549 1.00 89.54 175 LEU E C 1
ATOM 10589 O O . LEU G 3 171 ? 243.975 215.090 286.436 1.00 89.08 175 LEU E O 1
ATOM 10594 N N . PHE G 3 172 ? 245.774 215.155 287.782 1.00 87.89 176 PHE E N 1
ATOM 10595 C CA . PHE G 3 172 ? 246.712 215.562 286.746 1.00 76.32 176 PHE E CA 1
ATOM 10596 C C . PHE G 3 172 ? 247.904 214.650 286.651 1.00 80.27 176 PHE E C 1
ATOM 10597 O O . PHE G 3 172 ? 248.326 214.046 287.638 1.00 83.92 176 PHE E O 1
ATOM 10605 N N . TYR G 3 173 ? 248.470 214.580 285.463 1.00 74.63 177 TYR E N 1
ATOM 10606 C CA . TYR G 3 173 ? 249.672 213.809 285.238 1.00 73.70 177 TYR E CA 1
ATOM 10607 C C . TYR G 3 173 ? 250.883 214.581 285.715 1.00 73.44 177 TYR E C 1
ATOM 10608 O O . TYR G 3 173 ? 250.950 215.795 285.550 1.00 73.91 177 TYR E O 1
ATOM 10617 N N . LYS G 3 174 ? 251.905 213.884 286.193 1.00 74.19 178 LYS E N 1
ATOM 10618 C CA . LYS G 3 174 ? 253.140 214.565 286.583 1.00 75.81 178 LYS E CA 1
ATOM 10619 C C . LYS G 3 174 ? 253.717 215.397 285.459 1.00 70.25 178 LYS E C 1
ATOM 10620 O O . LYS G 3 174 ? 254.209 216.495 285.682 1.00 73.38 178 LYS E O 1
ATOM 10626 N N . LEU G 3 175 ? 253.601 214.918 284.237 1.00 69.89 179 LEU E N 1
ATOM 10627 C CA . LEU G 3 175 ? 254.183 215.593 283.093 1.00 70.56 179 LEU E CA 1
ATOM 10628 C C . LEU G 3 175 ? 253.466 216.891 282.720 1.00 72.89 179 LEU E C 1
ATOM 10629 O O . LEU G 3 175 ? 253.952 217.637 281.866 1.00 72.27 179 LEU E O 1
ATOM 10634 N N . ASP G 3 176 ? 252.286 217.118 283.293 1.00 72.67 180 ASP E N 1
ATOM 10635 C CA . ASP G 3 176 ? 251.497 218.311 283.056 1.00 71.74 180 ASP E CA 1
ATOM 10636 C C . ASP G 3 176 ? 251.658 219.378 284.147 1.00 73.69 180 ASP E C 1
ATOM 10637 O O . ASP G 3 176 ? 251.113 220.485 284.003 1.00 76.65 180 ASP E O 1
ATOM 10642 N N . ILE G 3 177 ? 252.375 219.076 285.245 1.00 69.77 181 ILE E N 1
ATOM 10643 C CA . ILE G 3 177 ? 252.483 220.059 286.328 1.00 69.18 181 ILE E CA 1
ATOM 10644 C C . ILE G 3 177 ? 253.914 220.333 286.743 1.00 76.90 181 ILE E C 1
ATOM 10645 O O . ILE G 3 177 ? 254.815 219.529 286.522 1.00 82.04 181 ILE E O 1
ATOM 10650 N N . VAL G 3 178 ? 254.116 221.473 287.368 1.00 82.89 182 VAL E N 1
ATOM 10651 C CA . VAL G 3 178 ? 255.423 221.841 287.875 1.00 85.73 182 VAL E CA 1
ATOM 10652 C C . VAL G 3 178 ? 255.385 222.306 289.319 1.00 90.53 182 VAL E C 1
ATOM 10653 O O . VAL G 3 178 ? 254.464 223.007 289.747 1.00 92.41 182 VAL E O 1
ATOM 10657 N N . GLN G 3 179 ? 256.397 221.908 290.076 1.00 90.85 183 GLN E N 1
ATOM 10658 C CA . GLN G 3 179 ? 256.512 222.305 291.467 1.00 95.81 183 GLN E CA 1
ATOM 10659 C C . GLN G 3 179 ? 257.008 223.735 291.574 1.00 101.88 183 GLN E C 1
ATOM 10660 O O . GLN G 3 179 ? 258.069 224.075 291.052 1.00 104.66 183 GLN E O 1
ATOM 10666 N N . LEU G 3 180 ? 256.261 224.550 292.307 1.00 104.58 184 LEU E N 1
ATOM 10667 C CA . LEU G 3 180 ? 256.547 225.968 292.477 1.00 106.67 184 LEU E CA 1
ATOM 10668 C C . LEU G 3 180 ? 257.608 226.271 293.506 1.00 111.39 184 LEU E C 1
ATOM 10669 O O . LEU G 3 180 ? 258.338 227.256 293.400 1.00 111.52 184 LEU E O 1
ATOM 10674 N N . ASP G 3 181 ? 257.651 225.454 294.534 1.00 113.47 185 ASP E N 1
ATOM 10675 C CA . ASP G 3 181 ? 258.536 225.645 295.661 1.00 119.64 185 ASP E CA 1
ATOM 10676 C C . ASP G 3 181 ? 258.927 224.274 296.189 1.00 122.19 185 ASP E C 1
ATOM 10677 O O . ASP G 3 181 ? 258.047 223.468 296.521 1.00 118.36 185 ASP E O 1
ATOM 10682 N N . GLY G 3 182 ? 260.207 223.941 296.110 1.00 120.51 186 GLY E N 1
ATOM 10683 C CA . GLY G 3 182 ? 260.622 222.591 296.438 1.00 123.50 186 GLY E CA 1
ATOM 10684 C C . GLY G 3 182 ? 260.178 222.136 297.811 1.00 126.81 186 GLY E C 1
ATOM 10685 O O . GLY G 3 182 ? 260.510 222.744 298.826 1.00 128.29 186 GLY E O 1
ATOM 10686 N N . ASN G 3 183 ? 259.468 221.008 297.822 1.00 129.18 187 ASN E N 1
ATOM 10687 C CA . ASN G 3 183 ? 258.936 220.341 299.003 1.00 131.62 187 ASN E CA 1
ATOM 10688 C C . ASN G 3 183 ? 257.864 221.129 299.771 1.00 129.43 187 ASN E C 1
ATOM 10689 O O . ASN G 3 183 ? 257.509 220.749 300.888 1.00 127.87 187 ASN E O 1
ATOM 10694 N N . SER G 3 184 ? 257.283 222.165 299.160 1.00 124.96 188 SER E N 1
ATOM 10695 C CA . SER G 3 184 ? 256.211 222.935 299.807 1.00 123.50 188 SER E CA 1
ATOM 10696 C C . SER G 3 184 ? 254.812 222.512 299.369 1.00 119.23 188 SER E C 1
ATOM 10697 O O . SER G 3 184 ? 253.817 223.097 299.795 1.00 120.51 188 SER E O 1
ATOM 10700 N N . SER G 3 185 ? 254.746 221.516 298.496 1.00 112.31 189 SER E N 1
ATOM 10701 C CA . SER G 3 185 ? 253.512 220.985 297.927 1.00 102.32 189 SER E CA 1
ATOM 10702 C C . SER G 3 185 ? 252.632 222.036 297.263 1.00 99.08 189 SER E C 1
ATOM 10703 O O . SER G 3 185 ? 251.421 222.047 297.439 1.00 102.06 189 SER E O 1
ATOM 10706 N N . GLN G 3 186 ? 253.249 222.922 296.495 1.00 102.68 190 GLN E N 1
ATOM 10707 C CA . GLN G 3 186 ? 252.522 223.925 295.737 1.00 100.57 190 GLN E CA 1
ATOM 10708 C C . GLN G 3 186 ? 252.874 223.741 294.279 1.00 96.27 190 GLN E C 1
ATOM 10709 O O . GLN G 3 186 ? 254.049 223.796 293.914 1.00 99.46 190 GLN E O 1
ATOM 10715 N N . TYR G 3 187 ? 251.864 223.499 293.466 1.00 94.94 191 TYR E N 1
ATOM 10716 C CA . TYR G 3 187 ? 252.034 223.221 292.045 1.00 93.45 191 TYR E CA 1
ATOM 10717 C C . TYR G 3 187 ? 251.226 224.097 291.119 1.00 90.00 191 TYR E C 1
ATOM 10718 O O . TYR G 3 187 ? 250.226 224.699 291.507 1.00 91.59 191 TYR E O 1
ATOM 10727 N N . ARG G 3 188 ? 251.681 224.191 289.881 1.00 88.13 192 ARG E N 1
ATOM 10728 C CA . ARG G 3 188 ? 250.910 224.866 288.847 1.00 87.07 192 ARG E CA 1
ATOM 10729 C C . ARG G 3 188 ? 250.968 224.092 287.558 1.00 81.59 192 ARG E C 1
ATOM 10730 O O . ARG G 3 188 ? 251.771 223.170 287.409 1.00 85.27 192 ARG E O 1
ATOM 10738 N N . LEU G 3 189 ? 250.108 224.450 286.623 1.00 78.10 193 LEU E N 1
ATOM 10739 C CA . LEU G 3 189 ? 250.162 223.808 285.326 1.00 76.68 193 LEU E CA 1
ATOM 10740 C C . LEU G 3 189 ? 251.424 224.321 284.644 1.00 81.07 193 LEU E C 1
ATOM 10741 O O . LEU G 3 189 ? 251.705 225.526 284.662 1.00 83.16 193 LEU E O 1
ATOM 10746 N N . ILE G 3 190 ? 252.104 223.447 283.913 1.00 78.93 194 ILE E N 1
ATOM 10747 C CA . ILE G 3 190 ? 253.375 223.820 283.278 1.00 78.50 194 ILE E CA 1
ATOM 10748 C C . ILE G 3 190 ? 253.380 224.984 282.312 1.00 76.56 194 ILE E C 1
ATOM 10749 O O . ILE G 3 190 ? 254.390 225.673 282.202 1.00 83.62 194 ILE E O 1
ATOM 10754 N N . ASN G 3 191 ? 252.281 225.263 281.643 1.00 77.40 195 ASN E N 1
ATOM 10755 C CA . ASN G 3 191 ? 252.326 226.383 280.714 1.00 85.53 195 ASN E CA 1
ATOM 10756 C C . ASN G 3 191 ? 251.830 227.743 281.232 1.00 88.86 195 ASN E C 1
ATOM 10757 O O . ASN G 3 191 ? 251.930 228.730 280.493 1.00 90.62 195 ASN E O 1
ATOM 10762 N N . CYS G 3 192 ? 251.474 227.855 282.553 1.00 88.82 196 CYS E N 1
ATOM 10763 C CA . CYS G 3 192 ? 250.998 229.093 283.210 1.00 94.04 196 CYS E CA 1
ATOM 10764 C C . CYS G 3 192 ? 252.203 229.984 283.477 1.00 99.02 196 CYS E C 1
ATOM 10765 O O . CYS G 3 192 ? 252.097 231.123 283.939 1.00 106.05 196 CYS E O 1
ATOM 10768 N N . ASN G 3 193 ? 253.356 229.437 283.171 1.00 95.86 197 ASN E N 1
ATOM 10769 C CA . ASN G 3 193 ? 254.641 230.105 283.236 1.00 99.09 197 ASN E CA 1
ATOM 10770 C C . ASN G 3 193 ? 254.762 231.141 282.099 1.00 97.08 197 ASN E C 1
ATOM 10771 O O . ASN G 3 193 ? 255.277 232.246 282.321 1.00 100.33 197 ASN E O 1
ATOM 10776 N N . THR G 3 194 ? 254.252 230.806 280.857 1.00 95.22 198 THR E N 1
ATOM 10777 C CA . THR G 3 194 ? 254.412 231.638 279.652 1.00 98.85 198 THR E CA 1
ATOM 10778 C C . THR G 3 194 ? 253.159 232.036 278.873 1.00 102.73 198 THR E C 1
ATOM 10779 O O . THR G 3 194 ? 253.189 233.067 278.198 1.00 107.13 198 THR E O 1
ATOM 10783 N N . SER G 3 195 ? 252.075 231.256 278.914 1.00 101.41 199 SER E N 1
ATOM 10784 C CA . SER G 3 195 ? 250.923 231.591 278.067 1.00 101.73 199 SER E CA 1
ATOM 10785 C C . SER G 3 195 ? 249.614 230.960 278.490 1.00 99.31 199 SER E C 1
ATOM 10786 O O . SER G 3 195 ? 249.504 230.321 279.534 1.00 98.47 199 SER E O 1
ATOM 10789 N N . ALA G 3 196 ? 248.593 231.197 277.685 1.00 93.59 200 ALA E N 1
ATOM 10790 C CA . ALA G 3 196 ? 247.287 230.608 277.916 1.00 91.96 200 ALA E CA 1
ATOM 10791 C C . ALA G 3 196 ? 247.281 229.172 277.423 1.00 85.97 200 ALA E C 1
ATOM 10792 O O . ALA G 3 196 ? 248.005 228.823 276.492 1.00 87.56 200 ALA E O 1
ATOM 10794 N N . ILE G 3 197 ? 246.443 228.354 278.025 1.00 79.11 201 ILE E N 1
ATOM 10795 C CA . ILE G 3 197 ? 246.262 226.993 277.570 1.00 70.65 201 ILE E CA 1
ATOM 10796 C C . ILE G 3 197 ? 244.833 226.908 277.082 1.00 72.83 201 ILE E C 1
ATOM 10797 O O . ILE G 3 197 ? 243.915 227.281 277.815 1.00 75.94 201 ILE E O 1
ATOM 10802 N N . THR G 3 198 ? 244.618 226.455 275.862 1.00 73.22 202 THR E N 1
ATOM 10803 C CA . THR G 3 198 ? 243.243 226.370 275.368 1.00 72.60 202 THR E CA 1
ATOM 10804 C C . THR G 3 198 ? 242.750 224.948 275.416 1.00 73.17 202 THR E C 1
ATOM 10805 O O . THR G 3 198 ? 243.454 224.037 274.996 1.00 72.52 202 THR E O 1
ATOM 10809 N N . GLN G 3 199 ? 241.556 224.743 275.937 1.00 72.37 203 GLN E N 1
ATOM 10810 C CA . GLN G 3 199 ? 240.982 223.420 275.966 1.00 71.04 203 GLN E CA 1
ATOM 10811 C C . GLN G 3 199 ? 240.328 223.144 274.656 1.00 70.68 203 GLN E C 1
ATOM 10812 O O . GLN G 3 199 ? 239.504 223.923 274.199 1.00 76.56 203 GLN E O 1
ATOM 10818 N N . ALA G 3 200 ? 240.672 222.033 274.055 1.00 74.17 204 ALA E N 1
ATOM 10819 C CA . ALA G 3 200 ? 240.055 221.693 272.795 1.00 76.76 204 ALA E CA 1
ATOM 10820 C C . ALA G 3 200 ? 238.584 221.410 273.043 1.00 75.62 204 ALA E C 1
ATOM 10821 O O . ALA G 3 200 ? 238.250 220.838 274.082 1.00 74.32 204 ALA E O 1
ATOM 10823 N N . CYS G 3 201 ? 237.709 221.768 272.083 1.00 77.92 205 CYS E N 1
ATOM 10824 C CA . CYS G 3 201 ? 236.278 221.494 272.117 1.00 85.01 205 CYS E CA 1
ATOM 10825 C C . CYS G 3 201 ? 236.054 219.964 271.998 1.00 87.02 205 CYS E C 1
ATOM 10826 O O . CYS G 3 201 ? 236.554 219.326 271.070 1.00 90.11 205 CYS E O 1
ATOM 10829 N N . PRO G 3 202 ? 235.290 219.337 272.905 1.00 85.22 206 PRO E N 1
ATOM 10830 C CA . PRO G 3 202 ? 235.054 217.900 272.961 1.00 85.73 206 PRO E CA 1
ATOM 10831 C C . PRO G 3 202 ? 234.266 217.371 271.776 1.00 90.69 206 PRO E C 1
ATOM 10832 O O . PRO G 3 202 ? 234.251 216.174 271.511 1.00 97.27 206 PRO E O 1
ATOM 10836 N N . LYS G 3 203 ? 233.590 218.268 271.078 1.00 91.15 207 LYS E N 1
ATOM 10837 C CA . LYS G 3 203 ? 232.782 217.905 269.932 1.00 95.83 207 LYS E CA 1
ATOM 10838 C C . LYS G 3 203 ? 233.570 217.940 268.632 1.00 98.25 207 LYS E C 1
ATOM 10839 O O . LYS G 3 203 ? 233.033 217.597 267.581 1.00 100.56 207 LYS E O 1
ATOM 10845 N N . VAL G 3 204 ? 234.806 218.428 268.685 1.00 96.42 208 VAL E N 1
ATOM 10846 C CA . VAL G 3 204 ? 235.583 218.619 267.477 1.00 96.96 208 VAL E CA 1
ATOM 10847 C C . VAL G 3 204 ? 236.578 217.509 267.235 1.00 92.47 208 VAL E C 1
ATOM 10848 O O . VAL G 3 204 ? 237.457 217.248 268.058 1.00 95.76 208 VAL E O 1
ATOM 10852 N N . SER G 3 205 ? 236.459 216.878 266.078 1.00 89.32 209 SER E N 1
ATOM 10853 C CA . SER G 3 205 ? 237.354 215.800 265.736 1.00 91.35 209 SER E CA 1
ATOM 10854 C C . SER G 3 205 ? 238.509 216.216 264.863 1.00 94.64 209 SER E C 1
ATOM 10855 O O . SER G 3 205 ? 238.359 216.839 263.809 1.00 88.90 209 SER E O 1
ATOM 10858 N N . PHE G 3 206 ? 239.690 215.843 265.305 1.00 89.28 210 PHE E N 1
ATOM 10859 C CA . PHE G 3 206 ? 240.912 216.137 264.590 1.00 91.18 210 PHE E CA 1
ATOM 10860 C C . PHE G 3 206 ? 241.430 214.906 263.878 1.00 89.76 210 PHE E C 1
ATOM 10861 O O . PHE G 3 206 ? 242.550 214.906 263.357 1.00 89.59 210 PHE E O 1
ATOM 10869 N N . GLU G 3 207 ? 240.605 213.860 263.843 1.00 89.84 211 GLU E N 1
ATOM 10870 C CA . GLU G 3 207 ? 240.992 212.612 263.219 1.00 90.56 211 GLU E CA 1
ATOM 10871 C C . GLU G 3 207 ? 241.438 212.876 261.786 1.00 89.05 211 GLU E C 1
ATOM 10872 O O . GLU G 3 207 ? 240.692 213.488 261.031 1.00 91.03 211 GLU E O 1
ATOM 10878 N N . PRO G 3 208 ? 242.641 212.474 261.372 1.00 81.93 212 PRO E N 1
ATOM 10879 C CA . PRO G 3 208 ? 243.138 212.646 260.027 1.00 82.27 212 PRO E CA 1
ATOM 10880 C C . PRO G 3 208 ? 242.235 211.943 259.033 1.00 81.44 212 PRO E C 1
ATOM 10881 O O . PRO G 3 208 ? 241.801 210.821 259.286 1.00 80.78 212 PRO E O 1
ATOM 10885 N N . ILE G 3 209 ? 241.981 212.576 257.902 1.00 79.39 213 ILE E N 1
ATOM 10886 C CA . ILE G 3 209 ? 241.186 211.981 256.845 1.00 75.12 213 ILE E CA 1
ATOM 10887 C C . ILE G 3 209 ? 242.084 212.195 255.649 1.00 77.88 213 ILE E C 1
ATOM 10888 O O . ILE G 3 209 ? 242.910 213.098 255.721 1.00 76.66 213 ILE E O 1
ATOM 10893 N N . PRO G 3 210 ? 241.999 211.447 254.555 1.00 75.72 214 PRO E N 1
ATOM 10894 C CA . PRO G 3 210 ? 242.858 211.669 253.424 1.00 74.76 214 PRO E CA 1
ATOM 10895 C C . PRO G 3 210 ? 242.557 212.987 252.771 1.00 74.23 214 PRO E C 1
ATOM 10896 O O . PRO G 3 210 ? 241.401 213.271 252.464 1.00 75.84 214 PRO E O 1
ATOM 10900 N N . ILE G 3 211 ? 243.601 213.726 252.468 1.00 74.82 215 ILE E N 1
ATOM 10901 C CA . ILE G 3 211 ? 243.507 214.998 251.789 1.00 75.22 215 ILE E CA 1
ATOM 10902 C C . ILE G 3 211 ? 244.194 215.003 250.456 1.00 76.20 215 ILE E C 1
ATOM 10903 O O . ILE G 3 211 ? 245.351 214.598 250.350 1.00 75.42 215 ILE E O 1
ATOM 10908 N N . HIS G 3 212 ? 243.506 215.498 249.443 1.00 75.24 216 HIS E N 1
ATOM 10909 C CA . HIS G 3 212 ? 244.089 215.587 248.117 1.00 73.40 216 HIS E CA 1
ATOM 10910 C C . HIS G 3 212 ? 244.403 217.039 247.807 1.00 74.54 216 HIS E C 1
ATOM 10911 O O . HIS G 3 212 ? 243.555 217.906 248.026 1.00 74.58 216 HIS E O 1
ATOM 10918 N N . TYR G 3 213 ? 245.599 217.346 247.317 1.00 71.44 217 TYR E N 1
ATOM 10919 C CA . TYR G 3 213 ? 245.831 218.744 246.953 1.00 71.38 217 TYR E CA 1
ATOM 10920 C C . TYR G 3 213 ? 245.628 218.875 245.455 1.00 76.22 217 TYR E C 1
ATOM 10921 O O . TYR G 3 213 ? 246.117 218.017 244.717 1.00 74.96 217 TYR E O 1
ATOM 10930 N N . CYS G 3 214 ? 244.899 219.933 245.001 1.00 76.17 218 CYS E N 1
ATOM 10931 C CA . CYS G 3 214 ? 244.535 220.127 243.592 1.00 76.87 218 CYS E CA 1
ATOM 10932 C C . CYS G 3 214 ? 245.034 221.463 243.033 1.00 78.04 218 CYS E C 1
ATOM 10933 O O . CYS G 3 214 ? 244.984 222.508 243.688 1.00 79.88 218 CYS E O 1
ATOM 10936 N N . ALA G 3 215 ? 245.518 221.420 241.792 1.00 74.66 219 ALA E N 1
ATOM 10937 C CA . ALA G 3 215 ? 246.014 222.617 241.120 1.00 70.22 219 ALA E CA 1
ATOM 10938 C C . ALA G 3 215 ? 244.890 223.555 240.666 1.00 75.18 219 ALA E C 1
ATOM 10939 O O . ALA G 3 215 ? 243.807 223.087 240.307 1.00 80.36 219 ALA E O 1
ATOM 10941 N N . PRO G 3 216 ? 245.110 224.883 240.672 1.00 73.44 220 PRO E N 1
ATOM 10942 C CA . PRO G 3 216 ? 244.268 225.907 240.081 1.00 75.05 220 PRO E CA 1
ATOM 10943 C C . PRO G 3 216 ? 244.428 225.910 238.574 1.00 76.69 220 PRO E C 1
ATOM 10944 O O . PRO G 3 216 ? 245.466 225.486 238.070 1.00 75.06 220 PRO E O 1
ATOM 10948 N N . ALA G 3 217 ? 243.463 226.463 237.852 1.00 78.90 221 ALA E N 1
ATOM 10949 C CA . ALA G 3 217 ? 243.635 226.563 236.409 1.00 77.78 221 ALA E CA 1
ATOM 10950 C C . ALA G 3 217 ? 244.888 227.364 236.115 1.00 72.42 221 ALA E C 1
ATOM 10951 O O . ALA G 3 217 ? 245.181 228.349 236.793 1.00 73.37 221 ALA E O 1
ATOM 10953 N N . GLY G 3 218 ? 245.627 226.927 235.102 1.00 66.78 222 GLY E N 1
ATOM 10954 C CA . GLY G 3 218 ? 246.874 227.564 234.707 1.00 64.84 222 GLY E CA 1
ATOM 10955 C C . GLY G 3 218 ? 248.073 226.814 235.278 1.00 61.97 222 GLY E C 1
ATOM 10956 O O . GLY G 3 218 ? 249.214 227.097 234.907 1.00 64.96 222 GLY E O 1
ATOM 10957 N N . PHE G 3 219 ? 247.801 225.886 236.193 1.00 61.02 223 PHE E N 1
ATOM 10958 C CA . PHE G 3 219 ? 248.788 225.053 236.863 1.00 64.03 223 PHE E CA 1
ATOM 10959 C C . PHE G 3 219 ? 248.541 223.568 236.725 1.00 65.86 223 PHE E C 1
ATOM 10960 O O . PHE G 3 219 ? 247.431 223.097 236.460 1.00 71.94 223 PHE E O 1
ATOM 10968 N N . ALA G 3 220 ? 249.598 222.807 236.912 1.00 58.06 224 ALA E N 1
ATOM 10969 C CA . ALA G 3 220 ? 249.489 221.365 236.848 1.00 57.65 224 ALA E CA 1
ATOM 10970 C C . ALA G 3 220 ? 250.400 220.699 237.844 1.00 65.40 224 ALA E C 1
ATOM 10971 O O . ALA G 3 220 ? 251.441 221.249 238.215 1.00 63.16 224 ALA E O 1
ATOM 10973 N N . ILE G 3 221 ? 250.037 219.498 238.282 1.00 58.94 225 ILE E N 1
ATOM 10974 C CA . ILE G 3 221 ? 250.935 218.790 239.157 1.00 52.86 225 ILE E CA 1
ATOM 10975 C C . ILE G 3 221 ? 251.513 217.616 238.411 1.00 56.80 225 ILE E C 1
ATOM 10976 O O . ILE G 3 221 ? 250.795 216.785 237.852 1.00 61.86 225 ILE E O 1
ATOM 10981 N N . LEU G 3 222 ? 252.819 217.557 238.371 1.00 51.33 226 LEU E N 1
ATOM 10982 C CA . LEU G 3 222 ? 253.446 216.470 237.677 1.00 53.66 226 LEU E CA 1
ATOM 10983 C C . LEU G 3 222 ? 253.813 215.431 238.694 1.00 61.30 226 LEU E C 1
ATOM 10984 O O . LEU G 3 222 ? 254.278 215.747 239.790 1.00 59.10 226 LEU E O 1
ATOM 10989 N N . LYS G 3 223 ? 253.609 214.180 238.340 1.00 62.81 227 LYS E N 1
ATOM 10990 C CA . LYS G 3 223 ? 253.912 213.081 239.228 1.00 61.80 227 LYS E CA 1
ATOM 10991 C C . LYS G 3 223 ? 255.009 212.161 238.664 1.00 66.99 227 LYS E C 1
ATOM 10992 O O . LYS G 3 223 ? 254.959 211.768 237.490 1.00 68.02 227 LYS E O 1
ATOM 10998 N N . CYS G 3 224 ? 255.984 211.795 239.521 1.00 68.41 228 CYS E N 1
ATOM 10999 C CA . CYS G 3 224 ? 257.077 210.875 239.228 1.00 69.21 228 CYS E CA 1
ATOM 11000 C C . CYS G 3 224 ? 256.609 209.442 239.469 1.00 66.54 228 CYS E C 1
ATOM 11001 O O . CYS G 3 224 ? 256.127 209.095 240.550 1.00 68.58 228 CYS E O 1
ATOM 11004 N N . ASN G 3 225 ? 256.771 208.602 238.465 1.00 63.56 229 ASN E N 1
ATOM 11005 C CA . ASN G 3 225 ? 256.359 207.205 238.568 1.00 66.26 229 ASN E CA 1
ATOM 11006 C C . ASN G 3 225 ? 257.516 206.172 238.646 1.00 72.16 229 ASN E C 1
ATOM 11007 O O . ASN G 3 225 ? 257.320 204.990 238.337 1.00 72.98 229 ASN E O 1
ATOM 11012 N N . ASN G 3 226 ? 258.728 206.629 239.040 1.00 73.34 230 ASN E N 1
ATOM 11013 C CA . ASN G 3 226 ? 259.939 205.827 239.186 1.00 73.78 230 ASN E CA 1
ATOM 11014 C C . ASN G 3 226 ? 260.081 205.308 240.630 1.00 74.45 230 ASN E C 1
ATOM 11015 O O . ASN G 3 226 ? 260.339 206.076 241.564 1.00 76.16 230 ASN E O 1
ATOM 11020 N N . LYS G 3 227 ? 259.956 203.973 240.804 1.00 76.11 231 LYS E N 1
ATOM 11021 C CA . LYS G 3 227 ? 260.000 203.262 242.094 1.00 79.02 231 LYS E CA 1
ATOM 11022 C C . LYS G 3 227 ? 261.381 203.337 242.744 1.00 78.97 231 LYS E C 1
ATOM 11023 O O . LYS G 3 227 ? 261.535 203.016 243.916 1.00 84.97 231 LYS E O 1
ATOM 11029 N N . THR G 3 228 ? 262.386 203.723 241.965 1.00 77.49 232 THR E N 1
ATOM 11030 C CA . THR G 3 228 ? 263.757 203.841 242.427 1.00 81.65 232 THR E CA 1
ATOM 11031 C C . THR G 3 228 ? 264.187 205.295 242.356 1.00 77.23 232 THR E C 1
ATOM 11032 O O . THR G 3 228 ? 265.371 205.597 242.253 1.00 78.07 232 THR E O 1
ATOM 11036 N N . PHE G 3 229 ? 263.234 206.217 242.370 1.00 74.25 233 PHE E N 1
ATOM 11037 C CA . PHE G 3 229 ? 263.558 207.635 242.298 1.00 72.23 233 PHE E CA 1
ATOM 11038 C C . PHE G 3 229 ? 264.540 208.140 243.362 1.00 65.71 233 PHE E C 1
ATOM 11039 O O . PHE G 3 229 ? 265.468 208.870 243.031 1.00 72.29 233 PHE E O 1
ATOM 11047 N N . THR G 3 230 ? 264.319 207.784 244.631 1.00 62.15 234 THR E N 1
ATOM 11048 C CA . THR G 3 230 ? 265.146 208.176 245.806 1.00 69.84 234 THR E CA 1
ATOM 11049 C C . THR G 3 230 ? 264.975 209.613 246.318 1.00 71.48 234 THR E C 1
ATOM 11050 O O . THR G 3 230 ? 265.641 210.021 247.268 1.00 74.26 234 THR E O 1
ATOM 11054 N N . GLY G 3 231 ? 264.109 210.383 245.698 1.00 70.46 235 GLY E N 1
ATOM 11055 C CA . GLY G 3 231 ? 263.785 211.737 246.153 1.00 71.51 235 GLY E CA 1
ATOM 11056 C C . GLY G 3 231 ? 264.380 212.895 245.363 1.00 73.34 235 GLY E C 1
ATOM 11057 O O . GLY G 3 231 ? 263.809 213.994 245.363 1.00 74.16 235 GLY E O 1
ATOM 11058 N N . THR G 3 232 ? 265.474 212.687 244.653 1.00 69.72 236 THR E N 1
ATOM 11059 C CA . THR G 3 232 ? 266.003 213.775 243.850 1.00 69.98 236 THR E CA 1
ATOM 11060 C C . THR G 3 232 ? 266.478 213.309 242.505 1.00 71.34 236 THR E C 1
ATOM 11061 O O . THR G 3 232 ? 267.051 212.228 242.374 1.00 73.97 236 THR E O 1
ATOM 11065 N N . GLY G 3 233 ? 266.423 214.213 241.541 1.00 73.58 237 GLY E N 1
ATOM 11066 C CA . GLY G 3 233 ? 266.981 213.952 240.229 1.00 75.91 237 GLY E CA 1
ATOM 11067 C C . GLY G 3 233 ? 265.881 213.772 239.202 1.00 74.91 237 GLY E C 1
ATOM 11068 O O . GLY G 3 233 ? 264.722 214.109 239.465 1.00 74.35 237 GLY E O 1
ATOM 11069 N N . PRO G 3 234 ? 266.231 213.406 237.979 1.00 68.46 238 PRO E N 1
ATOM 11070 C CA . PRO G 3 234 ? 265.314 213.243 236.900 1.00 68.64 238 PRO E CA 1
ATOM 11071 C C . PRO G 3 234 ? 264.487 211.991 237.092 1.00 72.72 238 PRO E C 1
ATOM 11072 O O . PRO G 3 234 ? 265.008 210.994 237.603 1.00 70.37 238 PRO E O 1
ATOM 11076 N N . CYS G 3 235 ? 263.252 212.023 236.581 1.00 71.51 239 CYS E N 1
ATOM 11077 C CA . CYS G 3 235 ? 262.346 210.900 236.452 1.00 67.10 239 CYS E CA 1
ATOM 11078 C C . CYS G 3 235 ? 262.115 210.806 234.970 1.00 71.79 239 CYS E C 1
ATOM 11079 O O . CYS G 3 235 ? 261.796 211.804 234.306 1.00 73.53 239 CYS E O 1
ATOM 11082 N N . ASN G 3 236 ? 262.248 209.611 234.431 1.00 72.13 240 ASN E N 1
ATOM 11083 C CA . ASN G 3 236 ? 262.021 209.431 232.994 1.00 72.76 240 ASN E CA 1
ATOM 11084 C C . ASN G 3 236 ? 260.633 208.859 232.618 1.00 70.00 240 ASN E C 1
ATOM 11085 O O . ASN G 3 236 ? 260.410 208.485 231.465 1.00 74.07 240 ASN E O 1
ATOM 11090 N N . ASN G 3 237 ? 259.728 208.792 233.610 1.00 67.83 241 ASN E N 1
ATOM 11091 C CA . ASN G 3 237 ? 258.354 208.322 233.536 1.00 68.27 241 ASN E CA 1
ATOM 11092 C C . ASN G 3 237 ? 257.515 209.268 234.408 1.00 68.18 241 ASN E C 1
ATOM 11093 O O . ASN G 3 237 ? 257.546 209.177 235.643 1.00 70.50 241 ASN E O 1
ATOM 11098 N N . VAL G 3 238 ? 256.858 210.254 233.757 1.00 60.34 242 VAL E N 1
ATOM 11099 C CA . VAL G 3 238 ? 256.124 211.358 234.377 1.00 54.20 242 VAL E CA 1
ATOM 11100 C C . VAL G 3 238 ? 254.710 211.436 233.850 1.00 59.19 242 VAL E C 1
ATOM 11101 O O . VAL G 3 238 ? 254.489 211.327 232.645 1.00 68.36 242 VAL E O 1
ATOM 11105 N N . SER G 3 239 ? 253.764 211.620 234.748 1.00 59.59 243 SER E N 1
ATOM 11106 C CA . SER G 3 239 ? 252.369 211.769 234.368 1.00 65.36 243 SER E CA 1
ATOM 11107 C C . SER G 3 239 ? 251.799 213.052 234.940 1.00 64.11 243 SER E C 1
ATOM 11108 O O . SER G 3 239 ? 252.297 213.596 235.926 1.00 62.47 243 SER E O 1
ATOM 11111 N N . THR G 3 240 ? 250.748 213.560 234.325 1.00 65.86 244 THR E N 1
ATOM 11112 C CA . THR G 3 240 ? 250.118 214.772 234.822 1.00 63.12 244 THR E CA 1
ATOM 11113 C C . THR G 3 240 ? 248.788 214.512 235.478 1.00 63.83 244 THR E C 1
ATOM 11114 O O . THR G 3 240 ? 247.930 213.785 234.957 1.00 67.83 244 THR E O 1
ATOM 11118 N N . VAL G 3 241 ? 248.619 215.106 236.649 1.00 61.65 245 VAL E N 1
ATOM 11119 C CA . VAL G 3 241 ? 247.380 214.975 237.374 1.00 64.59 245 VAL E CA 1
ATOM 11120 C C . VAL G 3 241 ? 246.839 216.331 237.782 1.00 66.99 245 VAL E C 1
ATOM 11121 O O . VAL G 3 241 ? 247.568 217.332 237.854 1.00 67.61 245 VAL E O 1
ATOM 11125 N N . GLN G 3 242 ? 245.553 216.361 238.080 1.00 70.48 246 GLN E N 1
ATOM 11126 C CA . GLN G 3 242 ? 244.958 217.574 238.630 1.00 71.64 246 GLN E CA 1
ATOM 11127 C C . GLN G 3 242 ? 245.121 217.644 240.159 1.00 75.87 246 GLN E C 1
ATOM 11128 O O . GLN G 3 242 ? 245.297 218.740 240.704 1.00 76.63 246 GLN E O 1
ATOM 11134 N N . CYS G 3 243 ? 245.020 216.466 240.836 1.00 69.24 247 CYS E N 1
ATOM 11135 C CA . CYS G 3 243 ? 245.040 216.290 242.278 1.00 69.93 247 CYS E CA 1
ATOM 11136 C C . CYS G 3 243 ? 246.046 215.210 242.654 1.00 69.22 247 CYS E C 1
ATOM 11137 O O . CYS G 3 243 ? 246.216 214.221 241.926 1.00 70.26 247 CYS E O 1
ATOM 11140 N N . THR G 3 244 ? 246.644 215.360 243.828 1.00 70.64 248 THR E N 1
ATOM 11141 C CA . THR G 3 244 ? 247.569 214.376 244.379 1.00 69.07 248 THR E CA 1
ATOM 11142 C C . THR G 3 244 ? 246.762 213.241 244.952 1.00 71.09 248 THR E C 1
ATOM 11143 O O . THR G 3 244 ? 245.534 213.349 245.068 1.00 71.69 248 THR E O 1
ATOM 11147 N N . HIS G 3 245 ? 247.443 212.160 245.314 1.00 72.87 249 HIS E N 1
ATOM 11148 C CA . HIS G 3 245 ? 246.781 211.063 245.991 1.00 75.96 249 HIS E CA 1
ATOM 11149 C C . HIS G 3 245 ? 246.411 211.589 247.350 1.00 75.10 249 HIS E C 1
ATOM 11150 O O . HIS G 3 245 ? 246.835 212.693 247.729 1.00 75.63 249 HIS E O 1
ATOM 11157 N N . GLY G 3 246 ? 245.519 210.900 248.045 1.00 73.31 250 GLY E N 1
ATOM 11158 C CA . GLY G 3 246 ? 245.160 211.417 249.341 1.00 74.53 250 GLY E CA 1
ATOM 11159 C C . GLY G 3 246 ? 246.232 211.108 250.354 1.00 74.37 250 GLY E C 1
ATOM 11160 O O . GLY G 3 246 ? 246.706 209.974 250.445 1.00 72.43 250 GLY E O 1
ATOM 11161 N N . ILE G 3 247 ? 246.525 212.085 251.188 1.00 70.62 251 ILE E N 1
ATOM 11162 C CA . ILE G 3 247 ? 247.443 211.932 252.294 1.00 70.20 251 ILE E CA 1
ATOM 11163 C C . ILE G 3 247 ? 246.751 212.239 253.585 1.00 72.88 251 ILE E C 1
ATOM 11164 O O . ILE G 3 247 ? 246.188 213.316 253.724 1.00 73.27 251 ILE E O 1
ATOM 11169 N N . LYS G 3 248 ? 246.794 211.330 254.539 1.00 70.75 252 LYS E N 1
ATOM 11170 C CA . LYS G 3 248 ? 246.196 211.641 255.816 1.00 71.18 252 LYS E CA 1
ATOM 11171 C C . LYS G 3 248 ? 247.204 212.488 256.587 1.00 67.06 252 LYS E C 1
ATOM 11172 O O . LYS G 3 248 ? 248.367 212.087 256.681 1.00 67.27 252 LYS E O 1
ATOM 11178 N N . PRO G 3 249 ? 246.816 213.609 257.205 1.00 67.88 253 PRO E N 1
ATOM 11179 C CA . PRO G 3 249 ? 247.674 214.489 257.973 1.00 68.15 253 PRO E CA 1
ATOM 11180 C C . PRO G 3 249 ? 247.964 213.918 259.350 1.00 69.33 253 PRO E C 1
ATOM 11181 O O . PRO G 3 249 ? 247.521 214.453 260.365 1.00 74.28 253 PRO E O 1
ATOM 11185 N N . VAL G 3 250 ? 248.667 212.802 259.356 1.00 64.80 254 VAL E N 1
ATOM 11186 C CA . VAL G 3 250 ? 249.027 212.107 260.573 1.00 58.55 254 VAL E CA 1
ATOM 11187 C C . VAL G 3 250 ? 250.282 212.725 261.142 1.00 64.54 254 VAL E C 1
ATOM 11188 O O . VAL G 3 250 ? 251.257 212.924 260.426 1.00 69.85 254 VAL E O 1
ATOM 11192 N N . VAL G 3 251 ? 250.248 213.051 262.419 1.00 70.90 255 VAL E N 1
ATOM 11193 C CA . VAL G 3 251 ? 251.390 213.662 263.067 1.00 69.09 255 VAL E CA 1
ATOM 11194 C C . VAL G 3 251 ? 251.979 212.703 264.085 1.00 65.11 255 VAL E C 1
ATOM 11195 O O . VAL G 3 251 ? 251.282 212.224 264.980 1.00 67.12 255 VAL E O 1
ATOM 11199 N N . SER G 3 252 ? 253.263 212.434 263.927 1.00 60.09 256 SER E N 1
ATOM 11200 C CA . SER G 3 252 ? 254.007 211.520 264.775 1.00 55.68 256 SER E CA 1
ATOM 11201 C C . SER G 3 252 ? 255.480 211.868 264.787 1.00 54.97 256 SER E C 1
ATOM 11202 O O . SER G 3 252 ? 255.969 212.687 263.993 1.00 62.99 256 SER E O 1
ATOM 11205 N N . THR G 3 253 ? 256.196 211.227 265.694 1.00 52.36 257 THR E N 1
ATOM 11206 C CA . THR G 3 253 ? 257.650 211.353 265.725 1.00 52.14 257 THR E CA 1
ATOM 11207 C C . THR G 3 253 ? 258.300 209.993 265.610 1.00 55.92 257 THR E C 1
ATOM 11208 O O . THR G 3 253 ? 257.688 208.978 265.918 1.00 56.01 257 THR E O 1
ATOM 11212 N N . GLN G 3 254 ? 259.568 209.964 265.191 1.00 54.30 258 GLN E N 1
ATOM 11213 C CA . GLN G 3 254 ? 260.411 208.758 265.106 1.00 53.51 258 GLN E CA 1
ATOM 11214 C C . GLN G 3 254 ? 259.934 207.747 264.072 1.00 49.42 258 GLN E C 1
ATOM 11215 O O . GLN G 3 254 ? 260.656 207.401 263.135 1.00 58.53 258 GLN E O 1
ATOM 11221 N N . LEU G 3 255 ? 258.736 207.243 264.234 1.00 44.08 259 LEU E N 1
ATOM 11222 C CA . LEU G 3 255 ? 258.201 206.339 263.254 1.00 48.92 259 LEU E CA 1
ATOM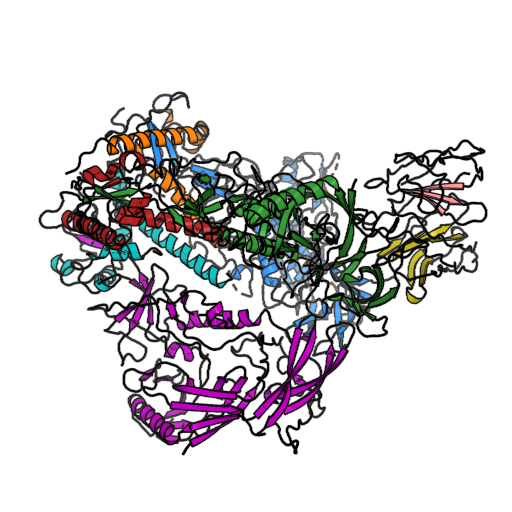 11223 C C . LEU G 3 255 ? 257.109 207.035 262.475 1.00 56.35 259 LEU E C 1
ATOM 11224 O O . LEU G 3 255 ? 256.274 207.760 263.036 1.00 56.88 259 LEU E O 1
ATOM 11229 N N . LEU G 3 256 ? 257.096 206.751 261.185 1.00 54.27 260 LEU E N 1
ATOM 11230 C CA . LEU G 3 256 ? 256.127 207.287 260.260 1.00 47.32 260 LEU E CA 1
ATOM 11231 C C . LEU G 3 256 ? 254.972 206.328 260.223 1.00 57.42 260 LEU E C 1
ATOM 11232 O O . LEU G 3 256 ? 255.147 205.149 259.877 1.00 57.13 260 LEU E O 1
ATOM 11237 N N . LEU G 3 257 ? 253.800 206.825 260.588 1.00 52.06 261 LEU E N 1
ATOM 11238 C CA . LEU G 3 257 ? 252.621 205.987 260.659 1.00 58.34 261 LEU E CA 1
ATOM 11239 C C . LEU G 3 257 ? 251.589 206.323 259.580 1.00 58.89 261 LEU E C 1
ATOM 11240 O O . LEU G 3 257 ? 251.452 207.489 259.203 1.00 61.29 261 LEU E O 1
ATOM 11245 N N . ASN G 3 258 ? 250.847 205.283 259.133 1.00 56.51 262 ASN E N 1
ATOM 11246 C CA . ASN G 3 258 ? 249.690 205.292 258.230 1.00 54.23 262 ASN E CA 1
ATOM 11247 C C . ASN G 3 258 ? 249.951 205.966 256.864 1.00 58.87 262 ASN E C 1
ATOM 11248 O O . ASN G 3 258 ? 249.047 206.586 256.290 1.00 66.11 262 ASN E O 1
ATOM 11253 N N . GLY G 3 259 ? 251.158 205.789 256.277 1.00 63.53 263 GLY E N 1
ATOM 11254 C CA . GLY G 3 259 ? 251.504 206.313 254.956 1.00 73.55 263 GLY E CA 1
ATOM 11255 C C . GLY G 3 259 ? 251.342 205.224 253.918 1.00 75.19 263 GLY E C 1
ATOM 11256 O O . GLY G 3 259 ? 250.772 204.159 254.181 1.00 72.83 263 GLY E O 1
ATOM 11257 N N . SER G 3 260 ? 251.813 205.501 252.727 1.00 75.24 264 SER E N 1
ATOM 11258 C CA . SER G 3 260 ? 251.759 204.536 251.651 1.00 81.23 264 SER E CA 1
ATOM 11259 C C . SER G 3 260 ? 253.016 203.691 251.721 1.00 80.75 264 SER E C 1
ATOM 11260 O O . SER G 3 260 ? 253.963 204.049 252.419 1.00 80.04 264 SER E O 1
ATOM 11263 N N . LEU G 3 261 ? 253.045 202.564 251.029 1.00 76.48 265 LEU E N 1
ATOM 11264 C CA . LEU G 3 261 ? 254.250 201.734 250.997 1.00 76.34 265 LEU E CA 1
ATOM 11265 C C . LEU G 3 261 ? 255.021 201.872 249.718 1.00 78.55 265 LEU E C 1
ATOM 11266 O O . LEU G 3 261 ? 254.455 202.190 248.676 1.00 82.18 265 LEU E O 1
ATOM 11271 N N . ALA G 3 262 ? 256.322 201.625 249.808 1.00 77.32 266 ALA E N 1
ATOM 11272 C CA . ALA G 3 262 ? 257.209 201.694 248.658 1.00 80.20 266 ALA E CA 1
ATOM 11273 C C . ALA G 3 262 ? 256.798 200.677 247.606 1.00 81.86 266 ALA E C 1
ATOM 11274 O O . ALA G 3 262 ? 256.454 199.543 247.934 1.00 81.44 266 ALA E O 1
ATOM 11276 N N . GLU G 3 263 ? 256.877 201.071 246.332 1.00 81.90 267 GLU E N 1
ATOM 11277 C CA . GLU G 3 263 ? 256.535 200.189 245.219 1.00 86.78 267 GLU E CA 1
ATOM 11278 C C . GLU G 3 263 ? 257.488 199.008 245.063 1.00 87.78 267 GLU E C 1
ATOM 11279 O O . GLU G 3 263 ? 257.086 197.917 244.661 1.00 89.91 267 GLU E O 1
ATOM 11285 N N . GLY G 3 264 ? 258.760 199.255 245.328 1.00 85.48 268 GLY E N 1
ATOM 11286 C CA . GLY G 3 264 ? 259.825 198.278 245.203 1.00 83.98 268 GLY E CA 1
ATOM 11287 C C . GLY G 3 264 ? 260.321 197.913 246.579 1.00 81.58 268 GLY E C 1
ATOM 11288 O O . GLY G 3 264 ? 259.533 197.662 247.480 1.00 83.40 268 GLY E O 1
ATOM 11289 N N . GLU G 3 265 ? 261.630 197.839 246.719 1.00 78.84 269 GLU E N 1
ATOM 11290 C CA . GLU G 3 265 ? 262.290 197.486 247.961 1.00 79.33 269 GLU E CA 1
ATOM 11291 C C . GLU G 3 265 ? 262.375 198.705 248.861 1.00 76.08 269 GLU E C 1
ATOM 11292 O O . GLU G 3 265 ? 261.899 199.782 248.514 1.00 73.48 269 GLU E O 1
ATOM 11298 N N . ILE G 3 266 ? 262.945 198.555 250.046 1.00 76.73 270 ILE E N 1
ATOM 11299 C CA . ILE G 3 266 ? 262.965 199.682 250.969 1.00 73.11 270 ILE E CA 1
ATOM 11300 C C . ILE G 3 266 ? 263.789 200.802 250.380 1.00 70.35 270 ILE E C 1
ATOM 11301 O O . ILE G 3 266 ? 264.925 200.602 249.957 1.00 74.67 270 ILE E O 1
ATOM 11306 N N . ILE G 3 267 ? 263.222 201.995 250.388 1.00 67.72 271 ILE E N 1
ATOM 11307 C CA . ILE G 3 267 ? 263.891 203.125 249.792 1.00 64.04 271 ILE E CA 1
ATOM 11308 C C . ILE G 3 267 ? 264.412 204.046 250.851 1.00 64.69 271 ILE E C 1
ATOM 11309 O O . ILE G 3 267 ? 263.671 204.507 251.720 1.00 62.65 271 ILE E O 1
ATOM 11314 N N . ILE G 3 268 ? 265.689 204.327 250.788 1.00 59.51 272 ILE E N 1
ATOM 11315 C CA . ILE G 3 268 ? 266.262 205.224 251.753 1.00 57.21 272 ILE E CA 1
ATOM 11316 C C . ILE G 3 268 ? 266.464 206.544 251.054 1.00 51.33 272 ILE E C 1
ATOM 11317 O O . ILE G 3 268 ? 267.220 206.622 250.088 1.00 60.61 272 ILE E O 1
ATOM 11322 N N . ARG G 3 269 ? 265.759 207.569 251.515 1.00 52.69 273 ARG E N 1
ATOM 11323 C CA . ARG G 3 269 ? 265.810 208.857 250.855 1.00 53.11 273 ARG E CA 1
ATOM 11324 C C . ARG G 3 269 ? 266.422 209.907 251.750 1.00 57.19 273 ARG E C 1
ATOM 11325 O O . ARG G 3 269 ? 265.943 210.175 252.853 1.00 61.58 273 ARG E O 1
ATOM 11333 N N . SER G 3 270 ? 267.462 210.545 251.274 1.00 57.19 274 SER E N 1
ATOM 11334 C CA . SER G 3 270 ? 268.093 211.586 252.062 1.00 59.04 274 SER E CA 1
ATOM 11335 C C . SER G 3 270 ? 268.786 212.575 251.174 1.00 63.89 274 SER E C 1
ATOM 11336 O O . SER G 3 270 ? 269.180 212.257 250.051 1.00 72.58 274 SER E O 1
ATOM 11339 N N . GLU G 3 271 ? 268.973 213.765 251.678 1.00 69.95 275 GLU E N 1
ATOM 11340 C CA . GLU G 3 271 ? 269.737 214.749 250.968 1.00 77.06 275 GLU E CA 1
ATOM 11341 C C . GLU G 3 271 ? 271.174 214.578 251.403 1.00 82.71 275 GLU E C 1
ATOM 11342 O O . GLU G 3 271 ? 271.417 214.474 252.596 1.00 83.55 275 GLU E O 1
ATOM 11348 N N . ASN G 3 272 ? 272.125 214.487 250.473 1.00 84.27 276 ASN E N 1
ATOM 11349 C CA . ASN G 3 272 ? 273.531 214.401 250.873 1.00 90.06 276 ASN E CA 1
ATOM 11350 C C . ASN G 3 272 ? 273.735 213.371 251.981 1.00 87.40 276 ASN E C 1
ATOM 11351 O O . ASN G 3 272 ? 274.229 213.716 253.055 1.00 89.52 276 ASN E O 1
ATOM 11356 N N . ILE G 3 273 ? 273.387 212.111 251.706 1.00 80.89 277 ILE E N 1
ATOM 11357 C CA . ILE G 3 273 ? 273.387 211.052 252.713 1.00 81.52 277 ILE E CA 1
ATOM 11358 C C . ILE G 3 273 ? 274.701 210.872 253.438 1.00 87.23 277 ILE E C 1
ATOM 11359 O O . ILE G 3 273 ? 274.713 210.336 254.549 1.00 92.33 277 ILE E O 1
ATOM 11364 N N . THR G 3 274 ? 275.799 211.278 252.821 1.00 86.11 278 THR E N 1
ATOM 11365 C CA . THR G 3 274 ? 277.097 211.128 253.423 1.00 89.82 278 THR E CA 1
ATOM 11366 C C . THR G 3 274 ? 277.331 212.106 254.572 1.00 97.55 278 THR E C 1
ATOM 11367 O O . THR G 3 274 ? 278.243 211.893 255.378 1.00 103.93 278 THR E O 1
ATOM 11371 N N . ASP G 3 275 ? 276.492 213.129 254.701 1.00 97.35 279 ASP E N 1
ATOM 11372 C CA . ASP G 3 275 ? 276.597 214.092 255.791 1.00 101.80 279 ASP E CA 1
ATOM 11373 C C . ASP G 3 275 ? 275.867 213.586 257.050 1.00 98.74 279 ASP E C 1
ATOM 11374 O O . ASP G 3 275 ? 274.945 212.780 256.965 1.00 96.04 279 ASP E O 1
ATOM 11379 N N . ASN G 3 276 ? 276.268 214.078 258.224 1.00 97.09 280 ASN E N 1
ATOM 11380 C CA . ASN G 3 276 ? 275.600 213.744 259.492 1.00 96.24 280 ASN E CA 1
ATOM 11381 C C . ASN G 3 276 ? 274.642 214.854 259.909 1.00 96.77 280 ASN E C 1
ATOM 11382 O O . ASN G 3 276 ? 273.914 214.746 260.894 1.00 93.67 280 ASN E O 1
ATOM 11387 N N . GLY G 3 277 ? 274.594 215.897 259.103 1.00 98.44 281 GLY E N 1
ATOM 11388 C CA . GLY G 3 277 ? 273.733 217.046 259.331 1.00 98.05 281 GLY E CA 1
ATOM 11389 C C . GLY G 3 277 ? 272.374 216.885 258.660 1.00 89.11 281 GLY E C 1
ATOM 11390 O O . GLY G 3 277 ? 271.554 217.805 258.664 1.00 88.23 281 GLY E O 1
ATOM 11391 N N . LYS G 3 278 ? 272.143 215.727 258.063 1.00 83.55 282 LYS E N 1
ATOM 11392 C CA . LYS G 3 278 ? 270.918 215.467 257.340 1.00 76.55 282 LYS E CA 1
ATOM 11393 C C . LYS G 3 278 ? 270.133 214.307 257.913 1.00 72.49 282 LYS E C 1
ATOM 11394 O O . LYS G 3 278 ? 270.690 213.317 258.383 1.00 76.87 282 LYS E O 1
ATOM 11400 N N . THR G 3 279 ? 268.815 214.424 257.833 1.00 68.15 283 THR E N 1
ATOM 11401 C CA . THR G 3 279 ? 267.883 213.393 258.280 1.00 69.09 283 THR E CA 1
ATOM 11402 C C . THR G 3 279 ? 267.594 212.404 257.163 1.00 58.40 283 THR E C 1
ATOM 11403 O O . THR G 3 279 ? 267.473 212.779 255.997 1.00 64.80 283 THR E O 1
ATOM 11407 N N . ILE G 3 280 ? 267.507 211.131 257.512 1.00 53.96 284 ILE E N 1
ATOM 11408 C CA . ILE G 3 280 ? 267.241 210.069 256.568 1.00 50.92 284 ILE E CA 1
ATOM 11409 C C . ILE G 3 280 ? 265.833 209.518 256.696 1.00 53.94 284 ILE E C 1
ATOM 11410 O O . ILE G 3 280 ? 265.404 209.107 257.776 1.00 56.02 284 ILE E O 1
ATOM 11415 N N . LEU G 3 281 ? 265.094 209.501 255.598 1.00 48.89 285 LEU E N 1
ATOM 11416 C CA . LEU G 3 281 ? 263.755 208.957 255.662 1.00 46.23 285 LEU E CA 1
ATOM 11417 C C . LEU G 3 281 ? 263.743 207.574 255.053 1.00 51.40 285 LEU E C 1
ATOM 11418 O O . LEU G 3 281 ? 264.120 207.376 253.895 1.00 57.98 285 LEU E O 1
ATOM 11423 N N . VAL G 3 282 ? 263.338 206.598 255.841 1.00 52.07 286 VAL E N 1
ATOM 11424 C CA . VAL G 3 282 ? 263.314 205.238 255.343 1.00 55.55 286 VAL E CA 1
ATOM 11425 C C . VAL G 3 282 ? 261.895 204.843 255.060 1.00 57.41 286 VAL E C 1
ATOM 11426 O O . VAL G 3 282 ? 261.044 204.836 255.953 1.00 59.59 286 VAL E O 1
ATOM 11430 N N . HIS G 3 283 ? 261.639 204.501 253.814 1.00 56.25 287 HIS E N 1
ATOM 11431 C CA . HIS G 3 283 ? 260.305 204.159 253.388 1.00 60.39 287 HIS E CA 1
ATOM 11432 C C . HIS G 3 283 ? 260.201 202.659 253.180 1.00 63.84 287 HIS E C 1
ATOM 11433 O O . HIS G 3 283 ? 260.836 202.069 252.294 1.00 66.82 287 HIS E O 1
ATOM 11440 N N . LEU G 3 284 ? 259.400 202.024 254.014 1.00 60.71 288 LEU E N 1
ATOM 11441 C CA . LEU G 3 284 ? 259.289 200.585 253.992 1.00 64.94 288 LEU E CA 1
ATOM 11442 C C . LEU G 3 284 ? 258.363 200.147 252.869 1.00 70.10 288 LEU E C 1
ATOM 11443 O O . LEU G 3 284 ? 257.479 200.911 252.473 1.00 70.10 288 LEU E O 1
ATOM 11448 N N . ASN G 3 285 ? 258.575 198.917 252.349 1.00 70.44 289 ASN E N 1
ATOM 11449 C CA . ASN G 3 285 ? 257.725 198.284 251.330 1.00 75.51 289 ASN E CA 1
ATOM 11450 C C . ASN G 3 285 ? 256.635 197.355 251.925 1.00 76.02 289 ASN E C 1
ATOM 11451 O O . ASN G 3 285 ? 255.784 196.847 251.191 1.00 81.01 289 ASN E O 1
ATOM 11456 N N . GLU G 3 286 ? 256.628 197.155 253.266 1.00 73.44 290 GLU E N 1
ATOM 11457 C CA . GLU G 3 286 ? 255.691 196.337 254.043 1.00 76.14 290 GLU E CA 1
ATOM 11458 C C . GLU G 3 286 ? 255.379 197.119 255.304 1.00 75.72 290 GLU E C 1
ATOM 11459 O O . GLU G 3 286 ? 256.277 197.750 255.860 1.00 79.24 290 GLU E O 1
ATOM 11465 N N . SER G 3 287 ? 254.150 197.052 255.792 1.00 71.34 291 SER E N 1
ATOM 11466 C CA . SER G 3 287 ? 253.823 197.746 257.033 1.00 74.29 291 SER E CA 1
ATOM 11467 C C . SER G 3 287 ? 254.042 196.850 258.245 1.00 70.21 291 SER E C 1
ATOM 11468 O O . SER G 3 287 ? 253.792 195.644 258.187 1.00 71.63 291 SER E O 1
ATOM 11471 N N . VAL G 3 288 ? 254.438 197.447 259.361 1.00 71.07 292 VAL E N 1
ATOM 11472 C CA . VAL G 3 288 ? 254.565 196.709 260.619 1.00 65.67 292 VAL E CA 1
ATOM 11473 C C . VAL G 3 288 ? 253.347 197.030 261.464 1.00 69.84 292 VAL E C 1
ATOM 11474 O O . VAL G 3 288 ? 252.971 198.192 261.615 1.00 70.06 292 VAL E O 1
ATOM 11478 N N . LYS G 3 289 ? 252.653 196.015 261.953 1.00 69.33 293 LYS E N 1
ATOM 11479 C CA . LYS G 3 289 ? 251.452 196.326 262.720 1.00 70.10 293 LYS E CA 1
ATOM 11480 C C . LYS G 3 289 ? 251.810 196.739 264.125 1.00 72.97 293 LYS E C 1
ATOM 11481 O O . LYS G 3 289 ? 252.544 196.023 264.806 1.00 74.77 293 LYS E O 1
ATOM 11487 N N . ILE G 3 290 ? 251.274 197.864 264.574 1.00 68.94 294 ILE E N 1
ATOM 11488 C CA . ILE G 3 290 ? 251.492 198.292 265.944 1.00 65.96 294 ILE E CA 1
ATOM 11489 C C . ILE G 3 290 ? 250.178 198.542 266.671 1.00 68.42 294 ILE E C 1
ATOM 11490 O O . ILE G 3 290 ? 249.288 199.243 266.179 1.00 69.67 294 ILE E O 1
ATOM 11495 N N . GLU G 3 291 ? 250.060 197.980 267.867 1.00 71.60 295 GLU E N 1
ATOM 11496 C CA . GLU G 3 291 ? 248.852 198.201 268.665 1.00 70.49 295 GLU E CA 1
ATOM 11497 C C . GLU G 3 291 ? 249.237 198.881 269.977 1.00 68.35 295 GLU E C 1
ATOM 11498 O O . GLU G 3 291 ? 250.188 198.441 270.620 1.00 71.89 295 GLU E O 1
ATOM 11504 N N . CYS G 3 292 ? 248.497 199.938 270.379 1.00 66.19 296 CYS E N 1
ATOM 11505 C CA . CYS G 3 292 ? 248.725 200.715 271.598 1.00 69.67 296 CYS E CA 1
ATOM 11506 C C . CYS G 3 292 ? 247.450 200.832 272.423 1.00 77.70 296 CYS E C 1
ATOM 11507 O O . CYS G 3 292 ? 246.350 201.032 271.899 1.00 79.92 296 CYS E O 1
ATOM 11510 N N . THR G 3 293 ? 247.596 200.750 273.735 1.00 81.54 297 THR E N 1
ATOM 11511 C CA . THR G 3 293 ? 246.436 200.904 274.596 1.00 83.66 297 THR E CA 1
ATOM 11512 C C . THR G 3 293 ? 246.679 201.539 275.949 1.00 88.37 297 THR E C 1
ATOM 11513 O O . THR G 3 293 ? 247.781 201.500 276.513 1.00 88.05 297 THR E O 1
ATOM 11517 N N . ARG G 3 294 ? 245.598 202.088 276.473 1.00 85.74 298 ARG E N 1
ATOM 11518 C CA . ARG G 3 294 ? 245.502 202.615 277.820 1.00 86.55 298 ARG E CA 1
ATOM 11519 C C . ARG G 3 294 ? 244.424 201.776 278.506 1.00 87.95 298 ARG E C 1
ATOM 11520 O O . ARG G 3 294 ? 243.226 202.077 278.400 1.00 90.90 298 ARG E O 1
ATOM 11528 N N . PRO G 3 295 ? 244.812 200.698 279.209 1.00 87.52 299 PRO E N 1
ATOM 11529 C CA . PRO G 3 295 ? 243.950 199.641 279.722 1.00 93.44 299 PRO E CA 1
ATOM 11530 C C . PRO G 3 295 ? 243.177 199.963 280.997 1.00 93.78 299 PRO E C 1
ATOM 11531 O O . PRO G 3 295 ? 243.217 199.198 281.972 1.00 98.55 299 PRO E O 1
ATOM 11535 N N . ASN G 3 296 ? 242.453 201.057 280.971 1.00 91.27 300 ASN E N 1
ATOM 11536 C CA . ASN G 3 296 ? 241.632 201.431 282.106 1.00 94.10 300 ASN E CA 1
ATOM 11537 C C . ASN G 3 296 ? 240.499 202.357 281.686 1.00 95.50 300 ASN E C 1
ATOM 11538 O O . ASN G 3 296 ? 240.580 202.943 280.611 1.00 94.78 300 ASN E O 1
ATOM 11543 N N . ASN G 3 297 ? 239.460 202.493 282.540 1.00 97.88 301 ASN E N 1
ATOM 11544 C CA . ASN G 3 297 ? 238.275 203.318 282.325 1.00 98.89 301 ASN E CA 1
ATOM 11545 C C . ASN G 3 297 ? 238.373 204.644 283.081 1.00 97.35 301 ASN E C 1
ATOM 11546 O O . ASN G 3 297 ? 238.269 204.680 284.315 1.00 95.88 301 ASN E O 1
ATOM 11551 N N . LYS G 3 298 ? 238.591 205.746 282.344 1.00 93.50 302 LYS E N 1
ATOM 11552 C CA . LYS G 3 298 ? 238.729 207.075 282.924 1.00 91.67 302 LYS E CA 1
ATOM 11553 C C . LYS G 3 298 ? 237.355 207.721 283.030 1.00 89.80 302 LYS E C 1
ATOM 11554 O O . LYS G 3 298 ? 236.535 207.645 282.111 1.00 89.63 302 LYS E O 1
ATOM 11560 N N . THR G 3 299 ? 237.084 208.311 284.176 1.00 90.64 303 THR E N 1
ATOM 11561 C CA . THR G 3 299 ? 235.850 209.044 284.389 1.00 89.03 303 THR E CA 1
ATOM 11562 C C . THR G 3 299 ? 236.243 210.465 284.637 1.00 88.13 303 THR E C 1
ATOM 11563 O O . THR G 3 299 ? 237.197 210.729 285.383 1.00 89.88 303 THR E O 1
ATOM 11567 N N . ARG G 3 300 ? 235.535 211.380 284.002 1.00 85.85 304 ARG E N 1
ATOM 11568 C CA . ARG G 3 300 ? 235.895 212.776 284.074 1.00 88.03 304 ARG E CA 1
ATOM 11569 C C . ARG G 3 300 ? 234.803 213.630 284.640 1.00 88.87 304 ARG E C 1
ATOM 11570 O O . ARG G 3 300 ? 233.621 213.303 284.533 1.00 89.34 304 ARG E O 1
ATOM 11578 N N . THR G 3 301 ? 235.223 214.739 285.213 1.00 87.48 305 THR E N 1
ATOM 11579 C CA . THR G 3 301 ? 234.341 215.740 285.752 1.00 83.40 305 THR E CA 1
ATOM 11580 C C . THR G 3 301 ? 234.300 216.952 284.876 1.00 85.94 305 THR E C 1
ATOM 11581 O O . THR G 3 301 ? 235.052 217.070 283.901 1.00 84.64 305 THR E O 1
ATOM 11585 N N . SER G 3 302 ? 233.454 217.886 285.266 1.00 80.90 306 SER E N 1
ATOM 11586 C CA . SER G 3 302 ? 233.304 219.136 284.544 1.00 81.37 306 SER E CA 1
ATOM 11587 C C . SER G 3 302 ? 233.196 220.304 285.507 1.00 81.57 306 SER E C 1
ATOM 11588 O O . SER G 3 302 ? 232.265 220.392 286.314 1.00 82.74 306 SER E O 1
ATOM 11591 N N . ILE G 3 303 ? 234.171 221.191 285.439 1.00 81.17 307 ILE E N 1
ATOM 11592 C CA . ILE G 3 303 ? 234.225 222.334 286.325 1.00 77.20 307 ILE E CA 1
ATOM 11593 C C . ILE G 3 303 ? 233.850 223.584 285.566 1.00 81.19 307 ILE E C 1
ATOM 11594 O O . ILE G 3 303 ? 234.540 223.995 284.632 1.00 81.82 307 ILE E O 1
ATOM 11599 N N . ARG G 3 304 ? 232.760 224.214 285.975 1.00 84.21 308 ARG E N 1
ATOM 11600 C CA . ARG G 3 304 ? 232.302 225.387 285.261 1.00 85.48 308 ARG E CA 1
ATOM 11601 C C . ARG G 3 304 ? 233.141 226.571 285.703 1.00 85.46 308 ARG E C 1
ATOM 11602 O O . ARG G 3 304 ? 233.313 226.801 286.901 1.00 88.03 308 ARG E O 1
ATOM 11610 N N . ILE G 3 305 ? 233.689 227.289 284.731 1.00 85.13 309 ILE E N 1
ATOM 11611 C CA . ILE G 3 305 ? 234.575 228.421 284.973 1.00 85.92 309 ILE E CA 1
ATOM 11612 C C . ILE G 3 305 ? 234.156 229.724 284.294 1.00 90.77 309 ILE E C 1
ATOM 11613 O O . ILE G 3 305 ? 234.958 230.651 284.183 1.00 89.54 309 ILE E O 1
ATOM 11618 N N . GLY G 3 306 ? 232.924 229.789 283.812 1.00 90.98 312 GLY E N 1
ATOM 11619 C CA . GLY G 3 306 ? 232.460 230.982 283.118 1.00 91.81 312 GLY E CA 1
ATOM 11620 C C . GLY G 3 306 ? 231.088 230.769 282.486 1.00 94.30 312 GLY E C 1
ATOM 11621 O O . GLY G 3 306 ? 230.570 229.647 282.472 1.00 91.45 312 GLY E O 1
ATOM 11622 N N . PRO G 3 307 ? 230.533 231.782 281.813 1.00 92.83 313 PRO E N 1
ATOM 11623 C CA . PRO G 3 307 ? 229.209 231.799 281.213 1.00 88.42 313 PRO E CA 1
ATOM 11624 C C . PRO G 3 307 ? 229.092 230.913 279.987 1.00 87.76 313 PRO E C 1
ATOM 11625 O O . PRO G 3 307 ? 229.111 231.374 278.840 1.00 86.82 313 PRO E O 1
ATOM 11629 N N . GLY G 3 308 ? 229.011 229.617 280.290 1.00 89.38 314 GLY E N 1
ATOM 11630 C CA . GLY G 3 308 ? 228.943 228.534 279.315 1.00 92.45 314 GLY E CA 1
ATOM 11631 C C . GLY G 3 308 ? 230.280 227.820 279.093 1.00 93.53 314 GLY E C 1
ATOM 11632 O O . GLY G 3 308 ? 230.438 227.061 278.134 1.00 89.64 314 GLY E O 1
ATOM 11633 N N . GLN G 3 309 ? 231.266 228.074 279.946 1.00 90.31 315 GLN E N 1
ATOM 11634 C CA . GLN G 3 309 ? 232.567 227.437 279.758 1.00 88.58 315 GLN E CA 1
ATOM 11635 C C . GLN G 3 309 ? 232.927 226.494 280.872 1.00 89.47 315 GLN E C 1
ATOM 11636 O O . GLN G 3 309 ? 232.829 226.849 282.045 1.00 90.33 315 GLN E O 1
ATOM 11642 N N . ALA G 3 310 ? 233.423 225.317 280.515 1.00 84.83 316 ALA E N 1
ATOM 11643 C CA . ALA G 3 310 ? 233.819 224.355 281.529 1.00 84.60 316 ALA E CA 1
ATOM 11644 C C . ALA G 3 310 ? 235.045 223.586 281.135 1.00 81.26 316 ALA E C 1
ATOM 11645 O O . ALA G 3 310 ? 235.286 223.297 279.960 1.00 83.13 316 ALA E O 1
ATOM 11647 N N . PHE G 3 311 ? 235.783 223.243 282.161 1.00 77.63 317 PHE E N 1
ATOM 11648 C CA . PHE G 3 311 ? 236.980 222.452 282.122 1.00 74.84 317 PHE E CA 1
ATOM 11649 C C . PHE G 3 311 ? 236.717 220.989 282.352 1.00 76.58 317 PHE E C 1
ATOM 11650 O O . PHE G 3 311 ? 236.063 220.602 283.323 1.00 81.39 317 PHE E O 1
ATOM 11658 N N . TYR G 3 312 ? 237.216 220.162 281.460 1.00 75.57 318 TYR E N 1
ATOM 11659 C CA . TYR G 3 312 ? 237.031 218.731 281.626 1.00 76.03 318 TYR E CA 1
ATOM 11660 C C . TYR G 3 312 ? 238.268 218.127 282.199 1.00 77.54 318 TYR E C 1
ATOM 11661 O O . TYR G 3 312 ? 239.371 218.410 281.735 1.00 78.48 318 TYR E O 1
ATOM 11670 N N . ALA G 3 313 ? 238.097 217.259 283.176 1.00 77.90 319 ALA E N 1
ATOM 11671 C CA . ALA G 3 313 ? 239.280 216.688 283.788 1.00 79.01 319 ALA E CA 1
ATOM 11672 C C . ALA G 3 313 ? 239.087 215.351 284.430 1.00 81.61 319 ALA E C 1
ATOM 11673 O O . ALA G 3 313 ? 238.005 214.982 284.873 1.00 83.63 319 ALA E O 1
ATOM 11675 N N . THR G 3 314 ? 240.173 214.627 284.560 1.00 82.06 320 THR E N 1
ATOM 11676 C CA . THR G 3 314 ? 240.101 213.331 285.178 1.00 86.24 320 THR E CA 1
ATOM 11677 C C . THR G 3 314 ? 239.589 213.420 286.603 1.00 88.84 320 THR E C 1
ATOM 11678 O O . THR G 3 314 ? 240.111 214.172 287.429 1.00 89.37 320 THR E O 1
ATOM 11682 N N . GLY G 3 315 ? 238.600 212.595 286.910 1.00 89.81 321 GLY E N 1
ATOM 11683 C CA . GLY G 3 315 ? 238.036 212.495 288.237 1.00 89.96 321 GLY E CA 1
ATOM 11684 C C . GLY G 3 315 ? 238.678 211.300 288.915 1.00 90.80 321 GLY E C 1
ATOM 11685 O O . GLY G 3 315 ? 239.165 211.373 290.044 1.00 99.31 321 GLY E O 1
ATOM 11686 N N . GLN G 3 316 ? 238.617 210.175 288.220 1.00 89.93 322 GLN E N 1
ATOM 11687 C CA . GLN G 3 316 ? 239.178 208.925 288.698 1.00 96.56 322 GLN E CA 1
ATOM 11688 C C . GLN G 3 316 ? 239.493 207.972 287.544 1.00 97.29 322 GLN E C 1
ATOM 11689 O O . GLN G 3 316 ? 238.948 208.098 286.447 1.00 95.65 322 GLN E O 1
ATOM 11695 N N . VAL G 3 317 ? 240.420 207.049 287.765 1.00 97.28 323 VAL E N 1
ATOM 11696 C CA . VAL G 3 317 ? 240.694 206.022 286.768 1.00 93.58 323 VAL E CA 1
ATOM 11697 C C . VAL G 3 317 ? 240.506 204.617 287.324 1.00 100.01 323 VAL E C 1
ATOM 11698 O O . VAL G 3 317 ? 241.178 204.230 288.266 1.00 101.81 323 VAL E O 1
ATOM 11702 N N . ILE G 3 318 A 239.633 203.829 286.710 1.00 98.26 323 ILE E N 1
ATOM 11703 C CA . ILE G 3 318 A 239.392 202.473 287.185 1.00 100.38 323 ILE E CA 1
ATOM 11704 C C . ILE G 3 318 A 239.907 201.415 286.225 1.00 100.33 323 ILE E C 1
ATOM 11705 O O . ILE G 3 318 A 239.475 201.330 285.078 1.00 101.85 323 ILE E O 1
ATOM 11710 N N . GLY G 3 319 ? 240.804 200.561 286.687 1.00 95.94 324 GLY E N 1
ATOM 11711 C CA . GLY G 3 319 ? 241.344 199.560 285.779 1.00 98.33 324 GLY E CA 1
ATOM 11712 C C . GLY G 3 319 ? 242.784 199.246 286.092 1.00 105.00 324 GLY E C 1
ATOM 11713 O O . GLY G 3 319 ? 243.214 199.330 287.242 1.00 104.97 324 GLY E O 1
ATOM 11714 N N . ASP G 3 320 ? 243.518 198.830 285.067 1.00 105.12 325 ASP E N 1
ATOM 11715 C CA . ASP G 3 320 ? 244.903 198.456 285.211 1.00 105.51 325 ASP E CA 1
ATOM 11716 C C . ASP G 3 320 ? 245.678 199.722 285.514 1.00 107.54 325 ASP E C 1
ATOM 11717 O O . ASP G 3 320 ? 245.636 200.705 284.773 1.00 107.14 325 ASP E O 1
ATOM 11722 N N . ILE G 3 321 ? 246.318 199.738 286.664 1.00 108.03 326 ILE E N 1
ATOM 11723 C CA . ILE G 3 321 ? 247.016 200.921 287.139 1.00 109.26 326 ILE E CA 1
ATOM 11724 C C . ILE G 3 321 ? 248.308 201.236 286.396 1.00 110.02 326 ILE E C 1
ATOM 11725 O O . ILE G 3 321 ? 248.937 202.260 286.664 1.00 116.28 326 ILE E O 1
ATOM 11730 N N . ARG G 3 322 ? 248.743 200.337 285.524 1.00 108.43 327 ARG E N 1
ATOM 11731 C CA . ARG G 3 322 ? 249.973 200.540 284.778 1.00 109.23 327 ARG E CA 1
ATOM 11732 C C . ARG G 3 322 ? 249.805 201.529 283.631 1.00 108.10 327 ARG E C 1
ATOM 11733 O O . ARG G 3 322 ? 248.692 201.866 283.220 1.00 104.08 327 ARG E O 1
ATOM 11741 N N . GLU G 3 323 ? 250.939 202.001 283.135 1.00 104.98 328 GLU E N 1
ATOM 11742 C CA . GLU G 3 323 ? 251.017 202.965 282.054 1.00 100.77 328 GLU E CA 1
ATOM 11743 C C . GLU G 3 323 ? 250.546 202.374 280.736 1.00 98.72 328 GLU E C 1
ATOM 11744 O O . GLU G 3 323 ? 250.096 201.230 280.683 1.00 96.94 328 GLU E O 1
ATOM 11750 N N . ALA G 3 324 ? 250.546 203.183 279.684 1.00 92.17 329 ALA E N 1
ATOM 11751 C CA . ALA G 3 324 ? 250.064 202.716 278.409 1.00 84.82 329 ALA E CA 1
ATOM 11752 C C . ALA G 3 324 ? 251.099 201.808 277.815 1.00 83.85 329 ALA E C 1
ATOM 11753 O O . ALA G 3 324 ? 252.300 201.949 278.069 1.00 83.08 329 ALA E O 1
ATOM 11755 N N . TYR G 3 325 ? 250.649 200.865 277.019 1.00 80.60 330 TYR E N 1
ATOM 11756 C CA . TYR G 3 325 ? 251.600 199.993 276.365 1.00 81.47 330 TYR E CA 1
ATOM 11757 C C . TYR G 3 325 ? 251.374 199.886 274.875 1.00 81.04 330 TYR E C 1
ATOM 11758 O O . TYR G 3 325 ? 250.219 199.888 274.434 1.00 80.68 330 TYR E O 1
ATOM 11767 N N . CYS G 3 326 ? 252.483 199.731 274.113 1.00 76.62 331 CYS E N 1
ATOM 11768 C CA . CYS G 3 326 ? 252.483 199.468 272.676 1.00 68.81 331 CYS E CA 1
ATOM 11769 C C . CYS G 3 326 ? 253.162 198.140 272.412 1.00 73.40 331 CYS E C 1
ATOM 11770 O O . CYS G 3 326 ? 254.187 197.797 273.010 1.00 76.44 331 CYS E O 1
ATOM 11773 N N . ASN G 3 327 ? 252.590 197.397 271.474 1.00 72.17 332 ASN E N 1
ATOM 11774 C CA . ASN G 3 327 ? 253.062 196.075 271.092 1.00 71.93 332 ASN E CA 1
ATOM 11775 C C . ASN G 3 327 ? 253.389 195.980 269.592 1.00 71.86 332 ASN E C 1
ATOM 11776 O O . ASN G 3 327 ? 252.534 196.216 268.727 1.00 70.74 332 ASN E O 1
ATOM 11781 N N . ILE G 3 328 ? 254.663 195.640 269.311 1.00 72.10 333 ILE E N 1
ATOM 11782 C CA . ILE G 3 328 ? 255.256 195.401 267.992 1.00 65.07 333 ILE E CA 1
ATOM 11783 C C . ILE G 3 328 ? 255.681 193.942 267.953 1.00 72.79 333 ILE E C 1
ATOM 11784 O O . ILE G 3 328 ? 256.378 193.488 268.853 1.00 76.35 333 ILE E O 1
ATOM 11789 N N . SER G 3 329 ? 255.273 193.175 266.950 1.00 68.10 334 SER E N 1
ATOM 11790 C CA . SER G 3 329 ? 255.683 191.771 266.941 1.00 77.31 334 SER E CA 1
ATOM 11791 C C . SER G 3 329 ? 257.198 191.707 266.866 1.00 77.59 334 SER E C 1
ATOM 11792 O O . SER G 3 329 ? 257.813 192.474 266.112 1.00 77.07 334 SER E O 1
ATOM 11795 N N . GLU G 3 330 ? 257.817 190.793 267.618 1.00 77.97 335 GLU E N 1
ATOM 11796 C CA . GLU G 3 330 ? 259.266 190.760 267.607 1.00 81.97 335 GLU E CA 1
ATOM 11797 C C . GLU G 3 330 ? 259.841 190.304 266.307 1.00 81.51 335 GLU E C 1
ATOM 11798 O O . GLU G 3 330 ? 260.808 190.891 265.811 1.00 82.06 335 GLU E O 1
ATOM 11804 N N . SER G 3 331 ? 259.262 189.265 265.727 1.00 76.40 336 SER E N 1
ATOM 11805 C CA . SER G 3 331 ? 259.838 188.757 264.512 1.00 82.25 336 SER E CA 1
ATOM 11806 C C . SER G 3 331 ? 259.705 189.755 263.399 1.00 80.89 336 SER E C 1
ATOM 11807 O O . SER G 3 331 ? 260.617 189.908 262.587 1.00 80.86 336 SER E O 1
ATOM 11810 N N . THR G 3 332 ? 258.616 190.505 263.405 1.00 75.46 337 THR E N 1
ATOM 11811 C CA . THR G 3 332 ? 258.427 191.466 262.352 1.00 75.99 337 THR E CA 1
ATOM 11812 C C . THR G 3 332 ? 259.434 192.572 262.501 1.00 76.38 337 THR E C 1
ATOM 11813 O O . THR G 3 332 ? 260.031 193.000 261.511 1.00 78.35 337 THR E O 1
ATOM 11817 N N . TRP G 3 333 ? 259.644 193.057 263.726 1.00 73.92 338 TRP E N 1
ATOM 11818 C CA . TRP G 3 333 ? 260.582 194.142 263.888 1.00 72.13 338 TRP E CA 1
ATOM 11819 C C . TRP G 3 333 ? 261.969 193.724 263.449 1.00 75.67 338 TRP E C 1
ATOM 11820 O O . TRP G 3 333 ? 262.653 194.483 262.757 1.00 73.66 338 TRP E O 1
ATOM 11831 N N . ASN G 3 334 ? 262.417 192.534 263.858 1.00 74.24 339 ASN E N 1
ATOM 11832 C CA . ASN G 3 334 ? 263.758 192.143 263.481 1.00 76.19 339 ASN E CA 1
ATOM 11833 C C . ASN G 3 334 ? 263.885 191.955 261.993 1.00 77.42 339 ASN E C 1
ATOM 11834 O O . ASN G 3 334 ? 264.904 192.339 261.410 1.00 78.92 339 ASN E O 1
ATOM 11839 N N . GLU G 3 335 ? 262.859 191.412 261.343 1.00 78.97 340 GLU E N 1
ATOM 11840 C CA . GLU G 3 335 ? 262.964 191.260 259.914 1.00 85.73 340 GLU E CA 1
ATOM 11841 C C . GLU G 3 335 ? 262.982 192.612 259.250 1.00 83.47 340 GLU E C 1
ATOM 11842 O O . GLU G 3 335 ? 263.754 192.834 258.316 1.00 81.59 340 GLU E O 1
ATOM 11848 N N . THR G 3 336 ? 262.167 193.531 259.753 1.00 75.42 341 THR E N 1
ATOM 11849 C CA . THR G 3 336 ? 262.062 194.834 259.157 1.00 72.47 341 THR E CA 1
ATOM 11850 C C . THR G 3 336 ? 263.374 195.543 259.262 1.00 70.53 341 THR E C 1
ATOM 11851 O O . THR G 3 336 ? 263.852 196.116 258.282 1.00 73.69 341 THR E O 1
ATOM 11855 N N . LEU G 3 337 ? 263.990 195.488 260.428 1.00 65.83 342 LEU E N 1
ATOM 11856 C CA . LEU G 3 337 ? 265.230 196.183 260.574 1.00 68.71 342 LEU E CA 1
ATOM 11857 C C . LEU G 3 337 ? 266.300 195.535 259.737 1.00 75.87 342 LEU E C 1
ATOM 11858 O O . LEU G 3 337 ? 267.121 196.243 259.152 1.00 76.70 342 LEU E O 1
ATOM 11863 N N . GLY G 3 338 ? 266.328 194.205 259.666 1.00 75.47 343 GLY E N 1
ATOM 11864 C CA . GLY G 3 338 ? 267.346 193.573 258.862 1.00 79.61 343 GLY E CA 1
ATOM 11865 C C . GLY G 3 338 ? 267.223 194.006 257.408 1.00 78.88 343 GLY E C 1
ATOM 11866 O O . GLY G 3 338 ? 268.235 194.280 256.756 1.00 82.21 343 GLY E O 1
ATOM 11867 N N . LYS G 3 339 ? 265.990 194.100 256.905 1.00 76.28 344 LYS E N 1
ATOM 11868 C CA . LYS G 3 339 ? 265.769 194.527 255.535 1.00 77.17 344 LYS E CA 1
ATOM 11869 C C . LYS G 3 339 ? 266.238 195.965 255.325 1.00 77.85 344 LYS E C 1
ATOM 11870 O O . LYS G 3 339 ? 266.842 196.272 254.287 1.00 81.38 344 LYS E O 1
ATOM 11876 N N . VAL G 3 340 ? 266.016 196.838 256.318 1.00 73.63 345 VAL E N 1
ATOM 11877 C CA . VAL G 3 340 ? 266.468 198.216 256.189 1.00 75.85 345 VAL E CA 1
ATOM 11878 C C . VAL G 3 340 ? 267.964 198.232 256.086 1.00 78.31 345 VAL E C 1
ATOM 11879 O O . VAL G 3 340 ? 268.515 198.940 255.242 1.00 80.10 345 VAL E O 1
ATOM 11883 N N . VAL G 3 341 ? 268.622 197.444 256.919 1.00 76.36 346 VAL E N 1
ATOM 11884 C CA . VAL G 3 341 ? 270.058 197.399 256.908 1.00 78.29 346 VAL E CA 1
ATOM 11885 C C . VAL G 3 341 ? 270.580 196.900 255.582 1.00 83.22 346 VAL E C 1
ATOM 11886 O O . VAL G 3 341 ? 271.516 197.478 255.032 1.00 84.57 346 VAL E O 1
ATOM 11890 N N . LYS G 3 342 ? 269.966 195.878 255.009 1.00 82.45 347 LYS E N 1
ATOM 11891 C CA . LYS G 3 342 ? 270.461 195.403 253.729 1.00 87.85 347 LYS E CA 1
ATOM 11892 C C . LYS G 3 342 ? 270.509 196.524 252.695 1.00 87.59 347 LYS E C 1
ATOM 11893 O O . LYS G 3 342 ? 271.422 196.556 251.868 1.00 91.45 347 LYS E O 1
ATOM 11899 N N . GLN G 3 343 ? 269.538 197.437 252.721 1.00 84.46 348 GLN E N 1
ATOM 11900 C CA . GLN G 3 343 ? 269.572 198.538 251.769 1.00 85.50 348 GLN E CA 1
ATOM 11901 C C . GLN G 3 343 ? 270.501 199.656 252.264 1.00 85.83 348 GLN E C 1
ATOM 11902 O O . GLN G 3 343 ? 271.158 200.340 251.484 1.00 88.80 348 GLN E O 1
ATOM 11908 N N . LEU G 3 344 ? 270.617 199.809 253.574 1.00 81.39 349 LEU E N 1
ATOM 11909 C CA . LEU G 3 344 ? 271.452 200.842 254.176 1.00 84.04 349 LEU E CA 1
ATOM 11910 C C . LEU G 3 344 ? 272.921 200.580 253.849 1.00 86.99 349 LEU E C 1
ATOM 11911 O O . LEU G 3 344 ? 273.688 201.518 253.585 1.00 88.42 349 LEU E O 1
ATOM 11916 N N . ARG G 3 345 ? 273.277 199.298 253.750 1.00 85.54 350 ARG E N 1
ATOM 11917 C CA . ARG G 3 345 ? 274.621 198.830 253.413 1.00 88.07 350 ARG E CA 1
ATOM 11918 C C . ARG G 3 345 ? 275.062 199.269 252.030 1.00 90.35 350 ARG E C 1
ATOM 11919 O O . ARG G 3 345 ? 276.226 199.126 251.676 1.00 92.45 350 ARG E O 1
ATOM 11927 N N . LYS G 3 346 ? 274.136 199.721 251.195 1.00 89.65 351 LYS E N 1
ATOM 11928 C CA . LYS G 3 346 ? 274.506 200.173 249.873 1.00 89.70 351 LYS E CA 1
ATOM 11929 C C . LYS G 3 346 ? 275.096 201.562 249.945 1.00 87.27 351 LYS E C 1
ATOM 11930 O O . LYS G 3 346 ? 275.776 202.000 249.019 1.00 94.74 351 LYS E O 1
ATOM 11936 N N . HIS G 3 347 ? 274.826 202.273 251.035 1.00 85.43 352 HIS E N 1
ATOM 11937 C CA . HIS G 3 347 ? 275.327 203.618 251.187 1.00 87.06 352 HIS E CA 1
ATOM 11938 C C . HIS G 3 347 ? 276.512 203.579 252.112 1.00 87.00 352 HIS E C 1
ATOM 11939 O O . HIS G 3 347 ? 277.454 204.364 251.971 1.00 84.81 352 HIS E O 1
ATOM 11946 N N . PHE G 3 348 ? 276.488 202.602 253.015 1.00 87.61 353 PHE E N 1
ATOM 11947 C CA . PHE G 3 348 ? 277.533 202.436 253.994 1.00 90.67 353 PHE E CA 1
ATOM 11948 C C . PHE G 3 348 ? 278.043 201.000 254.032 1.00 95.38 353 PHE E C 1
ATOM 11949 O O . PHE G 3 348 ? 277.885 200.320 255.048 1.00 97.05 353 PHE E O 1
ATOM 11957 N N . PRO G 3 349 ? 278.717 200.513 252.986 1.00 95.77 354 PRO E N 1
ATOM 11958 C CA . PRO G 3 349 ? 279.194 199.149 252.845 1.00 100.39 354 PRO E CA 1
ATOM 11959 C C . PRO G 3 349 ? 280.463 198.930 253.641 1.00 101.49 354 PRO E C 1
ATOM 11960 O O . PRO G 3 349 ? 281.525 198.708 253.058 1.00 100.41 354 PRO E O 1
ATOM 11964 N N . HIS G 3 350 ? 280.375 199.041 254.959 1.00 102.97 355 HIS E N 1
ATOM 11965 C CA . HIS G 3 350 ? 281.594 198.970 255.750 1.00 107.45 355 HIS E CA 1
ATOM 11966 C C . HIS G 3 350 ? 281.511 197.995 256.929 1.00 108.50 355 HIS E C 1
ATOM 11967 O O . HIS G 3 350 ? 281.306 196.794 256.753 1.00 107.08 355 HIS E O 1
ATOM 11974 N N . LYS G 3 351 ? 281.675 198.533 258.136 1.00 106.13 356 LYS E N 1
ATOM 11975 C CA . LYS G 3 351 ? 281.610 197.792 259.386 1.00 107.86 356 LYS E CA 1
ATOM 11976 C C . LYS G 3 351 ? 280.139 197.707 259.774 1.00 105.78 356 LYS E C 1
ATOM 11977 O O . LYS G 3 351 ? 279.372 198.578 259.366 1.00 101.04 356 LYS E O 1
ATOM 11983 N N . ASN G 3 352 ? 279.741 196.673 260.556 1.00 110.01 357 ASN E N 1
ATOM 11984 C CA . ASN G 3 352 ? 278.363 196.446 261.013 1.00 108.78 357 ASN E CA 1
ATOM 11985 C C . ASN G 3 352 ? 277.819 197.639 261.821 1.00 104.10 357 ASN E C 1
ATOM 11986 O O . ASN G 3 352 ? 278.492 198.171 262.709 1.00 102.84 357 ASN E O 1
ATOM 11991 N N . ILE G 3 353 ? 276.600 198.074 261.444 1.00 95.44 358 ILE E N 1
ATOM 11992 C CA . ILE G 3 353 ? 275.863 199.249 261.910 1.00 92.51 358 ILE E CA 1
ATOM 11993 C C . ILE G 3 353 ? 275.253 199.124 263.273 1.00 90.19 358 ILE E C 1
ATOM 11994 O O . ILE G 3 353 ? 274.642 198.109 263.603 1.00 91.41 358 ILE E O 1
ATOM 11999 N N . THR G 3 354 ? 275.426 200.155 264.086 1.00 89.13 359 THR E N 1
ATOM 12000 C CA . THR G 3 354 ? 274.834 200.103 265.404 1.00 90.03 359 THR E CA 1
ATOM 12001 C C . THR G 3 354 ? 273.639 201.040 265.495 1.00 87.28 359 THR E C 1
ATOM 12002 O O . THR G 3 354 ? 273.669 202.180 265.012 1.00 83.99 359 THR E O 1
ATOM 12006 N N . PHE G 3 355 ? 272.580 200.523 266.090 1.00 82.89 361 PHE E N 1
ATOM 12007 C CA . PHE G 3 355 ? 271.359 201.262 266.332 1.00 78.21 361 PHE E CA 1
ATOM 12008 C C . PHE G 3 355 ? 271.245 201.548 267.795 1.00 76.49 361 PHE E C 1
ATOM 12009 O O . PHE G 3 355 ? 271.274 200.634 268.631 1.00 76.09 361 PHE E O 1
ATOM 12017 N N . GLN G 3 356 ? 271.176 202.831 268.085 1.00 74.33 362 GLN E N 1
ATOM 12018 C CA . GLN G 3 356 ? 271.096 203.358 269.418 1.00 71.75 362 GLN E CA 1
ATOM 12019 C C . GLN G 3 356 ? 269.772 204.080 269.647 1.00 71.20 362 GLN E C 1
ATOM 12020 O O . GLN G 3 356 ? 269.117 204.449 268.681 1.00 70.56 362 GLN E O 1
ATOM 12026 N N . PRO G 3 357 ? 269.333 204.261 270.897 1.00 69.84 363 PRO E N 1
ATOM 12027 C CA . PRO G 3 357 ? 268.193 205.049 271.318 1.00 66.61 363 PRO E CA 1
ATOM 12028 C C . PRO G 3 357 ? 268.423 206.503 271.012 1.00 66.35 363 PRO E C 1
ATOM 12029 O O . PRO G 3 357 ? 269.539 206.906 270.684 1.00 70.32 363 PRO E O 1
ATOM 12033 N N . SER G 3 358 ? 267.375 207.297 271.106 1.00 66.51 364 SER E N 1
ATOM 12034 C CA . SER G 3 358 ? 267.512 208.706 270.837 1.00 69.81 364 SER E CA 1
ATOM 12035 C C . SER G 3 358 ? 268.493 209.294 271.838 1.00 72.11 364 SER E C 1
ATOM 12036 O O . SER G 3 358 ? 268.675 208.770 272.938 1.00 75.22 364 SER E O 1
ATOM 12039 N N . SER G 3 359 ? 269.144 210.382 271.435 1.00 73.53 365 SER E N 1
ATOM 12040 C CA . SER G 3 359 ? 270.197 211.016 272.216 1.00 80.42 365 SER E CA 1
ATOM 12041 C C . SER G 3 359 ? 269.806 211.858 273.423 1.00 77.23 365 SER E C 1
ATOM 12042 O O . SER G 3 359 ? 270.634 212.067 274.312 1.00 76.02 365 SER E O 1
ATOM 12045 N N . GLY G 3 360 ? 268.576 212.328 273.494 1.00 75.62 366 GLY E N 1
ATOM 12046 C CA . GLY G 3 360 ? 268.180 213.164 274.617 1.00 82.43 366 GLY E CA 1
ATOM 12047 C C . GLY G 3 360 ? 267.586 214.478 274.150 1.00 86.07 366 GLY E C 1
ATOM 12048 O O . GLY G 3 360 ? 267.708 214.854 272.985 1.00 82.97 366 GLY E O 1
ATOM 12049 N N . GLY G 3 361 ? 266.914 215.164 275.062 1.00 84.98 367 GLY E N 1
ATOM 12050 C CA . GLY G 3 361 ? 266.240 216.410 274.746 1.00 84.25 367 GLY E CA 1
ATOM 12051 C C . GLY G 3 361 ? 264.853 216.349 275.353 1.00 90.54 367 GLY E C 1
ATOM 12052 O O . GLY G 3 361 ? 264.582 215.504 276.206 1.00 87.51 367 GLY E O 1
ATOM 12053 N N . ASP G 3 362 ? 263.980 217.250 274.937 1.00 88.67 368 ASP E N 1
ATOM 12054 C CA . ASP G 3 362 ? 262.623 217.280 275.462 1.00 91.20 368 ASP E CA 1
ATOM 12055 C C . ASP G 3 362 ? 261.878 216.021 275.057 1.00 84.15 368 ASP E C 1
ATOM 12056 O O . ASP G 3 362 ? 262.148 215.441 274.004 1.00 80.74 368 ASP E O 1
ATOM 12061 N N . LEU G 3 363 ? 260.890 215.629 275.838 1.00 77.89 369 LEU E N 1
ATOM 12062 C CA . LEU G 3 363 ? 260.128 214.445 275.508 1.00 74.68 369 LEU E CA 1
ATOM 12063 C C . LEU G 3 363 ? 259.555 214.539 274.091 1.00 75.83 369 LEU E C 1
ATOM 12064 O O . LEU G 3 363 ? 259.532 213.556 273.349 1.00 72.18 369 LEU E O 1
ATOM 12069 N N . GLU G 3 364 ? 259.196 215.734 273.637 1.00 77.85 370 GLU E N 1
ATOM 12070 C CA . GLU G 3 364 ? 258.609 215.870 272.308 1.00 74.97 370 GLU E CA 1
ATOM 12071 C C . GLU G 3 364 ? 259.535 215.393 271.196 1.00 73.91 370 GLU E C 1
ATOM 12072 O O . GLU G 3 364 ? 259.079 215.156 270.078 1.00 73.61 370 GLU E O 1
ATOM 12078 N N . VAL G 3 365 ? 260.841 215.364 271.448 1.00 75.83 371 VAL E N 1
ATOM 12079 C CA . VAL G 3 365 ? 261.791 214.947 270.441 1.00 72.86 371 VAL E CA 1
ATOM 12080 C C . VAL G 3 365 ? 262.528 213.655 270.776 1.00 68.03 371 VAL E C 1
ATOM 12081 O O . VAL G 3 365 ? 263.209 213.121 269.901 1.00 70.25 371 VAL E O 1
ATOM 12085 N N . THR G 3 366 ? 262.401 213.138 272.006 1.00 68.55 372 THR E N 1
ATOM 12086 C CA . THR G 3 366 ? 263.115 211.908 272.343 1.00 69.32 372 THR E CA 1
ATOM 12087 C C . THR G 3 366 ? 262.278 210.650 272.271 1.00 67.90 372 THR E C 1
ATOM 12088 O O . THR G 3 366 ? 262.848 209.553 272.175 1.00 67.10 372 THR E O 1
ATOM 12092 N N . THR G 3 367 ? 260.952 210.790 272.289 1.00 68.54 373 THR E N 1
ATOM 12093 C CA . THR G 3 367 ? 260.066 209.630 272.273 1.00 67.06 373 THR E CA 1
ATOM 12094 C C . THR G 3 367 ? 259.193 209.564 271.048 1.00 62.41 373 THR E C 1
ATOM 12095 O O . THR G 3 367 ? 259.248 210.455 270.189 1.00 65.04 373 THR E O 1
ATOM 12099 N N . HIS G 3 368 ? 258.373 208.514 270.984 1.00 59.04 374 HIS E N 1
ATOM 12100 C CA . HIS G 3 368 ? 257.474 208.314 269.868 1.00 59.45 374 HIS E CA 1
ATOM 12101 C C . HIS G 3 368 ? 256.116 208.856 270.217 1.00 61.92 374 HIS E C 1
ATOM 12102 O O . HIS G 3 368 ? 255.404 208.317 271.074 1.00 65.51 374 HIS E O 1
ATOM 12109 N N . SER G 3 369 ? 255.738 209.957 269.558 1.00 53.60 375 SER E N 1
ATOM 12110 C CA . SER G 3 369 ? 254.440 210.614 269.868 1.00 55.79 375 SER E CA 1
ATOM 12111 C C . SER G 3 369 ? 253.301 209.936 269.098 1.00 59.39 375 SER E C 1
ATOM 12112 O O . SER G 3 369 ? 253.554 209.446 267.980 1.00 61.42 375 SER E O 1
ATOM 12115 N N . PHE G 3 370 ? 252.096 209.920 269.677 1.00 60.70 376 PHE E N 1
ATOM 12116 C CA . PHE G 3 370 ? 250.931 209.272 269.020 1.00 61.14 376 PHE E CA 1
ATOM 12117 C C . PHE G 3 370 ? 249.706 210.185 269.089 1.00 68.53 376 PHE E C 1
ATOM 12118 O O . PHE G 3 370 ? 249.351 210.617 270.205 1.00 71.90 376 PHE E O 1
ATOM 12126 N N . ASN G 3 371 ? 249.076 210.466 267.945 1.00 69.36 377 ASN E N 1
ATOM 12127 C CA . ASN G 3 371 ? 247.810 211.247 267.956 1.00 72.30 377 ASN E CA 1
ATOM 12128 C C . ASN G 3 371 ? 246.660 210.244 268.065 1.00 72.76 377 ASN E C 1
ATOM 12129 O O . ASN G 3 371 ? 245.813 210.218 267.151 1.00 79.47 377 ASN E O 1
ATOM 12134 N N . CYS G 3 372 ? 246.635 209.450 269.140 1.00 75.77 378 CYS E N 1
ATOM 12135 C CA . CYS G 3 372 ? 245.629 208.392 269.269 1.00 80.64 378 CYS E CA 1
ATOM 12136 C C . CYS G 3 372 ? 244.361 208.909 269.945 1.00 79.78 378 CYS E C 1
ATOM 12137 O O . CYS G 3 372 ? 244.340 209.225 271.140 1.00 78.52 378 CYS E O 1
ATOM 12140 N N . GLY G 3 373 ? 243.274 208.915 269.198 1.00 82.59 379 GLY E N 1
ATOM 12141 C CA . GLY G 3 373 ? 242.037 209.431 269.737 1.00 84.85 379 GLY E CA 1
ATOM 12142 C C . GLY G 3 373 ? 242.283 210.872 270.136 1.00 92.13 379 GLY E C 1
ATOM 12143 O O . GLY G 3 373 ? 242.789 211.669 269.350 1.00 93.52 379 GLY E O 1
ATOM 12144 N N . GLY G 3 374 ? 241.898 211.203 271.359 1.00 89.12 380 GLY E N 1
ATOM 12145 C CA . GLY G 3 374 ? 242.069 212.532 271.925 1.00 87.86 380 GLY E CA 1
ATOM 12146 C C . GLY G 3 374 ? 243.222 212.614 272.930 1.00 84.48 380 GLY E C 1
ATOM 12147 O O . GLY G 3 374 ? 243.348 213.614 273.635 1.00 87.99 380 GLY E O 1
ATOM 12148 N N . GLU G 3 375 ? 244.033 211.563 273.045 1.00 78.13 381 GLU E N 1
ATOM 12149 C CA . GLU G 3 375 ? 245.105 211.549 274.038 1.00 73.75 381 GLU E CA 1
ATOM 12150 C C . GLU G 3 375 ? 246.461 211.403 273.411 1.00 73.09 381 GLU E C 1
ATOM 12151 O O . GLU G 3 375 ? 246.656 210.679 272.441 1.00 72.70 381 GLU E O 1
ATOM 12157 N N . PHE G 3 376 ? 247.423 212.073 274.002 1.00 69.65 382 PHE E N 1
ATOM 12158 C CA . PHE G 3 376 ? 248.742 212.060 273.439 1.00 64.44 382 PHE E CA 1
ATOM 12159 C C . PHE G 3 376 ? 249.673 211.123 274.146 1.00 65.56 382 PHE E C 1
ATOM 12160 O O . PHE G 3 376 ? 249.968 211.258 275.339 1.00 64.98 382 PHE E O 1
ATOM 12168 N N . PHE G 3 377 ? 250.128 210.159 273.367 1.00 61.02 383 PHE E N 1
ATOM 12169 C CA . PHE G 3 377 ? 251.013 209.106 273.807 1.00 61.72 383 PHE E CA 1
ATOM 12170 C C . PHE G 3 377 ? 252.445 209.492 273.562 1.00 63.73 383 PHE E C 1
ATOM 12171 O O . PHE G 3 377 ? 252.781 209.962 272.481 1.00 62.18 383 PHE E O 1
ATOM 12179 N N . TYR G 3 378 ? 253.284 209.256 274.560 1.00 59.97 384 TYR E N 1
ATOM 12180 C CA . TYR G 3 378 ? 254.725 209.496 274.553 1.00 60.59 384 TYR E CA 1
ATOM 12181 C C . TYR G 3 378 ? 255.469 208.210 274.924 1.00 63.45 384 TYR E C 1
ATOM 12182 O O . TYR G 3 378 ? 255.773 207.994 276.113 1.00 65.95 384 TYR E O 1
ATOM 12191 N N . CYS G 3 379 ? 255.708 207.348 273.902 1.00 62.13 385 CYS E N 1
ATOM 12192 C CA . CYS G 3 379 ? 256.129 205.956 274.050 1.00 60.53 385 CYS E CA 1
ATOM 12193 C C . CYS G 3 379 ? 257.635 205.752 273.899 1.00 62.73 385 CYS E C 1
ATOM 12194 O O . CYS G 3 379 ? 258.289 206.294 272.998 1.00 61.58 385 CYS E O 1
ATOM 12197 N N . ASN G 3 380 ? 258.184 204.906 274.755 1.00 66.14 386 ASN E N 1
ATOM 12198 C CA . ASN G 3 380 ? 259.604 204.598 274.694 1.00 65.39 386 ASN E CA 1
ATOM 12199 C C . ASN G 3 380 ? 259.876 203.736 273.457 1.00 65.55 386 ASN E C 1
ATOM 12200 O O . ASN G 3 380 ? 259.042 202.906 273.094 1.00 69.10 386 ASN E O 1
ATOM 12205 N N . THR G 3 381 ? 261.052 203.924 272.793 1.00 61.92 387 THR E N 1
ATOM 12206 C CA . THR G 3 381 ? 261.502 203.101 271.655 1.00 64.92 387 THR E CA 1
ATOM 12207 C C . THR G 3 381 ? 262.671 202.216 272.024 1.00 64.59 387 THR E C 1
ATOM 12208 O O . THR G 3 381 ? 263.215 201.499 271.178 1.00 66.06 387 THR E O 1
ATOM 12212 N N . SER G 3 382 ? 263.081 202.270 273.272 1.00 60.84 388 SER E N 1
ATOM 12213 C CA . SER G 3 382 ? 264.189 201.450 273.701 1.00 62.27 388 SER E CA 1
ATOM 12214 C C . SER G 3 382 ? 263.772 200.022 273.454 1.00 63.69 388 SER E C 1
ATOM 12215 O O . SER G 3 382 ? 262.623 199.652 273.687 1.00 67.67 388 SER E O 1
ATOM 12218 N N . GLY G 3 383 ? 264.686 199.220 272.955 1.00 68.68 389 GLY E N 1
ATOM 12219 C CA . GLY G 3 383 ? 264.409 197.833 272.640 1.00 69.74 389 GLY E CA 1
ATOM 12220 C C . GLY G 3 383 ? 264.167 197.666 271.149 1.00 73.55 389 GLY E C 1
ATOM 12221 O O . GLY G 3 383 ? 264.252 196.555 270.625 1.00 78.31 389 GLY E O 1
ATOM 12222 N N . LEU G 3 384 ? 263.909 198.773 270.448 1.00 67.90 390 LEU E N 1
ATOM 12223 C CA . LEU G 3 384 ? 263.724 198.724 269.006 1.00 67.25 390 LEU E CA 1
ATOM 12224 C C . LEU G 3 384 ? 265.011 199.138 268.320 1.00 63.39 390 LEU E C 1
ATOM 12225 O O . LEU G 3 384 ? 265.322 198.700 267.206 1.00 63.81 390 LEU E O 1
ATOM 12230 N N . PH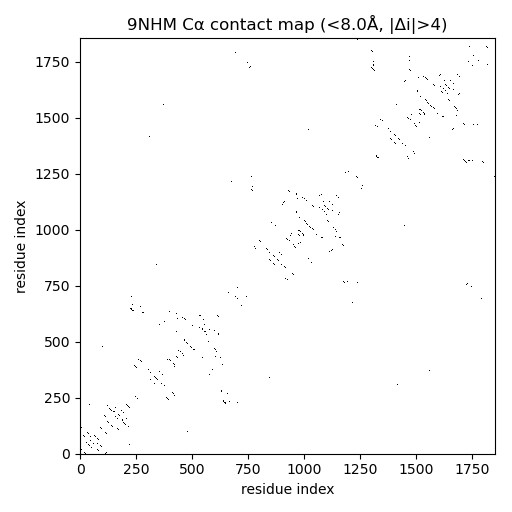E G 3 385 ? 265.767 199.988 269.010 1.00 62.73 391 PHE E N 1
ATOM 12231 C CA . PHE G 3 385 ? 266.991 200.561 268.495 1.00 62.61 391 PHE E CA 1
ATOM 12232 C C . PHE G 3 385 ? 268.149 200.305 269.425 1.00 67.12 391 PHE E C 1
ATOM 12233 O O . PHE G 3 385 ? 268.800 201.237 269.873 1.00 68.47 391 PHE E O 1
ATOM 12241 N N . ASN G 3 386 ? 268.355 199.046 269.758 1.00 65.41 392 ASN E N 1
ATOM 12242 C CA . ASN G 3 386 ? 269.439 198.601 270.614 1.00 73.81 392 ASN E CA 1
ATOM 12243 C C . ASN G 3 386 ? 270.050 197.352 270.024 1.00 80.27 392 ASN E C 1
ATOM 12244 O O . ASN G 3 386 ? 269.825 196.247 270.524 1.00 83.04 392 ASN E O 1
ATOM 12249 N N . SER G 3 387 ? 270.769 197.515 268.923 1.00 82.00 393 SER E N 1
ATOM 12250 C CA . SER G 3 387 ? 271.295 196.347 268.213 1.00 85.52 393 SER E CA 1
ATOM 12251 C C . SER G 3 387 ? 272.459 196.635 267.267 1.00 86.52 393 SER E C 1
ATOM 12252 O O . SER G 3 387 ? 272.727 197.784 266.903 1.00 85.70 393 SER E O 1
ATOM 12255 N N . THR G 3 388 ? 273.156 195.571 266.855 1.00 86.93 394 THR E N 1
ATOM 12256 C CA . THR G 3 388 ? 274.233 195.692 265.867 1.00 90.16 394 THR E CA 1
ATOM 12257 C C . THR G 3 388 ? 273.904 194.798 264.664 1.00 91.53 394 THR E C 1
ATOM 12258 O O . THR G 3 388 ? 273.541 193.633 264.852 1.00 93.29 394 THR E O 1
ATOM 12262 N N . TRP G 3 389 ? 274.022 195.353 263.435 1.00 89.89 395 TRP E N 1
ATOM 12263 C CA . TRP G 3 389 ? 273.717 194.691 262.168 1.00 89.78 395 TRP E CA 1
ATOM 12264 C C . TRP G 3 389 ? 274.859 194.925 261.177 1.00 99.89 395 TRP E C 1
ATOM 12265 O O . TRP G 3 389 ? 274.940 195.967 260.500 1.00 98.30 395 TRP E O 1
ATOM 12276 N N . ASP G 3 405 ? 256.742 186.497 272.153 1.00 90.63 413 ASP E N 1
ATOM 12277 C CA . ASP G 3 405 ? 256.789 186.775 270.713 1.00 95.59 413 ASP E CA 1
ATOM 12278 C C . ASP G 3 405 ? 256.616 188.271 270.330 1.00 89.33 413 ASP E C 1
ATOM 12279 O O . ASP G 3 405 ? 256.764 188.608 269.140 1.00 92.04 413 ASP E O 1
ATOM 12284 N N . SER G 3 406 ? 256.269 189.149 271.301 1.00 81.23 414 SER E N 1
ATOM 12285 C CA . SER G 3 406 ? 256.028 190.591 271.132 1.00 80.95 414 SER E CA 1
ATOM 12286 C C . SER G 3 406 ? 256.999 191.451 271.917 1.00 79.32 414 SER E C 1
ATOM 12287 O O . SER G 3 406 ? 257.536 191.054 272.953 1.00 82.90 414 SER E O 1
ATOM 12290 N N . ILE G 3 407 ? 257.179 192.666 271.429 1.00 76.52 415 ILE E N 1
ATOM 12291 C CA . ILE G 3 407 ? 257.971 193.678 272.081 1.00 73.17 415 ILE E CA 1
ATOM 12292 C C . ILE G 3 407 ? 257.026 194.656 272.731 1.00 79.74 415 ILE E C 1
ATOM 12293 O O . ILE G 3 407 ? 256.256 195.321 272.032 1.00 78.61 415 ILE E O 1
ATOM 12298 N N . THR G 3 408 ? 257.085 194.777 274.051 1.00 81.98 416 THR E N 1
ATOM 12299 C CA . THR G 3 408 ? 256.186 195.695 274.734 1.00 80.63 416 THR E CA 1
ATOM 12300 C C . THR G 3 408 ? 256.945 196.922 275.166 1.00 80.08 416 THR E C 1
ATOM 12301 O O . THR G 3 408 ? 257.984 196.830 275.823 1.00 77.61 416 THR E O 1
ATOM 12305 N N . LEU G 3 409 ? 256.413 198.070 274.810 1.00 78.26 417 LEU E N 1
ATOM 12306 C CA . LEU G 3 409 ? 257.038 199.320 275.145 1.00 73.19 417 LEU E CA 1
ATOM 12307 C C . LEU G 3 409 ? 256.141 200.131 276.079 1.00 77.24 417 LEU E C 1
ATOM 12308 O O . LEU G 3 409 ? 254.946 200.270 275.800 1.00 77.29 417 LEU E O 1
ATOM 12313 N N . PRO G 3 410 ? 256.664 200.656 277.204 1.00 67.97 418 PRO E N 1
ATOM 12314 C CA . PRO G 3 410 ? 255.945 201.466 278.171 1.00 71.70 418 PRO E CA 1
ATOM 12315 C C . PRO G 3 410 ? 255.687 202.792 277.511 1.00 67.15 418 PRO E C 1
ATOM 12316 O O . PRO G 3 410 ? 256.574 203.224 276.752 1.00 64.85 418 PRO E O 1
ATOM 12320 N N . CYS G 3 411 ? 254.558 203.468 277.849 1.00 68.62 419 CYS E N 1
ATOM 12321 C CA . CYS G 3 411 ? 254.208 204.760 277.269 1.00 67.02 419 CYS E CA 1
ATOM 12322 C C . CYS G 3 411 ? 253.445 205.691 278.237 1.00 72.06 419 CYS E C 1
ATOM 12323 O O . CYS G 3 411 ? 252.457 205.327 278.897 1.00 80.38 419 CYS E O 1
ATOM 12326 N N . ARG G 3 412 ? 253.908 206.937 278.300 1.00 63.89 420 ARG E N 1
ATOM 12327 C CA . ARG G 3 412 ? 253.279 207.939 279.148 1.00 61.35 420 ARG E CA 1
ATOM 12328 C C . ARG G 3 412 ? 252.233 208.751 278.404 1.00 60.51 420 ARG E C 1
ATOM 12329 O O . ARG G 3 412 ? 252.247 208.844 277.177 1.00 63.92 420 ARG E O 1
ATOM 12337 N N . ILE G 3 413 ? 251.288 209.299 279.150 1.00 55.86 421 ILE E N 1
ATOM 12338 C CA . ILE G 3 413 ? 250.220 210.103 278.573 1.00 56.21 421 ILE E CA 1
ATOM 12339 C C . ILE G 3 413 ? 250.251 211.520 279.105 1.00 58.76 421 ILE E C 1
ATOM 12340 O O . ILE G 3 413 ? 250.501 211.726 280.289 1.00 65.51 421 ILE E O 1
ATOM 12345 N N . LYS G 3 414 ? 250.035 212.495 278.229 1.00 56.55 422 LYS E N 1
ATOM 12346 C CA . LYS G 3 414 ? 249.952 213.885 278.676 1.00 60.80 422 LYS E CA 1
ATOM 12347 C C . LYS G 3 414 ? 248.663 214.531 278.214 1.00 65.26 422 LYS E C 1
ATOM 12348 O O . LYS G 3 414 ? 248.170 214.221 277.124 1.00 67.08 422 LYS E O 1
ATOM 12354 N N . GLN G 3 415 ? 248.129 215.469 279.009 1.00 64.16 423 GLN E N 1
ATOM 12355 C CA . GLN G 3 415 ? 246.974 216.210 278.552 1.00 65.07 423 GLN E CA 1
ATOM 12356 C C . GLN G 3 415 ? 247.371 217.592 278.036 1.00 67.67 423 GLN E C 1
ATOM 12357 O O . GLN G 3 415 ? 246.637 218.179 277.243 1.00 67.49 423 GLN E O 1
ATOM 12363 N N . ILE G 3 416 ? 248.510 218.151 278.481 1.00 65.08 424 ILE E N 1
ATOM 12364 C CA . ILE G 3 416 ? 248.871 219.482 277.994 1.00 65.05 424 ILE E CA 1
ATOM 12365 C C . ILE G 3 416 ? 250.005 219.373 277.003 1.00 64.41 424 ILE E C 1
ATOM 12366 O O . ILE G 3 416 ? 251.103 218.933 277.342 1.00 68.94 424 ILE E O 1
ATOM 12371 N N . ILE G 3 417 ? 249.742 219.772 275.776 1.00 61.66 425 ILE E N 1
ATOM 12372 C CA . ILE G 3 417 ? 250.743 219.641 274.743 1.00 58.04 425 ILE E CA 1
ATOM 12373 C C . ILE G 3 417 ? 250.957 220.920 273.976 1.00 72.93 425 ILE E C 1
ATOM 12374 O O . ILE G 3 417 ? 250.129 221.833 273.986 1.00 78.62 425 ILE E O 1
ATOM 12379 N N . ASN G 3 418 ? 252.057 220.962 273.252 1.00 77.84 426 ASN E N 1
ATOM 12380 C CA . ASN G 3 418 ? 252.330 222.048 272.335 1.00 82.64 426 ASN E CA 1
ATOM 12381 C C . ASN G 3 418 ? 252.739 221.382 271.041 1.00 84.69 426 ASN E C 1
ATOM 12382 O O . ASN G 3 418 ? 253.924 221.212 270.753 1.00 90.71 426 ASN E O 1
ATOM 12387 N N . MET G 3 419 ? 251.746 221.022 270.239 1.00 84.91 427 MET E N 1
ATOM 12388 C CA . MET G 3 419 ? 251.978 220.166 269.086 1.00 92.29 427 MET E CA 1
ATOM 12389 C C . MET G 3 419 ? 252.947 220.715 268.081 1.00 94.17 427 MET E C 1
ATOM 12390 O O . MET G 3 419 ? 253.722 219.955 267.500 1.00 97.04 427 MET E O 1
ATOM 12395 N N . TRP G 3 420 ? 252.894 222.013 267.859 1.00 94.25 428 TRP E N 1
ATOM 12396 C CA . TRP G 3 420 ? 253.735 222.616 266.852 1.00 99.28 428 TRP E CA 1
ATOM 12397 C C . TRP G 3 420 ? 254.891 223.424 267.398 1.00 98.61 428 TRP E C 1
ATOM 12398 O O . TRP G 3 420 ? 255.475 224.231 266.675 1.00 98.36 428 TRP E O 1
ATOM 12409 N N . GLN G 3 421 ? 255.208 223.235 268.680 1.00 103.28 429 GLN E N 1
ATOM 12410 C CA . GLN G 3 421 ? 256.323 223.928 269.324 1.00 107.50 429 GLN E CA 1
ATOM 12411 C C . GLN G 3 421 ? 256.241 225.433 269.139 1.00 106.64 429 GLN E C 1
ATOM 12412 O O . GLN G 3 421 ? 257.246 226.085 268.847 1.00 101.16 429 GLN E O 1
ATOM 12418 N N . GLU G 3 422 ? 255.048 225.979 269.307 1.00 110.12 430 GLU E N 1
ATOM 12419 C CA . GLU G 3 422 ? 254.833 227.399 269.178 1.00 112.84 430 GLU E CA 1
ATOM 12420 C C . GLU G 3 422 ? 255.015 228.057 270.527 1.00 114.80 430 GLU E C 1
ATOM 12421 O O . GLU G 3 422 ? 254.433 227.639 271.525 1.00 112.78 430 GLU E O 1
ATOM 12427 N N . VAL G 3 423 ? 255.733 229.156 270.548 1.00 118.76 431 VAL E N 1
ATOM 12428 C CA . VAL G 3 423 ? 256.014 229.847 271.796 1.00 123.47 431 VAL E CA 1
ATOM 12429 C C . VAL G 3 423 ? 254.752 230.331 272.481 1.00 122.54 431 VAL E C 1
ATOM 12430 O O . VAL G 3 423 ? 254.638 230.283 273.704 1.00 115.89 431 VAL E O 1
ATOM 12434 N N . GLY G 3 424 ? 253.819 230.827 271.693 1.00 121.84 432 GLY E N 1
ATOM 12435 C CA . GLY G 3 424 ? 252.584 231.386 272.202 1.00 118.27 432 GLY E CA 1
ATOM 12436 C C . GLY G 3 424 ? 251.435 230.392 272.345 1.00 113.05 432 GLY E C 1
ATOM 12437 O O . GLY G 3 424 ? 250.290 230.818 272.535 1.00 111.14 432 GLY E O 1
ATOM 12438 N N . ARG G 3 425 ? 251.681 229.081 272.218 1.00 110.60 433 ARG E N 1
ATOM 12439 C CA . ARG G 3 425 ? 250.545 228.169 272.303 1.00 106.80 433 ARG E CA 1
ATOM 12440 C C . ARG G 3 425 ? 250.706 226.963 273.191 1.00 98.20 433 ARG E C 1
ATOM 12441 O O . ARG G 3 425 ? 251.775 226.385 273.341 1.00 97.04 433 ARG E O 1
ATOM 12449 N N . ALA G 3 426 ? 249.578 226.570 273.745 1.00 89.59 434 ALA E N 1
ATOM 12450 C CA . ALA G 3 426 ? 249.451 225.338 274.489 1.00 84.64 434 ALA E CA 1
ATOM 12451 C C . ALA G 3 426 ? 248.018 224.867 274.370 1.00 81.85 434 ALA E C 1
ATOM 12452 O O . ALA G 3 426 ? 247.088 225.686 274.337 1.00 81.73 434 ALA E O 1
ATOM 12454 N N . MET G 3 427 ? 247.835 223.559 274.328 1.00 74.42 435 MET E N 1
ATOM 12455 C CA . MET G 3 427 ? 246.506 222.993 274.259 1.00 71.48 435 MET E CA 1
ATOM 12456 C C . MET G 3 427 ? 246.287 221.977 275.345 1.00 72.04 435 MET E C 1
ATOM 12457 O O . MET G 3 427 ? 247.157 221.156 275.639 1.00 69.06 435 MET E O 1
ATOM 12462 N N . TYR G 3 428 ? 245.095 221.974 275.892 1.00 69.95 436 TYR E N 1
ATOM 12463 C CA . TYR G 3 428 ? 244.710 220.956 276.829 1.00 66.50 436 TYR E CA 1
ATOM 12464 C C . TYR G 3 428 ? 243.746 220.010 276.166 1.00 65.50 436 TYR E C 1
ATOM 12465 O O . TYR G 3 428 ? 242.745 220.412 275.560 1.00 69.98 436 TYR E O 1
ATOM 12474 N N . ALA G 3 429 ? 244.064 218.745 276.256 1.00 64.84 437 ALA E N 1
ATOM 12475 C CA . ALA G 3 429 ? 243.241 217.716 275.698 1.00 67.74 437 ALA E CA 1
ATOM 12476 C C . ALA G 3 429 ? 242.250 217.223 276.739 1.00 71.50 437 ALA E C 1
ATOM 12477 O O . ALA G 3 429 ? 242.672 216.777 277.808 1.00 72.72 437 ALA E O 1
ATOM 12479 N N . PRO G 3 430 ? 240.936 217.301 276.508 1.00 70.32 438 PRO E N 1
ATOM 12480 C CA . PRO G 3 430 ? 239.958 216.778 277.409 1.00 71.44 438 PRO E CA 1
ATOM 12481 C C . PRO G 3 430 ? 240.298 215.306 277.454 1.00 71.78 438 PRO E C 1
ATOM 12482 O O . PRO G 3 430 ? 240.710 214.775 276.426 1.00 76.62 438 PRO E O 1
ATOM 12486 N N . PRO G 3 431 ? 240.107 214.624 278.564 1.00 74.01 439 PRO E N 1
ATOM 12487 C CA . PRO G 3 431 ? 240.348 213.213 278.727 1.00 74.64 439 PRO E CA 1
ATOM 12488 C C . PRO G 3 431 ? 239.318 212.394 277.988 1.00 74.59 439 PRO E C 1
ATOM 12489 O O . PRO G 3 431 ? 238.167 212.831 277.868 1.00 77.26 439 PRO E O 1
ATOM 12493 N N . ILE G 3 432 ? 239.706 211.185 277.587 1.00 78.35 440 ILE E N 1
ATOM 12494 C CA . ILE G 3 432 ? 238.773 210.228 277.000 1.00 81.47 440 ILE E CA 1
ATOM 12495 C C . ILE G 3 432 ? 238.079 209.455 278.078 1.00 86.83 440 ILE E C 1
ATOM 12496 O O . ILE G 3 432 ? 238.739 208.807 278.876 1.00 86.87 440 ILE E O 1
ATOM 12501 N N . GLN G 3 433 ? 236.759 209.450 278.080 1.00 90.57 441 GLN E N 1
ATOM 12502 C CA . GLN G 3 433 ? 236.079 208.665 279.084 1.00 91.50 441 GLN E CA 1
ATOM 12503 C C . GLN G 3 433 ? 236.154 207.208 278.652 1.00 91.84 441 GLN E C 1
ATOM 12504 O O . GLN G 3 433 ? 235.981 206.896 277.472 1.00 91.76 441 GLN E O 1
ATOM 12510 N N . GLY G 3 434 ? 236.320 206.310 279.602 1.00 95.57 442 GLY E N 1
ATOM 12511 C CA . GLY G 3 434 ? 236.408 204.889 279.270 1.00 99.46 442 GLY E CA 1
ATOM 12512 C C . GLY G 3 434 ? 237.849 204.559 278.870 1.00 96.17 442 GLY E C 1
ATOM 12513 O O . GLY G 3 434 ? 238.772 205.229 279.361 1.00 94.55 442 GLY E O 1
ATOM 12514 N N . ASN G 3 435 ? 238.063 203.432 278.133 1.00 95.90 443 ASN E N 1
ATOM 12515 C CA . ASN G 3 435 ? 239.389 202.935 277.743 1.00 92.35 443 ASN E CA 1
ATOM 12516 C C . ASN G 3 435 ? 239.663 203.234 276.259 1.00 90.28 443 ASN E C 1
ATOM 12517 O O . ASN G 3 435 ? 238.733 203.495 275.489 1.00 88.76 443 ASN E O 1
ATOM 12522 N N . ILE G 3 436 ? 240.968 203.239 275.863 1.00 92.42 444 ILE E N 1
ATOM 12523 C CA . ILE G 3 436 ? 241.420 203.448 274.457 1.00 89.16 444 ILE E CA 1
ATOM 12524 C C . ILE G 3 436 ? 242.349 202.377 273.900 1.00 87.62 444 ILE E C 1
ATOM 12525 O O . ILE G 3 436 ? 243.319 201.949 274.538 1.00 86.58 444 ILE E O 1
ATOM 12530 N N . THR G 3 437 ? 242.036 201.975 272.670 1.00 83.71 445 THR E N 1
ATOM 12531 C CA . THR G 3 437 ? 242.826 201.066 271.852 1.00 81.33 445 THR E CA 1
ATOM 12532 C C . THR G 3 437 ? 243.068 201.808 270.531 1.00 81.97 445 THR E C 1
ATOM 12533 O O . THR G 3 437 ? 242.109 202.321 269.945 1.00 82.70 445 THR E O 1
ATOM 12537 N N . CYS G 3 438 ? 244.337 201.856 270.075 1.00 83.95 446 CYS E N 1
ATOM 12538 C CA . CYS G 3 438 ? 244.821 202.544 268.880 1.00 78.33 446 CYS E CA 1
ATOM 12539 C C . CYS G 3 438 ? 245.647 201.556 268.055 1.00 78.04 446 CYS E C 1
ATOM 12540 O O . CYS G 3 438 ? 246.555 200.881 268.553 1.00 77.56 446 CYS E O 1
ATOM 12543 N N . VAL G 3 439 ? 245.300 201.429 266.788 1.00 75.19 447 VAL E N 1
ATOM 12544 C CA . VAL G 3 439 ? 245.983 200.489 265.910 1.00 72.96 447 VAL E CA 1
ATOM 12545 C C . VAL G 3 439 ? 246.484 201.207 264.685 1.00 73.32 447 VAL E C 1
ATOM 12546 O O . VAL G 3 439 ? 245.734 201.956 264.071 1.00 74.70 447 VAL E O 1
ATOM 12550 N N . SER G 3 440 ? 247.734 200.985 264.315 1.00 66.81 448 SER E N 1
ATOM 12551 C CA . SER G 3 440 ? 248.265 201.667 263.142 1.00 63.76 448 SER E CA 1
ATOM 12552 C C . SER G 3 440 ? 249.328 200.877 262.349 1.00 60.83 448 SER E C 1
ATOM 12553 O O . SER G 3 440 ? 249.820 199.828 262.790 1.00 65.06 448 SER E O 1
ATOM 12556 N N . ASN G 3 441 ? 249.601 201.368 261.115 1.00 60.04 449 ASN E N 1
ATOM 12557 C CA . ASN G 3 441 ? 250.581 200.864 260.153 1.00 61.64 449 ASN E CA 1
ATOM 12558 C C . ASN G 3 441 ? 251.912 201.621 260.267 1.00 62.17 449 ASN E C 1
ATOM 12559 O O . ASN G 3 441 ? 251.954 202.826 259.987 1.00 60.10 449 ASN E O 1
ATOM 12564 N N . ILE G 3 442 ? 253.043 200.947 260.631 1.00 62.05 450 ILE E N 1
ATOM 12565 C CA . ILE G 3 442 ? 254.357 201.637 260.643 1.00 59.59 450 ILE E CA 1
ATOM 12566 C C . ILE G 3 442 ? 254.846 201.487 259.222 1.00 63.11 450 ILE E C 1
ATOM 12567 O O . ILE G 3 442 ? 255.065 200.367 258.753 1.00 64.31 450 ILE E O 1
ATOM 12572 N N . THR G 3 443 ? 254.969 202.608 258.530 1.00 57.17 451 THR E N 1
ATOM 12573 C CA . THR G 3 443 ? 255.306 202.605 257.122 1.00 56.83 451 THR E CA 1
ATOM 12574 C C . THR G 3 443 ? 256.693 203.153 256.876 1.00 58.66 451 THR E C 1
ATOM 12575 O O . THR G 3 443 ? 257.225 203.064 255.766 1.00 63.81 451 THR E O 1
ATOM 12579 N N . GLY G 3 444 ? 257.305 203.692 257.912 1.00 59.22 452 GLY E N 1
ATOM 12580 C CA . GLY G 3 444 ? 258.647 204.209 257.736 1.00 58.19 452 GLY E CA 1
ATOM 12581 C C . GLY G 3 444 ? 259.300 204.685 259.012 1.00 55.87 452 GLY E C 1
ATOM 12582 O O . GLY G 3 444 ? 258.730 204.624 260.104 1.00 58.71 452 GLY E O 1
ATOM 12583 N N . LEU G 3 445 ? 260.543 205.089 258.871 1.00 45.99 453 LEU E N 1
ATOM 12584 C CA . LEU G 3 445 ? 261.332 205.551 259.996 1.00 46.16 453 LEU E CA 1
ATOM 12585 C C . LEU G 3 445 ? 261.993 206.878 259.726 1.00 52.24 453 LEU E C 1
ATOM 12586 O O . LEU G 3 445 ? 262.382 207.169 258.590 1.00 55.29 453 LEU E O 1
ATOM 12591 N N . ILE G 3 446 ? 262.180 207.672 260.766 1.00 49.00 454 ILE E N 1
ATOM 12592 C CA . ILE G 3 446 ? 262.969 208.871 260.619 1.00 44.79 454 ILE E CA 1
ATOM 12593 C C . ILE G 3 446 ? 264.251 208.619 261.358 1.00 47.22 454 ILE E C 1
ATOM 12594 O O . ILE G 3 446 ? 264.251 208.479 262.577 1.00 53.12 454 ILE E O 1
ATOM 12599 N N . LEU G 3 447 ? 265.345 208.536 260.637 1.00 52.90 455 LEU E N 1
ATOM 12600 C CA . LEU G 3 447 ? 266.594 208.223 261.291 1.00 57.93 455 LEU E CA 1
ATOM 12601 C C . LEU G 3 447 ? 267.624 209.303 261.111 1.00 60.41 455 LEU E C 1
ATOM 12602 O O . LEU G 3 447 ? 267.683 209.976 260.085 1.00 61.46 455 LEU E O 1
ATOM 12607 N N . THR G 3 448 ? 268.480 209.442 262.091 1.00 59.89 456 THR E N 1
ATOM 12608 C CA . THR G 3 448 ? 269.586 210.359 261.963 1.00 56.78 456 THR E CA 1
ATOM 12609 C C . THR G 3 448 ? 270.834 209.535 262.143 1.00 69.91 456 THR E C 1
ATOM 12610 O O . THR G 3 448 ? 270.782 208.441 262.713 1.00 71.75 456 THR E O 1
ATOM 12614 N N . ARG G 3 449 ? 271.956 210.054 261.679 1.00 74.95 457 ARG E N 1
ATOM 12615 C CA . ARG G 3 449 ? 273.216 209.333 261.741 1.00 79.65 457 ARG E CA 1
ATOM 12616 C C . ARG G 3 449 ? 274.304 210.184 262.397 1.00 85.62 457 ARG E C 1
ATOM 12617 O O . ARG G 3 449 ? 274.286 211.408 262.256 1.00 86.15 457 ARG E O 1
ATOM 12625 N N . ASP G 3 450 ? 275.231 209.521 263.125 1.00 90.23 458 ASP E N 1
ATOM 12626 C CA . ASP G 3 450 ? 276.417 210.105 263.756 1.00 97.37 458 ASP E CA 1
ATOM 12627 C C . ASP G 3 450 ? 277.443 209.001 264.021 1.00 98.20 458 ASP E C 1
ATOM 12628 O O . ASP G 3 450 ? 277.451 207.939 263.378 1.00 96.44 458 ASP E O 1
ATOM 12633 N N . ASN G 3 455 ? 285.987 202.490 261.835 1.00 109.57 464 ASN E N 1
ATOM 12634 C CA . ASN G 3 455 ? 284.846 202.658 262.718 1.00 113.48 464 ASN E CA 1
ATOM 12635 C C . ASN G 3 455 ? 283.581 202.307 261.907 1.00 110.87 464 ASN E C 1
ATOM 12636 O O . ASN G 3 455 ? 283.683 201.991 260.711 1.00 106.88 464 ASN E O 1
ATOM 12641 N N . THR G 3 456 ? 282.403 202.378 262.560 1.00 109.99 465 THR E N 1
ATOM 12642 C CA . THR G 3 456 ? 281.076 202.102 261.999 1.00 107.86 465 THR E CA 1
ATOM 12643 C C . THR G 3 456 ? 280.170 203.281 262.120 1.00 101.13 465 THR E C 1
ATOM 12644 O O . THR G 3 456 ? 280.535 204.318 262.670 1.00 101.09 465 THR E O 1
ATOM 12648 N N . GLU G 3 457 ? 278.976 203.108 261.604 1.00 95.37 466 GLU E N 1
ATOM 12649 C CA . GLU G 3 457 ? 277.975 204.146 261.630 1.00 94.97 466 GLU E CA 1
ATOM 12650 C C . GLU G 3 457 ? 277.014 203.950 262.785 1.00 97.36 466 GLU E C 1
ATOM 12651 O O . GLU G 3 457 ? 276.635 202.811 263.092 1.00 94.95 466 GLU E O 1
ATOM 12657 N N . THR G 3 458 ? 276.580 205.057 263.390 1.00 96.54 467 THR E N 1
ATOM 12658 C CA . THR G 3 458 ? 275.575 204.993 264.436 1.00 88.80 467 THR E CA 1
ATOM 12659 C C . THR G 3 458 ? 274.301 205.656 263.996 1.00 86.41 467 THR E C 1
ATOM 12660 O O . THR G 3 458 ? 274.292 206.822 263.592 1.00 86.14 467 THR E O 1
ATOM 12664 N N . PHE G 3 459 ? 273.208 204.931 264.129 1.00 83.68 468 PHE E N 1
ATOM 12665 C CA . PHE G 3 459 ? 271.912 205.472 263.782 1.00 79.88 468 PHE E CA 1
ATOM 12666 C C . PHE G 3 459 ? 271.037 205.572 264.994 1.00 74.01 468 PHE E C 1
ATOM 12667 O O . PHE G 3 459 ? 271.123 204.745 265.907 1.00 74.45 468 PHE E O 1
ATOM 12675 N N . ARG G 3 460 ? 270.200 206.596 265.000 1.00 66.37 469 ARG E N 1
ATOM 12676 C CA . ARG G 3 460 ? 269.273 206.805 266.086 1.00 61.19 469 ARG E CA 1
ATOM 12677 C C . ARG G 3 460 ? 267.888 207.188 265.579 1.00 58.84 469 ARG E C 1
ATOM 12678 O O . ARG G 3 460 ? 267.749 207.809 264.517 1.00 61.05 469 ARG E O 1
ATOM 12686 N N . PRO G 3 461 ? 266.830 206.902 266.340 1.00 55.41 470 PRO E N 1
ATOM 12687 C CA . PRO G 3 461 ? 265.471 207.315 266.104 1.00 51.89 470 PRO E CA 1
ATOM 12688 C C . PRO G 3 461 ? 265.340 208.760 266.529 1.00 56.24 470 PRO E C 1
ATOM 12689 O O . PRO G 3 461 ? 264.770 209.076 267.575 1.00 70.65 470 PRO E O 1
ATOM 12693 N N . GLY G 3 462 ? 265.960 209.616 265.753 1.00 56.79 471 GLY E N 1
ATOM 12694 C CA . GLY G 3 462 ? 265.994 211.040 265.998 1.00 60.49 471 GLY E CA 1
ATOM 12695 C C . GLY G 3 462 ? 264.847 211.675 265.242 1.00 62.44 471 GLY E C 1
ATOM 12696 O O . GLY G 3 462 ? 263.796 211.060 265.042 1.00 61.75 471 GLY E O 1
ATOM 12697 N N . GLY G 3 463 ? 264.987 212.919 264.831 1.00 61.56 472 GLY E N 1
ATOM 12698 C CA . GLY G 3 463 ? 263.856 213.489 264.139 1.00 68.98 472 GLY E CA 1
ATOM 12699 C C . GLY G 3 463 ? 264.083 214.893 263.651 1.00 79.77 472 GLY E C 1
ATOM 12700 O O . GLY G 3 463 ? 265.119 215.505 263.917 1.00 75.11 472 GLY E O 1
ATOM 12701 N N . GLY G 3 464 ? 263.088 215.381 262.925 1.00 86.79 473 GLY E N 1
ATOM 12702 C CA . GLY G 3 464 ? 263.076 216.697 262.321 1.00 87.03 473 GLY E CA 1
ATOM 12703 C C . GLY G 3 464 ? 262.004 217.616 262.894 1.00 89.03 473 GLY E C 1
ATOM 12704 O O . GLY G 3 464 ? 261.733 217.643 264.095 1.00 90.43 473 GLY E O 1
ATOM 12705 N N . ASP G 3 465 ? 261.427 218.391 261.988 1.00 87.36 474 ASP E N 1
ATOM 12706 C CA . ASP G 3 465 ? 260.439 219.439 262.202 1.00 88.62 474 ASP E CA 1
ATOM 12707 C C . ASP G 3 465 ? 259.013 219.061 261.825 1.00 83.59 474 ASP E C 1
ATOM 12708 O O . ASP G 3 465 ? 258.161 219.927 261.641 1.00 84.13 474 ASP E O 1
ATOM 12713 N N . MET G 3 466 ? 258.770 217.769 261.686 1.00 80.77 475 MET E N 1
ATOM 12714 C CA . MET G 3 466 ? 257.490 217.195 261.282 1.00 80.45 475 MET E CA 1
ATOM 12715 C C . MET G 3 466 ? 257.130 217.509 259.843 1.00 78.23 475 MET E C 1
ATOM 12716 O O . MET G 3 466 ? 255.998 217.299 259.426 1.00 75.16 475 MET E O 1
ATOM 12721 N N . ARG G 3 467 ? 258.120 217.901 259.042 1.00 79.02 476 ARG E N 1
ATOM 12722 C CA . ARG G 3 467 ? 257.884 218.068 257.625 1.00 76.29 476 ARG E CA 1
ATOM 12723 C C . ARG G 3 467 ? 258.224 216.731 257.019 1.00 71.25 476 ARG E C 1
ATOM 12724 O O . ARG G 3 467 ? 257.689 216.338 255.990 1.00 69.61 476 ARG E O 1
ATOM 12732 N N . ASP G 3 468 ? 259.008 215.950 257.757 1.00 68.67 477 ASP E N 1
ATOM 12733 C CA . ASP G 3 468 ? 259.433 214.614 257.370 1.00 72.05 477 ASP E CA 1
ATOM 12734 C C . ASP G 3 468 ? 258.213 213.750 257.124 1.00 71.52 477 ASP E C 1
ATOM 12735 O O . ASP G 3 468 ? 258.172 212.922 256.209 1.00 68.96 477 ASP E O 1
ATOM 12740 N N . ASN G 3 469 ? 257.186 214.013 257.918 1.00 68.83 478 ASN E N 1
ATOM 12741 C CA . ASN G 3 469 ? 255.938 213.299 257.904 1.00 66.32 478 ASN E CA 1
ATOM 12742 C C . ASN G 3 469 ? 255.169 213.509 256.628 1.00 69.75 478 ASN E C 1
ATOM 12743 O O . ASN G 3 469 ? 254.259 212.743 256.315 1.00 73.76 478 ASN E O 1
ATOM 12748 N N . TRP G 3 470 ? 255.470 214.583 255.925 1.00 67.47 479 TRP E N 1
ATOM 12749 C CA . TRP G 3 470 ? 254.786 214.910 254.708 1.00 68.72 479 TRP E CA 1
ATOM 12750 C C . TRP G 3 470 ? 255.693 214.729 253.509 1.00 65.05 479 TRP E C 1
ATOM 12751 O O . TRP G 3 470 ? 255.213 214.336 252.447 1.00 65.36 479 TRP E O 1
ATOM 12762 N N . ARG G 3 471 ? 257.011 214.926 253.681 1.00 63.85 480 ARG E N 1
ATOM 12763 C CA . ARG G 3 471 ? 257.952 214.766 252.575 1.00 61.38 480 ARG E CA 1
ATOM 12764 C C . ARG G 3 471 ? 257.928 213.330 252.130 1.00 64.20 480 ARG E C 1
ATOM 12765 O O . ARG G 3 471 ? 258.058 213.034 250.951 1.00 66.49 480 ARG E O 1
ATOM 12773 N N . SER G 3 472 ? 257.672 212.437 253.077 1.00 64.50 481 SER E N 1
ATOM 12774 C CA . SER G 3 472 ? 257.609 211.015 252.842 1.00 62.19 481 SER E CA 1
ATOM 12775 C C . SER G 3 472 ? 256.508 210.614 251.865 1.00 66.65 481 SER E C 1
ATOM 12776 O O . SER G 3 472 ? 256.572 209.521 251.306 1.00 71.99 481 SER E O 1
ATOM 12779 N N . GLU G 3 473 ? 255.498 211.463 251.666 1.00 64.43 482 GLU E N 1
ATOM 12780 C CA . GLU G 3 473 ? 254.449 211.177 250.699 1.00 66.58 482 GLU E CA 1
ATOM 12781 C C . GLU G 3 473 ? 254.607 212.124 249.512 1.00 67.86 482 GLU E C 1
ATOM 12782 O O . GLU G 3 473 ? 254.503 211.727 248.347 1.00 68.63 482 GLU E O 1
ATOM 12788 N N . LEU G 3 474 ? 254.907 213.385 249.796 1.00 62.47 483 LEU E N 1
ATOM 12789 C CA . LEU G 3 474 ? 255.046 214.386 248.763 1.00 55.52 483 LEU E CA 1
ATOM 12790 C C . LEU G 3 474 ? 256.456 214.499 248.261 1.00 58.45 483 LEU E C 1
ATOM 12791 O O . LEU G 3 474 ? 257.090 215.548 248.386 1.00 63.03 483 LEU E O 1
ATOM 12796 N N . TYR G 3 475 ? 256.928 213.413 247.679 1.00 60.44 484 TYR E N 1
ATOM 12797 C CA . TYR G 3 475 ? 258.265 213.370 247.112 1.00 61.99 484 TYR E CA 1
ATOM 12798 C C . TYR G 3 475 ? 258.199 213.216 245.621 1.00 61.35 484 TYR E C 1
ATOM 12799 O O . TYR G 3 475 ? 259.132 213.565 244.911 1.00 65.86 484 TYR E O 1
ATOM 12808 N N . LYS G 3 476 ? 257.081 212.712 245.136 1.00 59.14 485 LYS E N 1
ATOM 12809 C CA . LYS G 3 476 ? 256.915 212.430 243.735 1.00 63.86 485 LYS E CA 1
ATOM 12810 C C . LYS G 3 476 ? 256.133 213.500 243.027 1.00 64.55 485 LYS E C 1
ATOM 12811 O O . LYS G 3 476 ? 255.777 213.345 241.868 1.00 67.22 485 LYS E O 1
ATOM 12817 N N . TYR G 3 477 ? 255.830 214.588 243.706 1.00 56.24 486 TYR E N 1
ATOM 12818 C CA . TYR G 3 477 ? 255.045 215.610 243.047 1.00 58.19 486 TYR E CA 1
ATOM 12819 C C . TYR G 3 477 ? 255.786 216.914 242.848 1.00 62.05 486 TYR E C 1
ATOM 12820 O O . TYR G 3 477 ? 256.550 217.357 243.704 1.00 65.76 486 TYR E O 1
ATOM 12829 N N . LYS G 3 478 ? 255.496 217.560 241.730 1.00 61.08 487 LYS E N 1
ATOM 12830 C CA . LYS G 3 478 ? 256.024 218.876 241.418 1.00 52.97 487 LYS E CA 1
ATOM 12831 C C . LYS G 3 478 ? 254.947 219.809 240.878 1.00 58.59 487 LYS E C 1
ATOM 12832 O O . LYS G 3 478 ? 254.113 219.409 240.070 1.00 60.89 487 LYS E O 1
ATOM 12838 N N . VAL G 3 479 ? 254.977 221.070 241.292 1.00 54.17 488 VAL E N 1
ATOM 12839 C CA . VAL G 3 479 ? 254.007 222.037 240.789 1.00 53.75 488 VAL E CA 1
ATOM 12840 C C . VAL G 3 479 ? 254.605 222.919 239.722 1.00 63.65 488 VAL E C 1
ATOM 12841 O O . VAL G 3 479 ? 255.661 223.527 239.941 1.00 67.53 488 VAL E O 1
ATOM 12845 N N . VAL G 3 480 ? 253.935 222.967 238.570 1.00 63.57 489 VAL E N 1
ATOM 12846 C CA . VAL G 3 480 ? 254.415 223.797 237.487 1.00 62.72 489 VAL E CA 1
ATOM 12847 C C . VAL G 3 480 ? 253.310 224.684 236.955 1.00 65.42 489 VAL E C 1
ATOM 12848 O O . VAL G 3 480 ? 252.123 224.366 237.083 1.00 63.89 489 VAL E O 1
ATOM 12852 N N . LYS G 3 481 ? 253.707 225.769 236.317 1.00 66.05 490 LYS E N 1
ATOM 12853 C CA . LYS G 3 481 ? 252.777 226.691 235.695 1.00 65.87 490 LYS E CA 1
ATOM 12854 C C . LYS G 3 481 ? 252.860 226.510 234.208 1.00 63.37 490 LYS E C 1
ATOM 12855 O O . LYS G 3 481 ? 253.941 226.305 233.650 1.00 63.51 490 LYS E O 1
ATOM 12861 N N . ILE G 3 482 ? 251.729 226.599 233.561 1.00 59.63 491 ILE E N 1
ATOM 12862 C CA . ILE G 3 482 ? 251.662 226.452 232.127 1.00 57.09 491 ILE E CA 1
ATOM 12863 C C . ILE G 3 482 ? 252.058 227.754 231.457 1.00 62.82 491 ILE E C 1
ATOM 12864 O O . ILE G 3 482 ? 251.624 228.825 231.888 1.00 66.98 491 ILE E O 1
ATOM 12869 N N . GLU G 3 483 ? 252.880 227.661 230.411 1.00 61.27 492 GLU E N 1
ATOM 12870 C CA . GLU G 3 483 ? 253.318 228.823 229.626 1.00 58.61 492 GLU E CA 1
ATOM 12871 C C . GLU G 3 483 ? 252.902 228.683 228.154 1.00 58.66 492 GLU E C 1
ATOM 12872 O O . GLU G 3 483 ? 253.729 228.311 227.332 1.00 63.74 492 GLU E O 1
ATOM 12878 N N . PRO G 3 484 ? 251.651 229.032 227.785 1.00 50.61 493 PRO E N 1
ATOM 12879 C CA . PRO G 3 484 ? 251.014 228.843 226.494 1.00 50.74 493 PRO E CA 1
ATOM 12880 C C . PRO G 3 484 ? 251.621 229.557 225.301 1.00 56.64 493 PRO E C 1
ATOM 12881 O O . PRO G 3 484 ? 251.259 229.235 224.169 1.00 55.06 493 PRO E O 1
ATOM 12885 N N . LEU G 3 485 ? 252.433 230.588 225.515 1.00 53.99 494 LEU E N 1
ATOM 12886 C CA . LEU G 3 485 ? 252.998 231.290 224.373 1.00 52.20 494 LEU E CA 1
ATOM 12887 C C . LEU G 3 485 ? 254.395 230.894 224.019 1.00 51.86 494 LEU E C 1
ATOM 12888 O O . LEU G 3 485 ? 255.249 230.681 224.877 1.00 58.47 494 LEU E O 1
ATOM 12893 N N . GLY G 3 486 ? 254.656 230.939 222.733 1.00 53.20 495 GLY E N 1
ATOM 12894 C CA . GLY G 3 486 ? 255.992 230.727 222.230 1.00 58.79 495 GLY E CA 1
ATOM 12895 C C . GLY G 3 486 ? 256.048 230.996 220.747 1.00 61.88 495 GLY E C 1
ATOM 12896 O O . GLY G 3 486 ? 255.032 231.305 220.117 1.00 60.94 495 GLY E O 1
ATOM 12897 N N . VAL G 3 487 ? 257.248 230.932 220.202 1.00 54.24 496 VAL E N 1
ATOM 12898 C CA . VAL G 3 487 ? 257.453 231.183 218.792 1.00 52.09 496 VAL E CA 1
ATOM 12899 C C . VAL G 3 487 ? 258.309 230.104 218.174 1.00 60.89 496 VAL E C 1
ATOM 12900 O O . VAL G 3 487 ? 259.044 229.427 218.891 1.00 65.96 496 VAL E O 1
ATOM 12904 N N . ALA G 3 488 ? 258.253 229.992 216.859 1.00 58.63 497 ALA E N 1
ATOM 12905 C CA . ALA G 3 488 ? 259.098 229.072 216.108 1.00 59.50 497 ALA E CA 1
ATOM 12906 C C . ALA G 3 488 ? 259.220 229.585 214.680 1.00 61.72 497 ALA E C 1
ATOM 12907 O O . ALA G 3 488 ? 258.374 230.372 214.264 1.00 64.62 497 ALA E O 1
ATOM 12909 N N . PRO G 3 489 ? 260.283 229.260 213.932 1.00 66.89 498 PRO E N 1
ATOM 12910 C CA . PRO G 3 489 ? 260.430 229.600 212.542 1.00 73.39 498 PRO E CA 1
ATOM 12911 C C . PRO G 3 489 ? 259.527 228.803 211.627 1.00 75.77 498 PRO E C 1
ATOM 12912 O O . PRO G 3 489 ? 259.328 227.600 211.838 1.00 77.74 498 PRO E O 1
ATOM 12916 N N . THR G 3 490 ? 259.107 229.457 210.562 1.00 83.14 499 THR E N 1
ATOM 12917 C CA . THR G 3 490 ? 258.361 228.881 209.458 1.00 86.42 499 THR E CA 1
ATOM 12918 C C . THR G 3 490 ? 258.785 229.345 208.096 1.00 90.49 499 THR E C 1
ATOM 12919 O O . THR G 3 490 ? 259.565 230.281 207.929 1.00 89.39 499 THR E O 1
ATOM 12923 N N . ALA G 3 491 ? 258.209 228.715 207.097 1.00 89.08 500 ALA E N 1
ATOM 12924 C CA . ALA G 3 491 ? 258.404 229.159 205.720 1.00 94.44 500 ALA E CA 1
ATOM 12925 C C . ALA G 3 491 ? 257.476 230.347 205.318 1.00 89.55 500 ALA E C 1
ATOM 12926 O O . ALA G 3 491 ? 257.771 231.049 204.345 1.00 94.52 500 ALA E O 1
ATOM 12928 N N . CYS G 3 492 ? 256.357 230.539 206.058 1.00 83.29 501 CYS E N 1
ATOM 12929 C CA . CYS G 3 492 ? 255.285 231.500 205.814 1.00 90.10 501 CYS E CA 1
ATOM 12930 C C . CYS G 3 492 ? 255.447 232.893 206.454 1.00 93.73 501 CYS E C 1
ATOM 12931 O O . CYS G 3 492 ? 255.522 233.049 207.674 1.00 93.46 501 CYS E O 1
ATOM 12934 N N . LYS G 3 493 ? 255.385 233.911 205.612 1.00 93.36 502 LYS E N 1
ATOM 12935 C CA . LYS G 3 493 ? 255.410 235.310 206.023 1.00 84.22 502 LYS E CA 1
ATOM 12936 C C . LYS G 3 493 ? 253.971 235.773 206.157 1.00 88.43 502 LYS E C 1
ATOM 12937 O O . LYS G 3 493 ? 253.091 235.282 205.439 1.00 94.66 502 LYS E O 1
ATOM 12943 N N . ARG G 3 494 ? 253.706 236.731 207.029 1.00 86.50 503 ARG E N 1
ATOM 12944 C CA . ARG G 3 494 ? 252.364 237.290 207.068 1.00 90.57 503 ARG E CA 1
ATOM 12945 C C . ARG G 3 494 ? 252.026 237.894 205.712 1.00 94.78 503 ARG E C 1
ATOM 12946 O O . ARG G 3 494 ? 252.843 238.591 205.114 1.00 96.54 503 ARG E O 1
ATOM 12954 N N . ARG G 3 495 ? 250.817 237.641 205.232 1.00 98.01 504 ARG E N 1
ATOM 12955 C CA . ARG G 3 495 ? 250.373 238.201 203.968 1.00 107.26 504 ARG E CA 1
ATOM 12956 C C . ARG G 3 495 ? 249.769 239.574 204.159 1.00 112.68 504 ARG E C 1
ATOM 12957 O O . ARG G 3 495 ? 249.163 239.848 205.192 1.00 111.23 504 ARG E O 1
ATOM 12965 N N . VAL G 3 496 ? 249.898 240.408 203.130 1.00 116.77 505 VAL E N 1
ATOM 12966 C CA . VAL G 3 496 ? 249.312 241.750 203.128 1.00 120.72 505 VAL E CA 1
ATOM 12967 C C . VAL G 3 496 ? 247.776 241.763 203.054 1.00 120.16 505 VAL E C 1
ATOM 12968 O O . VAL G 3 496 ? 247.140 242.561 203.746 1.00 118.84 505 VAL E O 1
ATOM 12972 N N . VAL G 3 497 ? 247.184 240.921 202.167 1.00 120.76 506 VAL E N 1
ATOM 12973 C CA . VAL G 3 497 ? 245.738 240.758 201.941 1.00 127.99 506 VAL E CA 1
ATOM 12974 C C . VAL G 3 497 ? 245.137 242.100 201.488 1.00 125.58 506 VAL E C 1
ATOM 12975 O O . VAL G 3 497 ? 244.523 242.198 200.419 1.00 128.79 506 VAL E O 1
ATOM 12979 N N . LEU H 4 9 ? 246.965 212.236 225.844 1.00 83.34 520 LEU F N 1
ATOM 12980 C CA . LEU H 4 9 ? 246.693 213.104 224.695 1.00 84.56 520 LEU F CA 1
ATOM 12981 C C . LEU H 4 9 ? 246.183 214.499 225.115 1.00 88.19 520 LEU F C 1
ATOM 12982 O O . LEU H 4 9 ? 246.607 215.508 224.531 1.00 88.53 520 LEU F O 1
ATOM 12987 N N . GLY H 4 10 ? 245.242 214.548 226.091 1.00 76.36 521 GLY F N 1
ATOM 12988 C CA . GLY H 4 10 ? 244.600 215.774 226.577 1.00 73.83 521 GLY F CA 1
ATOM 12989 C C . GLY H 4 10 ? 245.551 216.605 227.416 1.00 69.93 521 GLY F C 1
ATOM 12990 O O . GLY H 4 10 ? 246.554 216.103 227.912 1.00 66.97 521 GLY F O 1
ATOM 12991 N N . PHE H 4 11 ? 245.221 217.871 227.579 1.00 74.36 522 PHE F N 1
ATOM 12992 C CA . PHE H 4 11 ? 246.009 218.809 228.353 1.00 72.18 522 PHE F CA 1
ATOM 12993 C C . PHE H 4 11 ? 247.485 218.707 227.937 1.00 68.88 522 PHE F C 1
ATOM 12994 O O . PHE H 4 11 ? 247.803 218.918 226.768 1.00 73.34 522 PHE F O 1
ATOM 13002 N N . LEU H 4 12 ? 248.369 218.304 228.834 1.00 59.36 523 LEU F N 1
ATOM 13003 C CA . LEU H 4 12 ? 249.789 218.222 228.532 1.00 59.43 523 LEU F CA 1
ATOM 13004 C C . LEU H 4 12 ? 250.212 216.912 227.917 1.00 62.78 523 LEU F C 1
ATOM 13005 O O . LEU H 4 12 ? 251.396 216.677 227.719 1.00 67.59 523 LEU F O 1
ATOM 13010 N N . GLY H 4 13 ? 249.282 216.048 227.590 1.00 65.00 524 GLY F N 1
ATOM 13011 C CA . GLY H 4 13 ? 249.610 214.755 227.014 1.00 72.18 524 GLY F CA 1
ATOM 13012 C C . GLY H 4 13 ? 250.480 214.872 225.765 1.00 68.02 524 GLY F C 1
ATOM 13013 O O . GLY H 4 13 ? 251.329 214.023 225.515 1.00 70.35 524 GLY F O 1
ATOM 13014 N N . ALA H 4 14 ? 250.321 215.933 224.990 1.00 58.70 525 ALA F N 1
ATOM 13015 C CA . ALA H 4 14 ? 251.119 216.137 223.786 1.00 57.95 525 ALA F CA 1
ATOM 13016 C C . ALA H 4 14 ? 252.446 216.846 224.073 1.00 63.32 525 ALA F C 1
ATOM 13017 O O . ALA H 4 14 ? 253.190 217.176 223.158 1.00 67.85 525 ALA F O 1
ATOM 13019 N N . ALA H 4 15 ? 252.744 217.138 225.328 1.00 63.52 526 ALA F N 1
ATOM 13020 C CA . ALA H 4 15 ? 253.945 217.892 225.682 1.00 60.12 526 ALA F CA 1
ATOM 13021 C C . ALA H 4 15 ? 255.235 217.252 225.204 1.00 53.47 526 ALA F C 1
ATOM 13022 O O . ALA H 4 15 ? 256.164 217.971 224.857 1.00 61.14 526 ALA F O 1
ATOM 13024 N N . GLY H 4 16 ? 255.309 215.928 225.168 1.00 57.97 527 GLY F N 1
ATOM 13025 C CA . GLY H 4 16 ? 256.530 215.248 224.742 1.00 64.62 527 GLY F CA 1
ATOM 13026 C C . GLY H 4 16 ? 256.549 214.960 223.250 1.00 66.11 527 GLY F C 1
ATOM 13027 O O . GLY H 4 16 ? 257.482 214.333 222.740 1.00 71.93 527 GLY F O 1
ATOM 13028 N N . SER H 4 17 ? 255.522 215.400 222.543 1.00 62.35 528 SER F N 1
ATOM 13029 C CA . SER H 4 17 ? 255.430 215.149 221.129 1.00 67.16 528 SER F CA 1
ATOM 13030 C C . SER H 4 17 ? 256.326 216.128 220.424 1.00 74.39 528 SER F C 1
ATOM 13031 O O . SER H 4 17 ? 256.732 217.148 220.993 1.00 74.67 528 SER F O 1
ATOM 13034 N N . THR H 4 18 ? 256.616 215.855 219.172 1.00 72.70 529 THR F N 1
ATOM 13035 C CA . THR H 4 18 ? 257.484 216.744 218.443 1.00 76.81 529 THR F CA 1
ATOM 13036 C C . THR H 4 18 ? 256.785 218.035 218.172 1.00 74.92 529 THR F C 1
ATOM 13037 O O . THR H 4 18 ? 255.561 218.130 218.222 1.00 73.82 529 THR F O 1
ATOM 13041 N N . MET H 4 19 ? 257.556 219.024 217.791 1.00 76.36 530 MET F N 1
ATOM 13042 C CA . MET H 4 19 ? 257.035 220.337 217.510 1.00 77.07 530 MET F CA 1
ATOM 13043 C C . MET H 4 19 ? 255.887 220.274 216.518 1.00 73.74 530 MET F C 1
ATOM 13044 O O . MET H 4 19 ? 254.862 220.928 216.723 1.00 72.59 530 MET F O 1
ATOM 13049 N N . GLY H 4 20 ? 256.054 219.473 215.454 1.00 74.24 531 GLY F N 1
ATOM 13050 C CA . GLY H 4 20 ? 255.067 219.265 214.402 1.00 77.30 531 GLY F CA 1
ATOM 13051 C C . GLY H 4 20 ? 253.797 218.565 214.860 1.00 70.31 531 GLY F C 1
ATOM 13052 O O . GLY H 4 20 ? 252.701 218.978 214.486 1.00 72.96 531 GLY F O 1
ATOM 13053 N N . ALA H 4 21 ? 253.947 217.442 215.571 1.00 72.06 532 ALA F N 1
ATOM 13054 C CA . ALA H 4 21 ? 252.808 216.676 216.078 1.00 74.23 532 ALA F CA 1
ATOM 13055 C C . ALA H 4 21 ? 252.045 217.456 217.140 1.00 70.17 532 ALA F C 1
ATOM 13056 O O . ALA H 4 21 ? 250.813 217.375 217.278 1.00 66.19 532 ALA F O 1
ATOM 13058 N N . ALA H 4 22 ? 252.798 218.189 217.910 1.00 70.03 533 ALA F N 1
ATOM 13059 C CA . ALA H 4 22 ? 252.274 219.000 218.945 1.00 68.69 533 ALA F CA 1
ATOM 13060 C C . ALA H 4 22 ? 251.599 220.117 218.233 1.00 66.42 533 ALA F C 1
ATOM 13061 O O . ALA H 4 22 ? 251.803 220.299 217.043 1.00 66.86 533 ALA F O 1
ATOM 13063 N N . SER H 4 23 ? 250.722 220.798 218.918 1.00 67.73 534 SER F N 1
ATOM 13064 C CA . SER H 4 23 ? 249.940 221.903 218.380 1.00 70.36 534 SER F CA 1
ATOM 13065 C C . SER H 4 23 ? 248.634 221.386 217.795 1.00 70.27 534 SER F C 1
ATOM 13066 O O . SER H 4 23 ? 247.670 222.134 217.614 1.00 71.94 534 SER F O 1
ATOM 13069 N N . MET H 4 24 ? 248.477 220.064 217.667 1.00 69.52 535 MET F N 1
ATOM 13070 C CA . MET H 4 24 ? 247.175 219.593 217.216 1.00 67.61 535 MET F CA 1
ATOM 13071 C C . MET H 4 24 ? 246.206 219.647 218.391 1.00 63.79 535 MET F C 1
ATOM 13072 O O . MET H 4 24 ? 245.003 219.424 218.256 1.00 67.95 535 MET F O 1
ATOM 13077 N N . THR H 4 25 ? 246.777 219.969 219.539 1.00 57.79 536 THR F N 1
ATOM 13078 C CA . THR H 4 25 ? 246.170 220.127 220.827 1.00 60.84 536 THR F CA 1
ATOM 13079 C C . THR H 4 25 ? 246.246 221.567 221.342 1.00 59.97 536 THR F C 1
ATOM 13080 O O . THR H 4 25 ? 246.054 221.786 222.541 1.00 61.97 536 THR F O 1
ATOM 13084 N N . LEU H 4 26 ? 246.511 222.571 220.477 1.00 58.78 537 LEU F N 1
ATOM 13085 C CA . LEU H 4 26 ? 246.607 223.939 221.012 1.00 58.56 537 LEU F CA 1
ATOM 13086 C C . LEU H 4 26 ? 245.298 224.365 221.635 1.00 59.82 537 LEU F C 1
ATOM 13087 O O . LEU H 4 26 ? 245.275 225.116 222.615 1.00 60.31 537 LEU F O 1
ATOM 13092 N N . THR H 4 27 ? 244.187 223.905 221.074 1.00 56.40 538 THR F N 1
ATOM 13093 C CA . THR H 4 27 ? 242.903 224.313 221.587 1.00 54.72 538 THR F CA 1
ATOM 13094 C C . THR H 4 27 ? 242.657 223.777 222.961 1.00 59.12 538 THR F C 1
ATOM 13095 O O . THR H 4 27 ? 242.040 224.433 223.810 1.00 62.72 538 THR F O 1
ATOM 13099 N N . VAL H 4 28 ? 243.149 222.582 223.191 1.00 58.06 539 VAL F N 1
ATOM 13100 C CA . VAL H 4 28 ? 242.922 221.925 224.441 1.00 63.16 539 VAL F CA 1
ATOM 13101 C C . VAL H 4 28 ? 243.723 222.609 225.505 1.00 63.38 539 VAL F C 1
ATOM 13102 O O . VAL H 4 28 ? 243.213 222.957 226.571 1.00 66.19 539 VAL F O 1
ATOM 13106 N N . GLN H 4 29 ? 244.973 222.868 225.207 1.00 60.61 540 GLN F N 1
ATOM 13107 C CA . GLN H 4 29 ? 245.783 223.486 226.206 1.00 61.50 540 GLN F CA 1
ATOM 13108 C C . GLN H 4 29 ? 245.257 224.877 226.533 1.00 65.69 540 GLN F C 1
ATOM 13109 O O . GLN H 4 29 ? 245.311 225.288 227.690 1.00 67.52 540 GLN F O 1
ATOM 13115 N N . ALA H 4 30 ? 244.765 225.614 225.525 1.00 60.03 541 ALA F N 1
ATOM 13116 C CA . ALA H 4 30 ? 244.249 226.957 225.744 1.00 58.94 541 ALA F CA 1
ATOM 13117 C C . ALA H 4 30 ? 242.952 226.984 226.562 1.00 62.15 541 ALA F C 1
ATOM 13118 O O . ALA H 4 30 ? 242.791 227.809 227.465 1.00 63.80 541 ALA F O 1
ATOM 13120 N N . ARG H 4 31 ? 242.034 226.046 226.337 1.00 63.47 542 ARG F N 1
ATOM 13121 C CA . ARG H 4 31 ? 240.766 226.136 227.058 1.00 66.10 542 ARG F CA 1
ATOM 13122 C C . ARG H 4 31 ? 240.960 225.799 228.523 1.00 69.12 542 ARG F C 1
ATOM 13123 O O . ARG H 4 31 ? 240.229 226.276 229.395 1.00 69.71 542 ARG F O 1
ATOM 13131 N N . ASN H 4 32 ? 241.997 225.026 228.815 1.00 67.86 543 ASN F N 1
ATOM 13132 C CA . ASN H 4 32 ? 242.233 224.550 230.158 1.00 69.92 543 ASN F CA 1
ATOM 13133 C C . ASN H 4 32 ? 242.931 225.598 231.027 1.00 67.67 543 ASN F C 1
ATOM 13134 O O . ASN H 4 32 ? 243.255 225.344 232.191 1.00 71.43 543 ASN F O 1
ATOM 13139 N N . LEU H 4 33 ? 243.158 226.787 230.470 1.00 63.17 544 LEU F N 1
ATOM 13140 C CA . LEU H 4 33 ? 243.776 227.861 231.220 1.00 61.22 544 LEU F CA 1
ATOM 13141 C C . LEU H 4 33 ? 242.755 228.600 232.073 1.00 64.46 544 LEU F C 1
ATOM 13142 O O . LEU H 4 33 ? 243.124 229.285 233.024 1.00 66.49 544 LEU F O 1
ATOM 13147 N N . LEU H 4 34 ? 241.474 228.515 231.726 1.00 65.81 545 LEU F N 1
ATOM 13148 C CA . LEU H 4 34 ? 240.451 229.186 232.512 1.00 65.68 545 LEU F CA 1
ATOM 13149 C C . LEU H 4 34 ? 239.793 228.170 233.412 1.00 75.78 545 LEU F C 1
ATOM 13150 O O . LEU H 4 34 ? 239.767 226.975 233.108 1.00 76.77 545 LEU F O 1
ATOM 13155 N N . SER H 4 35 ? 239.171 228.631 234.488 1.00 80.74 546 SER F N 1
ATOM 13156 C CA . SER H 4 35 ? 238.508 227.730 235.437 1.00 90.97 546 SER F CA 1
ATOM 13157 C C . SER H 4 35 ? 237.164 227.189 234.913 1.00 87.73 546 SER F C 1
ATOM 13158 O O . SER H 4 35 ? 236.103 227.502 235.458 1.00 85.92 546 SER F O 1
ATOM 13161 N N . GLY H 4 36 ? 237.240 226.360 233.849 1.00 84.78 547 GLY F N 1
ATOM 13162 C CA . GLY H 4 36 ? 236.128 225.762 233.131 1.00 93.15 547 GLY F CA 1
ATOM 13163 C C . GLY H 4 36 ? 236.295 226.032 231.640 1.00 86.39 547 GLY F C 1
ATOM 13164 O O . GLY H 4 36 ? 235.306 226.137 230.909 1.00 86.48 547 GLY F O 1
ATOM 13165 N N . ASP H 4 57 ? 234.175 231.160 252.906 1.00 114.66 568 ASP F N 1
ATOM 13166 C CA . ASP H 4 57 ? 233.643 230.905 254.243 1.00 126.09 568 ASP F CA 1
ATOM 13167 C C . ASP H 4 57 ? 234.423 231.709 255.311 1.00 122.21 568 ASP F C 1
ATOM 13168 O O . ASP H 4 57 ? 233.820 232.392 256.152 1.00 117.69 568 ASP F O 1
ATOM 13173 N N . THR H 4 58 ? 235.766 231.574 255.293 1.00 122.23 569 THR F N 1
ATOM 13174 C CA . THR H 4 58 ? 236.750 232.221 256.173 1.00 120.20 569 THR F CA 1
ATOM 13175 C C . THR H 4 58 ? 238.030 232.512 255.395 1.00 114.59 569 THR F C 1
ATOM 13176 O O . THR H 4 58 ? 238.026 232.476 254.164 1.00 112.58 569 THR F O 1
ATOM 13180 N N . HIS H 4 59 ? 239.119 232.771 256.115 1.00 109.24 570 HIS F N 1
ATOM 13181 C CA . HIS H 4 59 ? 240.412 233.182 255.558 1.00 105.96 570 HIS F CA 1
ATOM 13182 C C . HIS H 4 59 ? 240.938 232.327 254.407 1.00 104.14 570 HIS F C 1
ATOM 13183 O O . HIS H 4 59 ? 241.492 232.858 253.437 1.00 98.35 570 HIS F O 1
ATOM 13190 N N . TRP H 4 60 ? 240.793 231.010 254.472 1.00 107.78 571 TRP F N 1
ATOM 13191 C CA . TRP H 4 60 ? 241.311 230.198 253.373 1.00 106.03 571 TRP F CA 1
ATOM 13192 C C . TRP H 4 60 ? 240.695 230.585 252.026 1.00 104.81 571 TRP F C 1
ATOM 13193 O O . TRP H 4 60 ? 241.292 230.349 250.966 1.00 100.89 571 TRP F O 1
ATOM 13204 N N . GLY H 4 61 ? 239.504 231.184 252.056 1.00 102.98 572 GLY F N 1
ATOM 13205 C CA . GLY H 4 61 ? 238.807 231.570 250.861 1.00 100.31 572 GLY F CA 1
ATOM 13206 C C . GLY H 4 61 ? 239.458 232.779 250.222 1.00 94.09 572 GLY F C 1
ATOM 13207 O O . GLY H 4 61 ? 239.231 233.035 249.038 1.00 89.75 572 GLY F O 1
ATOM 13208 N N . ILE H 4 62 ? 240.268 233.514 250.986 1.00 89.42 573 ILE F N 1
ATOM 13209 C CA . ILE H 4 62 ? 240.923 234.698 250.486 1.00 83.66 573 ILE F CA 1
ATOM 13210 C C . ILE H 4 62 ? 242.075 234.221 249.679 1.00 84.30 573 ILE F C 1
ATOM 13211 O O . ILE H 4 62 ? 242.302 234.704 248.577 1.00 83.63 573 ILE F O 1
ATOM 13216 N N . LYS H 4 63 ? 242.805 233.248 250.195 1.00 87.18 574 LYS F N 1
ATOM 13217 C CA . LYS H 4 63 ? 243.908 232.769 249.383 1.00 86.01 574 LYS F CA 1
ATOM 13218 C C . LYS H 4 63 ? 243.376 232.229 248.053 1.00 87.99 574 LYS F C 1
ATOM 13219 O O . LYS H 4 63 ? 243.984 232.444 246.998 1.00 86.26 574 LYS F O 1
ATOM 13225 N N . GLN H 4 64 ? 242.222 231.553 248.087 1.00 87.11 575 GLN F N 1
ATOM 13226 C CA . GLN H 4 64 ? 241.665 231.045 246.845 1.00 88.60 575 GLN F CA 1
ATOM 13227 C C . GLN H 4 64 ? 241.189 232.192 245.941 1.00 86.92 575 GLN F C 1
ATOM 13228 O O . GLN H 4 64 ? 241.356 232.128 244.717 1.00 83.71 575 GLN F O 1
ATOM 13234 N N . LEU H 4 65 ? 240.647 233.260 246.533 1.00 82.10 576 LEU F N 1
ATOM 13235 C CA . LEU H 4 65 ? 240.216 234.415 245.765 1.00 78.43 576 LEU F CA 1
ATOM 13236 C C . LEU H 4 65 ? 241.412 235.079 245.103 1.00 75.01 576 LEU F C 1
ATOM 13237 O O . LEU H 4 65 ? 241.332 235.474 243.936 1.00 73.40 576 LEU F O 1
ATOM 13242 N N . GLN H 4 66 ? 242.529 235.182 245.823 1.00 76.04 577 GLN F N 1
ATOM 13243 C CA . GLN H 4 66 ? 243.719 235.798 245.271 1.00 74.65 577 GLN F CA 1
ATOM 13244 C C . GLN H 4 66 ? 244.209 234.999 244.088 1.00 75.46 577 GLN F C 1
ATOM 13245 O O . GLN H 4 66 ? 244.596 235.580 243.070 1.00 75.57 577 GLN F O 1
ATOM 13251 N N . ALA H 4 67 ? 244.160 233.668 244.200 1.00 75.82 578 ALA F N 1
ATOM 13252 C CA . ALA H 4 67 ? 244.603 232.826 243.111 1.00 76.47 578 ALA F CA 1
ATOM 13253 C C . ALA H 4 67 ? 243.744 233.028 241.876 1.00 73.87 578 ALA F C 1
ATOM 13254 O O . ALA H 4 67 ? 244.271 233.104 240.763 1.00 75.14 578 ALA F O 1
ATOM 13256 N N . ARG H 4 68 ? 242.431 233.177 242.062 1.00 72.35 579 ARG F N 1
ATOM 13257 C CA . ARG H 4 68 ? 241.563 233.392 240.918 1.00 71.00 579 ARG F CA 1
ATOM 13258 C C . ARG H 4 68 ? 241.839 234.718 240.249 1.00 69.13 579 ARG F C 1
ATOM 13259 O O . ARG H 4 68 ? 241.847 234.797 239.018 1.00 71.37 579 ARG F O 1
ATOM 13267 N N . VAL H 4 69 ? 242.105 235.751 241.038 1.00 66.99 580 VAL F N 1
ATOM 13268 C CA . VAL H 4 69 ? 242.379 237.044 240.450 1.00 65.66 580 VAL F CA 1
ATOM 13269 C C . VAL H 4 69 ? 243.654 236.976 239.630 1.00 67.81 580 VAL F C 1
ATOM 13270 O O . VAL H 4 69 ? 243.705 237.521 238.521 1.00 69.14 580 VAL F O 1
ATOM 13274 N N . LEU H 4 70 ? 244.683 236.325 240.160 1.00 70.40 581 LEU F N 1
ATOM 13275 C CA . LEU H 4 70 ? 245.915 236.208 239.413 1.00 71.43 581 LEU F CA 1
ATOM 13276 C C . LEU H 4 70 ? 245.734 235.370 238.169 1.00 70.00 581 LEU F C 1
ATOM 13277 O O . LEU H 4 70 ? 246.268 235.714 237.115 1.00 70.72 581 LEU F O 1
ATOM 13282 N N . ALA H 4 71 ? 244.941 234.303 238.236 1.00 66.25 582 ALA F N 1
ATOM 13283 C CA . ALA H 4 71 ? 244.752 233.503 237.045 1.00 65.55 582 ALA F CA 1
ATOM 13284 C C . ALA H 4 71 ? 244.164 234.357 235.936 1.00 64.97 582 ALA F C 1
ATOM 13285 O O . ALA H 4 71 ? 244.598 234.267 234.778 1.00 66.74 582 ALA F O 1
ATOM 13287 N N . VAL H 4 72 ? 243.239 235.245 236.297 1.00 60.33 583 VAL F N 1
ATOM 13288 C CA . VAL H 4 72 ? 242.667 236.130 235.313 1.00 51.64 583 VAL F CA 1
ATOM 13289 C C . VAL H 4 72 ? 243.708 237.071 234.775 1.00 60.28 583 VAL F C 1
ATOM 13290 O O . VAL H 4 72 ? 243.768 237.278 233.561 1.00 60.38 583 VAL F O 1
ATOM 13294 N N . GLU H 4 73 ? 244.523 237.662 235.644 1.00 60.40 584 GLU F N 1
ATOM 13295 C CA . GLU H 4 73 ? 245.523 238.564 235.122 1.00 64.02 584 GLU F CA 1
ATOM 13296 C C . GLU H 4 73 ? 246.451 237.860 234.163 1.00 66.92 584 GLU F C 1
ATOM 13297 O O . GLU H 4 73 ? 246.767 238.415 233.113 1.00 68.28 584 GLU F O 1
ATOM 13303 N N . HIS H 4 74 ? 246.866 236.637 234.470 1.00 67.35 585 HIS F N 1
ATOM 13304 C CA . HIS H 4 74 ? 247.807 235.981 233.585 1.00 69.25 585 HIS F CA 1
ATOM 13305 C C . HIS H 4 74 ? 247.179 235.727 232.240 1.00 66.56 585 HIS F C 1
ATOM 13306 O O . HIS H 4 74 ? 247.814 235.945 231.200 1.00 68.35 585 HIS F O 1
ATOM 13313 N N . TYR H 4 75 ? 245.918 235.319 232.239 1.00 61.97 586 TYR F N 1
ATOM 13314 C CA . TYR H 4 75 ? 245.242 235.089 230.990 1.00 61.63 586 TYR F CA 1
ATOM 13315 C C . TYR H 4 75 ? 245.225 236.361 230.175 1.00 61.31 586 TYR F C 1
ATOM 13316 O O . TYR H 4 75 ? 245.556 236.357 228.982 1.00 64.10 586 TYR F O 1
ATOM 13325 N N . LEU H 4 76 ? 244.835 237.457 230.811 1.00 61.85 587 LEU F N 1
ATOM 13326 C CA . LEU H 4 76 ? 244.735 238.696 230.095 1.00 61.03 587 LEU F CA 1
ATOM 13327 C C . LEU H 4 76 ? 246.082 239.194 229.617 1.00 66.39 587 LEU F C 1
ATOM 13328 O O . LEU H 4 76 ? 246.162 239.722 228.512 1.00 67.02 587 LEU F O 1
ATOM 13333 N N . ARG H 4 77 ? 247.155 238.996 230.378 1.00 67.18 588 ARG F N 1
ATOM 13334 C CA . ARG H 4 77 ? 248.445 239.478 229.903 1.00 69.90 588 ARG F CA 1
ATOM 13335 C C . ARG H 4 77 ? 248.846 238.768 228.620 1.00 69.73 588 ARG F C 1
ATOM 13336 O O . ARG H 4 77 ? 249.413 239.402 227.721 1.00 70.76 588 ARG F O 1
ATOM 13344 N N . ASP H 4 78 ? 248.528 237.479 228.495 1.00 65.69 589 ASP F N 1
ATOM 13345 C CA . ASP H 4 78 ? 248.854 236.798 227.252 1.00 66.18 589 ASP F CA 1
ATOM 13346 C C . ASP H 4 78 ? 247.987 237.345 226.131 1.00 68.13 589 ASP F C 1
ATOM 13347 O O . ASP H 4 78 ? 248.449 237.501 224.994 1.00 68.74 589 ASP F O 1
ATOM 13352 N N . GLN H 4 79 ? 246.738 237.682 226.443 1.00 67.10 590 GLN F N 1
ATOM 13353 C CA . GLN H 4 79 ? 245.873 238.240 225.419 1.00 65.39 590 GLN F CA 1
ATOM 13354 C C . GLN H 4 79 ? 246.365 239.618 224.999 1.00 68.48 590 GLN F C 1
ATOM 13355 O O . GLN H 4 79 ? 246.259 239.974 223.823 1.00 70.23 590 GLN F O 1
ATOM 13361 N N . GLN H 4 80 ? 246.935 240.385 225.937 1.00 68.44 591 GLN F N 1
ATOM 13362 C CA . GLN H 4 80 ? 247.450 241.699 225.595 1.00 69.16 591 GLN F CA 1
ATOM 13363 C C . GLN H 4 80 ? 248.607 241.547 224.632 1.00 69.70 591 GLN F C 1
ATOM 13364 O O . GLN H 4 80 ? 248.719 242.329 223.680 1.00 71.56 591 GLN F O 1
ATOM 13370 N N . LEU H 4 81 ? 249.449 240.527 224.844 1.00 65.49 592 LEU F N 1
ATOM 13371 C CA . LEU H 4 81 ? 250.550 240.311 223.926 1.00 69.25 592 LEU F CA 1
ATOM 13372 C C . LEU H 4 81 ? 250.062 239.909 222.550 1.00 69.91 592 LEU F C 1
ATOM 13373 O O . LEU H 4 81 ? 250.539 240.423 221.540 1.00 75.11 592 LEU F O 1
ATOM 13378 N N . LEU H 4 82 ? 249.049 239.062 222.487 1.00 65.54 593 LEU F N 1
ATOM 13379 C CA . LEU H 4 82 ? 248.554 238.674 221.183 1.00 68.00 593 LEU F CA 1
ATOM 13380 C C . LEU H 4 82 ? 247.949 239.886 220.500 1.00 70.51 593 LEU F C 1
ATOM 13381 O O . LEU H 4 82 ? 248.065 240.062 219.285 1.00 73.24 593 LEU F O 1
ATOM 13386 N N . GLY H 4 83 ? 247.308 240.748 221.272 1.00 69.75 594 GLY F N 1
ATOM 13387 C CA . GLY H 4 83 ? 246.736 241.957 220.722 1.00 76.03 594 GLY F CA 1
ATOM 13388 C C . GLY H 4 83 ? 247.811 242.846 220.099 1.00 74.81 594 GLY F C 1
ATOM 13389 O O . GLY H 4 83 ? 247.750 243.180 218.913 1.00 76.45 594 GLY F O 1
ATOM 13390 N N . ILE H 4 84 ? 248.832 243.195 220.877 1.00 70.31 595 ILE F N 1
ATOM 13391 C CA . ILE H 4 84 ? 249.895 244.066 220.385 1.00 71.66 595 ILE F CA 1
ATOM 13392 C C . ILE H 4 84 ? 250.695 243.463 219.242 1.00 74.24 595 ILE F C 1
ATOM 13393 O O . ILE H 4 84 ? 251.235 244.195 218.427 1.00 81.42 595 ILE F O 1
ATOM 13398 N N . TRP H 4 85 ? 250.784 242.149 219.162 1.00 70.02 596 TRP F N 1
ATOM 13399 C CA . TRP H 4 85 ? 251.492 241.507 218.069 1.00 74.28 596 TRP F CA 1
ATOM 13400 C C . TRP H 4 85 ? 250.624 241.307 216.822 1.00 75.56 596 TRP F C 1
ATOM 13401 O O . TRP H 4 85 ? 251.108 240.767 215.818 1.00 78.16 596 TRP F O 1
ATOM 13412 N N . GLY H 4 86 ? 249.333 241.650 216.910 1.00 77.80 597 GLY F N 1
ATOM 13413 C CA . GLY H 4 86 ? 248.391 241.438 215.808 1.00 82.63 597 GLY F CA 1
ATOM 13414 C C . GLY H 4 86 ? 247.903 239.985 215.610 1.00 75.37 597 GLY F C 1
ATOM 13415 O O . GLY H 4 86 ? 247.533 239.626 214.488 1.00 78.44 597 GLY F O 1
ATOM 13416 N N . CYS H 4 87 ? 247.914 239.157 216.682 1.00 71.02 598 CYS F N 1
ATOM 13417 C CA . CYS H 4 87 ? 247.564 237.740 216.685 1.00 69.15 598 CYS F CA 1
ATOM 13418 C C . CYS H 4 87 ? 246.300 237.481 217.500 1.00 75.95 598 CYS F C 1
ATOM 13419 O O . CYS H 4 87 ? 246.023 236.352 217.923 1.00 74.85 598 CYS F O 1
ATOM 13422 N N . SER H 4 88 ? 245.545 238.526 217.752 1.00 72.91 599 SER F N 1
ATOM 13423 C CA . SER H 4 88 ? 244.338 238.356 218.520 1.00 75.31 599 SER F CA 1
ATOM 13424 C C . SER H 4 88 ? 243.360 237.480 217.768 1.00 76.44 599 SER F C 1
ATOM 13425 O O . SER H 4 88 ? 243.142 237.657 216.569 1.00 76.46 599 SER F O 1
ATOM 13428 N N . GLY H 4 89 ? 242.760 236.532 218.470 1.00 73.27 600 GLY F N 1
ATOM 13429 C CA . GLY H 4 89 ? 241.761 235.668 217.865 1.00 73.04 600 GLY F CA 1
ATOM 13430 C C . GLY H 4 89 ? 242.329 234.468 217.111 1.00 74.74 600 GLY F C 1
ATOM 13431 O O . GLY H 4 89 ? 241.567 233.723 216.494 1.00 75.77 600 GLY F O 1
ATOM 13432 N N . LYS H 4 90 ? 243.645 234.259 217.154 1.00 67.96 601 LYS F N 1
ATOM 13433 C CA . LYS H 4 90 ? 244.222 233.131 216.431 1.00 68.56 601 LYS F CA 1
ATOM 13434 C C . LYS H 4 90 ? 245.088 232.296 217.359 1.00 67.20 601 LYS F C 1
ATOM 13435 O O . LYS H 4 90 ? 245.714 232.840 218.264 1.00 70.07 601 LYS F O 1
ATOM 13441 N N . LEU H 4 91 ? 245.174 230.985 217.124 1.00 61.73 602 LEU F N 1
ATOM 13442 C CA . LEU H 4 91 ? 246.079 230.170 217.935 1.00 58.79 602 LEU F CA 1
ATOM 13443 C C . LEU H 4 91 ? 247.423 230.073 217.226 1.00 60.29 602 LEU F C 1
ATOM 13444 O O . LEU H 4 91 ? 248.476 229.929 217.857 1.00 58.58 602 LEU F O 1
ATOM 13449 N N . ILE H 4 92 ? 247.386 230.157 215.900 1.00 59.48 603 ILE F N 1
ATOM 13450 C CA . ILE H 4 92 ? 248.588 230.142 215.078 1.00 56.90 603 ILE F CA 1
ATOM 13451 C C . ILE H 4 92 ? 248.565 231.439 214.273 1.00 58.86 603 ILE F C 1
ATOM 13452 O O . ILE H 4 92 ? 247.601 231.675 213.543 1.00 66.05 603 ILE F O 1
ATOM 13457 N N . CYS H 4 93 ? 249.632 232.249 214.363 1.00 59.98 604 CYS F N 1
ATOM 13458 C CA . CYS H 4 93 ? 249.761 233.562 213.736 1.00 63.29 604 CYS F CA 1
ATOM 13459 C C . CYS H 4 93 ? 251.139 233.809 213.138 1.00 69.40 604 CYS F C 1
ATOM 13460 O O . CYS H 4 93 ? 252.169 233.533 213.748 1.00 70.27 604 CYS F O 1
ATOM 13463 N N . THR H 4 94 ? 251.178 234.348 211.931 1.00 68.21 605 THR F N 1
ATOM 13464 C CA . THR H 4 94 ? 252.462 234.687 211.359 1.00 71.88 605 THR F CA 1
ATOM 13465 C C . THR H 4 94 ? 252.614 236.184 211.402 1.00 72.31 605 THR F C 1
ATOM 13466 O O . THR H 4 94 ? 251.616 236.923 211.402 1.00 77.55 605 THR F O 1
ATOM 13470 N N . THR H 4 95 ? 253.863 236.618 211.353 1.00 71.32 606 THR F N 1
ATOM 13471 C CA . THR H 4 95 ? 254.224 238.025 211.319 1.00 77.98 606 THR F CA 1
ATOM 13472 C C . THR H 4 95 ? 255.178 238.399 210.203 1.00 82.14 606 THR F C 1
ATOM 13473 O O . THR H 4 95 ? 255.554 237.566 209.377 1.00 83.34 606 THR F O 1
ATOM 13477 N N . ASN H 4 96 ? 255.585 239.668 210.205 1.00 79.13 607 ASN F N 1
ATOM 13478 C CA . ASN H 4 96 ? 256.505 240.218 209.216 1.00 80.30 607 ASN F CA 1
ATOM 13479 C C . ASN H 4 96 ? 257.940 240.278 209.723 1.00 81.26 607 ASN F C 1
ATOM 13480 O O . ASN H 4 96 ? 258.814 240.859 209.082 1.00 86.28 607 ASN F O 1
ATOM 13485 N N . VAL H 4 97 ? 258.169 239.690 210.875 1.00 75.47 608 VAL F N 1
ATOM 13486 C CA . VAL H 4 97 ? 259.478 239.625 211.474 1.00 73.51 608 VAL F CA 1
ATOM 13487 C C . VAL H 4 97 ? 260.156 238.373 210.939 1.00 74.08 608 VAL F C 1
ATOM 13488 O O . VAL H 4 97 ? 259.552 237.300 211.027 1.00 77.24 608 VAL F O 1
ATOM 13492 N N . PRO H 4 98 ? 261.334 238.480 210.317 1.00 73.51 609 PRO F N 1
ATOM 13493 C CA . PRO H 4 98 ? 262.109 237.393 209.770 1.00 79.81 609 PRO F CA 1
ATOM 13494 C C . PRO H 4 98 ? 262.722 236.625 210.896 1.00 81.83 609 PRO F C 1
ATOM 13495 O O . PRO H 4 98 ? 262.957 237.186 211.965 1.00 83.52 609 PRO F O 1
ATOM 13499 N N . TRP H 4 99 ? 263.030 235.379 210.654 1.00 82.25 610 TRP F N 1
ATOM 13500 C CA . TRP H 4 99 ? 263.728 234.601 211.637 1.00 84.45 610 TRP F CA 1
ATOM 13501 C C . TRP H 4 99 ? 265.209 234.916 211.548 1.00 87.40 610 TRP F C 1
ATOM 13502 O O . TRP H 4 99 ? 265.790 234.922 210.462 1.00 90.04 610 TRP F O 1
ATOM 13513 N N . ASN H 4 100 ? 265.819 235.189 212.679 1.00 90.41 611 ASN F N 1
ATOM 13514 C CA . ASN H 4 100 ? 267.242 235.456 212.746 1.00 94.67 611 ASN F CA 1
ATOM 13515 C C . ASN H 4 100 ? 267.973 234.155 213.055 1.00 103.65 611 ASN F C 1
ATOM 13516 O O . ASN H 4 100 ? 267.737 233.533 214.098 1.00 97.12 611 ASN F O 1
ATOM 13521 N N . SER H 4 101 ? 268.902 233.771 212.182 1.00 97.42 612 SER F N 1
ATOM 13522 C CA . SER H 4 101 ? 269.666 232.528 212.305 1.00 99.77 612 SER F CA 1
ATOM 13523 C C . SER H 4 101 ? 270.505 232.518 213.581 1.00 97.77 612 SER F C 1
ATOM 13524 O O . SER H 4 101 ? 271.000 231.476 214.012 1.00 97.02 612 SER F O 1
ATOM 13527 N N . THR H 4 102 ? 270.662 233.694 214.176 1.00 95.97 613 THR F N 1
ATOM 13528 C CA . THR H 4 102 ? 271.339 233.893 215.436 1.00 98.45 613 THR F CA 1
ATOM 13529 C C . THR H 4 102 ? 270.557 233.178 216.518 1.00 98.49 613 THR F C 1
ATOM 13530 O O . THR H 4 102 ? 271.134 232.587 217.430 1.00 103.54 613 THR F O 1
ATOM 13534 N N . TRP H 4 103 ? 269.227 233.287 216.459 1.00 91.47 614 TRP F N 1
ATOM 13535 C CA . TRP H 4 103 ? 268.376 232.704 217.471 1.00 95.02 614 TRP F CA 1
ATOM 13536 C C . TRP H 4 103 ? 268.478 231.204 217.351 1.00 95.52 614 TRP F C 1
ATOM 13537 O O . TRP H 4 103 ? 268.557 230.477 218.340 1.00 92.98 614 TRP F O 1
ATOM 13548 N N . SER H 4 104 ? 268.458 230.754 216.108 1.00 93.67 615 SER F N 1
ATOM 13549 C CA . SER H 4 104 ? 268.619 229.349 215.768 1.00 95.01 615 SER F CA 1
ATOM 13550 C C . SER H 4 104 ? 268.998 229.167 214.334 1.00 95.45 615 SER F C 1
ATOM 13551 O O . SER H 4 104 ? 268.325 229.688 213.440 1.00 95.67 615 SER F O 1
ATOM 13554 N N . ASN H 4 105 ? 270.018 228.350 214.099 1.00 93.28 616 ASN F N 1
ATOM 13555 C CA . ASN H 4 105 ? 270.465 228.063 212.755 1.00 96.20 616 ASN F CA 1
ATOM 13556 C C . ASN H 4 105 ? 270.053 226.675 212.288 1.00 96.79 616 ASN F C 1
ATOM 13557 O O . ASN H 4 105 ? 270.627 226.142 211.336 1.00 100.16 616 ASN F O 1
ATOM 13562 N N . LYS H 4 106 ? 269.065 226.089 212.952 1.00 93.07 617 LYS F N 1
ATOM 13563 C CA . LYS H 4 106 ? 268.565 224.786 212.550 1.00 92.64 617 LYS F CA 1
ATOM 13564 C C . LYS H 4 106 ? 267.550 224.950 211.448 1.00 90.89 617 LYS F C 1
ATOM 13565 O O . LYS H 4 106 ? 266.874 225.973 211.373 1.00 94.05 617 LYS F O 1
ATOM 13571 N N . THR H 4 107 ? 267.408 223.935 210.612 1.00 88.26 618 THR F N 1
ATOM 13572 C CA . THR H 4 107 ? 266.403 224.007 209.570 1.00 95.40 618 THR F CA 1
ATOM 13573 C C . THR H 4 107 ? 265.058 223.518 210.023 1.00 92.65 618 THR F C 1
ATOM 13574 O O . THR H 4 107 ? 264.907 222.990 211.131 1.00 91.76 618 THR F O 1
ATOM 13578 N N . LEU H 4 108 ? 264.084 223.636 209.138 1.00 89.88 619 LEU F N 1
ATOM 13579 C CA . LEU H 4 108 ? 262.730 223.289 209.510 1.00 86.48 619 LEU F CA 1
ATOM 13580 C C . LEU H 4 108 ? 262.503 221.820 209.754 1.00 87.62 619 LEU F C 1
ATOM 13581 O O . LEU H 4 108 ? 261.640 221.473 210.553 1.00 90.43 619 LEU F O 1
ATOM 13586 N N . SER H 4 109 ? 263.198 220.934 209.051 1.00 87.34 620 SER F N 1
ATOM 13587 C CA . SER H 4 109 ? 262.916 219.526 209.279 1.00 88.88 620 SER F CA 1
ATOM 13588 C C . SER H 4 109 ? 263.375 219.103 210.659 1.00 88.80 620 SER F C 1
ATOM 13589 O O . SER H 4 109 ? 262.680 218.367 211.357 1.00 89.45 620 SER F O 1
ATOM 13592 N N . GLU H 4 110 ? 264.474 219.662 211.133 1.00 88.56 621 GLU F N 1
ATOM 13593 C CA . GLU H 4 110 ? 264.914 219.293 212.462 1.00 92.49 621 GLU F CA 1
ATOM 13594 C C . GLU H 4 110 ? 263.977 219.890 213.487 1.00 87.63 621 GLU F C 1
ATOM 13595 O O . GLU H 4 110 ? 263.507 219.212 214.422 1.00 84.82 621 GLU F O 1
ATOM 13601 N N . ILE H 4 111 ? 263.607 221.147 213.250 1.00 88.55 622 ILE F N 1
ATOM 13602 C CA . ILE H 4 111 ? 262.770 221.818 214.195 1.00 84.62 622 ILE F CA 1
ATOM 13603 C C . ILE H 4 111 ? 261.405 221.232 214.310 1.00 81.70 622 ILE F C 1
ATOM 13604 O O . ILE H 4 111 ? 260.922 221.081 215.414 1.00 82.16 622 ILE F O 1
ATOM 13609 N N . TRP H 4 112 ? 260.749 220.941 213.208 1.00 82.15 623 TRP F N 1
ATOM 13610 C CA . TRP H 4 112 ? 259.409 220.437 213.328 1.00 82.41 623 TRP F CA 1
ATOM 13611 C C . TRP H 4 112 ? 259.286 218.914 213.513 1.00 81.45 623 TRP F C 1
ATOM 13612 O O . TRP H 4 112 ? 258.314 218.447 214.121 1.00 80.59 623 TRP F O 1
ATOM 13623 N N . ASP H 4 113 ? 260.222 218.111 212.986 1.00 82.71 624 ASP F N 1
ATOM 13624 C CA . ASP H 4 113 ? 260.067 216.668 213.117 1.00 86.62 624 ASP F CA 1
ATOM 13625 C C . ASP H 4 113 ? 260.851 215.972 214.230 1.00 87.54 624 ASP F C 1
ATOM 13626 O O . ASP H 4 113 ? 260.436 214.898 214.661 1.00 88.06 624 ASP F O 1
ATOM 13631 N N . ASN H 4 114 ? 262.014 216.483 214.660 1.00 86.94 625 ASN F N 1
ATOM 13632 C CA . ASN H 4 114 ? 262.758 215.741 215.677 1.00 89.99 625 ASN F CA 1
ATOM 13633 C C . ASN H 4 114 ? 262.648 216.351 217.067 1.00 85.34 625 ASN F C 1
ATOM 13634 O O . ASN H 4 114 ? 262.536 215.636 218.062 1.00 88.69 625 ASN F O 1
ATOM 13639 N N . MET H 4 115 ? 262.665 217.667 217.121 1.00 79.86 626 MET F N 1
ATOM 13640 C CA . MET H 4 115 ? 262.638 218.425 218.366 1.00 75.54 626 MET F CA 1
ATOM 13641 C C . MET H 4 115 ? 261.243 218.569 218.958 1.00 78.31 626 MET F C 1
ATOM 13642 O O . MET H 4 115 ? 260.263 218.610 218.214 1.00 79.16 626 MET F O 1
ATOM 13647 N N . THR H 4 116 ? 261.148 218.626 220.296 1.00 75.27 627 THR F N 1
ATOM 13648 C CA . THR H 4 116 ? 259.881 218.872 221.005 1.00 77.16 627 THR F CA 1
ATOM 13649 C C . THR H 4 116 ? 259.774 220.325 221.474 1.00 76.92 627 THR F C 1
ATOM 13650 O O . THR H 4 116 ? 260.773 221.049 221.504 1.00 80.06 627 THR F O 1
ATOM 13654 N N . TRP H 4 117 ? 258.575 220.741 221.909 1.00 74.59 628 TRP F N 1
ATOM 13655 C CA . TRP H 4 117 ? 258.387 222.111 222.410 1.00 72.41 628 TRP F CA 1
ATOM 13656 C C . TRP H 4 117 ? 259.085 222.381 223.720 1.00 73.48 628 TRP F C 1
ATOM 13657 O O . TRP H 4 117 ? 259.467 223.519 223.993 1.00 72.80 628 TRP F O 1
ATOM 13668 N N . LEU H 4 118 ? 259.266 221.368 224.553 1.00 69.86 629 LEU F N 1
ATOM 13669 C CA . LEU H 4 118 ? 259.958 221.631 225.798 1.00 74.59 629 LEU F CA 1
ATOM 13670 C C . LEU H 4 118 ? 261.416 221.927 225.485 1.00 81.13 629 LEU F C 1
ATOM 13671 O O . LEU H 4 118 ? 262.020 222.840 226.062 1.00 85.36 629 LEU F O 1
ATOM 13676 N N . GLN H 4 119 ? 261.980 221.180 224.533 1.00 79.64 630 GLN F N 1
ATOM 13677 C CA . GLN H 4 119 ? 263.371 221.382 224.177 1.00 81.67 630 GLN F CA 1
ATOM 13678 C C . GLN H 4 119 ? 263.578 222.721 223.517 1.00 80.89 630 GLN F C 1
ATOM 13679 O O . GLN H 4 119 ? 264.553 223.417 223.807 1.00 81.56 630 GLN F O 1
ATOM 13685 N N . TRP H 4 120 ? 262.639 223.096 222.662 1.00 78.71 631 TRP F N 1
ATOM 13686 C CA . TRP H 4 120 ? 262.708 224.343 221.946 1.00 79.23 631 TRP F CA 1
ATOM 13687 C C . TRP H 4 120 ? 262.624 225.508 222.876 1.00 81.75 631 TRP F C 1
ATOM 13688 O O . TRP H 4 120 ? 263.409 226.456 222.786 1.00 86.60 631 TRP F O 1
ATOM 13699 N N . ASP H 4 121 ? 261.709 225.431 223.835 1.00 78.36 632 ASP F N 1
ATOM 13700 C CA . ASP H 4 121 ? 261.566 226.520 224.757 1.00 82.94 632 ASP F CA 1
ATOM 13701 C C . ASP H 4 121 ? 262.891 226.758 225.460 1.00 83.54 632 ASP F C 1
ATOM 13702 O O . ASP H 4 121 ? 263.309 227.905 225.631 1.00 86.27 632 ASP F O 1
ATOM 13707 N N . LYS H 4 122 ? 263.595 225.687 225.819 1.00 83.30 633 LYS F N 1
ATOM 13708 C CA . LYS H 4 122 ? 264.887 225.890 226.429 1.00 85.67 633 LYS F CA 1
ATOM 13709 C C . LYS H 4 122 ? 265.915 226.432 225.427 1.00 83.70 633 LYS F C 1
ATOM 13710 O O . LYS H 4 122 ? 266.630 227.392 225.727 1.00 84.24 633 LYS F O 1
ATOM 13716 N N . GLU H 4 123 ? 265.931 225.894 224.204 1.00 80.54 634 GLU F N 1
ATOM 13717 C CA . GLU H 4 123 ? 266.937 226.279 223.219 1.00 82.85 634 GLU F CA 1
ATOM 13718 C C . GLU H 4 123 ? 266.973 227.753 222.899 1.00 81.37 634 GLU F C 1
ATOM 13719 O O . GLU H 4 123 ? 268.054 228.317 222.742 1.00 84.56 634 GLU F O 1
ATOM 13725 N N . ILE H 4 124 ? 265.821 228.391 222.816 1.00 79.32 635 ILE F N 1
ATOM 13726 C CA . ILE H 4 124 ? 265.806 229.815 222.512 1.00 82.46 635 ILE F CA 1
ATOM 13727 C C . ILE H 4 124 ? 265.277 230.643 223.663 1.00 84.97 635 ILE F C 1
ATOM 13728 O O . ILE H 4 124 ? 264.720 231.726 223.452 1.00 87.58 635 ILE F O 1
ATOM 13733 N N . SER H 4 125 ? 265.454 230.172 224.893 1.00 86.76 636 SER F N 1
ATOM 13734 C CA . SER H 4 125 ? 264.915 230.910 226.023 1.00 91.84 636 SER F CA 1
ATOM 13735 C C . SER H 4 125 ? 265.501 232.302 226.159 1.00 93.73 636 SER F C 1
ATOM 13736 O O . SER H 4 125 ? 264.797 233.247 226.523 1.00 93.91 636 SER F O 1
ATOM 13739 N N . ASN H 4 126 ? 266.734 232.493 225.721 1.00 91.37 637 ASN F N 1
ATOM 13740 C CA . ASN H 4 126 ? 267.391 233.768 225.880 1.00 92.14 637 ASN F CA 1
ATOM 13741 C C . ASN H 4 126 ? 267.140 234.731 224.749 1.00 90.69 637 ASN F C 1
ATOM 13742 O O . ASN H 4 126 ? 267.748 235.805 224.697 1.00 91.87 637 ASN F O 1
ATOM 13747 N N . TYR H 4 127 ? 266.241 234.370 223.851 1.00 88.62 638 TYR F N 1
ATOM 13748 C CA . TYR H 4 127 ? 265.883 235.262 222.784 1.00 91.98 638 TYR F CA 1
ATOM 13749 C C . TYR H 4 127 ? 264.414 235.651 222.865 1.00 89.40 638 TYR F C 1
ATOM 13750 O O . TYR H 4 127 ? 263.936 236.462 222.068 1.00 89.30 638 TYR F O 1
ATOM 13759 N N . THR H 4 128 ? 263.679 235.126 223.843 1.00 87.69 639 THR F N 1
ATOM 13760 C CA . THR H 4 128 ? 262.239 235.373 223.866 1.00 87.11 639 THR F CA 1
ATOM 13761 C C . THR H 4 128 ? 261.878 236.837 223.966 1.00 86.56 639 THR F C 1
ATOM 13762 O O . THR H 4 128 ? 260.958 237.304 223.293 1.00 87.82 639 THR F O 1
ATOM 13766 N N . GLN H 4 129 ? 262.597 237.559 224.791 1.00 86.77 640 GLN F N 1
ATOM 13767 C CA . GLN H 4 129 ? 262.348 238.965 225.038 1.00 91.25 640 GLN F CA 1
ATOM 13768 C C . GLN H 4 129 ? 262.731 239.832 223.836 1.00 93.93 640 GLN F C 1
ATOM 13769 O O . GLN H 4 129 ? 262.291 240.980 223.714 1.00 94.30 640 GLN F O 1
ATOM 13775 N N . ILE H 4 130 ? 263.546 239.287 222.939 1.00 89.74 641 ILE F N 1
ATOM 13776 C CA . ILE H 4 130 ? 263.985 240.016 221.777 1.00 87.92 641 ILE F CA 1
ATOM 13777 C C . ILE H 4 130 ? 262.929 239.866 220.741 1.00 87.20 641 ILE F C 1
ATOM 13778 O O . ILE H 4 130 ? 262.520 240.844 220.113 1.00 84.37 641 ILE F O 1
ATOM 13783 N N . ILE H 4 131 ? 262.470 238.638 220.573 1.00 86.59 642 ILE F N 1
ATOM 13784 C CA . ILE H 4 131 ? 261.479 238.385 219.573 1.00 85.11 642 ILE F CA 1
ATOM 13785 C C . ILE H 4 131 ? 260.227 239.126 219.957 1.00 84.88 642 ILE F C 1
ATOM 13786 O O . ILE H 4 131 ? 259.627 239.780 219.111 1.00 85.31 642 ILE F O 1
ATOM 13791 N N . TYR H 4 132 ? 259.833 239.072 221.226 1.00 86.34 643 TYR F N 1
ATOM 13792 C CA . TYR H 4 132 ? 258.633 239.775 221.611 1.00 88.27 643 TYR F CA 1
ATOM 13793 C C . TYR H 4 132 ? 258.753 241.266 221.344 1.00 88.54 643 TYR F C 1
ATOM 13794 O O . TYR H 4 132 ? 257.800 241.863 220.834 1.00 87.75 643 TYR F O 1
ATOM 13803 N N . GLY H 4 133 ? 259.905 241.881 221.637 1.00 85.88 644 GLY F N 1
ATOM 13804 C CA . GLY H 4 133 ? 260.041 243.301 221.351 1.00 90.61 644 GLY F CA 1
ATOM 13805 C C . GLY H 4 133 ? 259.926 243.580 219.850 1.00 87.55 644 GLY F C 1
ATOM 13806 O O . GLY H 4 133 ? 259.277 244.551 219.433 1.00 87.34 644 GLY F O 1
ATOM 13807 N N . LEU H 4 134 ? 260.516 242.709 219.028 1.00 83.16 645 LEU F N 1
ATOM 13808 C CA . LEU H 4 134 ? 260.439 242.885 217.589 1.00 84.74 645 LEU F CA 1
ATOM 13809 C C . LEU H 4 134 ? 259.026 242.733 217.087 1.00 87.38 645 LEU F C 1
ATOM 13810 O O . LEU H 4 134 ? 258.608 243.473 216.194 1.00 88.29 645 LEU F O 1
ATOM 13815 N N . LEU H 4 135 ? 258.270 241.806 217.663 1.00 86.23 646 LEU F N 1
ATOM 13816 C CA . LEU H 4 135 ? 256.911 241.613 217.217 1.00 84.04 646 LEU F CA 1
ATOM 13817 C C . LEU H 4 135 ? 256.093 242.857 217.498 1.00 87.80 646 LEU F C 1
ATOM 13818 O O . LEU H 4 135 ? 255.316 243.293 216.641 1.00 90.58 646 LEU F O 1
ATOM 13823 N N . GLU H 4 136 ? 256.306 243.481 218.660 1.00 87.03 647 GLU F N 1
ATOM 13824 C CA . GLU H 4 136 ? 255.538 244.674 218.983 1.00 90.67 647 GLU F CA 1
ATOM 13825 C C . GLU H 4 136 ? 255.873 245.810 218.032 1.00 92.97 647 GLU F C 1
ATOM 13826 O O . GLU H 4 136 ? 254.982 246.511 217.535 1.00 92.78 647 GLU F O 1
ATOM 13832 N N . GLU H 4 137 ? 257.157 245.962 217.714 1.00 91.38 648 GLU F N 1
ATOM 13833 C CA . GLU H 4 137 ? 257.531 247.058 216.849 1.00 97.36 648 GLU F CA 1
ATOM 13834 C C . GLU H 4 137 ? 257.032 246.826 215.446 1.00 101.69 648 GLU F C 1
ATOM 13835 O O . GLU H 4 137 ? 256.587 247.764 214.780 1.00 103.48 648 GLU F O 1
ATOM 13841 N N . SER H 4 138 ? 257.092 245.584 214.987 1.00 95.13 649 SER F N 1
ATOM 13842 C CA . SER H 4 138 ? 256.665 245.276 213.648 1.00 97.96 649 SER F CA 1
ATOM 13843 C C . SER H 4 138 ? 255.195 245.590 213.492 1.00 100.05 649 SER F C 1
ATOM 13844 O O . SER H 4 138 ? 254.793 246.176 212.481 1.00 103.27 649 SER F O 1
ATOM 13847 N N . GLN H 4 139 ? 254.382 245.239 214.498 1.00 94.18 650 GLN F N 1
ATOM 13848 C CA . GLN H 4 139 ? 252.968 245.530 214.399 1.00 96.29 650 GLN F CA 1
ATOM 13849 C C . GLN H 4 139 ? 252.734 247.023 214.389 1.00 105.52 650 GLN F C 1
ATOM 13850 O O . GLN H 4 139 ? 251.882 247.499 213.637 1.00 106.50 650 GLN F O 1
ATOM 13856 N N . ASN H 4 140 ? 253.510 247.783 215.164 1.00 104.48 651 ASN F N 1
ATOM 13857 C CA . ASN H 4 140 ? 253.298 249.215 215.153 1.00 106.28 651 ASN F CA 1
ATOM 13858 C C . ASN H 4 140 ? 253.631 249.800 213.793 1.00 114.22 651 ASN F C 1
ATOM 13859 O O . ASN H 4 140 ? 252.891 250.650 213.292 1.00 114.23 651 ASN F O 1
ATOM 13864 N N . GLN H 4 141 ? 254.688 249.290 213.153 1.00 111.75 652 GLN F N 1
ATOM 13865 C CA . GLN H 4 141 ? 255.061 249.802 211.846 1.00 119.99 652 GLN F CA 1
ATOM 13866 C C . GLN H 4 141 ? 254.022 249.425 210.815 1.00 110.50 652 GLN F C 1
ATOM 13867 O O . GLN H 4 141 ? 253.717 250.215 209.914 1.00 121.36 652 GLN F O 1
ATOM 13873 N N . GLN H 4 142 ? 253.446 248.235 210.951 1.00 111.40 653 GLN F N 1
ATOM 13874 C CA . GLN H 4 142 ? 252.430 247.835 210.013 1.00 114.32 653 GLN F CA 1
ATOM 13875 C C . GLN H 4 142 ? 251.258 248.779 210.110 1.00 122.14 653 GLN F C 1
ATOM 13876 O O . GLN H 4 142 ? 250.763 249.246 209.085 1.00 126.39 653 GLN F O 1
ATOM 13882 N N . GLU H 4 143 ? 250.854 249.102 211.335 1.00 125.29 654 GLU F N 1
ATOM 13883 C CA . GLU H 4 143 ? 249.720 249.972 211.554 1.00 117.71 654 GLU F CA 1
ATOM 13884 C C . GLU H 4 143 ? 250.002 251.367 211.045 1.00 117.65 654 GLU F C 1
ATOM 13885 O O . GLU H 4 143 ? 249.106 252.044 210.520 1.00 122.98 654 GLU F O 1
ATOM 13891 N N . LYS H 4 144 ? 251.243 251.811 211.197 1.00 122.32 655 LYS F N 1
ATOM 13892 C CA . LYS H 4 144 ? 251.627 253.116 210.716 1.00 125.92 655 LYS F CA 1
ATOM 13893 C C . LYS H 4 144 ? 251.396 253.195 209.215 1.00 127.20 655 LYS F C 1
ATOM 13894 O O . LYS H 4 144 ? 250.878 254.193 208.713 1.00 133.83 655 LYS F O 1
ATOM 13900 N N . ASN H 4 145 ? 251.775 252.132 208.501 1.00 124.11 656 ASN F N 1
ATOM 13901 C CA . ASN H 4 145 ? 251.593 252.084 207.060 1.00 124.40 656 ASN F CA 1
ATOM 13902 C C . ASN H 4 145 ? 250.133 251.874 206.647 1.00 130.14 656 ASN F C 1
ATOM 13903 O O . ASN H 4 145 ? 249.704 252.384 205.610 1.00 132.76 656 ASN F O 1
ATOM 13908 N N . GLU H 4 146 ? 249.367 251.141 207.462 1.00 129.35 657 GLU F N 1
ATOM 13909 C CA . GLU H 4 146 ? 247.947 250.906 207.205 1.00 130.45 657 GLU F CA 1
ATOM 13910 C C . GLU H 4 146 ? 247.114 252.166 207.345 1.00 132.28 657 GLU F C 1
ATOM 13911 O O . GLU H 4 146 ? 246.126 252.350 206.632 1.00 140.00 657 GLU F O 1
ATOM 13917 N N . THR H 4 147 ? 247.491 253.023 208.280 1.00 126.11 658 THR F N 1
ATOM 13918 C CA . THR H 4 147 ? 246.731 254.223 208.558 1.00 133.37 658 THR F CA 1
ATOM 13919 C C . THR H 4 147 ? 246.601 255.095 207.318 1.00 148.76 658 THR F C 1
ATOM 13920 O O . THR H 4 147 ? 247.574 255.431 206.644 1.00 142.42 658 THR F O 1
ATOM 13924 N N . ASP H 4 148 ? 245.366 255.513 207.058 1.00 153.10 659 ASP F N 1
ATOM 13925 C CA . ASP H 4 148 ? 245.013 256.316 205.898 1.00 163.92 659 ASP F CA 1
ATOM 13926 C C . ASP H 4 148 ? 245.401 257.781 206.053 1.00 165.32 659 ASP F C 1
ATOM 13927 O O . ASP H 4 148 ? 244.831 258.514 206.867 1.00 173.10 659 ASP F O 1
ATOM 13932 N N . ASN H 4 149 ? 246.376 258.231 205.266 1.00 170.59 660 ASN F N 1
ATOM 13933 C CA . ASN H 4 149 ? 246.871 259.595 205.387 1.00 185.02 660 ASN F CA 1
ATOM 13934 C C . ASN H 4 149 ? 246.019 260.587 204.603 1.00 190.04 660 ASN F C 1
ATOM 13935 O O . ASN H 4 149 ? 246.461 261.160 203.605 1.00 188.09 660 ASN F O 1
ATOM 13940 N N . LEU H 4 150 ? 244.801 260.781 205.091 1.00 184.87 661 LEU F N 1
ATOM 13941 C CA . LEU H 4 150 ? 243.818 261.695 204.526 1.00 205.59 661 LEU F CA 1
ATOM 13942 C C . LEU H 4 150 ? 243.500 261.497 203.038 1.00 205.39 661 LEU F C 1
ATOM 13943 O O . LEU H 4 150 ? 243.356 262.482 202.307 1.00 190.17 661 LEU F O 1
ATOM 13948 N N . THR H 4 151 ? 243.289 260.261 202.580 1.00 200.95 662 THR F N 1
ATOM 13949 C CA . THR H 4 151 ? 242.950 260.039 201.163 1.00 214.49 662 THR F CA 1
ATOM 13950 C C . THR H 4 151 ? 241.773 260.899 200.644 1.00 168.20 662 THR F C 1
ATOM 13951 O O . THR H 4 151 ? 241.821 261.377 199.507 1.00 191.35 662 THR F O 1
ATOM 13955 N N . CYS H 4 152 ? 240.721 261.088 201.469 1.00 176.24 663 CYS F N 1
ATOM 13956 C CA . CYS H 4 152 ? 239.468 261.782 201.166 1.00 191.18 663 CYS F CA 1
ATOM 13957 C C . CYS H 4 152 ? 239.647 263.316 201.134 1.00 193.75 663 CYS F C 1
ATOM 13958 O O . CYS H 4 152 ? 238.730 264.054 200.750 1.00 196.43 663 CYS F O 1
ATOM 13961 N N . ASP H 4 153 ? 240.802 263.812 201.578 1.00 187.63 664 ASP F N 1
ATOM 13962 C CA . ASP H 4 153 ? 241.064 265.247 201.639 1.00 231.96 664 ASP F CA 1
ATOM 13963 C C . ASP H 4 153 ? 239.922 265.933 202.388 1.00 176.87 664 ASP F C 1
ATOM 13964 O O . ASP H 4 153 ? 239.931 266.049 203.622 1.00 179.68 664 ASP F O 1
#

Secondary structure (DSSP, 8-state):
-EEEEES---EEE---PPB----BHHHHHS-SPPPSS---EE-TT--EE--GGG-HHHHHHHHHHHHHHHHHHSSS-B-GGG-S-EEEEEEE-SSSSEEEEEEEEEEEE--SSSS--EEEEEEEEGGGEEESSTT-SEEEEGGGGT--EEEPPTT-B-----EEEEPPTTEEEEEE--TT--SSSEESSEEEESEEEEE-----SSEEES-PPPSSS-EEE-S-SS-TTS-EEEEEEEEEEEEEEEEEEEEEEEEEEETTEEEEEEEEEEE-S---EEEEBHHHHHHHHHHHHHHHTTT--SS-EEE-S---S-HHHHSEEEEETTEEEEE-GGGTS-EE--B--EEEEE-SEE-GGG-TT-EEE-----EEEEEEEEEEEEEEEE---EEEEE----TTHHHHHHHTTEEEEEE--EEEEE-S---S--/--S--S-GGGGTT-----HHHHHHHHHHHHHHHHHHHHHHTTTTT-SEEE-SSPPPTTSS---TTGGGSSS-HHHHHHHTGGGHHHHHHHHHHHHHHHHHHHHHS----/---EEEEEES---EEE-----EEE--BHHHHH--SPP-SS---B--TT--EEE-GGG-HHHHHHHHHHHHHHHHHHSSS-B-GGG-S-EEE-----SSS---TTEEEEEEEEE-TTSS-EEEEEEEEEGGGEEESSTT--EEEETTTTTSEEEEPPTT-B-----BEEEPPTTEEEEEE-SS---SSEEESSEEEESBPPPB-----SSEEES-PPPSSS-EEE-SSTTSSSS-EEEEEEEEEEEEEEEEEEE-EEEEEEETTEEEEEE---BS----EEEEEEHHHHHHHHHHHHHHHTTTS-S---EE----S--HHHHSEEE-TTSSEEEE--TTTS-EE--EEEEEEEEESEE-TTTT-SEEEEPPPPSEEEEEEEEEEEEEEEE--EEE----SS-HHHHHHHTTEEEEEE--EEEEEES-PPP-/-TTTTTTSBHHHHT--HHHHHHHHHHHHHHHHHHHHHTTT-TT-SEEEEEEEP-SSS--S-HHHHGGG-BHHHHHHHTGGGHHHHHHHHHHHHHHHHHHHT-STT--/-EEEEEES---EEE---PPEEE--BHHHHHS-BPPPSS--EEEETT--EEEETTS-SHHHHHHHHHHHHHHHHHTTS-B-GGG-S-B--EEP-SSS----SSEEEEEEEEE-SSTT-EEEEEEEEEGGGEEEEETTTTEEEEGGGGTS--EEPPTT-B-----BEEEPPTTEEEEEE--TT-TTEEEESSEEEESBPPPB-----SSEEES-PPPSSS-EEEESSTT-SSS-EEEEEEEEEEEEEEEEEEEEEEEEEEETTEEEEEEEEEEE--S-EEEEEEHHHHHHHHHHHHHHHTTT--SSPPEE-----S-HHHHSEEEEETTEEEEE--TTTS-EE--EEEEEEEEESEE-TT--TT--EEPPPPSEEEEEEEEEEEEEEEE----EEE----SS-HHHHTTTTSEEEEEE--EEEEEESPPPP--/-TGGGGGGSBTTTTTTTHHHHHHTTS----THHHHHHHHHHHHHHHHHHHHHHHHHTT-TT-SEEEEEEEPPTTT----HHIIIII-BHHHHHHHTGGGHHHHHHHHHHHHHHHHHHHS--STT-/----EE------SS-S-----EE-SS-SSTTEEEEEEE-TTTT--EEEEEEETTEEEE-SS-SSSEEEEEEGGGTEEEEEE-S--GGG-SEEEEEEEEP---SSS----S---S----EE--/----B--TT---SBS---PPB--SS---SSS---EEEEE-TTS--EEEEETTEEPTTS-SS----SSTT-----S-BTT----EEEEE-TTSSS-PBP--B-

Organism: Human immunodeficiency virus type 1 (NCBI:txid11676)